Protein 2EBU (pdb70)

InterPro domains:
  IPR001357 BRCT domain [PF00533] (404-479)
  IPR001357 BRCT domain [PS50172] (402-480)
  IPR001357 BRCT domain [SM00292] (404-482)
  IPR003593 AAA+ ATPase domain [SM00382] (643-778)
  IPR003959 ATPase, AAA-type, core [PF00004] (648-773)
  IPR008921 DNA polymerase III, clamp loader complex, gamma/delta/delta subunit, C-terminal [SSF48019] (846-985)
  IPR012178 Replication factor C subunit 1 [PIRSF036578] (32-1147)
  IPR013725 DNA replication factor RFC1, C-terminal [PF08519] (915-1068)
  IPR027417 P-loop containing nucleoside triphosphate hydrolase [G3DSA:3.40.50.300] (584-774)
  IPR027417 P-loop containing nucleoside triphosphate hydrolase [SSF52540] (584-834)
  IPR036420 BRCT domain superfamily [G3DSA:3.40.50.10190] (375-481)
  IPR036420 BRCT domain superfamily [SSF52113] (403-480)
  IPR047854 Replication factor C, lid domain [cd18140] (775-831)

Nearest PDB structures (foldseek):
  2ebu-assembly1_A  TM=8.593E-01  e=1.259E-20  Homo sapiens
  7u1a-assembly1_A  TM=9.411E-01  e=2.719E-09  Saccharomyces cerevisiae
  7u1p-assembly1_A  TM=9.205E-01  e=1.310E-09  Saccharomyces cerevisiae
  7tfh-assembly1_A  TM=8.354E-01  e=3.547E-09  Saccharomyces cerevisiae
  8dr5-assembly1_A  TM=9.110E-01  e=1.994E-08  Saccharomyces cerevisiae

Structure (mmCIF, N/CA/C/O backbone):
data_2EBU
#
_entry.id   2EBU
#
loop_
_atom_site.group_PDB
_atom_site.id
_atom_site.type_symbol
_atom_site.label_atom_id
_atom_site.label_alt_id
_atom_site.label_comp_id
_atom_site.label_asym_id
_atom_site.label_entity_id
_atom_site.label_seq_id
_atom_site.pdbx_PDB_ins_code
_atom_site.Cartn_x
_atom_site.Cartn_y
_atom_site.Cartn_z
_atom_site.occupancy
_atom_site.B_iso_or_equiv
_atom_site.auth_seq_id
_atom_site.auth_comp_id
_atom_site.auth_asym_id
_atom_site.auth_atom_id
_atom_site.pdbx_PDB_model_num
ATOM 1 N N . GLY A 1 1 ? -30.500 9.189 -5.045 1.00 0.00 385 GLY A N 1
ATOM 2 C CA . GLY A 1 1 ? -29.569 9.146 -3.933 1.00 0.00 385 GLY A CA 1
ATOM 3 C C . GLY A 1 1 ? -28.133 8.969 -4.386 1.00 0.00 385 GLY A C 1
ATOM 4 O O . GLY A 1 1 ? -27.847 8.977 -5.583 1.00 0.00 385 GLY A O 1
ATOM 8 N N . SER A 1 2 ? -27.227 8.810 -3.426 1.00 0.00 386 SER A N 1
ATOM 9 C CA . SER A 1 2 ? -25.812 8.636 -3.733 1.00 0.00 386 SER A CA 1
ATOM 10 C C . SER A 1 2 ? -25.045 8.154 -2.505 1.00 0.00 386 SER A C 1
ATOM 11 O O . SER A 1 2 ? -24.872 8.895 -1.537 1.00 0.00 386 SER A O 1
ATOM 19 N N . SER A 1 3 ? -24.589 6.907 -2.552 1.00 0.00 387 SER A N 1
ATOM 20 C CA . SER A 1 3 ? -23.844 6.323 -1.443 1.00 0.00 387 SER A CA 1
ATOM 21 C C . SER A 1 3 ? -22.342 6.381 -1.706 1.00 0.00 387 SER A C 1
ATOM 22 O O . SER A 1 3 ? -21.906 6.681 -2.817 1.00 0.00 387 SER A O 1
ATOM 30 N N . GLY A 1 4 ? -21.555 6.093 -0.674 1.00 0.00 388 GLY A N 1
ATOM 31 C CA . GLY A 1 4 ? -20.111 6.118 -0.813 1.00 0.00 388 GLY A CA 1
ATOM 32 C C . GLY A 1 4 ? -19.554 7.528 -0.823 1.00 0.00 388 GLY A C 1
ATOM 33 O O . GLY A 1 4 ? -20.302 8.497 -0.946 1.00 0.00 388 GLY A O 1
ATOM 37 N N . SER A 1 5 ? -18.236 7.643 -0.691 1.00 0.00 389 SER A N 1
ATOM 38 C CA . SER A 1 5 ? -17.580 8.945 -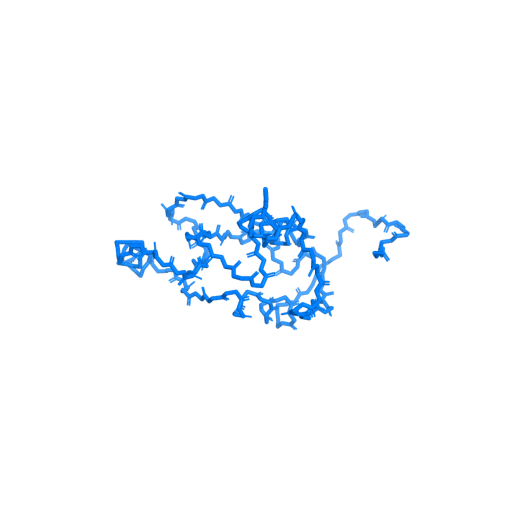0.679 1.00 0.00 389 SER A CA 1
ATOM 39 C C . SER A 1 5 ? -17.493 9.522 -2.089 1.00 0.00 389 SER A C 1
ATOM 40 O O . SER A 1 5 ? -17.046 8.852 -3.020 1.00 0.00 389 SER A O 1
ATOM 48 N N . SER A 1 6 ? -17.924 10.771 -2.238 1.00 0.00 390 SER A N 1
ATOM 49 C CA . SER A 1 6 ? -17.899 11.438 -3.535 1.00 0.00 390 SER A CA 1
ATOM 50 C C . SER A 1 6 ? -16.469 11.569 -4.051 1.00 0.00 390 SER A C 1
ATOM 51 O O . SER A 1 6 ? -16.156 11.138 -5.160 1.00 0.00 390 SER A O 1
ATOM 59 N N . GLY A 1 7 ? -15.605 12.168 -3.237 1.00 0.00 391 GLY A N 1
ATOM 60 C CA . GLY A 1 7 ? -14.219 12.346 -3.627 1.00 0.00 391 GLY A CA 1
ATOM 61 C C . GLY A 1 7 ? -13.257 11.644 -2.689 1.00 0.00 391 GLY A C 1
ATOM 62 O O . GLY A 1 7 ? -13.466 10.487 -2.325 1.00 0.00 391 GLY A O 1
ATOM 66 N N . LYS A 1 8 ? -12.199 12.345 -2.297 1.00 0.00 392 LYS A N 1
ATOM 67 C CA . LYS A 1 8 ? -11.200 11.783 -1.395 1.00 0.00 392 LYS A CA 1
ATOM 68 C C . LYS A 1 8 ? -11.537 12.104 0.058 1.00 0.00 392 LYS A C 1
ATOM 69 O O . LYS A 1 8 ? -11.084 11.420 0.975 1.00 0.00 392 LYS A O 1
ATOM 88 N N . ALA A 1 9 ? -12.335 13.147 0.259 1.00 0.00 393 ALA A N 1
ATOM 89 C CA . ALA A 1 9 ? -12.736 13.555 1.600 1.00 0.00 393 ALA A CA 1
ATOM 90 C C . ALA A 1 9 ? -11.595 13.367 2.594 1.00 0.00 393 ALA A C 1
ATOM 91 O O . ALA A 1 9 ? -11.789 12.819 3.681 1.00 0.00 393 ALA A O 1
ATOM 98 N N . LEU A 1 10 ? -10.406 13.822 2.217 1.00 0.00 394 LEU A N 1
ATOM 99 C CA . LEU A 1 10 ? -9.233 13.703 3.076 1.00 0.00 394 LEU A CA 1
ATOM 100 C C . LEU A 1 10 ? -9.509 14.286 4.458 1.00 0.00 394 LEU A C 1
ATOM 101 O O . LEU A 1 10 ? -10.061 15.378 4.583 1.00 0.00 394 LEU A O 1
ATOM 117 N N . GLY A 1 11 ? -9.117 13.551 5.494 1.00 0.00 395 GLY A N 1
ATOM 118 C CA . GLY A 1 11 ? -9.329 14.013 6.854 1.00 0.00 395 GLY A CA 1
ATOM 119 C C . GLY A 1 11 ? -9.351 12.875 7.855 1.00 0.00 395 GLY A C 1
ATOM 120 O O . GLY A 1 11 ? -9.084 13.076 9.040 1.00 0.00 395 GLY A O 1
ATOM 124 N N . SER A 1 12 ? -9.673 11.676 7.380 1.00 0.00 396 SER A N 1
ATOM 125 C CA . SER A 1 12 ? -9.735 10.503 8.243 1.00 0.00 396 SER A CA 1
ATOM 126 C C . SER A 1 12 ? -8.369 9.830 8.344 1.00 0.00 396 SER A C 1
ATOM 127 O O . SER A 1 12 ? -8.273 8.620 8.553 1.00 0.00 396 SER A O 1
ATOM 135 N N . LYS A 1 13 ? -7.314 10.623 8.194 1.00 0.00 397 LYS A N 1
ATOM 136 C CA . LYS A 1 13 ? -5.952 10.107 8.269 1.00 0.00 397 LYS A CA 1
ATOM 137 C C . LYS A 1 13 ? -4.944 11.246 8.383 1.00 0.00 397 LYS A C 1
ATOM 138 O O . LYS A 1 13 ? -5.311 12.419 8.320 1.00 0.00 397 LYS A O 1
ATOM 157 N N . GLU A 1 14 ? -3.673 10.892 8.549 1.00 0.00 398 GLU A N 1
ATOM 158 C CA . GLU A 1 14 ? -2.614 11.886 8.670 1.00 0.00 398 GLU A CA 1
ATOM 159 C C . GLU A 1 14 ? -1.428 11.529 7.778 1.00 0.00 398 GLU A C 1
ATOM 160 O O . GLU A 1 14 ? -0.842 10.454 7.908 1.00 0.00 398 GLU A O 1
ATOM 172 N N . ILE A 1 15 ? -1.081 12.438 6.873 1.00 0.00 399 ILE A N 1
ATOM 173 C CA . ILE A 1 15 ? 0.035 12.219 5.961 1.00 0.00 399 ILE A CA 1
ATOM 174 C C . ILE A 1 15 ? 1.365 12.550 6.629 1.00 0.00 399 ILE A C 1
ATOM 175 O O . ILE A 1 15 ? 1.602 13.674 7.074 1.00 0.00 399 ILE A O 1
ATOM 191 N N . PRO A 1 16 ? 2.256 11.551 6.701 1.00 0.00 400 PRO A N 1
ATOM 192 C CA . PRO A 1 16 ? 3.579 11.712 7.311 1.00 0.00 400 PRO A CA 1
ATOM 193 C C . PRO A 1 16 ? 4.497 12.601 6.479 1.00 0.00 400 PRO A C 1
ATOM 194 O O . PRO A 1 16 ? 4.651 12.398 5.274 1.00 0.00 400 PRO A O 1
ATOM 205 N N . LYS A 1 17 ? 5.105 13.588 7.129 1.00 0.00 401 LYS A N 1
ATOM 206 C CA . LYS A 1 17 ? 6.010 14.508 6.450 1.00 0.00 401 LYS A CA 1
ATOM 207 C C . LYS A 1 17 ? 7.426 13.943 6.403 1.00 0.00 401 LYS A C 1
ATOM 208 O O . LYS A 1 17 ? 8.215 14.144 7.325 1.00 0.00 401 LYS A O 1
ATOM 227 N N . GLY A 1 18 ? 7.742 13.238 5.321 1.00 0.00 402 GLY A N 1
ATOM 228 C CA . GLY A 1 18 ? 9.063 12.657 5.174 1.00 0.00 402 GLY A CA 1
ATOM 229 C C . GLY A 1 18 ? 9.839 13.265 4.023 1.00 0.00 402 GLY A C 1
ATOM 230 O O . GLY A 1 18 ? 9.792 14.475 3.804 1.00 0.00 402 GLY A O 1
ATOM 234 N N . ALA A 1 19 ? 10.556 12.424 3.285 1.00 0.00 403 ALA A N 1
ATOM 235 C CA . ALA A 1 19 ? 11.346 12.885 2.150 1.00 0.00 403 ALA A CA 1
ATOM 236 C C . ALA A 1 19 ? 10.538 12.821 0.858 1.00 0.00 403 ALA A C 1
ATOM 237 O O . ALA A 1 19 ? 9.349 12.505 0.874 1.00 0.00 403 ALA A O 1
ATOM 244 N N . GLU A 1 20 ? 11.193 13.123 -0.259 1.00 0.00 404 GLU A N 1
ATOM 245 C CA . GLU A 1 20 ? 10.534 13.100 -1.560 1.00 0.00 404 GLU A CA 1
ATOM 246 C C . GLU A 1 20 ? 10.947 11.866 -2.358 1.00 0.00 404 GLU A C 1
ATOM 247 O O . GLU A 1 20 ? 10.256 11.457 -3.289 1.00 0.00 404 GLU A O 1
ATOM 259 N N . ASN A 1 21 ? 12.079 11.279 -1.984 1.00 0.00 405 ASN A N 1
ATOM 260 C CA . ASN A 1 21 ? 12.586 10.093 -2.665 1.00 0.00 405 ASN A CA 1
ATOM 261 C C . ASN A 1 21 ? 12.870 8.974 -1.668 1.00 0.00 405 ASN A C 1
ATOM 262 O O . ASN A 1 21 ? 13.791 8.179 -1.858 1.00 0.00 405 ASN A O 1
ATOM 273 N N . CYS A 1 22 ? 12.074 8.918 -0.607 1.00 0.00 406 CYS A N 1
ATOM 274 C CA . CYS A 1 22 ? 12.240 7.896 0.421 1.00 0.00 406 CYS A CA 1
ATOM 275 C C . CYS A 1 22 ? 11.718 6.547 -0.064 1.00 0.00 406 CYS A C 1
ATOM 276 O O . CYS A 1 22 ? 12.042 5.503 0.504 1.00 0.00 406 CYS A O 1
ATOM 284 N N . LEU A 1 23 ? 10.908 6.576 -1.116 1.00 0.00 407 LEU A N 1
ATOM 285 C CA . LEU A 1 23 ? 10.339 5.356 -1.678 1.00 0.00 407 LEU A CA 1
ATOM 286 C C . LEU A 1 23 ? 10.720 5.203 -3.147 1.00 0.00 407 LEU A C 1
ATOM 287 O O . LEU A 1 23 ? 10.192 4.341 -3.848 1.00 0.00 407 LEU A O 1
ATOM 303 N N . GLU A 1 24 ? 11.642 6.045 -3.604 1.00 0.00 408 GLU A N 1
ATOM 304 C CA . GLU A 1 24 ? 12.094 6.002 -4.990 1.00 0.00 408 GLU A CA 1
ATOM 305 C C . GLU A 1 24 ? 12.895 4.732 -5.261 1.00 0.00 408 GLU A C 1
ATOM 306 O O . GLU A 1 24 ? 13.961 4.522 -4.684 1.00 0.00 408 GLU A O 1
ATOM 318 N N . GLY A 1 25 ? 12.373 3.887 -6.145 1.00 0.00 409 GLY A N 1
ATOM 319 C CA . GLY A 1 25 ? 13.051 2.648 -6.478 1.00 0.00 409 GLY A CA 1
ATOM 320 C C . GLY A 1 25 ? 12.323 1.428 -5.949 1.00 0.00 409 GLY A C 1
ATOM 321 O O . GLY A 1 25 ? 12.514 0.317 -6.446 1.00 0.00 409 GLY A O 1
ATOM 325 N N . LEU A 1 26 ? 11.488 1.633 -4.936 1.00 0.00 410 LEU A N 1
ATOM 326 C CA . LEU A 1 26 ? 10.729 0.540 -4.337 1.00 0.00 410 LEU A CA 1
ATOM 327 C C . LEU A 1 26 ? 9.384 0.365 -5.034 1.00 0.00 410 LEU A C 1
ATOM 328 O O . LEU A 1 26 ? 8.809 1.327 -5.546 1.00 0.00 410 LEU A O 1
ATOM 344 N N . ILE A 1 27 ? 8.887 -0.867 -5.049 1.00 0.00 411 ILE A N 1
ATOM 345 C CA . ILE A 1 27 ? 7.608 -1.167 -5.680 1.00 0.00 411 ILE A CA 1
ATOM 346 C C . ILE A 1 27 ? 6.564 -1.569 -4.643 1.00 0.00 411 ILE A C 1
ATOM 347 O O . ILE A 1 27 ? 6.892 -2.154 -3.611 1.00 0.00 411 ILE A O 1
ATOM 363 N N . PHE A 1 28 ? 5.305 -1.252 -4.926 1.00 0.00 412 PHE A N 1
ATOM 364 C CA . PHE A 1 28 ? 4.212 -1.581 -4.019 1.00 0.00 412 PHE A CA 1
ATOM 365 C C . PHE A 1 28 ? 3.025 -2.159 -4.784 1.00 0.00 412 PHE A C 1
ATOM 366 O O . PHE A 1 28 ? 2.783 -1.803 -5.937 1.00 0.00 412 PHE A O 1
ATOM 383 N N . VAL A 1 29 ? 2.287 -3.053 -4.133 1.00 0.00 413 VAL A N 1
ATOM 384 C CA . VAL A 1 29 ? 1.124 -3.680 -4.751 1.00 0.00 413 VAL A CA 1
ATOM 385 C C . VAL A 1 29 ? -0.112 -3.532 -3.871 1.00 0.00 413 VAL A C 1
ATOM 386 O O . VAL A 1 29 ? -0.223 -4.174 -2.826 1.00 0.00 413 VAL A O 1
ATOM 399 N N . ILE A 1 30 ? -1.039 -2.683 -4.301 1.00 0.00 414 ILE A N 1
ATOM 400 C CA . ILE A 1 30 ? -2.269 -2.452 -3.553 1.00 0.00 414 ILE A CA 1
ATOM 401 C C . ILE A 1 30 ? -3.375 -3.398 -4.009 1.00 0.00 414 ILE A C 1
ATOM 402 O O . ILE A 1 30 ? -3.730 -3.434 -5.188 1.00 0.00 414 ILE A O 1
ATOM 418 N N . THR A 1 31 ? -3.918 -4.162 -3.067 1.00 0.00 415 THR A N 1
ATOM 419 C CA . THR A 1 31 ? -4.985 -5.108 -3.371 1.00 0.00 415 THR A CA 1
ATOM 420 C C . THR A 1 31 ? -6.241 -4.797 -2.566 1.00 0.00 415 THR A C 1
ATOM 421 O O . THR A 1 31 ? -6.174 -4.548 -1.363 1.00 0.00 415 THR A O 1
ATOM 432 N N . GLY A 1 32 ? -7.389 -4.813 -3.238 1.00 0.00 416 GLY A N 1
ATOM 433 C CA . GLY A 1 32 ? -8.645 -4.531 -2.568 1.00 0.00 416 GLY A CA 1
ATOM 434 C C . GLY A 1 32 ? -8.905 -3.044 -2.425 1.00 0.00 416 GLY A C 1
ATOM 435 O O . GLY A 1 32 ? -8.410 -2.241 -3.215 1.00 0.00 416 GLY A O 1
ATOM 439 N N . VAL A 1 33 ? -9.685 -2.676 -1.414 1.00 0.00 417 VAL A N 1
ATOM 440 C CA . VAL A 1 33 ? -10.011 -1.276 -1.170 1.00 0.00 417 VAL A CA 1
ATOM 441 C C . VAL A 1 33 ? -9.696 -0.882 0.269 1.00 0.00 417 VAL A C 1
ATOM 442 O O . VAL A 1 33 ? -9.682 -1.725 1.167 1.00 0.00 417 VAL A O 1
ATOM 455 N N . LEU A 1 34 ? -9.445 0.405 0.482 1.00 0.00 418 LEU A N 1
ATOM 456 C CA . LEU A 1 34 ? -9.130 0.914 1.812 1.00 0.00 418 LEU A CA 1
ATOM 457 C C . LEU A 1 34 ? -9.943 2.167 2.123 1.00 0.00 418 LEU A C 1
ATOM 458 O O . LEU A 1 34 ? -10.081 3.052 1.279 1.00 0.00 418 LEU A O 1
ATOM 474 N N . GLU A 1 35 ? -10.475 2.235 3.339 1.00 0.00 419 GLU A N 1
ATOM 475 C CA . GLU A 1 35 ? -11.273 3.380 3.760 1.00 0.00 419 GLU A CA 1
ATOM 476 C C . GLU A 1 35 ? -10.451 4.665 3.701 1.00 0.00 419 GLU A C 1
ATOM 477 O O . GLU A 1 35 ? -10.761 5.578 2.936 1.00 0.00 419 GLU A O 1
ATOM 489 N N . 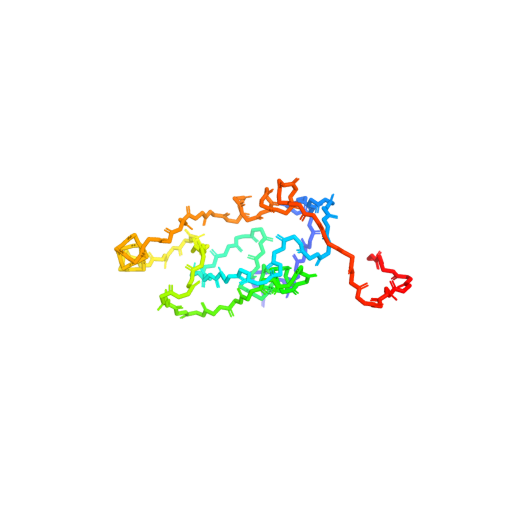SER A 1 36 ? -9.404 4.729 4.517 1.00 0.00 420 SER A N 1
ATOM 490 C CA . SER A 1 36 ? -8.540 5.903 4.562 1.00 0.00 420 SER A CA 1
ATOM 491 C C . SER A 1 36 ? -8.381 6.514 3.173 1.00 0.00 420 SER A C 1
ATOM 492 O O . SER A 1 36 ? -8.674 7.691 2.964 1.00 0.00 420 SER A O 1
ATOM 500 N N . ILE A 1 37 ? -7.915 5.705 2.227 1.00 0.00 421 ILE A N 1
ATOM 501 C CA . ILE A 1 37 ? -7.718 6.164 0.858 1.00 0.00 421 ILE A CA 1
ATOM 502 C C . ILE A 1 37 ? -8.067 5.070 -0.145 1.00 0.00 421 ILE A C 1
ATOM 503 O O . ILE A 1 37 ? -8.025 3.884 0.178 1.00 0.00 421 ILE A O 1
ATOM 519 N N . GLU A 1 38 ? -8.410 5.479 -1.362 1.00 0.00 422 GLU A N 1
ATOM 520 C CA . GLU A 1 38 ? -8.765 4.532 -2.413 1.00 0.00 422 GLU A CA 1
ATOM 521 C C . GLU A 1 38 ? -7.533 4.120 -3.213 1.00 0.00 422 GLU A C 1
ATOM 522 O O . GLU A 1 38 ? -6.511 4.806 -3.197 1.00 0.00 422 GLU A O 1
ATOM 534 N N . ARG A 1 39 ? -7.638 2.994 -3.912 1.00 0.00 423 ARG A N 1
ATOM 535 C CA . ARG A 1 39 ? -6.533 2.488 -4.717 1.00 0.00 423 ARG A CA 1
ATOM 536 C C . ARG A 1 39 ? -5.814 3.629 -5.432 1.00 0.00 423 ARG A C 1
ATOM 537 O O . ARG A 1 39 ? -4.590 3.619 -5.565 1.00 0.00 423 ARG A O 1
ATOM 558 N N . ASP A 1 40 ? -6.584 4.610 -5.890 1.00 0.00 424 ASP A N 1
ATOM 559 C CA . ASP A 1 40 ? -6.021 5.759 -6.591 1.00 0.00 424 ASP A CA 1
ATOM 560 C C . ASP A 1 40 ? -5.266 6.668 -5.627 1.00 0.00 424 ASP A C 1
ATOM 561 O O . ASP A 1 40 ? -4.091 6.968 -5.834 1.00 0.00 424 ASP A O 1
ATOM 570 N N . GLU A 1 41 ? -5.950 7.103 -4.573 1.00 0.00 425 GLU A N 1
ATOM 571 C CA . GLU A 1 41 ? -5.342 7.979 -3.578 1.00 0.00 425 GLU A CA 1
ATOM 572 C C . GLU A 1 41 ? -4.018 7.405 -3.084 1.00 0.00 425 GLU A C 1
ATOM 573 O O . GLU A 1 41 ? -2.956 7.986 -3.308 1.00 0.00 425 GLU A O 1
ATOM 585 N N . ALA A 1 42 ? -4.089 6.262 -2.410 1.00 0.00 426 ALA A N 1
ATOM 586 C CA . ALA A 1 42 ? -2.897 5.609 -1.885 1.00 0.00 426 ALA A CA 1
ATOM 587 C C . ALA A 1 42 ? -1.818 5.492 -2.957 1.00 0.00 426 ALA A C 1
ATOM 588 O O . ALA A 1 42 ? -0.634 5.696 -2.686 1.00 0.00 426 ALA A O 1
ATOM 595 N N . LYS A 1 43 ? -2.234 5.161 -4.175 1.00 0.00 427 LYS A N 1
ATOM 596 C CA . LYS A 1 43 ? -1.304 5.018 -5.288 1.00 0.00 427 LYS A CA 1
ATOM 597 C C . LYS A 1 43 ? -0.529 6.311 -5.521 1.00 0.00 427 LYS A C 1
ATOM 598 O O . LYS A 1 43 ? 0.701 6.324 -5.481 1.00 0.00 427 LYS A O 1
ATOM 617 N N . SER A 1 44 ? -1.257 7.396 -5.762 1.00 0.00 428 SER A N 1
ATOM 618 C CA . SER A 1 44 ? -0.637 8.694 -6.003 1.00 0.00 428 SER A CA 1
ATOM 619 C C . SER A 1 44 ? 0.408 9.003 -4.936 1.00 0.00 428 SER A C 1
ATOM 620 O O . SER A 1 44 ? 1.395 9.693 -5.198 1.00 0.00 428 SER A O 1
ATOM 628 N N . LEU A 1 45 ? 0.185 8.489 -3.732 1.00 0.00 429 LEU A N 1
ATOM 629 C CA . LEU A 1 45 ? 1.107 8.709 -2.623 1.00 0.00 429 LEU A CA 1
ATOM 630 C C . LEU A 1 45 ? 2.438 8.006 -2.873 1.00 0.00 429 LEU A C 1
ATOM 631 O O . LEU A 1 45 ? 3.484 8.649 -2.961 1.00 0.00 429 LEU A O 1
ATOM 647 N N . ILE A 1 46 ? 2.390 6.683 -2.989 1.00 0.00 430 ILE A N 1
ATOM 648 C CA . ILE A 1 46 ? 3.590 5.894 -3.233 1.00 0.00 430 ILE A CA 1
ATOM 649 C C . ILE A 1 46 ? 4.377 6.442 -4.419 1.00 0.00 430 ILE A C 1
ATOM 650 O O . ILE A 1 46 ? 5.607 6.405 -4.430 1.00 0.00 430 ILE A O 1
ATOM 666 N N . GLU A 1 47 ? 3.658 6.952 -5.415 1.00 0.00 431 GLU A N 1
ATOM 667 C CA . GLU A 1 47 ? 4.290 7.509 -6.605 1.00 0.00 431 GLU A CA 1
ATOM 668 C C . GLU A 1 47 ? 4.826 8.911 -6.331 1.00 0.00 431 GLU A C 1
ATOM 669 O O . GLU A 1 47 ? 5.800 9.346 -6.945 1.00 0.00 431 GLU A O 1
ATOM 681 N N . ARG A 1 48 ? 4.183 9.613 -5.404 1.00 0.00 432 ARG A N 1
ATOM 682 C CA . ARG A 1 48 ? 4.593 10.966 -5.049 1.00 0.00 432 ARG A CA 1
ATOM 683 C C . ARG A 1 48 ? 5.968 10.962 -4.387 1.00 0.00 432 ARG A C 1
ATOM 684 O O . ARG A 1 48 ? 6.610 12.005 -4.259 1.00 0.00 432 ARG A O 1
ATOM 705 N N . TYR A 1 49 ? 6.412 9.783 -3.967 1.00 0.00 433 TYR A N 1
ATOM 706 C CA . TYR A 1 49 ? 7.709 9.643 -3.316 1.00 0.00 433 TYR A CA 1
ATOM 707 C C . TYR A 1 49 ? 8.691 8.893 -4.211 1.00 0.00 433 TYR A C 1
ATOM 708 O O . TYR A 1 49 ? 9.884 8.821 -3.921 1.00 0.00 433 TYR A O 1
ATOM 726 N N . GLY A 1 50 ? 8.178 8.335 -5.304 1.00 0.00 434 GLY A N 1
ATOM 727 C CA . GLY A 1 50 ? 9.021 7.598 -6.226 1.00 0.00 434 GLY A CA 1
ATOM 728 C C . GLY A 1 50 ? 8.620 6.141 -6.341 1.00 0.00 434 GLY A C 1
ATOM 729 O O . GLY A 1 50 ? 8.888 5.493 -7.352 1.00 0.00 434 GLY A O 1
ATOM 733 N N . GLY A 1 51 ? 7.975 5.622 -5.300 1.00 0.00 435 GLY A N 1
ATOM 734 C CA . GLY A 1 51 ? 7.548 4.235 -5.308 1.00 0.00 435 GLY A CA 1
ATOM 735 C C . GLY A 1 51 ? 6.612 3.923 -6.459 1.00 0.00 435 GLY A C 1
ATOM 736 O O . GLY A 1 51 ? 5.971 4.819 -7.009 1.00 0.00 435 GLY A O 1
ATOM 740 N N . LYS A 1 52 ? 6.535 2.649 -6.828 1.00 0.00 436 LYS A N 1
ATOM 741 C CA . LYS A 1 52 ? 5.671 2.219 -7.921 1.00 0.00 436 LYS A CA 1
ATOM 742 C C . LYS A 1 52 ? 4.448 1.479 -7.390 1.00 0.00 436 LYS A C 1
ATOM 743 O O . LYS A 1 52 ? 4.471 0.931 -6.288 1.00 0.00 436 LYS A O 1
ATOM 762 N N . VAL A 1 53 ? 3.380 1.467 -8.182 1.00 0.00 437 VAL A N 1
ATOM 763 C CA . VAL A 1 53 ? 2.147 0.792 -7.792 1.00 0.00 437 VAL A CA 1
ATOM 764 C C . VAL A 1 53 ? 1.595 -0.048 -8.938 1.00 0.00 437 VAL A C 1
ATOM 765 O O . VAL A 1 53 ? 1.227 0.479 -9.988 1.00 0.00 437 VAL A O 1
ATOM 778 N N . THR A 1 54 ? 1.538 -1.360 -8.729 1.00 0.00 438 THR A N 1
ATOM 779 C CA . THR A 1 54 ? 1.031 -2.274 -9.745 1.00 0.00 438 THR A CA 1
ATOM 780 C C . THR A 1 54 ? 0.111 -3.322 -9.131 1.00 0.00 438 THR A C 1
ATOM 781 O O . THR A 1 54 ? 0.421 -3.902 -8.091 1.00 0.00 438 THR A O 1
ATOM 792 N N . GLY A 1 55 ? -1.024 -3.561 -9.781 1.00 0.00 439 GLY A N 1
ATOM 793 C CA . GLY A 1 55 ? -1.972 -4.541 -9.284 1.00 0.00 439 GLY A CA 1
ATOM 794 C C . GLY A 1 55 ? -1.580 -5.961 -9.641 1.00 0.00 439 GLY A C 1
ATOM 795 O O . GLY A 1 55 ? -2.411 -6.746 -10.094 1.00 0.00 439 GLY A O 1
ATOM 799 N N . ASN A 1 56 ? -0.308 -6.291 -9.438 1.00 0.00 440 ASN A N 1
ATOM 800 C CA . ASN A 1 56 ? 0.193 -7.625 -9.744 1.00 0.00 440 ASN A CA 1
ATOM 801 C C . ASN A 1 56 ? 1.493 -7.903 -8.995 1.00 0.00 440 ASN A C 1
ATOM 802 O O . ASN A 1 56 ? 2.386 -7.057 -8.944 1.00 0.00 440 ASN A O 1
ATOM 813 N N . VAL A 1 57 ? 1.593 -9.095 -8.415 1.00 0.00 441 VAL A N 1
ATOM 814 C CA . VAL A 1 57 ? 2.784 -9.485 -7.670 1.00 0.00 441 VAL A CA 1
ATOM 815 C C . VAL A 1 57 ? 3.938 -9.813 -8.611 1.00 0.00 441 VAL A C 1
ATOM 816 O O . VAL A 1 57 ? 3.780 -10.583 -9.559 1.00 0.00 441 VAL A O 1
ATOM 829 N N . SER A 1 58 ? 5.098 -9.224 -8.344 1.00 0.00 442 SER A N 1
ATOM 830 C CA . SER A 1 58 ? 6.279 -9.451 -9.169 1.00 0.00 442 SER A CA 1
ATOM 831 C C . SER A 1 58 ? 7.489 -9.791 -8.304 1.00 0.00 442 SER A C 1
ATOM 832 O O . SER A 1 58 ? 7.427 -9.728 -7.076 1.00 0.00 442 SER A O 1
ATOM 840 N N . LYS A 1 59 ? 8.591 -10.151 -8.953 1.00 0.00 443 LYS A N 1
ATOM 841 C CA . LYS A 1 59 ? 9.817 -10.500 -8.247 1.00 0.00 443 LYS A CA 1
ATOM 842 C C . LYS A 1 59 ? 10.527 -9.249 -7.739 1.00 0.00 443 LYS A C 1
ATOM 843 O O . LYS A 1 59 ? 11.359 -9.319 -6.834 1.00 0.00 443 LYS A O 1
ATOM 862 N N . LYS A 1 60 ? 10.193 -8.105 -8.325 1.00 0.00 444 LYS A N 1
ATOM 863 C CA . LYS A 1 60 ? 10.795 -6.837 -7.931 1.00 0.00 444 LYS A CA 1
ATOM 864 C C . LYS A 1 60 ? 10.001 -6.184 -6.804 1.00 0.00 444 LYS A C 1
ATOM 865 O O . LYS A 1 60 ? 10.493 -5.283 -6.124 1.00 0.00 444 LYS A O 1
ATOM 884 N N . THR A 1 61 ? 8.769 -6.645 -6.610 1.00 0.00 445 THR A N 1
ATOM 885 C CA . THR A 1 61 ? 7.907 -6.107 -5.566 1.00 0.00 445 THR A CA 1
ATOM 886 C C . THR A 1 61 ? 8.645 -6.018 -4.235 1.00 0.00 445 THR A C 1
ATOM 887 O O . THR A 1 61 ? 9.227 -6.997 -3.771 1.00 0.00 445 THR A O 1
ATOM 898 N N . ASN A 1 62 ? 8.616 -4.837 -3.625 1.00 0.00 446 ASN A N 1
ATOM 899 C CA . ASN A 1 62 ? 9.283 -4.621 -2.346 1.00 0.00 446 ASN A CA 1
ATOM 900 C C . ASN A 1 62 ? 8.309 -4.804 -1.187 1.00 0.00 446 ASN A C 1
ATOM 901 O O . ASN A 1 62 ? 8.658 -5.371 -0.152 1.00 0.00 446 ASN A O 1
ATOM 912 N N . TYR A 1 63 ? 7.085 -4.320 -1.368 1.00 0.00 447 TYR A N 1
ATOM 913 C CA . TYR A 1 63 ? 6.060 -4.428 -0.337 1.00 0.00 447 TYR A CA 1
ATOM 914 C C . TYR A 1 63 ? 4.683 -4.642 -0.958 1.00 0.00 447 TYR A C 1
ATOM 915 O O . TYR A 1 63 ? 4.416 -4.196 -2.075 1.00 0.00 447 TYR A O 1
ATOM 933 N N . LEU A 1 64 ? 3.811 -5.327 -0.227 1.00 0.00 448 LEU A N 1
ATOM 934 C CA . LEU A 1 64 ? 2.460 -5.601 -0.704 1.00 0.00 448 LEU A CA 1
ATOM 935 C C . LEU A 1 64 ? 1.420 -4.960 0.209 1.00 0.00 448 LEU A C 1
ATOM 936 O O . LEU A 1 64 ? 1.198 -5.415 1.332 1.00 0.00 448 LEU A O 1
ATOM 952 N N . VAL A 1 65 ? 0.782 -3.901 -0.280 1.00 0.00 449 VAL A N 1
ATOM 953 C CA . VAL A 1 65 ? -0.238 -3.199 0.490 1.00 0.00 449 VAL A CA 1
ATOM 954 C C . VAL A 1 65 ? -1.557 -3.963 0.479 1.00 0.00 449 VAL A C 1
ATOM 955 O O . VAL A 1 65 ? -2.267 -3.981 -0.526 1.00 0.00 449 VAL A O 1
ATOM 968 N N . MET A 1 66 ? -1.880 -4.591 1.605 1.00 0.00 450 MET A N 1
ATOM 969 C CA . MET A 1 66 ? -3.117 -5.355 1.725 1.00 0.00 450 MET A CA 1
ATOM 970 C C . MET A 1 66 ? -4.242 -4.485 2.276 1.00 0.00 450 MET A C 1
ATOM 971 O O . MET A 1 66 ? -4.001 -3.395 2.793 1.00 0.00 450 MET A O 1
ATOM 985 N N . GLY A 1 67 ? -5.473 -4.974 2.162 1.00 0.00 451 GLY A N 1
ATOM 986 C CA . GLY A 1 67 ? -6.617 -4.228 2.652 1.00 0.00 451 GLY A CA 1
ATOM 987 C C . GLY A 1 67 ? -7.767 -5.129 3.056 1.00 0.00 451 GLY A C 1
ATOM 988 O O . GLY A 1 67 ? -7.632 -5.951 3.962 1.00 0.00 451 GLY A O 1
ATOM 992 N N . ARG A 1 68 ? -8.903 -4.973 2.383 1.00 0.00 452 ARG A N 1
ATOM 993 C CA . ARG A 1 68 ? -10.082 -5.777 2.678 1.00 0.00 452 ARG A CA 1
ATOM 994 C C . ARG A 1 68 ? -10.505 -6.591 1.459 1.00 0.00 452 ARG A C 1
ATOM 995 O O . ARG A 1 68 ? -9.954 -6.429 0.370 1.00 0.00 452 ARG A O 1
ATOM 1016 N N . ASP A 1 69 ? -11.485 -7.468 1.650 1.00 0.00 453 ASP A N 1
ATOM 1017 C CA . ASP A 1 69 ? -11.982 -8.307 0.566 1.00 0.00 453 ASP A CA 1
ATOM 1018 C C . ASP A 1 69 ? -10.852 -8.692 -0.384 1.00 0.00 453 ASP A C 1
ATOM 1019 O O . ASP A 1 69 ? -11.043 -8.752 -1.599 1.00 0.00 453 ASP A O 1
ATOM 1028 N N . SER A 1 70 ? -9.676 -8.951 0.177 1.00 0.00 454 SER A N 1
ATOM 1029 C CA . SER A 1 70 ? -8.514 -9.326 -0.621 1.00 0.00 454 SER A CA 1
ATOM 1030 C C . SER A 1 70 ? -8.302 -10.836 -0.597 1.00 0.00 454 SER A C 1
ATOM 1031 O O . SER A 1 70 ? -8.670 -11.511 0.364 1.00 0.00 454 SER A O 1
ATOM 1039 N N . GLY A 1 71 ? -7.707 -11.361 -1.664 1.00 0.00 455 GLY A N 1
ATOM 1040 C CA . GLY A 1 71 ? -7.456 -12.788 -1.746 1.00 0.00 455 GLY A CA 1
ATOM 1041 C C . GLY A 1 71 ? -6.269 -13.218 -0.907 1.00 0.00 455 GLY A C 1
ATOM 1042 O O . GLY A 1 71 ? -5.455 -12.388 -0.502 1.00 0.00 455 GLY A O 1
ATOM 1046 N N . GLN A 1 72 ? -6.172 -14.517 -0.644 1.00 0.00 456 GLN A N 1
ATOM 1047 C CA . GLN A 1 72 ? -5.077 -15.054 0.155 1.00 0.00 456 GLN A CA 1
ATOM 1048 C C . GLN A 1 72 ? -3.916 -15.488 -0.734 1.00 0.00 456 GLN A C 1
ATOM 1049 O O . GLN A 1 72 ? -2.817 -15.757 -0.249 1.00 0.00 456 GLN A O 1
ATOM 1063 N N . SER A 1 73 ? -4.168 -15.555 -2.037 1.00 0.00 457 SER A N 1
ATOM 1064 C CA . SER A 1 73 ? -3.145 -15.961 -2.994 1.00 0.00 457 SER A CA 1
ATOM 1065 C C . SER A 1 73 ? -2.061 -14.895 -3.115 1.00 0.00 457 SER A C 1
ATOM 1066 O O . SER A 1 73 ? -0.885 -15.206 -3.305 1.00 0.00 457 SER A O 1
ATOM 1074 N N . LYS A 1 74 ? -2.465 -13.634 -3.004 1.00 0.00 458 LYS A N 1
ATOM 1075 C CA . LYS A 1 74 ? -1.530 -12.519 -3.099 1.00 0.00 458 LYS A CA 1
ATOM 1076 C C . LYS A 1 74 ? -0.434 -12.636 -2.044 1.00 0.00 458 LYS A C 1
ATOM 1077 O O . LYS A 1 74 ? 0.743 -12.423 -2.332 1.00 0.00 458 LYS A O 1
ATOM 1096 N N . SER A 1 75 ? -0.830 -12.978 -0.822 1.00 0.00 459 SER A N 1
ATOM 1097 C CA . SER A 1 75 ? 0.119 -13.122 0.276 1.00 0.00 459 SER A CA 1
ATOM 1098 C C . SER A 1 75 ? 1.059 -14.298 0.032 1.00 0.00 459 SER A C 1
ATOM 1099 O O . SER A 1 75 ? 2.280 -14.154 0.093 1.00 0.00 459 SER A O 1
ATOM 1107 N N . ASP A 1 76 ? 0.481 -15.461 -0.246 1.00 0.00 460 ASP A N 1
ATOM 1108 C CA . ASP A 1 76 ? 1.266 -16.663 -0.501 1.00 0.00 460 ASP A CA 1
ATOM 1109 C C . ASP A 1 76 ? 2.444 -16.358 -1.422 1.00 0.00 460 ASP A C 1
ATOM 1110 O O . ASP A 1 76 ? 3.603 -16.470 -1.023 1.00 0.00 460 ASP A O 1
ATOM 1119 N N . LYS A 1 77 ? 2.139 -15.973 -2.656 1.00 0.00 461 LYS A N 1
ATOM 1120 C CA . LYS A 1 77 ? 3.171 -15.651 -3.635 1.00 0.00 461 LYS A CA 1
ATOM 1121 C C . LYS A 1 77 ? 4.130 -14.599 -3.088 1.00 0.00 461 LYS A C 1
ATOM 1122 O O . LYS A 1 77 ? 5.348 -14.762 -3.154 1.00 0.00 461 LYS A O 1
ATOM 1141 N N . ALA A 1 78 ? 3.572 -13.521 -2.547 1.00 0.00 462 ALA A N 1
ATOM 1142 C CA . ALA A 1 78 ? 4.379 -12.444 -1.986 1.00 0.00 462 ALA A CA 1
ATOM 1143 C C . ALA A 1 78 ? 5.465 -12.993 -1.067 1.00 0.00 462 ALA A C 1
ATOM 1144 O O . ALA A 1 78 ? 6.653 -12.761 -1.288 1.00 0.00 462 ALA A O 1
ATOM 1151 N N . ALA A 1 79 ? 5.049 -13.722 -0.037 1.00 0.00 463 ALA A N 1
ATOM 1152 C CA . ALA A 1 79 ? 5.987 -14.305 0.914 1.00 0.00 463 ALA A CA 1
ATOM 1153 C C . ALA A 1 79 ? 7.040 -15.147 0.201 1.00 0.00 463 ALA A C 1
ATOM 1154 O O . ALA A 1 79 ? 8.237 -14.988 0.434 1.00 0.00 463 ALA A O 1
ATOM 1161 N N . ALA A 1 80 ? 6.584 -16.044 -0.668 1.00 0.00 464 ALA A N 1
ATOM 1162 C CA . ALA A 1 80 ? 7.487 -16.910 -1.415 1.00 0.00 464 ALA A CA 1
ATOM 1163 C C . ALA A 1 80 ? 8.635 -16.111 -2.024 1.00 0.00 464 ALA A C 1
ATOM 1164 O O . ALA A 1 80 ? 9.807 -16.410 -1.787 1.00 0.00 464 ALA A O 1
ATOM 1171 N N . LEU A 1 81 ? 8.293 -15.096 -2.809 1.00 0.00 465 LEU A N 1
ATOM 1172 C CA . LEU A 1 81 ? 9.295 -14.255 -3.453 1.00 0.00 465 LEU A CA 1
ATOM 1173 C C . LEU A 1 81 ? 10.076 -13.450 -2.419 1.00 0.00 465 LEU A C 1
ATOM 1174 O O . LEU A 1 81 ? 11.223 -13.069 -2.650 1.00 0.00 465 LEU A O 1
ATOM 1190 N N . GLY A 1 82 ? 9.447 -13.197 -1.275 1.00 0.00 466 GLY A N 1
ATOM 1191 C CA . GLY A 1 82 ? 10.099 -12.442 -0.221 1.00 0.00 466 GLY A CA 1
ATOM 1192 C C . GLY A 1 82 ? 9.672 -10.988 -0.201 1.00 0.00 466 GLY A C 1
ATOM 1193 O O . GLY A 1 82 ? 10.510 -10.085 -0.226 1.00 0.00 466 GLY A O 1
ATOM 1197 N N . THR A 1 83 ? 8.364 -10.757 -0.157 1.00 0.00 467 THR A N 1
ATOM 1198 C CA . THR A 1 83 ? 7.826 -9.403 -0.136 1.00 0.00 467 THR A CA 1
ATOM 1199 C C . THR A 1 83 ? 7.207 -9.078 1.218 1.00 0.00 467 THR A C 1
ATOM 1200 O O . THR A 1 83 ? 6.497 -9.897 1.801 1.00 0.00 467 THR A O 1
ATOM 1211 N N . LYS A 1 84 ? 7.479 -7.876 1.715 1.00 0.00 468 LYS A N 1
ATOM 1212 C CA . LYS A 1 84 ? 6.947 -7.440 3.000 1.00 0.00 468 LYS A CA 1
ATOM 1213 C C . LYS A 1 84 ? 5.501 -6.977 2.862 1.00 0.00 468 LYS A C 1
ATOM 1214 O O . LYS A 1 84 ? 5.213 -6.015 2.149 1.00 0.00 468 LYS A O 1
ATOM 1233 N N . ILE A 1 85 ? 4.595 -7.666 3.548 1.00 0.00 469 ILE A N 1
ATOM 1234 C CA . ILE A 1 85 ? 3.179 -7.323 3.503 1.00 0.00 469 ILE A CA 1
ATOM 1235 C C . ILE A 1 85 ? 2.823 -6.315 4.591 1.00 0.00 469 ILE A C 1
ATOM 1236 O O . ILE A 1 85 ? 3.168 -6.499 5.758 1.00 0.00 469 ILE A O 1
ATOM 1252 N N . ILE A 1 86 ? 2.129 -5.252 4.200 1.00 0.00 470 ILE A N 1
ATOM 1253 C CA . ILE A 1 86 ? 1.723 -4.216 5.142 1.00 0.00 470 ILE A CA 1
ATOM 1254 C C . ILE A 1 86 ? 0.385 -3.603 4.743 1.00 0.00 470 ILE A C 1
ATOM 1255 O O . ILE A 1 86 ? -0.092 -3.804 3.626 1.00 0.00 470 ILE A O 1
ATOM 1271 N N . ASP A 1 87 ? -0.214 -2.854 5.662 1.00 0.00 471 ASP A N 1
ATOM 1272 C CA . ASP A 1 87 ? -1.496 -2.209 5.405 1.00 0.00 471 ASP A CA 1
ATOM 1273 C C . ASP A 1 87 ? -1.322 -0.703 5.233 1.00 0.00 471 ASP A C 1
ATOM 1274 O O . ASP A 1 87 ? -0.243 -0.163 5.475 1.00 0.00 471 ASP A O 1
ATOM 1283 N N . GLU A 1 88 ? -2.391 -0.033 4.814 1.00 0.00 472 GLU A N 1
ATOM 1284 C CA . GLU A 1 88 ? -2.354 1.410 4.608 1.00 0.00 472 GLU A CA 1
ATOM 1285 C C . GLU A 1 88 ? -1.495 2.090 5.670 1.00 0.00 472 GLU A C 1
ATOM 1286 O O . GLU A 1 88 ? -0.704 2.983 5.366 1.00 0.00 472 GLU A O 1
ATOM 1298 N N . ASP A 1 89 ? -1.657 1.660 6.917 1.00 0.00 473 ASP A N 1
ATOM 1299 C CA . ASP A 1 89 ? -0.896 2.226 8.025 1.00 0.00 473 ASP A CA 1
ATOM 1300 C C . ASP A 1 89 ? 0.601 2.017 7.820 1.00 0.00 473 ASP A C 1
ATOM 1301 O O . ASP A 1 89 ? 1.386 2.961 7.895 1.00 0.00 473 ASP A O 1
ATOM 1310 N N . GLY A 1 90 ? 0.990 0.772 7.561 1.00 0.00 474 GLY A N 1
ATOM 1311 C CA . GLY A 1 90 ? 2.392 0.461 7.351 1.00 0.00 474 GLY A CA 1
ATOM 1312 C C . GLY A 1 90 ? 3.010 1.294 6.245 1.00 0.00 474 GLY A C 1
ATOM 1313 O O . GLY A 1 90 ? 4.182 1.667 6.320 1.00 0.00 474 GLY A O 1
ATOM 1317 N N . LEU A 1 91 ? 2.223 1.585 5.215 1.00 0.00 475 LEU A N 1
ATOM 1318 C CA . LEU A 1 91 ? 2.700 2.378 4.088 1.00 0.00 475 LEU A CA 1
ATOM 1319 C C . LEU A 1 91 ? 3.079 3.787 4.534 1.00 0.00 475 LEU A C 1
ATOM 1320 O O . LEU A 1 91 ? 4.145 4.295 4.185 1.00 0.00 475 LEU A O 1
ATOM 1336 N N . LEU A 1 92 ? 2.199 4.413 5.308 1.00 0.00 476 LEU A N 1
ATOM 1337 C CA . LEU A 1 92 ? 2.442 5.763 5.805 1.00 0.00 476 LEU A CA 1
ATOM 1338 C C . LEU A 1 92 ? 3.743 5.826 6.598 1.00 0.00 476 LEU A C 1
ATOM 1339 O O . LEU A 1 92 ? 4.610 6.654 6.323 1.00 0.00 476 LEU A O 1
ATOM 1355 N N . ASN A 1 93 ? 3.873 4.943 7.583 1.00 0.00 477 ASN A N 1
ATOM 1356 C CA . ASN A 1 93 ? 5.069 4.897 8.416 1.00 0.00 477 ASN A CA 1
ATOM 1357 C C . ASN A 1 93 ? 6.326 4.791 7.557 1.00 0.00 477 ASN A C 1
ATOM 1358 O O . ASN A 1 93 ? 7.345 5.418 7.849 1.00 0.00 477 ASN A O 1
ATOM 1369 N N . LEU A 1 94 ? 6.245 3.995 6.497 1.00 0.00 478 LEU A N 1
ATOM 1370 C CA . LEU A 1 94 ? 7.376 3.806 5.594 1.00 0.00 478 LEU A CA 1
ATOM 1371 C C . LEU A 1 94 ? 7.812 5.134 4.983 1.00 0.00 478 LEU A C 1
ATOM 1372 O O . LEU A 1 94 ? 8.906 5.244 4.429 1.00 0.00 478 LEU A O 1
ATOM 1388 N N . ILE A 1 95 ? 6.950 6.140 5.090 1.00 0.00 479 ILE A N 1
ATOM 1389 C CA . ILE A 1 95 ? 7.248 7.461 4.552 1.00 0.00 479 ILE A CA 1
ATOM 1390 C C . ILE A 1 95 ? 7.945 8.334 5.590 1.00 0.00 479 ILE A C 1
ATOM 1391 O O . ILE A 1 95 ? 8.588 9.327 5.250 1.00 0.00 479 ILE A O 1
ATOM 1407 N N . ARG A 1 96 ? 7.815 7.955 6.857 1.00 0.00 480 ARG A N 1
ATOM 1408 C CA . ARG A 1 96 ? 8.433 8.703 7.945 1.00 0.00 480 ARG A CA 1
ATOM 1409 C C . ARG A 1 96 ? 9.680 7.987 8.457 1.00 0.00 480 ARG A C 1
ATOM 1410 O O . ARG A 1 96 ? 10.548 8.599 9.080 1.00 0.00 480 ARG A O 1
ATOM 1431 N N . THR A 1 97 ? 9.762 6.688 8.189 1.00 0.00 481 THR A N 1
ATOM 1432 C CA . THR A 1 97 ? 10.901 5.889 8.623 1.00 0.00 481 THR A CA 1
ATOM 1433 C C . THR A 1 97 ? 11.982 5.844 7.549 1.00 0.00 481 THR A C 1
ATOM 1434 O O . THR A 1 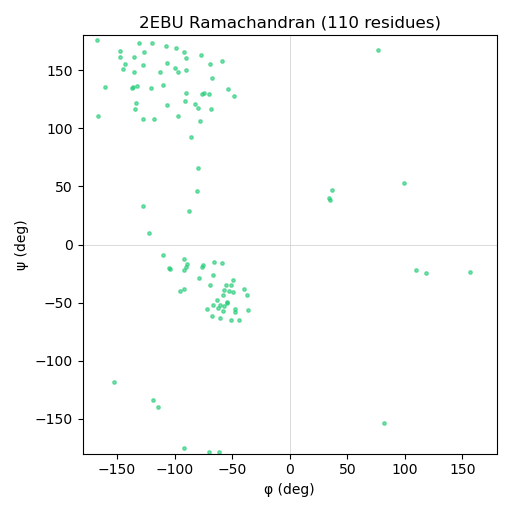97 ? 13.174 5.883 7.853 1.00 0.00 481 THR A O 1
ATOM 1445 N N . MET A 1 98 ? 11.559 5.762 6.292 1.00 0.00 482 MET A N 1
ATOM 1446 C CA . MET A 1 98 ? 12.492 5.714 5.173 1.00 0.00 482 MET A CA 1
ATOM 1447 C C . MET A 1 98 ? 13.238 7.037 5.029 1.00 0.00 482 MET A C 1
ATOM 1448 O O . MET A 1 98 ? 12.686 8.115 5.252 1.00 0.00 482 MET A O 1
ATOM 1462 N N . PRO A 1 99 ? 14.521 6.956 4.649 1.00 0.00 483 PRO A N 1
ATOM 1463 C CA . PRO A 1 99 ? 15.369 8.138 4.468 1.00 0.00 483 PRO A CA 1
ATOM 1464 C C . PRO A 1 99 ? 14.960 8.964 3.253 1.00 0.00 483 PRO A C 1
ATOM 1465 O O . PRO A 1 99 ? 13.996 8.636 2.563 1.00 0.00 483 PRO A O 1
ATOM 1476 N N . GLY A 1 100 ? 15.700 10.039 2.997 1.00 0.00 484 GLY A N 1
ATOM 1477 C CA . GLY A 1 100 ? 15.397 10.895 1.865 1.00 0.00 484 GLY A CA 1
ATOM 1478 C C . GLY A 1 100 ? 16.598 11.111 0.965 1.00 0.00 484 GLY A C 1
ATOM 1479 O O . GLY A 1 100 ? 17.730 10.809 1.343 1.00 0.00 484 GLY A O 1
ATOM 1483 N N . LYS A 1 101 ? 16.351 11.634 -0.231 1.00 0.00 485 LYS A N 1
ATOM 1484 C CA . LYS A 1 101 ? 17.420 11.890 -1.190 1.00 0.00 485 LYS A CA 1
ATOM 1485 C C . LYS A 1 101 ? 17.255 13.262 -1.835 1.00 0.00 485 LYS A C 1
ATOM 1486 O O . LYS A 1 101 ? 16.170 13.845 -1.811 1.00 0.00 485 LYS A O 1
ATOM 1505 N N . LYS A 1 102 ? 18.336 13.773 -2.413 1.00 0.00 486 LYS A N 1
ATOM 1506 C CA . LYS A 1 102 ? 18.311 15.076 -3.068 1.00 0.00 486 LYS A CA 1
ATOM 1507 C C . LYS A 1 102 ? 18.110 14.924 -4.573 1.00 0.00 486 LYS A C 1
ATOM 1508 O O . LYS A 1 102 ? 19.000 14.455 -5.283 1.00 0.00 486 LYS A O 1
ATOM 1527 N N . SER A 1 103 ? 16.937 15.326 -5.052 1.00 0.00 487 SER A N 1
ATOM 1528 C CA . SER A 1 103 ? 16.619 15.233 -6.472 1.00 0.00 487 SER A CA 1
ATOM 1529 C C . SER A 1 103 ? 17.454 16.220 -7.282 1.00 0.00 487 SER A C 1
ATOM 1530 O O . SER A 1 103 ? 17.910 17.239 -6.762 1.00 0.00 487 SER A O 1
ATOM 1538 N N . LYS A 1 104 ? 17.651 15.911 -8.559 1.00 0.00 488 LYS A N 1
ATOM 1539 C CA . LYS A 1 104 ? 18.429 16.770 -9.443 1.00 0.00 488 LYS A CA 1
ATOM 1540 C C . LYS A 1 104 ? 17.850 18.181 -9.480 1.00 0.00 488 LYS A C 1
ATOM 1541 O O . LYS A 1 104 ? 18.590 19.165 -9.512 1.00 0.00 488 LYS A O 1
ATOM 1560 N N . TYR A 1 105 ? 16.525 18.272 -9.472 1.00 0.00 489 TYR A N 1
ATOM 1561 C CA . TYR A 1 105 ? 15.848 19.562 -9.505 1.00 0.00 489 TYR A CA 1
ATOM 1562 C C . TYR A 1 105 ? 14.693 19.597 -8.509 1.00 0.00 489 TYR A C 1
ATOM 1563 O O . TYR A 1 105 ? 13.914 18.650 -8.413 1.00 0.00 489 TYR A O 1
ATOM 1581 N N . GLU A 1 106 ? 14.590 20.697 -7.770 1.00 0.00 490 GLU A N 1
ATOM 1582 C CA . GLU A 1 106 ? 13.531 20.856 -6.780 1.00 0.00 490 GLU A CA 1
ATOM 1583 C C . GLU A 1 106 ? 12.367 21.659 -7.353 1.00 0.00 490 GLU A C 1
ATOM 1584 O O . GLU A 1 106 ? 12.560 22.533 -8.200 1.00 0.00 490 GLU A O 1
ATOM 1596 N N . ILE A 1 107 ? 11.161 21.357 -6.886 1.00 0.00 491 ILE A N 1
ATOM 1597 C CA . ILE A 1 107 ? 9.966 22.050 -7.352 1.00 0.00 491 ILE A CA 1
ATOM 1598 C C . ILE A 1 107 ? 9.437 23.008 -6.289 1.00 0.00 491 ILE A C 1
ATOM 1599 O O . ILE A 1 107 ? 9.086 22.593 -5.185 1.00 0.00 491 ILE A O 1
ATOM 1615 N N . ALA A 1 108 ? 9.382 24.290 -6.631 1.00 0.00 492 ALA A N 1
ATOM 1616 C CA . ALA A 1 108 ? 8.892 25.307 -5.708 1.00 0.00 492 ALA A CA 1
ATOM 1617 C C . ALA A 1 108 ? 7.439 25.046 -5.325 1.00 0.00 492 ALA A C 1
ATOM 1618 O O . ALA A 1 108 ? 6.839 24.062 -5.758 1.00 0.00 492 ALA A O 1
ATOM 1625 N N . VAL A 1 109 ? 6.878 25.934 -4.510 1.00 0.00 493 VAL A N 1
ATOM 1626 C CA . VAL A 1 109 ? 5.495 25.800 -4.069 1.00 0.00 493 VAL A CA 1
ATOM 1627 C C . VAL A 1 109 ? 5.112 24.334 -3.900 1.00 0.00 493 VAL A C 1
ATOM 1628 O O . VAL A 1 109 ? 4.002 23.929 -4.245 1.00 0.00 493 VAL A O 1
ATOM 1641 N N . GLU A 1 110 ? 6.038 23.543 -3.367 1.00 0.00 494 GLU A N 1
ATOM 1642 C CA . GLU A 1 110 ? 5.796 22.121 -3.153 1.00 0.00 494 GLU A CA 1
ATOM 1643 C C . GLU A 1 110 ? 4.968 21.894 -1.891 1.00 0.00 494 GLU A C 1
ATOM 1644 O O . GLU A 1 110 ? 5.446 21.315 -0.916 1.00 0.00 494 GLU A O 1
ATOM 1656 N N . THR A 1 111 ? 3.721 22.356 -1.918 1.00 0.00 495 THR A N 1
ATOM 1657 C CA . THR A 1 111 ? 2.826 22.205 -0.777 1.00 0.00 495 THR A CA 1
ATOM 1658 C C . THR A 1 111 ? 1.381 22.034 -1.232 1.00 0.00 495 THR A C 1
ATOM 1659 O O . THR A 1 111 ? 1.035 22.360 -2.366 1.00 0.00 495 THR A O 1
ATOM 1670 N N . GLU A 1 112 ? 0.542 21.519 -0.338 1.00 0.00 496 GLU A N 1
ATOM 1671 C CA . GLU A 1 112 ? -0.866 21.304 -0.649 1.00 0.00 496 GLU A CA 1
ATOM 1672 C C . GLU A 1 112 ? -1.659 22.600 -0.506 1.00 0.00 496 GLU A C 1
ATOM 1673 O O . GLU A 1 112 ? -1.618 23.252 0.538 1.00 0.00 496 GLU A O 1
ATOM 1685 N N . GLY A 1 1 ? -29.129 2.044 -11.774 1.00 0.00 385 GLY A N 2
ATOM 1686 C CA . GLY A 1 1 ? -27.926 2.037 -10.962 1.00 0.00 385 GLY A CA 2
ATOM 1687 C C . GLY A 1 1 ? -27.907 3.159 -9.943 1.00 0.00 385 GLY A C 2
ATOM 1688 O O . GLY A 1 1 ? -28.901 3.864 -9.767 1.00 0.00 385 GLY A O 2
ATOM 1692 N N . SER A 1 2 ? -26.774 3.325 -9.268 1.00 0.00 386 SER A N 2
ATOM 1693 C CA . SER A 1 2 ? -26.632 4.365 -8.257 1.00 0.00 386 SER A CA 2
ATOM 1694 C C . SER A 1 2 ? -25.184 4.835 -8.161 1.00 0.00 386 SER A C 2
ATOM 1695 O O . SER A 1 2 ? -24.271 4.173 -8.655 1.00 0.00 386 SER A O 2
ATOM 1703 N N . SER A 1 3 ? -24.981 5.982 -7.520 1.00 0.00 387 SER A N 2
ATOM 1704 C CA . SER A 1 3 ? -23.645 6.543 -7.361 1.00 0.00 387 SER A CA 2
ATOM 1705 C C . SER A 1 3 ? -22.733 5.573 -6.616 1.00 0.00 387 SER A C 2
ATOM 1706 O O . SER A 1 3 ? -21.658 5.218 -7.098 1.00 0.00 387 SER A O 2
ATOM 1714 N N . GLY A 1 4 ? -23.171 5.148 -5.435 1.00 0.00 388 GLY A N 2
ATOM 1715 C CA . GLY A 1 4 ? -22.384 4.223 -4.640 1.00 0.00 388 GLY A CA 2
ATOM 1716 C C . GLY A 1 4 ? -21.422 4.933 -3.709 1.00 0.00 388 GLY A C 2
ATOM 1717 O O . GLY A 1 4 ? -21.418 4.686 -2.503 1.00 0.00 388 GLY A O 2
ATOM 1721 N N . SER A 1 5 ? -20.602 5.818 -4.268 1.00 0.00 389 SER A N 2
ATOM 1722 C CA . SER A 1 5 ? -19.627 6.562 -3.480 1.00 0.00 389 SER A CA 2
ATOM 1723 C C . SER A 1 5 ? -20.315 7.358 -2.375 1.00 0.00 389 SER A C 2
ATOM 1724 O O . SER A 1 5 ? -21.148 8.223 -2.645 1.00 0.00 389 SER A O 2
ATOM 1732 N N . SER A 1 6 ? -19.961 7.059 -1.130 1.00 0.00 390 SER A N 2
ATOM 1733 C CA . SER A 1 6 ? -20.546 7.743 0.017 1.00 0.00 390 SER A CA 2
ATOM 1734 C C . SER A 1 6 ? -19.789 9.030 0.327 1.00 0.00 390 SER A C 2
ATOM 1735 O O . SER A 1 6 ? -19.515 9.340 1.485 1.00 0.00 390 SER A O 2
ATOM 1743 N N . GLY A 1 7 ? -19.452 9.778 -0.720 1.00 0.00 391 GLY A N 2
ATOM 1744 C CA . GLY A 1 7 ? -18.730 11.024 -0.541 1.00 0.00 391 GLY A CA 2
ATOM 1745 C C . GLY A 1 7 ? -17.750 11.292 -1.666 1.00 0.00 391 GLY A C 2
ATOM 1746 O O . GLY A 1 7 ? -17.096 10.375 -2.163 1.00 0.00 391 GLY A O 2
ATOM 1750 N N . LYS A 1 8 ? -17.647 12.554 -2.070 1.00 0.00 392 LYS A N 2
ATOM 1751 C CA . LYS A 1 8 ? -16.741 12.942 -3.144 1.00 0.00 392 LYS A CA 2
ATOM 1752 C C . LYS A 1 8 ? -15.375 12.286 -2.967 1.00 0.00 392 LYS A C 2
ATOM 1753 O O . LYS A 1 8 ? -14.899 11.574 -3.851 1.00 0.00 392 LYS A O 2
ATOM 1772 N N . ALA A 1 9 ? -14.750 12.530 -1.820 1.00 0.00 393 ALA A N 2
ATOM 1773 C CA . ALA A 1 9 ? -13.441 11.960 -1.526 1.00 0.00 393 ALA A CA 2
ATOM 1774 C C . ALA A 1 9 ? -13.158 11.980 -0.028 1.00 0.00 393 ALA A C 2
ATOM 1775 O O . ALA A 1 9 ? -13.366 12.993 0.641 1.00 0.00 393 ALA A O 2
ATOM 1782 N N . LEU A 1 10 ? -12.683 10.854 0.494 1.00 0.00 394 LEU A N 2
ATOM 1783 C CA . LEU A 1 10 ? -12.371 10.742 1.915 1.00 0.00 394 LEU A CA 2
ATOM 1784 C C . LEU A 1 10 ? -11.059 11.448 2.242 1.00 0.00 394 LEU A C 2
ATOM 1785 O O . LEU A 1 10 ? -9.978 10.924 1.979 1.00 0.00 394 LEU A O 2
ATOM 1801 N N . GLY A 1 11 ? -11.164 12.641 2.820 1.00 0.00 395 GLY A N 2
ATOM 1802 C CA . GLY A 1 11 ? -9.978 13.399 3.175 1.00 0.00 395 GLY A CA 2
ATOM 1803 C C . GLY A 1 11 ? -9.952 13.779 4.643 1.00 0.00 395 GLY A C 2
ATOM 1804 O O . GLY A 1 11 ? -9.939 14.962 4.984 1.00 0.00 395 GLY A O 2
ATOM 1808 N N . SER A 1 12 ? -9.946 12.775 5.513 1.00 0.00 396 SER A N 2
ATOM 1809 C CA . SER A 1 12 ? -9.927 13.010 6.952 1.00 0.00 396 SER A CA 2
ATOM 1810 C C . SER A 1 12 ? -8.705 12.358 7.592 1.00 0.00 396 SER A C 2
ATOM 1811 O O . SER A 1 12 ? -8.733 11.970 8.760 1.00 0.00 396 SER A O 2
ATOM 1819 N N . LYS A 1 13 ? -7.631 12.241 6.819 1.00 0.00 397 LYS A N 2
ATOM 1820 C CA . LYS A 1 13 ? -6.396 11.639 7.308 1.00 0.00 397 LYS A CA 2
ATOM 1821 C C . LYS A 1 13 ? -5.237 12.626 7.221 1.00 0.00 397 LYS A C 2
ATOM 1822 O O . LYS A 1 13 ? -5.350 13.674 6.587 1.00 0.00 397 LYS A O 2
ATOM 1841 N N . GLU A 1 14 ? -4.123 12.282 7.861 1.00 0.00 398 GLU A N 2
ATOM 1842 C CA . GLU A 1 14 ? -2.944 13.139 7.854 1.00 0.00 398 GLU A CA 2
ATOM 1843 C C . GLU A 1 14 ? -1.719 12.375 7.358 1.00 0.00 398 GLU A C 2
ATOM 1844 O O . GLU A 1 14 ? -1.251 11.441 8.010 1.00 0.00 398 GLU A O 2
ATOM 1856 N N . ILE A 1 15 ? -1.206 12.778 6.200 1.00 0.00 399 ILE A N 2
ATOM 1857 C CA . ILE A 1 15 ? -0.037 12.132 5.618 1.00 0.00 399 ILE A CA 2
ATOM 1858 C C . ILE A 1 15 ? 1.242 12.572 6.322 1.00 0.00 399 ILE A C 2
ATOM 1859 O O . ILE A 1 15 ? 1.453 13.753 6.599 1.00 0.00 399 ILE A O 2
ATOM 1875 N N . PRO A 1 16 ? 2.119 11.601 6.617 1.00 0.00 400 PRO A N 2
ATOM 1876 C CA . PRO A 1 16 ? 3.395 11.865 7.290 1.00 0.00 400 PRO A CA 2
ATOM 1877 C C . PRO A 1 16 ? 4.377 12.616 6.398 1.00 0.00 400 PRO A C 2
ATOM 1878 O O . PRO A 1 16 ? 4.785 12.118 5.349 1.00 0.00 400 PRO A O 2
ATOM 1889 N N . LYS A 1 17 ? 4.755 13.817 6.822 1.00 0.00 401 LYS A N 2
ATOM 1890 C CA . LYS A 1 17 ? 5.691 14.637 6.063 1.00 0.00 401 LYS A CA 2
ATOM 1891 C C . LYS A 1 17 ? 7.095 14.042 6.108 1.00 0.00 401 LYS A C 2
ATOM 1892 O O . LYS A 1 17 ? 7.762 14.076 7.142 1.00 0.00 401 LYS A O 2
ATOM 1911 N N . GLY A 1 18 ? 7.540 13.499 4.978 1.00 0.00 402 GLY A N 2
ATOM 1912 C CA . GLY A 1 18 ? 8.863 12.907 4.910 1.00 0.00 402 GLY A CA 2
ATOM 1913 C C . GLY A 1 18 ? 9.663 13.409 3.725 1.00 0.00 402 GLY A C 2
ATOM 1914 O O . GLY A 1 18 ? 9.531 14.565 3.324 1.00 0.00 402 GLY A O 2
ATOM 1918 N N . ALA A 1 19 ? 10.496 12.539 3.164 1.00 0.00 403 ALA A N 2
ATOM 1919 C CA . ALA A 1 19 ? 11.321 12.901 2.018 1.00 0.00 403 ALA A CA 2
ATOM 1920 C C . ALA A 1 19 ? 10.512 12.863 0.726 1.00 0.00 403 ALA A C 2
ATOM 1921 O O . ALA A 1 19 ? 9.302 12.642 0.748 1.00 0.00 403 ALA A O 2
ATOM 1928 N N . GLU A 1 20 ? 11.189 13.081 -0.397 1.00 0.00 404 GLU A N 2
ATOM 1929 C CA . GLU A 1 20 ? 10.531 13.073 -1.698 1.00 0.00 404 GLU A CA 2
ATOM 1930 C C . GLU A 1 20 ? 10.845 11.788 -2.459 1.00 0.00 404 GLU A C 2
ATOM 1931 O O . GLU A 1 20 ? 10.075 11.357 -3.316 1.00 0.00 404 GLU A O 2
ATOM 1943 N N . ASN A 1 21 ? 11.983 11.181 -2.138 1.00 0.00 405 ASN A N 2
ATOM 1944 C CA . ASN A 1 21 ? 12.401 9.946 -2.792 1.00 0.00 405 ASN A CA 2
ATOM 1945 C C . ASN A 1 21 ? 12.657 8.847 -1.765 1.00 0.00 405 ASN A C 2
ATOM 1946 O O . ASN A 1 21 ? 13.497 7.970 -1.975 1.00 0.00 405 ASN A O 2
ATOM 1957 N N . CYS A 1 22 ? 11.929 8.900 -0.656 1.00 0.00 406 CYS A N 2
ATOM 1958 C CA . CYS A 1 22 ? 12.077 7.909 0.405 1.00 0.00 406 CYS A CA 2
ATOM 1959 C C . CYS A 1 22 ? 11.530 6.555 -0.036 1.00 0.00 406 CYS A C 2
ATOM 1960 O O . CYS A 1 22 ? 11.820 5.527 0.578 1.00 0.00 406 CYS A O 2
ATOM 1968 N N . LEU A 1 23 ? 10.738 6.562 -1.102 1.00 0.00 407 LEU A N 2
ATOM 1969 C CA . LEU A 1 23 ? 10.149 5.334 -1.625 1.00 0.00 407 LEU A CA 2
ATOM 1970 C C . LEU A 1 23 ? 10.567 5.104 -3.074 1.00 0.00 407 LEU A C 2
ATOM 1971 O O . LEU A 1 23 ? 10.045 4.214 -3.746 1.00 0.00 407 LEU A O 2
ATOM 1987 N N . GLU A 1 24 ? 11.512 5.910 -3.547 1.00 0.00 408 GLU A N 2
ATOM 1988 C CA . GLU A 1 24 ? 12.000 5.792 -4.916 1.00 0.00 408 GLU A CA 2
ATOM 1989 C C . GLU A 1 24 ? 12.727 4.466 -5.122 1.00 0.00 408 GLU A C 2
ATOM 1990 O O . GLU A 1 24 ? 13.556 4.066 -4.305 1.00 0.00 408 GLU A O 2
ATOM 2002 N N . GLY A 1 25 ? 12.410 3.788 -6.221 1.00 0.00 409 GLY A N 2
ATOM 2003 C CA . GLY A 1 25 ? 13.040 2.515 -6.515 1.00 0.00 409 GLY A CA 2
ATOM 2004 C C . GLY A 1 25 ? 12.249 1.338 -5.980 1.00 0.00 409 GLY A C 2
ATOM 2005 O O . GLY A 1 25 ? 12.231 0.265 -6.584 1.00 0.00 409 GLY A O 2
ATOM 2009 N N . LEU A 1 26 ? 11.592 1.538 -4.842 1.00 0.00 410 LEU A N 2
ATOM 2010 C CA . LEU A 1 26 ? 10.796 0.484 -4.223 1.00 0.00 410 LEU A CA 2
ATOM 2011 C C . LEU A 1 26 ? 9.443 0.346 -4.916 1.00 0.00 410 LEU A C 2
ATOM 2012 O O . LEU A 1 26 ? 8.816 1.342 -5.277 1.00 0.00 410 LEU A O 2
ATOM 2028 N N . ILE A 1 27 ? 9.000 -0.893 -5.095 1.00 0.00 411 ILE A N 2
ATOM 2029 C CA . ILE A 1 27 ? 7.721 -1.161 -5.740 1.00 0.00 411 ILE A CA 2
ATOM 2030 C C . ILE A 1 27 ? 6.667 -1.578 -4.720 1.00 0.00 411 ILE A C 2
ATOM 2031 O O . ILE A 1 27 ? 6.994 -2.060 -3.636 1.00 0.00 411 ILE A O 2
ATOM 2047 N N . PHE A 1 28 ? 5.400 -1.391 -5.076 1.00 0.00 412 PHE A N 2
ATOM 2048 C CA . PHE A 1 28 ? 4.297 -1.748 -4.192 1.00 0.00 412 PHE A CA 2
ATOM 2049 C C . PHE A 1 28 ? 3.125 -2.316 -4.987 1.00 0.00 412 PHE A C 2
ATOM 2050 O O . PHE A 1 28 ? 2.917 -1.961 -6.147 1.00 0.00 412 PHE A O 2
ATOM 2067 N N . VAL A 1 29 ? 2.361 -3.201 -4.354 1.00 0.00 413 VAL A N 2
ATOM 2068 C CA . VAL A 1 29 ? 1.209 -3.818 -5.001 1.00 0.00 413 VAL A CA 2
ATOM 2069 C C . VAL A 1 29 ? -0.031 -3.728 -4.118 1.00 0.00 413 VAL A C 2
ATOM 2070 O O . VAL A 1 29 ? -0.209 -4.526 -3.198 1.00 0.00 413 VAL A O 2
ATOM 2083 N N . ILE A 1 30 ? -0.884 -2.750 -4.405 1.00 0.00 414 ILE A N 2
ATOM 2084 C CA . ILE A 1 30 ? -2.108 -2.557 -3.638 1.00 0.00 414 ILE A CA 2
ATOM 2085 C C . ILE A 1 30 ? -3.209 -3.500 -4.112 1.00 0.00 414 ILE A C 2
ATOM 2086 O O . ILE A 1 30 ? -3.479 -3.605 -5.309 1.00 0.00 414 ILE A O 2
ATOM 2102 N N . THR A 1 31 ? -3.844 -4.183 -3.165 1.00 0.00 415 THR A N 2
ATOM 2103 C CA . THR A 1 31 ? -4.916 -5.117 -3.485 1.00 0.00 415 THR A CA 2
ATOM 2104 C C . THR A 1 31 ? -6.157 -4.838 -2.645 1.00 0.00 415 THR A C 2
ATOM 2105 O O . THR A 1 31 ? -6.057 -4.430 -1.489 1.00 0.00 415 THR A O 2
ATOM 2116 N N . GLY A 1 32 ? -7.328 -5.062 -3.235 1.00 0.00 416 GLY A N 2
ATOM 2117 C CA . GLY A 1 32 ? -8.572 -4.830 -2.525 1.00 0.00 416 GLY A CA 2
ATOM 2118 C C . GLY A 1 32 ? -8.874 -3.354 -2.351 1.00 0.00 416 GLY A C 2
ATOM 2119 O O . GLY A 1 32 ? -8.497 -2.533 -3.188 1.00 0.00 416 GLY A O 2
ATOM 2123 N N . VAL A 1 33 ? -9.557 -3.015 -1.262 1.00 0.00 417 VAL A N 2
ATOM 2124 C CA . VAL A 1 33 ? -9.910 -1.629 -0.982 1.00 0.00 417 VAL A CA 2
ATOM 2125 C C . VAL A 1 33 ? -9.635 -1.276 0.476 1.00 0.00 417 VAL A C 2
ATOM 2126 O O . VAL A 1 33 ? -9.659 -2.143 1.351 1.00 0.00 417 VAL A O 2
ATOM 2139 N N . LEU A 1 34 ? -9.374 0.001 0.730 1.00 0.00 418 LEU A N 2
ATOM 2140 C CA . LEU A 1 34 ? -9.094 0.470 2.083 1.00 0.00 418 LEU A CA 2
ATOM 2141 C C . LEU A 1 34 ? -10.069 1.571 2.490 1.00 0.00 418 LEU A C 2
ATOM 2142 O O . LEU A 1 34 ? -10.871 2.033 1.679 1.00 0.00 418 LEU A O 2
ATOM 2158 N N . GLU A 1 35 ? -9.991 1.988 3.750 1.00 0.00 419 GLU A N 2
ATOM 2159 C CA . GLU A 1 35 ? -10.865 3.036 4.263 1.00 0.00 419 GLU A CA 2
ATOM 2160 C C . GLU A 1 35 ? -10.188 4.401 4.176 1.00 0.00 419 GLU A C 2
ATOM 2161 O O . GLU A 1 35 ? -10.584 5.252 3.380 1.00 0.00 419 GLU A O 2
ATOM 2173 N N . SER A 1 36 ? -9.165 4.601 5.000 1.00 0.00 420 SER A N 2
ATOM 2174 C CA . SER A 1 36 ? -8.435 5.863 5.020 1.00 0.00 420 SER A CA 2
ATOM 2175 C C . SER A 1 36 ? -8.226 6.392 3.604 1.00 0.00 420 SER A C 2
ATOM 2176 O O . SER A 1 36 ? -8.411 7.581 3.341 1.00 0.00 420 SER A O 2
ATOM 2184 N N . ILE A 1 37 ? -7.840 5.501 2.698 1.00 0.00 421 ILE A N 2
ATOM 2185 C CA . ILE A 1 37 ? -7.607 5.877 1.309 1.00 0.00 421 ILE A CA 2
ATOM 2186 C C . ILE A 1 37 ? -8.083 4.785 0.357 1.00 0.00 421 ILE A C 2
ATOM 2187 O O . ILE A 1 37 ? -8.535 3.725 0.789 1.00 0.00 421 ILE A O 2
ATOM 2203 N N . GLU A 1 38 ? -7.975 5.051 -0.941 1.00 0.00 422 GLU A N 2
ATOM 2204 C CA . GLU A 1 38 ? -8.393 4.090 -1.955 1.00 0.00 422 GLU A CA 2
ATOM 2205 C C . GLU A 1 38 ? -7.239 3.754 -2.895 1.00 0.00 422 GLU A C 2
ATOM 2206 O O . GLU A 1 38 ? -6.232 4.461 -2.937 1.00 0.00 422 GLU A O 2
ATOM 2218 N N . ARG A 1 39 ? -7.393 2.669 -3.647 1.00 0.00 423 ARG A N 2
ATOM 2219 C CA . ARG A 1 39 ? -6.364 2.237 -4.586 1.00 0.00 423 ARG A CA 2
ATOM 2220 C C . ARG A 1 39 ? -5.786 3.428 -5.344 1.00 0.00 423 ARG A C 2
ATOM 2221 O O . ARG A 1 39 ? -4.612 3.430 -5.716 1.00 0.00 423 ARG A O 2
ATOM 2242 N N . ASP A 1 40 ? -6.618 4.438 -5.572 1.00 0.00 424 ASP A N 2
ATOM 2243 C CA . ASP A 1 40 ? -6.190 5.636 -6.286 1.00 0.00 424 ASP A CA 2
ATOM 2244 C C . ASP A 1 40 ? -5.315 6.515 -5.398 1.00 0.00 424 ASP A C 2
ATOM 2245 O O . ASP A 1 40 ? -4.117 6.656 -5.637 1.00 0.00 424 ASP A O 2
ATOM 2254 N N . GLU A 1 41 ? -5.924 7.103 -4.373 1.00 0.00 425 GLU A N 2
ATOM 2255 C CA . GLU A 1 41 ? -5.200 7.970 -3.451 1.00 0.00 425 GLU A CA 2
ATOM 2256 C C . GLU A 1 41 ? -3.865 7.346 -3.052 1.00 0.00 425 GLU A C 2
ATOM 2257 O O . GLU A 1 41 ? -2.814 7.974 -3.174 1.00 0.00 425 GLU A O 2
ATOM 2269 N N . ALA A 1 42 ? -3.917 6.107 -2.575 1.00 0.00 426 ALA A N 2
ATOM 2270 C CA . ALA A 1 42 ? -2.713 5.397 -2.160 1.00 0.00 426 ALA A CA 2
ATOM 2271 C C . ALA A 1 42 ? -1.660 5.410 -3.263 1.00 0.00 426 ALA A C 2
ATOM 2272 O O . ALA A 1 42 ? -0.475 5.614 -3.002 1.00 0.00 426 ALA A O 2
ATOM 2279 N N . LYS A 1 43 ? -2.100 5.191 -4.497 1.00 0.00 427 LYS A N 2
ATOM 2280 C CA . LYS A 1 43 ? -1.197 5.178 -5.641 1.00 0.00 427 LYS A CA 2
ATOM 2281 C C . LYS A 1 43 ? -0.457 6.506 -5.766 1.00 0.00 427 LYS A C 2
ATOM 2282 O O . LYS A 1 43 ? 0.767 6.537 -5.888 1.00 0.00 427 LYS A O 2
ATOM 2301 N N . SER A 1 44 ? -1.209 7.602 -5.733 1.00 0.00 428 SER A N 2
ATOM 2302 C CA . SER A 1 44 ? -0.624 8.933 -5.844 1.00 0.00 428 SER A CA 2
ATOM 2303 C C . SER A 1 44 ? 0.463 9.139 -4.793 1.00 0.00 428 SER A C 2
ATOM 2304 O O . SER A 1 44 ? 1.463 9.813 -5.041 1.00 0.00 428 SER A O 2
ATOM 2312 N N . LEU A 1 45 ? 0.259 8.554 -3.618 1.00 0.00 429 LEU A N 2
ATOM 2313 C CA . LEU A 1 45 ? 1.220 8.672 -2.527 1.00 0.00 429 LEU A CA 2
ATOM 2314 C C . LEU A 1 45 ? 2.518 7.945 -2.865 1.00 0.00 429 LEU A C 2
ATOM 2315 O O . LEU A 1 45 ? 3.570 8.569 -3.009 1.00 0.00 429 LEU A O 2
ATOM 2331 N N . ILE A 1 46 ? 2.436 6.625 -2.990 1.00 0.00 430 ILE A N 2
ATOM 2332 C CA . ILE A 1 46 ? 3.603 5.815 -3.314 1.00 0.00 430 ILE A CA 2
ATOM 2333 C C . ILE A 1 46 ? 4.382 6.414 -4.481 1.00 0.00 430 ILE A C 2
ATOM 2334 O O . ILE A 1 46 ? 5.612 6.421 -4.480 1.00 0.00 430 ILE A O 2
ATOM 2350 N N . GLU A 1 47 ? 3.655 6.917 -5.474 1.00 0.00 431 GLU A N 2
ATOM 2351 C CA . GLU A 1 47 ? 4.278 7.520 -6.646 1.00 0.00 431 GLU A CA 2
ATOM 2352 C C . GLU A 1 47 ? 4.813 8.912 -6.323 1.00 0.00 431 GLU A C 2
ATOM 2353 O O . GLU A 1 47 ? 5.815 9.350 -6.889 1.00 0.00 431 GLU A O 2
ATOM 2365 N N . ARG A 1 48 ? 4.138 9.602 -5.411 1.00 0.00 432 ARG A N 2
ATOM 2366 C CA . ARG A 1 48 ? 4.543 10.945 -5.013 1.00 0.00 432 ARG A CA 2
ATOM 2367 C C . ARG A 1 48 ? 5.907 10.920 -4.329 1.00 0.00 432 ARG A C 2
ATOM 2368 O O . ARG A 1 48 ? 6.557 11.955 -4.181 1.00 0.00 432 ARG A O 2
ATOM 2389 N N . TYR A 1 49 ? 6.333 9.733 -3.913 1.00 0.00 433 TYR A N 2
ATOM 2390 C CA . TYR A 1 49 ? 7.618 9.574 -3.241 1.00 0.00 433 TYR A CA 2
ATOM 2391 C C . TYR A 1 49 ? 8.584 8.763 -4.099 1.00 0.00 433 TYR A C 2
ATOM 2392 O O . TYR A 1 49 ? 9.699 8.458 -3.678 1.00 0.00 433 TYR A O 2
ATOM 2410 N N . GLY A 1 50 ? 8.147 8.418 -5.307 1.00 0.00 434 GLY A N 2
ATOM 2411 C CA . GLY A 1 50 ? 8.985 7.646 -6.206 1.00 0.00 434 GLY A CA 2
ATOM 2412 C C . GLY A 1 50 ? 8.536 6.203 -6.320 1.00 0.00 434 GLY A C 2
ATOM 2413 O O . GLY A 1 50 ? 8.687 5.580 -7.371 1.00 0.00 434 GLY A O 2
ATOM 2417 N N . GLY A 1 51 ? 7.985 5.668 -5.235 1.00 0.00 435 GLY A N 2
ATOM 2418 C CA . GLY A 1 51 ? 7.523 4.292 -5.239 1.00 0.00 435 GLY A CA 2
ATOM 2419 C C . GLY A 1 51 ? 6.679 3.967 -6.456 1.00 0.00 435 GLY A C 2
ATOM 2420 O O . GLY A 1 51 ? 6.200 4.866 -7.146 1.00 0.00 435 GLY A O 2
ATOM 2424 N N . LYS A 1 52 ? 6.498 2.677 -6.720 1.00 0.00 436 LYS A N 2
ATOM 2425 C CA . LYS A 1 52 ? 5.707 2.234 -7.862 1.00 0.00 436 LYS A CA 2
ATOM 2426 C C . LYS A 1 52 ? 4.471 1.467 -7.403 1.00 0.00 436 LYS A C 2
ATOM 2427 O O . LYS A 1 52 ? 4.443 0.918 -6.302 1.00 0.00 436 LYS A O 2
ATOM 2446 N N . VAL A 1 53 ? 3.451 1.433 -8.254 1.00 0.00 437 VAL A N 2
ATOM 2447 C CA . VAL A 1 53 ? 2.213 0.731 -7.936 1.00 0.00 437 VAL A CA 2
ATOM 2448 C C . VAL A 1 53 ? 1.793 -0.187 -9.079 1.00 0.00 437 VAL A C 2
ATOM 2449 O O . VAL A 1 53 ? 1.703 0.238 -10.231 1.00 0.00 437 VAL A O 2
ATOM 2462 N N . THR A 1 54 ? 1.537 -1.450 -8.752 1.00 0.00 438 THR A N 2
ATOM 2463 C CA . THR A 1 54 ? 1.127 -2.429 -9.750 1.00 0.00 438 THR A CA 2
ATOM 2464 C C . THR A 1 54 ? 0.061 -3.367 -9.195 1.00 0.00 438 THR A C 2
ATOM 2465 O O . THR A 1 54 ? 0.028 -3.645 -7.997 1.00 0.00 438 THR A O 2
ATOM 2476 N N . GLY A 1 55 ? -0.810 -3.853 -10.075 1.00 0.00 439 GLY A N 2
ATOM 2477 C CA . GLY A 1 55 ? -1.866 -4.755 -9.653 1.00 0.00 439 GLY A CA 2
ATOM 2478 C C . GLY A 1 55 ? -1.442 -6.209 -9.708 1.00 0.00 439 GLY A C 2
ATOM 2479 O O . GLY A 1 55 ? -2.265 -7.109 -9.548 1.00 0.00 439 GLY A O 2
ATOM 2483 N N . ASN A 1 56 ? -0.153 -6.440 -9.938 1.00 0.00 440 ASN A N 2
ATOM 2484 C CA . ASN A 1 56 ? 0.379 -7.796 -10.016 1.00 0.00 440 ASN A CA 2
ATOM 2485 C C . ASN A 1 56 ? 1.578 -7.965 -9.088 1.00 0.00 440 ASN A C 2
ATOM 2486 O O . ASN A 1 56 ? 2.443 -7.092 -9.009 1.00 0.00 440 ASN A O 2
ATOM 2497 N N . VAL A 1 57 ? 1.622 -9.093 -8.387 1.00 0.00 441 VAL A N 2
ATOM 2498 C CA . VAL A 1 57 ? 2.716 -9.378 -7.466 1.00 0.00 441 VAL A CA 2
ATOM 2499 C C . VAL A 1 57 ? 3.873 -10.065 -8.182 1.00 0.00 441 VAL A C 2
ATOM 2500 O O . VAL A 1 57 ? 3.775 -11.231 -8.566 1.00 0.00 441 VAL A O 2
ATOM 2513 N N . SER A 1 58 ? 4.970 -9.335 -8.358 1.00 0.00 442 SER A N 2
ATOM 2514 C CA . SER A 1 58 ? 6.146 -9.873 -9.031 1.00 0.00 442 SER A CA 2
ATOM 2515 C C . SER A 1 58 ? 7.294 -10.068 -8.045 1.00 0.00 442 SER A C 2
ATOM 2516 O O . SER A 1 58 ? 7.154 -9.807 -6.850 1.00 0.00 442 SER A O 2
ATOM 2524 N N . LYS A 1 59 ? 8.431 -10.529 -8.555 1.00 0.00 443 LYS A N 2
ATOM 2525 C CA . LYS A 1 59 ? 9.606 -10.759 -7.723 1.00 0.00 443 LYS A CA 2
ATOM 2526 C C . LYS A 1 59 ? 10.312 -9.445 -7.403 1.00 0.00 443 LYS A C 2
ATOM 2527 O O . LYS A 1 59 ? 11.078 -9.358 -6.443 1.00 0.00 443 LYS A O 2
ATOM 2546 N N . LYS A 1 60 ? 10.047 -8.425 -8.211 1.00 0.00 444 LYS A N 2
ATOM 2547 C CA . LYS A 1 60 ? 10.654 -7.114 -8.013 1.00 0.00 444 LYS A CA 2
ATOM 2548 C C . LYS A 1 60 ? 9.977 -6.368 -6.868 1.00 0.00 444 LYS A C 2
ATOM 2549 O O . LYS A 1 60 ? 10.586 -5.514 -6.222 1.00 0.00 444 LYS A O 2
ATOM 2568 N N . THR A 1 61 ? 8.713 -6.697 -6.619 1.00 0.00 445 THR A N 2
ATOM 2569 C CA . THR A 1 61 ? 7.953 -6.059 -5.551 1.00 0.00 445 THR A CA 2
ATOM 2570 C C . THR A 1 61 ? 8.764 -5.995 -4.262 1.00 0.00 445 THR A C 2
ATOM 2571 O O . THR A 1 61 ? 9.382 -6.978 -3.857 1.00 0.00 445 THR A O 2
ATOM 2582 N N . ASN A 1 62 ? 8.757 -4.830 -3.622 1.00 0.00 446 ASN A N 2
ATOM 2583 C CA . ASN A 1 62 ? 9.493 -4.638 -2.377 1.00 0.00 446 ASN A CA 2
ATOM 2584 C C . ASN A 1 62 ? 8.551 -4.679 -1.177 1.00 0.00 446 ASN A C 2
ATOM 2585 O O . ASN A 1 62 ? 8.975 -4.943 -0.051 1.00 0.00 446 ASN A O 2
ATOM 2596 N N . TYR A 1 63 ? 7.273 -4.418 -1.425 1.00 0.00 447 TYR A N 2
ATOM 2597 C CA . TYR A 1 63 ? 6.272 -4.423 -0.366 1.00 0.00 447 TYR A CA 2
ATOM 2598 C C . TYR A 1 63 ? 4.880 -4.685 -0.933 1.00 0.00 447 TYR A C 2
ATOM 2599 O O . TYR A 1 63 ? 4.613 -4.414 -2.105 1.00 0.00 447 TYR A O 2
ATOM 2617 N N . LEU A 1 64 ? 3.996 -5.212 -0.093 1.00 0.00 448 LEU A N 2
ATOM 2618 C CA . LEU A 1 64 ? 2.629 -5.510 -0.509 1.00 0.00 448 LEU A CA 2
ATOM 2619 C C . LEU A 1 64 ? 1.620 -4.836 0.415 1.00 0.00 448 LEU A C 2
ATOM 2620 O O . LEU A 1 64 ? 1.490 -5.203 1.583 1.00 0.00 448 LEU A O 2
ATOM 2636 N N . VAL A 1 65 ? 0.905 -3.850 -0.117 1.00 0.00 449 VAL A N 2
ATOM 2637 C CA . VAL A 1 65 ? -0.096 -3.127 0.659 1.00 0.00 449 VAL A CA 2
ATOM 2638 C C . VAL A 1 65 ? -1.480 -3.739 0.477 1.00 0.00 449 VAL A C 2
ATOM 2639 O O . VAL A 1 65 ? -2.101 -3.593 -0.575 1.00 0.00 449 VAL A O 2
ATOM 2652 N N . MET A 1 66 ? -1.958 -4.425 1.510 1.00 0.00 450 MET A N 2
ATOM 2653 C CA . MET A 1 66 ? -3.270 -5.059 1.465 1.00 0.00 450 MET A CA 2
ATOM 2654 C C . MET A 1 66 ? -4.249 -4.349 2.394 1.00 0.00 450 MET A C 2
ATOM 2655 O O . MET A 1 66 ? -3.876 -3.424 3.115 1.00 0.00 450 MET A O 2
ATOM 2669 N N . GLY A 1 67 ? -5.505 -4.787 2.371 1.00 0.00 451 GLY A N 2
ATOM 2670 C CA . GLY A 1 67 ? -6.517 -4.181 3.215 1.00 0.00 451 GLY A CA 2
ATOM 2671 C C . GLY A 1 67 ? -7.703 -5.097 3.447 1.00 0.00 451 GLY A C 2
ATOM 2672 O O . GLY A 1 67 ? -7.552 -6.317 3.501 1.00 0.00 451 GLY A O 2
ATOM 2676 N N . ARG A 1 68 ? -8.886 -4.507 3.587 1.00 0.00 452 ARG A N 2
ATOM 2677 C CA . ARG A 1 68 ? -10.101 -5.278 3.817 1.00 0.00 452 ARG A CA 2
ATOM 2678 C C . ARG A 1 68 ? -10.485 -6.073 2.573 1.00 0.00 452 ARG A C 2
ATOM 2679 O O . ARG A 1 68 ? -9.860 -5.938 1.521 1.00 0.00 452 ARG A O 2
ATOM 2700 N N . ASP A 1 69 ? -11.516 -6.902 2.701 1.00 0.00 453 ASP A N 2
ATOM 2701 C CA . ASP A 1 69 ? -11.983 -7.718 1.587 1.00 0.00 453 ASP A CA 2
ATOM 2702 C C . ASP A 1 69 ? -10.816 -8.163 0.712 1.00 0.00 453 ASP A C 2
ATOM 2703 O O . ASP A 1 69 ? -10.924 -8.199 -0.514 1.00 0.00 453 ASP A O 2
ATOM 2712 N N . SER A 1 70 ? -9.699 -8.500 1.349 1.00 0.00 454 SER A N 2
ATOM 2713 C CA . SER A 1 70 ? -8.510 -8.938 0.629 1.00 0.00 454 SER A CA 2
ATOM 2714 C C . SER A 1 70 ? -8.432 -10.461 0.582 1.00 0.00 454 SER A C 2
ATOM 2715 O O . SER A 1 70 ? -9.324 -11.154 1.070 1.00 0.00 454 SER A O 2
ATOM 2723 N N . GLY A 1 71 ? -7.358 -10.975 -0.010 1.00 0.00 455 GLY A N 2
ATOM 2724 C CA . GLY A 1 71 ? -7.183 -12.412 -0.110 1.00 0.00 455 GLY A CA 2
ATOM 2725 C C . GLY A 1 71 ? -5.734 -12.831 0.035 1.00 0.00 455 GLY A C 2
ATOM 2726 O O . GLY A 1 71 ? -4.843 -11.986 0.117 1.00 0.00 455 GLY A O 2
ATOM 2730 N N . GLN A 1 72 ? -5.498 -14.139 0.068 1.00 0.00 456 GLN A N 2
ATOM 2731 C CA . GLN A 1 72 ? -4.146 -14.667 0.206 1.00 0.00 456 GLN A CA 2
ATOM 2732 C C . GLN A 1 72 ? -3.566 -15.042 -1.153 1.00 0.00 456 GLN A C 2
ATOM 2733 O O . GLN A 1 72 ? -2.676 -15.888 -1.248 1.00 0.00 456 GLN A O 2
ATOM 2747 N N . SER A 1 73 ? -4.076 -14.408 -2.204 1.00 0.00 457 SER A N 2
ATOM 2748 C CA . SER A 1 73 ? -3.612 -14.679 -3.560 1.00 0.00 457 SER A CA 2
ATOM 2749 C C . SER A 1 73 ? -2.390 -13.829 -3.895 1.00 0.00 457 SER A C 2
ATOM 2750 O O . SER A 1 73 ? -1.426 -14.313 -4.489 1.00 0.00 457 SER A O 2
ATOM 2758 N N . LYS A 1 74 ? -2.438 -12.558 -3.511 1.00 0.00 458 LYS A N 2
ATOM 2759 C CA . LYS A 1 74 ? -1.336 -11.638 -3.768 1.00 0.00 458 LYS A CA 2
ATOM 2760 C C . LYS A 1 74 ? -0.223 -11.821 -2.741 1.00 0.00 458 LYS A C 2
ATOM 2761 O O . LYS A 1 74 ? 0.960 -11.771 -3.078 1.00 0.00 458 LYS A O 2
ATOM 2780 N N . SER A 1 75 ? -0.610 -12.035 -1.488 1.00 0.00 459 SER A N 2
ATOM 2781 C CA . SER A 1 75 ? 0.355 -12.224 -0.411 1.00 0.00 459 SER A CA 2
ATOM 2782 C C . SER A 1 75 ? 1.049 -13.577 -0.535 1.00 0.00 459 SER A C 2
ATOM 2783 O O . SER A 1 75 ? 2.205 -13.733 -0.141 1.00 0.00 459 SER A O 2
ATOM 2791 N N . ASP A 1 76 ? 0.334 -14.553 -1.084 1.00 0.00 460 ASP A N 2
ATOM 2792 C CA . ASP A 1 76 ? 0.880 -15.894 -1.261 1.00 0.00 460 ASP A CA 2
ATOM 2793 C C . ASP A 1 76 ? 2.131 -15.861 -2.133 1.00 0.00 460 ASP A C 2
ATOM 2794 O O . ASP A 1 76 ? 3.179 -16.384 -1.755 1.00 0.00 460 ASP A O 2
ATOM 2803 N N . LYS A 1 77 ? 2.013 -15.243 -3.304 1.00 0.00 461 LYS A N 2
ATOM 2804 C CA . LYS A 1 77 ? 3.133 -15.141 -4.231 1.00 0.00 461 LYS A CA 2
ATOM 2805 C C . LYS A 1 77 ? 4.155 -14.120 -3.741 1.00 0.00 461 LYS A C 2
ATOM 2806 O O . LYS A 1 77 ? 5.345 -14.229 -4.033 1.00 0.00 461 LYS A O 2
ATOM 2825 N N . ALA A 1 78 ? 3.681 -13.129 -2.993 1.00 0.00 462 ALA A N 2
ATOM 2826 C CA . ALA A 1 78 ? 4.554 -12.090 -2.459 1.00 0.00 462 ALA A CA 2
ATOM 2827 C C . ALA A 1 78 ? 5.472 -12.648 -1.376 1.00 0.00 462 ALA A C 2
ATOM 2828 O O . ALA A 1 78 ? 6.659 -12.328 -1.331 1.00 0.00 462 ALA A O 2
ATOM 2835 N N . ALA A 1 79 ? 4.914 -13.483 -0.506 1.00 0.00 463 ALA A N 2
ATOM 2836 C CA . ALA A 1 79 ? 5.683 -14.086 0.575 1.00 0.00 463 ALA A CA 2
ATOM 2837 C C . ALA A 1 79 ? 6.646 -15.141 0.041 1.00 0.00 463 ALA A C 2
ATOM 2838 O O . ALA A 1 79 ? 7.800 -15.212 0.464 1.00 0.00 463 ALA A O 2
ATOM 2845 N N . ALA A 1 80 ? 6.165 -15.959 -0.889 1.00 0.00 464 ALA A N 2
ATOM 2846 C CA . ALA A 1 80 ? 6.983 -17.010 -1.480 1.00 0.00 464 ALA A CA 2
ATOM 2847 C C . ALA A 1 80 ? 8.362 -16.481 -1.862 1.00 0.00 464 ALA A C 2
ATOM 2848 O O . ALA A 1 80 ? 9.374 -17.155 -1.661 1.00 0.00 464 ALA A O 2
ATOM 2855 N N . LEU A 1 81 ? 8.395 -15.274 -2.415 1.00 0.00 465 LEU A N 2
ATOM 2856 C CA . LEU A 1 81 ? 9.651 -14.655 -2.826 1.00 0.00 465 LEU A CA 2
ATOM 2857 C C . LEU A 1 81 ? 10.309 -13.930 -1.657 1.00 0.00 465 LEU A C 2
ATOM 2858 O O . LEU A 1 81 ? 11.523 -13.728 -1.642 1.00 0.00 465 LEU A O 2
ATOM 2874 N N . GLY A 1 82 ? 9.499 -13.541 -0.676 1.00 0.00 466 GLY A N 2
ATOM 2875 C CA . GLY A 1 82 ? 10.021 -12.845 0.485 1.00 0.00 466 GLY A CA 2
ATOM 2876 C C . GLY A 1 82 ? 9.738 -11.356 0.444 1.00 0.00 466 GLY A C 2
ATOM 2877 O O . GLY A 1 82 ? 10.643 -10.539 0.615 1.00 0.00 466 GLY A O 2
ATOM 2881 N N . THR A 1 83 ? 8.477 -11.002 0.215 1.00 0.00 467 THR A N 2
ATOM 2882 C CA . THR A 1 83 ? 8.077 -9.602 0.149 1.00 0.00 467 THR A CA 2
ATOM 2883 C C . THR A 1 83 ? 7.428 -9.153 1.454 1.00 0.00 467 THR A C 2
ATOM 2884 O O . THR A 1 83 ? 6.639 -9.886 2.051 1.00 0.00 467 THR A O 2
ATOM 2895 N N . LYS A 1 84 ? 7.763 -7.945 1.891 1.00 0.00 468 LYS A N 2
ATOM 2896 C CA . LYS A 1 84 ? 7.212 -7.396 3.125 1.00 0.00 468 LYS A CA 2
ATOM 2897 C C . LYS A 1 84 ? 5.761 -6.968 2.929 1.00 0.00 468 LYS A C 2
ATOM 2898 O O . LYS A 1 84 ? 5.470 -6.076 2.132 1.00 0.00 468 LYS A O 2
ATOM 2917 N N . ILE A 1 85 ? 4.856 -7.608 3.661 1.00 0.00 469 ILE A N 2
ATOM 2918 C CA . ILE A 1 85 ? 3.436 -7.291 3.569 1.00 0.00 469 ILE A CA 2
ATOM 2919 C C . ILE A 1 85 ? 3.025 -6.293 4.646 1.00 0.00 469 ILE A C 2
ATOM 2920 O O . ILE A 1 85 ? 3.345 -6.467 5.822 1.00 0.00 469 ILE A O 2
ATOM 2936 N N . ILE A 1 86 ? 2.313 -5.248 4.236 1.00 0.00 470 ILE A N 2
ATOM 2937 C CA . ILE A 1 86 ? 1.856 -4.224 5.166 1.00 0.00 470 ILE A CA 2
ATOM 2938 C C . ILE A 1 86 ? 0.464 -3.724 4.792 1.00 0.00 470 ILE A C 2
ATOM 2939 O O . ILE A 1 86 ? -0.084 -4.100 3.756 1.00 0.00 470 ILE A O 2
ATOM 2955 N N . ASP A 1 87 ? -0.100 -2.873 5.642 1.00 0.00 471 ASP A N 2
ATOM 2956 C CA . ASP A 1 87 ? -1.427 -2.318 5.400 1.00 0.00 471 ASP A CA 2
ATOM 2957 C C . ASP A 1 87 ? -1.356 -0.807 5.200 1.00 0.00 471 ASP A C 2
ATOM 2958 O O . ASP A 1 87 ? -0.281 -0.213 5.270 1.00 0.00 471 ASP A O 2
ATOM 2967 N N . GLU A 1 88 ? -2.508 -0.194 4.950 1.00 0.00 472 GLU A N 2
ATOM 2968 C CA . GLU A 1 88 ? -2.575 1.248 4.738 1.00 0.00 472 GLU A CA 2
ATOM 2969 C C . GLU A 1 88 ? -1.667 1.984 5.719 1.00 0.00 472 GLU A C 2
ATOM 2970 O O . GLU A 1 88 ? -0.928 2.891 5.335 1.00 0.00 472 GLU A O 2
ATOM 2982 N N . ASP A 1 89 ? -1.728 1.588 6.985 1.00 0.00 473 ASP A N 2
ATOM 2983 C CA . ASP A 1 89 ? -0.912 2.210 8.021 1.00 0.00 473 ASP A CA 2
ATOM 2984 C C . ASP A 1 89 ? 0.572 1.972 7.759 1.00 0.00 473 ASP A C 2
ATOM 2985 O O . ASP A 1 89 ? 1.359 2.916 7.684 1.00 0.00 473 ASP A O 2
ATOM 2994 N N . GLY A 1 90 ? 0.948 0.704 7.620 1.00 0.00 474 GLY A N 2
ATOM 2995 C CA . GLY A 1 90 ? 2.337 0.366 7.368 1.00 0.00 474 GLY A CA 2
ATOM 2996 C C . GLY A 1 90 ? 2.958 1.230 6.289 1.00 0.00 474 GLY A C 2
ATOM 2997 O O . GLY A 1 90 ? 4.161 1.493 6.309 1.00 0.00 474 GLY A O 2
ATOM 3001 N N . LEU A 1 91 ? 2.138 1.672 5.342 1.00 0.00 475 LEU A N 2
ATOM 3002 C CA . LEU A 1 91 ? 2.614 2.511 4.248 1.00 0.00 475 LEU A CA 2
ATOM 3003 C C . LEU A 1 91 ? 3.039 3.884 4.759 1.00 0.00 475 LEU A C 2
ATOM 3004 O O . LEU A 1 91 ? 4.194 4.284 4.608 1.00 0.00 475 LEU A O 2
ATOM 3020 N N . LEU A 1 92 ? 2.099 4.600 5.365 1.00 0.00 476 LEU A N 2
ATOM 3021 C CA . LEU A 1 92 ? 2.376 5.928 5.901 1.00 0.00 476 LEU A CA 2
ATOM 3022 C C . LEU A 1 92 ? 3.632 5.916 6.765 1.00 0.00 476 LEU A C 2
ATOM 3023 O O . LEU A 1 92 ? 4.466 6.817 6.679 1.00 0.00 476 LEU A O 2
ATOM 3039 N N . ASN A 1 93 ? 3.763 4.887 7.596 1.00 0.00 477 ASN A N 2
ATOM 3040 C CA . ASN A 1 93 ? 4.919 4.755 8.475 1.00 0.00 477 ASN A CA 2
ATOM 3041 C C . ASN A 1 93 ? 6.204 4.610 7.665 1.00 0.00 477 ASN A C 2
ATOM 3042 O O . ASN A 1 93 ? 7.253 5.131 8.046 1.00 0.00 477 ASN A O 2
ATOM 3053 N N . LEU A 1 94 ? 6.114 3.899 6.546 1.00 0.00 478 LEU A N 2
ATOM 3054 C CA . LEU A 1 94 ? 7.269 3.685 5.681 1.00 0.00 478 LEU A CA 2
ATOM 3055 C C . LEU A 1 94 ? 7.782 5.008 5.120 1.00 0.00 478 LEU A C 2
ATOM 3056 O O . LEU A 1 94 ? 8.945 5.119 4.733 1.00 0.00 478 LEU A O 2
ATOM 3072 N N . ILE A 1 95 ? 6.907 6.007 5.082 1.00 0.00 479 ILE A N 2
ATOM 3073 C CA . ILE A 1 95 ? 7.273 7.323 4.572 1.00 0.00 479 ILE A CA 2
ATOM 3074 C C . ILE A 1 95 ? 7.955 8.159 5.649 1.00 0.00 479 ILE A C 2
ATOM 3075 O O . ILE A 1 95 ? 8.773 9.029 5.348 1.00 0.00 479 ILE A O 2
ATOM 3091 N N . ARG A 1 96 ? 7.614 7.890 6.905 1.00 0.00 480 ARG A N 2
ATOM 3092 C CA . ARG A 1 96 ? 8.195 8.617 8.027 1.00 0.00 480 ARG A CA 2
ATOM 3093 C C . ARG A 1 96 ? 9.477 7.944 8.508 1.00 0.00 480 ARG A C 2
ATOM 3094 O O . ARG A 1 96 ? 10.324 8.575 9.139 1.00 0.00 480 ARG A O 2
ATOM 3115 N N . THR A 1 97 ? 9.612 6.656 8.204 1.00 0.00 481 THR A N 2
ATOM 3116 C CA . THR A 1 97 ? 10.789 5.896 8.606 1.00 0.00 481 THR A CA 2
ATOM 3117 C C . THR A 1 97 ? 11.866 5.939 7.528 1.00 0.00 481 THR A C 2
ATOM 3118 O O . THR A 1 97 ? 13.034 6.197 7.814 1.00 0.00 481 THR A O 2
ATOM 3129 N N . MET A 1 98 ? 11.464 5.685 6.286 1.00 0.00 482 MET A N 2
ATOM 3130 C CA . MET A 1 98 ? 12.395 5.697 5.165 1.00 0.00 482 MET A CA 2
ATOM 3131 C C . MET A 1 98 ? 13.059 7.064 5.023 1.00 0.00 482 MET A C 2
ATOM 3132 O O . MET A 1 98 ? 12.423 8.107 5.175 1.00 0.00 482 MET A O 2
ATOM 3146 N N . PRO A 1 99 ? 14.366 7.060 4.725 1.00 0.00 483 PRO A N 2
ATOM 3147 C CA . PRO A 1 99 ? 15.143 8.291 4.556 1.00 0.00 483 PRO A CA 2
ATOM 3148 C C . PRO A 1 99 ? 14.757 9.052 3.292 1.00 0.00 483 PRO A C 2
ATOM 3149 O O . PRO A 1 99 ? 13.719 8.785 2.688 1.00 0.00 483 PRO A O 2
ATOM 3160 N N . GLY A 1 100 ? 15.600 10.001 2.897 1.00 0.00 484 GLY A N 2
ATOM 3161 C CA . GLY A 1 100 ? 15.329 10.785 1.706 1.00 0.00 484 GLY A CA 2
ATOM 3162 C C . GLY A 1 100 ? 16.454 10.709 0.693 1.00 0.00 484 GLY A C 2
ATOM 3163 O O . GLY A 1 100 ? 17.597 10.413 1.043 1.00 0.00 484 GLY A O 2
ATOM 3167 N N . LYS A 1 101 ? 16.132 10.975 -0.568 1.00 0.00 485 LYS A N 2
ATOM 3168 C CA . LYS A 1 101 ? 17.123 10.935 -1.637 1.00 0.00 485 LYS A CA 2
ATOM 3169 C C . LYS A 1 101 ? 16.993 12.154 -2.545 1.00 0.00 485 LYS A C 2
ATOM 3170 O O . LYS A 1 101 ? 15.987 12.863 -2.510 1.00 0.00 485 LYS A O 2
ATOM 3189 N N . LYS A 1 102 ? 18.015 12.390 -3.360 1.00 0.00 486 LYS A N 2
ATOM 3190 C CA . LYS A 1 102 ? 18.015 13.520 -4.281 1.00 0.00 486 LYS A CA 2
ATOM 3191 C C . LYS A 1 102 ? 18.080 13.044 -5.728 1.00 0.00 486 LYS A C 2
ATOM 3192 O O . LYS A 1 102 ? 19.117 12.565 -6.188 1.00 0.00 486 LYS A O 2
ATOM 3211 N N . SER A 1 103 ? 16.967 13.179 -6.442 1.00 0.00 487 SER A N 2
ATOM 3212 C CA . SER A 1 103 ? 16.897 12.760 -7.837 1.00 0.00 487 SER A CA 2
ATOM 3213 C C . SER A 1 103 ? 16.999 13.962 -8.771 1.00 0.00 487 SER A C 2
ATOM 3214 O O . SER A 1 103 ? 16.928 15.111 -8.334 1.00 0.00 487 SER A O 2
ATOM 3222 N N . LYS A 1 104 ? 17.165 13.688 -10.061 1.00 0.00 488 LYS A N 2
ATOM 3223 C CA . LYS A 1 104 ? 17.275 14.745 -11.060 1.00 0.00 488 LYS A CA 2
ATOM 3224 C C . LYS A 1 104 ? 15.907 15.094 -11.636 1.00 0.00 488 LYS A C 2
ATOM 3225 O O . LYS A 1 104 ? 15.757 15.265 -12.846 1.00 0.00 488 LYS A O 2
ATOM 3244 N N . TYR A 1 105 ? 14.911 15.198 -10.762 1.00 0.00 489 TYR A N 2
ATOM 3245 C CA . TYR A 1 105 ? 13.555 15.526 -11.185 1.00 0.00 489 TYR A CA 2
ATOM 3246 C C . TYR A 1 105 ? 13.128 16.885 -10.640 1.00 0.00 489 TYR A C 2
ATOM 3247 O O . TYR A 1 105 ? 13.598 17.319 -9.589 1.00 0.00 489 TYR A O 2
ATOM 3265 N N . GLU A 1 106 ? 12.232 17.551 -11.363 1.00 0.00 490 GLU A N 2
ATOM 3266 C CA . GLU A 1 106 ? 11.741 18.861 -10.952 1.00 0.00 490 GLU A CA 2
ATOM 3267 C C . GLU A 1 106 ? 10.312 18.765 -10.424 1.00 0.00 490 GLU A C 2
ATOM 3268 O O . GLU A 1 106 ? 9.665 17.725 -10.541 1.00 0.00 490 GLU A O 2
ATOM 3280 N N . ILE A 1 107 ? 9.829 19.857 -9.843 1.00 0.00 491 ILE A N 2
ATOM 3281 C CA . ILE A 1 107 ? 8.477 19.897 -9.297 1.00 0.00 491 ILE A CA 2
ATOM 3282 C C . ILE A 1 107 ? 7.522 20.611 -10.248 1.00 0.00 491 ILE A C 2
ATOM 3283 O O . ILE A 1 107 ? 7.780 21.736 -10.675 1.00 0.00 491 ILE A O 2
ATOM 3299 N N . ALA A 1 108 ? 6.416 19.950 -10.573 1.00 0.00 492 ALA A N 2
ATOM 3300 C CA . ALA A 1 108 ? 5.420 20.523 -11.470 1.00 0.00 492 ALA A CA 2
ATOM 3301 C C . ALA A 1 108 ? 4.083 20.707 -10.759 1.00 0.00 492 ALA A C 2
ATOM 3302 O O . ALA A 1 108 ? 3.347 19.744 -10.542 1.00 0.00 492 ALA A O 2
ATOM 3309 N N . VAL A 1 109 ? 3.775 21.949 -10.399 1.00 0.00 493 VAL A N 2
ATOM 3310 C CA . VAL A 1 109 ? 2.526 22.258 -9.714 1.00 0.00 493 VAL A CA 2
ATOM 3311 C C . VAL A 1 109 ? 1.655 23.189 -10.550 1.00 0.00 493 VAL A C 2
ATOM 3312 O O . VAL A 1 109 ? 1.741 24.411 -10.428 1.00 0.00 493 VAL A O 2
ATOM 3325 N N . GLU A 1 110 ? 0.818 22.603 -11.400 1.00 0.00 494 GLU A N 2
ATOM 3326 C CA . GLU A 1 110 ? -0.068 23.381 -12.258 1.00 0.00 494 GLU A CA 2
ATOM 3327 C C . GLU A 1 110 ? -1.494 23.375 -11.714 1.00 0.00 494 GLU A C 2
ATOM 3328 O O . GLU A 1 110 ? -2.055 22.319 -11.419 1.00 0.00 494 GLU A O 2
ATOM 3340 N N . THR A 1 111 ? -2.076 24.564 -11.583 1.00 0.00 495 THR A N 2
ATOM 3341 C CA . THR A 1 111 ? -3.434 24.697 -11.074 1.00 0.00 495 THR A CA 2
ATOM 3342 C C . THR A 1 111 ? -4.454 24.639 -12.205 1.00 0.00 495 THR A C 2
ATOM 3343 O O . THR A 1 111 ? -5.653 24.801 -11.981 1.00 0.00 495 THR A O 2
ATOM 3354 N N . GLU A 1 112 ? -3.970 24.405 -13.421 1.00 0.00 496 GLU A N 2
ATOM 3355 C CA . GLU A 1 112 ? -4.841 24.325 -14.587 1.00 0.00 496 GLU A CA 2
ATOM 3356 C C . GLU A 1 112 ? -5.277 22.885 -14.843 1.00 0.00 496 GLU A C 2
ATOM 3357 O O . GLU A 1 112 ? -6.019 22.609 -15.785 1.00 0.00 496 GLU A O 2
ATOM 3369 N N . GLY A 1 1 ? -3.257 30.379 -10.156 1.00 0.00 385 GLY A N 3
ATOM 3370 C CA . GLY A 1 1 ? -3.708 29.039 -10.485 1.00 0.00 385 GLY A CA 3
ATOM 3371 C C . GLY A 1 1 ? -3.737 28.124 -9.277 1.00 0.00 385 GLY A C 3
ATOM 3372 O O . GLY A 1 1 ? -2.926 27.204 -9.167 1.00 0.00 385 GLY A O 3
ATOM 3376 N N . SER A 1 2 ? -4.673 28.376 -8.368 1.00 0.00 386 SER A N 3
ATOM 3377 C CA . SER A 1 2 ? -4.801 27.571 -7.159 1.00 0.00 386 SER A CA 3
ATOM 3378 C C . SER A 1 2 ? -5.443 26.222 -7.470 1.00 0.00 386 SER A C 3
ATOM 3379 O O . SER A 1 2 ? -6.113 26.061 -8.490 1.00 0.00 386 SER A O 3
ATOM 3387 N N . SER A 1 3 ? -5.232 25.255 -6.583 1.00 0.00 387 SER A N 3
ATOM 3388 C CA . SER A 1 3 ? -5.786 23.918 -6.764 1.00 0.00 387 SER A CA 3
ATOM 3389 C C . SER A 1 3 ? -7.302 23.930 -6.591 1.00 0.00 387 SER A C 3
ATOM 3390 O O . SER A 1 3 ? -7.848 24.751 -5.855 1.00 0.00 387 SER A O 3
ATOM 3398 N N . GLY A 1 4 ? -7.977 23.012 -7.276 1.00 0.00 388 GLY A N 3
ATOM 3399 C CA . GLY A 1 4 ? -9.423 22.933 -7.186 1.00 0.00 388 GLY A CA 3
ATOM 3400 C C . GLY A 1 4 ? -9.885 21.966 -6.113 1.00 0.00 388 GLY A C 3
ATOM 3401 O O . GLY A 1 4 ? -9.834 22.278 -4.924 1.00 0.00 388 GLY A O 3
ATOM 3405 N N . SER A 1 5 ? -10.340 20.791 -6.535 1.00 0.00 389 SER A N 3
ATOM 3406 C CA . SER A 1 5 ? -10.819 19.777 -5.602 1.00 0.00 389 SER A CA 3
ATOM 3407 C C . SER A 1 5 ? -9.697 19.317 -4.676 1.00 0.00 389 SER A C 3
ATOM 3408 O O . SER A 1 5 ? -8.761 18.642 -5.105 1.00 0.00 389 SER A O 3
ATOM 3416 N N . SER A 1 6 ? -9.799 19.688 -3.404 1.00 0.00 390 SER A N 3
ATOM 3417 C CA . SER A 1 6 ? -8.791 19.318 -2.417 1.00 0.00 390 SER A CA 3
ATOM 3418 C C . SER A 1 6 ? -9.446 18.878 -1.111 1.00 0.00 390 SER A C 3
ATOM 3419 O O . SER A 1 6 ? -10.282 19.587 -0.553 1.00 0.00 390 SER A O 3
ATOM 3427 N N . GLY A 1 7 ? -9.060 17.700 -0.631 1.00 0.00 391 GLY A N 3
ATOM 3428 C CA . GLY A 1 7 ? -9.618 17.183 0.605 1.00 0.00 391 GLY A CA 3
ATOM 3429 C C . GLY A 1 7 ? -8.942 17.760 1.833 1.00 0.00 391 GLY A C 3
ATOM 3430 O O . GLY A 1 7 ? -7.762 17.508 2.078 1.00 0.00 391 GLY A O 3
ATOM 3434 N N . LYS A 1 8 ? -9.690 18.540 2.607 1.00 0.00 392 LYS A N 3
ATOM 3435 C CA . LYS A 1 8 ? -9.157 19.156 3.816 1.00 0.00 392 LYS A CA 3
ATOM 3436 C C . LYS A 1 8 ? -9.274 18.209 5.006 1.00 0.00 392 LYS A C 3
ATOM 3437 O O . LYS A 1 8 ? -8.339 18.069 5.794 1.00 0.00 392 LYS A O 3
ATOM 3456 N N . ALA A 1 9 ? -10.427 17.561 5.129 1.00 0.00 393 ALA A N 3
ATOM 3457 C CA . ALA A 1 9 ? -10.665 16.625 6.221 1.00 0.00 393 ALA A CA 3
ATOM 3458 C C . ALA A 1 9 ? -10.615 15.182 5.728 1.00 0.00 393 ALA A C 3
ATOM 3459 O O . ALA A 1 9 ? -11.650 14.568 5.467 1.00 0.00 393 ALA A O 3
ATOM 3466 N N . LEU A 1 10 ? -9.405 14.647 5.601 1.00 0.00 394 LEU A N 3
ATOM 3467 C CA . LEU A 1 10 ? -9.220 13.276 5.139 1.00 0.00 394 LEU A CA 3
ATOM 3468 C C . LEU A 1 10 ? -9.725 12.279 6.176 1.00 0.00 394 LEU A C 3
ATOM 3469 O O . LEU A 1 10 ? -9.800 11.079 5.914 1.00 0.00 394 LEU A O 3
ATOM 3485 N N . GLY A 1 11 ? -10.072 12.784 7.356 1.00 0.00 395 GLY A N 3
ATOM 3486 C CA . GLY A 1 11 ? -10.568 11.924 8.415 1.00 0.00 395 GLY A CA 3
ATOM 3487 C C . GLY A 1 11 ? -10.047 12.326 9.780 1.00 0.00 395 GLY A C 3
ATOM 3488 O O . GLY A 1 11 ? -10.318 13.428 10.256 1.00 0.00 395 GLY A O 3
ATOM 3492 N N . SER A 1 12 ? -9.297 11.429 10.413 1.00 0.00 396 SER A N 3
ATOM 3493 C CA . SER A 1 12 ? -8.740 11.694 11.735 1.00 0.00 396 SER A CA 3
ATOM 3494 C C . SER A 1 12 ? -7.265 11.309 11.790 1.00 0.00 396 SER A C 3
ATOM 3495 O O . SER A 1 12 ? -6.767 10.858 12.822 1.00 0.00 396 SER A O 3
ATOM 3503 N N . LYS A 1 13 ? -6.570 11.491 10.672 1.00 0.00 397 LYS A N 3
ATOM 3504 C CA . LYS A 1 13 ? -5.151 11.165 10.590 1.00 0.00 397 LYS A CA 3
ATOM 3505 C C . LYS A 1 13 ? -4.372 12.292 9.921 1.00 0.00 397 LYS A C 3
ATOM 3506 O O . LYS A 1 13 ? -4.959 13.234 9.390 1.00 0.00 397 LYS A O 3
ATOM 3525 N N . GLU A 1 14 ? -3.047 12.188 9.949 1.00 0.00 398 GLU A N 3
ATOM 3526 C CA . GLU A 1 14 ? -2.188 13.199 9.344 1.00 0.00 398 GLU A CA 3
ATOM 3527 C C . GLU A 1 14 ? -1.072 12.549 8.532 1.00 0.00 398 GLU A C 3
ATOM 3528 O O . GLU A 1 14 ? -0.410 11.622 8.998 1.00 0.00 398 GLU A O 3
ATOM 3540 N N . ILE A 1 15 ? -0.870 13.043 7.315 1.00 0.00 399 ILE A N 3
ATOM 3541 C CA . ILE A 1 15 ? 0.166 12.511 6.438 1.00 0.00 399 ILE A CA 3
ATOM 3542 C C . ILE A 1 15 ? 1.556 12.903 6.929 1.00 0.00 399 ILE A C 3
ATOM 3543 O O . ILE A 1 15 ? 1.863 14.078 7.127 1.00 0.00 399 ILE A O 3
ATOM 3559 N N . PRO A 1 16 ? 2.418 11.895 7.129 1.00 0.00 400 PRO A N 3
ATOM 3560 C CA . PRO A 1 16 ? 3.791 12.109 7.597 1.00 0.00 400 PRO A CA 3
ATOM 3561 C C . PRO A 1 16 ? 4.666 12.778 6.542 1.00 0.00 400 PRO A C 3
ATOM 3562 O O . PRO A 1 16 ? 4.890 12.224 5.465 1.00 0.00 400 PRO A O 3
ATOM 3573 N N . LYS A 1 17 ? 5.158 13.971 6.858 1.00 0.00 401 LYS A N 3
ATOM 3574 C CA . LYS A 1 17 ? 6.010 14.715 5.938 1.00 0.00 401 LYS A CA 3
ATOM 3575 C C . LYS A 1 17 ? 7.425 14.144 5.924 1.00 0.00 401 LYS A C 3
ATOM 3576 O O . LYS A 1 17 ? 8.254 14.494 6.763 1.00 0.00 401 LYS A O 3
ATOM 3595 N N . GLY A 1 18 ? 7.694 13.264 4.964 1.00 0.00 402 GLY A N 3
ATOM 3596 C CA . GLY A 1 18 ? 9.009 12.661 4.858 1.00 0.00 402 GLY A CA 3
ATOM 3597 C C . GLY A 1 18 ? 9.789 13.175 3.664 1.00 0.00 402 GLY A C 3
ATOM 3598 O O . GLY A 1 18 ? 9.579 14.301 3.216 1.00 0.00 402 GLY A O 3
ATOM 3602 N N . ALA A 1 19 ? 10.692 12.348 3.149 1.00 0.00 403 ALA A N 3
ATOM 3603 C CA . ALA A 1 19 ? 11.506 12.725 2.000 1.00 0.00 403 ALA A CA 3
ATOM 3604 C C . ALA A 1 19 ? 10.667 12.777 0.727 1.00 0.00 403 ALA A C 3
ATOM 3605 O O . ALA A 1 19 ? 9.455 12.572 0.764 1.00 0.00 403 ALA A O 3
ATOM 3612 N N . GLU A 1 20 ? 11.322 13.054 -0.396 1.00 0.00 404 GLU A N 3
ATOM 3613 C CA . GLU A 1 20 ? 10.635 13.135 -1.680 1.00 0.00 404 GLU A CA 3
ATOM 3614 C C . GLU A 1 20 ? 10.840 11.857 -2.488 1.00 0.00 404 GLU A C 3
ATOM 3615 O O . GLU A 1 20 ? 9.990 11.475 -3.292 1.00 0.00 404 GLU A O 3
ATOM 3627 N N . ASN A 1 21 ? 11.974 11.200 -2.268 1.00 0.00 405 ASN A N 3
ATOM 3628 C CA . ASN A 1 21 ? 12.292 9.965 -2.976 1.00 0.00 405 ASN A CA 3
ATOM 3629 C C . ASN A 1 21 ? 12.530 8.821 -1.995 1.00 0.00 405 ASN A C 3
ATOM 3630 O O . ASN A 1 21 ? 13.154 7.816 -2.337 1.00 0.00 405 ASN A O 3
ATOM 3641 N N . CYS A 1 22 ? 12.028 8.981 -0.775 1.00 0.00 406 CYS A N 3
ATOM 3642 C CA . CYS A 1 22 ? 12.186 7.962 0.256 1.00 0.00 406 CYS A CA 3
ATOM 3643 C C . CYS A 1 22 ? 11.572 6.639 -0.188 1.00 0.00 406 CYS A C 3
ATOM 3644 O O . CYS A 1 22 ? 11.974 5.570 0.272 1.00 0.00 406 CYS A O 3
ATOM 3652 N N . LEU A 1 23 ? 10.594 6.718 -1.085 1.00 0.00 407 LEU A N 3
ATOM 3653 C CA . LEU A 1 23 ? 9.922 5.527 -1.591 1.00 0.00 407 LEU A CA 3
ATOM 3654 C C . LEU A 1 23 ? 10.319 5.251 -3.038 1.00 0.00 407 LEU A C 3
ATOM 3655 O O . LEU A 1 23 ? 9.672 4.465 -3.729 1.00 0.00 407 LEU A O 3
ATOM 3671 N N . GLU A 1 24 ? 11.389 5.900 -3.487 1.00 0.00 408 GLU A N 3
ATOM 3672 C CA . GLU A 1 24 ? 11.872 5.723 -4.851 1.00 0.00 408 GLU A CA 3
ATOM 3673 C C . GLU A 1 24 ? 12.682 4.436 -4.978 1.00 0.00 408 GLU A C 3
ATOM 3674 O O . GLU A 1 24 ? 13.414 4.057 -4.064 1.00 0.00 408 GLU A O 3
ATOM 3686 N N . GLY A 1 25 ? 12.544 3.767 -6.119 1.00 0.00 409 GLY A N 3
ATOM 3687 C CA . GLY A 1 25 ? 13.267 2.529 -6.345 1.00 0.00 409 GLY A CA 3
ATOM 3688 C C . GLY A 1 25 ? 12.531 1.320 -5.803 1.00 0.00 409 GLY A C 3
ATOM 3689 O O . GLY A 1 25 ? 12.839 0.183 -6.164 1.00 0.00 409 GLY A O 3
ATOM 3693 N N . LEU A 1 26 ? 11.558 1.563 -4.932 1.00 0.00 410 LEU A N 3
ATOM 3694 C CA . LEU A 1 26 ? 10.777 0.485 -4.337 1.00 0.00 410 LEU A CA 3
ATOM 3695 C C . LEU A 1 26 ? 9.431 0.336 -5.039 1.00 0.00 410 LEU A C 3
ATOM 3696 O O . LEU A 1 26 ? 8.903 1.296 -5.601 1.00 0.00 410 LEU A O 3
ATOM 3712 N N . ILE A 1 27 ? 8.881 -0.873 -5.002 1.00 0.00 411 ILE A N 3
ATOM 3713 C CA . ILE A 1 27 ? 7.595 -1.147 -5.632 1.00 0.00 411 ILE A CA 3
ATOM 3714 C C . ILE A 1 27 ? 6.532 -1.479 -4.590 1.00 0.00 411 ILE A C 3
ATOM 3715 O O . ILE A 1 27 ? 6.847 -1.930 -3.489 1.00 0.00 411 ILE A O 3
ATOM 3731 N N . PHE A 1 28 ? 5.272 -1.255 -4.947 1.00 0.00 412 PHE A N 3
ATOM 3732 C CA . PHE A 1 28 ? 4.161 -1.531 -4.044 1.00 0.00 412 PHE A CA 3
ATOM 3733 C C . PHE A 1 28 ? 2.948 -2.044 -4.815 1.00 0.00 412 PHE A C 3
ATOM 3734 O O . PHE A 1 28 ? 2.588 -1.502 -5.860 1.00 0.00 412 PHE A O 3
ATOM 3751 N N . VAL A 1 29 ? 2.320 -3.092 -4.291 1.00 0.00 413 VAL A N 3
ATOM 3752 C CA . VAL A 1 29 ? 1.147 -3.678 -4.928 1.00 0.00 413 VAL A CA 3
ATOM 3753 C C . VAL A 1 29 ? -0.087 -3.532 -4.046 1.00 0.00 413 VAL A C 3
ATOM 3754 O O . VAL A 1 29 ? -0.282 -4.298 -3.101 1.00 0.00 413 VAL A O 3
ATOM 3767 N N . ILE A 1 30 ? -0.920 -2.546 -4.361 1.00 0.00 414 ILE A N 3
ATOM 3768 C CA . ILE A 1 30 ? -2.137 -2.301 -3.597 1.00 0.00 414 ILE A CA 3
ATOM 3769 C C . ILE A 1 30 ? -3.260 -3.234 -4.039 1.00 0.00 414 ILE A C 3
ATOM 3770 O O . ILE A 1 30 ? -3.653 -3.242 -5.206 1.00 0.00 414 ILE A O 3
ATOM 3786 N N . THR A 1 31 ? -3.774 -4.019 -3.098 1.00 0.00 415 THR A N 3
ATOM 3787 C CA . THR A 1 31 ? -4.852 -4.955 -3.389 1.00 0.00 415 THR A CA 3
ATOM 3788 C C . THR A 1 31 ? -6.046 -4.723 -2.469 1.00 0.00 415 THR A C 3
ATOM 3789 O O . THR A 1 31 ? -5.895 -4.628 -1.252 1.00 0.00 415 THR A O 3
ATOM 3800 N N . GLY A 1 32 ? -7.234 -4.633 -3.060 1.00 0.00 416 GLY A N 3
ATOM 3801 C CA . GLY A 1 32 ? -8.436 -4.413 -2.278 1.00 0.00 416 GLY A CA 3
ATOM 3802 C C . GLY A 1 32 ? -8.749 -2.941 -2.098 1.00 0.00 416 GLY A C 3
ATOM 3803 O O . GLY A 1 32 ? -8.389 -2.115 -2.937 1.00 0.00 416 GLY A O 3
ATOM 3807 N N . VAL A 1 33 ? -9.423 -2.610 -1.001 1.00 0.00 417 VAL A N 3
ATOM 3808 C CA . VAL A 1 33 ? -9.785 -1.228 -0.713 1.00 0.00 417 VAL A CA 3
ATOM 3809 C C . VAL A 1 33 ? -9.473 -0.868 0.735 1.00 0.00 417 VAL A C 3
ATOM 3810 O O . VAL A 1 33 ? -9.465 -1.731 1.613 1.00 0.00 417 VAL A O 3
ATOM 3823 N N . LEU A 1 34 ? -9.217 0.413 0.978 1.00 0.00 418 LEU A N 3
ATOM 3824 C CA . LEU A 1 34 ? -8.904 0.889 2.321 1.00 0.00 418 LEU A CA 3
ATOM 3825 C C . LEU A 1 34 ? -9.722 2.130 2.664 1.00 0.00 418 LEU A C 3
ATOM 3826 O O . LEU A 1 34 ? -10.221 2.820 1.776 1.00 0.00 418 LEU A O 3
ATOM 3842 N N . GLU A 1 35 ? -9.855 2.407 3.957 1.00 0.00 419 GLU A N 3
ATOM 3843 C CA . GLU A 1 35 ? -10.612 3.565 4.416 1.00 0.00 419 GLU A CA 3
ATOM 3844 C C . GLU A 1 35 ? -9.760 4.830 4.357 1.00 0.00 419 GLU A C 3
ATOM 3845 O O . GLU A 1 35 ? -10.048 5.750 3.592 1.00 0.00 419 GLU A O 3
ATOM 3857 N N . SER A 1 36 ? -8.710 4.868 5.171 1.00 0.00 420 SER A N 3
ATOM 3858 C CA . SER A 1 36 ? -7.819 6.021 5.216 1.00 0.00 420 SER A CA 3
ATOM 3859 C C . SER A 1 36 ? -7.574 6.573 3.815 1.00 0.00 420 SER A C 3
ATOM 3860 O O . SER A 1 36 ? -7.377 7.775 3.635 1.00 0.00 420 SER A O 3
ATOM 3868 N N . ILE A 1 37 ? -7.589 5.686 2.825 1.00 0.00 421 ILE A N 3
ATOM 3869 C CA . ILE A 1 37 ? -7.371 6.084 1.440 1.00 0.00 421 ILE A CA 3
ATOM 3870 C C . ILE A 1 37 ? -7.881 5.019 0.475 1.00 0.00 421 ILE A C 3
ATOM 3871 O O . ILE A 1 37 ? -8.070 3.864 0.854 1.00 0.00 421 ILE A O 3
ATOM 3887 N N . GLU A 1 38 ? -8.101 5.417 -0.774 1.00 0.00 422 GLU A N 3
ATOM 3888 C CA . GLU A 1 38 ? -8.588 4.496 -1.794 1.00 0.00 422 GLU A CA 3
ATOM 3889 C C . GLU A 1 38 ? -7.454 4.049 -2.711 1.00 0.00 422 GLU A C 3
ATOM 3890 O O . GLU A 1 38 ? -6.348 4.589 -2.656 1.00 0.00 422 GLU A O 3
ATOM 3902 N N . ARG A 1 39 ? -7.735 3.059 -3.552 1.00 0.00 423 ARG A N 3
ATOM 3903 C CA . ARG A 1 39 ? -6.738 2.538 -4.479 1.00 0.00 423 ARG A CA 3
ATOM 3904 C C . ARG A 1 39 ? -6.035 3.674 -5.216 1.00 0.00 423 ARG A C 3
ATOM 3905 O O . ARG A 1 39 ? -4.940 3.496 -5.750 1.00 0.00 423 ARG A O 3
ATOM 3926 N N . ASP A 1 40 ? -6.671 4.840 -5.241 1.00 0.00 424 ASP A N 3
ATOM 3927 C CA . ASP A 1 40 ? -6.106 6.005 -5.911 1.00 0.00 424 ASP A CA 3
ATOM 3928 C C . ASP A 1 40 ? -5.297 6.854 -4.936 1.00 0.00 424 ASP A C 3
ATOM 3929 O O . ASP A 1 40 ? -4.079 6.974 -5.067 1.00 0.00 424 ASP A O 3
ATOM 3938 N N . GLU A 1 41 ? -5.982 7.440 -3.959 1.00 0.00 425 GLU A N 3
ATOM 3939 C CA . GLU A 1 41 ? -5.326 8.279 -2.964 1.00 0.00 425 GLU A CA 3
ATOM 3940 C C . GLU A 1 41 ? -4.011 7.654 -2.506 1.00 0.00 425 GLU A C 3
ATOM 3941 O O . GLU A 1 41 ? -3.026 8.353 -2.276 1.00 0.00 425 GLU A O 3
ATOM 3953 N N . ALA A 1 42 ? -4.006 6.331 -2.376 1.00 0.00 426 ALA A N 3
ATOM 3954 C CA . ALA A 1 42 ? -2.813 5.610 -1.948 1.00 0.00 426 ALA A CA 3
ATOM 3955 C C . ALA A 1 42 ? -1.754 5.600 -3.045 1.00 0.00 426 ALA A C 3
ATOM 3956 O O . ALA A 1 42 ? -0.567 5.789 -2.779 1.00 0.00 426 ALA A O 3
ATOM 3963 N N . LYS A 1 43 ? -2.191 5.379 -4.280 1.00 0.00 427 LYS A N 3
ATOM 3964 C CA . LYS A 1 43 ? -1.281 5.345 -5.419 1.00 0.00 427 LYS A CA 3
ATOM 3965 C C . LYS A 1 43 ? -0.526 6.664 -5.553 1.00 0.00 427 LYS A C 3
ATOM 3966 O O . LYS A 1 43 ? 0.704 6.692 -5.516 1.00 0.00 427 LYS A O 3
ATOM 3985 N N . SER A 1 44 ? -1.271 7.754 -5.706 1.00 0.00 428 SER A N 3
ATOM 3986 C CA . SER A 1 44 ? -0.672 9.075 -5.847 1.00 0.00 428 SER A CA 3
ATOM 3987 C C . SER A 1 44 ? 0.405 9.299 -4.791 1.00 0.00 428 SER A C 3
ATOM 3988 O O . SER A 1 44 ? 1.432 9.927 -5.056 1.00 0.00 428 SER A O 3
ATOM 3996 N N . LEU A 1 45 ? 0.165 8.781 -3.591 1.00 0.00 429 LEU A N 3
ATOM 3997 C CA . LEU A 1 45 ? 1.114 8.923 -2.492 1.00 0.00 429 LEU A CA 3
ATOM 3998 C C . LEU A 1 45 ? 2.420 8.197 -2.803 1.00 0.00 429 LEU A C 3
ATOM 3999 O O . LEU A 1 45 ? 3.471 8.823 -2.942 1.00 0.00 429 LEU A O 3
ATOM 4015 N N . ILE A 1 46 ? 2.344 6.875 -2.914 1.00 0.00 430 ILE A N 3
ATOM 4016 C CA . ILE A 1 46 ? 3.519 6.066 -3.212 1.00 0.00 430 ILE A CA 3
ATOM 4017 C C . ILE A 1 46 ? 4.277 6.619 -4.414 1.00 0.00 430 ILE A C 3
ATOM 4018 O O . ILE A 1 46 ? 5.503 6.725 -4.391 1.00 0.00 430 ILE A O 3
ATOM 4034 N N . GLU A 1 47 ? 3.538 6.971 -5.461 1.00 0.00 431 GLU A N 3
ATOM 4035 C CA . GLU A 1 47 ? 4.142 7.514 -6.672 1.00 0.00 431 GLU A CA 3
ATOM 4036 C C . GLU A 1 47 ? 4.734 8.896 -6.412 1.00 0.00 431 GLU A C 3
ATOM 4037 O O . GLU A 1 47 ? 5.740 9.276 -7.013 1.00 0.00 431 GLU A O 3
ATOM 4049 N N . ARG A 1 48 ? 4.103 9.644 -5.513 1.00 0.00 432 ARG A N 3
ATOM 4050 C CA . ARG A 1 48 ? 4.565 10.985 -5.175 1.00 0.00 432 ARG A CA 3
ATOM 4051 C C . ARG A 1 48 ? 5.925 10.933 -4.485 1.00 0.00 432 ARG A C 3
ATOM 4052 O O . ARG A 1 48 ? 6.633 11.937 -4.409 1.00 0.00 432 ARG A O 3
ATOM 4073 N N . TYR A 1 49 ? 6.283 9.756 -3.983 1.00 0.00 433 TYR A N 3
ATOM 4074 C CA . TYR A 1 49 ? 7.557 9.574 -3.297 1.00 0.00 433 TYR A CA 3
ATOM 4075 C C . TYR A 1 49 ? 8.522 8.754 -4.148 1.00 0.00 433 TYR A C 3
ATOM 4076 O O . TYR A 1 49 ? 9.644 8.466 -3.733 1.00 0.00 433 TYR A O 3
ATOM 4094 N N . GLY A 1 50 ? 8.076 8.381 -5.344 1.00 0.00 434 GLY A N 3
ATOM 4095 C CA . GLY A 1 50 ? 8.911 7.599 -6.237 1.00 0.00 434 GLY A CA 3
ATOM 4096 C C . GLY A 1 50 ? 8.457 6.156 -6.339 1.00 0.00 434 GLY A C 3
ATOM 4097 O O . GLY A 1 50 ? 8.646 5.511 -7.369 1.00 0.00 434 GLY A O 3
ATOM 4101 N N . GLY A 1 51 ? 7.858 5.648 -5.267 1.00 0.00 435 GLY A N 3
ATOM 4102 C CA . GLY A 1 51 ? 7.387 4.275 -5.261 1.00 0.00 435 GLY A CA 3
ATOM 4103 C C . GLY A 1 51 ? 6.502 3.961 -6.451 1.00 0.00 435 GLY A C 3
ATOM 4104 O O . GLY A 1 51 ? 5.856 4.850 -7.007 1.00 0.00 435 GLY A O 3
ATOM 4108 N N . LYS A 1 52 ? 6.471 2.692 -6.844 1.00 0.00 436 LYS A N 3
ATOM 4109 C CA . LYS A 1 52 ? 5.659 2.261 -7.976 1.00 0.00 436 LYS A CA 3
ATOM 4110 C C . LYS A 1 52 ? 4.425 1.500 -7.502 1.00 0.00 436 LYS A C 3
ATOM 4111 O O . LYS A 1 52 ? 4.465 0.801 -6.489 1.00 0.00 436 LYS A O 3
ATOM 4130 N N . VAL A 1 53 ? 3.329 1.639 -8.241 1.00 0.00 437 VAL A N 3
ATOM 4131 C CA . VAL A 1 53 ? 2.084 0.963 -7.898 1.00 0.00 437 VAL A CA 3
ATOM 4132 C C . VAL A 1 53 ? 1.606 0.077 -9.043 1.00 0.00 437 VAL A C 3
ATOM 4133 O O . VAL A 1 53 ? 1.374 0.551 -10.155 1.00 0.00 437 VAL A O 3
ATOM 4146 N N . THR A 1 54 ? 1.459 -1.215 -8.763 1.00 0.00 438 THR A N 3
ATOM 4147 C CA . THR A 1 54 ? 1.009 -2.168 -9.769 1.00 0.00 438 THR A CA 3
ATOM 4148 C C . THR A 1 54 ? 0.027 -3.171 -9.175 1.00 0.00 438 THR A C 3
ATOM 4149 O O . THR A 1 54 ? 0.164 -3.583 -8.025 1.00 0.00 438 THR A O 3
ATOM 4160 N N . GLY A 1 55 ? -0.966 -3.561 -9.969 1.00 0.00 439 GLY A N 3
ATOM 4161 C CA . GLY A 1 55 ? -1.958 -4.513 -9.504 1.00 0.00 439 GLY A CA 3
ATOM 4162 C C . GLY A 1 55 ? -1.576 -5.946 -9.817 1.00 0.00 439 GLY A C 3
ATOM 4163 O O . GLY A 1 55 ? -2.405 -6.729 -10.279 1.00 0.00 439 GLY A O 3
ATOM 4167 N N . ASN A 1 56 ? -0.317 -6.290 -9.564 1.00 0.00 440 ASN A N 3
ATOM 4168 C CA . ASN A 1 56 ? 0.173 -7.639 -9.824 1.00 0.00 440 ASN A CA 3
ATOM 4169 C C . ASN A 1 56 ? 1.488 -7.890 -9.092 1.00 0.00 440 ASN A C 3
ATOM 4170 O O . ASN A 1 56 ? 2.471 -7.178 -9.297 1.00 0.00 440 ASN A O 3
ATOM 4181 N N . VAL A 1 57 ? 1.497 -8.908 -8.237 1.00 0.00 441 VAL A N 3
ATOM 4182 C CA . VAL A 1 57 ? 2.691 -9.255 -7.475 1.00 0.00 441 VAL A CA 3
ATOM 4183 C C . VAL A 1 57 ? 3.822 -9.696 -8.396 1.00 0.00 441 VAL A C 3
ATOM 4184 O O . VAL A 1 57 ? 3.651 -10.594 -9.221 1.00 0.00 441 VAL A O 3
ATOM 4197 N N . SER A 1 58 ? 4.980 -9.059 -8.250 1.00 0.00 442 SER A N 3
ATOM 4198 C CA . SER A 1 58 ? 6.140 -9.383 -9.072 1.00 0.00 442 SER A CA 3
ATOM 4199 C C . SER A 1 58 ? 7.367 -9.641 -8.203 1.00 0.00 442 SER A C 3
ATOM 4200 O O . SER A 1 58 ? 7.358 -9.375 -7.000 1.00 0.00 442 SER A O 3
ATOM 4208 N N . LYS A 1 59 ? 8.422 -10.161 -8.819 1.00 0.00 443 LYS A N 3
ATOM 4209 C CA . LYS A 1 59 ? 9.659 -10.455 -8.105 1.00 0.00 443 LYS A CA 3
ATOM 4210 C C . LYS A 1 59 ? 10.349 -9.169 -7.660 1.00 0.00 443 LYS A C 3
ATOM 4211 O O . LYS A 1 59 ? 11.159 -9.176 -6.733 1.00 0.00 443 LYS A O 3
ATOM 4230 N N . LYS A 1 60 ? 10.022 -8.067 -8.325 1.00 0.00 444 LYS A N 3
ATOM 4231 C CA . LYS A 1 60 ? 10.607 -6.772 -7.998 1.00 0.00 444 LYS A CA 3
ATOM 4232 C C . LYS A 1 60 ? 9.832 -6.094 -6.872 1.00 0.00 444 LYS A C 3
ATOM 4233 O O . LYS A 1 60 ? 10.243 -5.051 -6.362 1.00 0.00 444 LYS A O 3
ATOM 4252 N N . THR A 1 61 ? 8.709 -6.693 -6.488 1.00 0.00 445 THR A N 3
ATOM 4253 C CA . THR A 1 61 ? 7.877 -6.147 -5.423 1.00 0.00 445 THR A CA 3
ATOM 4254 C C . THR A 1 61 ? 8.642 -6.084 -4.106 1.00 0.00 445 THR A C 3
ATOM 4255 O O . THR A 1 61 ? 9.209 -7.080 -3.659 1.00 0.00 445 THR A O 3
ATOM 4266 N N . ASN A 1 62 ? 8.652 -4.908 -3.488 1.00 0.00 446 ASN A N 3
ATOM 4267 C CA . ASN A 1 62 ? 9.347 -4.716 -2.220 1.00 0.00 446 ASN A CA 3
ATOM 4268 C C . ASN A 1 62 ? 8.379 -4.828 -1.047 1.00 0.00 446 ASN A C 3
ATOM 4269 O O . ASN A 1 62 ? 8.764 -5.225 0.053 1.00 0.00 446 ASN A O 3
ATOM 4280 N N . TYR A 1 63 ? 7.121 -4.477 -1.289 1.00 0.00 447 TYR A N 3
ATOM 4281 C CA . TYR A 1 63 ? 6.098 -4.537 -0.252 1.00 0.00 447 TYR A CA 3
ATOM 4282 C C . TYR A 1 63 ? 4.718 -4.771 -0.861 1.00 0.00 447 TYR A C 3
ATOM 4283 O O . TYR A 1 63 ? 4.452 -4.374 -1.996 1.00 0.00 447 TYR A O 3
ATOM 4301 N N . LEU A 1 64 ? 3.844 -5.418 -0.097 1.00 0.00 448 LEU A N 3
ATOM 4302 C CA . LEU A 1 64 ? 2.491 -5.705 -0.559 1.00 0.00 448 LEU A CA 3
ATOM 4303 C C . LEU A 1 64 ? 1.455 -5.054 0.351 1.00 0.00 448 LEU A C 3
ATOM 4304 O O . LEU A 1 64 ? 1.256 -5.481 1.489 1.00 0.00 448 LEU A O 3
ATOM 4320 N N . VAL A 1 65 ? 0.795 -4.018 -0.158 1.00 0.00 449 VAL A N 3
ATOM 4321 C CA . VAL A 1 65 ? -0.224 -3.310 0.608 1.00 0.00 449 VAL A CA 3
ATOM 4322 C C . VAL A 1 65 ? -1.552 -4.058 0.580 1.00 0.00 449 VAL A C 3
ATOM 4323 O O . VAL A 1 65 ? -2.258 -4.052 -0.428 1.00 0.00 449 VAL A O 3
ATOM 4336 N N . MET A 1 66 ? -1.886 -4.700 1.694 1.00 0.00 450 MET A N 3
ATOM 4337 C CA . MET A 1 66 ? -3.132 -5.452 1.798 1.00 0.00 450 MET A CA 3
ATOM 4338 C C . MET A 1 66 ? -4.307 -4.521 2.077 1.00 0.00 450 MET A C 3
ATOM 4339 O O . MET A 1 66 ? -4.120 -3.344 2.385 1.00 0.00 450 MET A O 3
ATOM 4353 N N . GLY A 1 67 ? -5.519 -5.056 1.968 1.00 0.00 451 GLY A N 3
ATOM 4354 C CA . GLY A 1 67 ? -6.707 -4.258 2.212 1.00 0.00 451 GLY A CA 3
ATOM 4355 C C . GLY A 1 67 ? -7.941 -5.109 2.438 1.00 0.00 451 GLY A C 3
ATOM 4356 O O . GLY A 1 67 ? -8.059 -5.782 3.463 1.00 0.00 451 GLY A O 3
ATOM 4360 N N . ARG A 1 68 ? -8.862 -5.080 1.481 1.00 0.00 452 ARG A N 3
ATOM 4361 C CA . ARG A 1 68 ? -10.094 -5.852 1.583 1.00 0.00 452 ARG A CA 3
ATOM 4362 C C . ARG A 1 68 ? -10.281 -6.742 0.358 1.00 0.00 452 ARG A C 3
ATOM 4363 O O . ARG A 1 68 ? -9.528 -6.646 -0.612 1.00 0.00 452 ARG A O 3
ATOM 4384 N N . ASP A 1 69 ? -11.287 -7.607 0.409 1.00 0.00 453 ASP A N 3
ATOM 4385 C CA . ASP A 1 69 ? -11.573 -8.514 -0.697 1.00 0.00 453 ASP A CA 3
ATOM 4386 C C . ASP A 1 69 ? -10.285 -8.956 -1.384 1.00 0.00 453 ASP A C 3
ATOM 4387 O O . ASP A 1 69 ? -10.232 -9.073 -2.609 1.00 0.00 453 ASP A O 3
ATOM 4396 N N . SER A 1 70 ? -9.248 -9.198 -0.589 1.00 0.00 454 SER A N 3
ATOM 4397 C CA . SER A 1 70 ? -7.958 -9.621 -1.121 1.00 0.00 454 SER A CA 3
ATOM 4398 C C . SER A 1 70 ? -7.936 -11.128 -1.357 1.00 0.00 454 SER A C 3
ATOM 4399 O O . SER A 1 70 ? -8.804 -11.856 -0.876 1.00 0.00 454 SER A O 3
ATOM 4407 N N . GLY A 1 71 ? -6.937 -11.590 -2.102 1.00 0.00 455 GLY A N 3
ATOM 4408 C CA . GLY A 1 71 ? -6.819 -13.007 -2.390 1.00 0.00 455 GLY A CA 3
ATOM 4409 C C . GLY A 1 71 ? -5.598 -13.631 -1.745 1.00 0.00 455 GLY A C 3
ATOM 4410 O O . GLY A 1 71 ? -4.490 -13.109 -1.868 1.00 0.00 455 GLY A O 3
ATOM 4414 N N . GLN A 1 72 ? -5.800 -14.748 -1.054 1.00 0.00 456 GLN A N 3
ATOM 4415 C CA . GLN A 1 72 ? -4.705 -15.441 -0.385 1.00 0.00 456 GLN A CA 3
ATOM 4416 C C . GLN A 1 72 ? -3.600 -15.795 -1.374 1.00 0.00 456 GLN A C 3
ATOM 4417 O O . GLN A 1 72 ? -2.456 -16.028 -0.984 1.00 0.00 456 GLN A O 3
ATOM 4431 N N . SER A 1 73 ? -3.949 -15.833 -2.656 1.00 0.00 457 SER A N 3
ATOM 4432 C CA . SER A 1 73 ? -2.987 -16.162 -3.701 1.00 0.00 457 SER A CA 3
ATOM 4433 C C . SER A 1 73 ? -1.966 -15.042 -3.872 1.00 0.00 457 SER A C 3
ATOM 4434 O O . SER A 1 73 ? -0.817 -15.284 -4.242 1.00 0.00 457 SER A O 3
ATOM 4442 N N . LYS A 1 74 ? -2.393 -13.814 -3.600 1.00 0.00 458 LYS A N 3
ATOM 4443 C CA . LYS A 1 74 ? -1.518 -12.654 -3.721 1.00 0.00 458 LYS A CA 3
ATOM 4444 C C . LYS A 1 74 ? -0.351 -12.749 -2.743 1.00 0.00 458 LYS A C 3
ATOM 4445 O O . LYS A 1 74 ? 0.812 -12.695 -3.143 1.00 0.00 458 LYS A O 3
ATOM 4464 N N . SER A 1 75 ? -0.669 -12.891 -1.461 1.00 0.00 459 SER A N 3
ATOM 4465 C CA . SER A 1 75 ? 0.353 -12.990 -0.426 1.00 0.00 459 SER A CA 3
ATOM 4466 C C . SER A 1 75 ? 1.196 -14.248 -0.614 1.00 0.00 459 SER A C 3
ATOM 4467 O O . SER A 1 75 ? 2.424 -14.203 -0.539 1.00 0.00 459 SER A O 3
ATOM 4475 N N . ASP A 1 76 ? 0.527 -15.369 -0.859 1.00 0.00 460 ASP A N 3
ATOM 4476 C CA . ASP A 1 76 ? 1.213 -16.641 -1.059 1.00 0.00 460 ASP A CA 3
ATOM 4477 C C . ASP A 1 76 ? 2.475 -16.451 -1.895 1.00 0.00 460 ASP A C 3
ATOM 4478 O O . ASP A 1 76 ? 3.566 -16.857 -1.493 1.00 0.00 460 ASP A O 3
ATOM 4487 N N . LYS A 1 77 ? 2.319 -15.834 -3.062 1.00 0.00 461 LYS A N 3
ATOM 4488 C CA . LYS A 1 77 ? 3.444 -15.590 -3.956 1.00 0.00 461 LYS A CA 3
ATOM 4489 C C . LYS A 1 77 ? 4.444 -14.627 -3.322 1.00 0.00 461 LYS A C 3
ATOM 4490 O O . LYS A 1 77 ? 5.652 -14.758 -3.513 1.00 0.00 461 LYS A O 3
ATOM 4509 N N . ALA A 1 78 ? 3.930 -13.661 -2.568 1.00 0.00 462 ALA A N 3
ATOM 4510 C CA . ALA A 1 78 ? 4.778 -12.678 -1.904 1.00 0.00 462 ALA A CA 3
ATOM 4511 C C . ALA A 1 78 ? 5.721 -13.349 -0.910 1.00 0.00 462 ALA A C 3
ATOM 4512 O O . ALA A 1 78 ? 6.940 -13.298 -1.066 1.00 0.00 462 ALA A O 3
ATOM 4519 N N . ALA A 1 79 ? 5.147 -13.976 0.111 1.00 0.00 463 ALA A N 3
ATOM 4520 C CA . ALA A 1 79 ? 5.936 -14.657 1.130 1.00 0.00 463 ALA A CA 3
ATOM 4521 C C . ALA A 1 79 ? 6.992 -15.557 0.496 1.00 0.00 463 ALA A C 3
ATOM 4522 O O . ALA A 1 79 ? 8.131 -15.614 0.958 1.00 0.00 463 ALA A O 3
ATOM 4529 N N . ALA A 1 80 ? 6.606 -16.258 -0.565 1.00 0.00 464 ALA A N 3
ATOM 4530 C CA . ALA A 1 80 ? 7.519 -17.153 -1.263 1.00 0.00 464 ALA A CA 3
ATOM 4531 C C . ALA A 1 80 ? 8.722 -16.392 -1.811 1.00 0.00 464 ALA A C 3
ATOM 4532 O O . ALA A 1 80 ? 9.870 -16.774 -1.577 1.00 0.00 464 ALA A O 3
ATOM 4539 N N . LEU A 1 81 ? 8.453 -15.316 -2.541 1.00 0.00 465 LEU A N 3
ATOM 4540 C CA . LEU A 1 81 ? 9.514 -14.501 -3.123 1.00 0.00 465 LEU A CA 3
ATOM 4541 C C . LEU A 1 81 ? 10.309 -13.785 -2.036 1.00 0.00 465 LEU A C 3
ATOM 4542 O O . LEU A 1 81 ? 11.479 -13.456 -2.223 1.00 0.00 465 LEU A O 3
ATOM 4558 N N . GLY A 1 82 ? 9.664 -13.548 -0.898 1.00 0.00 466 GLY A N 3
ATOM 4559 C CA . GLY A 1 82 ? 10.327 -12.873 0.204 1.00 0.00 466 GLY A CA 3
ATOM 4560 C C . GLY A 1 82 ? 9.971 -11.402 0.281 1.00 0.00 466 GLY A C 3
ATOM 4561 O O . GLY A 1 82 ? 10.851 -10.547 0.390 1.00 0.00 466 GLY A O 3
ATOM 4565 N N . THR A 1 83 ? 8.677 -11.103 0.222 1.00 0.00 467 THR A N 3
ATOM 4566 C CA . THR A 1 83 ? 8.208 -9.725 0.283 1.00 0.00 467 THR A CA 3
ATOM 4567 C C . THR A 1 83 ? 7.459 -9.456 1.583 1.00 0.00 467 THR A C 3
ATOM 4568 O O . THR A 1 83 ? 6.773 -10.332 2.110 1.00 0.00 467 THR A O 3
ATOM 4579 N N . LYS A 1 84 ? 7.594 -8.238 2.097 1.00 0.00 468 LYS A N 3
ATOM 4580 C CA . LYS A 1 84 ? 6.928 -7.851 3.335 1.00 0.00 468 LYS A CA 3
ATOM 4581 C C . LYS A 1 84 ? 5.497 -7.399 3.066 1.00 0.00 468 LYS A C 3
ATOM 4582 O O . LYS A 1 84 ? 5.222 -6.748 2.057 1.00 0.00 468 LYS A O 3
ATOM 4601 N N . ILE A 1 85 ? 4.590 -7.746 3.973 1.00 0.00 469 ILE A N 3
ATOM 4602 C CA . ILE A 1 85 ? 3.188 -7.373 3.833 1.00 0.00 469 ILE A CA 3
ATOM 4603 C C . ILE A 1 85 ? 2.795 -6.318 4.861 1.00 0.00 469 ILE A C 3
ATOM 4604 O O . ILE A 1 85 ? 3.023 -6.488 6.059 1.00 0.00 469 ILE A O 3
ATOM 4620 N N . ILE A 1 86 ? 2.203 -5.228 4.385 1.00 0.00 470 ILE A N 3
ATOM 4621 C CA . ILE A 1 86 ? 1.775 -4.146 5.263 1.00 0.00 470 ILE A CA 3
ATOM 4622 C C . ILE A 1 86 ? 0.405 -3.616 4.855 1.00 0.00 470 ILE A C 3
ATOM 4623 O O . ILE A 1 86 ? -0.138 -4.000 3.819 1.00 0.00 470 ILE A O 3
ATOM 4639 N N . ASP A 1 87 ? -0.149 -2.730 5.676 1.00 0.00 471 ASP A N 3
ATOM 4640 C CA . ASP A 1 87 ? -1.455 -2.144 5.399 1.00 0.00 471 ASP A CA 3
ATOM 4641 C C . ASP A 1 87 ? -1.346 -0.633 5.221 1.00 0.00 471 ASP A C 3
ATOM 4642 O O . ASP A 1 87 ? -0.298 -0.043 5.478 1.00 0.00 471 ASP A O 3
ATOM 4651 N N . GLU A 1 88 ? -2.436 -0.014 4.777 1.00 0.00 472 GLU A N 3
ATOM 4652 C CA . GLU A 1 88 ? -2.461 1.428 4.562 1.00 0.00 472 GLU A CA 3
ATOM 4653 C C . GLU A 1 88 ? -1.628 2.150 5.618 1.00 0.00 472 GLU A C 3
ATOM 4654 O O . GLU A 1 88 ? -0.899 3.093 5.310 1.00 0.00 472 GLU A O 3
ATOM 4666 N N . ASP A 1 89 ? -1.743 1.700 6.862 1.00 0.00 473 ASP A N 3
ATOM 4667 C CA . ASP A 1 89 ? -1.001 2.302 7.964 1.00 0.00 473 ASP A CA 3
ATOM 4668 C C . ASP A 1 89 ? 0.500 2.103 7.781 1.00 0.00 473 ASP A C 3
ATOM 4669 O O . ASP A 1 89 ? 1.276 3.055 7.851 1.00 0.00 473 ASP A O 3
ATOM 4678 N N . GLY A 1 90 ? 0.903 0.857 7.547 1.00 0.00 474 GLY A N 3
ATOM 4679 C CA . GLY A 1 90 ? 2.310 0.556 7.359 1.00 0.00 474 GLY A CA 3
ATOM 4680 C C . GLY A 1 90 ? 2.949 1.416 6.286 1.00 0.00 474 GLY A C 3
ATOM 4681 O O . GLY A 1 90 ? 4.152 1.676 6.323 1.00 0.00 474 GLY A O 3
ATOM 4685 N N . LEU A 1 91 ? 2.143 1.857 5.327 1.00 0.00 475 LEU A N 3
ATOM 4686 C CA . LEU A 1 91 ? 2.637 2.692 4.237 1.00 0.00 475 LEU A CA 3
ATOM 4687 C C . LEU A 1 91 ? 3.016 4.080 4.743 1.00 0.00 475 LEU A C 3
ATOM 4688 O O . LEU A 1 91 ? 4.122 4.562 4.494 1.00 0.00 475 LEU A O 3
ATOM 4704 N N . LEU A 1 92 ? 2.093 4.717 5.455 1.00 0.00 476 LEU A N 3
ATOM 4705 C CA . LEU A 1 92 ? 2.331 6.050 5.999 1.00 0.00 476 LEU A CA 3
ATOM 4706 C C . LEU A 1 92 ? 3.631 6.088 6.797 1.00 0.00 476 LEU A C 3
ATOM 4707 O O . LEU A 1 92 ? 4.461 6.975 6.607 1.00 0.00 476 LEU A O 3
ATOM 4723 N N . ASN A 1 93 ? 3.799 5.117 7.690 1.00 0.00 477 ASN A N 3
ATOM 4724 C CA . ASN A 1 93 ? 4.998 5.039 8.516 1.00 0.00 477 ASN A CA 3
ATOM 4725 C C . ASN A 1 93 ? 6.247 4.899 7.651 1.00 0.00 477 ASN A C 3
ATOM 4726 O O . ASN A 1 93 ? 7.302 5.450 7.969 1.00 0.00 477 ASN A O 3
ATOM 4737 N N . LEU A 1 94 ? 6.121 4.157 6.556 1.00 0.00 478 LEU A N 3
ATOM 4738 C CA . LEU A 1 94 ? 7.239 3.944 5.643 1.00 0.00 478 LEU A CA 3
ATOM 4739 C C . LEU A 1 94 ? 7.705 5.263 5.036 1.00 0.00 478 LEU A C 3
ATOM 4740 O O . LEU A 1 94 ? 8.811 5.355 4.502 1.00 0.00 478 LEU A O 3
ATOM 4756 N N . ILE A 1 95 ? 6.857 6.282 5.124 1.00 0.00 479 ILE A N 3
ATOM 4757 C CA . ILE A 1 95 ? 7.184 7.597 4.586 1.00 0.00 479 ILE A CA 3
ATOM 4758 C C . ILE A 1 95 ? 7.911 8.448 5.621 1.00 0.00 479 ILE A C 3
ATOM 4759 O O . ILE A 1 95 ? 8.520 9.465 5.287 1.00 0.00 479 ILE A O 3
ATOM 4775 N N . ARG A 1 96 ? 7.844 8.026 6.880 1.00 0.00 480 ARG A N 3
ATOM 4776 C CA . ARG A 1 96 ? 8.496 8.750 7.964 1.00 0.00 480 ARG A CA 3
ATOM 4777 C C . ARG A 1 96 ? 9.732 7.999 8.453 1.00 0.00 480 ARG A C 3
ATOM 4778 O O . ARG A 1 96 ? 10.574 8.558 9.156 1.00 0.00 480 ARG A O 3
ATOM 4799 N N . THR A 1 97 ? 9.834 6.729 8.075 1.00 0.00 481 THR A N 3
ATOM 4800 C CA . THR A 1 97 ? 10.965 5.901 8.475 1.00 0.00 481 THR A CA 3
ATOM 4801 C C . THR A 1 97 ? 12.018 5.839 7.374 1.00 0.00 481 THR A C 3
ATOM 4802 O O . THR A 1 97 ? 13.216 5.912 7.644 1.00 0.00 481 THR A O 3
ATOM 4813 N N . MET A 1 98 ? 11.562 5.705 6.133 1.00 0.00 482 MET A N 3
ATOM 4814 C CA . MET A 1 98 ? 12.466 5.636 4.991 1.00 0.00 482 MET A CA 3
ATOM 4815 C C . MET A 1 98 ? 13.233 6.944 4.824 1.00 0.00 482 MET A C 3
ATOM 4816 O O . MET A 1 98 ? 12.693 8.035 5.006 1.00 0.00 482 MET A O 3
ATOM 4830 N N . PRO A 1 99 ? 14.522 6.835 4.470 1.00 0.00 483 PRO A N 3
ATOM 4831 C CA . PRO A 1 99 ? 15.389 7.999 4.270 1.00 0.00 483 PRO A CA 3
ATOM 4832 C C . PRO A 1 99 ? 15.013 8.796 3.026 1.00 0.00 483 PRO A C 3
ATOM 4833 O O . PRO A 1 99 ? 14.003 8.518 2.381 1.00 0.00 483 PRO A O 3
ATOM 4844 N N . GLY A 1 100 ? 15.834 9.788 2.693 1.00 0.00 484 GLY A N 3
ATOM 4845 C CA . GLY A 1 100 ? 15.570 10.609 1.526 1.00 0.00 484 GLY A CA 3
ATOM 4846 C C . GLY A 1 100 ? 16.522 10.316 0.383 1.00 0.00 484 GLY A C 3
ATOM 4847 O O . GLY A 1 100 ? 17.661 9.905 0.604 1.00 0.00 484 GLY A O 3
ATOM 4851 N N . LYS A 1 101 ? 16.055 10.527 -0.843 1.00 0.00 485 LYS A N 3
ATOM 4852 C CA . LYS A 1 101 ? 16.871 10.283 -2.025 1.00 0.00 485 LYS A CA 3
ATOM 4853 C C . LYS A 1 101 ? 16.885 11.504 -2.939 1.00 0.00 485 LYS A C 3
ATOM 4854 O O . LYS A 1 101 ? 15.958 12.315 -2.923 1.00 0.00 485 LYS A O 3
ATOM 4873 N N . LYS A 1 102 ? 17.940 11.630 -3.736 1.00 0.00 486 LYS A N 3
ATOM 4874 C CA . LYS A 1 102 ? 18.074 12.750 -4.660 1.00 0.00 486 LYS A CA 3
ATOM 4875 C C . LYS A 1 102 ? 17.444 14.012 -4.078 1.00 0.00 486 LYS A C 3
ATOM 4876 O O . LYS A 1 102 ? 16.685 14.706 -4.754 1.00 0.00 486 LYS A O 3
ATOM 4895 N N . SER A 1 103 ? 17.766 14.303 -2.822 1.00 0.00 487 SER A N 3
ATOM 4896 C CA . SER A 1 103 ? 17.229 15.481 -2.149 1.00 0.00 487 SER A CA 3
ATOM 4897 C C . SER A 1 103 ? 18.094 16.707 -2.428 1.00 0.00 487 SER A C 3
ATOM 4898 O O . SER A 1 103 ? 19.179 16.857 -1.867 1.00 0.00 487 SER A O 3
ATOM 4906 N N . LYS A 1 104 ? 17.604 17.582 -3.300 1.00 0.00 488 LYS A N 3
ATOM 4907 C CA . LYS A 1 104 ? 18.328 18.796 -3.655 1.00 0.00 488 LYS A CA 3
ATOM 4908 C C . LYS A 1 104 ? 18.718 19.582 -2.407 1.00 0.00 488 LYS A C 3
ATOM 4909 O O . LYS A 1 104 ? 19.759 20.238 -2.374 1.00 0.00 488 LYS A O 3
ATOM 4928 N N . TYR A 1 105 ? 17.876 19.510 -1.381 1.00 0.00 489 TYR A N 3
ATOM 4929 C CA . TYR A 1 105 ? 18.133 20.215 -0.131 1.00 0.00 489 TYR A CA 3
ATOM 4930 C C . TYR A 1 105 ? 18.500 19.237 0.981 1.00 0.00 489 TYR A C 3
ATOM 4931 O O . TYR A 1 105 ? 17.787 18.265 1.227 1.00 0.00 489 TYR A O 3
ATOM 4949 N N . GLU A 1 106 ? 19.618 19.504 1.649 1.00 0.00 490 GLU A N 3
ATOM 4950 C CA . GLU A 1 106 ? 20.081 18.647 2.735 1.00 0.00 490 GLU A CA 3
ATOM 4951 C C . GLU A 1 106 ? 20.853 19.455 3.773 1.00 0.00 490 GLU A C 3
ATOM 4952 O O . GLU A 1 106 ? 21.378 20.528 3.475 1.00 0.00 490 GLU A O 3
ATOM 4964 N N . ILE A 1 107 ? 20.917 18.932 4.993 1.00 0.00 491 ILE A N 3
ATOM 4965 C CA . ILE A 1 107 ? 21.625 19.604 6.076 1.00 0.00 491 ILE A CA 3
ATOM 4966 C C . ILE A 1 107 ? 22.723 18.715 6.649 1.00 0.00 491 ILE A C 3
ATOM 4967 O O . ILE A 1 107 ? 22.518 18.020 7.643 1.00 0.00 491 ILE A O 3
ATOM 4983 N N . ALA A 1 108 ? 23.892 18.744 6.016 1.00 0.00 492 ALA A N 3
ATOM 4984 C CA . ALA A 1 108 ? 25.024 17.944 6.465 1.00 0.00 492 ALA A CA 3
ATOM 4985 C C . ALA A 1 108 ? 24.560 16.610 7.041 1.00 0.00 492 ALA A C 3
ATOM 4986 O O . ALA A 1 108 ? 24.987 16.208 8.123 1.00 0.00 492 ALA A O 3
ATOM 4993 N N . VAL A 1 109 ? 23.683 15.929 6.311 1.00 0.00 493 VAL A N 3
ATOM 4994 C CA . VAL A 1 109 ? 23.161 14.640 6.749 1.00 0.00 493 VAL A CA 3
ATOM 4995 C C . VAL A 1 109 ? 24.088 13.502 6.337 1.00 0.00 493 VAL A C 3
ATOM 4996 O O . VAL A 1 109 ? 24.176 13.157 5.159 1.00 0.00 493 VAL A O 3
ATOM 5009 N N . GLU A 1 110 ? 24.778 12.924 7.315 1.00 0.00 494 GLU A N 3
ATOM 5010 C CA . GLU A 1 110 ? 25.700 11.825 7.053 1.00 0.00 494 GLU A CA 3
ATOM 5011 C C . GLU A 1 110 ? 26.653 12.175 5.913 1.00 0.00 494 GLU A C 3
ATOM 5012 O O . GLU A 1 110 ? 26.933 11.347 5.046 1.00 0.00 494 GLU A O 3
ATOM 5024 N N . THR A 1 111 ? 27.149 13.408 5.922 1.00 0.00 495 THR A N 3
ATOM 5025 C CA . THR A 1 111 ? 28.069 13.869 4.889 1.00 0.00 495 THR A CA 3
ATOM 5026 C C . THR A 1 111 ? 29.296 12.968 4.804 1.00 0.00 495 THR A C 3
ATOM 5027 O O . THR A 1 111 ? 29.916 12.652 5.819 1.00 0.00 495 THR A O 3
ATOM 5038 N N . GLU A 1 112 ? 29.641 12.559 3.587 1.00 0.00 496 GLU A N 3
ATOM 5039 C CA . GLU A 1 112 ? 30.795 11.694 3.372 1.00 0.00 496 GLU A CA 3
ATOM 5040 C C . GLU A 1 112 ? 31.985 12.495 2.852 1.00 0.00 496 GLU A C 3
ATOM 5041 O O . GLU A 1 112 ? 33.023 11.930 2.508 1.00 0.00 496 GLU A O 3
ATOM 5053 N N . GLY A 1 1 ? -5.033 24.936 11.867 1.00 0.00 385 GLY A N 4
ATOM 5054 C CA . GLY A 1 1 ? -4.583 24.619 10.524 1.00 0.00 385 GLY A CA 4
ATOM 5055 C C . GLY A 1 1 ? -4.880 25.729 9.536 1.00 0.00 385 GLY A C 4
ATOM 5056 O O . GLY A 1 1 ? -4.970 26.898 9.913 1.00 0.00 385 GLY A O 4
ATOM 5060 N N . SER A 1 2 ? -5.031 25.365 8.266 1.00 0.00 386 SER A N 4
ATOM 5061 C CA . SER A 1 2 ? -5.314 26.340 7.220 1.00 0.00 386 SER A CA 4
ATOM 5062 C C . SER A 1 2 ? -6.042 25.685 6.049 1.00 0.00 386 SER A C 4
ATOM 5063 O O . SER A 1 2 ? -5.861 24.498 5.778 1.00 0.00 386 SER A O 4
ATOM 5071 N N . SER A 1 3 ? -6.865 26.468 5.359 1.00 0.00 387 SER A N 4
ATOM 5072 C CA . SER A 1 3 ? -7.623 25.964 4.220 1.00 0.00 387 SER A CA 4
ATOM 5073 C C . SER A 1 3 ? -7.062 26.509 2.910 1.00 0.00 387 SER A C 4
ATOM 5074 O O . SER A 1 3 ? -7.272 27.672 2.568 1.00 0.00 387 SER A O 4
ATOM 5082 N N . GLY A 1 4 ? -6.345 25.659 2.181 1.00 0.00 388 GLY A N 4
ATOM 5083 C CA . GLY A 1 4 ? -5.764 26.072 0.917 1.00 0.00 388 GLY A CA 4
ATOM 5084 C C . GLY A 1 4 ? -5.255 24.900 0.102 1.00 0.00 388 GLY A C 4
ATOM 5085 O O . GLY A 1 4 ? -6.035 24.194 -0.536 1.00 0.00 388 GLY A O 4
ATOM 5089 N N . SER A 1 5 ? -3.942 24.693 0.122 1.00 0.00 389 SER A N 4
ATOM 5090 C CA . SER A 1 5 ? -3.329 23.601 -0.625 1.00 0.00 389 SER A CA 4
ATOM 5091 C C . SER A 1 5 ? -2.464 22.737 0.287 1.00 0.00 389 SER A C 4
ATOM 5092 O O . SER A 1 5 ? -2.583 21.511 0.295 1.00 0.00 389 SER A O 4
ATOM 5100 N N . SER A 1 6 ? -1.593 23.385 1.054 1.00 0.00 390 SER A N 4
ATOM 5101 C CA . SER A 1 6 ? -0.704 22.676 1.967 1.00 0.00 390 SER A CA 4
ATOM 5102 C C . SER A 1 6 ? -1.481 22.110 3.152 1.00 0.00 390 SER A C 4
ATOM 5103 O O . SER A 1 6 ? -1.937 22.851 4.022 1.00 0.00 390 SER A O 4
ATOM 5111 N N . GLY A 1 7 ? -1.629 20.789 3.177 1.00 0.00 391 GLY A N 4
ATOM 5112 C CA . GLY A 1 7 ? -2.352 20.144 4.258 1.00 0.00 391 GLY A CA 4
ATOM 5113 C C . GLY A 1 7 ? -3.841 20.058 3.989 1.00 0.00 391 GLY A C 4
ATOM 5114 O O . GLY A 1 7 ? -4.620 20.860 4.504 1.00 0.00 391 GLY A O 4
ATOM 5118 N N . LYS A 1 8 ? -4.239 19.082 3.180 1.00 0.00 392 LYS A N 4
ATOM 5119 C CA . LYS A 1 8 ? -5.645 18.893 2.842 1.00 0.00 392 LYS A CA 4
ATOM 5120 C C . LYS A 1 8 ? -6.206 17.650 3.525 1.00 0.00 392 LYS A C 4
ATOM 5121 O O . LYS A 1 8 ? -5.787 16.530 3.238 1.00 0.00 392 LYS A O 4
ATOM 5140 N N . ALA A 1 9 ? -7.158 17.857 4.430 1.00 0.00 393 ALA A N 4
ATOM 5141 C CA . ALA A 1 9 ? -7.779 16.752 5.151 1.00 0.00 393 ALA A CA 4
ATOM 5142 C C . ALA A 1 9 ? -8.258 15.670 4.190 1.00 0.00 393 ALA A C 4
ATOM 5143 O O . ALA A 1 9 ? -9.149 15.902 3.371 1.00 0.00 393 ALA A O 4
ATOM 5150 N N . LEU A 1 10 ? -7.663 14.487 4.294 1.00 0.00 394 LEU A N 4
ATOM 5151 C CA . LEU A 1 10 ? -8.029 13.368 3.433 1.00 0.00 394 LEU A CA 4
ATOM 5152 C C . LEU A 1 10 ? -8.992 12.424 4.147 1.00 0.00 394 LEU A C 4
ATOM 5153 O O . LEU A 1 10 ? -9.606 11.559 3.524 1.00 0.00 394 LEU A O 4
ATOM 5169 N N . GLY A 1 11 ? -9.119 12.598 5.459 1.00 0.00 395 GLY A N 4
ATOM 5170 C CA . GLY A 1 11 ? -10.010 11.756 6.236 1.00 0.00 395 GLY A CA 4
ATOM 5171 C C . GLY A 1 11 ? -9.608 11.677 7.695 1.00 0.00 395 GLY A C 4
ATOM 5172 O O . GLY A 1 11 ? -9.305 10.598 8.205 1.00 0.00 395 GLY A O 4
ATOM 5176 N N . SER A 1 12 ? -9.602 12.822 8.369 1.00 0.00 396 SER A N 4
ATOM 5177 C CA . SER A 1 12 ? -9.228 12.879 9.777 1.00 0.00 396 SER A CA 4
ATOM 5178 C C . SER A 1 12 ? -7.928 12.120 10.025 1.00 0.00 396 SER A C 4
ATOM 5179 O O . SER A 1 12 ? -7.695 11.604 11.118 1.00 0.00 396 SER A O 4
ATOM 5187 N N . LYS A 1 13 ? -7.083 12.057 9.001 1.00 0.00 397 LYS A N 4
ATOM 5188 C CA . LYS A 1 13 ? -5.805 11.363 9.105 1.00 0.00 397 LYS A CA 4
ATOM 5189 C C . LYS A 1 13 ? -4.648 12.355 9.133 1.00 0.00 397 LYS A C 4
ATOM 5190 O O . LYS A 1 13 ? -4.852 13.563 9.015 1.00 0.00 397 LYS A O 4
ATOM 5209 N N . GLU A 1 14 ? -3.433 11.837 9.289 1.00 0.00 398 GLU A N 4
ATOM 5210 C CA . GLU A 1 14 ? -2.244 12.680 9.332 1.00 0.00 398 GLU A CA 4
ATOM 5211 C C . GLU A 1 14 ? -1.134 12.099 8.460 1.00 0.00 398 GLU A C 4
ATOM 5212 O O . GLU A 1 14 ? -0.631 11.007 8.724 1.00 0.00 398 GLU A O 4
ATOM 5224 N N . ILE A 1 15 ? -0.759 12.838 7.421 1.00 0.00 399 ILE A N 4
ATOM 5225 C CA . ILE A 1 15 ? 0.291 12.397 6.511 1.00 0.00 399 ILE A CA 4
ATOM 5226 C C . ILE A 1 15 ? 1.668 12.811 7.018 1.00 0.00 399 ILE A C 4
ATOM 5227 O O . ILE A 1 15 ? 1.935 13.986 7.273 1.00 0.00 399 ILE A O 4
ATOM 5243 N N . PRO A 1 16 ? 2.565 11.825 7.167 1.00 0.00 400 PRO A N 4
ATOM 5244 C CA . PRO A 1 16 ? 3.931 12.063 7.643 1.00 0.00 400 PRO A CA 4
ATOM 5245 C C . PRO A 1 16 ? 4.778 12.812 6.620 1.00 0.00 400 PRO A C 4
ATOM 5246 O O . PRO A 1 16 ? 4.895 12.394 5.468 1.00 0.00 400 PRO A O 4
ATOM 5257 N N . LYS A 1 17 ? 5.370 13.922 7.048 1.00 0.00 401 LYS A N 4
ATOM 5258 C CA . LYS A 1 17 ? 6.209 14.730 6.171 1.00 0.00 401 LYS A CA 4
ATOM 5259 C C . LYS A 1 17 ? 7.615 14.147 6.075 1.00 0.00 401 LYS A C 4
ATOM 5260 O O . LYS A 1 17 ? 8.484 14.459 6.889 1.00 0.00 401 LYS A O 4
ATOM 5279 N N . GLY A 1 18 ? 7.832 13.300 5.073 1.00 0.00 402 GLY A N 4
ATOM 5280 C CA . GLY A 1 18 ? 9.136 12.689 4.889 1.00 0.00 402 GLY A CA 4
ATOM 5281 C C . GLY A 1 18 ? 9.884 13.265 3.704 1.00 0.00 402 GLY A C 4
ATOM 5282 O O . GLY A 1 18 ? 9.703 14.431 3.354 1.00 0.00 402 GLY A O 4
ATOM 5286 N N . ALA A 1 19 ? 10.729 12.447 3.084 1.00 0.00 403 ALA A N 4
ATOM 5287 C CA . ALA A 1 19 ? 11.507 12.883 1.932 1.00 0.00 403 ALA A CA 4
ATOM 5288 C C . ALA A 1 19 ? 10.660 12.879 0.664 1.00 0.00 403 ALA A C 4
ATOM 5289 O O . ALA A 1 19 ? 9.457 12.625 0.712 1.00 0.00 403 ALA A O 4
ATOM 5296 N N . GLU A 1 20 ? 11.296 13.162 -0.469 1.00 0.00 404 GLU A N 4
ATOM 5297 C CA . GLU A 1 20 ? 10.599 13.193 -1.749 1.00 0.00 404 GLU A CA 4
ATOM 5298 C C . GLU A 1 20 ? 10.833 11.901 -2.527 1.00 0.00 404 GLU A C 4
ATOM 5299 O O . GLU A 1 20 ? 10.001 11.491 -3.334 1.00 0.00 404 GLU A O 4
ATOM 5311 N N . ASN A 1 21 ? 11.974 11.266 -2.277 1.00 0.00 405 ASN A N 4
ATOM 5312 C CA . ASN A 1 21 ? 12.320 10.022 -2.955 1.00 0.00 405 ASN A CA 4
ATOM 5313 C C . ASN A 1 21 ? 12.583 8.908 -1.946 1.00 0.00 405 ASN A C 4
ATOM 5314 O O . ASN A 1 21 ? 13.395 8.014 -2.190 1.00 0.00 405 ASN A O 4
ATOM 5325 N N . CYS A 1 22 ? 11.892 8.968 -0.813 1.00 0.00 406 CYS A N 4
ATOM 5326 C CA . CYS A 1 22 ? 12.051 7.964 0.233 1.00 0.00 406 CYS A CA 4
ATOM 5327 C C . CYS A 1 22 ? 11.490 6.619 -0.214 1.00 0.00 406 CYS A C 4
ATOM 5328 O O . CYS A 1 22 ? 11.826 5.576 0.348 1.00 0.00 406 CYS A O 4
ATOM 5336 N N . LEU A 1 23 ? 10.632 6.649 -1.228 1.00 0.00 407 LEU A N 4
ATOM 5337 C CA . LEU A 1 23 ? 10.022 5.431 -1.750 1.00 0.00 407 LEU A CA 4
ATOM 5338 C C . LEU A 1 23 ? 10.495 5.153 -3.174 1.00 0.00 407 LEU A C 4
ATOM 5339 O O . LEU A 1 23 ? 10.180 4.112 -3.749 1.00 0.00 407 LEU A O 4
ATOM 5355 N N . GLU A 1 24 ? 11.254 6.090 -3.734 1.00 0.00 408 GLU A N 4
ATOM 5356 C CA . GLU A 1 24 ? 11.771 5.944 -5.089 1.00 0.00 408 GLU A CA 4
ATOM 5357 C C . GLU A 1 24 ? 12.656 4.706 -5.203 1.00 0.00 408 GLU A C 4
ATOM 5358 O O . GLU A 1 24 ? 13.603 4.534 -4.436 1.00 0.00 408 GLU A O 4
ATOM 5370 N N . GLY A 1 25 ? 12.341 3.846 -6.167 1.00 0.00 409 GLY A N 4
ATOM 5371 C CA . GLY A 1 25 ? 13.116 2.636 -6.364 1.00 0.00 409 GLY A CA 4
ATOM 5372 C C . GLY A 1 25 ? 12.417 1.405 -5.823 1.00 0.00 409 GLY A C 4
ATOM 5373 O O . GLY A 1 25 ? 12.685 0.285 -6.262 1.00 0.00 409 GLY A O 4
ATOM 5377 N N . LEU A 1 26 ? 11.518 1.609 -4.867 1.00 0.00 410 LEU A N 4
ATOM 5378 C CA . LEU A 1 26 ? 10.778 0.506 -4.264 1.00 0.00 410 LEU A CA 4
ATOM 5379 C C . LEU A 1 26 ? 9.436 0.305 -4.961 1.00 0.00 410 LEU A C 4
ATOM 5380 O O . LEU A 1 26 ? 8.878 1.240 -5.536 1.00 0.00 410 LEU A O 4
ATOM 5396 N N . ILE A 1 27 ? 8.923 -0.919 -4.903 1.00 0.00 411 ILE A N 4
ATOM 5397 C CA . ILE A 1 27 ? 7.645 -1.242 -5.526 1.00 0.00 411 ILE A CA 4
ATOM 5398 C C . ILE A 1 27 ? 6.615 -1.659 -4.482 1.00 0.00 411 ILE A C 4
ATOM 5399 O O . ILE A 1 27 ? 6.945 -2.321 -3.498 1.00 0.00 411 ILE A O 4
ATOM 5415 N N . PHE A 1 28 ? 5.364 -1.270 -4.705 1.00 0.00 412 PHE A N 4
ATOM 5416 C CA . PHE A 1 28 ? 4.284 -1.605 -3.784 1.00 0.00 412 PHE A CA 4
ATOM 5417 C C . PHE A 1 28 ? 3.057 -2.104 -4.543 1.00 0.00 412 PHE A C 4
ATOM 5418 O O . PHE A 1 28 ? 2.775 -1.654 -5.653 1.00 0.00 412 PHE A O 4
ATOM 5435 N N . VAL A 1 29 ? 2.332 -3.037 -3.935 1.00 0.00 413 VAL A N 4
ATOM 5436 C CA . VAL A 1 29 ? 1.136 -3.598 -4.551 1.00 0.00 413 VAL A CA 4
ATOM 5437 C C . VAL A 1 29 ? -0.091 -3.374 -3.674 1.00 0.00 413 VAL A C 4
ATOM 5438 O O . VAL A 1 29 ? -0.199 -3.938 -2.585 1.00 0.00 413 VAL A O 4
ATOM 5451 N N . ILE A 1 30 ? -1.013 -2.547 -4.157 1.00 0.00 414 ILE A N 4
ATOM 5452 C CA . ILE A 1 30 ? -2.233 -2.250 -3.417 1.00 0.00 414 ILE A CA 4
ATOM 5453 C C . ILE A 1 30 ? -3.382 -3.144 -3.869 1.00 0.00 414 ILE A C 4
ATOM 5454 O O . ILE A 1 30 ? -3.755 -3.151 -5.043 1.00 0.00 414 ILE A O 4
ATOM 5470 N N . THR A 1 31 ? -3.943 -3.899 -2.929 1.00 0.00 415 THR A N 4
ATOM 5471 C CA . THR A 1 31 ? -5.050 -4.798 -3.230 1.00 0.00 415 THR A CA 4
ATOM 5472 C C . THR A 1 31 ? -6.264 -4.484 -2.363 1.00 0.00 415 THR A C 4
ATOM 5473 O O . THR A 1 31 ? -6.127 -4.060 -1.217 1.00 0.00 415 THR A O 4
ATOM 5484 N N . GLY A 1 32 ? -7.453 -4.696 -2.919 1.00 0.00 416 GLY A N 4
ATOM 5485 C CA . GLY A 1 32 ? -8.675 -4.431 -2.181 1.00 0.00 416 GLY A CA 4
ATOM 5486 C C . GLY A 1 32 ? -8.965 -2.949 -2.055 1.00 0.00 416 GLY A C 4
ATOM 5487 O O . GLY A 1 32 ? -8.535 -2.151 -2.888 1.00 0.00 416 GLY A O 4
ATOM 5491 N N . VAL A 1 33 ? -9.699 -2.578 -1.010 1.00 0.00 417 VAL A N 4
ATOM 5492 C CA . VAL A 1 33 ? -10.048 -1.181 -0.778 1.00 0.00 417 VAL A CA 4
ATOM 5493 C C . VAL A 1 33 ? -9.712 -0.761 0.649 1.00 0.00 417 VAL A C 4
ATOM 5494 O O . VAL A 1 33 ? -9.880 -1.536 1.592 1.00 0.00 417 VAL A O 4
ATOM 5507 N N . LEU A 1 34 ? -9.237 0.470 0.800 1.00 0.00 418 LEU A N 4
ATOM 5508 C CA . LEU A 1 34 ? -8.877 0.995 2.113 1.00 0.00 418 LEU A CA 4
ATOM 5509 C C . LEU A 1 34 ? -9.800 2.141 2.512 1.00 0.00 418 LEU A C 4
ATOM 5510 O O . LEU A 1 34 ? -10.161 2.977 1.684 1.00 0.00 418 LEU A O 4
ATOM 5526 N N . GLU A 1 35 ? -10.177 2.175 3.787 1.00 0.00 419 GLU A N 4
ATOM 5527 C CA . GLU A 1 35 ? -11.057 3.220 4.296 1.00 0.00 419 GLU A CA 4
ATOM 5528 C C . GLU A 1 35 ? -10.371 4.583 4.243 1.00 0.00 419 GLU A C 4
ATOM 5529 O O . GLU A 1 35 ? -10.950 5.564 3.778 1.00 0.00 419 GLU A O 4
ATOM 5541 N N . SER A 1 36 ? -9.133 4.634 4.724 1.00 0.00 420 SER A N 4
ATOM 5542 C CA . SER A 1 36 ? -8.368 5.876 4.737 1.00 0.00 420 SER A CA 4
ATOM 5543 C C . SER A 1 36 ? -8.378 6.533 3.360 1.00 0.00 420 SER A C 4
ATOM 5544 O O . SER A 1 36 ? -8.670 7.722 3.231 1.00 0.00 420 SER A O 4
ATOM 5552 N N . ILE A 1 37 ? -8.057 5.751 2.335 1.00 0.00 421 ILE A N 4
ATOM 5553 C CA . ILE A 1 37 ? -8.029 6.256 0.968 1.00 0.00 421 ILE A CA 4
ATOM 5554 C C . ILE A 1 37 ? -8.332 5.147 -0.034 1.00 0.00 421 ILE A C 4
ATOM 5555 O O . ILE A 1 37 ? -8.351 3.968 0.318 1.00 0.00 421 ILE A O 4
ATOM 5571 N N . GLU A 1 38 ? -8.567 5.535 -1.283 1.00 0.00 422 GLU A N 4
ATOM 5572 C CA . GLU A 1 38 ? -8.868 4.572 -2.337 1.00 0.00 422 GLU A CA 4
ATOM 5573 C C . GLU A 1 38 ? -7.619 4.248 -3.151 1.00 0.00 422 GLU A C 4
ATOM 5574 O O . GLU A 1 38 ? -6.635 4.987 -3.118 1.00 0.00 422 GLU A O 4
ATOM 5586 N N . ARG A 1 39 ? -7.667 3.138 -3.880 1.00 0.00 423 ARG A N 4
ATOM 5587 C CA . ARG A 1 39 ? -6.539 2.714 -4.701 1.00 0.00 423 ARG A CA 4
ATOM 5588 C C . ARG A 1 39 ? -5.870 3.913 -5.367 1.00 0.00 423 ARG A C 4
ATOM 5589 O O . ARG A 1 39 ? -4.645 4.030 -5.371 1.00 0.00 423 ARG A O 4
ATOM 5610 N N . ASP A 1 40 ? -6.683 4.801 -5.928 1.00 0.00 424 ASP A N 4
ATOM 5611 C CA . ASP A 1 40 ? -6.171 5.992 -6.596 1.00 0.00 424 ASP A CA 4
ATOM 5612 C C . ASP A 1 40 ? -5.480 6.919 -5.601 1.00 0.00 424 ASP A C 4
ATOM 5613 O O . ASP A 1 40 ? -4.282 7.178 -5.709 1.00 0.00 424 ASP A O 4
ATOM 5622 N N . GLU A 1 41 ? -6.244 7.415 -4.633 1.00 0.00 425 GLU A N 4
ATOM 5623 C CA . GLU A 1 41 ? -5.705 8.315 -3.620 1.00 0.00 425 GLU A CA 4
ATOM 5624 C C . GLU A 1 41 ? -4.386 7.782 -3.067 1.00 0.00 425 GLU A C 4
ATOM 5625 O O . GLU A 1 41 ? -3.340 8.413 -3.213 1.00 0.00 425 GLU A O 4
ATOM 5637 N N . ALA A 1 42 ? -4.446 6.618 -2.430 1.00 0.00 426 ALA A N 4
ATOM 5638 C CA . ALA A 1 42 ? -3.258 5.999 -1.855 1.00 0.00 426 ALA A CA 4
ATOM 5639 C C . ALA A 1 42 ? -2.141 5.892 -2.888 1.00 0.00 426 ALA A C 4
ATOM 5640 O O . ALA A 1 42 ? -1.019 6.344 -2.654 1.00 0.00 426 ALA A O 4
ATOM 5647 N N . LYS A 1 43 ? -2.453 5.291 -4.031 1.00 0.00 427 LYS A N 4
ATOM 5648 C CA . LYS A 1 43 ? -1.477 5.125 -5.100 1.00 0.00 427 LYS A CA 4
ATOM 5649 C C . LYS A 1 43 ? -0.678 6.407 -5.312 1.00 0.00 427 LYS A C 4
ATOM 5650 O O . LYS A 1 43 ? 0.552 6.393 -5.296 1.00 0.00 427 LYS A O 4
ATOM 5669 N N . SER A 1 44 ? -1.387 7.514 -5.510 1.00 0.00 428 SER A N 4
ATOM 5670 C CA . SER A 1 44 ? -0.744 8.805 -5.727 1.00 0.00 428 SER A CA 4
ATOM 5671 C C . SER A 1 44 ? 0.310 9.074 -4.657 1.00 0.00 428 SER A C 4
ATOM 5672 O O . SER A 1 44 ? 1.314 9.740 -4.912 1.00 0.00 428 SER A O 4
ATOM 5680 N N . LEU A 1 45 ? 0.073 8.552 -3.459 1.00 0.00 429 LEU A N 4
ATOM 5681 C CA . LEU A 1 45 ? 1.001 8.734 -2.348 1.00 0.00 429 LEU A CA 4
ATOM 5682 C C . LEU A 1 45 ? 2.325 8.028 -2.622 1.00 0.00 429 LEU A C 4
ATOM 5683 O O . LEU A 1 45 ? 3.380 8.661 -2.666 1.00 0.00 429 LEU A O 4
ATOM 5699 N N . ILE A 1 46 ? 2.261 6.714 -2.808 1.00 0.00 430 ILE A N 4
ATOM 5700 C CA . ILE A 1 46 ? 3.454 5.923 -3.082 1.00 0.00 430 ILE A CA 4
ATOM 5701 C C . ILE A 1 46 ? 4.228 6.487 -4.268 1.00 0.00 430 ILE A C 4
ATOM 5702 O O . ILE A 1 46 ? 5.458 6.530 -4.255 1.00 0.00 430 ILE A O 4
ATOM 5718 N N . GLU A 1 47 ? 3.499 6.921 -5.291 1.00 0.00 431 GLU A N 4
ATOM 5719 C CA . GLU A 1 47 ? 4.118 7.485 -6.485 1.00 0.00 431 GLU A CA 4
ATOM 5720 C C . GLU A 1 47 ? 4.610 8.905 -6.224 1.00 0.00 431 GLU A C 4
ATOM 5721 O O . GLU A 1 47 ? 5.531 9.386 -6.885 1.00 0.00 431 GLU A O 4
ATOM 5733 N N . ARG A 1 48 ? 3.989 9.572 -5.256 1.00 0.00 432 ARG A N 4
ATOM 5734 C CA . ARG A 1 48 ? 4.362 10.938 -4.908 1.00 0.00 432 ARG A CA 4
ATOM 5735 C C . ARG A 1 48 ? 5.759 10.981 -4.295 1.00 0.00 432 ARG A C 4
ATOM 5736 O O . ARG A 1 48 ? 6.404 12.029 -4.268 1.00 0.00 432 ARG A O 4
ATOM 5757 N N . TYR A 1 49 ? 6.218 9.835 -3.803 1.00 0.00 433 TYR A N 4
ATOM 5758 C CA . TYR A 1 49 ? 7.537 9.743 -3.187 1.00 0.00 433 TYR A CA 4
ATOM 5759 C C . TYR A 1 49 ? 8.478 8.898 -4.040 1.00 0.00 433 TYR A C 4
ATOM 5760 O O . TYR A 1 49 ? 9.592 8.579 -3.626 1.00 0.00 433 TYR A O 4
ATOM 5778 N N . GLY A 1 50 ? 8.021 8.539 -5.236 1.00 0.00 434 GLY A N 4
ATOM 5779 C CA . GLY A 1 50 ? 8.834 7.735 -6.130 1.00 0.00 434 GLY A CA 4
ATOM 5780 C C . GLY A 1 50 ? 8.364 6.296 -6.205 1.00 0.00 434 GLY A C 4
ATOM 5781 O O . GLY A 1 50 ? 8.384 5.683 -7.272 1.00 0.00 434 GLY A O 4
ATOM 5785 N N . GLY A 1 51 ? 7.941 5.753 -5.067 1.00 0.00 435 GLY A N 4
ATOM 5786 C CA . GLY A 1 51 ? 7.471 4.381 -5.029 1.00 0.00 435 GLY A CA 4
ATOM 5787 C C . GLY A 1 51 ? 6.591 4.036 -6.214 1.00 0.00 435 GLY A C 4
ATOM 5788 O O . GLY A 1 51 ? 5.995 4.918 -6.832 1.00 0.00 435 GLY A O 4
ATOM 5792 N N . LYS A 1 52 ? 6.510 2.749 -6.535 1.00 0.00 436 LYS A N 4
ATOM 5793 C CA . LYS A 1 52 ? 5.697 2.289 -7.654 1.00 0.00 436 LYS A CA 4
ATOM 5794 C C . LYS A 1 52 ? 4.478 1.516 -7.160 1.00 0.00 436 LYS A C 4
ATOM 5795 O O . LYS A 1 52 ? 4.529 0.853 -6.124 1.00 0.00 436 LYS A O 4
ATOM 5814 N N . VAL A 1 53 ? 3.383 1.606 -7.908 1.00 0.00 437 VAL A N 4
ATOM 5815 C CA . VAL A 1 53 ? 2.152 0.913 -7.547 1.00 0.00 437 VAL A CA 4
ATOM 5816 C C . VAL A 1 53 ? 1.685 -0.001 -8.674 1.00 0.00 437 VAL A C 4
ATOM 5817 O O . VAL A 1 53 ? 1.469 0.445 -9.802 1.00 0.00 437 VAL A O 4
ATOM 5830 N N . THR A 1 54 ? 1.528 -1.284 -8.362 1.00 0.00 438 THR A N 4
ATOM 5831 C CA . THR A 1 54 ? 1.087 -2.262 -9.349 1.00 0.00 438 THR A CA 4
ATOM 5832 C C . THR A 1 54 ? 0.058 -3.217 -8.754 1.00 0.00 438 THR A C 4
ATOM 5833 O O . THR A 1 54 ? -0.058 -3.339 -7.535 1.00 0.00 438 THR A O 4
ATOM 5844 N N . GLY A 1 55 ? -0.686 -3.894 -9.623 1.00 0.00 439 GLY A N 4
ATOM 5845 C CA . GLY A 1 55 ? -1.695 -4.830 -9.164 1.00 0.00 439 GLY A CA 4
ATOM 5846 C C . GLY A 1 55 ? -1.241 -6.272 -9.273 1.00 0.00 439 GLY A C 4
ATOM 5847 O O . GLY A 1 55 ? -2.062 -7.185 -9.339 1.00 0.00 439 GLY A O 4
ATOM 5851 N N . ASN A 1 56 ? 0.072 -6.477 -9.295 1.00 0.00 440 ASN A N 4
ATOM 5852 C CA . ASN A 1 56 ? 0.635 -7.818 -9.399 1.00 0.00 440 ASN A CA 4
ATOM 5853 C C . ASN A 1 56 ? 1.907 -7.941 -8.565 1.00 0.00 440 ASN A C 4
ATOM 5854 O O . ASN A 1 56 ? 2.721 -7.019 -8.514 1.00 0.00 440 ASN A O 4
ATOM 5865 N N . VAL A 1 57 ? 2.071 -9.087 -7.912 1.00 0.00 441 VAL A N 4
ATOM 5866 C CA . VAL A 1 57 ? 3.244 -9.333 -7.081 1.00 0.00 441 VAL A CA 4
ATOM 5867 C C . VAL A 1 57 ? 4.336 -10.048 -7.869 1.00 0.00 441 VAL A C 4
ATOM 5868 O O . VAL A 1 57 ? 4.191 -11.216 -8.229 1.00 0.00 441 VAL A O 4
ATOM 5881 N N . SER A 1 58 ? 5.428 -9.339 -8.134 1.00 0.00 442 SER A N 4
ATOM 5882 C CA . SER A 1 58 ? 6.544 -9.905 -8.882 1.00 0.00 442 SER A CA 4
ATOM 5883 C C . SER A 1 58 ? 7.797 -9.981 -8.015 1.00 0.00 442 SER A C 4
ATOM 5884 O O . SER A 1 58 ? 7.763 -9.670 -6.824 1.00 0.00 442 SER A O 4
ATOM 5892 N N . LYS A 1 59 ? 8.904 -10.399 -8.620 1.00 0.00 443 LYS A N 4
ATOM 5893 C CA . LYS A 1 59 ? 10.169 -10.516 -7.906 1.00 0.00 443 LYS A CA 4
ATOM 5894 C C . LYS A 1 59 ? 10.730 -9.140 -7.563 1.00 0.00 443 LYS A C 4
ATOM 5895 O O . LYS A 1 59 ? 11.533 -8.997 -6.640 1.00 0.00 443 LYS A O 4
ATOM 5914 N N . LYS A 1 60 ? 10.301 -8.128 -8.310 1.00 0.00 444 LYS A N 4
ATOM 5915 C CA . LYS A 1 60 ? 10.757 -6.762 -8.083 1.00 0.00 444 LYS A CA 4
ATOM 5916 C C . LYS A 1 60 ? 9.998 -6.119 -6.927 1.00 0.00 444 LYS A C 4
ATOM 5917 O O . LYS A 1 60 ? 10.433 -5.112 -6.367 1.00 0.00 444 LYS A O 4
ATOM 5936 N N . THR A 1 61 ? 8.860 -6.708 -6.572 1.00 0.00 445 THR A N 4
ATOM 5937 C CA . THR A 1 61 ? 8.041 -6.193 -5.482 1.00 0.00 445 THR A CA 4
ATOM 5938 C C . THR A 1 61 ? 8.827 -6.149 -4.177 1.00 0.00 445 THR A C 4
ATOM 5939 O O . THR A 1 61 ? 9.587 -7.065 -3.868 1.00 0.00 445 THR A O 4
ATOM 5950 N N . ASN A 1 62 ? 8.637 -5.077 -3.414 1.00 0.00 446 ASN A N 4
ATOM 5951 C CA . ASN A 1 62 ? 9.329 -4.913 -2.141 1.00 0.00 446 ASN A CA 4
ATOM 5952 C C . ASN A 1 62 ? 8.348 -4.987 -0.975 1.00 0.00 446 ASN A C 4
ATOM 5953 O O . ASN A 1 62 ? 8.698 -5.435 0.118 1.00 0.00 446 ASN A O 4
ATOM 5964 N N . TYR A 1 63 ? 7.118 -4.546 -1.215 1.00 0.00 447 TYR A N 4
ATOM 5965 C CA . TYR A 1 63 ? 6.086 -4.560 -0.185 1.00 0.00 447 TYR A CA 4
ATOM 5966 C C . TYR A 1 63 ? 4.703 -4.744 -0.802 1.00 0.00 447 TYR A C 4
ATOM 5967 O O . TYR A 1 63 ? 4.401 -4.183 -1.856 1.00 0.00 447 TYR A O 4
ATOM 5985 N N . LEU A 1 64 ? 3.866 -5.533 -0.137 1.00 0.00 448 LEU A N 4
ATOM 5986 C CA . LEU A 1 64 ? 2.513 -5.791 -0.618 1.00 0.00 448 LEU A CA 4
ATOM 5987 C C . LEU A 1 64 ? 1.478 -5.133 0.288 1.00 0.00 448 LEU A C 4
ATOM 5988 O O . LEU A 1 64 ? 1.227 -5.596 1.401 1.00 0.00 448 LEU A O 4
ATOM 6004 N N . VAL A 1 65 ? 0.878 -4.050 -0.197 1.00 0.00 449 VAL A N 4
ATOM 6005 C CA . VAL A 1 65 ? -0.133 -3.330 0.567 1.00 0.00 449 VAL A CA 4
ATOM 6006 C C . VAL A 1 65 ? -1.472 -4.057 0.530 1.00 0.00 449 VAL A C 4
ATOM 6007 O O . VAL A 1 65 ? -2.201 -3.987 -0.459 1.00 0.00 449 VAL A O 4
ATOM 6020 N N . MET A 1 66 ? -1.791 -4.756 1.615 1.00 0.00 450 MET A N 4
ATOM 6021 C CA . MET A 1 66 ? -3.044 -5.495 1.707 1.00 0.00 450 MET A CA 4
ATOM 6022 C C . MET A 1 66 ? -4.215 -4.551 1.959 1.00 0.00 450 MET A C 4
ATOM 6023 O O . MET A 1 66 ? -4.022 -3.384 2.297 1.00 0.00 450 MET A O 4
ATOM 6037 N N . GLY A 1 67 ? -5.430 -5.064 1.791 1.00 0.00 451 GLY A N 4
ATOM 6038 C CA . GLY A 1 67 ? -6.614 -4.252 2.004 1.00 0.00 451 GLY A CA 4
ATOM 6039 C C . GLY A 1 67 ? -7.839 -5.086 2.324 1.00 0.00 451 GLY A C 4
ATOM 6040 O O . GLY A 1 67 ? -7.816 -5.909 3.239 1.00 0.00 451 GLY A O 4
ATOM 6044 N N . ARG A 1 68 ? -8.912 -4.872 1.570 1.00 0.00 452 ARG A N 4
ATOM 6045 C CA . ARG A 1 68 ? -10.153 -5.608 1.780 1.00 0.00 452 ARG A CA 4
ATOM 6046 C C . ARG A 1 68 ? -10.416 -6.570 0.625 1.00 0.00 452 ARG A C 4
ATOM 6047 O O . ARG A 1 68 ? -9.680 -6.588 -0.362 1.00 0.00 452 ARG A O 4
ATOM 6068 N N . ASP A 1 69 ? -11.470 -7.369 0.756 1.00 0.00 453 ASP A N 4
ATOM 6069 C CA . ASP A 1 69 ? -11.831 -8.334 -0.276 1.00 0.00 453 ASP A CA 4
ATOM 6070 C C . ASP A 1 69 ? -10.586 -8.897 -0.954 1.00 0.00 453 ASP A C 4
ATOM 6071 O O . ASP A 1 69 ? -10.568 -9.109 -2.166 1.00 0.00 453 ASP A O 4
ATOM 6080 N N . SER A 1 70 ? -9.545 -9.136 -0.162 1.00 0.00 454 SER A N 4
ATOM 6081 C CA . SER A 1 70 ? -8.293 -9.670 -0.686 1.00 0.00 454 SER A CA 4
ATOM 6082 C C . SER A 1 70 ? -8.361 -11.189 -0.812 1.00 0.00 454 SER A C 4
ATOM 6083 O O . SER A 1 70 ? -8.531 -11.898 0.179 1.00 0.00 454 SER A O 4
ATOM 6091 N N . GLY A 1 71 ? -8.226 -11.681 -2.040 1.00 0.00 455 GLY A N 4
ATOM 6092 C CA . GLY A 1 71 ? -8.274 -13.113 -2.274 1.00 0.00 455 GLY A CA 4
ATOM 6093 C C . GLY A 1 71 ? -6.944 -13.789 -2.008 1.00 0.00 455 GLY A C 4
ATOM 6094 O O . GLY A 1 71 ? -6.666 -14.859 -2.550 1.00 0.00 455 GLY A O 4
ATOM 6098 N N . GLN A 1 72 ? -6.120 -13.164 -1.173 1.00 0.00 456 GLN A N 4
ATOM 6099 C CA . GLN A 1 72 ? -4.811 -13.712 -0.839 1.00 0.00 456 GLN A CA 4
ATOM 6100 C C . GLN A 1 72 ? -4.185 -14.401 -2.047 1.00 0.00 456 GLN A C 4
ATOM 6101 O O . GLN A 1 72 ? -3.428 -15.361 -1.903 1.00 0.00 456 GLN A O 4
ATOM 6115 N N . SER A 1 73 ? -4.506 -13.904 -3.237 1.00 0.00 457 SER A N 4
ATOM 6116 C CA . SER A 1 73 ? -3.978 -14.474 -4.471 1.00 0.00 457 SER A CA 4
ATOM 6117 C C . SER A 1 73 ? -2.563 -13.971 -4.741 1.00 0.00 457 SER A C 4
ATOM 6118 O O . SER A 1 73 ? -1.751 -14.663 -5.355 1.00 0.00 457 SER A O 4
ATOM 6126 N N . LYS A 1 74 ? -2.275 -12.760 -4.276 1.00 0.00 458 LYS A N 4
ATOM 6127 C CA . LYS A 1 74 ? -0.959 -12.161 -4.464 1.00 0.00 458 LYS A CA 4
ATOM 6128 C C . LYS A 1 74 ? -0.055 -12.448 -3.270 1.00 0.00 458 LYS A C 4
ATOM 6129 O O . LYS A 1 74 ? 1.170 -12.410 -3.383 1.00 0.00 458 LYS A O 4
ATOM 6148 N N . SER A 1 75 ? -0.667 -12.736 -2.126 1.00 0.00 459 SER A N 4
ATOM 6149 C CA . SER A 1 75 ? 0.083 -13.027 -0.909 1.00 0.00 459 SER A CA 4
ATOM 6150 C C . SER A 1 75 ? 0.804 -14.366 -1.023 1.00 0.00 459 SER A C 4
ATOM 6151 O O . SER A 1 75 ? 1.711 -14.663 -0.246 1.00 0.00 459 SER A O 4
ATOM 6159 N N . ASP A 1 76 ? 0.393 -15.171 -1.997 1.00 0.00 460 ASP A N 4
ATOM 6160 C CA . ASP A 1 76 ? 0.999 -16.479 -2.214 1.00 0.00 460 ASP A CA 4
ATOM 6161 C C . ASP A 1 76 ? 2.456 -16.338 -2.646 1.00 0.00 460 ASP A C 4
ATOM 6162 O O . ASP A 1 76 ? 3.367 -16.787 -1.951 1.00 0.00 460 ASP A O 4
ATOM 6171 N N . LYS A 1 77 ? 2.668 -15.713 -3.799 1.00 0.00 461 LYS A N 4
ATOM 6172 C CA . LYS A 1 77 ? 4.013 -15.512 -4.325 1.00 0.00 461 LYS A CA 4
ATOM 6173 C C . LYS A 1 77 ? 4.839 -14.637 -3.387 1.00 0.00 461 LYS A C 4
ATOM 6174 O O . LYS A 1 77 ? 5.988 -14.952 -3.081 1.00 0.00 461 LYS A O 4
ATOM 6193 N N . ALA A 1 78 ? 4.244 -13.539 -2.932 1.00 0.00 462 ALA A N 4
ATOM 6194 C CA . ALA A 1 78 ? 4.924 -12.622 -2.026 1.00 0.00 462 ALA A CA 4
ATOM 6195 C C . ALA A 1 78 ? 5.583 -13.374 -0.876 1.00 0.00 462 ALA A C 4
ATOM 6196 O O . ALA A 1 78 ? 6.788 -13.254 -0.652 1.00 0.00 462 ALA A O 4
ATOM 6203 N N . ALA A 1 79 ? 4.787 -14.151 -0.148 1.00 0.00 463 ALA A N 4
ATOM 6204 C CA . ALA A 1 79 ? 5.294 -14.924 0.978 1.00 0.00 463 ALA A CA 4
ATOM 6205 C C . ALA A 1 79 ? 6.462 -15.808 0.556 1.00 0.00 463 ALA A C 4
ATOM 6206 O O . ALA A 1 79 ? 7.426 -15.978 1.302 1.00 0.00 463 ALA A O 4
ATOM 6213 N N . ALA A 1 80 ? 6.369 -16.369 -0.645 1.00 0.00 464 ALA A N 4
ATOM 6214 C CA . ALA A 1 80 ? 7.419 -17.235 -1.167 1.00 0.00 464 ALA A CA 4
ATOM 6215 C C . ALA A 1 80 ? 8.601 -16.418 -1.679 1.00 0.00 464 ALA A C 4
ATOM 6216 O O . ALA A 1 80 ? 9.705 -16.939 -1.843 1.00 0.00 464 ALA A O 4
ATOM 6223 N N . LEU A 1 81 ? 8.362 -15.136 -1.932 1.00 0.00 465 LEU A N 4
ATOM 6224 C CA . LEU A 1 81 ? 9.407 -14.246 -2.426 1.00 0.00 465 LEU A CA 4
ATOM 6225 C C . LEU A 1 81 ? 9.946 -13.363 -1.305 1.00 0.00 465 LEU A C 4
ATOM 6226 O O . LEU A 1 81 ? 10.627 -12.370 -1.556 1.00 0.00 465 LEU A O 4
ATOM 6242 N N . GLY A 1 82 ? 9.639 -13.735 -0.066 1.00 0.00 466 GLY A N 4
ATOM 6243 C CA . GLY A 1 82 ? 10.102 -12.968 1.076 1.00 0.00 466 GLY A CA 4
ATOM 6244 C C . GLY A 1 82 ? 9.640 -11.525 1.031 1.00 0.00 466 GLY A C 4
ATOM 6245 O O . GLY A 1 82 ? 10.313 -10.633 1.548 1.00 0.00 466 GLY A O 4
ATOM 6249 N N . THR A 1 83 ? 8.489 -11.293 0.409 1.00 0.00 467 THR A N 4
ATOM 6250 C CA . THR A 1 83 ? 7.939 -9.948 0.295 1.00 0.00 467 THR A CA 4
ATOM 6251 C C . THR A 1 83 ? 7.192 -9.551 1.563 1.00 0.00 467 THR A C 4
ATOM 6252 O O . THR A 1 83 ? 6.316 -10.277 2.034 1.00 0.00 467 THR A O 4
ATOM 6263 N N . LYS A 1 84 ? 7.543 -8.393 2.113 1.00 0.00 468 LYS A N 4
ATOM 6264 C CA . LYS A 1 84 ? 6.904 -7.897 3.326 1.00 0.00 468 LYS A CA 4
ATOM 6265 C C . LYS A 1 84 ? 5.501 -7.377 3.029 1.00 0.00 468 LYS A C 4
ATOM 6266 O O . LYS A 1 84 ? 5.306 -6.581 2.110 1.00 0.00 468 LYS A O 4
ATOM 6285 N N . ILE A 1 85 ? 4.529 -7.830 3.813 1.00 0.00 469 ILE A N 4
ATOM 6286 C CA . ILE A 1 85 ? 3.145 -7.408 3.635 1.00 0.00 469 ILE A CA 4
ATOM 6287 C C . ILE A 1 85 ? 2.747 -6.373 4.682 1.00 0.00 469 ILE A C 4
ATOM 6288 O O . ILE A 1 85 ? 2.821 -6.631 5.884 1.00 0.00 469 ILE A O 4
ATOM 6304 N N . ILE A 1 86 ? 2.324 -5.202 4.218 1.00 0.00 470 ILE A N 4
ATOM 6305 C CA . ILE A 1 86 ? 1.911 -4.130 5.114 1.00 0.00 470 ILE A CA 4
ATOM 6306 C C . ILE A 1 86 ? 0.528 -3.605 4.743 1.00 0.00 470 ILE A C 4
ATOM 6307 O O . ILE A 1 86 ? -0.040 -3.991 3.721 1.00 0.00 470 ILE A O 4
ATOM 6323 N N . ASP A 1 87 ? -0.007 -2.722 5.579 1.00 0.00 471 ASP A N 4
ATOM 6324 C CA . ASP A 1 87 ? -1.323 -2.141 5.338 1.00 0.00 471 ASP A CA 4
ATOM 6325 C C . ASP A 1 87 ? -1.226 -0.628 5.170 1.00 0.00 471 ASP A C 4
ATOM 6326 O O . ASP A 1 87 ? -0.199 -0.025 5.478 1.00 0.00 471 ASP A O 4
ATOM 6335 N N . GLU A 1 88 ? -2.304 -0.022 4.681 1.00 0.00 472 GLU A N 4
ATOM 6336 C CA . GLU A 1 88 ? -2.338 1.421 4.471 1.00 0.00 472 GLU A CA 4
ATOM 6337 C C . GLU A 1 88 ? -1.549 2.147 5.557 1.00 0.00 472 GLU A C 4
ATOM 6338 O O . GLU A 1 88 ? -0.948 3.193 5.308 1.00 0.00 472 GLU A O 4
ATOM 6350 N N . ASP A 1 89 ? -1.557 1.587 6.761 1.00 0.00 473 ASP A N 4
ATOM 6351 C CA . ASP A 1 89 ? -0.842 2.180 7.885 1.00 0.00 473 ASP A CA 4
ATOM 6352 C C . ASP A 1 89 ? 0.665 2.016 7.718 1.00 0.00 473 ASP A C 4
ATOM 6353 O O . ASP A 1 89 ? 1.416 2.989 7.777 1.00 0.00 473 ASP A O 4
ATOM 6362 N N . GLY A 1 90 ? 1.102 0.777 7.510 1.00 0.00 474 GLY A N 4
ATOM 6363 C CA . GLY A 1 90 ? 2.517 0.508 7.339 1.00 0.00 474 GLY A CA 4
ATOM 6364 C C . GLY A 1 90 ? 3.152 1.393 6.284 1.00 0.00 474 GLY A C 4
ATOM 6365 O O . GLY A 1 90 ? 4.302 1.811 6.423 1.00 0.00 474 GLY A O 4
ATOM 6369 N N . LEU A 1 91 ? 2.403 1.677 5.224 1.00 0.00 475 LEU A N 4
ATOM 6370 C CA . LEU A 1 91 ? 2.900 2.516 4.139 1.00 0.00 475 LEU A CA 4
ATOM 6371 C C . LEU A 1 91 ? 3.235 3.916 4.644 1.00 0.00 475 LEU A C 4
ATOM 6372 O O . LEU A 1 91 ? 4.318 4.441 4.378 1.00 0.00 475 LEU A O 4
ATOM 6388 N N . LEU A 1 92 ? 2.301 4.516 5.373 1.00 0.00 476 LEU A N 4
ATOM 6389 C CA . LEU A 1 92 ? 2.498 5.855 5.918 1.00 0.00 476 LEU A CA 4
ATOM 6390 C C . LEU A 1 92 ? 3.801 5.936 6.707 1.00 0.00 476 LEU A C 4
ATOM 6391 O O . LEU A 1 92 ? 4.604 6.846 6.506 1.00 0.00 476 LEU A O 4
ATOM 6407 N N . ASN A 1 93 ? 4.004 4.976 7.604 1.00 0.00 477 ASN A N 4
ATOM 6408 C CA . ASN A 1 93 ? 5.211 4.938 8.422 1.00 0.00 477 ASN A CA 4
ATOM 6409 C C . ASN A 1 93 ? 6.458 4.847 7.548 1.00 0.00 477 ASN A C 4
ATOM 6410 O O . ASN A 1 93 ? 7.465 5.507 7.812 1.00 0.00 477 ASN A O 4
ATOM 6421 N N . LEU A 1 94 ? 6.385 4.027 6.506 1.00 0.00 478 LEU A N 4
ATOM 6422 C CA . LEU A 1 94 ? 7.508 3.850 5.591 1.00 0.00 478 LEU A CA 4
ATOM 6423 C C . LEU A 1 94 ? 7.911 5.179 4.960 1.00 0.00 478 LEU A C 4
ATOM 6424 O O . LEU A 1 94 ? 9.004 5.309 4.408 1.00 0.00 478 LEU A O 4
ATOM 6440 N N . ILE A 1 95 ? 7.022 6.163 5.046 1.00 0.00 479 ILE A N 4
ATOM 6441 C CA . ILE A 1 95 ? 7.287 7.482 4.487 1.00 0.00 479 ILE A CA 4
ATOM 6442 C C . ILE A 1 95 ? 7.976 8.383 5.506 1.00 0.00 479 ILE A C 4
ATOM 6443 O O . ILE A 1 95 ? 8.554 9.411 5.150 1.00 0.00 479 ILE A O 4
ATOM 6459 N N . ARG A 1 96 ? 7.912 7.990 6.774 1.00 0.00 480 ARG A N 4
ATOM 6460 C CA . ARG A 1 96 ? 8.531 8.762 7.845 1.00 0.00 480 ARG A CA 4
ATOM 6461 C C . ARG A 1 96 ? 9.777 8.058 8.373 1.00 0.00 480 ARG A C 4
ATOM 6462 O O . ARG A 1 96 ? 10.580 8.650 9.095 1.00 0.00 480 ARG A O 4
ATOM 6483 N N . THR A 1 97 ? 9.933 6.789 8.007 1.00 0.00 481 THR A N 4
ATOM 6484 C CA . THR A 1 97 ? 11.080 6.003 8.445 1.00 0.00 481 THR A CA 4
ATOM 6485 C C . THR A 1 97 ? 12.137 5.916 7.350 1.00 0.00 481 THR A C 4
ATOM 6486 O O . THR A 1 97 ? 13.332 5.835 7.633 1.00 0.00 481 THR A O 4
ATOM 6497 N N . MET A 1 98 ? 11.689 5.934 6.099 1.00 0.00 482 MET A N 4
ATOM 6498 C CA . MET A 1 98 ? 12.598 5.858 4.961 1.00 0.00 482 MET A CA 4
ATOM 6499 C C . MET A 1 98 ? 13.297 7.195 4.734 1.00 0.00 482 MET A C 4
ATOM 6500 O O . MET A 1 98 ? 12.700 8.264 4.862 1.00 0.00 482 MET A O 4
ATOM 6514 N N . PRO A 1 99 ? 14.592 7.136 4.390 1.00 0.00 483 PRO A N 4
ATOM 6515 C CA . PRO A 1 99 ? 15.400 8.333 4.138 1.00 0.00 483 PRO A CA 4
ATOM 6516 C C . PRO A 1 99 ? 14.991 9.049 2.856 1.00 0.00 483 PRO A C 4
ATOM 6517 O O . PRO A 1 99 ? 13.934 8.774 2.290 1.00 0.00 483 PRO A O 4
ATOM 6528 N N . GLY A 1 100 ? 15.836 9.970 2.402 1.00 0.00 484 GLY A N 4
ATOM 6529 C CA . GLY A 1 100 ? 15.544 10.711 1.189 1.00 0.00 484 GLY A CA 4
ATOM 6530 C C . GLY A 1 100 ? 16.671 10.635 0.178 1.00 0.00 484 GLY A C 4
ATOM 6531 O O . GLY A 1 100 ? 17.781 10.215 0.504 1.00 0.00 484 GLY A O 4
ATOM 6535 N N . LYS A 1 101 ? 16.386 11.041 -1.055 1.00 0.00 485 LYS A N 4
ATOM 6536 C CA . LYS A 1 101 ? 17.383 11.017 -2.118 1.00 0.00 485 LYS A CA 4
ATOM 6537 C C . LYS A 1 101 ? 17.376 12.326 -2.900 1.00 0.00 485 LYS A C 4
ATOM 6538 O O . LYS A 1 101 ? 16.384 13.056 -2.901 1.00 0.00 485 LYS A O 4
ATOM 6557 N N . LYS A 1 102 ? 18.488 12.618 -3.566 1.00 0.00 486 LYS A N 4
ATOM 6558 C CA . LYS A 1 102 ? 18.610 13.839 -4.355 1.00 0.00 486 LYS A CA 4
ATOM 6559 C C . LYS A 1 102 ? 17.875 13.703 -5.685 1.00 0.00 486 LYS A C 4
ATOM 6560 O O . LYS A 1 102 ? 17.533 12.598 -6.105 1.00 0.00 486 LYS A O 4
ATOM 6579 N N . SER A 1 103 ? 17.638 14.833 -6.343 1.00 0.00 487 SER A N 4
ATOM 6580 C CA . SER A 1 103 ? 16.942 14.839 -7.624 1.00 0.00 487 SER A CA 4
ATOM 6581 C C . SER A 1 103 ? 16.935 16.239 -8.232 1.00 0.00 487 SER A C 4
ATOM 6582 O O . SER A 1 103 ? 16.804 17.236 -7.522 1.00 0.00 487 SER A O 4
ATOM 6590 N N . LYS A 1 104 ? 17.078 16.305 -9.551 1.00 0.00 488 LYS A N 4
ATOM 6591 C CA . LYS A 1 104 ? 17.088 17.581 -10.257 1.00 0.00 488 LYS A CA 4
ATOM 6592 C C . LYS A 1 104 ? 15.854 18.406 -9.907 1.00 0.00 488 LYS A C 4
ATOM 6593 O O . LYS A 1 104 ? 15.922 19.631 -9.810 1.00 0.00 488 LYS A O 4
ATOM 6612 N N . TYR A 1 105 ? 14.728 17.727 -9.716 1.00 0.00 489 TYR A N 4
ATOM 6613 C CA . TYR A 1 105 ? 13.479 18.398 -9.377 1.00 0.00 489 TYR A CA 4
ATOM 6614 C C . TYR A 1 105 ? 13.564 19.045 -7.998 1.00 0.00 489 TYR A C 4
ATOM 6615 O O . TYR A 1 105 ? 14.206 18.515 -7.092 1.00 0.00 489 TYR A O 4
ATOM 6633 N N . GLU A 1 106 ? 12.912 20.194 -7.849 1.00 0.00 490 GLU A N 4
ATOM 6634 C CA . GLU A 1 106 ? 12.915 20.913 -6.581 1.00 0.00 490 GLU A CA 4
ATOM 6635 C C . GLU A 1 106 ? 11.605 21.672 -6.383 1.00 0.00 490 GLU A C 4
ATOM 6636 O O . GLU A 1 106 ? 10.742 21.681 -7.262 1.00 0.00 490 GLU A O 4
ATOM 6648 N N . ILE A 1 107 ? 11.464 22.305 -5.224 1.00 0.00 491 ILE A N 4
ATOM 6649 C CA . ILE A 1 107 ? 10.261 23.066 -4.911 1.00 0.00 491 ILE A CA 4
ATOM 6650 C C . ILE A 1 107 ? 10.454 24.548 -5.212 1.00 0.00 491 ILE A C 4
ATOM 6651 O O . ILE A 1 107 ? 10.837 25.325 -4.338 1.00 0.00 491 ILE A O 4
ATOM 6667 N N . ALA A 1 108 ? 10.185 24.934 -6.455 1.00 0.00 492 ALA A N 4
ATOM 6668 C CA . ALA A 1 108 ? 10.325 26.324 -6.871 1.00 0.00 492 ALA A CA 4
ATOM 6669 C C . ALA A 1 108 ? 9.709 27.269 -5.845 1.00 0.00 492 ALA A C 4
ATOM 6670 O O . ALA A 1 108 ? 8.800 26.892 -5.106 1.00 0.00 492 ALA A O 4
ATOM 6677 N N . VAL A 1 109 ? 10.212 28.499 -5.804 1.00 0.00 493 VAL A N 4
ATOM 6678 C CA . VAL A 1 109 ? 9.710 29.498 -4.868 1.00 0.00 493 VAL A CA 4
ATOM 6679 C C . VAL A 1 109 ? 8.249 29.830 -5.149 1.00 0.00 493 VAL A C 4
ATOM 6680 O O . VAL A 1 109 ? 7.884 30.162 -6.276 1.00 0.00 493 VAL A O 4
ATOM 6693 N N . GLU A 1 110 ? 7.418 29.739 -4.116 1.00 0.00 494 GLU A N 4
ATOM 6694 C CA . GLU A 1 110 ? 5.996 30.030 -4.252 1.00 0.00 494 GLU A CA 4
ATOM 6695 C C . GLU A 1 110 ? 5.758 31.531 -4.393 1.00 0.00 494 GLU A C 4
ATOM 6696 O O . GLU A 1 110 ? 5.450 32.217 -3.418 1.00 0.00 494 GLU A O 4
ATOM 6708 N N . THR A 1 111 ? 5.905 32.035 -5.615 1.00 0.00 495 THR A N 4
ATOM 6709 C CA . THR A 1 111 ? 5.709 33.454 -5.885 1.00 0.00 495 THR A CA 4
ATOM 6710 C C . THR A 1 111 ? 4.382 33.944 -5.316 1.00 0.00 495 THR A C 4
ATOM 6711 O O . THR A 1 111 ? 3.406 33.196 -5.262 1.00 0.00 495 THR A O 4
ATOM 6722 N N . GLU A 1 112 ? 4.353 35.204 -4.893 1.00 0.00 496 GLU A N 4
ATOM 6723 C CA . GLU A 1 112 ? 3.144 35.792 -4.328 1.00 0.00 496 GLU A CA 4
ATOM 6724 C C . GLU A 1 112 ? 1.934 35.501 -5.211 1.00 0.00 496 GLU A C 4
ATOM 6725 O O . GLU A 1 112 ? 0.837 35.997 -4.960 1.00 0.00 496 GLU A O 4
ATOM 6737 N N . GLY A 1 1 ? 15.060 24.550 14.040 1.00 0.00 385 GLY A N 5
ATOM 6738 C CA . GLY A 1 1 ? 13.743 23.978 13.829 1.00 0.00 385 GLY A CA 5
ATOM 6739 C C . GLY A 1 1 ? 12.672 25.037 13.657 1.00 0.00 385 GLY A C 5
ATOM 6740 O O . GLY A 1 1 ? 12.689 26.063 14.338 1.00 0.00 385 GLY A O 5
ATOM 6744 N N . SER A 1 2 ? 11.740 24.790 12.743 1.00 0.00 386 SER A N 5
ATOM 6745 C CA . SER A 1 2 ? 10.659 25.733 12.479 1.00 0.00 386 SER A CA 5
ATOM 6746 C C . SER A 1 2 ? 9.299 25.058 12.632 1.00 0.00 386 SER A C 5
ATOM 6747 O O . SER A 1 2 ? 8.392 25.601 13.262 1.00 0.00 386 SER A O 5
ATOM 6755 N N . SER A 1 3 ? 9.167 23.870 12.052 1.00 0.00 387 SER A N 5
ATOM 6756 C CA . SER A 1 3 ? 7.918 23.121 12.119 1.00 0.00 387 SER A CA 5
ATOM 6757 C C . SER A 1 3 ? 7.579 22.759 13.562 1.00 0.00 387 SER A C 5
ATOM 6758 O O . SER A 1 3 ? 6.542 23.161 14.088 1.00 0.00 387 SER A O 5
ATOM 6766 N N . GLY A 1 4 ? 8.463 21.994 14.197 1.00 0.00 388 GLY A N 5
ATOM 6767 C CA . GLY A 1 4 ? 8.241 21.590 15.573 1.00 0.00 388 GLY A CA 5
ATOM 6768 C C . GLY A 1 4 ? 7.327 20.385 15.683 1.00 0.00 388 GLY A C 5
ATOM 6769 O O . GLY A 1 4 ? 7.669 19.295 15.225 1.00 0.00 388 GLY A O 5
ATOM 6773 N N . SER A 1 5 ? 6.163 20.581 16.293 1.00 0.00 389 SER A N 5
ATOM 6774 C CA . SER A 1 5 ? 5.199 19.501 16.466 1.00 0.00 389 SER A CA 5
ATOM 6775 C C . SER A 1 5 ? 3.809 19.934 16.010 1.00 0.00 389 SER A C 5
ATOM 6776 O O . SER A 1 5 ? 3.150 19.235 15.241 1.00 0.00 389 SER A O 5
ATOM 6784 N N . SER A 1 6 ? 3.370 21.092 16.491 1.00 0.00 390 SER A N 5
ATOM 6785 C CA . SER A 1 6 ? 2.057 21.618 16.137 1.00 0.00 390 SER A CA 5
ATOM 6786 C C . SER A 1 6 ? 2.044 22.125 14.698 1.00 0.00 390 SER A C 5
ATOM 6787 O O . SER A 1 6 ? 3.023 22.697 14.221 1.00 0.00 390 SER A O 5
ATOM 6795 N N . GLY A 1 7 ? 0.927 21.908 14.011 1.00 0.00 391 GLY A N 5
ATOM 6796 C CA . GLY A 1 7 ? 0.807 22.348 12.633 1.00 0.00 391 GLY A CA 5
ATOM 6797 C C . GLY A 1 7 ? -0.613 22.243 12.113 1.00 0.00 391 GLY A C 5
ATOM 6798 O O . GLY A 1 7 ? -1.454 23.095 12.403 1.00 0.00 391 GLY A O 5
ATOM 6802 N N . LYS A 1 8 ? -0.883 21.197 11.339 1.00 0.00 392 LYS A N 5
ATOM 6803 C CA . LYS A 1 8 ? -2.210 20.983 10.776 1.00 0.00 392 LYS A CA 5
ATOM 6804 C C . LYS A 1 8 ? -2.316 19.600 10.141 1.00 0.00 392 LYS A C 5
ATOM 6805 O O . LYS A 1 8 ? -1.434 19.182 9.391 1.00 0.00 392 LYS A O 5
ATOM 6824 N N . ALA A 1 9 ? -3.400 18.895 10.446 1.00 0.00 393 ALA A N 5
ATOM 6825 C CA . ALA A 1 9 ? -3.622 17.561 9.902 1.00 0.00 393 ALA A CA 5
ATOM 6826 C C . ALA A 1 9 ? -4.610 17.598 8.742 1.00 0.00 393 ALA A C 5
ATOM 6827 O O . ALA A 1 9 ? -5.490 18.458 8.690 1.00 0.00 393 ALA A O 5
ATOM 6834 N N . LEU A 1 10 ? -4.460 16.661 7.812 1.00 0.00 394 LEU A N 5
ATOM 6835 C CA . LEU A 1 10 ? -5.340 16.587 6.651 1.00 0.00 394 LEU A CA 5
ATOM 6836 C C . LEU A 1 10 ? -6.792 16.401 7.079 1.00 0.00 394 LEU A C 5
ATOM 6837 O O . LEU A 1 10 ? -7.716 16.688 6.319 1.00 0.00 394 LEU A O 5
ATOM 6853 N N . GLY A 1 11 ? -6.986 15.920 8.304 1.00 0.00 395 GLY A N 5
ATOM 6854 C CA . GLY A 1 11 ? -8.328 15.706 8.813 1.00 0.00 395 GLY A CA 5
ATOM 6855 C C . GLY A 1 11 ? -8.641 14.238 9.021 1.00 0.00 395 GLY A C 5
ATOM 6856 O O . GLY A 1 11 ? -8.502 13.717 10.128 1.00 0.00 395 GLY A O 5
ATOM 6860 N N . SER A 1 12 ? -9.068 13.568 7.955 1.00 0.00 396 SER A N 5
ATOM 6861 C CA . SER A 1 12 ? -9.408 12.152 8.028 1.00 0.00 396 SER A CA 5
ATOM 6862 C C . SER A 1 12 ? -8.150 11.297 8.143 1.00 0.00 396 SER A C 5
ATOM 6863 O O . SER A 1 12 ? -8.222 10.068 8.185 1.00 0.00 396 SER A O 5
ATOM 6871 N N . LYS A 1 13 ? -6.997 11.955 8.194 1.00 0.00 397 LYS A N 5
ATOM 6872 C CA . LYS A 1 13 ? -5.721 11.258 8.306 1.00 0.00 397 LYS A CA 5
ATOM 6873 C C . LYS A 1 13 ? -4.573 12.248 8.468 1.00 0.00 397 LYS A C 5
ATOM 6874 O O . LYS A 1 13 ? -4.746 13.450 8.271 1.00 0.00 397 LYS A O 5
ATOM 6893 N N . GLU A 1 14 ? -3.400 11.734 8.826 1.00 0.00 398 GLU A N 5
ATOM 6894 C CA . GLU A 1 14 ? -2.223 12.575 9.014 1.00 0.00 398 GLU A CA 5
ATOM 6895 C C . GLU A 1 14 ? -1.070 12.099 8.135 1.00 0.00 398 GLU A C 5
ATOM 6896 O O . GLU A 1 14 ? -0.607 10.965 8.261 1.00 0.00 398 GLU A O 5
ATOM 6908 N N . ILE A 1 15 ? -0.611 12.974 7.247 1.00 0.00 399 ILE A N 5
ATOM 6909 C CA . ILE A 1 15 ? 0.489 12.644 6.349 1.00 0.00 399 ILE A CA 5
ATOM 6910 C C . ILE A 1 15 ? 1.836 12.827 7.039 1.00 0.00 399 ILE A C 5
ATOM 6911 O O . ILE A 1 15 ? 2.170 13.906 7.528 1.00 0.00 399 ILE A O 5
ATOM 6927 N N . PRO A 1 16 ? 2.632 11.747 7.078 1.00 0.00 400 PRO A N 5
ATOM 6928 C CA . PRO A 1 16 ? 3.957 11.763 7.704 1.00 0.00 400 PRO A CA 5
ATOM 6929 C C . PRO A 1 16 ? 4.961 12.595 6.913 1.00 0.00 400 PRO A C 5
ATOM 6930 O O . PRO A 1 16 ? 5.226 12.320 5.743 1.00 0.00 400 PRO A O 5
ATOM 6941 N N . LYS A 1 17 ? 5.518 13.614 7.560 1.00 0.00 401 LYS A N 5
ATOM 6942 C CA . LYS A 1 17 ? 6.495 14.486 6.918 1.00 0.00 401 LYS A CA 5
ATOM 6943 C C . LYS A 1 17 ? 7.850 13.795 6.806 1.00 0.00 401 LYS A C 5
ATOM 6944 O O . LYS A 1 17 ? 8.643 13.805 7.747 1.00 0.00 401 LYS A O 5
ATOM 6963 N N . GLY A 1 18 ? 8.110 13.195 5.648 1.00 0.00 402 GLY A N 5
ATOM 6964 C CA . GLY A 1 18 ? 9.371 12.509 5.434 1.00 0.00 402 GLY A CA 5
ATOM 6965 C C . GLY A 1 18 ? 10.173 13.111 4.298 1.00 0.00 402 GLY A C 5
ATOM 6966 O O . GLY A 1 18 ? 10.325 14.330 4.214 1.00 0.00 402 GLY A O 5
ATOM 6970 N N . ALA A 1 19 ? 10.690 12.256 3.422 1.00 0.00 403 ALA A N 5
ATOM 6971 C CA . ALA A 1 19 ? 11.481 12.711 2.286 1.00 0.00 403 ALA A CA 5
ATOM 6972 C C . ALA A 1 19 ? 10.646 12.737 1.010 1.00 0.00 403 ALA A C 5
ATOM 6973 O O . ALA A 1 19 ? 9.441 12.486 1.042 1.00 0.00 403 ALA A O 5
ATOM 6980 N N . GLU A 1 20 ? 11.293 13.042 -0.110 1.00 0.00 404 GLU A N 5
ATOM 6981 C CA . GLU A 1 20 ? 10.607 13.102 -1.396 1.00 0.00 404 GLU A CA 5
ATOM 6982 C C . GLU A 1 20 ? 10.892 11.851 -2.223 1.00 0.00 404 GLU A C 5
ATOM 6983 O O . GLU A 1 20 ? 10.117 11.489 -3.107 1.00 0.00 404 GLU A O 5
ATOM 6995 N N . ASN A 1 21 ? 12.011 11.197 -1.929 1.00 0.00 405 ASN A N 5
ATOM 6996 C CA . ASN A 1 21 ? 12.400 9.988 -2.645 1.00 0.00 405 ASN A CA 5
ATOM 6997 C C . ASN A 1 21 ? 12.652 8.837 -1.675 1.00 0.00 405 ASN A C 5
ATOM 6998 O O . ASN A 1 21 ? 13.475 7.959 -1.938 1.00 0.00 405 ASN A O 5
ATOM 7009 N N . CYS A 1 22 ? 11.938 8.848 -0.555 1.00 0.00 406 CYS A N 5
ATOM 7010 C CA . CYS A 1 22 ? 12.084 7.806 0.455 1.00 0.00 406 CYS A CA 5
ATOM 7011 C C . CYS A 1 22 ? 11.486 6.490 -0.032 1.00 0.00 406 CYS A C 5
ATOM 7012 O O . CYS A 1 22 ? 11.801 5.421 0.493 1.00 0.00 406 CYS A O 5
ATOM 7020 N N . LEU A 1 23 ? 10.620 6.575 -1.036 1.00 0.00 407 LEU A N 5
ATOM 7021 C CA . LEU A 1 23 ? 9.976 5.391 -1.593 1.00 0.00 407 LEU A CA 5
ATOM 7022 C C . LEU A 1 23 ? 10.335 5.217 -3.066 1.00 0.00 407 LEU A C 5
ATOM 7023 O O . LEU A 1 23 ? 9.760 4.380 -3.760 1.00 0.00 407 LEU A O 5
ATOM 7039 N N . GLU A 1 24 ? 11.290 6.014 -3.534 1.00 0.00 408 GLU A N 5
ATOM 7040 C CA . GLU A 1 24 ? 11.727 5.947 -4.924 1.00 0.00 408 GLU A CA 5
ATOM 7041 C C . GLU A 1 24 ? 12.629 4.738 -5.154 1.00 0.00 408 GLU A C 5
ATOM 7042 O O . GLU A 1 24 ? 13.476 4.415 -4.322 1.00 0.00 408 GLU A O 5
ATOM 7054 N N . GLY A 1 25 ? 12.438 4.071 -6.288 1.00 0.00 409 GLY A N 5
ATOM 7055 C CA . GLY A 1 25 ? 13.240 2.905 -6.607 1.00 0.00 409 GLY A CA 5
ATOM 7056 C C . GLY A 1 25 ? 12.583 1.611 -6.169 1.00 0.00 409 GLY A C 5
ATOM 7057 O O . GLY A 1 25 ? 12.880 0.542 -6.704 1.00 0.00 409 GLY A O 5
ATOM 7061 N N . LEU A 1 26 ? 11.687 1.706 -5.192 1.00 0.00 410 LEU A N 5
ATOM 7062 C CA . LEU A 1 26 ? 10.986 0.533 -4.681 1.00 0.00 410 LEU A CA 5
ATOM 7063 C C . LEU A 1 26 ? 9.650 0.344 -5.393 1.00 0.00 410 LEU A C 5
ATOM 7064 O O . LEU A 1 26 ? 9.152 1.257 -6.052 1.00 0.00 410 LEU A O 5
ATOM 7080 N N . ILE A 1 27 ? 9.076 -0.846 -5.255 1.00 0.00 411 ILE A N 5
ATOM 7081 C CA . ILE A 1 27 ? 7.797 -1.154 -5.882 1.00 0.00 411 ILE A CA 5
ATOM 7082 C C . ILE A 1 27 ? 6.771 -1.604 -4.848 1.00 0.00 411 ILE A C 5
ATOM 7083 O O . ILE A 1 27 ? 7.111 -2.269 -3.869 1.00 0.00 411 ILE A O 5
ATOM 7099 N N . PHE A 1 28 ? 5.513 -1.239 -5.072 1.00 0.00 412 PHE A N 5
ATOM 7100 C CA . PHE A 1 28 ? 4.436 -1.606 -4.159 1.00 0.00 412 PHE A CA 5
ATOM 7101 C C . PHE A 1 28 ? 3.252 -2.192 -4.923 1.00 0.00 412 PHE A C 5
ATOM 7102 O O . PHE A 1 28 ? 3.061 -1.909 -6.106 1.00 0.00 412 PHE A O 5
ATOM 7119 N N . VAL A 1 29 ? 2.460 -3.011 -4.238 1.00 0.00 413 VAL A N 5
ATOM 7120 C CA . VAL A 1 29 ? 1.295 -3.637 -4.850 1.00 0.00 413 VAL A CA 5
ATOM 7121 C C . VAL A 1 29 ? 0.072 -3.522 -3.947 1.00 0.00 413 VAL A C 5
ATOM 7122 O O . VAL A 1 29 ? -0.040 -4.226 -2.944 1.00 0.00 413 VAL A O 5
ATOM 7135 N N . ILE A 1 30 ? -0.844 -2.630 -4.311 1.00 0.00 414 ILE A N 5
ATOM 7136 C CA . ILE A 1 30 ? -2.060 -2.424 -3.535 1.00 0.00 414 ILE A CA 5
ATOM 7137 C C . ILE A 1 30 ? -3.149 -3.409 -3.947 1.00 0.00 414 ILE A C 5
ATOM 7138 O O . ILE A 1 30 ? -3.408 -3.605 -5.135 1.00 0.00 414 ILE A O 5
ATOM 7154 N N . THR A 1 31 ? -3.786 -4.026 -2.957 1.00 0.00 415 THR A N 5
ATOM 7155 C CA . THR A 1 31 ? -4.848 -4.990 -3.216 1.00 0.00 415 THR A CA 5
ATOM 7156 C C . THR A 1 31 ? -6.049 -4.743 -2.310 1.00 0.00 415 THR A C 5
ATOM 7157 O O . THR A 1 31 ? -5.905 -4.603 -1.096 1.00 0.00 415 THR A O 5
ATOM 7168 N N . GLY A 1 32 ? -7.235 -4.689 -2.908 1.00 0.00 416 GLY A N 5
ATOM 7169 C CA . GLY A 1 32 ? -8.444 -4.459 -2.140 1.00 0.00 416 GLY A CA 5
ATOM 7170 C C . GLY A 1 32 ? -8.776 -2.985 -2.010 1.00 0.00 416 GLY A C 5
ATOM 7171 O O . GLY A 1 32 ? -8.438 -2.186 -2.883 1.00 0.00 416 GLY A O 5
ATOM 7175 N N . VAL A 1 33 ? -9.443 -2.624 -0.918 1.00 0.00 417 VAL A N 5
ATOM 7176 C CA . VAL A 1 33 ? -9.822 -1.237 -0.678 1.00 0.00 417 VAL A CA 5
ATOM 7177 C C . VAL A 1 33 ? -9.504 -0.821 0.754 1.00 0.00 417 VAL A C 5
ATOM 7178 O O . VAL A 1 33 ? -9.443 -1.657 1.657 1.00 0.00 417 VAL A O 5
ATOM 7191 N N . LEU A 1 34 ? -9.302 0.476 0.956 1.00 0.00 418 LEU A N 5
ATOM 7192 C CA . LEU A 1 34 ? -8.990 1.005 2.279 1.00 0.00 418 LEU A CA 5
ATOM 7193 C C . LEU A 1 34 ? -9.812 2.256 2.573 1.00 0.00 418 LEU A C 5
ATOM 7194 O O . LEU A 1 34 ? -10.134 3.025 1.668 1.00 0.00 418 LEU A O 5
ATOM 7210 N N . GLU A 1 35 ? -10.147 2.452 3.845 1.00 0.00 419 GLU A N 5
ATOM 7211 C CA . GLU A 1 35 ? -10.931 3.611 4.257 1.00 0.00 419 GLU A CA 5
ATOM 7212 C C . GLU A 1 35 ? -10.104 4.890 4.159 1.00 0.00 419 GLU A C 5
ATOM 7213 O O . GLU A 1 35 ? -10.469 5.824 3.446 1.00 0.00 419 GLU A O 5
ATOM 7225 N N . SER A 1 36 ? -8.989 4.923 4.882 1.00 0.00 420 SER A N 5
ATOM 7226 C CA . SER A 1 36 ? -8.112 6.088 4.881 1.00 0.00 420 SER A CA 5
ATOM 7227 C C . SER A 1 36 ? -7.943 6.640 3.469 1.00 0.00 420 SER A C 5
ATOM 7228 O O . SER A 1 36 ? -8.011 7.850 3.251 1.00 0.00 420 SER A O 5
ATOM 7236 N N . ILE A 1 37 ? -7.722 5.743 2.513 1.00 0.00 421 ILE A N 5
ATOM 7237 C CA . ILE A 1 37 ? -7.544 6.139 1.122 1.00 0.00 421 ILE A CA 5
ATOM 7238 C C . ILE A 1 37 ? -7.997 5.034 0.174 1.00 0.00 421 ILE A C 5
ATOM 7239 O O . ILE A 1 37 ? -8.076 3.867 0.558 1.00 0.00 421 ILE A O 5
ATOM 7255 N N . GLU A 1 38 ? -8.293 5.410 -1.066 1.00 0.00 422 GLU A N 5
ATOM 7256 C CA . GLU A 1 38 ? -8.738 4.450 -2.070 1.00 0.00 422 GLU A CA 5
ATOM 7257 C C . GLU A 1 38 ? -7.587 4.050 -2.988 1.00 0.00 422 GLU A C 5
ATOM 7258 O O . GLU A 1 38 ? -6.586 4.760 -3.091 1.00 0.00 422 GLU A O 5
ATOM 7270 N N . ARG A 1 39 ? -7.738 2.910 -3.653 1.00 0.00 423 ARG A N 5
ATOM 7271 C CA . ARG A 1 39 ? -6.711 2.414 -4.562 1.00 0.00 423 ARG A CA 5
ATOM 7272 C C . ARG A 1 39 ? -6.070 3.562 -5.336 1.00 0.00 423 ARG A C 5
ATOM 7273 O O . ARG A 1 39 ? -4.889 3.508 -5.682 1.00 0.00 423 ARG A O 5
ATOM 7294 N N . ASP A 1 40 ? -6.856 4.599 -5.605 1.00 0.00 424 ASP A N 5
ATOM 7295 C CA . ASP A 1 40 ? -6.365 5.761 -6.337 1.00 0.00 424 ASP A CA 5
ATOM 7296 C C . ASP A 1 40 ? -5.508 6.647 -5.439 1.00 0.00 424 ASP A C 5
ATOM 7297 O O . ASP A 1 40 ? -4.311 6.809 -5.673 1.00 0.00 424 ASP A O 5
ATOM 7306 N N . GLU A 1 41 ? -6.130 7.220 -4.413 1.00 0.00 425 GLU A N 5
ATOM 7307 C CA . GLU A 1 41 ? -5.424 8.091 -3.482 1.00 0.00 425 GLU A CA 5
ATOM 7308 C C . GLU A 1 41 ? -4.069 7.500 -3.104 1.00 0.00 425 GLU A C 5
ATOM 7309 O O . GLU A 1 41 ? -3.025 8.101 -3.355 1.00 0.00 425 GLU A O 5
ATOM 7321 N N . ALA A 1 42 ? -4.094 6.317 -2.499 1.00 0.00 426 ALA A N 5
ATOM 7322 C CA . ALA A 1 42 ? -2.869 5.642 -2.087 1.00 0.00 426 ALA A CA 5
ATOM 7323 C C . ALA A 1 42 ? -1.831 5.660 -3.204 1.00 0.00 426 ALA A C 5
ATOM 7324 O O . ALA A 1 42 ? -0.659 5.957 -2.972 1.00 0.00 426 ALA A O 5
ATOM 7331 N N . LYS A 1 43 ? -2.269 5.340 -4.417 1.00 0.00 427 LYS A N 5
ATOM 7332 C CA . LYS A 1 43 ? -1.378 5.320 -5.572 1.00 0.00 427 LYS A CA 5
ATOM 7333 C C . LYS A 1 43 ? -0.660 6.656 -5.728 1.00 0.00 427 LYS A C 5
ATOM 7334 O O . LYS A 1 43 ? 0.541 6.698 -5.997 1.00 0.00 427 LYS A O 5
ATOM 7353 N N . SER A 1 44 ? -1.402 7.745 -5.558 1.00 0.00 428 SER A N 5
ATOM 7354 C CA . SER A 1 44 ? -0.836 9.083 -5.683 1.00 0.00 428 SER A CA 5
ATOM 7355 C C . SER A 1 44 ? 0.266 9.305 -4.652 1.00 0.00 428 SER A C 5
ATOM 7356 O O . SER A 1 44 ? 1.283 9.938 -4.940 1.00 0.00 428 SER A O 5
ATOM 7364 N N . LEU A 1 45 ? 0.057 8.781 -3.450 1.00 0.00 429 LEU A N 5
ATOM 7365 C CA . LEU A 1 45 ? 1.032 8.921 -2.374 1.00 0.00 429 LEU A CA 5
ATOM 7366 C C . LEU A 1 45 ? 2.307 8.145 -2.690 1.00 0.00 429 LEU A C 5
ATOM 7367 O O . LEU A 1 45 ? 3.382 8.729 -2.831 1.00 0.00 429 LEU A O 5
ATOM 7383 N N . ILE A 1 46 ? 2.179 6.827 -2.802 1.00 0.00 430 ILE A N 5
ATOM 7384 C CA . ILE A 1 46 ? 3.320 5.973 -3.105 1.00 0.00 430 ILE A CA 5
ATOM 7385 C C . ILE A 1 46 ? 4.150 6.548 -4.247 1.00 0.00 430 ILE A C 5
ATOM 7386 O O . ILE A 1 46 ? 5.377 6.466 -4.238 1.00 0.00 430 ILE A O 5
ATOM 7402 N N . GLU A 1 47 ? 3.470 7.132 -5.230 1.00 0.00 431 GLU A N 5
ATOM 7403 C CA . GLU A 1 47 ? 4.146 7.722 -6.379 1.00 0.00 431 GLU A CA 5
ATOM 7404 C C . GLU A 1 47 ? 4.730 9.087 -6.025 1.00 0.00 431 GLU A C 5
ATOM 7405 O O . GLU A 1 47 ? 5.789 9.468 -6.522 1.00 0.00 431 GLU A O 5
ATOM 7417 N N . ARG A 1 48 ? 4.030 9.818 -5.164 1.00 0.00 432 ARG A N 5
ATOM 7418 C CA . ARG A 1 48 ? 4.477 11.141 -4.745 1.00 0.00 432 ARG A CA 5
ATOM 7419 C C . ARG A 1 48 ? 5.879 11.077 -4.147 1.00 0.00 432 ARG A C 5
ATOM 7420 O O . ARG A 1 48 ? 6.552 12.098 -4.006 1.00 0.00 432 ARG A O 5
ATOM 7441 N N . TYR A 1 49 ? 6.312 9.871 -3.796 1.00 0.00 433 TYR A N 5
ATOM 7442 C CA . TYR A 1 49 ? 7.632 9.674 -3.210 1.00 0.00 433 TYR A CA 5
ATOM 7443 C C . TYR A 1 49 ? 8.517 8.838 -4.130 1.00 0.00 433 TYR A C 5
ATOM 7444 O O . TYR A 1 49 ? 9.692 8.612 -3.843 1.00 0.00 433 TYR A O 5
ATOM 7462 N N . GLY A 1 50 ? 7.942 8.380 -5.238 1.00 0.00 434 GLY A N 5
ATOM 7463 C CA . GLY A 1 50 ? 8.692 7.575 -6.184 1.00 0.00 434 GLY A CA 5
ATOM 7464 C C . GLY A 1 50 ? 8.139 6.169 -6.315 1.00 0.00 434 GLY A C 5
ATOM 7465 O O . GLY A 1 50 ? 7.983 5.657 -7.423 1.00 0.00 434 GLY A O 5
ATOM 7469 N N . GLY A 1 51 ? 7.842 5.543 -5.180 1.00 0.00 435 GLY A N 5
ATOM 7470 C CA . GLY A 1 51 ? 7.309 4.194 -5.195 1.00 0.00 435 GLY A CA 5
ATOM 7471 C C . GLY A 1 51 ? 6.283 3.988 -6.291 1.00 0.00 435 GLY A C 5
ATOM 7472 O O . GLY A 1 51 ? 5.473 4.873 -6.569 1.00 0.00 435 GLY A O 5
ATOM 7476 N N . LYS A 1 52 ? 6.316 2.817 -6.919 1.00 0.00 436 LYS A N 5
ATOM 7477 C CA . LYS A 1 52 ? 5.383 2.497 -7.992 1.00 0.00 436 LYS A CA 5
ATOM 7478 C C . LYS A 1 52 ? 4.273 1.578 -7.491 1.00 0.00 436 LYS A C 5
ATOM 7479 O O . LYS A 1 52 ? 4.416 0.919 -6.461 1.00 0.00 436 LYS A O 5
ATOM 7498 N N . VAL A 1 53 ? 3.167 1.537 -8.228 1.00 0.00 437 VAL A N 5
ATOM 7499 C CA . VAL A 1 53 ? 2.034 0.696 -7.860 1.00 0.00 437 VAL A CA 5
ATOM 7500 C C . VAL A 1 53 ? 1.596 -0.178 -9.029 1.00 0.00 437 VAL A C 5
ATOM 7501 O O . VAL A 1 53 ? 1.213 0.324 -10.087 1.00 0.00 437 VAL A O 5
ATOM 7514 N N . THR A 1 54 ? 1.654 -1.492 -8.833 1.00 0.00 438 THR A N 5
ATOM 7515 C CA . THR A 1 54 ? 1.265 -2.438 -9.871 1.00 0.00 438 THR A CA 5
ATOM 7516 C C . THR A 1 54 ? 0.189 -3.394 -9.368 1.00 0.00 438 THR A C 5
ATOM 7517 O O . THR A 1 54 ? -0.066 -3.481 -8.167 1.00 0.00 438 THR A O 5
ATOM 7528 N N . GLY A 1 55 ? -0.439 -4.111 -10.294 1.00 0.00 439 GLY A N 5
ATOM 7529 C CA . GLY A 1 55 ? -1.480 -5.052 -9.924 1.00 0.00 439 GLY A CA 5
ATOM 7530 C C . GLY A 1 55 ? -1.041 -6.494 -10.084 1.00 0.00 439 GLY A C 5
ATOM 7531 O O . GLY A 1 55 ? -1.736 -7.296 -10.706 1.00 0.00 439 GLY A O 5
ATOM 7535 N N . ASN A 1 56 ? 0.117 -6.825 -9.522 1.00 0.00 440 ASN A N 5
ATOM 7536 C CA . ASN A 1 56 ? 0.650 -8.180 -9.607 1.00 0.00 440 ASN A CA 5
ATOM 7537 C C . ASN A 1 56 ? 1.865 -8.345 -8.700 1.00 0.00 440 ASN A C 5
ATOM 7538 O O . ASN A 1 56 ? 2.834 -7.591 -8.798 1.00 0.00 440 ASN A O 5
ATOM 7549 N N . VAL A 1 57 ? 1.807 -9.336 -7.816 1.00 0.00 441 VAL A N 5
ATOM 7550 C CA . VAL A 1 57 ? 2.903 -9.602 -6.893 1.00 0.00 441 VAL A CA 5
ATOM 7551 C C . VAL A 1 57 ? 4.040 -10.344 -7.587 1.00 0.00 441 VAL A C 5
ATOM 7552 O O . VAL A 1 57 ? 3.896 -11.506 -7.967 1.00 0.00 441 VAL A O 5
ATOM 7565 N N . SER A 1 58 ? 5.170 -9.665 -7.750 1.00 0.00 442 SER A N 5
ATOM 7566 C CA . SER A 1 58 ? 6.332 -10.258 -8.402 1.00 0.00 442 SER A CA 5
ATOM 7567 C C . SER A 1 58 ? 7.571 -10.134 -7.522 1.00 0.00 442 SER A C 5
ATOM 7568 O O . SER A 1 58 ? 7.495 -9.674 -6.382 1.00 0.00 442 SER A O 5
ATOM 7576 N N . LYS A 1 59 ? 8.714 -10.549 -8.058 1.00 0.00 443 LYS A N 5
ATOM 7577 C CA . LYS A 1 59 ? 9.972 -10.485 -7.324 1.00 0.00 443 LYS A CA 5
ATOM 7578 C C . LYS A 1 59 ? 10.394 -9.037 -7.093 1.00 0.00 443 LYS A C 5
ATOM 7579 O O . LYS A 1 59 ? 10.654 -8.628 -5.962 1.00 0.00 443 LYS A O 5
ATOM 7598 N N . LYS A 1 60 ? 10.460 -8.265 -8.173 1.00 0.00 444 LYS A N 5
ATOM 7599 C CA . LYS A 1 60 ? 10.847 -6.862 -8.089 1.00 0.00 444 LYS A CA 5
ATOM 7600 C C . LYS A 1 60 ? 10.029 -6.135 -7.027 1.00 0.00 444 LYS A C 5
ATOM 7601 O O . LYS A 1 60 ? 10.421 -5.071 -6.546 1.00 0.00 444 LYS A O 5
ATOM 7620 N N . THR A 1 61 ? 8.889 -6.715 -6.664 1.00 0.00 445 THR A N 5
ATOM 7621 C CA . THR A 1 61 ? 8.015 -6.122 -5.659 1.00 0.00 445 THR A CA 5
ATOM 7622 C C . THR A 1 61 ? 8.713 -6.036 -4.306 1.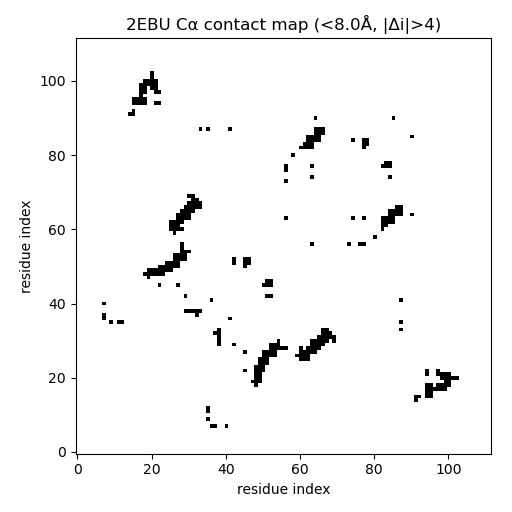00 0.00 445 THR A C 5
ATOM 7623 O O . THR A 1 61 ? 9.177 -7.043 -3.772 1.00 0.00 445 THR A O 5
ATOM 7634 N N . ASN A 1 62 ? 8.782 -4.828 -3.757 1.00 0.00 446 ASN A N 5
ATOM 7635 C CA . ASN A 1 62 ? 9.423 -4.612 -2.465 1.00 0.00 446 ASN A CA 5
ATOM 7636 C C . ASN A 1 62 ? 8.432 -4.824 -1.324 1.00 0.00 446 ASN A C 5
ATOM 7637 O O . ASN A 1 62 ? 8.688 -5.598 -0.401 1.00 0.00 446 ASN A O 5
ATOM 7648 N N . TYR A 1 63 ? 7.301 -4.131 -1.394 1.00 0.00 447 TYR A N 5
ATOM 7649 C CA . TYR A 1 63 ? 6.272 -4.241 -0.367 1.00 0.00 447 TYR A CA 5
ATOM 7650 C C . TYR A 1 63 ? 4.919 -4.580 -0.985 1.00 0.00 447 TYR A C 5
ATOM 7651 O O . TYR A 1 63 ? 4.700 -4.376 -2.179 1.00 0.00 447 TYR A O 5
ATOM 7669 N N . LEU A 1 64 ? 4.014 -5.099 -0.162 1.00 0.00 448 LEU A N 5
ATOM 7670 C CA . LEU A 1 64 ? 2.681 -5.466 -0.626 1.00 0.00 448 LEU A CA 5
ATOM 7671 C C . LEU A 1 64 ? 1.607 -4.877 0.283 1.00 0.00 448 LEU A C 5
ATOM 7672 O O . LEU A 1 64 ? 1.381 -5.363 1.391 1.00 0.00 448 LEU A O 5
ATOM 7688 N N . VAL A 1 65 ? 0.945 -3.828 -0.195 1.00 0.00 449 VAL A N 5
ATOM 7689 C CA . VAL A 1 65 ? -0.108 -3.174 0.572 1.00 0.00 449 VAL A CA 5
ATOM 7690 C C . VAL A 1 65 ? -1.404 -3.975 0.521 1.00 0.00 449 VAL A C 5
ATOM 7691 O O . VAL A 1 65 ? -2.102 -3.982 -0.492 1.00 0.00 449 VAL A O 5
ATOM 7704 N N . MET A 1 66 ? -1.720 -4.649 1.622 1.00 0.00 450 MET A N 5
ATOM 7705 C CA . MET A 1 66 ? -2.934 -5.454 1.704 1.00 0.00 450 MET A CA 5
ATOM 7706 C C . MET A 1 66 ? -4.115 -4.609 2.172 1.00 0.00 450 MET A C 5
ATOM 7707 O O . MET A 1 66 ? -3.947 -3.459 2.574 1.00 0.00 450 MET A O 5
ATOM 7721 N N . GLY A 1 67 ? -5.310 -5.189 2.116 1.00 0.00 451 GLY A N 5
ATOM 7722 C CA . GLY A 1 67 ? -6.501 -4.475 2.537 1.00 0.00 451 GLY A CA 5
ATOM 7723 C C . GLY A 1 67 ? -7.712 -5.380 2.644 1.00 0.00 451 GLY A C 5
ATOM 7724 O O . GLY A 1 67 ? -7.666 -6.415 3.309 1.00 0.00 451 GLY A O 5
ATOM 7728 N N . ARG A 1 68 ? -8.801 -4.989 1.989 1.00 0.00 452 ARG A N 5
ATOM 7729 C CA . ARG A 1 68 ? -10.031 -5.771 2.015 1.00 0.00 452 ARG A CA 5
ATOM 7730 C C . ARG A 1 68 ? -10.084 -6.741 0.839 1.00 0.00 452 ARG A C 5
ATOM 7731 O O . ARG A 1 68 ? -9.295 -6.637 -0.101 1.00 0.00 452 ARG A O 5
ATOM 7752 N N . ASP A 1 69 ? -11.018 -7.684 0.898 1.00 0.00 453 ASP A N 5
ATOM 7753 C CA . ASP A 1 69 ? -11.175 -8.673 -0.163 1.00 0.00 453 ASP A CA 5
ATOM 7754 C C . ASP A 1 69 ? -9.824 -9.034 -0.773 1.00 0.00 453 ASP A C 5
ATOM 7755 O O . ASP A 1 69 ? -9.717 -9.263 -1.978 1.00 0.00 453 ASP A O 5
ATOM 7764 N N . SER A 1 70 ? -8.795 -9.082 0.067 1.00 0.00 454 SER A N 5
ATOM 7765 C CA . SER A 1 70 ? -7.450 -9.411 -0.390 1.00 0.00 454 SER A CA 5
ATOM 7766 C C . SER A 1 70 ? -7.358 -10.878 -0.800 1.00 0.00 454 SER A C 5
ATOM 7767 O O . SER A 1 70 ? -7.719 -11.771 -0.035 1.00 0.00 454 SER A O 5
ATOM 7775 N N . GLY A 1 71 ? -6.872 -11.118 -2.014 1.00 0.00 455 GLY A N 5
ATOM 7776 C CA . GLY A 1 71 ? -6.741 -12.477 -2.505 1.00 0.00 455 GLY A CA 5
ATOM 7777 C C . GLY A 1 71 ? -5.604 -13.227 -1.841 1.00 0.00 455 GLY A C 5
ATOM 7778 O O . GLY A 1 71 ? -4.535 -12.664 -1.606 1.00 0.00 455 GLY A O 5
ATOM 7782 N N . GLN A 1 72 ? -5.835 -14.500 -1.536 1.00 0.00 456 GLN A N 5
ATOM 7783 C CA . GLN A 1 72 ? -4.821 -15.326 -0.892 1.00 0.00 456 GLN A CA 5
ATOM 7784 C C . GLN A 1 72 ? -3.614 -15.517 -1.804 1.00 0.00 456 GLN A C 5
ATOM 7785 O O . GLN A 1 72 ? -2.567 -15.999 -1.373 1.00 0.00 456 GLN A O 5
ATOM 7799 N N . SER A 1 73 ? -3.768 -15.136 -3.069 1.00 0.00 457 SER A N 5
ATOM 7800 C CA . SER A 1 73 ? -2.692 -15.270 -4.044 1.00 0.00 457 SER A CA 5
ATOM 7801 C C . SER A 1 73 ? -1.672 -14.147 -3.883 1.00 0.00 457 SER A C 5
ATOM 7802 O O . SER A 1 73 ? -0.497 -14.307 -4.216 1.00 0.00 457 SER A O 5
ATOM 7810 N N . LYS A 1 74 ? -2.129 -13.010 -3.371 1.00 0.00 458 LYS A N 5
ATOM 7811 C CA . LYS A 1 74 ? -1.258 -11.859 -3.164 1.00 0.00 458 LYS A CA 5
ATOM 7812 C C . LYS A 1 74 ? -0.215 -12.151 -2.089 1.00 0.00 458 LYS A C 5
ATOM 7813 O O . LYS A 1 74 ? 0.958 -11.813 -2.241 1.00 0.00 458 LYS A O 5
ATOM 7832 N N . SER A 1 75 ? -0.652 -12.784 -1.005 1.00 0.00 459 SER A N 5
ATOM 7833 C CA . SER A 1 75 ? 0.244 -13.120 0.096 1.00 0.00 459 SER A CA 5
ATOM 7834 C C . SER A 1 75 ? 1.026 -14.394 -0.210 1.00 0.00 459 SER A C 5
ATOM 7835 O O . SER A 1 75 ? 2.255 -14.380 -0.272 1.00 0.00 459 SER A O 5
ATOM 7843 N N . ASP A 1 76 ? 0.304 -15.493 -0.399 1.00 0.00 460 ASP A N 5
ATOM 7844 C CA . ASP A 1 76 ? 0.929 -16.776 -0.700 1.00 0.00 460 ASP A CA 5
ATOM 7845 C C . ASP A 1 76 ? 2.144 -16.590 -1.603 1.00 0.00 460 ASP A C 5
ATOM 7846 O O . ASP A 1 76 ? 3.255 -16.991 -1.257 1.00 0.00 460 ASP A O 5
ATOM 7855 N N . LYS A 1 77 ? 1.925 -15.980 -2.763 1.00 0.00 461 LYS A N 5
ATOM 7856 C CA . LYS A 1 77 ? 3.002 -15.740 -3.717 1.00 0.00 461 LYS A CA 5
ATOM 7857 C C . LYS A 1 77 ? 4.089 -14.865 -3.101 1.00 0.00 461 LYS A C 5
ATOM 7858 O O . LYS A 1 77 ? 5.279 -15.143 -3.248 1.00 0.00 461 LYS A O 5
ATOM 7877 N N . ALA A 1 78 ? 3.672 -13.809 -2.412 1.00 0.00 462 ALA A N 5
ATOM 7878 C CA . ALA A 1 78 ? 4.611 -12.896 -1.771 1.00 0.00 462 ALA A CA 5
ATOM 7879 C C . ALA A 1 78 ? 5.563 -13.647 -0.847 1.00 0.00 462 ALA A C 5
ATOM 7880 O O . ALA A 1 78 ? 6.771 -13.680 -1.079 1.00 0.00 462 ALA A O 5
ATOM 7887 N N . ALA A 1 79 ? 5.011 -14.248 0.202 1.00 0.00 463 ALA A N 5
ATOM 7888 C CA . ALA A 1 79 ? 5.812 -14.999 1.160 1.00 0.00 463 ALA A CA 5
ATOM 7889 C C . ALA A 1 79 ? 6.927 -15.769 0.460 1.00 0.00 463 ALA A C 5
ATOM 7890 O O . ALA A 1 79 ? 8.097 -15.655 0.825 1.00 0.00 463 ALA A O 5
ATOM 7897 N N . ALA A 1 80 ? 6.557 -16.553 -0.547 1.00 0.00 464 ALA A N 5
ATOM 7898 C CA . ALA A 1 80 ? 7.526 -17.340 -1.298 1.00 0.00 464 ALA A CA 5
ATOM 7899 C C . ALA A 1 80 ? 8.568 -16.444 -1.958 1.00 0.00 464 ALA A C 5
ATOM 7900 O O . ALA A 1 80 ? 9.742 -16.806 -2.055 1.00 0.00 464 ALA A O 5
ATOM 7907 N N . LEU A 1 81 ? 8.133 -15.273 -2.410 1.00 0.00 465 LEU A N 5
ATOM 7908 C CA . LEU A 1 81 ? 9.029 -14.324 -3.062 1.00 0.00 465 LEU A CA 5
ATOM 7909 C C . LEU A 1 81 ? 9.608 -13.339 -2.051 1.00 0.00 465 LEU A C 5
ATOM 7910 O O . LEU A 1 81 ? 10.028 -12.240 -2.410 1.00 0.00 465 LEU A O 5
ATOM 7926 N N . GLY A 1 82 ? 9.629 -13.743 -0.784 1.00 0.00 466 GLY A N 5
ATOM 7927 C CA . GLY A 1 82 ? 10.160 -12.885 0.259 1.00 0.00 466 GLY A CA 5
ATOM 7928 C C . GLY A 1 82 ? 9.765 -11.433 0.073 1.00 0.00 466 GLY A C 5
ATOM 7929 O O . GLY A 1 82 ? 10.623 -10.562 -0.073 1.00 0.00 466 GLY A O 5
ATOM 7933 N N . THR A 1 83 ? 8.462 -11.171 0.076 1.00 0.00 467 THR A N 5
ATOM 7934 C CA . THR A 1 83 ? 7.955 -9.815 -0.096 1.00 0.00 467 THR A CA 5
ATOM 7935 C C . THR A 1 83 ? 7.326 -9.296 1.192 1.00 0.00 467 THR A C 5
ATOM 7936 O O . THR A 1 83 ? 6.579 -10.009 1.862 1.00 0.00 467 THR A O 5
ATOM 7947 N N . LYS A 1 84 ? 7.632 -8.049 1.533 1.00 0.00 468 LYS A N 5
ATOM 7948 C CA . LYS A 1 84 ? 7.095 -7.432 2.740 1.00 0.00 468 LYS A CA 5
ATOM 7949 C C . LYS A 1 84 ? 5.638 -7.026 2.542 1.00 0.00 468 LYS A C 5
ATOM 7950 O O . LYS A 1 84 ? 5.254 -6.562 1.468 1.00 0.00 468 LYS A O 5
ATOM 7969 N N . ILE A 1 85 ? 4.833 -7.203 3.583 1.00 0.00 469 ILE A N 5
ATOM 7970 C CA . ILE A 1 85 ? 3.419 -6.852 3.524 1.00 0.00 469 ILE A CA 5
ATOM 7971 C C . ILE A 1 85 ? 3.076 -5.776 4.548 1.00 0.00 469 ILE A C 5
ATOM 7972 O O . ILE A 1 85 ? 3.589 -5.784 5.667 1.00 0.00 469 ILE A O 5
ATOM 7988 N N . ILE A 1 86 ? 2.204 -4.853 4.158 1.00 0.00 470 ILE A N 5
ATOM 7989 C CA . ILE A 1 86 ? 1.789 -3.772 5.044 1.00 0.00 470 ILE A CA 5
ATOM 7990 C C . ILE A 1 86 ? 0.384 -3.289 4.702 1.00 0.00 470 ILE A C 5
ATOM 7991 O O . ILE A 1 86 ? -0.188 -3.681 3.684 1.00 0.00 470 ILE A O 5
ATOM 8007 N N . ASP A 1 87 ? -0.167 -2.435 5.557 1.00 0.00 471 ASP A N 5
ATOM 8008 C CA . ASP A 1 87 ? -1.505 -1.896 5.345 1.00 0.00 471 ASP A CA 5
ATOM 8009 C C . ASP A 1 87 ? -1.456 -0.386 5.133 1.00 0.00 471 ASP A C 5
ATOM 8010 O O . ASP A 1 87 ? -0.388 0.223 5.191 1.00 0.00 471 ASP A O 5
ATOM 8019 N N . GLU A 1 88 ? -2.618 0.210 4.888 1.00 0.00 472 GLU A N 5
ATOM 8020 C CA . GLU A 1 88 ? -2.706 1.649 4.665 1.00 0.00 472 GLU A CA 5
ATOM 8021 C C . GLU A 1 88 ? -1.890 2.411 5.706 1.00 0.00 472 GLU A C 5
ATOM 8022 O O . GLU A 1 88 ? -1.297 3.447 5.408 1.00 0.00 472 GLU A O 5
ATOM 8034 N N . ASP A 1 89 ? -1.866 1.889 6.928 1.00 0.00 473 ASP A N 5
ATOM 8035 C CA . ASP A 1 89 ? -1.124 2.519 8.013 1.00 0.00 473 ASP A CA 5
ATOM 8036 C C . ASP A 1 89 ? 0.379 2.362 7.806 1.00 0.00 473 ASP A C 5
ATOM 8037 O O . ASP A 1 89 ? 1.127 3.338 7.846 1.00 0.00 473 ASP A O 5
ATOM 8046 N N . GLY A 1 90 ? 0.815 1.125 7.586 1.00 0.00 474 GLY A N 5
ATOM 8047 C CA . GLY A 1 90 ? 2.227 0.863 7.378 1.00 0.00 474 GLY A CA 5
ATOM 8048 C C . GLY A 1 90 ? 2.818 1.712 6.270 1.00 0.00 474 GLY A C 5
ATOM 8049 O O . GLY A 1 90 ? 3.899 2.282 6.423 1.00 0.00 474 GLY A O 5
ATOM 8053 N N . LEU A 1 91 ? 2.108 1.798 5.150 1.00 0.00 475 LEU A N 5
ATOM 8054 C CA . LEU A 1 91 ? 2.569 2.584 4.010 1.00 0.00 475 LEU A CA 5
ATOM 8055 C C . LEU A 1 91 ? 2.964 3.992 4.444 1.00 0.00 475 LEU A C 5
ATOM 8056 O O . LEU A 1 91 ? 3.974 4.531 3.990 1.00 0.00 475 LEU A O 5
ATOM 8072 N N . LEU A 1 92 ? 2.164 4.581 5.325 1.00 0.00 476 LEU A N 5
ATOM 8073 C CA . LEU A 1 92 ? 2.431 5.926 5.822 1.00 0.00 476 LEU A CA 5
ATOM 8074 C C . LEU A 1 92 ? 3.724 5.960 6.630 1.00 0.00 476 LEU A C 5
ATOM 8075 O O . LEU A 1 92 ? 4.599 6.789 6.384 1.00 0.00 476 LEU A O 5
ATOM 8091 N N . ASN A 1 93 ? 3.837 5.053 7.595 1.00 0.00 477 ASN A N 5
ATOM 8092 C CA . ASN A 1 93 ? 5.025 4.979 8.439 1.00 0.00 477 ASN A CA 5
ATOM 8093 C C . ASN A 1 93 ? 6.282 4.796 7.594 1.00 0.00 477 ASN A C 5
ATOM 8094 O O . ASN A 1 93 ? 7.360 5.271 7.954 1.00 0.00 477 ASN A O 5
ATOM 8105 N N . LEU A 1 94 ? 6.136 4.104 6.469 1.00 0.00 478 LEU A N 5
ATOM 8106 C CA . LEU A 1 94 ? 7.260 3.858 5.572 1.00 0.00 478 LEU A CA 5
ATOM 8107 C C . LEU A 1 94 ? 7.765 5.161 4.962 1.00 0.00 478 LEU A C 5
ATOM 8108 O O . LEU A 1 94 ? 8.878 5.222 4.439 1.00 0.00 478 LEU A O 5
ATOM 8124 N N . ILE A 1 95 ? 6.942 6.201 5.036 1.00 0.00 479 ILE A N 5
ATOM 8125 C CA . ILE A 1 95 ? 7.307 7.504 4.494 1.00 0.00 479 ILE A CA 5
ATOM 8126 C C . ILE A 1 95 ? 8.065 8.335 5.524 1.00 0.00 479 ILE A C 5
ATOM 8127 O O . ILE A 1 95 ? 8.732 9.311 5.181 1.00 0.00 479 ILE A O 5
ATOM 8143 N N . ARG A 1 96 ? 7.960 7.939 6.789 1.00 0.00 480 ARG A N 5
ATOM 8144 C CA . ARG A 1 96 ? 8.636 8.647 7.869 1.00 0.00 480 ARG A CA 5
ATOM 8145 C C . ARG A 1 96 ? 9.867 7.876 8.337 1.00 0.00 480 ARG A C 5
ATOM 8146 O O . ARG A 1 96 ? 10.836 8.465 8.817 1.00 0.00 480 ARG A O 5
ATOM 8167 N N . THR A 1 97 ? 9.822 6.555 8.194 1.00 0.00 481 THR A N 5
ATOM 8168 C CA . THR A 1 97 ? 10.932 5.704 8.603 1.00 0.00 481 THR A CA 5
ATOM 8169 C C . THR A 1 97 ? 11.972 5.587 7.495 1.00 0.00 481 THR A C 5
ATOM 8170 O O . THR A 1 97 ? 13.147 5.331 7.758 1.00 0.00 481 THR A O 5
ATOM 8181 N N . MET A 1 98 ? 11.533 5.776 6.255 1.00 0.00 482 MET A N 5
ATOM 8182 C CA . MET A 1 98 ? 12.428 5.694 5.107 1.00 0.00 482 MET A CA 5
ATOM 8183 C C . MET A 1 98 ? 13.186 7.003 4.913 1.00 0.00 482 MET A C 5
ATOM 8184 O O . MET A 1 98 ? 12.641 8.094 5.081 1.00 0.00 482 MET A O 5
ATOM 8198 N N . PRO A 1 99 ? 14.473 6.895 4.551 1.00 0.00 483 PRO A N 5
ATOM 8199 C CA . PRO A 1 99 ? 15.332 8.061 4.326 1.00 0.00 483 PRO A CA 5
ATOM 8200 C C . PRO A 1 99 ? 14.943 8.836 3.071 1.00 0.00 483 PRO A C 5
ATOM 8201 O O . PRO A 1 99 ? 13.864 8.633 2.516 1.00 0.00 483 PRO A O 5
ATOM 8212 N N . GLY A 1 100 ? 15.829 9.723 2.630 1.00 0.00 484 GLY A N 5
ATOM 8213 C CA . GLY A 1 100 ? 15.559 10.514 1.443 1.00 0.00 484 GLY A CA 5
ATOM 8214 C C . GLY A 1 100 ? 16.731 10.536 0.482 1.00 0.00 484 GLY A C 5
ATOM 8215 O O . GLY A 1 100 ? 17.795 9.989 0.775 1.00 0.00 484 GLY A O 5
ATOM 8219 N N . LYS A 1 101 ? 16.537 11.168 -0.670 1.00 0.00 485 LYS A N 5
ATOM 8220 C CA . LYS A 1 101 ? 17.586 11.259 -1.679 1.00 0.00 485 LYS A CA 5
ATOM 8221 C C . LYS A 1 101 ? 17.686 12.677 -2.233 1.00 0.00 485 LYS A C 5
ATOM 8222 O O . LYS A 1 101 ? 16.703 13.418 -2.251 1.00 0.00 485 LYS A O 5
ATOM 8241 N N . LYS A 1 102 ? 18.879 13.048 -2.685 1.00 0.00 486 LYS A N 5
ATOM 8242 C CA . LYS A 1 102 ? 19.107 14.376 -3.243 1.00 0.00 486 LYS A CA 5
ATOM 8243 C C . LYS A 1 102 ? 18.919 14.370 -4.756 1.00 0.00 486 LYS A C 5
ATOM 8244 O O . LYS A 1 102 ? 19.867 14.146 -5.509 1.00 0.00 486 LYS A O 5
ATOM 8263 N N . SER A 1 103 ? 17.690 14.620 -5.196 1.00 0.00 487 SER A N 5
ATOM 8264 C CA . SER A 1 103 ? 17.377 14.642 -6.620 1.00 0.00 487 SER A CA 5
ATOM 8265 C C . SER A 1 103 ? 17.233 16.075 -7.123 1.00 0.00 487 SER A C 5
ATOM 8266 O O . SER A 1 103 ? 17.823 16.452 -8.136 1.00 0.00 487 SER A O 5
ATOM 8274 N N . LYS A 1 104 ? 16.445 16.870 -6.408 1.00 0.00 488 LYS A N 5
ATOM 8275 C CA . LYS A 1 104 ? 16.223 18.262 -6.779 1.00 0.00 488 LYS A CA 5
ATOM 8276 C C . LYS A 1 104 ? 15.473 18.360 -8.104 1.00 0.00 488 LYS A C 5
ATOM 8277 O O . LYS A 1 104 ? 15.806 19.183 -8.957 1.00 0.00 488 LYS A O 5
ATOM 8296 N N . TYR A 1 105 ? 14.460 17.516 -8.268 1.00 0.00 489 TYR A N 5
ATOM 8297 C CA . TYR A 1 105 ? 13.664 17.507 -9.490 1.00 0.00 489 TYR A CA 5
ATOM 8298 C C . TYR A 1 105 ? 12.238 17.974 -9.215 1.00 0.00 489 TYR A C 5
ATOM 8299 O O . TYR A 1 105 ? 11.774 17.947 -8.075 1.00 0.00 489 TYR A O 5
ATOM 8317 N N . GLU A 1 106 ? 11.548 18.402 -10.268 1.00 0.00 490 GLU A N 5
ATOM 8318 C CA . GLU A 1 106 ? 10.175 18.875 -10.140 1.00 0.00 490 GLU A CA 5
ATOM 8319 C C . GLU A 1 106 ? 9.403 18.037 -9.125 1.00 0.00 490 GLU A C 5
ATOM 8320 O O . GLU A 1 106 ? 9.548 16.815 -9.075 1.00 0.00 490 GLU A O 5
ATOM 8332 N N . ILE A 1 107 ? 8.583 18.702 -8.318 1.00 0.00 491 ILE A N 5
ATOM 8333 C CA . ILE A 1 107 ? 7.789 18.019 -7.305 1.00 0.00 491 ILE A CA 5
ATOM 8334 C C . ILE A 1 107 ? 6.298 18.128 -7.610 1.00 0.00 491 ILE A C 5
ATOM 8335 O O . ILE A 1 107 ? 5.694 19.186 -7.433 1.00 0.00 491 ILE A O 5
ATOM 8351 N N . ALA A 1 108 ? 5.711 17.027 -8.067 1.00 0.00 492 ALA A N 5
ATOM 8352 C CA . ALA A 1 108 ? 4.291 16.998 -8.393 1.00 0.00 492 ALA A CA 5
ATOM 8353 C C . ALA A 1 108 ? 3.437 17.148 -7.138 1.00 0.00 492 ALA A C 5
ATOM 8354 O O . ALA A 1 108 ? 3.313 16.215 -6.345 1.00 0.00 492 ALA A O 5
ATOM 8361 N N . VAL A 1 109 ? 2.850 18.328 -6.965 1.00 0.00 493 VAL A N 5
ATOM 8362 C CA . VAL A 1 109 ? 2.007 18.599 -5.806 1.00 0.00 493 VAL A CA 5
ATOM 8363 C C . VAL A 1 109 ? 0.531 18.596 -6.188 1.00 0.00 493 VAL A C 5
ATOM 8364 O O . VAL A 1 109 ? 0.156 19.071 -7.260 1.00 0.00 493 VAL A O 5
ATOM 8377 N N . GLU A 1 110 ? -0.302 18.057 -5.303 1.00 0.00 494 GLU A N 5
ATOM 8378 C CA . GLU A 1 110 ? -1.738 17.992 -5.548 1.00 0.00 494 GLU A CA 5
ATOM 8379 C C . GLU A 1 110 ? -2.027 17.498 -6.963 1.00 0.00 494 GLU A C 5
ATOM 8380 O O . GLU A 1 110 ? -2.777 18.126 -7.712 1.00 0.00 494 GLU A O 5
ATOM 8392 N N . THR A 1 111 ? -1.425 16.369 -7.323 1.00 0.00 495 THR A N 5
ATOM 8393 C CA . THR A 1 111 ? -1.615 15.790 -8.648 1.00 0.00 495 THR A CA 5
ATOM 8394 C C . THR A 1 111 ? -2.299 14.431 -8.561 1.00 0.00 495 THR A C 5
ATOM 8395 O O . THR A 1 111 ? -1.643 13.408 -8.370 1.00 0.00 495 THR A O 5
ATOM 8406 N N . GLU A 1 112 ? -3.621 14.428 -8.704 1.00 0.00 496 GLU A N 5
ATOM 8407 C CA . GLU A 1 112 ? -4.392 13.192 -8.641 1.00 0.00 496 GLU A CA 5
ATOM 8408 C C . GLU A 1 112 ? -4.552 12.580 -10.030 1.00 0.00 496 GLU A C 5
ATOM 8409 O O . GLU A 1 112 ? -4.081 13.135 -11.022 1.00 0.00 496 GLU A O 5
ATOM 8421 N N . GLY A 1 1 ? -15.114 21.073 -17.803 1.00 0.00 385 GLY A N 6
ATOM 8422 C CA . GLY A 1 1 ? -15.215 20.229 -16.626 1.00 0.00 385 GLY A CA 6
ATOM 8423 C C . GLY A 1 1 ? -13.860 19.901 -16.031 1.00 0.00 385 GLY A C 6
ATOM 8424 O O . GLY A 1 1 ? -12.845 20.474 -16.426 1.00 0.00 385 GLY A O 6
ATOM 8428 N N . SER A 1 2 ? -13.844 18.976 -15.075 1.00 0.00 386 SER A N 6
ATOM 8429 C CA . SER A 1 2 ? -12.604 18.577 -14.420 1.00 0.00 386 SER A CA 6
ATOM 8430 C C . SER A 1 2 ? -12.040 19.720 -13.582 1.00 0.00 386 SER A C 6
ATOM 8431 O O . SER A 1 2 ? -10.836 19.978 -13.595 1.00 0.00 386 SER A O 6
ATOM 8439 N N . SER A 1 3 ? -12.918 20.403 -12.856 1.00 0.00 387 SER A N 6
ATOM 8440 C CA . SER A 1 3 ? -12.509 21.522 -12.015 1.00 0.00 387 SER A CA 6
ATOM 8441 C C . SER A 1 3 ? -12.368 21.086 -10.560 1.00 0.00 387 SER A C 6
ATOM 8442 O O . SER A 1 3 ? -11.293 21.187 -9.971 1.00 0.00 387 SER A O 6
ATOM 8450 N N . GLY A 1 4 ? -13.464 20.598 -9.986 1.00 0.00 388 GLY A N 6
ATOM 8451 C CA . GLY A 1 4 ? -13.442 20.153 -8.605 1.00 0.00 388 GLY A CA 6
ATOM 8452 C C . GLY A 1 4 ? -13.768 18.679 -8.466 1.00 0.00 388 GLY A C 6
ATOM 8453 O O . GLY A 1 4 ? -14.108 18.016 -9.446 1.00 0.00 388 GLY A O 6
ATOM 8457 N N . SER A 1 5 ? -13.663 18.164 -7.245 1.00 0.00 389 SER A N 6
ATOM 8458 C CA . SER A 1 5 ? -13.944 16.757 -6.982 1.00 0.00 389 SER A CA 6
ATOM 8459 C C . SER A 1 5 ? -15.446 16.516 -6.866 1.00 0.00 389 SER A C 6
ATOM 8460 O O . SER A 1 5 ? -16.242 17.452 -6.922 1.00 0.00 389 SER A O 6
ATOM 8468 N N . SER A 1 6 ? -15.825 15.252 -6.703 1.00 0.00 390 SER A N 6
ATOM 8469 C CA . SER A 1 6 ? -17.231 14.885 -6.583 1.00 0.00 390 SER A CA 6
ATOM 8470 C C . SER A 1 6 ? -17.683 14.937 -5.127 1.00 0.00 390 SER A C 6
ATOM 8471 O O . SER A 1 6 ? -17.649 13.931 -4.418 1.00 0.00 390 SER A O 6
ATOM 8479 N N . GLY A 1 7 ? -18.106 16.117 -4.686 1.00 0.00 391 GLY A N 6
ATOM 8480 C CA . GLY A 1 7 ? -18.559 16.280 -3.317 1.00 0.00 391 GLY A CA 6
ATOM 8481 C C . GLY A 1 7 ? -17.750 15.454 -2.337 1.00 0.00 391 GLY A C 6
ATOM 8482 O O . GLY A 1 7 ? -18.308 14.780 -1.471 1.00 0.00 391 GLY A O 6
ATOM 8486 N N . LYS A 1 8 ? -16.429 15.504 -2.473 1.00 0.00 392 LYS A N 6
ATOM 8487 C CA . LYS A 1 8 ? -15.539 14.755 -1.594 1.00 0.00 392 LYS A CA 6
ATOM 8488 C C . LYS A 1 8 ? -14.689 15.698 -0.748 1.00 0.00 392 LYS A C 6
ATOM 8489 O O . LYS A 1 8 ? -13.771 16.342 -1.254 1.00 0.00 392 LYS A O 6
ATOM 8508 N N . ALA A 1 9 ? -15.001 15.772 0.541 1.00 0.00 393 ALA A N 6
ATOM 8509 C CA . ALA A 1 9 ? -14.263 16.633 1.457 1.00 0.00 393 ALA A CA 6
ATOM 8510 C C . ALA A 1 9 ? -13.518 15.812 2.503 1.00 0.00 393 ALA A C 6
ATOM 8511 O O . ALA A 1 9 ? -13.629 16.067 3.703 1.00 0.00 393 ALA A O 6
ATOM 8518 N N . LEU A 1 10 ? -12.758 14.824 2.042 1.00 0.00 394 LEU A N 6
ATOM 8519 C CA . LEU A 1 10 ? -11.994 13.964 2.939 1.00 0.00 394 LEU A CA 6
ATOM 8520 C C . LEU A 1 10 ? -10.661 14.608 3.306 1.00 0.00 394 LEU A C 6
ATOM 8521 O O . LEU A 1 10 ? -9.779 14.759 2.462 1.00 0.00 394 LEU A O 6
ATOM 8537 N N . GLY A 1 11 ? -10.521 14.984 4.574 1.00 0.00 395 GLY A N 6
ATOM 8538 C CA . GLY A 1 11 ? -9.291 15.605 5.032 1.00 0.00 395 GLY A CA 6
ATOM 8539 C C . GLY A 1 11 ? -9.016 15.333 6.497 1.00 0.00 395 GLY A C 6
ATOM 8540 O O . GLY A 1 11 ? -8.499 16.194 7.209 1.00 0.00 395 GLY A O 6
ATOM 8544 N N . SER A 1 12 ? -9.363 14.132 6.951 1.00 0.00 396 SER A N 6
ATOM 8545 C CA . SER A 1 12 ? -9.154 13.751 8.343 1.00 0.00 396 SER A CA 6
ATOM 8546 C C . SER A 1 12 ? -7.949 12.825 8.478 1.00 0.00 396 SER A C 6
ATOM 8547 O O . SER A 1 12 ? -7.803 12.119 9.476 1.00 0.00 396 SER A O 6
ATOM 8555 N N . LYS A 1 13 ? -7.089 12.833 7.466 1.00 0.00 397 LYS A N 6
ATOM 8556 C CA . LYS A 1 13 ? -5.895 11.996 7.469 1.00 0.00 397 LYS A CA 6
ATOM 8557 C C . LYS A 1 13 ? -4.649 12.826 7.760 1.00 0.00 397 LYS A C 6
ATOM 8558 O O . LYS A 1 13 ? -4.596 14.013 7.442 1.00 0.00 397 LYS A O 6
ATOM 8577 N N . GLU A 1 14 ? -3.649 12.193 8.365 1.00 0.00 398 GLU A N 6
ATOM 8578 C CA . GLU A 1 14 ? -2.403 12.874 8.697 1.00 0.00 398 GLU A CA 6
ATOM 8579 C C . GLU A 1 14 ? -1.242 12.315 7.879 1.00 0.00 398 GLU A C 6
ATOM 8580 O O . GLU A 1 14 ? -0.886 11.144 8.009 1.00 0.00 398 GLU A O 6
ATOM 8592 N N . ILE A 1 15 ? -0.658 13.161 7.038 1.00 0.00 399 ILE A N 6
ATOM 8593 C CA . ILE A 1 15 ? 0.463 12.752 6.200 1.00 0.00 399 ILE A CA 6
ATOM 8594 C C . ILE A 1 15 ? 1.792 12.973 6.914 1.00 0.00 399 ILE A C 6
ATOM 8595 O O . ILE A 1 15 ? 2.128 14.084 7.324 1.00 0.00 399 ILE A O 6
ATOM 8611 N N . PRO A 1 16 ? 2.569 11.890 7.065 1.00 0.00 400 PRO A N 6
ATOM 8612 C CA . PRO A 1 16 ? 3.876 11.939 7.727 1.00 0.00 400 PRO A CA 6
ATOM 8613 C C . PRO A 1 16 ? 4.915 12.690 6.903 1.00 0.00 400 PRO A C 6
ATOM 8614 O O . PRO A 1 16 ? 5.243 12.292 5.785 1.00 0.00 400 PRO A O 6
ATOM 8625 N N . LYS A 1 17 ? 5.432 13.780 7.461 1.00 0.00 401 LYS A N 6
ATOM 8626 C CA . LYS A 1 17 ? 6.436 14.587 6.779 1.00 0.00 401 LYS A CA 6
ATOM 8627 C C . LYS A 1 17 ? 7.730 13.801 6.591 1.00 0.00 401 LYS A C 6
ATOM 8628 O O . LYS A 1 17 ? 8.497 13.614 7.535 1.00 0.00 401 LYS A O 6
ATOM 8647 N N . GLY A 1 18 ? 7.967 13.344 5.365 1.00 0.00 402 GLY A N 6
ATOM 8648 C CA . GLY A 1 18 ? 9.170 12.585 5.076 1.00 0.00 402 GLY A CA 6
ATOM 8649 C C . GLY A 1 18 ? 9.974 13.184 3.939 1.00 0.00 402 GLY A C 6
ATOM 8650 O O . GLY A 1 18 ? 9.926 14.391 3.705 1.00 0.00 402 GLY A O 6
ATOM 8654 N N . ALA A 1 19 ? 10.716 12.338 3.232 1.00 0.00 403 ALA A N 6
ATOM 8655 C CA . ALA A 1 19 ? 11.534 12.791 2.113 1.00 0.00 403 ALA A CA 6
ATOM 8656 C C . ALA A 1 19 ? 10.735 12.791 0.814 1.00 0.00 403 ALA A C 6
ATOM 8657 O O . ALA A 1 19 ? 9.533 12.528 0.814 1.00 0.00 403 ALA A O 6
ATOM 8664 N N . GLU A 1 20 ? 11.412 13.088 -0.291 1.00 0.00 404 GLU A N 6
ATOM 8665 C CA . GLU A 1 20 ? 10.764 13.123 -1.597 1.00 0.00 404 GLU A CA 6
ATOM 8666 C C . GLU A 1 20 ? 11.045 11.843 -2.379 1.00 0.00 404 GLU A C 6
ATOM 8667 O O . GLU A 1 20 ? 10.256 11.438 -3.231 1.00 0.00 404 GLU A O 6
ATOM 8679 N N . ASN A 1 21 ? 12.175 11.211 -2.081 1.00 0.00 405 ASN A N 6
ATOM 8680 C CA . ASN A 1 21 ? 12.562 9.978 -2.756 1.00 0.00 405 ASN A CA 6
ATOM 8681 C C . ASN A 1 21 ? 12.785 8.853 -1.749 1.00 0.00 405 ASN A C 6
ATOM 8682 O O . ASN A 1 21 ? 13.559 7.928 -1.998 1.00 0.00 405 ASN A O 6
ATOM 8693 N N . CYS A 1 22 ? 12.102 8.940 -0.613 1.00 0.00 406 CYS A N 6
ATOM 8694 C CA . CYS A 1 22 ? 12.225 7.930 0.432 1.00 0.00 406 CYS A CA 6
ATOM 8695 C C . CYS A 1 22 ? 11.620 6.604 -0.018 1.00 0.00 406 CYS A C 6
ATOM 8696 O O . CYS A 1 22 ? 11.785 5.578 0.642 1.00 0.00 406 CYS A O 6
ATOM 8704 N N . LEU A 1 23 ? 10.918 6.634 -1.146 1.00 0.00 407 LEU A N 6
ATOM 8705 C CA . LEU A 1 23 ? 10.286 5.434 -1.685 1.00 0.00 407 LEU A CA 6
ATOM 8706 C C . LEU A 1 23 ? 10.651 5.240 -3.153 1.00 0.00 407 LEU A C 6
ATOM 8707 O O . LEU A 1 23 ? 10.092 4.379 -3.832 1.00 0.00 407 LEU A O 6
ATOM 8723 N N . GLU A 1 24 ? 11.593 6.044 -3.635 1.00 0.00 408 GLU A N 6
ATOM 8724 C CA . GLU A 1 24 ? 12.032 5.959 -5.023 1.00 0.00 408 GLU A CA 6
ATOM 8725 C C . GLU A 1 24 ? 12.781 4.654 -5.277 1.00 0.00 408 GLU A C 6
ATOM 8726 O O . GLU A 1 24 ? 13.762 4.346 -4.601 1.00 0.00 408 GLU A O 6
ATOM 8738 N N . GLY A 1 25 ? 12.310 3.889 -6.258 1.00 0.00 409 GLY A N 6
ATOM 8739 C CA . GLY A 1 25 ? 12.946 2.626 -6.584 1.00 0.00 409 GLY A CA 6
ATOM 8740 C C . GLY A 1 25 ? 12.170 1.434 -6.060 1.00 0.00 409 GLY A C 6
ATOM 8741 O O . GLY A 1 25 ? 12.212 0.350 -6.644 1.00 0.00 409 GLY A O 6
ATOM 8745 N N . LEU A 1 26 ? 11.460 1.632 -4.955 1.00 0.00 410 LEU A N 6
ATOM 8746 C CA . LEU A 1 26 ? 10.671 0.564 -4.350 1.00 0.00 410 LEU A CA 6
ATOM 8747 C C . LEU A 1 26 ? 9.333 0.404 -5.064 1.00 0.00 410 LEU A C 6
ATOM 8748 O O . LEU A 1 26 ? 8.724 1.386 -5.490 1.00 0.00 410 LEU A O 6
ATOM 8764 N N . ILE A 1 27 ? 8.880 -0.839 -5.190 1.00 0.00 411 ILE A N 6
ATOM 8765 C CA . ILE A 1 27 ? 7.612 -1.126 -5.849 1.00 0.00 411 ILE A CA 6
ATOM 8766 C C . ILE A 1 27 ? 6.559 -1.577 -4.842 1.00 0.00 411 ILE A C 6
ATOM 8767 O O . ILE A 1 27 ? 6.869 -2.265 -3.869 1.00 0.00 411 ILE A O 6
ATOM 8783 N N . PHE A 1 28 ? 5.312 -1.187 -5.083 1.00 0.00 412 PHE A N 6
ATOM 8784 C CA . PHE A 1 28 ? 4.211 -1.552 -4.199 1.00 0.00 412 PHE A CA 6
ATOM 8785 C C . PHE A 1 28 ? 3.054 -2.154 -4.990 1.00 0.00 412 PHE A C 6
ATOM 8786 O O . PHE A 1 28 ? 2.898 -1.890 -6.182 1.00 0.00 412 PHE A O 6
ATOM 8803 N N . VAL A 1 29 ? 2.244 -2.966 -4.317 1.00 0.00 413 VAL A N 6
ATOM 8804 C CA . VAL A 1 29 ? 1.101 -3.606 -4.955 1.00 0.00 413 VAL A CA 6
ATOM 8805 C C . VAL A 1 29 ? -0.147 -3.494 -4.087 1.00 0.00 413 VAL A C 6
ATOM 8806 O O . VAL A 1 29 ? -0.304 -4.227 -3.110 1.00 0.00 413 VAL A O 6
ATOM 8819 N N . ILE A 1 30 ? -1.033 -2.572 -4.451 1.00 0.00 414 ILE A N 6
ATOM 8820 C CA . ILE A 1 30 ? -2.269 -2.365 -3.706 1.00 0.00 414 ILE A CA 6
ATOM 8821 C C . ILE A 1 30 ? -3.351 -3.341 -4.154 1.00 0.00 414 ILE A C 6
ATOM 8822 O O . ILE A 1 30 ? -3.661 -3.440 -5.342 1.00 0.00 414 ILE A O 6
ATOM 8838 N N . THR A 1 31 ? -3.926 -4.060 -3.195 1.00 0.00 415 THR A N 6
ATOM 8839 C CA . THR A 1 31 ? -4.975 -5.028 -3.491 1.00 0.00 415 THR A CA 6
ATOM 8840 C C . THR A 1 31 ? -6.160 -4.860 -2.546 1.00 0.00 415 THR A C 6
ATOM 8841 O O . THR A 1 31 ? -6.026 -5.013 -1.333 1.00 0.00 415 THR A O 6
ATOM 8852 N N . GLY A 1 32 ? -7.321 -4.545 -3.111 1.00 0.00 416 GLY A N 6
ATOM 8853 C CA . GLY A 1 32 ? -8.513 -4.362 -2.305 1.00 0.00 416 GLY A CA 6
ATOM 8854 C C . GLY A 1 32 ? -8.868 -2.900 -2.118 1.00 0.00 416 GLY A C 6
ATOM 8855 O O . GLY A 1 32 ? -8.417 -2.042 -2.877 1.00 0.00 416 GLY A O 6
ATOM 8859 N N . VAL A 1 33 ? -9.681 -2.615 -1.105 1.00 0.00 417 VAL A N 6
ATOM 8860 C CA . VAL A 1 33 ? -10.097 -1.247 -0.821 1.00 0.00 417 VAL A CA 6
ATOM 8861 C C . VAL A 1 33 ? -9.960 -0.928 0.663 1.00 0.00 417 VAL A C 6
ATOM 8862 O O . VAL A 1 33 ? -10.399 -1.699 1.518 1.00 0.00 417 VAL A O 6
ATOM 8875 N N . LEU A 1 34 ? -9.350 0.213 0.964 1.00 0.00 418 LEU A N 6
ATOM 8876 C CA . LEU A 1 34 ? -9.155 0.636 2.346 1.00 0.00 418 LEU A CA 6
ATOM 8877 C C . LEU A 1 34 ? -10.184 1.690 2.743 1.00 0.00 418 LEU A C 6
ATOM 8878 O O . LEU A 1 34 ? -11.031 2.078 1.939 1.00 0.00 418 LEU A O 6
ATOM 8894 N N . GLU A 1 35 ? -10.103 2.149 3.988 1.00 0.00 419 GLU A N 6
ATOM 8895 C CA . GLU A 1 35 ? -11.027 3.160 4.491 1.00 0.00 419 GLU A CA 6
ATOM 8896 C C . GLU A 1 35 ? -10.372 4.538 4.505 1.00 0.00 419 GLU A C 6
ATOM 8897 O O . GLU A 1 35 ? -10.989 5.534 4.130 1.00 0.00 419 GLU A O 6
ATOM 8909 N N . SER A 1 36 ? -9.117 4.585 4.940 1.00 0.00 420 SER A N 6
ATOM 8910 C CA . SER A 1 36 ? -8.378 5.841 5.008 1.00 0.00 420 SER A CA 6
ATOM 8911 C C . SER A 1 36 ? -8.190 6.436 3.616 1.00 0.00 420 SER A C 6
ATOM 8912 O O . SER A 1 36 ? -8.560 7.583 3.364 1.00 0.00 420 SER A O 6
ATOM 8920 N N . ILE A 1 37 ? -7.612 5.648 2.715 1.00 0.00 421 ILE A N 6
ATOM 8921 C CA . ILE A 1 37 ? -7.376 6.095 1.349 1.00 0.00 421 ILE A CA 6
ATOM 8922 C C . ILE A 1 37 ? -7.602 4.963 0.352 1.00 0.00 421 ILE A C 6
ATOM 8923 O O . ILE A 1 37 ? -7.082 3.861 0.522 1.00 0.00 421 ILE A O 6
ATOM 8939 N N . GLU A 1 38 ? -8.382 5.244 -0.687 1.00 0.00 422 GLU A N 6
ATOM 8940 C CA . GLU A 1 38 ? -8.676 4.249 -1.712 1.00 0.00 422 GLU A CA 6
ATOM 8941 C C . GLU A 1 38 ? -7.427 3.917 -2.523 1.00 0.00 422 GLU A C 6
ATOM 8942 O O . GLU A 1 38 ? -6.494 4.717 -2.601 1.00 0.00 422 GLU A O 6
ATOM 8954 N N . ARG A 1 39 ? -7.416 2.732 -3.124 1.00 0.00 423 ARG A N 6
ATOM 8955 C CA . ARG A 1 39 ? -6.282 2.293 -3.928 1.00 0.00 423 ARG A CA 6
ATOM 8956 C C . ARG A 1 39 ? -5.733 3.443 -4.767 1.00 0.00 423 ARG A C 6
ATOM 8957 O O . ARG A 1 39 ? -4.526 3.541 -4.990 1.00 0.00 423 ARG A O 6
ATOM 8978 N N . ASP A 1 40 ? -6.626 4.311 -5.229 1.00 0.00 424 ASP A N 6
ATOM 8979 C CA . ASP A 1 40 ? -6.231 5.455 -6.043 1.00 0.00 424 ASP A CA 6
ATOM 8980 C C . ASP A 1 40 ? -5.483 6.486 -5.204 1.00 0.00 424 ASP A C 6
ATOM 8981 O O . ASP A 1 40 ? -4.319 6.787 -5.467 1.00 0.00 424 ASP A O 6
ATOM 8990 N N . GLU A 1 41 ? -6.160 7.024 -4.195 1.00 0.00 425 GLU A N 6
ATOM 8991 C CA . GLU A 1 41 ? -5.559 8.023 -3.319 1.00 0.00 425 GLU A CA 6
ATOM 8992 C C . GLU A 1 41 ? -4.190 7.563 -2.827 1.00 0.00 425 GLU A C 6
ATOM 8993 O O . GLU A 1 41 ? -3.217 8.315 -2.873 1.00 0.00 425 GLU A O 6
ATOM 9005 N N . ALA A 1 42 ? -4.123 6.321 -2.358 1.00 0.00 426 ALA A N 6
ATOM 9006 C CA . ALA A 1 42 ? -2.874 5.759 -1.859 1.00 0.00 426 ALA A CA 6
ATOM 9007 C C . ALA A 1 42 ? -1.798 5.767 -2.940 1.00 0.00 426 ALA A C 6
ATOM 9008 O O . ALA A 1 42 ? -0.638 6.080 -2.673 1.00 0.00 426 ALA A O 6
ATOM 9015 N N . LYS A 1 43 ? -2.190 5.421 -4.161 1.00 0.00 427 LYS A N 6
ATOM 9016 C CA . LYS A 1 43 ? -1.260 5.388 -5.284 1.00 0.00 427 LYS A CA 6
ATOM 9017 C C . LYS A 1 43 ? -0.563 6.735 -5.451 1.00 0.00 427 LYS A C 6
ATOM 9018 O O . LYS A 1 43 ? 0.665 6.817 -5.416 1.00 0.00 427 LYS A O 6
ATOM 9037 N N . SER A 1 44 ? -1.354 7.787 -5.633 1.00 0.00 428 SER A N 6
ATOM 9038 C CA . SER A 1 44 ? -0.812 9.129 -5.809 1.00 0.00 428 SER A CA 6
ATOM 9039 C C . SER A 1 44 ? 0.256 9.426 -4.760 1.00 0.00 428 SER A C 6
ATOM 9040 O O . SER A 1 44 ? 1.174 10.212 -4.997 1.00 0.00 428 SER A O 6
ATOM 9048 N N . LEU A 1 45 ? 0.129 8.790 -3.601 1.00 0.00 429 LEU A N 6
ATOM 9049 C CA . LEU A 1 45 ? 1.083 8.984 -2.514 1.00 0.00 429 LEU A CA 6
ATOM 9050 C C . LEU A 1 45 ? 2.363 8.193 -2.765 1.00 0.00 429 LEU A C 6
ATOM 9051 O O . LEU A 1 45 ? 3.463 8.746 -2.732 1.00 0.00 429 LEU A O 6
ATOM 9067 N N . ILE A 1 46 ? 2.212 6.897 -3.017 1.00 0.00 430 ILE A N 6
ATOM 9068 C CA . ILE A 1 46 ? 3.355 6.031 -3.277 1.00 0.00 430 ILE A CA 6
ATOM 9069 C C . ILE A 1 46 ? 4.205 6.572 -4.422 1.00 0.00 430 ILE A C 6
ATOM 9070 O O . ILE A 1 46 ? 5.428 6.440 -4.416 1.00 0.00 430 ILE A O 6
ATOM 9086 N N . GLU A 1 47 ? 3.547 7.182 -5.403 1.00 0.00 431 GLU A N 6
ATOM 9087 C CA . GLU A 1 47 ? 4.243 7.743 -6.555 1.00 0.00 431 GLU A CA 6
ATOM 9088 C C . GLU A 1 47 ? 4.830 9.112 -6.222 1.00 0.00 431 GLU A C 6
ATOM 9089 O O . GLU A 1 47 ? 5.850 9.515 -6.782 1.00 0.00 431 GLU A O 6
ATOM 9101 N N . ARG A 1 48 ? 4.180 9.821 -5.305 1.00 0.00 432 ARG A N 6
ATOM 9102 C CA . ARG A 1 48 ? 4.635 11.145 -4.898 1.00 0.00 432 ARG A CA 6
ATOM 9103 C C . ARG A 1 48 ? 6.028 11.073 -4.279 1.00 0.00 432 ARG A C 6
ATOM 9104 O O . ARG A 1 48 ? 6.710 12.089 -4.141 1.00 0.00 432 ARG A O 6
ATOM 9125 N N . TYR A 1 49 ? 6.444 9.868 -3.908 1.00 0.00 433 TYR A N 6
ATOM 9126 C CA . TYR A 1 49 ? 7.754 9.664 -3.301 1.00 0.00 433 TYR A CA 6
ATOM 9127 C C . TYR A 1 49 ? 8.653 8.833 -4.211 1.00 0.00 433 TYR A C 6
ATOM 9128 O O . TYR A 1 49 ? 9.813 8.577 -3.892 1.00 0.00 433 TYR A O 6
ATOM 9146 N N . GLY A 1 50 ? 8.106 8.413 -5.349 1.00 0.00 434 GLY A N 6
ATOM 9147 C CA . GLY A 1 50 ? 8.872 7.616 -6.289 1.00 0.00 434 GLY A CA 6
ATOM 9148 C C . GLY A 1 50 ? 8.381 6.184 -6.369 1.00 0.00 434 GLY A C 6
ATOM 9149 O O . GLY A 1 50 ? 8.382 5.578 -7.439 1.00 0.00 434 GLY A O 6
ATOM 9153 N N . GLY A 1 51 ? 7.962 5.639 -5.230 1.00 0.00 435 GLY A N 6
ATOM 9154 C CA . GLY A 1 51 ? 7.474 4.273 -5.197 1.00 0.00 435 GLY A CA 6
ATOM 9155 C C . GLY A 1 51 ? 6.535 3.964 -6.346 1.00 0.00 435 GLY A C 6
ATOM 9156 O O . GLY A 1 51 ? 5.816 4.842 -6.824 1.00 0.00 435 GLY A O 6
ATOM 9160 N N . LYS A 1 52 ? 6.541 2.713 -6.794 1.00 0.00 436 LYS A N 6
ATOM 9161 C CA . LYS A 1 52 ? 5.684 2.290 -7.894 1.00 0.00 436 LYS A CA 6
ATOM 9162 C C . LYS A 1 52 ? 4.459 1.544 -7.375 1.00 0.00 436 LYS A C 6
ATOM 9163 O O . LYS A 1 52 ? 4.448 1.060 -6.243 1.00 0.00 436 LYS A O 6
ATOM 9182 N N . VAL A 1 53 ? 3.428 1.454 -8.209 1.00 0.00 437 VAL A N 6
ATOM 9183 C CA . VAL A 1 53 ? 2.199 0.765 -7.834 1.00 0.00 437 VAL A CA 6
ATOM 9184 C C . VAL A 1 53 ? 1.681 -0.098 -8.980 1.00 0.00 437 VAL A C 6
ATOM 9185 O O . VAL A 1 53 ? 1.193 0.415 -9.987 1.00 0.00 437 VAL A O 6
ATOM 9198 N N . THR A 1 54 ? 1.791 -1.413 -8.820 1.00 0.00 438 THR A N 6
ATOM 9199 C CA . THR A 1 54 ? 1.335 -2.348 -9.840 1.00 0.00 438 THR A CA 6
ATOM 9200 C C . THR A 1 54 ? 0.418 -3.409 -9.243 1.00 0.00 438 THR A C 6
ATOM 9201 O O . THR A 1 54 ? 0.551 -3.773 -8.075 1.00 0.00 438 THR A O 6
ATOM 9212 N N . GLY A 1 55 ? -0.513 -3.904 -10.053 1.00 0.00 439 GLY A N 6
ATOM 9213 C CA . GLY A 1 55 ? -1.439 -4.920 -9.587 1.00 0.00 439 GLY A CA 6
ATOM 9214 C C . GLY A 1 55 ? -0.977 -6.324 -9.924 1.00 0.00 439 GLY A C 6
ATOM 9215 O O . GLY A 1 55 ? -1.733 -7.115 -10.486 1.00 0.00 439 GLY A O 6
ATOM 9219 N N . ASN A 1 56 ? 0.269 -6.633 -9.581 1.00 0.00 440 ASN A N 6
ATOM 9220 C CA . ASN A 1 56 ? 0.832 -7.951 -9.853 1.00 0.00 440 ASN A CA 6
ATOM 9221 C C . ASN A 1 56 ? 1.941 -8.285 -8.859 1.00 0.00 440 ASN A C 6
ATOM 9222 O O . ASN A 1 56 ? 2.662 -7.401 -8.398 1.00 0.00 440 ASN A O 6
ATOM 9233 N N . VAL A 1 57 ? 2.070 -9.568 -8.535 1.00 0.00 441 VAL A N 6
ATOM 9234 C CA . VAL A 1 57 ? 3.092 -10.019 -7.597 1.00 0.00 441 VAL A CA 6
ATOM 9235 C C . VAL A 1 57 ? 4.303 -10.581 -8.333 1.00 0.00 441 VAL A C 6
ATOM 9236 O O . VAL A 1 57 ? 4.281 -11.714 -8.813 1.00 0.00 441 VAL A O 6
ATOM 9249 N N . SER A 1 58 ? 5.360 -9.780 -8.419 1.00 0.00 442 SER A N 6
ATOM 9250 C CA . SER A 1 58 ? 6.581 -10.196 -9.100 1.00 0.00 442 SER A CA 6
ATOM 9251 C C . SER A 1 58 ? 7.783 -10.106 -8.164 1.00 0.00 442 SER A C 6
ATOM 9252 O O . SER A 1 58 ? 7.668 -9.643 -7.029 1.00 0.00 442 SER A O 6
ATOM 9260 N N . LYS A 1 59 ? 8.936 -10.554 -8.648 1.00 0.00 443 LYS A N 6
ATOM 9261 C CA . LYS A 1 59 ? 10.161 -10.524 -7.857 1.00 0.00 443 LYS A CA 6
ATOM 9262 C C . LYS A 1 59 ? 10.629 -9.090 -7.632 1.00 0.00 443 LYS A C 6
ATOM 9263 O O . LYS A 1 59 ? 11.452 -8.825 -6.755 1.00 0.00 443 LYS A O 6
ATOM 9282 N N . LYS A 1 60 ? 10.098 -8.167 -8.427 1.00 0.00 444 LYS A N 6
ATOM 9283 C CA . LYS A 1 60 ? 10.458 -6.759 -8.312 1.00 0.00 444 LYS A CA 6
ATOM 9284 C C . LYS A 1 60 ? 9.693 -6.092 -7.173 1.00 0.00 444 LYS A C 6
ATOM 9285 O O . LYS A 1 60 ? 10.161 -5.118 -6.583 1.00 0.00 444 LYS A O 6
ATOM 9304 N N . THR A 1 61 ? 8.514 -6.624 -6.867 1.00 0.00 445 THR A N 6
ATOM 9305 C CA . THR A 1 61 ? 7.684 -6.081 -5.799 1.00 0.00 445 THR A CA 6
ATOM 9306 C C . THR A 1 61 ? 8.428 -6.089 -4.468 1.00 0.00 445 THR A C 6
ATOM 9307 O O . THR A 1 61 ? 8.839 -7.141 -3.982 1.00 0.00 445 THR A O 6
ATOM 9318 N N . ASN A 1 62 ? 8.597 -4.907 -3.884 1.00 0.00 446 ASN A N 6
ATOM 9319 C CA . ASN A 1 62 ? 9.292 -4.778 -2.608 1.00 0.00 446 ASN A CA 6
ATOM 9320 C C . ASN A 1 62 ? 8.309 -4.849 -1.443 1.00 0.00 446 ASN A C 6
ATOM 9321 O O . ASN A 1 62 ? 8.585 -5.479 -0.422 1.00 0.00 446 ASN A O 6
ATOM 9332 N N . TYR A 1 63 ? 7.161 -4.201 -1.605 1.00 0.00 447 TYR A N 6
ATOM 9333 C CA . TYR A 1 63 ? 6.137 -4.189 -0.567 1.00 0.00 447 TYR A CA 6
ATOM 9334 C C . TYR A 1 63 ? 4.773 -4.560 -1.142 1.00 0.00 447 TYR A C 6
ATOM 9335 O O . TYR A 1 63 ? 4.526 -4.399 -2.338 1.00 0.00 447 TYR A O 6
ATOM 9353 N N . LEU A 1 64 ? 3.891 -5.057 -0.282 1.00 0.00 448 LEU A N 6
ATOM 9354 C CA . LEU A 1 64 ? 2.551 -5.450 -0.703 1.00 0.00 448 LEU A CA 6
ATOM 9355 C C . LEU A 1 64 ? 1.494 -4.864 0.227 1.00 0.00 448 LEU A C 6
ATOM 9356 O O . LEU A 1 64 ? 1.318 -5.325 1.354 1.00 0.00 448 LEU A O 6
ATOM 9372 N N . VAL A 1 65 ? 0.790 -3.844 -0.254 1.00 0.00 449 VAL A N 6
ATOM 9373 C CA . VAL A 1 65 ? -0.253 -3.195 0.532 1.00 0.00 449 VAL A CA 6
ATOM 9374 C C . VAL A 1 65 ? -1.547 -3.999 0.497 1.00 0.00 449 VAL A C 6
ATOM 9375 O O . VAL A 1 65 ? -2.269 -3.989 -0.500 1.00 0.00 449 VAL A O 6
ATOM 9388 N N . MET A 1 66 ? -1.835 -4.695 1.592 1.00 0.00 450 MET A N 6
ATOM 9389 C CA . MET A 1 66 ? -3.045 -5.504 1.687 1.00 0.00 450 MET A CA 6
ATOM 9390 C C . MET A 1 66 ? -4.244 -4.645 2.076 1.00 0.00 450 MET A C 6
ATOM 9391 O O . MET A 1 66 ? -4.087 -3.522 2.553 1.00 0.00 450 MET A O 6
ATOM 9405 N N . GLY A 1 67 ? -5.443 -5.181 1.869 1.00 0.00 451 GLY A N 6
ATOM 9406 C CA . GLY A 1 67 ? -6.651 -4.449 2.203 1.00 0.00 451 GLY A CA 6
ATOM 9407 C C . GLY A 1 67 ? -7.871 -5.346 2.277 1.00 0.00 451 GLY A C 6
ATOM 9408 O O . GLY A 1 67 ? -7.821 -6.426 2.866 1.00 0.00 451 GLY A O 6
ATOM 9412 N N . ARG A 1 68 ? -8.970 -4.898 1.679 1.00 0.00 452 ARG A N 6
ATOM 9413 C CA . ARG A 1 68 ? -10.209 -5.667 1.682 1.00 0.00 452 ARG A CA 6
ATOM 9414 C C . ARG A 1 68 ? -10.252 -6.634 0.502 1.00 0.00 452 ARG A C 6
ATOM 9415 O O . ARG A 1 68 ? -9.492 -6.493 -0.456 1.00 0.00 452 ARG A O 6
ATOM 9436 N N . ASP A 1 69 ? -11.144 -7.615 0.580 1.00 0.00 453 ASP A N 6
ATOM 9437 C CA . ASP A 1 69 ? -11.287 -8.605 -0.481 1.00 0.00 453 ASP A CA 6
ATOM 9438 C C . ASP A 1 69 ? -9.937 -8.913 -1.121 1.00 0.00 453 ASP A C 6
ATOM 9439 O O . ASP A 1 69 ? -9.846 -9.123 -2.331 1.00 0.00 453 ASP A O 6
ATOM 9448 N N . SER A 1 70 ? -8.891 -8.938 -0.302 1.00 0.00 454 SER A N 6
ATOM 9449 C CA . SER A 1 70 ? -7.544 -9.216 -0.789 1.00 0.00 454 SER A CA 6
ATOM 9450 C C . SER A 1 70 ? -7.306 -10.719 -0.900 1.00 0.00 454 SER A C 6
ATOM 9451 O O . SER A 1 70 ? -7.324 -11.437 0.099 1.00 0.00 454 SER A O 6
ATOM 9459 N N . GLY A 1 71 ? -7.084 -11.187 -2.124 1.00 0.00 455 GLY A N 6
ATOM 9460 C CA . GLY A 1 71 ? -6.845 -12.602 -2.345 1.00 0.00 455 GLY A CA 6
ATOM 9461 C C . GLY A 1 71 ? -5.633 -13.110 -1.590 1.00 0.00 455 GLY A C 6
ATOM 9462 O O . GLY A 1 71 ? -4.550 -12.534 -1.685 1.00 0.00 455 GLY A O 6
ATOM 9466 N N . GLN A 1 72 ? -5.816 -14.191 -0.838 1.00 0.00 456 GLN A N 6
ATOM 9467 C CA . GLN A 1 72 ? -4.729 -14.774 -0.062 1.00 0.00 456 GLN A CA 6
ATOM 9468 C C . GLN A 1 72 ? -3.500 -15.006 -0.936 1.00 0.00 456 GLN A C 6
ATOM 9469 O O . GLN A 1 72 ? -2.366 -14.852 -0.483 1.00 0.00 456 GLN A O 6
ATOM 9483 N N . SER A 1 73 ? -3.734 -15.378 -2.190 1.00 0.00 457 SER A N 6
ATOM 9484 C CA . SER A 1 73 ? -2.646 -15.635 -3.127 1.00 0.00 457 SER A CA 6
ATOM 9485 C C . SER A 1 73 ? -1.600 -14.527 -3.062 1.00 0.00 457 SER A C 6
ATOM 9486 O O . SER A 1 73 ? -0.400 -14.793 -2.987 1.00 0.00 457 SER A O 6
ATOM 9494 N N . LYS A 1 74 ? -2.063 -13.282 -3.090 1.00 0.00 458 LYS A N 6
ATOM 9495 C CA . LYS A 1 74 ? -1.170 -12.131 -3.033 1.00 0.00 458 LYS A CA 6
ATOM 9496 C C . LYS A 1 74 ? -0.084 -12.337 -1.982 1.00 0.00 458 LYS A C 6
ATOM 9497 O O . LYS A 1 74 ? 1.106 -12.208 -2.272 1.00 0.00 458 LYS A O 6
ATOM 9516 N N . SER A 1 75 ? -0.501 -12.658 -0.762 1.00 0.00 459 SER A N 6
ATOM 9517 C CA . SER A 1 75 ? 0.437 -12.879 0.333 1.00 0.00 459 SER A CA 6
ATOM 9518 C C . SER A 1 75 ? 1.249 -14.151 0.104 1.00 0.00 459 SER A C 6
ATOM 9519 O O . SER A 1 75 ? 2.475 -14.107 -0.002 1.00 0.00 459 SER A O 6
ATOM 9527 N N . ASP A 1 76 ? 0.556 -15.282 0.028 1.00 0.00 460 ASP A N 6
ATOM 9528 C CA . ASP A 1 76 ? 1.211 -16.566 -0.189 1.00 0.00 460 ASP A CA 6
ATOM 9529 C C . ASP A 1 76 ? 2.374 -16.425 -1.167 1.00 0.00 460 ASP A C 6
ATOM 9530 O O . ASP A 1 76 ? 3.527 -16.676 -0.817 1.00 0.00 460 ASP A O 6
ATOM 9539 N N . LYS A 1 77 ? 2.062 -16.022 -2.394 1.00 0.00 461 LYS A N 6
ATOM 9540 C CA . LYS A 1 77 ? 3.080 -15.847 -3.423 1.00 0.00 461 LYS A CA 6
ATOM 9541 C C . LYS A 1 77 ? 4.128 -14.830 -2.985 1.00 0.00 461 LYS A C 6
ATOM 9542 O O . LYS A 1 77 ? 5.305 -14.951 -3.324 1.00 0.00 461 LYS A O 6
ATOM 9561 N N . ALA A 1 78 ? 3.693 -13.828 -2.227 1.00 0.00 462 ALA A N 6
ATOM 9562 C CA . ALA A 1 78 ? 4.595 -12.792 -1.739 1.00 0.00 462 ALA A CA 6
ATOM 9563 C C . ALA A 1 78 ? 5.657 -13.379 -0.816 1.00 0.00 462 ALA A C 6
ATOM 9564 O O . ALA A 1 78 ? 6.849 -13.125 -0.985 1.00 0.00 462 ALA A O 6
ATOM 9571 N N . ALA A 1 79 ? 5.216 -14.163 0.162 1.00 0.00 463 ALA A N 6
ATOM 9572 C CA . ALA A 1 79 ? 6.129 -14.787 1.112 1.00 0.00 463 ALA A CA 6
ATOM 9573 C C . ALA A 1 79 ? 7.205 -15.591 0.392 1.00 0.00 463 ALA A C 6
ATOM 9574 O O . ALA A 1 79 ? 8.399 -15.369 0.594 1.00 0.00 463 ALA A O 6
ATOM 9581 N N . ALA A 1 80 ? 6.776 -16.526 -0.449 1.00 0.00 464 ALA A N 6
ATOM 9582 C CA . ALA A 1 80 ? 7.704 -17.362 -1.201 1.00 0.00 464 ALA A CA 6
ATOM 9583 C C . ALA A 1 80 ? 8.802 -16.522 -1.844 1.00 0.00 464 ALA A C 6
ATOM 9584 O O . ALA A 1 80 ? 9.989 -16.820 -1.702 1.00 0.00 464 ALA A O 6
ATOM 9591 N N . LEU A 1 81 ? 8.401 -15.472 -2.551 1.00 0.00 465 LEU A N 6
ATOM 9592 C CA . LEU A 1 81 ? 9.352 -14.588 -3.217 1.00 0.00 465 LEU A CA 6
ATOM 9593 C C . LEU A 1 81 ? 10.133 -13.764 -2.199 1.00 0.00 465 LEU A C 6
ATOM 9594 O O . LEU A 1 81 ? 11.276 -13.379 -2.443 1.00 0.00 465 LEU A O 6
ATOM 9610 N N . GLY A 1 82 ? 9.509 -13.498 -1.055 1.00 0.00 466 GLY A N 6
ATOM 9611 C CA . GLY A 1 82 ? 10.162 -12.722 -0.017 1.00 0.00 466 GLY A CA 6
ATOM 9612 C C . GLY A 1 82 ? 9.758 -11.262 -0.043 1.00 0.00 466 GLY A C 6
ATOM 9613 O O . GLY A 1 82 ? 10.609 -10.373 -0.007 1.00 0.00 466 GLY A O 6
ATOM 9617 N N . THR A 1 83 ? 8.454 -11.011 -0.109 1.00 0.00 467 THR A N 6
ATOM 9618 C CA . THR A 1 83 ? 7.938 -9.648 -0.144 1.00 0.00 467 THR A CA 6
ATOM 9619 C C . THR A 1 83 ? 7.347 -9.250 1.204 1.00 0.00 467 THR A C 6
ATOM 9620 O O . THR A 1 83 ? 6.841 -10.092 1.945 1.00 0.00 467 THR A O 6
ATOM 9631 N N . LYS A 1 84 ? 7.413 -7.960 1.515 1.00 0.00 468 LYS A N 6
ATOM 9632 C CA . LYS A 1 84 ? 6.882 -7.448 2.773 1.00 0.00 468 LYS A CA 6
ATOM 9633 C C . LYS A 1 84 ? 5.423 -7.030 2.618 1.00 0.00 468 LYS A C 6
ATOM 9634 O O . LYS A 1 84 ? 5.064 -6.338 1.665 1.00 0.00 468 LYS A O 6
ATOM 9653 N N . ILE A 1 85 ? 4.588 -7.453 3.562 1.00 0.00 469 ILE A N 6
ATOM 9654 C CA . ILE A 1 85 ? 3.170 -7.120 3.530 1.00 0.00 469 ILE A CA 6
ATOM 9655 C C . ILE A 1 85 ? 2.835 -6.043 4.556 1.00 0.00 469 ILE A C 6
ATOM 9656 O O . ILE A 1 85 ? 3.038 -6.230 5.756 1.00 0.00 469 ILE A O 6
ATOM 9672 N N . ILE A 1 86 ? 2.319 -4.916 4.076 1.00 0.00 470 ILE A N 6
ATOM 9673 C CA . ILE A 1 86 ? 1.954 -3.810 4.952 1.00 0.00 470 ILE A CA 6
ATOM 9674 C C . ILE A 1 86 ? 0.504 -3.390 4.732 1.00 0.00 470 ILE A C 6
ATOM 9675 O O . ILE A 1 86 ? -0.148 -3.844 3.791 1.00 0.00 470 ILE A O 6
ATOM 9691 N N . ASP A 1 87 ? 0.007 -2.521 5.605 1.00 0.00 471 ASP A N 6
ATOM 9692 C CA . ASP A 1 87 ? -1.365 -2.037 5.504 1.00 0.00 471 ASP A CA 6
ATOM 9693 C C . ASP A 1 87 ? -1.397 -0.519 5.355 1.00 0.00 471 ASP A C 6
ATOM 9694 O O . ASP A 1 87 ? -0.383 0.153 5.540 1.00 0.00 471 ASP A O 6
ATOM 9703 N N . GLU A 1 88 ? -2.567 0.013 5.018 1.00 0.00 472 GLU A N 6
ATOM 9704 C CA . GLU A 1 88 ? -2.729 1.452 4.842 1.00 0.00 472 GLU A CA 6
ATOM 9705 C C . GLU A 1 88 ? -1.857 2.222 5.829 1.00 0.00 472 GLU A C 6
ATOM 9706 O O . GLU A 1 88 ? -1.193 3.192 5.462 1.00 0.00 472 GLU A O 6
ATOM 9718 N N . ASP A 1 89 ? -1.865 1.784 7.083 1.00 0.00 473 ASP A N 6
ATOM 9719 C CA . ASP A 1 89 ? -1.075 2.431 8.125 1.00 0.00 473 ASP A CA 6
ATOM 9720 C C . ASP A 1 89 ? 0.412 2.153 7.930 1.00 0.00 473 ASP A C 6
ATOM 9721 O O . ASP A 1 89 ? 1.244 3.050 8.060 1.00 0.00 473 ASP A O 6
ATOM 9730 N N . GLY A 1 90 ? 0.740 0.903 7.618 1.00 0.00 474 GLY A N 6
ATOM 9731 C CA . GLY A 1 90 ? 2.127 0.529 7.412 1.00 0.00 474 GLY A CA 6
ATOM 9732 C C . GLY A 1 90 ? 2.782 1.323 6.300 1.00 0.00 474 GLY A C 6
ATOM 9733 O O . GLY A 1 90 ? 3.991 1.560 6.324 1.00 0.00 474 GLY A O 6
ATOM 9737 N N . LEU A 1 91 ? 1.985 1.735 5.320 1.00 0.00 475 LEU A N 6
ATOM 9738 C CA . LEU A 1 91 ? 2.495 2.507 4.192 1.00 0.00 475 LEU A CA 6
ATOM 9739 C C . LEU A 1 91 ? 2.912 3.906 4.633 1.00 0.00 475 LEU A C 6
ATOM 9740 O O . LEU A 1 91 ? 4.013 4.364 4.323 1.00 0.00 475 LEU A O 6
ATOM 9756 N N . LEU A 1 92 ? 2.028 4.579 5.361 1.00 0.00 476 LEU A N 6
ATOM 9757 C CA . LEU A 1 92 ? 2.305 5.926 5.848 1.00 0.00 476 LEU A CA 6
ATOM 9758 C C . LEU A 1 92 ? 3.604 5.960 6.646 1.00 0.00 476 LEU A C 6
ATOM 9759 O O . LEU A 1 92 ? 4.446 6.835 6.445 1.00 0.00 476 LEU A O 6
ATOM 9775 N N . ASN A 1 93 ? 3.761 5.000 7.552 1.00 0.00 477 ASN A N 6
ATOM 9776 C CA . ASN A 1 93 ? 4.959 4.919 8.380 1.00 0.00 477 ASN A CA 6
ATOM 9777 C C . ASN A 1 93 ? 6.212 4.811 7.516 1.00 0.00 477 ASN A C 6
ATOM 9778 O O . ASN A 1 93 ? 7.237 5.428 7.809 1.00 0.00 477 ASN A O 6
ATOM 9789 N N . LEU A 1 94 ? 6.122 4.023 6.450 1.00 0.00 478 LEU A N 6
ATOM 9790 C CA . LEU A 1 94 ? 7.247 3.834 5.541 1.00 0.00 478 LEU A CA 6
ATOM 9791 C C . LEU A 1 94 ? 7.706 5.167 4.957 1.00 0.00 478 LEU A C 6
ATOM 9792 O O . LEU A 1 94 ? 8.817 5.278 4.437 1.00 0.00 478 LEU A O 6
ATOM 9808 N N . ILE A 1 95 ? 6.845 6.174 5.048 1.00 0.00 479 ILE A N 6
ATOM 9809 C CA . ILE A 1 95 ? 7.163 7.500 4.532 1.00 0.00 479 ILE A CA 6
ATOM 9810 C C . ILE A 1 95 ? 7.903 8.332 5.574 1.00 0.00 479 ILE A C 6
ATOM 9811 O O . ILE A 1 95 ? 8.554 9.323 5.243 1.00 0.00 479 ILE A O 6
ATOM 9827 N N . ARG A 1 96 ? 7.798 7.922 6.834 1.00 0.00 480 ARG A N 6
ATOM 9828 C CA . ARG A 1 96 ? 8.458 8.630 7.924 1.00 0.00 480 ARG A CA 6
ATOM 9829 C C . ARG A 1 96 ? 9.713 7.888 8.374 1.00 0.00 480 ARG A C 6
ATOM 9830 O O . ARG A 1 96 ? 10.646 8.489 8.908 1.00 0.00 480 ARG A O 6
ATOM 9851 N N . THR A 1 97 ? 9.729 6.577 8.155 1.00 0.00 481 THR A N 6
ATOM 9852 C CA . THR A 1 97 ? 10.868 5.752 8.539 1.00 0.00 481 THR A CA 6
ATOM 9853 C C . THR A 1 97 ? 11.945 5.767 7.461 1.00 0.00 481 THR A C 6
ATOM 9854 O O . THR A 1 97 ? 13.127 5.943 7.755 1.00 0.00 481 THR A O 6
ATOM 9865 N N . MET A 1 98 ? 11.530 5.582 6.212 1.00 0.00 482 MET A N 6
ATOM 9866 C CA . MET A 1 98 ? 12.461 5.577 5.090 1.00 0.00 482 MET A CA 6
ATOM 9867 C C . MET A 1 98 ? 13.202 6.907 4.992 1.00 0.00 482 MET A C 6
ATOM 9868 O O . MET A 1 98 ? 12.634 7.978 5.208 1.00 0.00 482 MET A O 6
ATOM 9882 N N . PRO A 1 99 ? 14.499 6.840 4.658 1.00 0.00 483 PRO A N 6
ATOM 9883 C CA . PRO A 1 99 ? 15.344 8.030 4.524 1.00 0.00 483 PRO A CA 6
ATOM 9884 C C . PRO A 1 99 ? 14.974 8.869 3.306 1.00 0.00 483 PRO A C 6
ATOM 9885 O O . PRO A 1 99 ? 13.953 8.630 2.662 1.00 0.00 483 PRO A O 6
ATOM 9896 N N . GLY A 1 100 ? 15.811 9.854 2.994 1.00 0.00 484 GLY A N 6
ATOM 9897 C CA . GLY A 1 100 ? 15.554 10.714 1.854 1.00 0.00 484 GLY A CA 6
ATOM 9898 C C . GLY A 1 100 ? 16.641 10.623 0.802 1.00 0.00 484 GLY A C 6
ATOM 9899 O O . GLY A 1 100 ? 17.791 10.307 1.112 1.00 0.00 484 GLY A O 6
ATOM 9903 N N . LYS A 1 101 ? 16.280 10.898 -0.446 1.00 0.00 485 LYS A N 6
ATOM 9904 C CA . LYS A 1 101 ? 17.232 10.845 -1.549 1.00 0.00 485 LYS A CA 6
ATOM 9905 C C . LYS A 1 101 ? 17.158 12.114 -2.393 1.00 0.00 485 LYS A C 6
ATOM 9906 O O . LYS A 1 101 ? 16.230 12.911 -2.255 1.00 0.00 485 LYS A O 6
ATOM 9925 N N . LYS A 1 102 ? 18.141 12.294 -3.268 1.00 0.00 486 LYS A N 6
ATOM 9926 C CA . LYS A 1 102 ? 18.187 13.464 -4.138 1.00 0.00 486 LYS A CA 6
ATOM 9927 C C . LYS A 1 102 ? 18.097 13.056 -5.605 1.00 0.00 486 LYS A C 6
ATOM 9928 O O . LYS A 1 102 ? 18.753 12.108 -6.036 1.00 0.00 486 LYS A O 6
ATOM 9947 N N . SER A 1 103 ? 17.282 13.778 -6.366 1.00 0.00 487 SER A N 6
ATOM 9948 C CA . SER A 1 103 ? 17.105 13.490 -7.785 1.00 0.00 487 SER A CA 6
ATOM 9949 C C . SER A 1 103 ? 17.545 14.674 -8.639 1.00 0.00 487 SER A C 6
ATOM 9950 O O . SER A 1 103 ? 17.644 15.802 -8.155 1.00 0.00 487 SER A O 6
ATOM 9958 N N . LYS A 1 104 ? 17.809 14.410 -9.915 1.00 0.00 488 LYS A N 6
ATOM 9959 C CA . LYS A 1 104 ? 18.237 15.453 -10.840 1.00 0.00 488 LYS A CA 6
ATOM 9960 C C . LYS A 1 104 ? 17.088 15.881 -11.747 1.00 0.00 488 LYS A C 6
ATOM 9961 O O . LYS A 1 104 ? 16.915 17.068 -12.026 1.00 0.00 488 LYS A O 6
ATOM 9980 N N . TYR A 1 105 ? 16.306 14.909 -12.201 1.00 0.00 489 TYR A N 6
ATOM 9981 C CA . TYR A 1 105 ? 15.173 15.186 -13.077 1.00 0.00 489 TYR A CA 6
ATOM 9982 C C . TYR A 1 105 ? 14.064 15.910 -12.321 1.00 0.00 489 TYR A C 6
ATOM 9983 O O . TYR A 1 105 ? 13.739 15.558 -11.188 1.00 0.00 489 TYR A O 6
ATOM 10001 N N . GLU A 1 106 ? 13.487 16.925 -12.959 1.00 0.00 490 GLU A N 6
ATOM 10002 C CA . GLU A 1 106 ? 12.414 17.699 -12.346 1.00 0.00 490 GLU A CA 6
ATOM 10003 C C . GLU A 1 106 ? 11.101 17.500 -13.099 1.00 0.00 490 GLU A C 6
ATOM 10004 O O . GLU A 1 106 ? 11.092 17.341 -14.320 1.00 0.00 490 GLU A O 6
ATOM 10016 N N . ILE A 1 107 ? 9.996 17.508 -12.361 1.00 0.00 491 ILE A N 6
ATOM 10017 C CA . ILE A 1 107 ? 8.679 17.328 -12.958 1.00 0.00 491 ILE A CA 6
ATOM 10018 C C . ILE A 1 107 ? 7.795 18.548 -12.717 1.00 0.00 491 ILE A C 6
ATOM 10019 O O . ILE A 1 107 ? 7.199 18.694 -11.651 1.00 0.00 491 ILE A O 6
ATOM 10035 N N . ALA A 1 108 ? 7.715 19.420 -13.717 1.00 0.00 492 ALA A N 6
ATOM 10036 C CA . ALA A 1 108 ? 6.901 20.625 -13.615 1.00 0.00 492 ALA A CA 6
ATOM 10037 C C . ALA A 1 108 ? 5.788 20.625 -14.657 1.00 0.00 492 ALA A C 6
ATOM 10038 O O . ALA A 1 108 ? 6.034 20.845 -15.843 1.00 0.00 492 ALA A O 6
ATOM 10045 N N . VAL A 1 109 ? 4.562 20.376 -14.207 1.00 0.00 493 VAL A N 6
ATOM 10046 C CA . VAL A 1 109 ? 3.410 20.348 -15.100 1.00 0.00 493 VAL A CA 6
ATOM 10047 C C . VAL A 1 109 ? 3.461 21.499 -16.099 1.00 0.00 493 VAL A C 6
ATOM 10048 O O . VAL A 1 109 ? 3.832 22.619 -15.751 1.00 0.00 493 VAL A O 6
ATOM 10061 N N . GLU A 1 110 ? 3.086 21.213 -17.342 1.00 0.00 494 GLU A N 6
ATOM 10062 C CA . GLU A 1 110 ? 3.089 22.225 -18.392 1.00 0.00 494 GLU A CA 6
ATOM 10063 C C . GLU A 1 110 ? 1.983 23.252 -18.162 1.00 0.00 494 GLU A C 6
ATOM 10064 O O . GLU A 1 110 ? 1.098 23.052 -17.330 1.00 0.00 494 GLU A O 6
ATOM 10076 N N . THR A 1 111 ? 2.042 24.353 -18.905 1.00 0.00 495 THR A N 6
ATOM 10077 C CA . THR A 1 111 ? 1.048 25.412 -18.781 1.00 0.00 495 THR A CA 6
ATOM 10078 C C . THR A 1 111 ? -0.366 24.844 -18.810 1.00 0.00 495 THR A C 6
ATOM 10079 O O . THR A 1 111 ? -0.592 23.740 -19.304 1.00 0.00 495 THR A O 6
ATOM 10090 N N . GLU A 1 112 ? -1.316 25.607 -18.277 1.00 0.00 496 GLU A N 6
ATOM 10091 C CA . GLU A 1 112 ? -2.709 25.178 -18.241 1.00 0.00 496 GLU A CA 6
ATOM 10092 C C . GLU A 1 112 ? -3.371 25.368 -19.603 1.00 0.00 496 GLU A C 6
ATOM 10093 O O . GLU A 1 112 ? -2.753 25.871 -20.540 1.00 0.00 496 GLU A O 6
ATOM 10105 N N . GLY A 1 1 ? 0.788 11.541 -15.242 1.00 0.00 385 GLY A N 7
ATOM 10106 C CA . GLY A 1 1 ? -0.412 11.818 -16.009 1.00 0.00 385 GLY A CA 7
ATOM 10107 C C . GLY A 1 1 ? -1.094 13.101 -15.577 1.00 0.00 385 GLY A C 7
ATOM 10108 O O . GLY A 1 1 ? -0.587 14.195 -15.826 1.00 0.00 385 GLY A O 7
ATOM 10112 N N . SER A 1 2 ? -2.246 12.968 -14.929 1.00 0.00 386 SER A N 7
ATOM 10113 C CA . SER A 1 2 ? -3.001 14.126 -14.466 1.00 0.00 386 SER A CA 7
ATOM 10114 C C . SER A 1 2 ? -3.968 13.735 -13.353 1.00 0.00 386 SER A C 7
ATOM 10115 O O . SER A 1 2 ? -4.756 12.800 -13.500 1.00 0.00 386 SER A O 7
ATOM 10123 N N . SER A 1 3 ? -3.902 14.457 -12.239 1.00 0.00 387 SER A N 7
ATOM 10124 C CA . SER A 1 3 ? -4.768 14.184 -11.098 1.00 0.00 387 SER A CA 7
ATOM 10125 C C . SER A 1 3 ? -4.689 15.311 -10.073 1.00 0.00 387 SER A C 7
ATOM 10126 O O . SER A 1 3 ? -3.781 16.141 -10.116 1.00 0.00 387 SER A O 7
ATOM 10134 N N . GLY A 1 4 ? -5.647 15.333 -9.151 1.00 0.00 388 GLY A N 7
ATOM 10135 C CA . GLY A 1 4 ? -5.668 16.362 -8.128 1.00 0.00 388 GLY A CA 7
ATOM 10136 C C . GLY A 1 4 ? -6.874 16.250 -7.218 1.00 0.00 388 GLY A C 7
ATOM 10137 O O . GLY A 1 4 ? -7.764 17.100 -7.246 1.00 0.00 388 GLY A O 7
ATOM 10141 N N . SER A 1 5 ? -6.906 15.196 -6.408 1.00 0.00 389 SER A N 7
ATOM 10142 C CA . SER A 1 5 ? -8.016 14.972 -5.488 1.00 0.00 389 SER A CA 7
ATOM 10143 C C . SER A 1 5 ? -8.078 16.073 -4.433 1.00 0.00 389 SER A C 7
ATOM 10144 O O . SER A 1 5 ? -7.056 16.466 -3.871 1.00 0.00 389 SER A O 7
ATOM 10152 N N . SER A 1 6 ? -9.284 16.565 -4.171 1.00 0.00 390 SER A N 7
ATOM 10153 C CA . SER A 1 6 ? -9.480 17.623 -3.186 1.00 0.00 390 SER A CA 7
ATOM 10154 C C . SER A 1 6 ? -9.451 17.058 -1.769 1.00 0.00 390 SER A C 7
ATOM 10155 O O . SER A 1 6 ? -8.994 17.717 -0.836 1.00 0.00 390 SER A O 7
ATOM 10163 N N . GLY A 1 7 ? -9.943 15.832 -1.617 1.00 0.00 391 GLY A N 7
ATOM 10164 C CA . GLY A 1 7 ? -9.965 15.199 -0.311 1.00 0.00 391 GLY A CA 7
ATOM 10165 C C . GLY A 1 7 ? -8.855 14.180 -0.143 1.00 0.00 391 GLY A C 7
ATOM 10166 O O . GLY A 1 7 ? -8.997 13.024 -0.540 1.00 0.00 391 GLY A O 7
ATOM 10170 N N . LYS A 1 8 ? -7.744 14.610 0.447 1.00 0.00 392 LYS A N 7
ATOM 10171 C CA . LYS A 1 8 ? -6.604 13.728 0.667 1.00 0.00 392 LYS A CA 7
ATOM 10172 C C . LYS A 1 8 ? -6.464 13.379 2.145 1.00 0.00 392 LYS A C 7
ATOM 10173 O O . LYS A 1 8 ? -5.412 12.916 2.586 1.00 0.00 392 LYS A O 7
ATOM 10192 N N . ALA A 1 9 ? -7.531 13.604 2.906 1.00 0.00 393 ALA A N 7
ATOM 10193 C CA . ALA A 1 9 ? -7.527 13.309 4.333 1.00 0.00 393 ALA A CA 7
ATOM 10194 C C . ALA A 1 9 ? -8.819 12.617 4.754 1.00 0.00 393 ALA A C 7
ATOM 10195 O O . ALA A 1 9 ? -9.896 12.927 4.244 1.00 0.00 393 ALA A O 7
ATOM 10202 N N . LEU A 1 10 ? -8.704 11.678 5.687 1.00 0.00 394 LEU A N 7
ATOM 10203 C CA . LEU A 1 10 ? -9.863 10.940 6.176 1.00 0.00 394 LEU A CA 7
ATOM 10204 C C . LEU A 1 10 ? -10.587 11.724 7.267 1.00 0.00 394 LEU A C 7
ATOM 10205 O O . LEU A 1 10 ? -11.697 11.374 7.664 1.00 0.00 394 LEU A O 7
ATOM 10221 N N . GLY A 1 11 ? -9.949 12.787 7.746 1.00 0.00 395 GLY A N 7
ATOM 10222 C CA . GLY A 1 11 ? -10.547 13.605 8.785 1.00 0.00 395 GLY A CA 7
ATOM 10223 C C . GLY A 1 11 ? -10.017 13.269 10.165 1.00 0.00 395 GLY A C 7
ATOM 10224 O O . GLY A 1 11 ? -10.106 14.081 11.086 1.00 0.00 395 GLY A O 7
ATOM 10228 N N . SER A 1 12 ? -9.466 12.069 10.309 1.00 0.00 396 SER A N 7
ATOM 10229 C CA . SER A 1 12 ? -8.925 11.625 11.589 1.00 0.00 396 SER A CA 7
ATOM 10230 C C . SER A 1 12 ? -7.523 11.048 11.415 1.00 0.00 396 SER A C 7
ATOM 10231 O O . SER A 1 12 ? -7.092 10.189 12.185 1.00 0.00 396 SER A O 7
ATOM 10239 N N . LYS A 1 13 ? -6.816 11.526 10.397 1.00 0.00 397 LYS A N 7
ATOM 10240 C CA . LYS A 1 13 ? -5.462 11.061 10.120 1.00 0.00 397 LYS A CA 7
ATOM 10241 C C . LYS A 1 13 ? -4.612 12.180 9.528 1.00 0.00 397 LYS A C 7
ATOM 10242 O O . LYS A 1 13 ? -5.140 13.169 9.020 1.00 0.00 397 LYS A O 7
ATOM 10261 N N . GLU A 1 14 ? -3.294 12.017 9.596 1.00 0.00 398 GLU A N 7
ATOM 10262 C CA . GLU A 1 14 ? -2.373 13.014 9.065 1.00 0.00 398 GLU A CA 7
ATOM 10263 C C . GLU A 1 14 ? -1.268 12.354 8.246 1.00 0.00 398 GLU A C 7
ATOM 10264 O O . GLU A 1 14 ? -0.745 11.304 8.622 1.00 0.00 398 GLU A O 7
ATOM 10276 N N . ILE A 1 15 ? -0.919 12.975 7.125 1.00 0.00 399 ILE A N 7
ATOM 10277 C CA . ILE A 1 15 ? 0.124 12.448 6.253 1.00 0.00 399 ILE A CA 7
ATOM 10278 C C . ILE A 1 15 ? 1.507 12.667 6.855 1.00 0.00 399 ILE A C 7
ATOM 10279 O O . ILE A 1 15 ? 1.851 13.762 7.302 1.00 0.00 399 ILE A O 7
ATOM 10295 N N . PRO A 1 16 ? 2.322 11.602 6.867 1.00 0.00 400 PRO A N 7
ATOM 10296 C CA . PRO A 1 16 ? 3.683 11.654 7.410 1.00 0.00 400 PRO A CA 7
ATOM 10297 C C . PRO A 1 16 ? 4.622 12.485 6.543 1.00 0.00 400 PRO A C 7
ATOM 10298 O O . PRO A 1 16 ? 4.830 12.183 5.368 1.00 0.00 400 PRO A O 7
ATOM 10309 N N . LYS A 1 17 ? 5.188 13.535 7.130 1.00 0.00 401 LYS A N 7
ATOM 10310 C CA . LYS A 1 17 ? 6.107 14.410 6.413 1.00 0.00 401 LYS A CA 7
ATOM 10311 C C . LYS A 1 17 ? 7.481 13.763 6.277 1.00 0.00 401 LYS A C 7
ATOM 10312 O O . LYS A 1 17 ? 8.290 13.799 7.204 1.00 0.00 401 LYS A O 7
ATOM 10331 N N . GLY A 1 18 ? 7.740 13.171 5.115 1.00 0.00 402 GLY A N 7
ATOM 10332 C CA . GLY A 1 18 ? 9.018 12.525 4.879 1.00 0.00 402 GLY A CA 7
ATOM 10333 C C . GLY A 1 18 ? 9.794 13.171 3.748 1.00 0.00 402 GLY A C 7
ATOM 10334 O O . GLY A 1 18 ? 9.636 14.362 3.479 1.00 0.00 402 GLY A O 7
ATOM 10338 N N . ALA A 1 19 ? 10.636 12.385 3.086 1.00 0.00 403 ALA A N 7
ATOM 10339 C CA . ALA A 1 19 ? 11.439 12.887 1.978 1.00 0.00 403 ALA A CA 7
ATOM 10340 C C . ALA A 1 19 ? 10.654 12.853 0.671 1.00 0.00 403 ALA A C 7
ATOM 10341 O O . ALA A 1 19 ? 9.467 12.528 0.658 1.00 0.00 403 ALA A O 7
ATOM 10348 N N . GLU A 1 20 ? 11.325 13.192 -0.426 1.00 0.00 404 GLU A N 7
ATOM 10349 C CA . GLU A 1 20 ? 10.688 13.201 -1.737 1.00 0.00 404 GLU A CA 7
ATOM 10350 C C . GLU A 1 20 ? 11.027 11.934 -2.516 1.00 0.00 404 GLU A C 7
ATOM 10351 O O . GLU A 1 20 ? 10.315 11.554 -3.444 1.00 0.00 404 GLU A O 7
ATOM 10363 N N . ASN A 1 21 ? 12.121 11.285 -2.131 1.00 0.00 405 ASN A N 7
ATOM 10364 C CA . ASN A 1 21 ? 12.557 10.061 -2.794 1.00 0.00 405 ASN A CA 7
ATOM 10365 C C . ASN A 1 21 ? 12.763 8.938 -1.781 1.00 0.00 405 ASN A C 7
ATOM 10366 O O . ASN A 1 21 ? 13.618 8.071 -1.967 1.00 0.00 405 ASN A O 7
ATOM 10377 N N . CYS A 1 22 ? 11.975 8.961 -0.713 1.00 0.00 406 CYS A N 7
ATOM 10378 C CA . CYS A 1 22 ? 12.071 7.945 0.330 1.00 0.00 406 CYS A CA 7
ATOM 10379 C C . CYS A 1 22 ? 11.505 6.614 -0.154 1.00 0.00 406 CYS A C 7
ATOM 10380 O O . CYS A 1 22 ? 11.805 5.559 0.406 1.00 0.00 406 CYS A O 7
ATOM 10388 N N . LEU A 1 23 ? 10.685 6.671 -1.198 1.00 0.00 407 LEU A N 7
ATOM 10389 C CA . LEU A 1 23 ? 10.076 5.469 -1.758 1.00 0.00 407 LEU A CA 7
ATOM 10390 C C . LEU A 1 23 ? 10.494 5.273 -3.212 1.00 0.00 407 LEU A C 7
ATOM 10391 O O . LEU A 1 23 ? 9.932 4.440 -3.922 1.00 0.00 407 LEU A O 7
ATOM 10407 N N . GLU A 1 24 ? 11.485 6.046 -3.646 1.00 0.00 408 GLU A N 7
ATOM 10408 C CA . GLU A 1 24 ? 11.979 5.955 -5.015 1.00 0.00 408 GLU A CA 7
ATOM 10409 C C . GLU A 1 24 ? 12.812 4.692 -5.211 1.00 0.00 408 GLU A C 7
ATOM 10410 O O . GLU A 1 24 ? 13.865 4.528 -4.597 1.00 0.00 408 GLU A O 7
ATOM 10422 N N . GLY A 1 25 ? 12.331 3.800 -6.072 1.00 0.00 409 GLY A N 7
ATOM 10423 C CA . GLY A 1 25 ? 13.042 2.562 -6.333 1.00 0.00 409 GLY A CA 7
ATOM 10424 C C . GLY A 1 25 ? 12.294 1.345 -5.826 1.00 0.00 409 GLY A C 7
ATOM 10425 O O . GLY A 1 25 ? 12.438 0.248 -6.367 1.00 0.00 409 GLY A O 7
ATOM 10429 N N . LEU A 1 26 ? 11.493 1.537 -4.784 1.00 0.00 410 LEU A N 7
ATOM 10430 C CA . LEU A 1 26 ? 10.720 0.445 -4.202 1.00 0.00 410 LEU A CA 7
ATOM 10431 C C . LEU A 1 26 ? 9.375 0.295 -4.905 1.00 0.00 410 LEU A C 7
ATOM 10432 O O . LEU A 1 26 ? 8.807 1.272 -5.394 1.00 0.00 410 LEU A O 7
ATOM 10448 N N . ILE A 1 27 ? 8.870 -0.933 -4.951 1.00 0.00 411 ILE A N 7
ATOM 10449 C CA . ILE A 1 27 ? 7.591 -1.210 -5.591 1.00 0.00 411 ILE A CA 7
ATOM 10450 C C . ILE A 1 27 ? 6.529 -1.578 -4.561 1.00 0.00 411 ILE A C 7
ATOM 10451 O O . ILE A 1 27 ? 6.841 -2.102 -3.491 1.00 0.00 411 ILE A O 7
ATOM 10467 N N . PHE A 1 28 ? 5.271 -1.302 -4.891 1.00 0.00 412 PHE A N 7
ATOM 10468 C CA . PHE A 1 28 ? 4.161 -1.605 -3.995 1.00 0.00 412 PHE A CA 7
ATOM 10469 C C . PHE A 1 28 ? 2.969 -2.155 -4.772 1.00 0.00 412 PHE A C 7
ATOM 10470 O O . PHE A 1 28 ? 2.658 -1.687 -5.867 1.00 0.00 412 PHE A O 7
ATOM 10487 N N . VAL A 1 29 ? 2.305 -3.153 -4.197 1.00 0.00 413 VAL A N 7
ATOM 10488 C CA . VAL A 1 29 ? 1.147 -3.768 -4.835 1.00 0.00 413 VAL A CA 7
ATOM 10489 C C . VAL A 1 29 ? -0.102 -3.611 -3.974 1.00 0.00 413 VAL A C 7
ATOM 10490 O O . VAL A 1 29 ? -0.306 -4.360 -3.018 1.00 0.00 413 VAL A O 7
ATOM 10503 N N . ILE A 1 30 ? -0.933 -2.634 -4.319 1.00 0.00 414 ILE A N 7
ATOM 10504 C CA . ILE A 1 30 ? -2.163 -2.380 -3.579 1.00 0.00 414 ILE A CA 7
ATOM 10505 C C . ILE A 1 30 ? -3.272 -3.333 -4.012 1.00 0.00 414 ILE A C 7
ATOM 10506 O O . ILE A 1 30 ? -3.585 -3.441 -5.198 1.00 0.00 414 ILE A O 7
ATOM 10522 N N . THR A 1 31 ? -3.865 -4.023 -3.042 1.00 0.00 415 THR A N 7
ATOM 10523 C CA . THR A 1 31 ? -4.940 -4.966 -3.322 1.00 0.00 415 THR A CA 7
ATOM 10524 C C . THR A 1 31 ? -6.118 -4.753 -2.379 1.00 0.00 415 THR A C 7
ATOM 10525 O O . THR A 1 31 ? -5.987 -4.895 -1.164 1.00 0.00 415 THR A O 7
ATOM 10536 N N . GLY A 1 32 ? -7.271 -4.411 -2.947 1.00 0.00 416 GLY A N 7
ATOM 10537 C CA . GLY A 1 32 ? -8.456 -4.184 -2.141 1.00 0.00 416 GLY A CA 7
ATOM 10538 C C . GLY A 1 32 ? -8.788 -2.712 -1.999 1.00 0.00 416 GLY A C 7
ATOM 10539 O O . GLY A 1 32 ? -8.201 -1.868 -2.676 1.00 0.00 416 GLY A O 7
ATOM 10543 N N . VAL A 1 33 ? -9.733 -2.402 -1.117 1.00 0.00 417 VAL A N 7
ATOM 10544 C CA . VAL A 1 33 ? -10.142 -1.022 -0.888 1.00 0.00 417 VAL A CA 7
ATOM 10545 C C . VAL A 1 33 ? -9.969 -0.632 0.576 1.00 0.00 417 VAL A C 7
ATOM 10546 O O . VAL A 1 33 ? -10.514 -1.279 1.471 1.00 0.00 417 VAL A O 7
ATOM 10559 N N . LEU A 1 34 ? -9.206 0.429 0.813 1.00 0.00 418 LEU A N 7
ATOM 10560 C CA . LEU A 1 34 ? -8.960 0.906 2.170 1.00 0.00 418 LEU A CA 7
ATOM 10561 C C . LEU A 1 34 ? -9.898 2.058 2.520 1.00 0.00 418 LEU A C 7
ATOM 10562 O O . LEU A 1 34 ? -10.729 2.462 1.708 1.00 0.00 418 LEU A O 7
ATOM 10578 N N . GLU A 1 35 ? -9.755 2.583 3.733 1.00 0.00 419 GLU A N 7
ATOM 10579 C CA . GLU A 1 35 ? -10.588 3.689 4.189 1.00 0.00 419 GLU A CA 7
ATOM 10580 C C . GLU A 1 35 ? -9.821 5.007 4.134 1.00 0.00 419 GLU A C 7
ATOM 10581 O O . GLU A 1 35 ? -10.145 5.893 3.343 1.00 0.00 419 GLU A O 7
ATOM 10593 N N . SER A 1 36 ? -8.803 5.128 4.980 1.00 0.00 420 SER A N 7
ATOM 10594 C CA . SER A 1 36 ? -7.992 6.338 5.031 1.00 0.00 420 SER A CA 7
ATOM 10595 C C . SER A 1 36 ? -7.733 6.879 3.628 1.00 0.00 420 SER A C 7
ATOM 10596 O O . SER A 1 36 ? -7.890 8.074 3.374 1.00 0.00 420 SER A O 7
ATOM 10604 N N . ILE A 1 37 ? -7.337 5.992 2.723 1.00 0.00 421 ILE A N 7
ATOM 10605 C CA . ILE A 1 37 ? -7.058 6.379 1.345 1.00 0.00 421 ILE A CA 7
ATOM 10606 C C . ILE A 1 37 ? -7.331 5.227 0.384 1.00 0.00 421 ILE A C 7
ATOM 10607 O O . ILE A 1 37 ? -6.759 4.146 0.517 1.00 0.00 421 ILE A O 7
ATOM 10623 N N . GLU A 1 38 ? -8.209 5.468 -0.585 1.00 0.00 422 GLU A N 7
ATOM 10624 C CA . GLU A 1 38 ? -8.557 4.450 -1.570 1.00 0.00 422 GLU A CA 7
ATOM 10625 C C . GLU A 1 38 ? -7.358 4.113 -2.451 1.00 0.00 422 GLU A C 7
ATOM 10626 O O . GLU A 1 38 ? -6.305 4.743 -2.352 1.00 0.00 422 GLU A O 7
ATOM 10638 N N . ARG A 1 39 ? -7.526 3.115 -3.312 1.00 0.00 423 ARG A N 7
ATOM 10639 C CA . ARG A 1 39 ? -6.457 2.693 -4.210 1.00 0.00 423 ARG A CA 7
ATOM 10640 C C . ARG A 1 39 ? -5.850 3.891 -4.933 1.00 0.00 423 ARG A C 7
ATOM 10641 O O . ARG A 1 39 ? -4.647 4.137 -4.845 1.00 0.00 423 ARG A O 7
ATOM 10662 N N . ASP A 1 40 ? -6.689 4.631 -5.649 1.00 0.00 424 ASP A N 7
ATOM 10663 C CA . ASP A 1 40 ? -6.235 5.804 -6.388 1.00 0.00 424 ASP A CA 7
ATOM 10664 C C . ASP A 1 40 ? -5.459 6.752 -5.479 1.00 0.00 424 ASP A C 7
ATOM 10665 O O . ASP A 1 40 ? -4.421 7.287 -5.866 1.00 0.00 424 ASP A O 7
ATOM 10674 N N . GLU A 1 41 ? -5.971 6.954 -4.269 1.00 0.00 425 GLU A N 7
ATOM 10675 C CA . GLU A 1 41 ? -5.326 7.840 -3.306 1.00 0.00 425 GLU A CA 7
ATOM 10676 C C . GLU A 1 41 ? -3.964 7.291 -2.890 1.00 0.00 425 GLU A C 7
ATOM 10677 O O . GLU A 1 41 ? -2.928 7.884 -3.186 1.00 0.00 425 GLU A O 7
ATOM 10689 N N . ALA A 1 42 ? -3.976 6.156 -2.200 1.00 0.00 426 ALA A N 7
ATOM 10690 C CA . ALA A 1 42 ? -2.743 5.526 -1.743 1.00 0.00 426 ALA A CA 7
ATOM 10691 C C . ALA A 1 42 ? -1.759 5.347 -2.895 1.00 0.00 426 ALA A C 7
ATOM 10692 O O . ALA A 1 42 ? -0.553 5.227 -2.682 1.00 0.00 426 ALA A O 7
ATOM 10699 N N . LYS A 1 43 ? -2.282 5.330 -4.116 1.00 0.00 427 LYS A N 7
ATOM 10700 C CA . LYS A 1 43 ? -1.451 5.166 -5.303 1.00 0.00 427 LYS A CA 7
ATOM 10701 C C . LYS A 1 43 ? -0.642 6.429 -5.579 1.00 0.00 427 LYS A C 7
ATOM 10702 O O . LYS A 1 43 ? 0.575 6.372 -5.754 1.00 0.00 427 LYS A O 7
ATOM 10721 N N . SER A 1 44 ? -1.326 7.568 -5.615 1.00 0.00 428 SER A N 7
ATOM 10722 C CA . SER A 1 44 ? -0.671 8.845 -5.872 1.00 0.00 428 SER A CA 7
ATOM 10723 C C . SER A 1 44 ? 0.417 9.116 -4.837 1.00 0.00 428 SER A C 7
ATOM 10724 O O . SER A 1 44 ? 1.464 9.683 -5.153 1.00 0.00 428 SER A O 7
ATOM 10732 N N . LEU A 1 45 ? 0.162 8.707 -3.599 1.00 0.00 429 LEU A N 7
ATOM 10733 C CA . LEU A 1 45 ? 1.118 8.904 -2.516 1.00 0.00 429 LEU A CA 7
ATOM 10734 C C . LEU A 1 45 ? 2.417 8.154 -2.792 1.00 0.00 429 LEU A C 7
ATOM 10735 O O . LEU A 1 45 ? 3.477 8.763 -2.940 1.00 0.00 429 LEU A O 7
ATOM 10751 N N . ILE A 1 46 ? 2.326 6.831 -2.863 1.00 0.00 430 ILE A N 7
ATOM 10752 C CA . ILE A 1 46 ? 3.493 5.998 -3.126 1.00 0.00 430 ILE A CA 7
ATOM 10753 C C . ILE A 1 46 ? 4.281 6.518 -4.323 1.00 0.00 430 ILE A C 7
ATOM 10754 O O . ILE A 1 46 ? 5.511 6.504 -4.323 1.00 0.00 430 ILE A O 7
ATOM 10770 N N . GLU A 1 47 ? 3.562 6.978 -5.343 1.00 0.00 431 GLU A N 7
ATOM 10771 C CA . GLU A 1 47 ? 4.195 7.504 -6.547 1.00 0.00 431 GLU A CA 7
ATOM 10772 C C . GLU A 1 47 ? 4.768 8.896 -6.297 1.00 0.00 431 GLU A C 7
ATOM 10773 O O . GLU A 1 47 ? 5.746 9.298 -6.927 1.00 0.00 431 GLU A O 7
ATOM 10785 N N . ARG A 1 48 ? 4.150 9.627 -5.375 1.00 0.00 432 ARG A N 7
ATOM 10786 C CA . ARG A 1 48 ? 4.596 10.974 -5.043 1.00 0.00 432 ARG A CA 7
ATOM 10787 C C . ARG A 1 48 ? 5.980 10.946 -4.401 1.00 0.00 432 ARG A C 7
ATOM 10788 O O . ARG A 1 48 ? 6.647 11.975 -4.293 1.00 0.00 432 ARG A O 7
ATOM 10809 N N . TYR A 1 49 ? 6.405 9.761 -3.976 1.00 0.00 433 TYR A N 7
ATOM 10810 C CA . TYR A 1 49 ? 7.708 9.599 -3.342 1.00 0.00 433 TYR A CA 7
ATOM 10811 C C . TYR A 1 49 ? 8.634 8.750 -4.208 1.00 0.00 433 TYR A C 7
ATOM 10812 O O . TYR A 1 49 ? 9.784 8.504 -3.850 1.00 0.00 433 TYR A O 7
ATOM 10830 N N . GLY A 1 50 ? 8.120 8.305 -5.351 1.00 0.00 434 GLY A N 7
ATOM 10831 C CA . GLY A 1 50 ? 8.913 7.489 -6.252 1.00 0.00 434 GLY A CA 7
ATOM 10832 C C . GLY A 1 50 ? 8.452 6.045 -6.283 1.00 0.00 434 GLY A C 7
ATOM 10833 O O . GLY A 1 50 ? 8.666 5.339 -7.268 1.00 0.00 434 GLY A O 7
ATOM 10837 N N . GLY A 1 51 ? 7.817 5.604 -5.201 1.00 0.00 435 GLY A N 7
ATOM 10838 C CA . GLY A 1 51 ? 7.336 4.237 -5.129 1.00 0.00 435 GLY A CA 7
ATOM 10839 C C . GLY A 1 51 ? 6.449 3.872 -6.303 1.00 0.00 435 GLY A C 7
ATOM 10840 O O . GLY A 1 51 ? 5.768 4.728 -6.867 1.00 0.00 435 GLY A O 7
ATOM 10844 N N . LYS A 1 52 ? 6.457 2.596 -6.674 1.00 0.00 436 LYS A N 7
ATOM 10845 C CA . LYS A 1 52 ? 5.648 2.117 -7.788 1.00 0.00 436 LYS A CA 7
ATOM 10846 C C . LYS A 1 52 ? 4.392 1.412 -7.286 1.00 0.00 436 LYS A C 7
ATOM 10847 O O . LYS A 1 52 ? 4.407 0.769 -6.237 1.00 0.00 436 LYS A O 7
ATOM 10866 N N . VAL A 1 53 ? 3.307 1.536 -8.043 1.00 0.00 437 VAL A N 7
ATOM 10867 C CA . VAL A 1 53 ? 2.043 0.908 -7.676 1.00 0.00 437 VAL A CA 7
ATOM 10868 C C . VAL A 1 53 ? 1.519 0.027 -8.805 1.00 0.00 437 VAL A C 7
ATOM 10869 O O . VAL A 1 53 ? 1.244 0.506 -9.905 1.00 0.00 437 VAL A O 7
ATOM 10882 N N . THR A 1 54 ? 1.381 -1.265 -8.524 1.00 0.00 438 THR A N 7
ATOM 10883 C CA . THR A 1 54 ? 0.890 -2.214 -9.515 1.00 0.00 438 THR A CA 7
ATOM 10884 C C . THR A 1 54 ? -0.155 -3.147 -8.913 1.00 0.00 438 THR A C 7
ATOM 10885 O O . THR A 1 54 ? -0.168 -3.383 -7.706 1.00 0.00 438 THR A O 7
ATOM 10896 N N . GLY A 1 55 ? -1.029 -3.676 -9.763 1.00 0.00 439 GLY A N 7
ATOM 10897 C CA . GLY A 1 55 ? -2.065 -4.578 -9.296 1.00 0.00 439 GLY A CA 7
ATOM 10898 C C . GLY A 1 55 ? -1.553 -5.989 -9.084 1.00 0.00 439 GLY A C 7
ATOM 10899 O O . GLY A 1 55 ? -1.990 -6.684 -8.168 1.00 0.00 439 GLY A O 7
ATOM 10903 N N . ASN A 1 56 ? -0.626 -6.414 -9.936 1.00 0.00 440 ASN A N 7
ATOM 10904 C CA . ASN A 1 56 ? -0.055 -7.753 -9.839 1.00 0.00 440 ASN A CA 7
ATOM 10905 C C . ASN A 1 56 ? 1.262 -7.729 -9.070 1.00 0.00 440 ASN A C 7
ATOM 10906 O O . ASN A 1 56 ? 2.055 -6.798 -9.205 1.00 0.00 440 ASN A O 7
ATOM 10917 N N . VAL A 1 57 ? 1.489 -8.760 -8.263 1.00 0.00 441 VAL A N 7
ATOM 10918 C CA . VAL A 1 57 ? 2.710 -8.859 -7.473 1.00 0.00 441 VAL A CA 7
ATOM 10919 C C . VAL A 1 57 ? 3.862 -9.408 -8.308 1.00 0.00 441 VAL A C 7
ATOM 10920 O O . VAL A 1 57 ? 3.687 -10.350 -9.081 1.00 0.00 441 VAL A O 7
ATOM 10933 N N . SER A 1 58 ? 5.039 -8.813 -8.146 1.00 0.00 442 SER A N 7
ATOM 10934 C CA . SER A 1 58 ? 6.220 -9.240 -8.888 1.00 0.00 442 SER A CA 7
ATOM 10935 C C . SER A 1 58 ? 7.350 -9.621 -7.937 1.00 0.00 442 SER A C 7
ATOM 10936 O O . SER A 1 58 ? 7.178 -9.623 -6.717 1.00 0.00 442 SER A O 7
ATOM 10944 N N . LYS A 1 59 ? 8.508 -9.943 -8.503 1.00 0.00 443 LYS A N 7
ATOM 10945 C CA . LYS A 1 59 ? 9.669 -10.324 -7.708 1.00 0.00 443 LYS A CA 7
ATOM 10946 C C . LYS A 1 59 ? 10.402 -9.092 -7.188 1.00 0.00 443 LYS A C 7
ATOM 10947 O O . LYS A 1 59 ? 11.210 -9.181 -6.263 1.00 0.00 443 LYS A O 7
ATOM 10966 N N . LYS A 1 60 ? 10.112 -7.941 -7.786 1.00 0.00 444 LYS A N 7
ATOM 10967 C CA . LYS A 1 60 ? 10.740 -6.689 -7.381 1.00 0.00 444 LYS A CA 7
ATOM 10968 C C . LYS A 1 60 ? 9.933 -6.005 -6.282 1.00 0.00 444 LYS A C 7
ATOM 10969 O O . LYS A 1 60 ? 10.389 -5.037 -5.673 1.00 0.00 444 LYS A O 7
ATOM 10988 N N . THR A 1 61 ? 8.732 -6.516 -6.031 1.00 0.00 445 THR A N 7
ATOM 10989 C CA . THR A 1 61 ? 7.862 -5.956 -5.005 1.00 0.00 445 THR A CA 7
ATOM 10990 C C . THR A 1 61 ? 8.589 -5.842 -3.670 1.00 0.00 445 THR A C 7
ATOM 10991 O O . THR A 1 61 ? 9.064 -6.836 -3.125 1.00 0.00 445 THR A O 7
ATOM 11002 N N . ASN A 1 62 ? 8.671 -4.622 -3.149 1.00 0.00 446 ASN A N 7
ATOM 11003 C CA . ASN A 1 62 ? 9.341 -4.378 -1.876 1.00 0.00 446 ASN A CA 7
ATOM 11004 C C . ASN A 1 62 ? 8.367 -4.530 -0.712 1.00 0.00 446 ASN A C 7
ATOM 11005 O O . ASN A 1 62 ? 8.743 -4.978 0.371 1.00 0.00 446 ASN A O 7
ATOM 11016 N N . TYR A 1 63 ? 7.114 -4.153 -0.943 1.00 0.00 447 TYR A N 7
ATOM 11017 C CA . TYR A 1 63 ? 6.086 -4.245 0.088 1.00 0.00 447 TYR A CA 7
ATOM 11018 C C . TYR A 1 63 ? 4.711 -4.468 -0.534 1.00 0.00 447 TYR A C 7
ATOM 11019 O O . TYR A 1 63 ? 4.316 -3.765 -1.465 1.00 0.00 447 TYR A O 7
ATOM 11037 N N . LEU A 1 64 ? 3.985 -5.450 -0.011 1.00 0.00 448 LEU A N 7
ATOM 11038 C CA . LEU A 1 64 ? 2.652 -5.767 -0.513 1.00 0.00 448 LEU A CA 7
ATOM 11039 C C . LEU A 1 64 ? 1.577 -5.115 0.351 1.00 0.00 448 LEU A C 7
ATOM 11040 O O . LEU A 1 64 ? 1.366 -5.506 1.499 1.00 0.00 448 LEU A O 7
ATOM 11056 N N . VAL A 1 65 ? 0.896 -4.121 -0.211 1.00 0.00 449 VAL A N 7
ATOM 11057 C CA . VAL A 1 65 ? -0.160 -3.417 0.506 1.00 0.00 449 VAL A CA 7
ATOM 11058 C C . VAL A 1 65 ? -1.486 -4.163 0.403 1.00 0.00 449 VAL A C 7
ATOM 11059 O O . VAL A 1 65 ? -2.166 -4.101 -0.620 1.00 0.00 449 VAL A O 7
ATOM 11072 N N . MET A 1 66 ? -1.846 -4.868 1.471 1.00 0.00 450 MET A N 7
ATOM 11073 C CA . MET A 1 66 ? -3.092 -5.626 1.501 1.00 0.00 450 MET A CA 7
ATOM 11074 C C . MET A 1 66 ? -4.274 -4.715 1.817 1.00 0.00 450 MET A C 7
ATOM 11075 O O . MET A 1 66 ? -4.096 -3.578 2.251 1.00 0.00 450 MET A O 7
ATOM 11089 N N . GLY A 1 67 ? -5.483 -5.223 1.595 1.00 0.00 451 GLY A N 7
ATOM 11090 C CA . GLY A 1 67 ? -6.676 -4.442 1.861 1.00 0.00 451 GLY A CA 7
ATOM 11091 C C . GLY A 1 67 ? -7.934 -5.287 1.862 1.00 0.00 451 GLY A C 7
ATOM 11092 O O . GLY A 1 67 ? -7.899 -6.464 2.221 1.00 0.00 451 GLY A O 7
ATOM 11096 N N . ARG A 1 68 ? -9.050 -4.686 1.460 1.00 0.00 452 ARG A N 7
ATOM 11097 C CA . ARG A 1 68 ? -10.325 -5.391 1.419 1.00 0.00 452 ARG A CA 7
ATOM 11098 C C . ARG A 1 68 ? -10.316 -6.469 0.339 1.00 0.00 452 ARG A C 7
ATOM 11099 O O . ARG A 1 68 ? -9.613 -6.350 -0.665 1.00 0.00 452 ARG A O 7
ATOM 11120 N N . ASP A 1 69 ? -11.100 -7.519 0.553 1.00 0.00 453 ASP A N 7
ATOM 11121 C CA . ASP A 1 69 ? -11.183 -8.618 -0.402 1.00 0.00 453 ASP A CA 7
ATOM 11122 C C . ASP A 1 69 ? -9.824 -8.887 -1.040 1.00 0.00 453 ASP A C 7
ATOM 11123 O O . ASP A 1 69 ? -9.721 -9.067 -2.254 1.00 0.00 453 ASP A O 7
ATOM 11132 N N . SER A 1 70 ? -8.783 -8.913 -0.215 1.00 0.00 454 SER A N 7
ATOM 11133 C CA . SER A 1 70 ? -7.429 -9.154 -0.699 1.00 0.00 454 SER A CA 7
ATOM 11134 C C . SER A 1 70 ? -7.205 -10.639 -0.968 1.00 0.00 454 SER A C 7
ATOM 11135 O O . SER A 1 70 ? -7.012 -11.427 -0.043 1.00 0.00 454 SER A O 7
ATOM 11143 N N . GLY A 1 71 ? -7.233 -11.014 -2.243 1.00 0.00 455 GLY A N 7
ATOM 11144 C CA . GLY A 1 71 ? -7.032 -12.403 -2.613 1.00 0.00 455 GLY A CA 7
ATOM 11145 C C . GLY A 1 71 ? -5.823 -13.015 -1.933 1.00 0.00 455 GLY A C 7
ATOM 11146 O O . GLY A 1 71 ? -4.768 -12.388 -1.849 1.00 0.00 455 GLY A O 7
ATOM 11150 N N . GLN A 1 72 ? -5.978 -14.242 -1.446 1.00 0.00 456 GLN A N 7
ATOM 11151 C CA . GLN A 1 72 ? -4.890 -14.937 -0.768 1.00 0.00 456 GLN A CA 7
ATOM 11152 C C . GLN A 1 72 ? -3.664 -15.041 -1.670 1.00 0.00 456 GLN A C 7
ATOM 11153 O O . GLN A 1 72 ? -2.541 -14.777 -1.240 1.00 0.00 456 GLN A O 7
ATOM 11167 N N . SER A 1 73 ? -3.888 -15.426 -2.922 1.00 0.00 457 SER A N 7
ATOM 11168 C CA . SER A 1 73 ? -2.801 -15.569 -3.884 1.00 0.00 457 SER A CA 7
ATOM 11169 C C . SER A 1 73 ? -1.761 -14.470 -3.694 1.00 0.00 457 SER A C 7
ATOM 11170 O O . SER A 1 73 ? -0.557 -14.727 -3.717 1.00 0.00 457 SER A O 7
ATOM 11178 N N . LYS A 1 74 ? -2.233 -13.242 -3.507 1.00 0.00 458 LYS A N 7
ATOM 11179 C CA . LYS A 1 74 ? -1.346 -12.102 -3.311 1.00 0.00 458 LYS A CA 7
ATOM 11180 C C . LYS A 1 74 ? -0.292 -12.407 -2.252 1.00 0.00 458 LYS A C 7
ATOM 11181 O O . LYS A 1 74 ? 0.907 -12.314 -2.511 1.00 0.00 458 LYS A O 7
ATOM 11200 N N . SER A 1 75 ? -0.749 -12.773 -1.058 1.00 0.00 459 SER A N 7
ATOM 11201 C CA . SER A 1 75 ? 0.155 -13.090 0.042 1.00 0.00 459 SER A CA 7
ATOM 11202 C C . SER A 1 75 ? 0.927 -14.375 -0.243 1.00 0.00 459 SER A C 7
ATOM 11203 O O . SER A 1 75 ? 2.086 -14.515 0.148 1.00 0.00 459 SER A O 7
ATOM 11211 N N . ASP A 1 76 ? 0.275 -15.310 -0.926 1.00 0.00 460 ASP A N 7
ATOM 11212 C CA . ASP A 1 76 ? 0.899 -16.584 -1.264 1.00 0.00 460 ASP A CA 7
ATOM 11213 C C . ASP A 1 76 ? 2.213 -16.365 -2.008 1.00 0.00 460 ASP A C 7
ATOM 11214 O O . ASP A 1 76 ? 3.287 -16.701 -1.506 1.00 0.00 460 ASP A O 7
ATOM 11223 N N . LYS A 1 77 ? 2.122 -15.799 -3.207 1.00 0.00 461 LYS A N 7
ATOM 11224 C CA . LYS A 1 77 ? 3.302 -15.535 -4.020 1.00 0.00 461 LYS A CA 7
ATOM 11225 C C . LYS A 1 77 ? 4.239 -14.556 -3.319 1.00 0.00 461 LYS A C 7
ATOM 11226 O O . LYS A 1 77 ? 5.460 -14.687 -3.397 1.00 0.00 461 LYS A O 7
ATOM 11245 N N . ALA A 1 78 ? 3.658 -13.578 -2.632 1.00 0.00 462 ALA A N 7
ATOM 11246 C CA . ALA A 1 78 ? 4.441 -12.580 -1.913 1.00 0.00 462 ALA A CA 7
ATOM 11247 C C . ALA A 1 78 ? 5.425 -13.242 -0.954 1.00 0.00 462 ALA A C 7
ATOM 11248 O O . ALA A 1 78 ? 6.627 -12.983 -1.007 1.00 0.00 462 ALA A O 7
ATOM 11255 N N . ALA A 1 79 ? 4.907 -14.096 -0.077 1.00 0.00 463 ALA A N 7
ATOM 11256 C CA . ALA A 1 79 ? 5.741 -14.795 0.893 1.00 0.00 463 ALA A CA 7
ATOM 11257 C C . ALA A 1 79 ? 6.825 -15.611 0.197 1.00 0.00 463 ALA A C 7
ATOM 11258 O O . ALA A 1 79 ? 7.934 -15.752 0.711 1.00 0.00 463 ALA A O 7
ATOM 11265 N N . ALA A 1 80 ? 6.497 -16.147 -0.974 1.00 0.00 464 ALA A N 7
ATOM 11266 C CA . ALA A 1 80 ? 7.443 -16.948 -1.739 1.00 0.00 464 ALA A CA 7
ATOM 11267 C C . ALA A 1 80 ? 8.649 -16.117 -2.163 1.00 0.00 464 ALA A C 7
ATOM 11268 O O . ALA A 1 80 ? 9.792 -16.465 -1.864 1.00 0.00 464 ALA A O 7
ATOM 11275 N N . LEU A 1 81 ? 8.388 -15.018 -2.862 1.00 0.00 465 LEU A N 7
ATOM 11276 C CA . LEU A 1 81 ? 9.453 -14.136 -3.328 1.00 0.00 465 LEU A CA 7
ATOM 11277 C C . LEU A 1 81 ? 10.076 -13.373 -2.164 1.00 0.00 465 LEU A C 7
ATOM 11278 O O . LEU A 1 81 ? 10.997 -12.579 -2.352 1.00 0.00 465 LEU A O 7
ATOM 11294 N N . GLY A 1 82 ? 9.568 -13.620 -0.961 1.00 0.00 466 GLY A N 7
ATOM 11295 C CA . GLY A 1 82 ? 10.089 -12.950 0.216 1.00 0.00 466 GLY A CA 7
ATOM 11296 C C . GLY A 1 82 ? 9.773 -11.467 0.226 1.00 0.00 466 GLY A C 7
ATOM 11297 O O . GLY A 1 82 ? 10.668 -10.635 0.374 1.00 0.00 466 GLY A O 7
ATOM 11301 N N . THR A 1 83 ? 8.496 -11.135 0.067 1.00 0.00 467 THR A N 7
ATOM 11302 C CA . THR A 1 83 ? 8.064 -9.743 0.055 1.00 0.00 467 THR A CA 7
ATOM 11303 C C . THR A 1 83 ? 7.351 -9.377 1.352 1.00 0.00 467 THR A C 7
ATOM 11304 O O . THR A 1 83 ? 6.439 -10.079 1.790 1.00 0.00 467 THR A O 7
ATOM 11315 N N . LYS A 1 84 ? 7.771 -8.274 1.962 1.00 0.00 468 LYS A N 7
ATOM 11316 C CA . LYS A 1 84 ? 7.171 -7.813 3.208 1.00 0.00 468 LYS A CA 7
ATOM 11317 C C . LYS A 1 84 ? 5.730 -7.366 2.986 1.00 0.00 468 LYS A C 7
ATOM 11318 O O . LYS A 1 84 ? 5.439 -6.621 2.050 1.00 0.00 468 LYS A O 7
ATOM 11337 N N . ILE A 1 85 ? 4.833 -7.824 3.852 1.00 0.00 469 ILE A N 7
ATOM 11338 C CA . ILE A 1 85 ? 3.423 -7.469 3.751 1.00 0.00 469 ILE A CA 7
ATOM 11339 C C . ILE A 1 85 ? 3.056 -6.385 4.760 1.00 0.00 469 ILE A C 7
ATOM 11340 O O . ILE A 1 85 ? 3.346 -6.507 5.950 1.00 0.00 469 ILE A O 7
ATOM 11356 N N . ILE A 1 86 ? 2.414 -5.327 4.275 1.00 0.00 470 ILE A N 7
ATOM 11357 C CA . ILE A 1 86 ? 2.004 -4.224 5.135 1.00 0.00 470 ILE A CA 7
ATOM 11358 C C . ILE A 1 86 ? 0.593 -3.756 4.794 1.00 0.00 470 ILE A C 7
ATOM 11359 O O . ILE A 1 86 ? -0.037 -4.272 3.870 1.00 0.00 470 ILE A O 7
ATOM 11375 N N . ASP A 1 87 ? 0.103 -2.776 5.545 1.00 0.00 471 ASP A N 7
ATOM 11376 C CA . ASP A 1 87 ? -1.233 -2.236 5.321 1.00 0.00 471 ASP A CA 7
ATOM 11377 C C . ASP A 1 87 ? -1.179 -0.729 5.091 1.00 0.00 471 ASP A C 7
ATOM 11378 O O . ASP A 1 87 ? -0.130 -0.105 5.253 1.00 0.00 471 ASP A O 7
ATOM 11387 N N . GLU A 1 88 ? -2.315 -0.152 4.712 1.00 0.00 472 GLU A N 7
ATOM 11388 C CA . GLU A 1 88 ? -2.394 1.282 4.459 1.00 0.00 472 GLU A CA 7
ATOM 11389 C C . GLU A 1 88 ? -1.572 2.062 5.480 1.00 0.00 472 GLU A C 7
ATOM 11390 O O . GLU A 1 88 ? -0.889 3.027 5.137 1.00 0.00 472 GLU A O 7
ATOM 11402 N N . ASP A 1 89 ? -1.643 1.637 6.737 1.00 0.00 473 ASP A N 7
ATOM 11403 C CA . ASP A 1 89 ? -0.905 2.294 7.809 1.00 0.00 473 ASP A CA 7
ATOM 11404 C C . ASP A 1 89 ? 0.594 2.046 7.669 1.00 0.00 473 ASP A C 7
ATOM 11405 O O . ASP A 1 89 ? 1.399 2.969 7.779 1.00 0.00 473 ASP A O 7
ATOM 11414 N N . GLY A 1 90 ? 0.961 0.791 7.426 1.00 0.00 474 GLY A N 7
ATOM 11415 C CA . GLY A 1 90 ? 2.362 0.444 7.277 1.00 0.00 474 GLY A CA 7
ATOM 11416 C C . GLY A 1 90 ? 3.059 1.285 6.226 1.00 0.00 474 GLY A C 7
ATOM 11417 O O . GLY A 1 90 ? 4.245 1.590 6.351 1.00 0.00 474 GLY A O 7
ATOM 11421 N N . LEU A 1 91 ? 2.322 1.660 5.186 1.00 0.00 475 LEU A N 7
ATOM 11422 C CA . LEU A 1 91 ? 2.876 2.470 4.107 1.00 0.00 475 LEU A CA 7
ATOM 11423 C C . LEU A 1 91 ? 3.230 3.868 4.603 1.00 0.00 475 LEU A C 7
ATOM 11424 O O . LEU A 1 91 ? 4.381 4.298 4.514 1.00 0.00 475 LEU A O 7
ATOM 11440 N N . LEU A 1 92 ? 2.234 4.574 5.128 1.00 0.00 476 LEU A N 7
ATOM 11441 C CA . LEU A 1 92 ? 2.440 5.924 5.642 1.00 0.00 476 LEU A CA 7
ATOM 11442 C C . LEU A 1 92 ? 3.699 5.993 6.501 1.00 0.00 476 LEU A C 7
ATOM 11443 O O . LEU A 1 92 ? 4.563 6.842 6.285 1.00 0.00 476 LEU A O 7
ATOM 11459 N N . ASN A 1 93 ? 3.795 5.094 7.474 1.00 0.00 477 ASN A N 7
ATOM 11460 C CA . ASN A 1 93 ? 4.949 5.052 8.366 1.00 0.00 477 ASN A CA 7
ATOM 11461 C C . ASN A 1 93 ? 6.248 4.963 7.570 1.00 0.00 477 ASN A C 7
ATOM 11462 O O . ASN A 1 93 ? 7.196 5.707 7.824 1.00 0.00 477 ASN A O 7
ATOM 11473 N N . LEU A 1 94 ? 6.283 4.049 6.607 1.00 0.00 478 LEU A N 7
ATOM 11474 C CA . LEU A 1 94 ? 7.466 3.863 5.773 1.00 0.00 478 LEU A CA 7
ATOM 11475 C C . LEU A 1 94 ? 7.931 5.190 5.183 1.00 0.00 478 LEU A C 7
ATOM 11476 O O . LEU A 1 94 ? 9.105 5.357 4.854 1.00 0.00 478 LEU A O 7
ATOM 11492 N N . ILE A 1 95 ? 7.002 6.132 5.054 1.00 0.00 479 ILE A N 7
ATOM 11493 C CA . ILE A 1 95 ? 7.318 7.446 4.508 1.00 0.00 479 ILE A CA 7
ATOM 11494 C C . ILE A 1 95 ? 8.024 8.317 5.542 1.00 0.00 479 ILE A C 7
ATOM 11495 O O . ILE A 1 95 ? 8.792 9.213 5.193 1.00 0.00 479 ILE A O 7
ATOM 11511 N N . ARG A 1 96 ? 7.759 8.045 6.815 1.00 0.00 480 ARG A N 7
ATOM 11512 C CA . ARG A 1 96 ? 8.369 8.803 7.901 1.00 0.00 480 ARG A CA 7
ATOM 11513 C C . ARG A 1 96 ? 9.599 8.082 8.444 1.00 0.00 480 ARG A C 7
ATOM 11514 O O . ARG A 1 96 ? 10.373 8.647 9.217 1.00 0.00 480 ARG A O 7
ATOM 11535 N N . THR A 1 97 ? 9.773 6.829 8.034 1.00 0.00 481 THR A N 7
ATOM 11536 C CA . THR A 1 97 ? 10.906 6.029 8.480 1.00 0.00 481 THR A CA 7
ATOM 11537 C C . THR A 1 97 ? 11.989 5.965 7.409 1.00 0.00 481 THR A C 7
ATOM 11538 O O . THR A 1 97 ? 13.180 5.958 7.717 1.00 0.00 481 THR A O 7
ATOM 11549 N N . MET A 1 98 ? 11.567 5.918 6.150 1.00 0.00 482 MET A N 7
ATOM 11550 C CA . MET A 1 98 ? 12.502 5.857 5.032 1.00 0.00 482 MET A CA 7
ATOM 11551 C C . MET A 1 98 ? 13.176 7.207 4.813 1.00 0.00 482 MET A C 7
ATOM 11552 O O . MET A 1 98 ? 12.553 8.263 4.915 1.00 0.00 482 MET A O 7
ATOM 11566 N N . PRO A 1 99 ? 14.481 7.174 4.504 1.00 0.00 483 PRO A N 7
ATOM 11567 C CA . PRO A 1 99 ? 15.268 8.387 4.263 1.00 0.00 483 PRO A CA 7
ATOM 11568 C C . PRO A 1 99 ? 14.878 9.084 2.964 1.00 0.00 483 PRO A C 7
ATOM 11569 O O . PRO A 1 99 ? 13.821 8.813 2.397 1.00 0.00 483 PRO A O 7
ATOM 11580 N N . GLY A 1 100 ? 15.740 9.983 2.497 1.00 0.00 484 GLY A N 7
ATOM 11581 C CA . GLY A 1 100 ? 15.466 10.703 1.268 1.00 0.00 484 GLY A CA 7
ATOM 11582 C C . GLY A 1 100 ? 16.671 10.759 0.349 1.00 0.00 484 GLY A C 7
ATOM 11583 O O . GLY A 1 100 ? 17.757 10.303 0.707 1.00 0.00 484 GLY A O 7
ATOM 11587 N N . LYS A 1 101 ? 16.479 11.318 -0.841 1.00 0.00 485 LYS A N 7
ATOM 11588 C CA . LYS A 1 101 ? 17.558 11.432 -1.816 1.00 0.00 485 LYS A CA 7
ATOM 11589 C C . LYS A 1 101 ? 17.523 12.791 -2.509 1.00 0.00 485 LYS A C 7
ATOM 11590 O O . LYS A 1 101 ? 16.460 13.273 -2.900 1.00 0.00 485 LYS A O 7
ATOM 11609 N N . LYS A 1 102 ? 18.693 13.403 -2.659 1.00 0.00 486 LYS A N 7
ATOM 11610 C CA . LYS A 1 102 ? 18.798 14.705 -3.307 1.00 0.00 486 LYS A CA 7
ATOM 11611 C C . LYS A 1 102 ? 18.196 14.665 -4.708 1.00 0.00 486 LYS A C 7
ATOM 11612 O O . LYS A 1 102 ? 18.040 13.595 -5.297 1.00 0.00 486 LYS A O 7
ATOM 11631 N N . SER A 1 103 ? 17.861 15.838 -5.237 1.00 0.00 487 SER A N 7
ATOM 11632 C CA . SER A 1 103 ? 17.274 15.936 -6.568 1.00 0.00 487 SER A CA 7
ATOM 11633 C C . SER A 1 103 ? 17.351 17.367 -7.091 1.00 0.00 487 SER A C 7
ATOM 11634 O O . SER A 1 103 ? 16.885 18.304 -6.442 1.00 0.00 487 SER A O 7
ATOM 11642 N N . LYS A 1 104 ? 17.944 17.529 -8.269 1.00 0.00 488 LYS A N 7
ATOM 11643 C CA . LYS A 1 104 ? 18.082 18.844 -8.882 1.00 0.00 488 LYS A CA 7
ATOM 11644 C C . LYS A 1 104 ? 16.725 19.528 -9.017 1.00 0.00 488 LYS A C 7
ATOM 11645 O O . LYS A 1 104 ? 16.590 20.721 -8.743 1.00 0.00 488 LYS A O 7
ATOM 11664 N N . TYR A 1 105 ? 15.723 18.765 -9.438 1.00 0.00 489 TYR A N 7
ATOM 11665 C CA . TYR A 1 105 ? 14.376 19.297 -9.609 1.00 0.00 489 TYR A CA 7
ATOM 11666 C C . TYR A 1 105 ? 13.535 19.065 -8.357 1.00 0.00 489 TYR A C 7
ATOM 11667 O O . TYR A 1 105 ? 13.830 18.180 -7.555 1.00 0.00 489 TYR A O 7
ATOM 11685 N N . GLU A 1 106 ? 12.487 19.868 -8.199 1.00 0.00 490 GLU A N 7
ATOM 11686 C CA . GLU A 1 106 ? 11.603 19.750 -7.046 1.00 0.00 490 GLU A CA 7
ATOM 11687 C C . GLU A 1 106 ? 10.191 20.212 -7.393 1.00 0.00 490 GLU A C 7
ATOM 11688 O O . GLU A 1 106 ? 10.001 21.061 -8.264 1.00 0.00 490 GLU A O 7
ATOM 11700 N N . ILE A 1 107 ? 9.204 19.647 -6.706 1.00 0.00 491 ILE A N 7
ATOM 11701 C CA . ILE A 1 107 ? 7.810 20.000 -6.941 1.00 0.00 491 ILE A CA 7
ATOM 11702 C C . ILE A 1 107 ? 7.148 20.504 -5.663 1.00 0.00 491 ILE A C 7
ATOM 11703 O O . ILE A 1 107 ? 6.847 19.725 -4.759 1.00 0.00 491 ILE A O 7
ATOM 11719 N N . ALA A 1 108 ? 6.921 21.812 -5.596 1.00 0.00 492 ALA A N 7
ATOM 11720 C CA . ALA A 1 108 ? 6.290 22.419 -4.431 1.00 0.00 492 ALA A CA 7
ATOM 11721 C C . ALA A 1 108 ? 4.883 21.871 -4.220 1.00 0.00 492 ALA A C 7
ATOM 11722 O O . ALA A 1 108 ? 4.239 21.408 -5.162 1.00 0.00 492 ALA A O 7
ATOM 11729 N N . VAL A 1 109 ? 4.411 21.926 -2.979 1.00 0.00 493 VAL A N 7
ATOM 11730 C CA . VAL A 1 109 ? 3.079 21.436 -2.645 1.00 0.00 493 VAL A CA 7
ATOM 11731 C C . VAL A 1 109 ? 2.005 22.437 -3.058 1.00 0.00 493 VAL A C 7
ATOM 11732 O O . VAL A 1 109 ? 2.262 23.637 -3.145 1.00 0.00 493 VAL A O 7
ATOM 11745 N N . GLU A 1 110 ? 0.801 21.933 -3.312 1.00 0.00 494 GLU A N 7
ATOM 11746 C CA . GLU A 1 110 ? -0.312 22.784 -3.716 1.00 0.00 494 GLU A CA 7
ATOM 11747 C C . GLU A 1 110 ? -0.929 23.483 -2.509 1.00 0.00 494 GLU A C 7
ATOM 11748 O O . GLU A 1 110 ? -1.628 22.863 -1.707 1.00 0.00 494 GLU A O 7
ATOM 11760 N N . THR A 1 111 ? -0.665 24.780 -2.385 1.00 0.00 495 THR A N 7
ATOM 11761 C CA . THR A 1 111 ? -1.192 25.565 -1.275 1.00 0.00 495 THR A CA 7
ATOM 11762 C C . THR A 1 111 ? -2.433 26.345 -1.694 1.00 0.00 495 THR A C 7
ATOM 11763 O O . THR A 1 111 ? -2.348 27.288 -2.480 1.00 0.00 495 THR A O 7
ATOM 11774 N N . GLU A 1 112 ? -3.585 25.947 -1.163 1.00 0.00 496 GLU A N 7
ATOM 11775 C CA . GLU A 1 112 ? -4.843 26.611 -1.483 1.00 0.00 496 GLU A CA 7
ATOM 11776 C C . GLU A 1 112 ? -4.900 28.001 -0.856 1.00 0.00 496 GLU A C 7
ATOM 11777 O O . GLU A 1 112 ? -5.874 28.732 -1.030 1.00 0.00 496 GLU A O 7
ATOM 11789 N N . GLY A 1 1 ? -7.068 22.601 -12.694 1.00 0.00 385 GLY A N 8
ATOM 11790 C CA . GLY A 1 1 ? -7.680 23.877 -12.369 1.00 0.00 385 GLY A CA 8
ATOM 11791 C C . GLY A 1 1 ? -8.562 23.800 -11.139 1.00 0.00 385 GLY A C 8
ATOM 11792 O O . GLY A 1 1 ? -8.170 24.235 -10.056 1.00 0.00 385 GLY A O 8
ATOM 11796 N N . SER A 1 2 ? -9.759 23.245 -11.304 1.00 0.00 386 SER A N 8
ATOM 11797 C CA . SER A 1 2 ? -10.702 23.118 -10.199 1.00 0.00 386 SER A CA 8
ATOM 11798 C C . SER A 1 2 ? -11.107 21.661 -9.996 1.00 0.00 386 SER A C 8
ATOM 11799 O O . SER A 1 2 ? -11.595 21.006 -10.917 1.00 0.00 386 SER A O 8
ATOM 11807 N N . SER A 1 3 ? -10.900 21.160 -8.782 1.00 0.00 387 SER A N 8
ATOM 11808 C CA . SER A 1 3 ? -11.240 19.779 -8.457 1.00 0.00 387 SER A CA 8
ATOM 11809 C C . SER A 1 3 ? -12.752 19.600 -8.359 1.00 0.00 387 SER A C 8
ATOM 11810 O O . SER A 1 3 ? -13.498 20.573 -8.260 1.00 0.00 387 SER A O 8
ATOM 11818 N N . GLY A 1 4 ? -13.196 18.348 -8.389 1.00 0.00 388 GLY A N 8
ATOM 11819 C CA . GLY A 1 4 ? -14.616 18.062 -8.303 1.00 0.00 388 GLY A CA 8
ATOM 11820 C C . GLY A 1 4 ? -15.159 18.240 -6.899 1.00 0.00 388 GLY A C 8
ATOM 11821 O O . GLY A 1 4 ? -15.511 19.350 -6.498 1.00 0.00 388 GLY A O 8
ATOM 11825 N N . SER A 1 5 ? -15.230 17.144 -6.150 1.00 0.00 389 SER A N 8
ATOM 11826 C CA . SER A 1 5 ? -15.740 17.183 -4.784 1.00 0.00 389 SER A CA 8
ATOM 11827 C C . SER A 1 5 ? -15.088 18.313 -3.993 1.00 0.00 389 SER A C 8
ATOM 11828 O O . SER A 1 5 ? -13.912 18.621 -4.183 1.00 0.00 389 SER A O 8
ATOM 11836 N N . SER A 1 6 ? -15.862 18.928 -3.105 1.00 0.00 390 SER A N 8
ATOM 11837 C CA . SER A 1 6 ? -15.363 20.027 -2.287 1.00 0.00 390 SER A CA 8
ATOM 11838 C C . SER A 1 6 ? -14.766 19.506 -0.983 1.00 0.00 390 SER A C 8
ATOM 11839 O O . SER A 1 6 ? -15.173 18.463 -0.474 1.00 0.00 390 SER A O 8
ATOM 11847 N N . GLY A 1 7 ? -13.797 20.242 -0.447 1.00 0.00 391 GLY A N 8
ATOM 11848 C CA . GLY A 1 7 ? -13.158 19.839 0.792 1.00 0.00 391 GLY A CA 8
ATOM 11849 C C . GLY A 1 7 ? -12.491 18.482 0.686 1.00 0.00 391 GLY A C 8
ATOM 11850 O O . GLY A 1 7 ? -13.163 17.462 0.534 1.00 0.00 391 GLY A O 8
ATOM 11854 N N . LYS A 1 8 ? -11.165 18.468 0.767 1.00 0.00 392 LYS A N 8
ATOM 11855 C CA . LYS A 1 8 ? -10.406 17.227 0.679 1.00 0.00 392 LYS A CA 8
ATOM 11856 C C . LYS A 1 8 ? -9.933 16.779 2.058 1.00 0.00 392 LYS A C 8
ATOM 11857 O O . LYS A 1 8 ? -9.260 17.527 2.767 1.00 0.00 392 LYS A O 8
ATOM 11876 N N . ALA A 1 9 ? -10.289 15.555 2.432 1.00 0.00 393 ALA A N 8
ATOM 11877 C CA . ALA A 1 9 ? -9.898 15.007 3.725 1.00 0.00 393 ALA A CA 8
ATOM 11878 C C . ALA A 1 9 ? -9.690 13.499 3.642 1.00 0.00 393 ALA A C 8
ATOM 11879 O O . ALA A 1 9 ? -10.106 12.856 2.677 1.00 0.00 393 ALA A O 8
ATOM 11886 N N . LEU A 1 10 ? -9.042 12.939 4.658 1.00 0.00 394 LEU A N 8
ATOM 11887 C CA . LEU A 1 10 ? -8.778 11.505 4.700 1.00 0.00 394 LEU A CA 8
ATOM 11888 C C . LEU A 1 10 ? -9.268 10.898 6.010 1.00 0.00 394 LEU A C 8
ATOM 11889 O O . LEU A 1 10 ? -8.780 9.856 6.445 1.00 0.00 394 LEU A O 8
ATOM 11905 N N . GLY A 1 11 ? -10.239 11.558 6.635 1.00 0.00 395 GLY A N 8
ATOM 11906 C CA . GLY A 1 11 ? -10.781 11.068 7.889 1.00 0.00 395 GLY A CA 8
ATOM 11907 C C . GLY A 1 11 ? -10.016 11.582 9.092 1.00 0.00 395 GLY A C 8
ATOM 11908 O O . GLY A 1 11 ? -9.687 12.766 9.167 1.00 0.00 395 GLY A O 8
ATOM 11912 N N . SER A 1 12 ? -9.733 10.692 10.037 1.00 0.00 396 SER A N 8
ATOM 11913 C CA . SER A 1 12 ? -9.007 11.063 11.246 1.00 0.00 396 SER A CA 8
ATOM 11914 C C . SER A 1 12 ? -7.541 10.652 11.147 1.00 0.00 396 SER A C 8
ATOM 11915 O O . SER A 1 12 ? -6.936 10.224 12.130 1.00 0.00 396 SER A O 8
ATOM 11923 N N . LYS A 1 13 ? -6.975 10.785 9.952 1.00 0.00 397 LYS A N 8
ATOM 11924 C CA . LYS A 1 13 ? -5.580 10.429 9.722 1.00 0.00 397 LYS A CA 8
ATOM 11925 C C . LYS A 1 13 ? -4.830 11.575 9.051 1.00 0.00 397 LYS A C 8
ATOM 11926 O O . LYS A 1 13 ? -5.418 12.366 8.314 1.00 0.00 397 LYS A O 8
ATOM 11945 N N . GLU A 1 14 ? -3.529 11.656 9.310 1.00 0.00 398 GLU A N 8
ATOM 11946 C CA . GLU A 1 14 ? -2.699 12.706 8.729 1.00 0.00 398 GLU A CA 8
ATOM 11947 C C . GLU A 1 14 ? -1.524 12.108 7.960 1.00 0.00 398 GLU A C 8
ATOM 11948 O O . GLU A 1 14 ? -0.974 11.078 8.350 1.00 0.00 398 GLU A O 8
ATOM 11960 N N . ILE A 1 15 ? -1.147 12.761 6.866 1.00 0.00 399 ILE A N 8
ATOM 11961 C CA . ILE A 1 15 ? -0.038 12.295 6.043 1.00 0.00 399 ILE A CA 8
ATOM 11962 C C . ILE A 1 15 ? 1.303 12.641 6.681 1.00 0.00 399 ILE A C 8
ATOM 11963 O O . ILE A 1 15 ? 1.560 13.782 7.064 1.00 0.00 399 ILE A O 8
ATOM 11979 N N . PRO A 1 16 ? 2.181 11.633 6.796 1.00 0.00 400 PRO A N 8
ATOM 11980 C CA . PRO A 1 16 ? 3.512 11.806 7.385 1.00 0.00 400 PRO A CA 8
ATOM 11981 C C . PRO A 1 16 ? 4.434 12.637 6.500 1.00 0.00 400 PRO A C 8
ATOM 11982 O O . PRO A 1 16 ? 4.622 12.331 5.322 1.00 0.00 400 PRO A O 8
ATOM 11993 N N . LYS A 1 17 ? 5.007 13.690 7.073 1.00 0.00 401 LYS A N 8
ATOM 11994 C CA . LYS A 1 17 ? 5.911 14.565 6.337 1.00 0.00 401 LYS A CA 8
ATOM 11995 C C . LYS A 1 17 ? 7.317 13.976 6.286 1.00 0.00 401 LYS A C 8
ATOM 11996 O O . LYS A 1 17 ? 8.083 14.089 7.242 1.00 0.00 401 LYS A O 8
ATOM 12015 N N . GLY A 1 18 ? 7.651 13.347 5.163 1.00 0.00 402 GLY A N 8
ATOM 12016 C CA . GLY A 1 18 ? 8.965 12.751 5.008 1.00 0.00 402 GLY A CA 8
ATOM 12017 C C . GLY A 1 18 ? 9.738 13.345 3.848 1.00 0.00 402 GLY A C 8
ATOM 12018 O O . GLY A 1 18 ? 9.558 14.513 3.506 1.00 0.00 402 GLY A O 8
ATOM 12022 N N . ALA A 1 19 ? 10.603 12.539 3.240 1.00 0.00 403 ALA A N 8
ATOM 12023 C CA . ALA A 1 19 ? 11.406 12.991 2.111 1.00 0.00 403 ALA A CA 8
ATOM 12024 C C . ALA A 1 19 ? 10.618 12.906 0.808 1.00 0.00 403 ALA A C 8
ATOM 12025 O O . ALA A 1 19 ? 9.431 12.584 0.811 1.00 0.00 403 ALA A O 8
ATOM 12032 N N . GLU A 1 20 ? 11.288 13.197 -0.303 1.00 0.00 404 GLU A N 8
ATOM 12033 C CA . GLU A 1 20 ? 10.648 13.154 -1.612 1.00 0.00 404 GLU A CA 8
ATOM 12034 C C . GLU A 1 20 ? 10.969 11.848 -2.332 1.00 0.00 404 GLU A C 8
ATOM 12035 O O . GLU A 1 20 ? 10.224 11.410 -3.208 1.00 0.00 404 GLU A O 8
ATOM 12047 N N . ASN A 1 21 ? 12.084 11.230 -1.956 1.00 0.00 405 ASN A N 8
ATOM 12048 C CA . ASN A 1 21 ? 12.505 9.974 -2.565 1.00 0.00 405 ASN A CA 8
ATOM 12049 C C . ASN A 1 21 ? 12.686 8.889 -1.508 1.00 0.00 405 ASN A C 8
ATOM 12050 O O . ASN A 1 21 ? 13.576 8.045 -1.615 1.00 0.00 405 ASN A O 8
ATOM 12061 N N . CYS A 1 22 ? 11.836 8.919 -0.487 1.00 0.00 406 CYS A N 8
ATOM 12062 C CA . CYS A 1 22 ? 11.902 7.938 0.591 1.00 0.00 406 CYS A CA 8
ATOM 12063 C C . CYS A 1 22 ? 11.344 6.593 0.138 1.00 0.00 406 CYS A C 8
ATOM 12064 O O . CYS A 1 22 ? 11.458 5.591 0.845 1.00 0.00 406 CYS A O 8
ATOM 12072 N N . LEU A 1 23 ? 10.738 6.578 -1.044 1.00 0.00 407 LEU A N 8
ATOM 12073 C CA . LEU A 1 23 ? 10.159 5.356 -1.592 1.00 0.00 407 LEU A CA 8
ATOM 12074 C C . LEU A 1 23 ? 10.591 5.151 -3.040 1.00 0.00 407 LEU A C 8
ATOM 12075 O O . LEU A 1 23 ? 10.126 4.230 -3.711 1.00 0.00 407 LEU A O 8
ATOM 12091 N N . GLU A 1 24 ? 11.484 6.014 -3.514 1.00 0.00 408 GLU A N 8
ATOM 12092 C CA . GLU A 1 24 ? 11.979 5.926 -4.883 1.00 0.00 408 GLU A CA 8
ATOM 12093 C C . GLU A 1 24 ? 12.812 4.662 -5.080 1.00 0.00 408 GLU A C 8
ATOM 12094 O O . GLU A 1 24 ? 13.821 4.459 -4.406 1.00 0.00 408 GLU A O 8
ATOM 12106 N N . GLY A 1 25 ? 12.380 3.815 -6.009 1.00 0.00 409 GLY A N 8
ATOM 12107 C CA . GLY A 1 25 ? 13.095 2.581 -6.279 1.00 0.00 409 GLY A CA 8
ATOM 12108 C C . GLY A 1 25 ? 12.370 1.362 -5.745 1.00 0.00 409 GLY A C 8
ATOM 12109 O O . GLY A 1 25 ? 12.523 0.259 -6.272 1.00 0.00 409 GLY A O 8
ATOM 12113 N N . LEU A 1 26 ? 11.580 1.558 -4.696 1.00 0.00 410 LEU A N 8
ATOM 12114 C CA . LEU A 1 26 ? 10.829 0.464 -4.088 1.00 0.00 410 LEU A CA 8
ATOM 12115 C C . LEU A 1 26 ? 9.465 0.306 -4.752 1.00 0.00 410 LEU A C 8
ATOM 12116 O O . LEU A 1 26 ? 8.820 1.292 -5.110 1.00 0.00 410 LEU A O 8
ATOM 12132 N N . ILE A 1 27 ? 9.031 -0.940 -4.912 1.00 0.00 411 ILE A N 8
ATOM 12133 C CA . ILE A 1 27 ? 7.743 -1.227 -5.529 1.00 0.00 411 ILE A CA 8
ATOM 12134 C C . ILE A 1 27 ? 6.690 -1.556 -4.477 1.00 0.00 411 ILE A C 8
ATOM 12135 O O . ILE A 1 27 ? 7.009 -2.062 -3.400 1.00 0.00 411 ILE A O 8
ATOM 12151 N N . PHE A 1 28 ? 5.432 -1.269 -4.796 1.00 0.00 412 PHE A N 8
ATOM 12152 C CA . PHE A 1 28 ? 4.331 -1.536 -3.878 1.00 0.00 412 PHE A CA 8
ATOM 12153 C C . PHE A 1 28 ? 3.119 -2.083 -4.626 1.00 0.00 412 PHE A C 8
ATOM 12154 O O . PHE A 1 28 ? 2.863 -1.711 -5.772 1.00 0.00 412 PHE A O 8
ATOM 12171 N N . VAL A 1 29 ? 2.377 -2.970 -3.971 1.00 0.00 413 VAL A N 8
ATOM 12172 C CA . VAL A 1 29 ? 1.192 -3.569 -4.573 1.00 0.00 413 VAL A CA 8
ATOM 12173 C C . VAL A 1 29 ? -0.035 -3.364 -3.692 1.00 0.00 413 VAL A C 8
ATOM 12174 O O . VAL A 1 29 ? -0.212 -4.053 -2.686 1.00 0.00 413 VAL A O 8
ATOM 12187 N N . ILE A 1 30 ? -0.881 -2.415 -4.077 1.00 0.00 414 ILE A N 8
ATOM 12188 C CA . ILE A 1 30 ? -2.093 -2.121 -3.322 1.00 0.00 414 ILE A CA 8
ATOM 12189 C C . ILE A 1 30 ? -3.265 -2.963 -3.815 1.00 0.00 414 ILE A C 8
ATOM 12190 O O . ILE A 1 30 ? -3.637 -2.904 -4.987 1.00 0.00 414 ILE A O 8
ATOM 12206 N N . THR A 1 31 ? -3.846 -3.746 -2.911 1.00 0.00 415 THR A N 8
ATOM 12207 C CA . THR A 1 31 ? -4.977 -4.600 -3.252 1.00 0.00 415 THR A CA 8
ATOM 12208 C C . THR A 1 31 ? -6.162 -4.337 -2.331 1.00 0.00 415 THR A C 8
ATOM 12209 O O . THR A 1 31 ? -5.999 -4.188 -1.120 1.00 0.00 415 THR A O 8
ATOM 12220 N N . GLY A 1 32 ? -7.357 -4.283 -2.911 1.00 0.00 416 GLY A N 8
ATOM 12221 C CA . GLY A 1 32 ? -8.553 -4.039 -2.127 1.00 0.00 416 GLY A CA 8
ATOM 12222 C C . GLY A 1 32 ? -8.730 -2.574 -1.779 1.00 0.00 416 GLY A C 8
ATOM 12223 O O . GLY A 1 32 ? -8.076 -1.707 -2.360 1.00 0.00 416 GLY A O 8
ATOM 12227 N N . VAL A 1 33 ? -9.618 -2.295 -0.830 1.00 0.00 417 VAL A N 8
ATOM 12228 C CA . VAL A 1 33 ? -9.879 -0.925 -0.407 1.00 0.00 417 VAL A CA 8
ATOM 12229 C C . VAL A 1 33 ? -9.257 -0.642 0.956 1.00 0.00 417 VAL A C 8
ATOM 12230 O O . VAL A 1 33 ? -8.966 -1.563 1.721 1.00 0.00 417 VAL A O 8
ATOM 12243 N N . LEU A 1 34 ? -9.054 0.637 1.254 1.00 0.00 418 LEU A N 8
ATOM 12244 C CA . LEU A 1 34 ? -8.466 1.042 2.526 1.00 0.00 418 LEU A CA 8
ATOM 12245 C C . LEU A 1 34 ? -9.142 2.300 3.061 1.00 0.00 418 LEU A C 8
ATOM 12246 O O . LEU A 1 34 ? -9.490 3.201 2.299 1.00 0.00 418 LEU A O 8
ATOM 12262 N N . GLU A 1 35 ? -9.321 2.355 4.378 1.00 0.00 419 GLU A N 8
ATOM 12263 C CA . GLU A 1 35 ? -9.954 3.504 5.015 1.00 0.00 419 GLU A CA 8
ATOM 12264 C C . GLU A 1 35 ? -9.118 4.765 4.816 1.00 0.00 419 GLU A C 8
ATOM 12265 O O . GLU A 1 35 ? -9.655 5.849 4.592 1.00 0.00 419 GLU A O 8
ATOM 12277 N N . SER A 1 36 ? -7.800 4.613 4.901 1.00 0.00 420 SER A N 8
ATOM 12278 C CA . SER A 1 36 ? -6.889 5.740 4.735 1.00 0.00 420 SER A CA 8
ATOM 12279 C C . SER A 1 36 ? -7.039 6.361 3.349 1.00 0.00 420 SER A C 8
ATOM 12280 O O . SER A 1 36 ? -7.470 7.506 3.214 1.00 0.00 420 SER A O 8
ATOM 12288 N N . ILE A 1 37 ? -6.681 5.596 2.323 1.00 0.00 421 ILE A N 8
ATOM 12289 C CA . ILE A 1 37 ? -6.777 6.070 0.948 1.00 0.00 421 ILE A CA 8
ATOM 12290 C C . ILE A 1 37 ? -7.115 4.928 -0.004 1.00 0.00 421 ILE A C 8
ATOM 12291 O O . ILE A 1 37 ? -6.627 3.810 0.155 1.00 0.00 421 ILE A O 8
ATOM 12307 N N . GLU A 1 38 ? -7.951 5.220 -0.996 1.00 0.00 422 GLU A N 8
ATOM 12308 C CA . GLU A 1 38 ? -8.353 4.217 -1.975 1.00 0.00 422 GLU A CA 8
ATOM 12309 C C . GLU A 1 38 ? -7.171 3.802 -2.846 1.00 0.00 422 GLU A C 8
ATOM 12310 O O . GLU A 1 38 ? -6.088 4.380 -2.757 1.00 0.00 422 GLU A O 8
ATOM 12322 N N . ARG A 1 39 ? -7.387 2.796 -3.687 1.00 0.00 423 ARG A N 8
ATOM 12323 C CA . ARG A 1 39 ? -6.340 2.302 -4.572 1.00 0.00 423 ARG A CA 8
ATOM 12324 C C . ARG A 1 39 ? -5.732 3.442 -5.384 1.00 0.00 423 ARG A C 8
ATOM 12325 O O . ARG A 1 39 ? -4.512 3.541 -5.517 1.00 0.00 423 ARG A O 8
ATOM 12346 N N . ASP A 1 40 ? -6.591 4.299 -5.926 1.00 0.00 424 ASP A N 8
ATOM 12347 C CA . ASP A 1 40 ? -6.139 5.432 -6.725 1.00 0.00 424 ASP A CA 8
ATOM 12348 C C . ASP A 1 40 ? -5.482 6.490 -5.844 1.00 0.00 424 ASP A C 8
ATOM 12349 O O . ASP A 1 40 ? -4.449 7.055 -6.202 1.00 0.00 424 ASP A O 8
ATOM 12358 N N . GLU A 1 41 ? -6.089 6.754 -4.691 1.00 0.00 425 GLU A N 8
ATOM 12359 C CA . GLU A 1 41 ? -5.563 7.746 -3.760 1.00 0.00 425 GLU A CA 8
ATOM 12360 C C . GLU A 1 41 ? -4.169 7.354 -3.279 1.00 0.00 425 GLU A C 8
ATOM 12361 O O . GLU A 1 41 ? -3.184 8.028 -3.579 1.00 0.00 425 GLU A O 8
ATOM 12373 N N . ALA A 1 42 ? -4.094 6.260 -2.528 1.00 0.00 426 ALA A N 8
ATOM 12374 C CA . ALA A 1 42 ? -2.822 5.777 -2.006 1.00 0.00 426 ALA A CA 8
ATOM 12375 C C . ALA A 1 42 ? -1.755 5.751 -3.096 1.00 0.00 426 ALA A C 8
ATOM 12376 O O . ALA A 1 42 ? -0.587 6.043 -2.842 1.00 0.00 426 ALA A O 8
ATOM 12383 N N . LYS A 1 43 ? -2.165 5.397 -4.309 1.00 0.00 427 LYS A N 8
ATOM 12384 C CA . LYS A 1 43 ? -1.245 5.333 -5.439 1.00 0.00 427 LYS A CA 8
ATOM 12385 C C . LYS A 1 43 ? -0.514 6.659 -5.621 1.00 0.00 427 LYS A C 8
ATOM 12386 O O . LYS A 1 43 ? 0.716 6.707 -5.610 1.00 0.00 427 LYS A O 8
ATOM 12405 N N . SER A 1 44 ? -1.278 7.734 -5.787 1.00 0.00 428 SER A N 8
ATOM 12406 C CA . SER A 1 44 ? -0.702 9.060 -5.973 1.00 0.00 428 SER A CA 8
ATOM 12407 C C . SER A 1 44 ? 0.392 9.327 -4.944 1.00 0.00 428 SER A C 8
ATOM 12408 O O . SER A 1 44 ? 1.407 9.956 -5.248 1.00 0.00 428 SER A O 8
ATOM 12416 N N . LEU A 1 45 ? 0.178 8.845 -3.725 1.00 0.00 429 LEU A N 8
ATOM 12417 C CA . LEU A 1 45 ? 1.146 9.031 -2.648 1.00 0.00 429 LEU A CA 8
ATOM 12418 C C . LEU A 1 45 ? 2.427 8.253 -2.928 1.00 0.00 429 LEU A C 8
ATOM 12419 O O . LEU A 1 45 ? 3.494 8.840 -3.114 1.00 0.00 429 LEU A O 8
ATOM 12435 N N . ILE A 1 46 ? 2.315 6.929 -2.959 1.00 0.00 430 ILE A N 8
ATOM 12436 C CA . ILE A 1 46 ? 3.465 6.071 -3.219 1.00 0.00 430 ILE A CA 8
ATOM 12437 C C . ILE A 1 46 ? 4.272 6.580 -4.409 1.00 0.00 430 ILE A C 8
ATOM 12438 O O . ILE A 1 46 ? 5.499 6.493 -4.421 1.00 0.00 430 ILE A O 8
ATOM 12454 N N . GLU A 1 47 ? 3.574 7.114 -5.406 1.00 0.00 431 GLU A N 8
ATOM 12455 C CA . GLU A 1 47 ? 4.227 7.638 -6.600 1.00 0.00 431 GLU A CA 8
ATOM 12456 C C . GLU A 1 47 ? 4.856 9.000 -6.322 1.00 0.00 431 GLU A C 8
ATOM 12457 O O . GLU A 1 47 ? 5.906 9.334 -6.871 1.00 0.00 431 GLU A O 8
ATOM 12469 N N . ARG A 1 48 ? 4.206 9.782 -5.467 1.00 0.00 432 ARG A N 8
ATOM 12470 C CA . ARG A 1 48 ? 4.701 11.108 -5.117 1.00 0.00 432 ARG A CA 8
ATOM 12471 C C . ARG A 1 48 ? 6.076 11.020 -4.461 1.00 0.00 432 ARG A C 8
ATOM 12472 O O . ARG A 1 48 ? 6.808 12.008 -4.396 1.00 0.00 432 ARG A O 8
ATOM 12493 N N . TYR A 1 49 ? 6.419 9.833 -3.975 1.00 0.00 433 TYR A N 8
ATOM 12494 C CA . TYR A 1 49 ? 7.704 9.616 -3.321 1.00 0.00 433 TYR A CA 8
ATOM 12495 C C . TYR A 1 49 ? 8.626 8.775 -4.198 1.00 0.00 433 TYR A C 8
ATOM 12496 O O . TYR A 1 49 ? 9.774 8.513 -3.840 1.00 0.00 433 TYR A O 8
ATOM 12514 N N . GLY A 1 50 ? 8.115 8.354 -5.351 1.00 0.00 434 GLY A N 8
ATOM 12515 C CA . GLY A 1 50 ? 8.904 7.546 -6.262 1.00 0.00 434 GLY A CA 8
ATOM 12516 C C . GLY A 1 50 ? 8.427 6.109 -6.326 1.00 0.00 434 GLY A C 8
ATOM 12517 O O . GLY A 1 50 ? 8.450 5.487 -7.387 1.00 0.00 434 GLY A O 8
ATOM 12521 N N . GLY A 1 51 ? 7.993 5.579 -5.187 1.00 0.00 435 GLY A N 8
ATOM 12522 C CA . GLY A 1 51 ? 7.516 4.210 -5.139 1.00 0.00 435 GLY A CA 8
ATOM 12523 C C . GLY A 1 51 ? 6.553 3.892 -6.265 1.00 0.00 435 GLY A C 8
ATOM 12524 O O . GLY A 1 51 ? 5.818 4.765 -6.729 1.00 0.00 435 GLY A O 8
ATOM 12528 N N . LYS A 1 52 ? 6.556 2.640 -6.709 1.00 0.00 436 LYS A N 8
ATOM 12529 C CA . LYS A 1 52 ? 5.676 2.208 -7.788 1.00 0.00 436 LYS A CA 8
ATOM 12530 C C . LYS A 1 52 ? 4.465 1.460 -7.238 1.00 0.00 436 LYS A C 8
ATOM 12531 O O . LYS A 1 52 ? 4.522 0.880 -6.153 1.00 0.00 436 LYS A O 8
ATOM 12550 N N . VAL A 1 53 ? 3.371 1.477 -7.993 1.00 0.00 437 VAL A N 8
ATOM 12551 C CA . VAL A 1 53 ? 2.148 0.799 -7.581 1.00 0.00 437 VAL A CA 8
ATOM 12552 C C . VAL A 1 53 ? 1.648 -0.142 -8.672 1.00 0.00 437 VAL A C 8
ATOM 12553 O O . VAL A 1 53 ? 1.337 0.287 -9.783 1.00 0.00 437 VAL A O 8
ATOM 12566 N N . THR A 1 54 ? 1.572 -1.428 -8.347 1.00 0.00 438 THR A N 8
ATOM 12567 C CA . THR A 1 54 ? 1.110 -2.431 -9.298 1.00 0.00 438 THR A CA 8
ATOM 12568 C C . THR A 1 54 ? 0.120 -3.391 -8.648 1.00 0.00 438 THR A C 8
ATOM 12569 O O . THR A 1 54 ? 0.266 -3.754 -7.482 1.00 0.00 438 THR A O 8
ATOM 12580 N N . GLY A 1 55 ? -0.889 -3.800 -9.412 1.00 0.00 439 GLY A N 8
ATOM 12581 C CA . GLY A 1 55 ? -1.889 -4.715 -8.892 1.00 0.00 439 GLY A CA 8
ATOM 12582 C C . GLY A 1 55 ? -1.496 -6.168 -9.077 1.00 0.00 439 GLY A C 8
ATOM 12583 O O . GLY A 1 55 ? -2.324 -6.998 -9.450 1.00 0.00 439 GLY A O 8
ATOM 12587 N N . ASN A 1 56 ? -0.230 -6.475 -8.817 1.00 0.00 440 ASN A N 8
ATOM 12588 C CA . ASN A 1 56 ? 0.271 -7.837 -8.959 1.00 0.00 440 ASN A CA 8
ATOM 12589 C C . ASN A 1 56 ? 1.593 -8.010 -8.217 1.00 0.00 440 ASN A C 8
ATOM 12590 O O . ASN A 1 56 ? 2.526 -7.228 -8.397 1.00 0.00 440 ASN A O 8
ATOM 12601 N N . VAL A 1 57 ? 1.666 -9.042 -7.383 1.00 0.00 441 VAL A N 8
ATOM 12602 C CA . VAL A 1 57 ? 2.874 -9.321 -6.615 1.00 0.00 441 VAL A CA 8
ATOM 12603 C C . VAL A 1 57 ? 3.902 -10.067 -7.458 1.00 0.00 441 VAL A C 8
ATOM 12604 O O . VAL A 1 57 ? 3.750 -11.258 -7.730 1.00 0.00 441 VAL A O 8
ATOM 12617 N N . SER A 1 58 ? 4.949 -9.358 -7.868 1.00 0.00 442 SER A N 8
ATOM 12618 C CA . SER A 1 58 ? 6.001 -9.953 -8.684 1.00 0.00 442 SER A CA 8
ATOM 12619 C C . SER A 1 58 ? 7.305 -10.056 -7.898 1.00 0.00 442 SER A C 8
ATOM 12620 O O . SER A 1 58 ? 7.348 -9.760 -6.703 1.00 0.00 442 SER A O 8
ATOM 12628 N N . LYS A 1 59 ? 8.366 -10.479 -8.577 1.00 0.00 443 LYS A N 8
ATOM 12629 C CA . LYS A 1 59 ? 9.672 -10.621 -7.945 1.00 0.00 443 LYS A CA 8
ATOM 12630 C C . LYS A 1 59 ? 10.287 -9.256 -7.653 1.00 0.00 443 LYS A C 8
ATOM 12631 O O . LYS A 1 59 ? 11.117 -9.116 -6.754 1.00 0.00 443 LYS A O 8
ATOM 12650 N N . LYS A 1 60 ? 9.874 -8.251 -8.418 1.00 0.00 444 LYS A N 8
ATOM 12651 C CA . LYS A 1 60 ? 10.382 -6.895 -8.240 1.00 0.00 444 LYS A CA 8
ATOM 12652 C C . LYS A 1 60 ? 9.650 -6.184 -7.107 1.00 0.00 444 LYS A C 8
ATOM 12653 O O . LYS A 1 60 ? 10.125 -5.175 -6.584 1.00 0.00 444 LYS A O 8
ATOM 12672 N N . THR A 1 61 ? 8.492 -6.717 -6.730 1.00 0.00 445 THR A N 8
ATOM 12673 C CA . THR A 1 61 ? 7.695 -6.134 -5.658 1.00 0.00 445 THR A CA 8
ATOM 12674 C C . THR A 1 61 ? 8.470 -6.115 -4.345 1.00 0.00 445 THR A C 8
ATOM 12675 O O . THR A 1 61 ? 9.000 -7.137 -3.912 1.00 0.00 445 THR A O 8
ATOM 12686 N N . ASN A 1 62 ? 8.530 -4.946 -3.715 1.00 0.00 446 ASN A N 8
ATOM 12687 C CA . ASN A 1 62 ? 9.239 -4.795 -2.450 1.00 0.00 446 ASN A CA 8
ATOM 12688 C C . ASN A 1 62 ? 8.286 -4.951 -1.269 1.00 0.00 446 ASN A C 8
ATOM 12689 O O . ASN A 1 62 ? 8.640 -5.535 -0.245 1.00 0.00 446 ASN A O 8
ATOM 12700 N N . TYR A 1 63 ? 7.075 -4.426 -1.421 1.00 0.00 447 TYR A N 8
ATOM 12701 C CA . TYR A 1 63 ? 6.071 -4.505 -0.367 1.00 0.00 447 TYR A CA 8
ATOM 12702 C C . TYR A 1 63 ? 4.685 -4.758 -0.953 1.00 0.00 447 TYR A C 8
ATOM 12703 O O . TYR A 1 63 ? 4.407 -4.398 -2.098 1.00 0.00 447 TYR A O 8
ATOM 12721 N N . LEU A 1 64 ? 3.819 -5.378 -0.159 1.00 0.00 448 LEU A N 8
ATOM 12722 C CA . LEU A 1 64 ? 2.460 -5.679 -0.597 1.00 0.00 448 LEU A CA 8
ATOM 12723 C C . LEU A 1 64 ? 1.434 -4.983 0.292 1.00 0.00 448 LEU A C 8
ATOM 12724 O O . LEU A 1 64 ? 1.164 -5.425 1.409 1.00 0.00 448 LEU A O 8
ATOM 12740 N N . VAL A 1 65 ? 0.865 -3.893 -0.212 1.00 0.00 449 VAL A N 8
ATOM 12741 C CA . VAL A 1 65 ? -0.134 -3.137 0.535 1.00 0.00 449 VAL A CA 8
ATOM 12742 C C . VAL A 1 65 ? -1.505 -3.796 0.440 1.00 0.00 449 VAL A C 8
ATOM 12743 O O . VAL A 1 65 ? -2.156 -3.751 -0.603 1.00 0.00 449 VAL A O 8
ATOM 12756 N N . MET A 1 66 ? -1.939 -4.407 1.538 1.00 0.00 450 MET A N 8
ATOM 12757 C CA . MET A 1 66 ? -3.235 -5.075 1.579 1.00 0.00 450 MET A CA 8
ATOM 12758 C C . MET A 1 66 ? -4.110 -4.494 2.686 1.00 0.00 450 MET A C 8
ATOM 12759 O O . MET A 1 66 ? -3.640 -3.726 3.523 1.00 0.00 450 MET A O 8
ATOM 12773 N N . GLY A 1 67 ? -5.386 -4.867 2.682 1.00 0.00 451 GLY A N 8
ATOM 12774 C CA . GLY A 1 67 ? -6.306 -4.373 3.689 1.00 0.00 451 GLY A CA 8
ATOM 12775 C C . GLY A 1 67 ? -7.654 -5.065 3.633 1.00 0.00 451 GLY A C 8
ATOM 12776 O O . GLY A 1 67 ? -7.790 -6.210 4.065 1.00 0.00 451 GLY A O 8
ATOM 12780 N N . ARG A 1 68 ? -8.653 -4.369 3.100 1.00 0.00 452 ARG A N 8
ATOM 12781 C CA . ARG A 1 68 ? -9.997 -4.922 2.992 1.00 0.00 452 ARG A CA 8
ATOM 12782 C C . ARG A 1 68 ? -10.123 -5.806 1.754 1.00 0.00 452 ARG A C 8
ATOM 12783 O O . ARG A 1 68 ? -9.475 -5.562 0.737 1.00 0.00 452 ARG A O 8
ATOM 12804 N N . ASP A 1 69 ? -10.961 -6.833 1.850 1.00 0.00 453 ASP A N 8
ATOM 12805 C CA . ASP A 1 69 ? -11.172 -7.753 0.738 1.00 0.00 453 ASP A CA 8
ATOM 12806 C C . ASP A 1 69 ? -9.878 -7.974 -0.038 1.00 0.00 453 ASP A C 8
ATOM 12807 O O . ASP A 1 69 ? -9.835 -7.798 -1.256 1.00 0.00 453 ASP A O 8
ATOM 12816 N N . SER A 1 70 ? -8.824 -8.358 0.675 1.00 0.00 454 SER A N 8
ATOM 12817 C CA . SER A 1 70 ? -7.527 -8.598 0.054 1.00 0.00 454 SER A CA 8
ATOM 12818 C C . SER A 1 70 ? -7.357 -10.073 -0.296 1.00 0.00 454 SER A C 8
ATOM 12819 O O . SER A 1 70 ? -7.497 -10.946 0.559 1.00 0.00 454 SER A O 8
ATOM 12827 N N . GLY A 1 71 ? -7.053 -10.344 -1.562 1.00 0.00 455 GLY A N 8
ATOM 12828 C CA . GLY A 1 71 ? -6.868 -11.713 -2.004 1.00 0.00 455 GLY A CA 8
ATOM 12829 C C . GLY A 1 71 ? -5.637 -12.357 -1.399 1.00 0.00 455 GLY A C 8
ATOM 12830 O O . GLY A 1 71 ? -4.629 -11.689 -1.169 1.00 0.00 455 GLY A O 8
ATOM 12834 N N . GLN A 1 72 ? -5.718 -13.658 -1.139 1.00 0.00 456 GLN A N 8
ATOM 12835 C CA . GLN A 1 72 ? -4.602 -14.392 -0.554 1.00 0.00 456 GLN A CA 8
ATOM 12836 C C . GLN A 1 72 ? -3.749 -15.040 -1.639 1.00 0.00 456 GLN A C 8
ATOM 12837 O O . GLN A 1 72 ? -2.540 -15.208 -1.474 1.00 0.00 456 GLN A O 8
ATOM 12851 N N . SER A 1 73 ? -4.385 -15.404 -2.747 1.00 0.00 457 SER A N 8
ATOM 12852 C CA . SER A 1 73 ? -3.685 -16.038 -3.858 1.00 0.00 457 SER A CA 8
ATOM 12853 C C . SER A 1 73 ? -2.515 -15.178 -4.326 1.00 0.00 457 SER A C 8
ATOM 12854 O O . SER A 1 73 ? -1.599 -15.662 -4.990 1.00 0.00 457 SER A O 8
ATOM 12862 N N . LYS A 1 74 ? -2.553 -13.897 -3.974 1.00 0.00 458 LYS A N 8
ATOM 12863 C CA . LYS A 1 74 ? -1.497 -12.967 -4.354 1.00 0.00 458 LYS A CA 8
ATOM 12864 C C . LYS A 1 74 ? -0.455 -12.844 -3.247 1.00 0.00 458 LYS A C 8
ATOM 12865 O O . LYS A 1 74 ? 0.747 -12.865 -3.509 1.00 0.00 458 LYS A O 8
ATOM 12884 N N . SER A 1 75 ? -0.925 -12.717 -2.010 1.00 0.00 459 SER A N 8
ATOM 12885 C CA . SER A 1 75 ? -0.033 -12.588 -0.864 1.00 0.00 459 SER A CA 8
ATOM 12886 C C . SER A 1 75 ? 0.880 -13.805 -0.747 1.00 0.00 459 SER A C 8
ATOM 12887 O O . SER A 1 75 ? 2.010 -13.703 -0.270 1.00 0.00 459 SER A O 8
ATOM 12895 N N . ASP A 1 76 ? 0.381 -14.955 -1.185 1.00 0.00 460 ASP A N 8
ATOM 12896 C CA . ASP A 1 76 ? 1.150 -16.193 -1.131 1.00 0.00 460 ASP A CA 8
ATOM 12897 C C . ASP A 1 76 ? 2.441 -16.066 -1.934 1.00 0.00 460 ASP A C 8
ATOM 12898 O O . ASP A 1 76 ? 3.532 -16.307 -1.418 1.00 0.00 460 ASP A O 8
ATOM 12907 N N . LYS A 1 77 ? 2.308 -15.688 -3.201 1.00 0.00 461 LYS A N 8
ATOM 12908 C CA . LYS A 1 77 ? 3.463 -15.529 -4.077 1.00 0.00 461 LYS A CA 8
ATOM 12909 C C . LYS A 1 77 ? 4.483 -14.574 -3.464 1.00 0.00 461 LYS A C 8
ATOM 12910 O O . LYS A 1 77 ? 5.670 -14.630 -3.785 1.00 0.00 461 LYS A O 8
ATOM 12929 N N . ALA A 1 78 ? 4.013 -13.700 -2.580 1.00 0.00 462 ALA A N 8
ATOM 12930 C CA . ALA A 1 78 ? 4.885 -12.737 -1.921 1.00 0.00 462 ALA A CA 8
ATOM 12931 C C . ALA A 1 78 ? 5.743 -13.412 -0.856 1.00 0.00 462 ALA A C 8
ATOM 12932 O O . ALA A 1 78 ? 6.971 -13.394 -0.932 1.00 0.00 462 ALA A O 8
ATOM 12939 N N . ALA A 1 79 ? 5.088 -14.005 0.136 1.00 0.00 463 ALA A N 8
ATOM 12940 C CA . ALA A 1 79 ? 5.791 -14.687 1.216 1.00 0.00 463 ALA A CA 8
ATOM 12941 C C . ALA A 1 79 ? 6.863 -15.623 0.668 1.00 0.00 463 ALA A C 8
ATOM 12942 O O . ALA A 1 79 ? 7.931 -15.773 1.259 1.00 0.00 463 ALA A O 8
ATOM 12949 N N . ALA A 1 80 ? 6.569 -16.252 -0.466 1.00 0.00 464 ALA A N 8
ATOM 12950 C CA . ALA A 1 80 ? 7.508 -17.173 -1.094 1.00 0.00 464 ALA A CA 8
ATOM 12951 C C . ALA A 1 80 ? 8.719 -16.429 -1.647 1.00 0.00 464 ALA A C 8
ATOM 12952 O O . ALA A 1 80 ? 9.845 -16.630 -1.190 1.00 0.00 464 ALA A O 8
ATOM 12959 N N . LEU A 1 81 ? 8.481 -15.572 -2.633 1.00 0.00 465 LEU A N 8
ATOM 12960 C CA . LEU A 1 81 ? 9.553 -14.798 -3.250 1.00 0.00 465 LEU A CA 8
ATOM 12961 C C . LEU A 1 81 ? 10.335 -14.016 -2.199 1.00 0.00 465 LEU A C 8
ATOM 12962 O O . LEU A 1 81 ? 11.526 -13.758 -2.361 1.00 0.00 465 LEU A O 8
ATOM 12978 N N . GLY A 1 82 ? 9.654 -13.644 -1.118 1.00 0.00 466 GLY A N 8
ATOM 12979 C CA . GLY A 1 82 ? 10.302 -12.898 -0.055 1.00 0.00 466 GLY A CA 8
ATOM 12980 C C . GLY A 1 82 ? 9.904 -11.435 -0.049 1.00 0.00 466 GLY A C 8
ATOM 12981 O O . GLY A 1 82 ? 10.749 -10.554 0.117 1.00 0.00 466 GLY A O 8
ATOM 12985 N N . THR A 1 83 ? 8.613 -11.173 -0.231 1.00 0.00 467 THR A N 8
ATOM 12986 C CA . THR A 1 83 ? 8.106 -9.807 -0.249 1.00 0.00 467 THR A CA 8
ATOM 12987 C C . THR A 1 83 ? 7.411 -9.462 1.063 1.00 0.00 467 THR A C 8
ATOM 12988 O O . THR A 1 83 ? 6.629 -10.253 1.591 1.00 0.00 467 THR A O 8
ATOM 12999 N N . LYS A 1 84 ? 7.701 -8.275 1.586 1.00 0.00 468 LYS A N 8
ATOM 13000 C CA . LYS A 1 84 ? 7.103 -7.823 2.837 1.00 0.00 468 LYS A CA 8
ATOM 13001 C C . LYS A 1 84 ? 5.650 -7.408 2.627 1.00 0.00 468 LYS A C 8
ATOM 13002 O O . LYS A 1 84 ? 5.319 -6.754 1.638 1.00 0.00 468 LYS A O 8
ATOM 13021 N N . ILE A 1 85 ? 4.789 -7.791 3.563 1.00 0.00 469 ILE A N 8
ATOM 13022 C CA . ILE A 1 85 ? 3.373 -7.456 3.480 1.00 0.00 469 ILE A CA 8
ATOM 13023 C C . ILE A 1 85 ? 2.990 -6.422 4.533 1.00 0.00 469 ILE A C 8
ATOM 13024 O O . ILE A 1 85 ? 3.311 -6.574 5.712 1.00 0.00 469 ILE A O 8
ATOM 13040 N N . ILE A 1 86 ? 2.302 -5.371 4.100 1.00 0.00 470 ILE A N 8
ATOM 13041 C CA . ILE A 1 86 ? 1.873 -4.313 5.006 1.00 0.00 470 ILE A CA 8
ATOM 13042 C C . ILE A 1 86 ? 0.491 -3.791 4.627 1.00 0.00 470 ILE A C 8
ATOM 13043 O O . ILE A 1 86 ? -0.056 -4.153 3.585 1.00 0.00 470 ILE A O 8
ATOM 13059 N N . ASP A 1 87 ? -0.067 -2.938 5.478 1.00 0.00 471 ASP A N 8
ATOM 13060 C CA . ASP A 1 87 ? -1.385 -2.363 5.232 1.00 0.00 471 ASP A CA 8
ATOM 13061 C C . ASP A 1 87 ? -1.291 -0.853 5.037 1.00 0.00 471 ASP A C 8
ATOM 13062 O O . ASP A 1 87 ? -0.250 -0.249 5.291 1.00 0.00 471 ASP A O 8
ATOM 13071 N N . GLU A 1 88 ? -2.386 -0.251 4.584 1.00 0.00 472 GLU A N 8
ATOM 13072 C CA . GLU A 1 88 ? -2.425 1.188 4.353 1.00 0.00 472 GLU A CA 8
ATOM 13073 C C . GLU A 1 88 ? -1.682 1.937 5.456 1.00 0.00 472 GLU A C 8
ATOM 13074 O O . GLU A 1 88 ? -1.189 3.045 5.246 1.00 0.00 472 GLU A O 8
ATOM 13086 N N . ASP A 1 89 ? -1.607 1.323 6.632 1.00 0.00 473 ASP A N 8
ATOM 13087 C CA . ASP A 1 89 ? -0.924 1.929 7.769 1.00 0.00 473 ASP A CA 8
ATOM 13088 C C . ASP A 1 89 ? 0.590 1.851 7.598 1.00 0.00 473 ASP A C 8
ATOM 13089 O O . ASP A 1 89 ? 1.295 2.846 7.756 1.00 0.00 473 ASP A O 8
ATOM 13098 N N . GLY A 1 90 ? 1.083 0.659 7.276 1.00 0.00 474 GLY A N 8
ATOM 13099 C CA . GLY A 1 90 ? 2.511 0.472 7.091 1.00 0.00 474 GLY A CA 8
ATOM 13100 C C . GLY A 1 90 ? 3.064 1.316 5.961 1.00 0.00 474 GLY A C 8
ATOM 13101 O O . GLY A 1 90 ? 4.222 1.735 5.998 1.00 0.00 474 GLY A O 8
ATOM 13105 N N . LEU A 1 91 ? 2.237 1.566 4.952 1.00 0.00 475 LEU A N 8
ATOM 13106 C CA . LEU A 1 91 ? 2.651 2.365 3.803 1.00 0.00 475 LEU A CA 8
ATOM 13107 C C . LEU A 1 91 ? 2.968 3.797 4.222 1.00 0.00 475 LEU A C 8
ATOM 13108 O O . LEU A 1 91 ? 4.019 4.338 3.874 1.00 0.00 475 LEU A O 8
ATOM 13124 N N . LEU A 1 92 ? 2.056 4.405 4.972 1.00 0.00 476 LEU A N 8
ATOM 13125 C CA . LEU A 1 92 ? 2.239 5.774 5.441 1.00 0.00 476 LEU A CA 8
ATOM 13126 C C . LEU A 1 92 ? 3.497 5.892 6.297 1.00 0.00 476 LEU A C 8
ATOM 13127 O O . LEU A 1 92 ? 4.346 6.748 6.054 1.00 0.00 476 LEU A O 8
ATOM 13143 N N . ASN A 1 93 ? 3.609 5.025 7.298 1.00 0.00 477 ASN A N 8
ATOM 13144 C CA . ASN A 1 93 ? 4.764 5.031 8.189 1.00 0.00 477 ASN A CA 8
ATOM 13145 C C . ASN A 1 93 ? 6.059 4.853 7.402 1.00 0.00 477 ASN A C 8
ATOM 13146 O O . ASN A 1 93 ? 7.095 5.418 7.754 1.00 0.00 477 ASN A O 8
ATOM 13157 N N . LEU A 1 94 ? 5.992 4.064 6.335 1.00 0.00 478 LEU A N 8
ATOM 13158 C CA . LEU A 1 94 ? 7.159 3.811 5.496 1.00 0.00 478 LEU A CA 8
ATOM 13159 C C . LEU A 1 94 ? 7.674 5.106 4.874 1.00 0.00 478 LEU A C 8
ATOM 13160 O O . LEU A 1 94 ? 8.794 5.159 4.366 1.00 0.00 478 LEU A O 8
ATOM 13176 N N . ILE A 1 95 ? 6.849 6.147 4.920 1.00 0.00 479 ILE A N 8
ATOM 13177 C CA . ILE A 1 95 ? 7.223 7.441 4.364 1.00 0.00 479 ILE A CA 8
ATOM 13178 C C . ILE A 1 95 ? 7.931 8.302 5.404 1.00 0.00 479 ILE A C 8
ATOM 13179 O O . ILE A 1 95 ? 8.708 9.194 5.062 1.00 0.00 479 ILE A O 8
ATOM 13195 N N . ARG A 1 96 ? 7.659 8.029 6.676 1.00 0.00 480 ARG A N 8
ATOM 13196 C CA . ARG A 1 96 ? 8.271 8.778 7.767 1.00 0.00 480 ARG A CA 8
ATOM 13197 C C . ARG A 1 96 ? 9.512 8.060 8.291 1.00 0.00 480 ARG A C 8
ATOM 13198 O O . ARG A 1 96 ? 10.444 8.691 8.790 1.00 0.00 480 ARG A O 8
ATOM 13219 N N . THR A 1 97 ? 9.516 6.736 8.174 1.00 0.00 481 THR A N 8
ATOM 13220 C CA . THR A 1 97 ? 10.640 5.932 8.637 1.00 0.00 481 THR A CA 8
ATOM 13221 C C . THR A 1 97 ? 11.754 5.893 7.596 1.00 0.00 481 THR A C 8
ATOM 13222 O O . THR A 1 97 ? 12.936 5.933 7.937 1.00 0.00 481 THR A O 8
ATOM 13233 N N . MET A 1 98 ? 11.369 5.816 6.327 1.00 0.00 482 MET A N 8
ATOM 13234 C CA . MET A 1 98 ? 12.336 5.775 5.236 1.00 0.00 482 MET A CA 8
ATOM 13235 C C . MET A 1 98 ? 13.043 7.118 5.085 1.00 0.00 482 MET A C 8
ATOM 13236 O O . MET A 1 98 ? 12.444 8.182 5.239 1.00 0.00 482 MET A O 8
ATOM 13250 N N . PRO A 1 99 ? 14.347 7.070 4.775 1.00 0.00 483 PRO A N 8
ATOM 13251 C CA . PRO A 1 99 ? 15.163 8.275 4.596 1.00 0.00 483 PRO A CA 8
ATOM 13252 C C . PRO A 1 99 ? 14.791 9.044 3.333 1.00 0.00 483 PRO A C 8
ATOM 13253 O O . PRO A 1 99 ? 13.735 8.817 2.745 1.00 0.00 483 PRO A O 8
ATOM 13264 N N . GLY A 1 100 ? 15.668 9.954 2.920 1.00 0.00 484 GLY A N 8
ATOM 13265 C CA . GLY A 1 100 ? 15.413 10.743 1.729 1.00 0.00 484 GLY A CA 8
ATOM 13266 C C . GLY A 1 100 ? 16.628 10.841 0.828 1.00 0.00 484 GLY A C 8
ATOM 13267 O O . GLY A 1 100 ? 17.733 10.462 1.219 1.00 0.00 484 GLY A O 8
ATOM 13271 N N . LYS A 1 101 ? 16.426 11.351 -0.382 1.00 0.00 485 LYS A N 8
ATOM 13272 C CA . LYS A 1 101 ? 17.514 11.498 -1.342 1.00 0.00 485 LYS A CA 8
ATOM 13273 C C . LYS A 1 101 ? 17.489 12.882 -1.983 1.00 0.00 485 LYS A C 8
ATOM 13274 O O . LYS A 1 101 ? 16.445 13.531 -2.046 1.00 0.00 485 LYS A O 8
ATOM 13293 N N . LYS A 1 102 ? 18.647 13.329 -2.460 1.00 0.00 486 LYS A N 8
ATOM 13294 C CA . LYS A 1 102 ? 18.759 14.635 -3.099 1.00 0.00 486 LYS A CA 8
ATOM 13295 C C . LYS A 1 102 ? 18.706 14.503 -4.618 1.00 0.00 486 LYS A C 8
ATOM 13296 O O . LYS A 1 102 ? 19.741 14.433 -5.280 1.00 0.00 486 LYS A O 8
ATOM 13315 N N . SER A 1 103 ? 17.495 14.472 -5.163 1.00 0.00 487 SER A N 8
ATOM 13316 C CA . SER A 1 103 ? 17.308 14.346 -6.604 1.00 0.00 487 SER A CA 8
ATOM 13317 C C . SER A 1 103 ? 17.677 15.645 -7.315 1.00 0.00 487 SER A C 8
ATOM 13318 O O . SER A 1 103 ? 17.535 16.734 -6.758 1.00 0.00 487 SER A O 8
ATOM 13326 N N . LYS A 1 104 ? 18.152 15.522 -8.549 1.00 0.00 488 LYS A N 8
ATOM 13327 C CA . LYS A 1 104 ? 18.541 16.684 -9.339 1.00 0.00 488 LYS A CA 8
ATOM 13328 C C . LYS A 1 104 ? 17.491 17.786 -9.241 1.00 0.00 488 LYS A C 8
ATOM 13329 O O . LYS A 1 104 ? 17.809 18.935 -8.932 1.00 0.00 488 LYS A O 8
ATOM 13348 N N . TYR A 1 105 ? 16.239 17.428 -9.503 1.00 0.00 489 TYR A N 8
ATOM 13349 C CA . TYR A 1 105 ? 15.142 18.387 -9.445 1.00 0.00 489 TYR A CA 8
ATOM 13350 C C . TYR A 1 105 ? 14.575 18.481 -8.031 1.00 0.00 489 TYR A C 8
ATOM 13351 O O . TYR A 1 105 ? 14.219 17.471 -7.426 1.00 0.00 489 TYR A O 8
ATOM 13369 N N . GLU A 1 106 ? 14.496 19.703 -7.513 1.00 0.00 490 GLU A N 8
ATOM 13370 C CA . GLU A 1 106 ? 13.973 19.930 -6.171 1.00 0.00 490 GLU A CA 8
ATOM 13371 C C . GLU A 1 106 ? 12.516 20.380 -6.223 1.00 0.00 490 GLU A C 8
ATOM 13372 O O . GLU A 1 106 ? 12.001 20.729 -7.286 1.00 0.00 490 GLU A O 8
ATOM 13384 N N . ILE A 1 107 ? 11.858 20.369 -5.069 1.00 0.00 491 ILE A N 8
ATOM 13385 C CA . ILE A 1 107 ? 10.461 20.776 -4.983 1.00 0.00 491 ILE A CA 8
ATOM 13386 C C . ILE A 1 107 ? 10.334 22.194 -4.436 1.00 0.00 491 ILE A C 8
ATOM 13387 O O . ILE A 1 107 ? 10.846 22.503 -3.361 1.00 0.00 491 ILE A O 8
ATOM 13403 N N . ALA A 1 108 ? 9.648 23.052 -5.184 1.00 0.00 492 ALA A N 8
ATOM 13404 C CA . ALA A 1 108 ? 9.450 24.436 -4.773 1.00 0.00 492 ALA A CA 8
ATOM 13405 C C . ALA A 1 108 ? 8.128 24.605 -4.033 1.00 0.00 492 ALA A C 8
ATOM 13406 O O . ALA A 1 108 ? 7.112 24.024 -4.415 1.00 0.00 492 ALA A O 8
ATOM 13413 N N . VAL A 1 109 ? 8.148 25.404 -2.970 1.00 0.00 493 VAL A N 8
ATOM 13414 C CA . VAL A 1 109 ? 6.950 25.650 -2.176 1.00 0.00 493 VAL A CA 8
ATOM 13415 C C . VAL A 1 109 ? 5.836 26.243 -3.031 1.00 0.00 493 VAL A C 8
ATOM 13416 O O . VAL A 1 109 ? 6.080 27.106 -3.873 1.00 0.00 493 VAL A O 8
ATOM 13429 N N . GLU A 1 110 ? 4.612 25.773 -2.808 1.00 0.00 494 GLU A N 8
ATOM 13430 C CA . GLU A 1 110 ? 3.460 26.258 -3.560 1.00 0.00 494 GLU A CA 8
ATOM 13431 C C . GLU A 1 110 ? 3.420 27.783 -3.571 1.00 0.00 494 GLU A C 8
ATOM 13432 O O . GLU A 1 110 ? 4.137 28.441 -2.815 1.00 0.00 494 GLU A O 8
ATOM 13444 N N . THR A 1 111 ? 2.577 28.341 -4.435 1.00 0.00 495 THR A N 8
ATOM 13445 C CA . THR A 1 111 ? 2.444 29.788 -4.547 1.00 0.00 495 THR A CA 8
ATOM 13446 C C . THR A 1 111 ? 1.017 30.182 -4.911 1.00 0.00 495 THR A C 8
ATOM 13447 O O . THR A 1 111 ? 0.424 29.618 -5.829 1.00 0.00 495 THR A O 8
ATOM 13458 N N . GLU A 1 112 ? 0.474 31.154 -4.185 1.00 0.00 496 GLU A N 8
ATOM 13459 C CA . GLU A 1 112 ? -0.885 31.623 -4.433 1.00 0.00 496 GLU A CA 8
ATOM 13460 C C . GLU A 1 112 ? -0.917 32.602 -5.603 1.00 0.00 496 GLU A C 8
ATOM 13461 O O . GLU A 1 112 ? -1.972 32.854 -6.185 1.00 0.00 496 GLU A O 8
ATOM 13473 N N . GLY A 1 1 ? -11.117 36.537 -5.205 1.00 0.00 385 GLY A N 9
ATOM 13474 C CA . GLY A 1 1 ? -10.704 36.717 -3.826 1.00 0.00 385 GLY A CA 9
ATOM 13475 C C . GLY A 1 1 ? -10.105 35.458 -3.231 1.00 0.00 385 GLY A C 9
ATOM 13476 O O . GLY A 1 1 ? -8.990 35.069 -3.580 1.00 0.00 385 GLY A O 9
ATOM 13480 N N . SER A 1 2 ? -10.844 34.821 -2.329 1.00 0.00 386 SER A N 9
ATOM 13481 C CA . SER A 1 2 ? -10.377 33.602 -1.681 1.00 0.00 386 SER A CA 9
ATOM 13482 C C . SER A 1 2 ? -10.287 32.454 -2.682 1.00 0.00 386 SER A C 9
ATOM 13483 O O . SER A 1 2 ? -11.305 31.943 -3.149 1.00 0.00 386 SER A O 9
ATOM 13491 N N . SER A 1 3 ? -9.062 32.054 -3.006 1.00 0.00 387 SER A N 9
ATOM 13492 C CA . SER A 1 3 ? -8.838 30.969 -3.954 1.00 0.00 387 SER A CA 9
ATOM 13493 C C . SER A 1 3 ? -7.393 30.482 -3.891 1.00 0.00 387 SER A C 9
ATOM 13494 O O . SER A 1 3 ? -6.459 31.235 -4.161 1.00 0.00 387 SER A O 9
ATOM 13502 N N . GLY A 1 4 ? -7.219 29.214 -3.530 1.00 0.00 388 GLY A N 9
ATOM 13503 C CA . GLY A 1 4 ? -5.887 28.646 -3.436 1.00 0.00 388 GLY A CA 9
ATOM 13504 C C . GLY A 1 4 ? -5.900 27.130 -3.453 1.00 0.00 388 GLY A C 9
ATOM 13505 O O . GLY A 1 4 ? -5.498 26.489 -2.482 1.00 0.00 388 GLY A O 9
ATOM 13509 N N . SER A 1 5 ? -6.365 26.556 -4.558 1.00 0.00 389 SER A N 9
ATOM 13510 C CA . SER A 1 5 ? -6.434 25.106 -4.694 1.00 0.00 389 SER A CA 9
ATOM 13511 C C . SER A 1 5 ? -6.779 24.450 -3.360 1.00 0.00 389 SER A C 9
ATOM 13512 O O . SER A 1 5 ? -6.186 23.441 -2.981 1.00 0.00 389 SER A O 9
ATOM 13520 N N . SER A 1 6 ? -7.742 25.033 -2.653 1.00 0.00 390 SER A N 9
ATOM 13521 C CA . SER A 1 6 ? -8.164 24.508 -1.360 1.00 0.00 390 SER A CA 9
ATOM 13522 C C . SER A 1 6 ? -9.614 24.037 -1.411 1.00 0.00 390 SER A C 9
ATOM 13523 O O . SER A 1 6 ? -10.527 24.825 -1.656 1.00 0.00 390 SER A O 9
ATOM 13531 N N . GLY A 1 7 ? -9.818 22.743 -1.180 1.00 0.00 391 GLY A N 9
ATOM 13532 C CA . GLY A 1 7 ? -11.158 22.188 -1.204 1.00 0.00 391 GLY A CA 9
ATOM 13533 C C . GLY A 1 7 ? -11.208 20.824 -1.864 1.00 0.00 391 GLY A C 9
ATOM 13534 O O . GLY A 1 7 ? -10.184 20.299 -2.301 1.00 0.00 391 GLY A O 9
ATOM 13538 N N . LYS A 1 8 ? -12.403 20.246 -1.935 1.00 0.00 392 LYS A N 9
ATOM 13539 C CA . LYS A 1 8 ? -12.583 18.934 -2.545 1.00 0.00 392 LYS A CA 9
ATOM 13540 C C . LYS A 1 8 ? -11.375 18.041 -2.284 1.00 0.00 392 LYS A C 9
ATOM 13541 O O . LYS A 1 8 ? -10.891 17.356 -3.185 1.00 0.00 392 LYS A O 9
ATOM 13560 N N . ALA A 1 9 ? -10.893 18.053 -1.045 1.00 0.00 393 ALA A N 9
ATOM 13561 C CA . ALA A 1 9 ? -9.744 17.241 -0.665 1.00 0.00 393 ALA A CA 9
ATOM 13562 C C . ALA A 1 9 ? -10.059 16.379 0.552 1.00 0.00 393 ALA A C 9
ATOM 13563 O O . ALA A 1 9 ? -10.784 16.801 1.454 1.00 0.00 393 ALA A O 9
ATOM 13570 N N . LEU A 1 10 ? -9.511 15.169 0.572 1.00 0.00 394 LEU A N 9
ATOM 13571 C CA . LEU A 1 10 ? -9.735 14.246 1.679 1.00 0.00 394 LEU A CA 9
ATOM 13572 C C . LEU A 1 10 ? -8.964 14.686 2.919 1.00 0.00 394 LEU A C 9
ATOM 13573 O O . LEU A 1 10 ? -7.735 14.745 2.910 1.00 0.00 394 LEU A O 9
ATOM 13589 N N . GLY A 1 11 ? -9.694 14.993 3.987 1.00 0.00 395 GLY A N 9
ATOM 13590 C CA . GLY A 1 11 ? -9.062 15.421 5.221 1.00 0.00 395 GLY A CA 9
ATOM 13591 C C . GLY A 1 11 ? -9.489 14.587 6.412 1.00 0.00 395 GLY A C 9
ATOM 13592 O O . GLY A 1 11 ? -10.132 15.091 7.333 1.00 0.00 395 GLY A O 9
ATOM 13596 N N . SER A 1 12 ? -9.133 13.307 6.394 1.00 0.00 396 SER A N 9
ATOM 13597 C CA . SER A 1 12 ? -9.489 12.399 7.479 1.00 0.00 396 SER A CA 9
ATOM 13598 C C . SER A 1 12 ? -8.290 11.551 7.893 1.00 0.00 396 SER A C 9
ATOM 13599 O O . SER A 1 12 ? -8.445 10.476 8.472 1.00 0.00 396 SER A O 9
ATOM 13607 N N . LYS A 1 13 ? -7.093 12.043 7.591 1.00 0.00 397 LYS A N 9
ATOM 13608 C CA . LYS A 1 13 ? -5.866 11.334 7.932 1.00 0.00 397 LYS A CA 9
ATOM 13609 C C . LYS A 1 13 ? -4.702 12.307 8.092 1.00 0.00 397 LYS A C 9
ATOM 13610 O O . LYS A 1 13 ? -4.855 13.510 7.888 1.00 0.00 397 LYS A O 9
ATOM 13629 N N . GLU A 1 14 ? -3.539 11.776 8.458 1.00 0.00 398 GLU A N 9
ATOM 13630 C CA . GLU A 1 14 ? -2.349 12.599 8.644 1.00 0.00 398 GLU A CA 9
ATOM 13631 C C . GLU A 1 14 ? -1.207 12.112 7.757 1.00 0.00 398 GLU A C 9
ATOM 13632 O O . GLU A 1 14 ? -0.820 10.944 7.811 1.00 0.00 398 GLU A O 9
ATOM 13644 N N . ILE A 1 15 ? -0.672 13.015 6.943 1.00 0.00 399 ILE A N 9
ATOM 13645 C CA . ILE A 1 15 ? 0.426 12.678 6.045 1.00 0.00 399 ILE A CA 9
ATOM 13646 C C . ILE A 1 15 ? 1.772 12.816 6.747 1.00 0.00 399 ILE A C 9
ATOM 13647 O O . ILE A 1 15 ? 2.147 13.890 7.220 1.00 0.00 399 ILE A O 9
ATOM 13663 N N . PRO A 1 16 ? 2.520 11.705 6.818 1.00 0.00 400 PRO A N 9
ATOM 13664 C CA . PRO A 1 16 ? 3.838 11.677 7.458 1.00 0.00 400 PRO A CA 9
ATOM 13665 C C . PRO A 1 16 ? 4.886 12.449 6.664 1.00 0.00 400 PRO A C 9
ATOM 13666 O O . PRO A 1 16 ? 5.160 12.132 5.506 1.00 0.00 400 PRO A O 9
ATOM 13677 N N . LYS A 1 17 ? 5.469 13.464 7.293 1.00 0.00 401 LYS A N 9
ATOM 13678 C CA . LYS A 1 17 ? 6.488 14.282 6.646 1.00 0.00 401 LYS A CA 9
ATOM 13679 C C . LYS A 1 17 ? 7.808 13.526 6.544 1.00 0.00 401 LYS A C 9
ATOM 13680 O O . LYS A 1 17 ? 8.491 13.311 7.545 1.00 0.00 401 LYS A O 9
ATOM 13699 N N . GLY A 1 18 ? 8.163 13.124 5.327 1.00 0.00 402 GLY A N 9
ATOM 13700 C CA . GLY A 1 18 ? 9.402 12.397 5.118 1.00 0.00 402 GLY A CA 9
ATOM 13701 C C . GLY A 1 18 ? 10.231 12.977 3.989 1.00 0.00 402 GLY A C 9
ATOM 13702 O O . GLY A 1 18 ? 10.308 14.195 3.829 1.00 0.00 402 GLY A O 9
ATOM 13706 N N . ALA A 1 19 ? 10.854 12.104 3.205 1.00 0.00 403 ALA A N 9
ATOM 13707 C CA . ALA A 1 19 ? 11.681 12.536 2.085 1.00 0.00 403 ALA A CA 9
ATOM 13708 C C . ALA A 1 19 ? 10.886 12.538 0.784 1.00 0.00 403 ALA A C 9
ATOM 13709 O O . ALA A 1 19 ? 9.685 12.271 0.780 1.00 0.00 403 ALA A O 9
ATOM 13716 N N . GLU A 1 20 ? 11.564 12.840 -0.318 1.00 0.00 404 GLU A N 9
ATOM 13717 C CA . GLU A 1 20 ? 10.919 12.878 -1.625 1.00 0.00 404 GLU A CA 9
ATOM 13718 C C . GLU A 1 20 ? 11.159 11.578 -2.388 1.00 0.00 404 GLU A C 9
ATOM 13719 O O . GLU A 1 20 ? 10.380 11.208 -3.265 1.00 0.00 404 GLU A O 9
ATOM 13731 N N . ASN A 1 21 ? 12.244 10.890 -2.047 1.00 0.00 405 ASN A N 9
ATOM 13732 C CA . ASN A 1 21 ? 12.588 9.632 -2.700 1.00 0.00 405 ASN A CA 9
ATOM 13733 C C . ASN A 1 21 ? 12.750 8.514 -1.675 1.00 0.00 405 ASN A C 9
ATOM 13734 O O . ASN A 1 21 ? 13.518 7.574 -1.882 1.00 0.00 405 ASN A O 9
ATOM 13745 N N . CYS A 1 22 ? 12.021 8.622 -0.569 1.00 0.00 406 CYS A N 9
ATOM 13746 C CA . CYS A 1 22 ? 12.083 7.620 0.489 1.00 0.00 406 CYS A CA 9
ATOM 13747 C C . CYS A 1 22 ? 11.473 6.301 0.025 1.00 0.00 406 CYS A C 9
ATOM 13748 O O . CYS A 1 22 ? 11.790 5.237 0.559 1.00 0.00 406 CYS A O 9
ATOM 13756 N N . LEU A 1 23 ? 10.596 6.378 -0.969 1.00 0.00 407 LEU A N 9
ATOM 13757 C CA . LEU A 1 23 ? 9.940 5.190 -1.504 1.00 0.00 407 LEU A CA 9
ATOM 13758 C C . LEU A 1 23 ? 10.357 4.943 -2.951 1.00 0.00 407 LEU A C 9
ATOM 13759 O O . LEU A 1 23 ? 9.874 4.011 -3.594 1.00 0.00 407 LEU A O 9
ATOM 13775 N N . GLU A 1 24 ? 11.257 5.781 -3.454 1.00 0.00 408 GLU A N 9
ATOM 13776 C CA . GLU A 1 24 ? 11.740 5.652 -4.823 1.00 0.00 408 GLU A CA 9
ATOM 13777 C C . GLU A 1 24 ? 12.547 4.368 -4.997 1.00 0.00 408 GLU A C 9
ATOM 13778 O O . GLU A 1 24 ? 13.251 3.937 -4.084 1.00 0.00 408 GLU A O 9
ATOM 13790 N N . GLY A 1 25 ? 12.439 3.762 -6.175 1.00 0.00 409 GLY A N 9
ATOM 13791 C CA . GLY A 1 25 ? 13.163 2.534 -6.447 1.00 0.00 409 GLY A CA 9
ATOM 13792 C C . GLY A 1 25 ? 12.411 1.303 -5.983 1.00 0.00 409 GLY A C 9
ATOM 13793 O O . GLY A 1 25 ? 12.599 0.211 -6.522 1.00 0.00 409 GLY A O 9
ATOM 13797 N N . LEU A 1 26 ? 11.559 1.476 -4.979 1.00 0.00 410 LEU A N 9
ATOM 13798 C CA . LEU A 1 26 ? 10.776 0.369 -4.440 1.00 0.00 410 LEU A CA 9
ATOM 13799 C C . LEU A 1 26 ? 9.435 0.251 -5.156 1.00 0.00 410 LEU A C 9
ATOM 13800 O O . LEU A 1 26 ? 8.963 1.207 -5.772 1.00 0.00 410 LEU A O 9
ATOM 13816 N N . ILE A 1 27 ? 8.825 -0.927 -5.070 1.00 0.00 411 ILE A N 9
ATOM 13817 C CA . ILE A 1 27 ? 7.536 -1.168 -5.707 1.00 0.00 411 ILE A CA 9
ATOM 13818 C C . ILE A 1 27 ? 6.492 -1.604 -4.685 1.00 0.00 411 ILE A C 9
ATOM 13819 O O . ILE A 1 27 ? 6.826 -2.147 -3.632 1.00 0.00 411 ILE A O 9
ATOM 13835 N N . PHE A 1 28 ? 5.224 -1.364 -5.004 1.00 0.00 412 PHE A N 9
ATOM 13836 C CA . PHE A 1 28 ? 4.129 -1.732 -4.115 1.00 0.00 412 PHE A CA 9
ATOM 13837 C C . PHE A 1 28 ? 2.926 -2.229 -4.911 1.00 0.00 412 PHE A C 9
ATOM 13838 O O . PHE A 1 28 ? 2.656 -1.752 -6.013 1.00 0.00 412 PHE A O 9
ATOM 13855 N N . VAL A 1 29 ? 2.205 -3.192 -4.344 1.00 0.00 413 VAL A N 9
ATOM 13856 C CA . VAL A 1 29 ? 1.031 -3.755 -4.999 1.00 0.00 413 VAL A CA 9
ATOM 13857 C C . VAL A 1 29 ? -0.207 -3.619 -4.120 1.00 0.00 413 VAL A C 9
ATOM 13858 O O . VAL A 1 29 ? -0.407 -4.397 -3.187 1.00 0.00 413 VAL A O 9
ATOM 13871 N N . ILE A 1 30 ? -1.036 -2.625 -4.424 1.00 0.00 414 ILE A N 9
ATOM 13872 C CA . ILE A 1 30 ? -2.255 -2.388 -3.662 1.00 0.00 414 ILE A CA 9
ATOM 13873 C C . ILE A 1 30 ? -3.376 -3.318 -4.114 1.00 0.00 414 ILE A C 9
ATOM 13874 O O . ILE A 1 30 ? -3.757 -3.327 -5.285 1.00 0.00 414 ILE A O 9
ATOM 13890 N N . THR A 1 31 ? -3.903 -4.101 -3.177 1.00 0.00 415 THR A N 9
ATOM 13891 C CA . THR A 1 31 ? -4.981 -5.034 -3.478 1.00 0.00 415 THR A CA 9
ATOM 13892 C C . THR A 1 31 ? -6.164 -4.830 -2.539 1.00 0.00 415 THR A C 9
ATOM 13893 O O . THR A 1 31 ? -6.056 -5.047 -1.333 1.00 0.00 415 THR A O 9
ATOM 13904 N N . GLY A 1 32 ? -7.294 -4.412 -3.101 1.00 0.00 416 GLY A N 9
ATOM 13905 C CA . GLY A 1 32 ? -8.482 -4.187 -2.298 1.00 0.00 416 GLY A CA 9
ATOM 13906 C C . GLY A 1 32 ? -8.788 -2.713 -2.117 1.00 0.00 416 GLY A C 9
ATOM 13907 O O . GLY A 1 32 ? -8.416 -1.887 -2.951 1.00 0.00 416 GLY A O 9
ATOM 13911 N N . VAL A 1 33 ? -9.471 -2.382 -1.026 1.00 0.00 417 VAL A N 9
ATOM 13912 C CA . VAL A 1 33 ? -9.827 -0.997 -0.738 1.00 0.00 417 VAL A CA 9
ATOM 13913 C C . VAL A 1 33 ? -9.479 -0.627 0.699 1.00 0.00 417 VAL A C 9
ATOM 13914 O O . VAL A 1 33 ? -9.352 -1.497 1.562 1.00 0.00 417 VAL A O 9
ATOM 13927 N N . LEU A 1 34 ? -9.327 0.668 0.950 1.00 0.00 418 LEU A N 9
ATOM 13928 C CA . LEU A 1 34 ? -8.994 1.155 2.284 1.00 0.00 418 LEU A CA 9
ATOM 13929 C C . LEU A 1 34 ? -9.843 2.370 2.648 1.00 0.00 418 LEU A C 9
ATOM 13930 O O . LEU A 1 34 ? -10.387 3.042 1.773 1.00 0.00 418 LEU A O 9
ATOM 13946 N N . GLU A 1 35 ? -9.948 2.644 3.945 1.00 0.00 419 GLU A N 9
ATOM 13947 C CA . GLU A 1 35 ? -10.729 3.779 4.423 1.00 0.00 419 GLU A CA 9
ATOM 13948 C C . GLU A 1 35 ? -9.967 5.086 4.224 1.00 0.00 419 GLU A C 9
ATOM 13949 O O . GLU A 1 35 ? -10.341 5.915 3.394 1.00 0.00 419 GLU A O 9
ATOM 13961 N N . SER A 1 36 ? -8.898 5.264 4.992 1.00 0.00 420 SER A N 9
ATOM 13962 C CA . SER A 1 36 ? -8.085 6.472 4.904 1.00 0.00 420 SER A CA 9
ATOM 13963 C C . SER A 1 36 ? -8.013 6.975 3.465 1.00 0.00 420 SER A C 9
ATOM 13964 O O . SER A 1 36 ? -8.454 8.083 3.161 1.00 0.00 420 SER A O 9
ATOM 13972 N N . ILE A 1 37 ? -7.455 6.151 2.585 1.00 0.00 421 ILE A N 9
ATOM 13973 C CA . ILE A 1 37 ? -7.326 6.511 1.178 1.00 0.00 421 ILE A CA 9
ATOM 13974 C C . ILE A 1 37 ? -7.821 5.386 0.276 1.00 0.00 421 ILE A C 9
ATOM 13975 O O . ILE A 1 37 ? -7.939 4.239 0.706 1.00 0.00 421 ILE A O 9
ATOM 13991 N N . GLU A 1 38 ? -8.107 5.723 -0.978 1.00 0.00 422 GLU A N 9
ATOM 13992 C CA . GLU A 1 38 ? -8.589 4.740 -1.941 1.00 0.00 422 GLU A CA 9
ATOM 13993 C C . GLU A 1 38 ? -7.473 4.321 -2.894 1.00 0.00 422 GLU A C 9
ATOM 13994 O O . GLU A 1 38 ? -6.443 4.988 -2.993 1.00 0.00 422 GLU A O 9
ATOM 14006 N N . ARG A 1 39 ? -7.687 3.211 -3.594 1.00 0.00 423 ARG A N 9
ATOM 14007 C CA . ARG A 1 39 ? -6.699 2.701 -4.538 1.00 0.00 423 ARG A CA 9
ATOM 14008 C C . ARG A 1 39 ? -6.097 3.836 -5.361 1.00 0.00 423 ARG A C 9
ATOM 14009 O O . ARG A 1 39 ? -4.939 3.771 -5.772 1.00 0.00 423 ARG A O 9
ATOM 14030 N N . ASP A 1 40 ? -6.892 4.873 -5.599 1.00 0.00 424 ASP A N 9
ATOM 14031 C CA . ASP A 1 40 ? -6.438 6.023 -6.373 1.00 0.00 424 ASP A CA 9
ATOM 14032 C C . ASP A 1 40 ? -5.573 6.945 -5.519 1.00 0.00 424 ASP A C 9
ATOM 14033 O O . ASP A 1 40 ? -4.379 7.102 -5.774 1.00 0.00 424 ASP A O 9
ATOM 14042 N N . GLU A 1 41 ? -6.184 7.552 -4.507 1.00 0.00 425 GLU A N 9
ATOM 14043 C CA . GLU A 1 41 ? -5.469 8.460 -3.618 1.00 0.00 425 GLU A CA 9
ATOM 14044 C C . GLU A 1 41 ? -4.144 7.850 -3.168 1.00 0.00 425 GLU A C 9
ATOM 14045 O O . GLU A 1 41 ? -3.083 8.449 -3.339 1.00 0.00 425 GLU A O 9
ATOM 14057 N N . ALA A 1 42 ? -4.216 6.655 -2.591 1.00 0.00 426 ALA A N 9
ATOM 14058 C CA . ALA A 1 42 ? -3.024 5.962 -2.118 1.00 0.00 426 ALA A CA 9
ATOM 14059 C C . ALA A 1 42 ? -1.941 5.936 -3.192 1.00 0.00 426 ALA A C 9
ATOM 14060 O O . ALA A 1 42 ? -0.803 6.338 -2.951 1.00 0.00 426 ALA A O 9
ATOM 14067 N N . LYS A 1 43 ? -2.303 5.460 -4.378 1.00 0.00 427 LYS A N 9
ATOM 14068 C CA . LYS A 1 43 ? -1.363 5.381 -5.490 1.00 0.00 427 LYS A CA 9
ATOM 14069 C C . LYS A 1 43 ? -0.554 6.669 -5.611 1.00 0.00 427 LYS A C 9
ATOM 14070 O O . LYS A 1 43 ? 0.675 6.637 -5.675 1.00 0.00 427 LYS A O 9
ATOM 14089 N N . SER A 1 44 ? -1.251 7.800 -5.640 1.00 0.00 428 SER A N 9
ATOM 14090 C CA . SER A 1 44 ? -0.597 9.098 -5.755 1.00 0.00 428 SER A CA 9
ATOM 14091 C C . SER A 1 44 ? 0.482 9.259 -4.689 1.00 0.00 428 SER A C 9
ATOM 14092 O O . SER A 1 44 ? 1.513 9.891 -4.923 1.00 0.00 428 SER A O 9
ATOM 14100 N N . LEU A 1 45 ? 0.237 8.683 -3.517 1.00 0.00 429 LEU A N 9
ATOM 14101 C CA . LEU A 1 45 ? 1.187 8.762 -2.413 1.00 0.00 429 LEU A CA 9
ATOM 14102 C C . LEU A 1 45 ? 2.460 7.984 -2.733 1.00 0.00 429 LEU A C 9
ATOM 14103 O O . LEU A 1 45 ? 3.530 8.568 -2.902 1.00 0.00 429 LEU A O 9
ATOM 14119 N N . ILE A 1 46 ? 2.334 6.663 -2.817 1.00 0.00 430 ILE A N 9
ATOM 14120 C CA . ILE A 1 46 ? 3.473 5.806 -3.120 1.00 0.00 430 ILE A CA 9
ATOM 14121 C C . ILE A 1 46 ? 4.280 6.357 -4.290 1.00 0.00 430 ILE A C 9
ATOM 14122 O O . ILE A 1 46 ? 5.506 6.251 -4.316 1.00 0.00 430 ILE A O 9
ATOM 14138 N N . GLU A 1 47 ? 3.584 6.948 -5.256 1.00 0.00 431 GLU A N 9
ATOM 14139 C CA . GLU A 1 47 ? 4.237 7.517 -6.429 1.00 0.00 431 GLU A CA 9
ATOM 14140 C C . GLU A 1 47 ? 4.811 8.896 -6.117 1.00 0.00 431 GLU A C 9
ATOM 14141 O O . GLU A 1 47 ? 5.800 9.318 -6.715 1.00 0.00 431 GLU A O 9
ATOM 14153 N N . ARG A 1 48 ? 4.183 9.593 -5.175 1.00 0.00 432 ARG A N 9
ATOM 14154 C CA . ARG A 1 48 ? 4.629 10.924 -4.784 1.00 0.00 432 ARG A CA 9
ATOM 14155 C C . ARG A 1 48 ? 6.027 10.871 -4.173 1.00 0.00 432 ARG A C 9
ATOM 14156 O O . ARG A 1 48 ? 6.726 11.883 -4.110 1.00 0.00 432 ARG A O 9
ATOM 14177 N N . TYR A 1 49 ? 6.426 9.687 -3.724 1.00 0.00 433 TYR A N 9
ATOM 14178 C CA . TYR A 1 49 ? 7.738 9.502 -3.115 1.00 0.00 433 TYR A CA 9
ATOM 14179 C C . TYR A 1 49 ? 8.628 8.628 -3.994 1.00 0.00 433 TYR A C 9
ATOM 14180 O O . TYR A 1 49 ? 9.763 8.320 -3.634 1.00 0.00 433 TYR A O 9
ATOM 14198 N N . GLY A 1 50 ? 8.102 8.233 -5.149 1.00 0.00 434 GLY A N 9
ATOM 14199 C CA . GLY A 1 50 ? 8.861 7.398 -6.062 1.00 0.00 434 GLY A CA 9
ATOM 14200 C C . GLY A 1 50 ? 8.285 6.002 -6.187 1.00 0.00 434 GLY A C 9
ATOM 14201 O O . GLY A 1 50 ? 8.144 5.477 -7.291 1.00 0.00 434 GLY A O 9
ATOM 14205 N N . GLY A 1 51 ? 7.953 5.397 -5.051 1.00 0.00 435 GLY A N 9
ATOM 14206 C CA . GLY A 1 51 ? 7.394 4.057 -5.060 1.00 0.00 435 GLY A CA 9
ATOM 14207 C C . GLY A 1 51 ? 6.446 3.832 -6.220 1.00 0.00 435 GLY A C 9
ATOM 14208 O O . GLY A 1 51 ? 5.771 4.759 -6.670 1.00 0.00 435 GLY A O 9
ATOM 14212 N N . LYS A 1 52 ? 6.394 2.598 -6.709 1.00 0.00 436 LYS A N 9
ATOM 14213 C CA . LYS A 1 52 ? 5.521 2.252 -7.825 1.00 0.00 436 LYS A CA 9
ATOM 14214 C C . LYS A 1 52 ? 4.271 1.530 -7.335 1.00 0.00 436 LYS A C 9
ATOM 14215 O O . LYS A 1 52 ? 4.240 1.008 -6.220 1.00 0.00 436 LYS A O 9
ATOM 14234 N N . VAL A 1 53 ? 3.241 1.503 -8.175 1.00 0.00 437 VAL A N 9
ATOM 14235 C CA . VAL A 1 53 ? 1.988 0.842 -7.828 1.00 0.00 437 VAL A CA 9
ATOM 14236 C C . VAL A 1 53 ? 1.494 -0.036 -8.972 1.00 0.00 437 VAL A C 9
ATOM 14237 O O . VAL A 1 53 ? 1.330 0.429 -10.101 1.00 0.00 437 VAL A O 9
ATOM 14250 N N . THR A 1 54 ? 1.259 -1.310 -8.675 1.00 0.00 438 THR A N 9
ATOM 14251 C CA . THR A 1 54 ? 0.784 -2.254 -9.678 1.00 0.00 438 THR A CA 9
ATOM 14252 C C . THR A 1 54 ? -0.190 -3.258 -9.072 1.00 0.00 438 THR A C 9
ATOM 14253 O O . THR A 1 54 ? -0.352 -3.322 -7.854 1.00 0.00 438 THR A O 9
ATOM 14264 N N . GLY A 1 55 ? -0.836 -4.042 -9.930 1.00 0.00 439 GLY A N 9
ATOM 14265 C CA . GLY A 1 55 ? -1.786 -5.033 -9.459 1.00 0.00 439 GLY A CA 9
ATOM 14266 C C . GLY A 1 55 ? -1.380 -6.446 -9.827 1.00 0.00 439 GLY A C 9
ATOM 14267 O O . GLY A 1 55 ? -2.174 -7.201 -10.385 1.00 0.00 439 GLY A O 9
ATOM 14271 N N . ASN A 1 56 ? -0.138 -6.803 -9.517 1.00 0.00 440 ASN A N 9
ATOM 14272 C CA . ASN A 1 56 ? 0.373 -8.135 -9.821 1.00 0.00 440 ASN A CA 9
ATOM 14273 C C . ASN A 1 56 ? 1.534 -8.496 -8.900 1.00 0.00 440 ASN A C 9
ATOM 14274 O O . ASN A 1 56 ? 2.431 -7.685 -8.666 1.00 0.00 440 ASN A O 9
ATOM 14285 N N . VAL A 1 57 ? 1.511 -9.719 -8.379 1.00 0.00 441 VAL A N 9
ATOM 14286 C CA . VAL A 1 57 ? 2.562 -10.189 -7.484 1.00 0.00 441 VAL A CA 9
ATOM 14287 C C . VAL A 1 57 ? 3.745 -10.744 -8.269 1.00 0.00 441 VAL A C 9
ATOM 14288 O O . VAL A 1 57 ? 3.664 -11.826 -8.851 1.00 0.00 441 VAL A O 9
ATOM 14301 N N . SER A 1 58 ? 4.843 -9.996 -8.282 1.00 0.00 442 SER A N 9
ATOM 14302 C CA . SER A 1 58 ? 6.043 -10.411 -8.999 1.00 0.00 442 SER A CA 9
ATOM 14303 C C . SER A 1 58 ? 7.271 -10.328 -8.097 1.00 0.00 442 SER A C 9
ATOM 14304 O O . SER A 1 58 ? 7.163 -10.037 -6.906 1.00 0.00 442 SER A O 9
ATOM 14312 N N . LYS A 1 59 ? 8.439 -10.587 -8.674 1.00 0.00 443 LYS A N 9
ATOM 14313 C CA . LYS A 1 59 ? 9.690 -10.541 -7.926 1.00 0.00 443 LYS A CA 9
ATOM 14314 C C . LYS A 1 59 ? 10.090 -9.100 -7.623 1.00 0.00 443 LYS A C 9
ATOM 14315 O O . LYS A 1 59 ? 10.423 -8.764 -6.487 1.00 0.00 443 LYS A O 9
ATOM 14334 N N . LYS A 1 60 ? 10.053 -8.253 -8.646 1.00 0.00 444 LYS A N 9
ATOM 14335 C CA . LYS A 1 60 ? 10.409 -6.848 -8.490 1.00 0.00 444 LYS A CA 9
ATOM 14336 C C . LYS A 1 60 ? 9.658 -6.224 -7.318 1.00 0.00 444 LYS A C 9
ATOM 14337 O O . LYS A 1 60 ? 10.143 -5.285 -6.685 1.00 0.00 444 LYS A O 9
ATOM 14356 N N . THR A 1 61 ? 8.472 -6.752 -7.032 1.00 0.00 445 THR A N 9
ATOM 14357 C CA . THR A 1 61 ? 7.654 -6.246 -5.937 1.00 0.00 445 THR A CA 9
ATOM 14358 C C . THR A 1 61 ? 8.427 -6.261 -4.623 1.00 0.00 445 THR A C 9
ATOM 14359 O O . THR A 1 61 ? 8.932 -7.300 -4.200 1.00 0.00 445 THR A O 9
ATOM 14370 N N . ASN A 1 62 ? 8.513 -5.101 -3.980 1.00 0.00 446 ASN A N 9
ATOM 14371 C CA . ASN A 1 62 ? 9.224 -4.980 -2.712 1.00 0.00 446 ASN A CA 9
ATOM 14372 C C . ASN A 1 62 ? 8.261 -5.097 -1.535 1.00 0.00 446 ASN A C 9
ATOM 14373 O O . ASN A 1 62 ? 8.539 -5.793 -0.558 1.00 0.00 446 ASN A O 9
ATOM 14384 N N . TYR A 1 63 ? 7.128 -4.411 -1.635 1.00 0.00 447 TYR A N 9
ATOM 14385 C CA . TYR A 1 63 ? 6.124 -4.436 -0.578 1.00 0.00 447 TYR A CA 9
ATOM 14386 C C . TYR A 1 63 ? 4.746 -4.771 -1.143 1.00 0.00 447 TYR A C 9
ATOM 14387 O O . TYR A 1 63 ? 4.497 -4.613 -2.338 1.00 0.00 447 TYR A O 9
ATOM 14405 N N . LEU A 1 64 ? 3.855 -5.235 -0.273 1.00 0.00 448 LEU A N 9
ATOM 14406 C CA . LEU A 1 64 ? 2.501 -5.592 -0.683 1.00 0.00 448 LEU A CA 9
ATOM 14407 C C . LEU A 1 64 ? 1.466 -4.945 0.232 1.00 0.00 448 LEU A C 9
ATOM 14408 O O . LEU A 1 64 ? 1.240 -5.402 1.352 1.00 0.00 448 LEU A O 9
ATOM 14424 N N . VAL A 1 65 ? 0.839 -3.879 -0.254 1.00 0.00 449 VAL A N 9
ATOM 14425 C CA . VAL A 1 65 ? -0.175 -3.170 0.518 1.00 0.00 449 VAL A CA 9
ATOM 14426 C C . VAL A 1 65 ? -1.548 -3.806 0.336 1.00 0.00 449 VAL A C 9
ATOM 14427 O O . VAL A 1 65 ? -2.162 -3.687 -0.724 1.00 0.00 449 VAL A O 9
ATOM 14440 N N . MET A 1 66 ? -2.025 -4.481 1.377 1.00 0.00 450 MET A N 9
ATOM 14441 C CA . MET A 1 66 ? -3.328 -5.134 1.331 1.00 0.00 450 MET A CA 9
ATOM 14442 C C . MET A 1 66 ? -4.310 -4.455 2.282 1.00 0.00 450 MET A C 9
ATOM 14443 O O . MET A 1 66 ? -3.963 -3.491 2.963 1.00 0.00 450 MET A O 9
ATOM 14457 N N . GLY A 1 67 ? -5.537 -4.966 2.322 1.00 0.00 451 GLY A N 9
ATOM 14458 C CA . GLY A 1 67 ? -6.549 -4.396 3.191 1.00 0.00 451 GLY A CA 9
ATOM 14459 C C . GLY A 1 67 ? -7.865 -5.146 3.119 1.00 0.00 451 GLY A C 9
ATOM 14460 O O . GLY A 1 67 ? -8.010 -6.216 3.709 1.00 0.00 451 GLY A O 9
ATOM 14464 N N . ARG A 1 68 ? -8.826 -4.582 2.395 1.00 0.00 452 ARG A N 9
ATOM 14465 C CA . ARG A 1 68 ? -10.137 -5.203 2.250 1.00 0.00 452 ARG A CA 9
ATOM 14466 C C . ARG A 1 68 ? -10.185 -6.088 1.008 1.00 0.00 452 ARG A C 9
ATOM 14467 O O . ARG A 1 68 ? -9.359 -5.954 0.106 1.00 0.00 452 ARG A O 9
ATOM 14488 N N . ASP A 1 69 ? -11.158 -6.992 0.970 1.00 0.00 453 ASP A N 9
ATOM 14489 C CA . ASP A 1 69 ? -11.315 -7.899 -0.161 1.00 0.00 453 ASP A CA 9
ATOM 14490 C C . ASP A 1 69 ? -9.958 -8.281 -0.743 1.00 0.00 453 ASP A C 9
ATOM 14491 O O . ASP A 1 69 ? -9.753 -8.225 -1.956 1.00 0.00 453 ASP A O 9
ATOM 14500 N N . SER A 1 70 ? -9.033 -8.670 0.130 1.00 0.00 454 SER A N 9
ATOM 14501 C CA . SER A 1 70 ? -7.694 -9.056 -0.297 1.00 0.00 454 SER A CA 9
ATOM 14502 C C . SER A 1 70 ? -7.644 -10.539 -0.654 1.00 0.00 454 SER A C 9
ATOM 14503 O O . SER A 1 70 ? -8.576 -11.289 -0.368 1.00 0.00 454 SER A O 9
ATOM 14511 N N . GLY A 1 71 ? -6.547 -10.954 -1.280 1.00 0.00 455 GLY A N 9
ATOM 14512 C CA . GLY A 1 71 ? -6.395 -12.345 -1.666 1.00 0.00 455 GLY A CA 9
ATOM 14513 C C . GLY A 1 71 ? -5.218 -13.011 -0.983 1.00 0.00 455 GLY A C 9
ATOM 14514 O O . GLY A 1 71 ? -4.179 -12.385 -0.773 1.00 0.00 455 GLY A O 9
ATOM 14518 N N . GLN A 1 72 ? -5.381 -14.283 -0.633 1.00 0.00 456 GLN A N 9
ATOM 14519 C CA . GLN A 1 72 ? -4.323 -15.033 0.033 1.00 0.00 456 GLN A CA 9
ATOM 14520 C C . GLN A 1 72 ? -3.321 -15.579 -0.979 1.00 0.00 456 GLN A C 9
ATOM 14521 O O . GLN A 1 72 ? -2.145 -15.762 -0.667 1.00 0.00 456 GLN A O 9
ATOM 14535 N N . SER A 1 73 ? -3.797 -15.838 -2.193 1.00 0.00 457 SER A N 9
ATOM 14536 C CA . SER A 1 73 ? -2.944 -16.368 -3.251 1.00 0.00 457 SER A CA 9
ATOM 14537 C C . SER A 1 73 ? -1.788 -15.416 -3.544 1.00 0.00 457 SER A C 9
ATOM 14538 O O . SER A 1 73 ? -0.761 -15.818 -4.091 1.00 0.00 457 SER A O 9
ATOM 14546 N N . LYS A 1 74 ? -1.963 -14.152 -3.177 1.00 0.00 458 LYS A N 9
ATOM 14547 C CA . LYS A 1 74 ? -0.936 -13.141 -3.398 1.00 0.00 458 LYS A CA 9
ATOM 14548 C C . LYS A 1 74 ? 0.060 -13.116 -2.243 1.00 0.00 458 LYS A C 9
ATOM 14549 O O . LYS A 1 74 ? 1.229 -13.464 -2.411 1.00 0.00 458 LYS A O 9
ATOM 14568 N N . SER A 1 75 ? -0.410 -12.703 -1.070 1.00 0.00 459 SER A N 9
ATOM 14569 C CA . SER A 1 75 ? 0.441 -12.631 0.112 1.00 0.00 459 SER A CA 9
ATOM 14570 C C . SER A 1 75 ? 1.437 -13.786 0.136 1.00 0.00 459 SER A C 9
ATOM 14571 O O . SER A 1 75 ? 2.647 -13.578 0.053 1.00 0.00 459 SER A O 9
ATOM 14579 N N . ASP A 1 76 ? 0.918 -15.004 0.250 1.00 0.00 460 ASP A N 9
ATOM 14580 C CA . ASP A 1 76 ? 1.760 -16.193 0.285 1.00 0.00 460 ASP A CA 9
ATOM 14581 C C . ASP A 1 76 ? 2.882 -16.095 -0.745 1.00 0.00 460 ASP A C 9
ATOM 14582 O O . ASP A 1 76 ? 4.055 -16.280 -0.420 1.00 0.00 460 ASP A O 9
ATOM 14591 N N . LYS A 1 77 ? 2.514 -15.803 -1.987 1.00 0.00 461 LYS A N 9
ATOM 14592 C CA . LYS A 1 77 ? 3.488 -15.679 -3.065 1.00 0.00 461 LYS A CA 9
ATOM 14593 C C . LYS A 1 77 ? 4.451 -14.527 -2.799 1.00 0.00 461 LYS A C 9
ATOM 14594 O O . LYS A 1 77 ? 5.616 -14.577 -3.191 1.00 0.00 461 LYS A O 9
ATOM 14613 N N . ALA A 1 78 ? 3.956 -13.491 -2.129 1.00 0.00 462 ALA A N 9
ATOM 14614 C CA . ALA A 1 78 ? 4.774 -12.329 -1.807 1.00 0.00 462 ALA A CA 9
ATOM 14615 C C . ALA A 1 78 ? 5.898 -12.697 -0.844 1.00 0.00 462 ALA A C 9
ATOM 14616 O O . ALA A 1 78 ? 7.056 -12.343 -1.062 1.00 0.00 462 ALA A O 9
ATOM 14623 N N . ALA A 1 79 ? 5.548 -13.410 0.221 1.00 0.00 463 ALA A N 9
ATOM 14624 C CA . ALA A 1 79 ? 6.527 -13.828 1.217 1.00 0.00 463 ALA A CA 9
ATOM 14625 C C . ALA A 1 79 ? 7.557 -14.775 0.610 1.00 0.00 463 ALA A C 9
ATOM 14626 O O . ALA A 1 79 ? 8.735 -14.736 0.964 1.00 0.00 463 ALA A O 9
ATOM 14633 N N . ALA A 1 80 ? 7.105 -15.626 -0.305 1.00 0.00 464 ALA A N 9
ATOM 14634 C CA . ALA A 1 80 ? 7.987 -16.582 -0.962 1.00 0.00 464 ALA A CA 9
ATOM 14635 C C . ALA A 1 80 ? 9.047 -15.869 -1.794 1.00 0.00 464 ALA A C 9
ATOM 14636 O O . ALA A 1 80 ? 10.161 -16.368 -1.960 1.00 0.00 464 ALA A O 9
ATOM 14643 N N . LEU A 1 81 ? 8.695 -14.699 -2.316 1.00 0.00 465 LEU A N 9
ATOM 14644 C CA . LEU A 1 81 ? 9.616 -13.917 -3.132 1.00 0.00 465 LEU A CA 9
ATOM 14645 C C . LEU A 1 81 ? 10.468 -12.997 -2.263 1.00 0.00 465 LEU A C 9
ATOM 14646 O O . LEU A 1 81 ? 11.564 -12.598 -2.652 1.00 0.00 465 LEU A O 9
ATOM 14662 N N . GLY A 1 82 ? 9.954 -12.665 -1.082 1.00 0.00 466 GLY A N 9
ATOM 14663 C CA . GLY A 1 82 ? 10.682 -11.796 -0.175 1.00 0.00 466 GLY A CA 9
ATOM 14664 C C . GLY A 1 82 ? 10.108 -10.394 -0.131 1.00 0.00 466 GLY A C 9
ATOM 14665 O O . GLY A 1 82 ? 10.828 -9.428 0.127 1.00 0.00 466 GLY A O 9
ATOM 14669 N N . THR A 1 83 ? 8.809 -10.279 -0.385 1.00 0.00 467 THR A N 9
ATOM 14670 C CA . THR A 1 83 ? 8.139 -8.984 -0.376 1.00 0.00 467 THR A CA 9
ATOM 14671 C C . THR A 1 83 ? 7.539 -8.685 0.993 1.00 0.00 467 THR A C 9
ATOM 14672 O O . THR A 1 83 ? 6.943 -9.557 1.625 1.00 0.00 467 THR A O 9
ATOM 14683 N N . LYS A 1 84 ? 7.699 -7.446 1.446 1.00 0.00 468 LYS A N 9
ATOM 14684 C CA . LYS A 1 84 ? 7.171 -7.030 2.740 1.00 0.00 468 LYS A CA 9
ATOM 14685 C C . LYS A 1 84 ? 5.687 -6.694 2.639 1.00 0.00 468 LYS A C 9
ATOM 14686 O O . LYS A 1 84 ? 5.302 -5.734 1.970 1.00 0.00 468 LYS A O 9
ATOM 14705 N N . ILE A 1 85 ? 4.858 -7.488 3.308 1.00 0.00 469 ILE A N 9
ATOM 14706 C CA . ILE A 1 85 ? 3.417 -7.273 3.296 1.00 0.00 469 ILE A CA 9
ATOM 14707 C C . ILE A 1 85 ? 3.001 -6.275 4.371 1.00 0.00 469 ILE A C 9
ATOM 14708 O O . ILE A 1 85 ? 3.409 -6.388 5.528 1.00 0.00 469 ILE A O 9
ATOM 14724 N N . ILE A 1 86 ? 2.186 -5.300 3.983 1.00 0.00 470 ILE A N 9
ATOM 14725 C CA . ILE A 1 86 ? 1.712 -4.285 4.915 1.00 0.00 470 ILE A CA 9
ATOM 14726 C C . ILE A 1 86 ? 0.320 -3.793 4.532 1.00 0.00 470 ILE A C 9
ATOM 14727 O O . ILE A 1 86 ? -0.248 -4.226 3.529 1.00 0.00 470 ILE A O 9
ATOM 14743 N N . ASP A 1 87 ? -0.222 -2.884 5.334 1.00 0.00 471 ASP A N 9
ATOM 14744 C CA . ASP A 1 87 ? -1.546 -2.329 5.078 1.00 0.00 471 ASP A CA 9
ATOM 14745 C C . ASP A 1 87 ? -1.469 -0.825 4.839 1.00 0.00 471 ASP A C 9
ATOM 14746 O O . ASP A 1 87 ? -0.387 -0.238 4.863 1.00 0.00 471 ASP A O 9
ATOM 14755 N N . GLU A 1 88 ? -2.623 -0.207 4.609 1.00 0.00 472 GLU A N 9
ATOM 14756 C CA . GLU A 1 88 ? -2.684 1.229 4.364 1.00 0.00 472 GLU A CA 9
ATOM 14757 C C . GLU A 1 88 ? -1.927 1.998 5.443 1.00 0.00 472 GLU A C 9
ATOM 14758 O O . GLU A 1 88 ? -1.388 3.075 5.190 1.00 0.00 472 GLU A O 9
ATOM 14770 N N . ASP A 1 89 ? -1.892 1.437 6.647 1.00 0.00 473 ASP A N 9
ATOM 14771 C CA . ASP A 1 89 ? -1.200 2.068 7.765 1.00 0.00 473 ASP A CA 9
ATOM 14772 C C . ASP A 1 89 ? 0.312 1.942 7.610 1.00 0.00 473 ASP A C 9
ATOM 14773 O O . ASP A 1 89 ? 1.040 2.929 7.703 1.00 0.00 473 ASP A O 9
ATOM 14782 N N . GLY A 1 90 ? 0.778 0.719 7.374 1.00 0.00 474 GLY A N 9
ATOM 14783 C CA . GLY A 1 90 ? 2.201 0.487 7.211 1.00 0.00 474 GLY A CA 9
ATOM 14784 C C . GLY A 1 90 ? 2.811 1.358 6.130 1.00 0.00 474 GLY A C 9
ATOM 14785 O O . GLY A 1 90 ? 3.983 1.730 6.210 1.00 0.00 474 GLY A O 9
ATOM 14789 N N . LEU A 1 91 ? 2.017 1.683 5.117 1.00 0.00 475 LEU A N 9
ATOM 14790 C CA . LEU A 1 91 ? 2.486 2.515 4.014 1.00 0.00 475 LEU A CA 9
ATOM 14791 C C . LEU A 1 91 ? 2.837 3.917 4.500 1.00 0.00 475 LEU A C 9
ATOM 14792 O O . LEU A 1 91 ? 3.857 4.485 4.107 1.00 0.00 475 LEU A O 9
ATOM 14808 N N . LEU A 1 92 ? 1.988 4.469 5.359 1.00 0.00 476 LEU A N 9
ATOM 14809 C CA . LEU A 1 92 ? 2.209 5.805 5.902 1.00 0.00 476 LEU A CA 9
ATOM 14810 C C . LEU A 1 92 ? 3.500 5.856 6.715 1.00 0.00 476 LEU A C 9
ATOM 14811 O O . LEU A 1 92 ? 4.360 6.702 6.478 1.00 0.00 476 LEU A O 9
ATOM 14827 N N . ASN A 1 93 ? 3.627 4.942 7.671 1.00 0.00 477 ASN A N 9
ATOM 14828 C CA . ASN A 1 93 ? 4.813 4.881 8.517 1.00 0.00 477 ASN A CA 9
ATOM 14829 C C . ASN A 1 93 ? 6.069 4.666 7.678 1.00 0.00 477 ASN A C 9
ATOM 14830 O O . ASN A 1 93 ? 7.158 5.113 8.044 1.00 0.00 477 ASN A O 9
ATOM 14841 N N . LEU A 1 94 ? 5.911 3.980 6.552 1.00 0.00 478 LEU A N 9
ATOM 14842 C CA . LEU A 1 94 ? 7.032 3.706 5.659 1.00 0.00 478 LEU A CA 9
ATOM 14843 C C . LEU A 1 94 ? 7.549 4.992 5.023 1.00 0.00 478 LEU A C 9
ATOM 14844 O O . LEU A 1 94 ? 8.647 5.023 4.466 1.00 0.00 478 LEU A O 9
ATOM 14860 N N . ILE A 1 95 ? 6.752 6.051 5.111 1.00 0.00 479 ILE A N 9
ATOM 14861 C CA . ILE A 1 95 ? 7.130 7.341 4.547 1.00 0.00 479 ILE A CA 9
ATOM 14862 C C . ILE A 1 95 ? 7.914 8.174 5.556 1.00 0.00 479 ILE A C 9
ATOM 14863 O O . ILE A 1 95 ? 8.635 9.100 5.185 1.00 0.00 479 ILE A O 9
ATOM 14879 N N . ARG A 1 96 ? 7.769 7.836 6.833 1.00 0.00 480 ARG A N 9
ATOM 14880 C CA . ARG A 1 96 ? 8.464 8.552 7.896 1.00 0.00 480 ARG A CA 9
ATOM 14881 C C . ARG A 1 96 ? 9.666 7.754 8.394 1.00 0.00 480 ARG A C 9
ATOM 14882 O O . ARG A 1 96 ? 10.620 8.318 8.931 1.00 0.00 480 ARG A O 9
ATOM 14903 N N . THR A 1 97 ? 9.613 6.439 8.211 1.00 0.00 481 THR A N 9
ATOM 14904 C CA . THR A 1 97 ? 10.695 5.563 8.643 1.00 0.00 481 THR A CA 9
ATOM 14905 C C . THR A 1 97 ? 11.760 5.430 7.559 1.00 0.00 481 THR A C 9
ATOM 14906 O O . THR A 1 97 ? 12.941 5.258 7.855 1.00 0.00 481 THR A O 9
ATOM 14917 N N . MET A 1 98 ? 11.332 5.512 6.303 1.00 0.00 482 MET A N 9
ATOM 14918 C CA . MET A 1 98 ? 12.251 5.402 5.176 1.00 0.00 482 MET A CA 9
ATOM 14919 C C . MET A 1 98 ? 13.052 6.688 5.000 1.00 0.00 482 MET A C 9
ATOM 14920 O O . MET A 1 98 ? 12.538 7.795 5.163 1.00 0.00 482 MET A O 9
ATOM 14934 N N . PRO A 1 99 ? 14.341 6.542 4.660 1.00 0.00 483 PRO A N 9
ATOM 14935 C CA . PRO A 1 99 ? 15.240 7.682 4.454 1.00 0.00 483 PRO A CA 9
ATOM 14936 C C . PRO A 1 99 ? 14.896 8.472 3.196 1.00 0.00 483 PRO A C 9
ATOM 14937 O O . PRO A 1 99 ? 13.814 8.318 2.631 1.00 0.00 483 PRO A O 9
ATOM 14948 N N . GLY A 1 100 ? 15.825 9.318 2.762 1.00 0.00 484 GLY A N 9
ATOM 14949 C CA . GLY A 1 100 ? 15.600 10.120 1.573 1.00 0.00 484 GLY A CA 9
ATOM 14950 C C . GLY A 1 100 ? 16.727 9.993 0.568 1.00 0.00 484 GLY A C 9
ATOM 14951 O O . GLY A 1 100 ? 17.800 9.479 0.886 1.00 0.00 484 GLY A O 9
ATOM 14955 N N . LYS A 1 101 ? 16.485 10.462 -0.652 1.00 0.00 485 LYS A N 9
ATOM 14956 C CA . LYS A 1 101 ? 17.488 10.399 -1.709 1.00 0.00 485 LYS A CA 9
ATOM 14957 C C . LYS A 1 101 ? 17.510 11.694 -2.515 1.00 0.00 485 LYS A C 9
ATOM 14958 O O . LYS A 1 101 ? 16.533 12.442 -2.535 1.00 0.00 485 LYS A O 9
ATOM 14977 N N . LYS A 1 102 ? 18.631 11.951 -3.181 1.00 0.00 486 LYS A N 9
ATOM 14978 C CA . LYS A 1 102 ? 18.781 13.154 -3.991 1.00 0.00 486 LYS A CA 9
ATOM 14979 C C . LYS A 1 102 ? 18.759 12.814 -5.478 1.00 0.00 486 LYS A C 9
ATOM 14980 O O . LYS A 1 102 ? 19.800 12.549 -6.079 1.00 0.00 486 LYS A O 9
ATOM 14999 N N . SER A 1 103 ? 17.567 12.826 -6.066 1.00 0.00 487 SER A N 9
ATOM 15000 C CA . SER A 1 103 ? 17.410 12.517 -7.482 1.00 0.00 487 SER A CA 9
ATOM 15001 C C . SER A 1 103 ? 17.629 13.761 -8.337 1.00 0.00 487 SER A C 9
ATOM 15002 O O . SER A 1 103 ? 17.289 14.874 -7.934 1.00 0.00 487 SER A O 9
ATOM 15010 N N . LYS A 1 104 ? 18.199 13.565 -9.521 1.00 0.00 488 LYS A N 9
ATOM 15011 C CA . LYS A 1 104 ? 18.462 14.669 -10.436 1.00 0.00 488 LYS A CA 9
ATOM 15012 C C . LYS A 1 104 ? 17.168 15.181 -11.060 1.00 0.00 488 LYS A C 9
ATOM 15013 O O . LYS A 1 104 ? 17.015 16.378 -11.305 1.00 0.00 488 LYS A O 9
ATOM 15032 N N . TYR A 1 105 ? 16.238 14.267 -11.314 1.00 0.00 489 TYR A N 9
ATOM 15033 C CA . TYR A 1 105 ? 14.957 14.625 -11.910 1.00 0.00 489 TYR A CA 9
ATOM 15034 C C . TYR A 1 105 ? 13.813 14.388 -10.929 1.00 0.00 489 TYR A C 9
ATOM 15035 O O . TYR A 1 105 ? 14.018 13.855 -9.839 1.00 0.00 489 TYR A O 9
ATOM 15053 N N . GLU A 1 106 ? 12.609 14.788 -11.325 1.00 0.00 490 GLU A N 9
ATOM 15054 C CA . GLU A 1 106 ? 11.433 14.619 -10.480 1.00 0.00 490 GLU A CA 9
ATOM 15055 C C . GLU A 1 106 ? 10.192 14.343 -11.324 1.00 0.00 490 GLU A C 9
ATOM 15056 O O . GLU A 1 106 ? 10.040 14.885 -12.419 1.00 0.00 490 GLU A O 9
ATOM 15068 N N . ILE A 1 107 ? 9.308 13.496 -10.807 1.00 0.00 491 ILE A N 9
ATOM 15069 C CA . ILE A 1 107 ? 8.080 13.149 -11.512 1.00 0.00 491 ILE A CA 9
ATOM 15070 C C . ILE A 1 107 ? 6.904 13.980 -11.011 1.00 0.00 491 ILE A C 9
ATOM 15071 O O . ILE A 1 107 ? 6.568 13.948 -9.827 1.00 0.00 491 ILE A O 9
ATOM 15087 N N . ALA A 1 108 ? 6.281 14.722 -11.920 1.00 0.00 492 ALA A N 9
ATOM 15088 C CA . ALA A 1 108 ? 5.140 15.559 -11.572 1.00 0.00 492 ALA A CA 9
ATOM 15089 C C . ALA A 1 108 ? 3.938 15.243 -12.455 1.00 0.00 492 ALA A C 9
ATOM 15090 O O . ALA A 1 108 ? 4.012 15.338 -13.680 1.00 0.00 492 ALA A O 9
ATOM 15097 N N . VAL A 1 109 ? 2.829 14.866 -11.825 1.00 0.00 493 VAL A N 9
ATOM 15098 C CA . VAL A 1 109 ? 1.610 14.536 -12.554 1.00 0.00 493 VAL A CA 9
ATOM 15099 C C . VAL A 1 109 ? 0.459 15.446 -12.140 1.00 0.00 493 VAL A C 9
ATOM 15100 O O . VAL A 1 109 ? 0.303 15.769 -10.963 1.00 0.00 493 VAL A O 9
ATOM 15113 N N . GLU A 1 110 ? -0.344 15.857 -13.116 1.00 0.00 494 GLU A N 9
ATOM 15114 C CA . GLU A 1 110 ? -1.481 16.731 -12.852 1.00 0.00 494 GLU A CA 9
ATOM 15115 C C . GLU A 1 110 ? -2.773 15.925 -12.748 1.00 0.00 494 GLU A C 9
ATOM 15116 O O . GLU A 1 110 ? -2.971 14.949 -13.472 1.00 0.00 494 GLU A O 9
ATOM 15128 N N . THR A 1 111 ? -3.652 16.342 -11.841 1.00 0.00 495 THR A N 9
ATOM 15129 C CA . THR A 1 111 ? -4.924 15.660 -11.640 1.00 0.00 495 THR A CA 9
ATOM 15130 C C . THR A 1 111 ? -5.886 15.940 -12.789 1.00 0.00 495 THR A C 9
ATOM 15131 O O . THR A 1 111 ? -6.518 16.995 -12.837 1.00 0.00 495 THR A O 9
ATOM 15142 N N . GLU A 1 112 ? -5.993 14.989 -13.711 1.00 0.00 496 GLU A N 9
ATOM 15143 C CA . GLU A 1 112 ? -6.879 15.136 -14.860 1.00 0.00 496 GLU A CA 9
ATOM 15144 C C . GLU A 1 112 ? -8.334 15.242 -14.414 1.00 0.00 496 GLU A C 9
ATOM 15145 O O . GLU A 1 112 ? -9.044 16.173 -14.793 1.00 0.00 496 GLU A O 9
ATOM 15157 N N . GLY A 1 1 ? 1.613 16.419 -7.628 1.00 0.00 385 GLY A N 10
ATOM 15158 C CA . GLY A 1 1 ? 0.904 15.790 -8.727 1.00 0.00 385 GLY A CA 10
ATOM 15159 C C . GLY A 1 1 ? 0.717 16.723 -9.907 1.00 0.00 385 GLY A C 10
ATOM 15160 O O . GLY A 1 1 ? 1.625 17.473 -10.263 1.00 0.00 385 GLY A O 10
ATOM 15164 N N . SER A 1 2 ? -0.464 16.675 -10.516 1.00 0.00 386 SER A N 10
ATOM 15165 C CA . SER A 1 2 ? -0.765 17.519 -11.666 1.00 0.00 386 SER A CA 10
ATOM 15166 C C . SER A 1 2 ? -2.271 17.698 -11.830 1.00 0.00 386 SER A C 10
ATOM 15167 O O . SER A 1 2 ? -3.062 16.982 -11.216 1.00 0.00 386 SER A O 10
ATOM 15175 N N . SER A 1 3 ? -2.660 18.659 -12.662 1.00 0.00 387 SER A N 10
ATOM 15176 C CA . SER A 1 3 ? -4.071 18.935 -12.904 1.00 0.00 387 SER A CA 10
ATOM 15177 C C . SER A 1 3 ? -4.870 17.639 -13.000 1.00 0.00 387 SER A C 10
ATOM 15178 O O . SER A 1 3 ? -4.512 16.730 -13.748 1.00 0.00 387 SER A O 10
ATOM 15186 N N . GLY A 1 4 ? -5.956 17.563 -12.236 1.00 0.00 388 GLY A N 10
ATOM 15187 C CA . GLY A 1 4 ? -6.789 16.375 -12.249 1.00 0.00 388 GLY A CA 10
ATOM 15188 C C . GLY A 1 4 ? -7.702 16.294 -11.041 1.00 0.00 388 GLY A C 10
ATOM 15189 O O . GLY A 1 4 ? -7.467 16.958 -10.032 1.00 0.00 388 GLY A O 10
ATOM 15193 N N . SER A 1 5 ? -8.747 15.479 -11.145 1.00 0.00 389 SER A N 10
ATOM 15194 C CA . SER A 1 5 ? -9.701 15.318 -10.054 1.00 0.00 389 SER A CA 10
ATOM 15195 C C . SER A 1 5 ? -9.023 14.726 -8.822 1.00 0.00 389 SER A C 10
ATOM 15196 O O . SER A 1 5 ? -8.785 13.521 -8.749 1.00 0.00 389 SER A O 10
ATOM 15204 N N . SER A 1 6 ? -8.715 15.584 -7.855 1.00 0.00 390 SER A N 10
ATOM 15205 C CA . SER A 1 6 ? -8.060 15.149 -6.626 1.00 0.00 390 SER A CA 10
ATOM 15206 C C . SER A 1 6 ? -8.136 16.234 -5.557 1.00 0.00 390 SER A C 10
ATOM 15207 O O . SER A 1 6 ? -8.312 17.413 -5.863 1.00 0.00 390 SER A O 10
ATOM 15215 N N . GLY A 1 7 ? -8.002 15.827 -4.298 1.00 0.00 391 GLY A N 10
ATOM 15216 C CA . GLY A 1 7 ? -8.057 16.775 -3.201 1.00 0.00 391 GLY A CA 10
ATOM 15217 C C . GLY A 1 7 ? -6.700 17.013 -2.571 1.00 0.00 391 GLY A C 10
ATOM 15218 O O . GLY A 1 7 ? -5.864 16.110 -2.518 1.00 0.00 391 GLY A O 10
ATOM 15222 N N . LYS A 1 8 ? -6.476 18.232 -2.092 1.00 0.00 392 LYS A N 10
ATOM 15223 C CA . LYS A 1 8 ? -5.210 18.588 -1.462 1.00 0.00 392 LYS A CA 10
ATOM 15224 C C . LYS A 1 8 ? -5.233 18.261 0.028 1.00 0.00 392 LYS A C 10
ATOM 15225 O O . LYS A 1 8 ? -4.374 17.536 0.527 1.00 0.00 392 LYS A O 10
ATOM 15244 N N . ALA A 1 9 ? -6.223 18.801 0.732 1.00 0.00 393 ALA A N 10
ATOM 15245 C CA . ALA A 1 9 ? -6.359 18.563 2.163 1.00 0.00 393 ALA A CA 10
ATOM 15246 C C . ALA A 1 9 ? -6.517 17.076 2.461 1.00 0.00 393 ALA A C 10
ATOM 15247 O O . ALA A 1 9 ? -6.792 16.279 1.563 1.00 0.00 393 ALA A O 10
ATOM 15254 N N . LEU A 1 10 ? -6.339 16.708 3.725 1.00 0.00 394 LEU A N 10
ATOM 15255 C CA . LEU A 1 10 ? -6.461 15.315 4.141 1.00 0.00 394 LEU A CA 10
ATOM 15256 C C . LEU A 1 10 ? -7.386 15.186 5.347 1.00 0.00 394 LEU A C 10
ATOM 15257 O O . LEU A 1 10 ? -7.551 16.129 6.119 1.00 0.00 394 LEU A O 10
ATOM 15273 N N . GLY A 1 11 ? -7.985 14.009 5.503 1.00 0.00 395 GLY A N 10
ATOM 15274 C CA . GLY A 1 11 ? -8.885 13.777 6.618 1.00 0.00 395 GLY A CA 10
ATOM 15275 C C . GLY A 1 11 ? -8.991 12.309 6.981 1.00 0.00 395 GLY A C 10
ATOM 15276 O O . GLY A 1 11 ? -8.784 11.437 6.137 1.00 0.00 395 GLY A O 10
ATOM 15280 N N . SER A 1 12 ? -9.313 12.035 8.241 1.00 0.00 396 SER A N 10
ATOM 15281 C CA . SER A 1 12 ? -9.441 10.662 8.716 1.00 0.00 396 SER A CA 10
ATOM 15282 C C . SER A 1 12 ? -8.131 9.901 8.537 1.00 0.00 396 SER A C 10
ATOM 15283 O O . SER A 1 12 ? -8.121 8.675 8.427 1.00 0.00 396 SER A O 10
ATOM 15291 N N . LYS A 1 13 ? -7.025 10.638 8.510 1.00 0.00 397 LYS A N 10
ATOM 15292 C CA . LYS A 1 13 ? -5.708 10.035 8.346 1.00 0.00 397 LYS A CA 10
ATOM 15293 C C . LYS A 1 13 ? -4.607 11.074 8.539 1.00 0.00 397 LYS A C 10
ATOM 15294 O O . LYS A 1 13 ? -4.837 12.272 8.380 1.00 0.00 397 LYS A O 10
ATOM 15313 N N . GLU A 1 14 ? -3.411 10.605 8.881 1.00 0.00 398 GLU A N 10
ATOM 15314 C CA . GLU A 1 14 ? -2.275 11.494 9.094 1.00 0.00 398 GLU A CA 10
ATOM 15315 C C . GLU A 1 14 ? -1.095 11.089 8.216 1.00 0.00 398 GLU A C 10
ATOM 15316 O O . GLU A 1 14 ? -0.525 10.010 8.382 1.00 0.00 398 GLU A O 10
ATOM 15328 N N . ILE A 1 15 ? -0.733 11.962 7.282 1.00 0.00 399 ILE A N 10
ATOM 15329 C CA . ILE A 1 15 ? 0.379 11.697 6.378 1.00 0.00 399 ILE A CA 10
ATOM 15330 C C . ILE A 1 15 ? 1.692 12.218 6.953 1.00 0.00 399 ILE A C 10
ATOM 15331 O O . ILE A 1 15 ? 1.856 13.411 7.210 1.00 0.00 399 ILE A O 10
ATOM 15347 N N . PRO A 1 16 ? 2.651 11.304 7.160 1.00 0.00 400 PRO A N 10
ATOM 15348 C CA . PRO A 1 16 ? 3.968 11.647 7.705 1.00 0.00 400 PRO A CA 10
ATOM 15349 C C . PRO A 1 16 ? 4.810 12.453 6.721 1.00 0.00 400 PRO A C 10
ATOM 15350 O O . PRO A 1 16 ? 4.916 12.102 5.546 1.00 0.00 400 PRO A O 10
ATOM 15361 N N . LYS A 1 17 ? 5.409 13.534 7.209 1.00 0.00 401 LYS A N 10
ATOM 15362 C CA . LYS A 1 17 ? 6.244 14.389 6.374 1.00 0.00 401 LYS A CA 10
ATOM 15363 C C . LYS A 1 17 ? 7.641 13.799 6.217 1.00 0.00 401 LYS A C 10
ATOM 15364 O O . LYS A 1 17 ? 8.563 14.157 6.948 1.00 0.00 401 LYS A O 10
ATOM 15383 N N . GLY A 1 18 ? 7.791 12.892 5.256 1.00 0.00 402 GLY A N 10
ATOM 15384 C CA . GLY A 1 18 ? 9.080 12.268 5.019 1.00 0.00 402 GLY A CA 10
ATOM 15385 C C . GLY A 1 18 ? 9.827 12.901 3.863 1.00 0.00 402 GLY A C 10
ATOM 15386 O O . GLY A 1 18 ? 9.570 14.049 3.503 1.00 0.00 402 GLY A O 10
ATOM 15390 N N . ALA A 1 19 ? 10.757 12.151 3.279 1.00 0.00 403 ALA A N 10
ATOM 15391 C CA . ALA A 1 19 ? 11.544 12.646 2.157 1.00 0.00 403 ALA A CA 10
ATOM 15392 C C . ALA A 1 19 ? 10.711 12.690 0.880 1.00 0.00 403 ALA A C 10
ATOM 15393 O O . ALA A 1 19 ? 9.510 12.422 0.902 1.00 0.00 403 ALA A O 10
ATOM 15400 N N . GLU A 1 20 ? 11.357 13.031 -0.231 1.00 0.00 404 GLU A N 10
ATOM 15401 C CA . GLU A 1 20 ? 10.674 13.111 -1.517 1.00 0.00 404 GLU A CA 10
ATOM 15402 C C . GLU A 1 20 ? 10.961 11.875 -2.364 1.00 0.00 404 GLU A C 10
ATOM 15403 O O . GLU A 1 20 ? 10.210 11.551 -3.282 1.00 0.00 404 GLU A O 10
ATOM 15415 N N . ASN A 1 21 ? 12.054 11.188 -2.047 1.00 0.00 405 ASN A N 10
ATOM 15416 C CA . ASN A 1 21 ? 12.442 9.988 -2.779 1.00 0.00 405 ASN A CA 10
ATOM 15417 C C . ASN A 1 21 ? 12.670 8.819 -1.825 1.00 0.00 405 ASN A C 10
ATOM 15418 O O . ASN A 1 21 ? 13.481 7.933 -2.097 1.00 0.00 405 ASN A O 10
ATOM 15429 N N . CYS A 1 22 ? 11.950 8.825 -0.709 1.00 0.00 406 CYS A N 10
ATOM 15430 C CA . CYS A 1 22 ? 12.073 7.765 0.285 1.00 0.00 406 CYS A CA 10
ATOM 15431 C C . CYS A 1 22 ? 11.501 6.454 -0.243 1.00 0.00 406 CYS A C 10
ATOM 15432 O O . CYS A 1 22 ? 11.844 5.374 0.241 1.00 0.00 406 CYS A O 10
ATOM 15440 N N . LEU A 1 23 ? 10.626 6.555 -1.238 1.00 0.00 407 LEU A N 10
ATOM 15441 C CA . LEU A 1 23 ? 10.003 5.376 -1.832 1.00 0.00 407 LEU A CA 10
ATOM 15442 C C . LEU A 1 23 ? 10.489 5.167 -3.262 1.00 0.00 407 LEU A C 10
ATOM 15443 O O . LEU A 1 23 ? 10.090 4.214 -3.930 1.00 0.00 407 LEU A O 10
ATOM 15459 N N . GLU A 1 24 ? 11.354 6.064 -3.726 1.00 0.00 408 GLU A N 10
ATOM 15460 C CA . GLU A 1 24 ? 11.895 5.976 -5.077 1.00 0.00 408 GLU A CA 10
ATOM 15461 C C . GLU A 1 24 ? 12.699 4.692 -5.258 1.00 0.00 408 GLU A C 10
ATOM 15462 O O . GLU A 1 24 ? 13.731 4.497 -4.618 1.00 0.00 408 GLU A O 10
ATOM 15474 N N . GLY A 1 25 ? 12.217 3.818 -6.137 1.00 0.00 409 GLY A N 10
ATOM 15475 C CA . GLY A 1 25 ? 12.902 2.563 -6.387 1.00 0.00 409 GLY A CA 10
ATOM 15476 C C . GLY A 1 25 ? 12.156 1.372 -5.821 1.00 0.00 409 GLY A C 10
ATOM 15477 O O . GLY A 1 25 ? 12.349 0.240 -6.265 1.00 0.00 409 GLY A O 10
ATOM 15481 N N . LEU A 1 26 ? 11.302 1.625 -4.835 1.00 0.00 410 LEU A N 10
ATOM 15482 C CA . LEU A 1 26 ? 10.524 0.564 -4.205 1.00 0.00 410 LEU A CA 10
ATOM 15483 C C . LEU A 1 26 ? 9.174 0.395 -4.895 1.00 0.00 410 LEU A C 10
ATOM 15484 O O . LEU A 1 26 ? 8.532 1.376 -5.272 1.00 0.00 410 LEU A O 10
ATOM 15500 N N . ILE A 1 27 ? 8.749 -0.854 -5.054 1.00 0.00 411 ILE A N 10
ATOM 15501 C CA . ILE A 1 27 ? 7.474 -1.150 -5.695 1.00 0.00 411 ILE A CA 10
ATOM 15502 C C . ILE A 1 27 ? 6.438 -1.607 -4.674 1.00 0.00 411 ILE A C 10
ATOM 15503 O O . ILE A 1 27 ? 6.778 -2.218 -3.660 1.00 0.00 411 ILE A O 10
ATOM 15519 N N . PHE A 1 28 ? 5.173 -1.309 -4.948 1.00 0.00 412 PHE A N 10
ATOM 15520 C CA . PHE A 1 28 ? 4.086 -1.690 -4.053 1.00 0.00 412 PHE A CA 10
ATOM 15521 C C . PHE A 1 28 ? 2.911 -2.264 -4.839 1.00 0.00 412 PHE A C 10
ATOM 15522 O O . PHE A 1 28 ? 2.759 -2.000 -6.032 1.00 0.00 412 PHE A O 10
ATOM 15539 N N . VAL A 1 29 ? 2.082 -3.052 -4.161 1.00 0.00 413 VAL A N 10
ATOM 15540 C CA . VAL A 1 29 ? 0.920 -3.664 -4.794 1.00 0.00 413 VAL A CA 10
ATOM 15541 C C . VAL A 1 29 ? -0.332 -3.472 -3.946 1.00 0.00 413 VAL A C 10
ATOM 15542 O O . VAL A 1 29 ? -0.490 -4.107 -2.902 1.00 0.00 413 VAL A O 10
ATOM 15555 N N . ILE A 1 30 ? -1.220 -2.594 -4.400 1.00 0.00 414 ILE A N 10
ATOM 15556 C CA . ILE A 1 30 ? -2.459 -2.321 -3.684 1.00 0.00 414 ILE A CA 10
ATOM 15557 C C . ILE A 1 30 ? -3.564 -3.281 -4.110 1.00 0.00 414 ILE A C 10
ATOM 15558 O O . ILE A 1 30 ? -3.863 -3.415 -5.297 1.00 0.00 414 ILE A O 10
ATOM 15574 N N . THR A 1 31 ? -4.171 -3.948 -3.133 1.00 0.00 415 THR A N 10
ATOM 15575 C CA . THR A 1 31 ? -5.244 -4.896 -3.406 1.00 0.00 415 THR A CA 10
ATOM 15576 C C . THR A 1 31 ? -6.431 -4.665 -2.477 1.00 0.00 415 THR A C 10
ATOM 15577 O O . THR A 1 31 ? -6.321 -4.824 -1.262 1.00 0.00 415 THR A O 10
ATOM 15588 N N . GLY A 1 32 ? -7.566 -4.290 -3.058 1.00 0.00 416 GLY A N 10
ATOM 15589 C CA . GLY A 1 32 ? -8.758 -4.044 -2.268 1.00 0.00 416 GLY A CA 10
ATOM 15590 C C . GLY A 1 32 ? -9.060 -2.566 -2.118 1.00 0.00 416 GLY A C 10
ATOM 15591 O O . GLY A 1 32 ? -8.670 -1.757 -2.961 1.00 0.00 416 GLY A O 10
ATOM 15595 N N . VAL A 1 33 ? -9.759 -2.212 -1.044 1.00 0.00 417 VAL A N 10
ATOM 15596 C CA . VAL A 1 33 ? -10.114 -0.821 -0.788 1.00 0.00 417 VAL A CA 10
ATOM 15597 C C . VAL A 1 33 ? -9.842 -0.444 0.664 1.00 0.00 417 VAL A C 10
ATOM 15598 O O . VAL A 1 33 ? -9.819 -1.302 1.546 1.00 0.00 417 VAL A O 10
ATOM 15611 N N . LEU A 1 34 ? -9.637 0.847 0.905 1.00 0.00 418 LEU A N 10
ATOM 15612 C CA . LEU A 1 34 ? -9.368 1.340 2.251 1.00 0.00 418 LEU A CA 10
ATOM 15613 C C . LEU A 1 34 ? -10.129 2.634 2.520 1.00 0.00 418 LEU A C 10
ATOM 15614 O O . LEU A 1 34 ? -10.435 3.388 1.597 1.00 0.00 418 LEU A O 10
ATOM 15630 N N . GLU A 1 35 ? -10.430 2.884 3.790 1.00 0.00 419 GLU A N 10
ATOM 15631 C CA . GLU A 1 35 ? -11.155 4.088 4.180 1.00 0.00 419 GLU A CA 10
ATOM 15632 C C . GLU A 1 35 ? -10.250 5.315 4.108 1.00 0.00 419 GLU A C 10
ATOM 15633 O O . GLU A 1 35 ? -10.493 6.234 3.326 1.00 0.00 419 GLU A O 10
ATOM 15645 N N . SER A 1 36 ? -9.206 5.322 4.931 1.00 0.00 420 SER A N 10
ATOM 15646 C CA . SER A 1 36 ? -8.267 6.437 4.964 1.00 0.00 420 SER A CA 10
ATOM 15647 C C . SER A 1 36 ? -8.026 6.987 3.562 1.00 0.00 420 SER A C 10
ATOM 15648 O O . SER A 1 36 ? -7.922 8.199 3.369 1.00 0.00 420 SER A O 10
ATOM 15656 N N . ILE A 1 37 ? -7.940 6.089 2.587 1.00 0.00 421 ILE A N 10
ATOM 15657 C CA . ILE A 1 37 ? -7.713 6.484 1.203 1.00 0.00 421 ILE A CA 10
ATOM 15658 C C . ILE A 1 37 ? -8.107 5.368 0.241 1.00 0.00 421 ILE A C 10
ATOM 15659 O O . ILE A 1 37 ? -8.125 4.194 0.611 1.00 0.00 421 ILE A O 10
ATOM 15675 N N . GLU A 1 38 ? -8.420 5.742 -0.996 1.00 0.00 422 GLU A N 10
ATOM 15676 C CA . GLU A 1 38 ? -8.812 4.772 -2.011 1.00 0.00 422 GLU A CA 10
ATOM 15677 C C . GLU A 1 38 ? -7.613 4.353 -2.856 1.00 0.00 422 GLU A C 10
ATOM 15678 O O . GLU A 1 38 ? -6.586 5.032 -2.875 1.00 0.00 422 GLU A O 10
ATOM 15690 N N . ARG A 1 39 ? -7.751 3.230 -3.553 1.00 0.00 423 ARG A N 10
ATOM 15691 C CA . ARG A 1 39 ? -6.678 2.720 -4.399 1.00 0.00 423 ARG A CA 10
ATOM 15692 C C . ARG A 1 39 ? -5.955 3.861 -5.108 1.00 0.00 423 ARG A C 10
ATOM 15693 O O . ARG A 1 39 ? -4.743 3.806 -5.317 1.00 0.00 423 ARG A O 10
ATOM 15714 N N . ASP A 1 40 ? -6.706 4.893 -5.476 1.00 0.00 424 ASP A N 10
ATOM 15715 C CA . ASP A 1 40 ? -6.137 6.048 -6.161 1.00 0.00 424 ASP A CA 10
ATOM 15716 C C . ASP A 1 40 ? -5.354 6.925 -5.189 1.00 0.00 424 ASP A C 10
ATOM 15717 O O . ASP A 1 40 ? -4.134 7.047 -5.294 1.00 0.00 424 ASP A O 10
ATOM 15726 N N . GLU A 1 41 ? -6.065 7.533 -4.244 1.00 0.00 425 GLU A N 10
ATOM 15727 C CA . GLU A 1 41 ? -5.436 8.400 -3.255 1.00 0.00 425 GLU A CA 10
ATOM 15728 C C . GLU A 1 41 ? -4.152 7.772 -2.719 1.00 0.00 425 GLU A C 10
ATOM 15729 O O . GLU A 1 41 ? -3.139 8.451 -2.552 1.00 0.00 425 GLU A O 10
ATOM 15741 N N . ALA A 1 42 ? -4.204 6.472 -2.451 1.00 0.00 426 ALA A N 10
ATOM 15742 C CA . ALA A 1 42 ? -3.046 5.751 -1.936 1.00 0.00 426 ALA A CA 10
ATOM 15743 C C . ALA A 1 42 ? -1.970 5.604 -3.006 1.00 0.00 426 ALA A C 10
ATOM 15744 O O . ALA A 1 42 ? -0.778 5.566 -2.701 1.00 0.00 426 ALA A O 10
ATOM 15751 N N . LYS A 1 43 ? -2.398 5.521 -4.261 1.00 0.00 427 LYS A N 10
ATOM 15752 C CA . LYS A 1 43 ? -1.471 5.378 -5.378 1.00 0.00 427 LYS A CA 10
ATOM 15753 C C . LYS A 1 43 ? -0.631 6.639 -5.552 1.00 0.00 427 LYS A C 10
ATOM 15754 O O . LYS A 1 43 ? 0.596 6.572 -5.626 1.00 0.00 427 LYS A O 10
ATOM 15773 N N . SER A 1 44 ? -1.299 7.786 -5.615 1.00 0.00 428 SER A N 10
ATOM 15774 C CA . SER A 1 44 ? -0.612 9.062 -5.782 1.00 0.00 428 SER A CA 10
ATOM 15775 C C . SER A 1 44 ? 0.427 9.268 -4.684 1.00 0.00 428 SER A C 10
ATOM 15776 O O . SER A 1 44 ? 1.403 9.997 -4.866 1.00 0.00 428 SER A O 10
ATOM 15784 N N . LEU A 1 45 ? 0.211 8.621 -3.545 1.00 0.00 429 LEU A N 10
ATOM 15785 C CA . LEU A 1 45 ? 1.128 8.732 -2.416 1.00 0.00 429 LEU A CA 10
ATOM 15786 C C . LEU A 1 45 ? 2.433 7.996 -2.700 1.00 0.00 429 LEU A C 10
ATOM 15787 O O . LEU A 1 45 ? 3.513 8.586 -2.654 1.00 0.00 429 LEU A O 10
ATOM 15803 N N . ILE A 1 46 ? 2.326 6.705 -2.997 1.00 0.00 430 ILE A N 10
ATOM 15804 C CA . ILE A 1 46 ? 3.498 5.890 -3.292 1.00 0.00 430 ILE A CA 10
ATOM 15805 C C . ILE A 1 46 ? 4.326 6.504 -4.415 1.00 0.00 430 ILE A C 10
ATOM 15806 O O . ILE A 1 46 ? 5.549 6.594 -4.319 1.00 0.00 430 ILE A O 10
ATOM 15822 N N . GLU A 1 47 ? 3.650 6.928 -5.479 1.00 0.00 431 GLU A N 10
ATOM 15823 C CA . GLU A 1 47 ? 4.324 7.536 -6.620 1.00 0.00 431 GLU A CA 10
ATOM 15824 C C . GLU A 1 47 ? 4.820 8.937 -6.275 1.00 0.00 431 GLU A C 10
ATOM 15825 O O . GLU A 1 47 ? 5.790 9.424 -6.857 1.00 0.00 431 GLU A O 10
ATOM 15837 N N . ARG A 1 48 ? 4.147 9.580 -5.327 1.00 0.00 432 ARG A N 10
ATOM 15838 C CA . ARG A 1 48 ? 4.518 10.926 -4.906 1.00 0.00 432 ARG A CA 10
ATOM 15839 C C . ARG A 1 48 ? 5.874 10.922 -4.205 1.00 0.00 432 ARG A C 10
ATOM 15840 O O . ARG A 1 48 ? 6.488 11.972 -4.014 1.00 0.00 432 ARG A O 10
ATOM 15861 N N . TYR A 1 49 ? 6.334 9.736 -3.825 1.00 0.00 433 TYR A N 10
ATOM 15862 C CA . TYR A 1 49 ? 7.615 9.596 -3.143 1.00 0.00 433 TYR A CA 10
ATOM 15863 C C . TYR A 1 49 ? 8.605 8.812 -3.998 1.00 0.00 433 TYR A C 10
ATOM 15864 O O . TYR A 1 49 ? 9.688 8.450 -3.541 1.00 0.00 433 TYR A O 10
ATOM 15882 N N . GLY A 1 50 ? 8.224 8.553 -5.246 1.00 0.00 434 GLY A N 10
ATOM 15883 C CA . GLY A 1 50 ? 9.088 7.815 -6.148 1.00 0.00 434 GLY A CA 10
ATOM 15884 C C . GLY A 1 50 ? 8.735 6.342 -6.213 1.00 0.00 434 GLY A C 10
ATOM 15885 O O . GLY A 1 50 ? 9.289 5.599 -7.022 1.00 0.00 434 GLY A O 10
ATOM 15889 N N . GLY A 1 51 ? 7.810 5.918 -5.357 1.00 0.00 435 GLY A N 10
ATOM 15890 C CA . GLY A 1 51 ? 7.401 4.526 -5.336 1.00 0.00 435 GLY A CA 10
ATOM 15891 C C . GLY A 1 51 ? 6.590 4.141 -6.557 1.00 0.00 435 GLY A C 10
ATOM 15892 O O . GLY A 1 51 ? 6.190 5.001 -7.343 1.00 0.00 435 GLY A O 10
ATOM 15896 N N . LYS A 1 52 ? 6.348 2.845 -6.721 1.00 0.00 436 LYS A N 10
ATOM 15897 C CA . LYS A 1 52 ? 5.580 2.347 -7.856 1.00 0.00 436 LYS A CA 10
ATOM 15898 C C . LYS A 1 52 ? 4.429 1.463 -7.387 1.00 0.00 436 LYS A C 10
ATOM 15899 O O . LYS A 1 52 ? 4.490 0.863 -6.314 1.00 0.00 436 LYS A O 10
ATOM 15918 N N . VAL A 1 53 ? 3.380 1.385 -8.200 1.00 0.00 437 VAL A N 10
ATOM 15919 C CA . VAL A 1 53 ? 2.216 0.572 -7.870 1.00 0.00 437 VAL A CA 10
ATOM 15920 C C . VAL A 1 53 ? 1.836 -0.341 -9.031 1.00 0.00 437 VAL A C 10
ATOM 15921 O O . VAL A 1 53 ? 1.586 0.122 -10.144 1.00 0.00 437 VAL A O 10
ATOM 15934 N N . THR A 1 54 ? 1.794 -1.643 -8.763 1.00 0.00 438 THR A N 10
ATOM 15935 C CA . THR A 1 54 ? 1.446 -2.622 -9.785 1.00 0.00 438 THR A CA 10
ATOM 15936 C C . THR A 1 54 ? 0.164 -3.363 -9.422 1.00 0.00 438 THR A C 10
ATOM 15937 O O . THR A 1 54 ? -0.361 -3.211 -8.320 1.00 0.00 438 THR A O 10
ATOM 15948 N N . GLY A 1 55 ? -0.335 -4.166 -10.357 1.00 0.00 439 GLY A N 10
ATOM 15949 C CA . GLY A 1 55 ? -1.552 -4.919 -10.116 1.00 0.00 439 GLY A CA 10
ATOM 15950 C C . GLY A 1 55 ? -1.276 -6.358 -9.729 1.00 0.00 439 GLY A C 10
ATOM 15951 O O . GLY A 1 55 ? -2.188 -7.182 -9.686 1.00 0.00 439 GLY A O 10
ATOM 15955 N N . ASN A 1 56 ? -0.013 -6.662 -9.449 1.00 0.00 440 ASN A N 10
ATOM 15956 C CA . ASN A 1 56 ? 0.381 -8.013 -9.066 1.00 0.00 440 ASN A CA 10
ATOM 15957 C C . ASN A 1 56 ? 1.731 -8.005 -8.355 1.00 0.00 440 ASN A C 10
ATOM 15958 O O . ASN A 1 56 ? 2.582 -7.156 -8.623 1.00 0.00 440 ASN A O 10
ATOM 15969 N N . VAL A 1 57 ? 1.922 -8.958 -7.447 1.00 0.00 441 VAL A N 10
ATOM 15970 C CA . VAL A 1 57 ? 3.169 -9.062 -6.699 1.00 0.00 441 VAL A CA 10
ATOM 15971 C C . VAL A 1 57 ? 4.195 -9.898 -7.454 1.00 0.00 441 VAL A C 10
ATOM 15972 O O . VAL A 1 57 ? 3.979 -11.083 -7.711 1.00 0.00 441 VAL A O 10
ATOM 15985 N N . SER A 1 58 ? 5.314 -9.274 -7.809 1.00 0.00 442 SER A N 10
ATOM 15986 C CA . SER A 1 58 ? 6.373 -9.959 -8.539 1.00 0.00 442 SER A CA 10
ATOM 15987 C C . SER A 1 58 ? 7.687 -9.907 -7.765 1.00 0.00 442 SER A C 10
ATOM 15988 O O . SER A 1 58 ? 7.769 -9.303 -6.696 1.00 0.00 442 SER A O 10
ATOM 15996 N N . LYS A 1 59 ? 8.716 -10.545 -8.315 1.00 0.00 443 LYS A N 10
ATOM 15997 C CA . LYS A 1 59 ? 10.028 -10.572 -7.679 1.00 0.00 443 LYS A CA 10
ATOM 15998 C C . LYS A 1 59 ? 10.569 -9.159 -7.489 1.00 0.00 443 LYS A C 10
ATOM 15999 O O . LYS A 1 59 ? 11.516 -8.942 -6.733 1.00 0.00 443 LYS A O 10
ATOM 16018 N N . LYS A 1 60 ? 9.962 -8.199 -8.179 1.00 0.00 444 LYS A N 10
ATOM 16019 C CA . LYS A 1 60 ? 10.380 -6.806 -8.085 1.00 0.00 444 LYS A CA 10
ATOM 16020 C C . LYS A 1 60 ? 9.624 -6.085 -6.974 1.00 0.00 444 LYS A C 10
ATOM 16021 O O . LYS A 1 60 ? 10.076 -5.058 -6.465 1.00 0.00 444 LYS A O 10
ATOM 16040 N N . THR A 1 61 ? 8.469 -6.628 -6.601 1.00 0.00 445 THR A N 10
ATOM 16041 C CA . THR A 1 61 ? 7.650 -6.036 -5.551 1.00 0.00 445 THR A CA 10
ATOM 16042 C C . THR A 1 61 ? 8.402 -5.995 -4.225 1.00 0.00 445 THR A C 10
ATOM 16043 O O . THR A 1 61 ? 8.908 -7.014 -3.756 1.00 0.00 445 THR A O 10
ATOM 16054 N N . ASN A 1 62 ? 8.470 -4.812 -3.625 1.00 0.00 446 ASN A N 10
ATOM 16055 C CA . ASN A 1 62 ? 9.160 -4.638 -2.352 1.00 0.00 446 ASN A CA 10
ATOM 16056 C C . ASN A 1 62 ? 8.187 -4.766 -1.184 1.00 0.00 446 ASN A C 10
ATOM 16057 O O . ASN A 1 62 ? 8.520 -5.336 -0.144 1.00 0.00 446 ASN A O 10
ATOM 16068 N N . TYR A 1 63 ? 6.983 -4.233 -1.362 1.00 0.00 447 TYR A N 10
ATOM 16069 C CA . TYR A 1 63 ? 5.962 -4.285 -0.323 1.00 0.00 447 TYR A CA 10
ATOM 16070 C C . TYR A 1 63 ? 4.591 -4.588 -0.921 1.00 0.00 447 TYR A C 10
ATOM 16071 O O . TYR A 1 63 ? 4.296 -4.203 -2.053 1.00 0.00 447 TYR A O 10
ATOM 16089 N N . LEU A 1 64 ? 3.757 -5.279 -0.152 1.00 0.00 448 LEU A N 10
ATOM 16090 C CA . LEU A 1 64 ? 2.416 -5.634 -0.604 1.00 0.00 448 LEU A CA 10
ATOM 16091 C C . LEU A 1 64 ? 1.355 -4.943 0.246 1.00 0.00 448 LEU A C 10
ATOM 16092 O O . LEU A 1 64 ? 1.096 -5.343 1.381 1.00 0.00 448 LEU A O 10
ATOM 16108 N N . VAL A 1 65 ? 0.742 -3.904 -0.312 1.00 0.00 449 VAL A N 10
ATOM 16109 C CA . VAL A 1 65 ? -0.295 -3.159 0.393 1.00 0.00 449 VAL A CA 10
ATOM 16110 C C . VAL A 1 65 ? -1.619 -3.913 0.380 1.00 0.00 449 VAL A C 10
ATOM 16111 O O . VAL A 1 65 ? -2.311 -3.955 -0.637 1.00 0.00 449 VAL A O 10
ATOM 16124 N N . MET A 1 66 ? -1.966 -4.508 1.517 1.00 0.00 450 MET A N 10
ATOM 16125 C CA . MET A 1 66 ? -3.210 -5.260 1.636 1.00 0.00 450 MET A CA 10
ATOM 16126 C C . MET A 1 66 ? -4.369 -4.339 2.005 1.00 0.00 450 MET A C 10
ATOM 16127 O O . MET A 1 66 ? -4.178 -3.145 2.232 1.00 0.00 450 MET A O 10
ATOM 16141 N N . GLY A 1 67 ? -5.572 -4.903 2.063 1.00 0.00 451 GLY A N 10
ATOM 16142 C CA . GLY A 1 67 ? -6.743 -4.117 2.405 1.00 0.00 451 GLY A CA 10
ATOM 16143 C C . GLY A 1 67 ? -7.988 -4.968 2.557 1.00 0.00 451 GLY A C 10
ATOM 16144 O O . GLY A 1 67 ? -8.011 -5.909 3.351 1.00 0.00 451 GLY A O 10
ATOM 16148 N N . ARG A 1 68 ? -9.026 -4.638 1.796 1.00 0.00 452 ARG A N 10
ATOM 16149 C CA . ARG A 1 68 ? -10.281 -5.378 1.852 1.00 0.00 452 ARG A CA 10
ATOM 16150 C C . ARG A 1 68 ? -10.349 -6.419 0.739 1.00 0.00 452 ARG A C 10
ATOM 16151 O O . ARG A 1 68 ? -9.673 -6.295 -0.282 1.00 0.00 452 ARG A O 10
ATOM 16172 N N . ASP A 1 69 ? -11.169 -7.444 0.944 1.00 0.00 453 ASP A N 10
ATOM 16173 C CA . ASP A 1 69 ? -11.326 -8.506 -0.042 1.00 0.00 453 ASP A CA 10
ATOM 16174 C C . ASP A 1 69 ? -10.009 -8.777 -0.763 1.00 0.00 453 ASP A C 10
ATOM 16175 O O . ASP A 1 69 ? -9.987 -9.003 -1.973 1.00 0.00 453 ASP A O 10
ATOM 16184 N N . SER A 1 70 ? -8.913 -8.753 -0.012 1.00 0.00 454 SER A N 10
ATOM 16185 C CA . SER A 1 70 ? -7.591 -8.991 -0.579 1.00 0.00 454 SER A CA 10
ATOM 16186 C C . SER A 1 70 ? -7.512 -10.379 -1.208 1.00 0.00 454 SER A C 10
ATOM 16187 O O . SER A 1 70 ? -8.323 -11.255 -0.909 1.00 0.00 454 SER A O 10
ATOM 16195 N N . GLY A 1 71 ? -6.528 -10.572 -2.081 1.00 0.00 455 GLY A N 10
ATOM 16196 C CA . GLY A 1 71 ? -6.360 -11.854 -2.739 1.00 0.00 455 GLY A CA 10
ATOM 16197 C C . GLY A 1 71 ? -5.463 -12.794 -1.957 1.00 0.00 455 GLY A C 10
ATOM 16198 O O . GLY A 1 71 ? -4.902 -12.414 -0.930 1.00 0.00 455 GLY A O 10
ATOM 16202 N N . GLN A 1 72 ? -5.329 -14.023 -2.444 1.00 0.00 456 GLN A N 10
ATOM 16203 C CA . GLN A 1 72 ? -4.495 -15.019 -1.782 1.00 0.00 456 GLN A CA 10
ATOM 16204 C C . GLN A 1 72 ? -3.101 -15.059 -2.399 1.00 0.00 456 GLN A C 10
ATOM 16205 O O . GLN A 1 72 ? -2.096 -15.058 -1.688 1.00 0.00 456 GLN A O 10
ATOM 16219 N N . SER A 1 73 ? -3.047 -15.094 -3.727 1.00 0.00 457 SER A N 10
ATOM 16220 C CA . SER A 1 73 ? -1.776 -15.138 -4.440 1.00 0.00 457 SER A CA 10
ATOM 16221 C C . SER A 1 73 ? -0.899 -13.947 -4.062 1.00 0.00 457 SER A C 10
ATOM 16222 O O . SER A 1 73 ? 0.328 -14.022 -4.116 1.00 0.00 457 SER A O 10
ATOM 16230 N N . LYS A 1 74 ? -1.540 -12.847 -3.680 1.00 0.00 458 LYS A N 10
ATOM 16231 C CA . LYS A 1 74 ? -0.822 -11.639 -3.291 1.00 0.00 458 LYS A CA 10
ATOM 16232 C C . LYS A 1 74 ? 0.180 -11.935 -2.179 1.00 0.00 458 LYS A C 10
ATOM 16233 O O . LYS A 1 74 ? 1.378 -11.702 -2.332 1.00 0.00 458 LYS A O 10
ATOM 16252 N N . SER A 1 75 ? -0.320 -12.452 -1.061 1.00 0.00 459 SER A N 10
ATOM 16253 C CA . SER A 1 75 ? 0.530 -12.777 0.078 1.00 0.00 459 SER A CA 10
ATOM 16254 C C . SER A 1 75 ? 1.365 -14.022 -0.207 1.00 0.00 459 SER A C 10
ATOM 16255 O O . SER A 1 75 ? 2.591 -13.999 -0.097 1.00 0.00 459 SER A O 10
ATOM 16263 N N . ASP A 1 76 ? 0.692 -15.107 -0.572 1.00 0.00 460 ASP A N 10
ATOM 16264 C CA . ASP A 1 76 ? 1.370 -16.363 -0.873 1.00 0.00 460 ASP A CA 10
ATOM 16265 C C . ASP A 1 76 ? 2.688 -16.108 -1.598 1.00 0.00 460 ASP A C 10
ATOM 16266 O O . ASP A 1 76 ? 3.766 -16.313 -1.040 1.00 0.00 460 ASP A O 10
ATOM 16275 N N . LYS A 1 77 ? 2.594 -15.660 -2.846 1.00 0.00 461 LYS A N 10
ATOM 16276 C CA . LYS A 1 77 ? 3.778 -15.377 -3.648 1.00 0.00 461 LYS A CA 10
ATOM 16277 C C . LYS A 1 77 ? 4.701 -14.397 -2.930 1.00 0.00 461 LYS A C 10
ATOM 16278 O O . LYS A 1 77 ? 5.923 -14.490 -3.036 1.00 0.00 461 LYS A O 10
ATOM 16297 N N . ALA A 1 78 ? 4.107 -13.460 -2.197 1.00 0.00 462 ALA A N 10
ATOM 16298 C CA . ALA A 1 78 ? 4.876 -12.467 -1.459 1.00 0.00 462 ALA A CA 10
ATOM 16299 C C . ALA A 1 78 ? 5.826 -13.132 -0.469 1.00 0.00 462 ALA A C 10
ATOM 16300 O O . ALA A 1 78 ? 7.045 -13.039 -0.605 1.00 0.00 462 ALA A O 10
ATOM 16307 N N . ALA A 1 79 ? 5.258 -13.803 0.528 1.00 0.00 463 ALA A N 10
ATOM 16308 C CA . ALA A 1 79 ? 6.055 -14.485 1.541 1.00 0.00 463 ALA A CA 10
ATOM 16309 C C . ALA A 1 79 ? 7.118 -15.369 0.899 1.00 0.00 463 ALA A C 10
ATOM 16310 O O . ALA A 1 79 ? 8.118 -15.711 1.530 1.00 0.00 463 ALA A O 10
ATOM 16317 N N . ALA A 1 80 ? 6.895 -15.737 -0.359 1.00 0.00 464 ALA A N 10
ATOM 16318 C CA . ALA A 1 80 ? 7.836 -16.580 -1.086 1.00 0.00 464 ALA A CA 10
ATOM 16319 C C . ALA A 1 80 ? 9.064 -15.787 -1.518 1.00 0.00 464 ALA A C 10
ATOM 16320 O O . ALA A 1 80 ? 10.177 -16.047 -1.058 1.00 0.00 464 ALA A O 10
ATOM 16327 N N . LEU A 1 81 ? 8.857 -14.819 -2.403 1.00 0.00 465 LEU A N 10
ATOM 16328 C CA . LEU A 1 81 ? 9.948 -13.987 -2.898 1.00 0.00 465 LEU A CA 10
ATOM 16329 C C . LEU A 1 81 ? 10.507 -13.104 -1.787 1.00 0.00 465 LEU A C 10
ATOM 16330 O O . LEU A 1 81 ? 11.504 -12.409 -1.975 1.00 0.00 465 LEU A O 10
ATOM 16346 N N . GLY A 1 82 ? 9.858 -13.140 -0.627 1.00 0.00 466 GLY A N 10
ATOM 16347 C CA . GLY A 1 82 ? 10.306 -12.340 0.499 1.00 0.00 466 GLY A CA 10
ATOM 16348 C C . GLY A 1 82 ? 9.791 -10.916 0.439 1.00 0.00 466 GLY A C 10
ATOM 16349 O O . GLY A 1 82 ? 10.559 -9.963 0.580 1.00 0.00 466 GLY A O 10
ATOM 16353 N N . THR A 1 83 ? 8.487 -10.767 0.227 1.00 0.00 467 THR A N 10
ATOM 16354 C CA . THR A 1 83 ? 7.871 -9.449 0.146 1.00 0.00 467 THR A CA 10
ATOM 16355 C C . THR A 1 83 ? 7.309 -9.021 1.496 1.00 0.00 467 THR A C 10
ATOM 16356 O O . THR A 1 83 ? 6.636 -9.797 2.175 1.00 0.00 467 THR A O 10
ATOM 16367 N N . LYS A 1 84 ? 7.587 -7.780 1.881 1.00 0.00 468 LYS A N 10
ATOM 16368 C CA . LYS A 1 84 ? 7.107 -7.246 3.151 1.00 0.00 468 LYS A CA 10
ATOM 16369 C C . LYS A 1 84 ? 5.658 -6.784 3.034 1.00 0.00 468 LYS A C 10
ATOM 16370 O O . LYS A 1 84 ? 5.381 -5.712 2.496 1.00 0.00 468 LYS A O 10
ATOM 16389 N N . ILE A 1 85 ? 4.740 -7.599 3.541 1.00 0.00 469 ILE A N 10
ATOM 16390 C CA . ILE A 1 85 ? 3.320 -7.272 3.495 1.00 0.00 469 ILE A CA 10
ATOM 16391 C C . ILE A 1 85 ? 2.975 -6.179 4.501 1.00 0.00 469 ILE A C 10
ATOM 16392 O O . ILE A 1 85 ? 3.390 -6.235 5.660 1.00 0.00 469 ILE A O 10
ATOM 16408 N N . ILE A 1 86 ? 2.213 -5.188 4.052 1.00 0.00 470 ILE A N 10
ATOM 16409 C CA . ILE A 1 86 ? 1.810 -4.084 4.914 1.00 0.00 470 ILE A CA 10
ATOM 16410 C C . ILE A 1 86 ? 0.432 -3.559 4.527 1.00 0.00 470 ILE A C 10
ATOM 16411 O O . ILE A 1 86 ? -0.083 -3.870 3.452 1.00 0.00 470 ILE A O 10
ATOM 16427 N N . ASP A 1 87 ? -0.160 -2.760 5.407 1.00 0.00 471 ASP A N 10
ATOM 16428 C CA . ASP A 1 87 ? -1.478 -2.188 5.157 1.00 0.00 471 ASP A CA 10
ATOM 16429 C C . ASP A 1 87 ? -1.395 -0.671 5.018 1.00 0.00 471 ASP A C 10
ATOM 16430 O O . ASP A 1 87 ? -0.318 -0.087 5.129 1.00 0.00 471 ASP A O 10
ATOM 16439 N N . GLU A 1 88 ? -2.540 -0.041 4.773 1.00 0.00 472 GLU A N 10
ATOM 16440 C CA . GLU A 1 88 ? -2.595 1.408 4.617 1.00 0.00 472 GLU A CA 10
ATOM 16441 C C . GLU A 1 88 ? -1.849 2.106 5.750 1.00 0.00 472 GLU A C 10
ATOM 16442 O O . GLU A 1 88 ? -1.375 3.232 5.595 1.00 0.00 472 GLU A O 10
ATOM 16454 N N . ASP A 1 89 ? -1.749 1.430 6.889 1.00 0.00 473 ASP A N 10
ATOM 16455 C CA . ASP A 1 89 ? -1.061 1.984 8.049 1.00 0.00 473 ASP A CA 10
ATOM 16456 C C . ASP A 1 89 ? 0.443 1.742 7.956 1.00 0.00 473 ASP A C 10
ATOM 16457 O O . ASP A 1 89 ? 1.244 2.612 8.292 1.00 0.00 473 ASP A O 10
ATOM 16466 N N . GLY A 1 90 ? 0.818 0.552 7.497 1.00 0.00 474 GLY A N 10
ATOM 16467 C CA . GLY A 1 90 ? 2.224 0.216 7.369 1.00 0.00 474 GLY A CA 10
ATOM 16468 C C . GLY A 1 90 ? 2.910 1.004 6.271 1.00 0.00 474 GLY A C 10
ATOM 16469 O O . GLY A 1 90 ? 4.085 1.354 6.390 1.00 0.00 474 GLY A O 10
ATOM 16473 N N . LEU A 1 91 ? 2.178 1.282 5.198 1.00 0.00 475 LEU A N 10
ATOM 16474 C CA . LEU A 1 91 ? 2.724 2.033 4.073 1.00 0.00 475 LEU A CA 10
ATOM 16475 C C . LEU A 1 91 ? 3.088 3.453 4.491 1.00 0.00 475 LEU A C 10
ATOM 16476 O O . LEU A 1 91 ? 4.128 3.982 4.095 1.00 0.00 475 LEU A O 10
ATOM 16492 N N . LEU A 1 92 ? 2.228 4.066 5.297 1.00 0.00 476 LEU A N 10
ATOM 16493 C CA . LEU A 1 92 ? 2.459 5.426 5.772 1.00 0.00 476 LEU A CA 10
ATOM 16494 C C . LEU A 1 92 ? 3.744 5.505 6.590 1.00 0.00 476 LEU A C 10
ATOM 16495 O O . LEU A 1 92 ? 4.511 6.459 6.468 1.00 0.00 476 LEU A O 10
ATOM 16511 N N . ASN A 1 93 ? 3.973 4.495 7.423 1.00 0.00 477 ASN A N 10
ATOM 16512 C CA . ASN A 1 93 ? 5.166 4.450 8.260 1.00 0.00 477 ASN A CA 10
ATOM 16513 C C . ASN A 1 93 ? 6.425 4.334 7.407 1.00 0.00 477 ASN A C 10
ATOM 16514 O O . ASN A 1 93 ? 7.473 4.885 7.749 1.00 0.00 477 ASN A O 10
ATOM 16525 N N . LEU A 1 94 ? 6.316 3.616 6.295 1.00 0.00 478 LEU A N 10
ATOM 16526 C CA . LEU A 1 94 ? 7.446 3.428 5.391 1.00 0.00 478 LEU A CA 10
ATOM 16527 C C . LEU A 1 94 ? 7.876 4.756 4.775 1.00 0.00 478 LEU A C 10
ATOM 16528 O O . LEU A 1 94 ? 8.963 4.864 4.207 1.00 0.00 478 LEU A O 10
ATOM 16544 N N . ILE A 1 95 ? 7.018 5.763 4.894 1.00 0.00 479 ILE A N 10
ATOM 16545 C CA . ILE A 1 95 ? 7.312 7.084 4.351 1.00 0.00 479 ILE A CA 10
ATOM 16546 C C . ILE A 1 95 ? 7.977 7.972 5.397 1.00 0.00 479 ILE A C 10
ATOM 16547 O O . ILE A 1 95 ? 8.588 8.988 5.066 1.00 0.00 479 ILE A O 10
ATOM 16563 N N . ARG A 1 96 ? 7.855 7.581 6.662 1.00 0.00 480 ARG A N 10
ATOM 16564 C CA . ARG A 1 96 ? 8.445 8.341 7.757 1.00 0.00 480 ARG A CA 10
ATOM 16565 C C . ARG A 1 96 ? 9.713 7.663 8.268 1.00 0.00 480 ARG A C 10
ATOM 16566 O O . ARG A 1 96 ? 10.574 8.305 8.872 1.00 0.00 480 ARG A O 10
ATOM 16587 N N . THR A 1 97 ? 9.821 6.361 8.024 1.00 0.00 481 THR A N 10
ATOM 16588 C CA . THR A 1 97 ? 10.982 5.595 8.460 1.00 0.00 481 THR A CA 10
ATOM 16589 C C . THR A 1 97 ? 12.051 5.550 7.375 1.00 0.00 481 THR A C 10
ATOM 16590 O O . THR A 1 97 ? 13.245 5.501 7.669 1.00 0.00 481 THR A O 10
ATOM 16601 N N . MET A 1 98 ? 11.615 5.569 6.120 1.00 0.00 482 MET A N 10
ATOM 16602 C CA . MET A 1 98 ? 12.537 5.533 4.990 1.00 0.00 482 MET A CA 10
ATOM 16603 C C . MET A 1 98 ? 13.239 6.876 4.818 1.00 0.00 482 MET A C 10
ATOM 16604 O O . MET A 1 98 ? 12.642 7.941 4.977 1.00 0.00 482 MET A O 10
ATOM 16618 N N . PRO A 1 99 ? 14.538 6.828 4.487 1.00 0.00 483 PRO A N 10
ATOM 16619 C CA . PRO A 1 99 ? 15.349 8.032 4.286 1.00 0.00 483 PRO A CA 10
ATOM 16620 C C . PRO A 1 99 ? 14.955 8.793 3.025 1.00 0.00 483 PRO A C 10
ATOM 16621 O O . PRO A 1 99 ? 13.884 8.569 2.463 1.00 0.00 483 PRO A O 10
ATOM 16632 N N . GLY A 1 100 ? 15.828 9.694 2.585 1.00 0.00 484 GLY A N 10
ATOM 16633 C CA . GLY A 1 100 ? 15.553 10.474 1.393 1.00 0.00 484 GLY A CA 10
ATOM 16634 C C . GLY A 1 100 ? 16.701 10.447 0.404 1.00 0.00 484 GLY A C 10
ATOM 16635 O O . GLY A 1 100 ? 17.782 9.941 0.709 1.00 0.00 484 GLY A O 10
ATOM 16639 N N . LYS A 1 101 ? 16.469 10.991 -0.785 1.00 0.00 485 LYS A N 10
ATOM 16640 C CA . LYS A 1 101 ? 17.492 11.028 -1.824 1.00 0.00 485 LYS A CA 10
ATOM 16641 C C . LYS A 1 101 ? 17.475 12.365 -2.557 1.00 0.00 485 LYS A C 10
ATOM 16642 O O . LYS A 1 101 ? 16.413 12.938 -2.802 1.00 0.00 485 LYS A O 10
ATOM 16661 N N . LYS A 1 102 ? 18.658 12.858 -2.908 1.00 0.00 486 LYS A N 10
ATOM 16662 C CA . LYS A 1 102 ? 18.780 14.126 -3.616 1.00 0.00 486 LYS A CA 10
ATOM 16663 C C . LYS A 1 102 ? 18.619 13.927 -5.120 1.00 0.00 486 LYS A C 10
ATOM 16664 O O . LYS A 1 102 ? 19.537 13.467 -5.797 1.00 0.00 486 LYS A O 10
ATOM 16683 N N . SER A 1 103 ? 17.445 14.279 -5.636 1.00 0.00 487 SER A N 10
ATOM 16684 C CA . SER A 1 103 ? 17.163 14.137 -7.059 1.00 0.00 487 SER A CA 10
ATOM 16685 C C . SER A 1 103 ? 16.874 15.494 -7.694 1.00 0.00 487 SER A C 10
ATOM 16686 O O . SER A 1 103 ? 16.640 16.482 -6.997 1.00 0.00 487 SER A O 10
ATOM 16694 N N . LYS A 1 104 ? 16.891 15.535 -9.022 1.00 0.00 488 LYS A N 10
ATOM 16695 C CA . LYS A 1 104 ? 16.630 16.769 -9.754 1.00 0.00 488 LYS A CA 10
ATOM 16696 C C . LYS A 1 104 ? 15.162 17.167 -9.642 1.00 0.00 488 LYS A C 10
ATOM 16697 O O . LYS A 1 104 ? 14.818 18.344 -9.757 1.00 0.00 488 LYS A O 10
ATOM 16716 N N . TYR A 1 105 ? 14.302 16.181 -9.416 1.00 0.00 489 TYR A N 10
ATOM 16717 C CA . TYR A 1 105 ? 12.871 16.429 -9.289 1.00 0.00 489 TYR A CA 10
ATOM 16718 C C . TYR A 1 105 ? 12.557 17.160 -7.987 1.00 0.00 489 TYR A C 10
ATOM 16719 O O . TYR A 1 105 ? 13.226 16.959 -6.974 1.00 0.00 489 TYR A O 10
ATOM 16737 N N . GLU A 1 106 ? 11.535 18.009 -8.025 1.00 0.00 490 GLU A N 10
ATOM 16738 C CA . GLU A 1 106 ? 11.133 18.771 -6.848 1.00 0.00 490 GLU A CA 10
ATOM 16739 C C . GLU A 1 106 ? 9.627 19.015 -6.847 1.00 0.00 490 GLU A C 10
ATOM 16740 O O . GLU A 1 106 ? 9.004 19.127 -7.903 1.00 0.00 490 GLU A O 10
ATOM 16752 N N . ILE A 1 107 ? 9.048 19.095 -5.653 1.00 0.00 491 ILE A N 10
ATOM 16753 C CA . ILE A 1 107 ? 7.615 19.325 -5.514 1.00 0.00 491 ILE A CA 10
ATOM 16754 C C . ILE A 1 107 ? 7.318 20.797 -5.247 1.00 0.00 491 ILE A C 10
ATOM 16755 O O . ILE A 1 107 ? 7.780 21.364 -4.257 1.00 0.00 491 ILE A O 10
ATOM 16771 N N . ALA A 1 108 ? 6.543 21.410 -6.136 1.00 0.00 492 ALA A N 10
ATOM 16772 C CA . ALA A 1 108 ? 6.181 22.814 -5.994 1.00 0.00 492 ALA A CA 10
ATOM 16773 C C . ALA A 1 108 ? 4.917 22.974 -5.157 1.00 0.00 492 ALA A C 10
ATOM 16774 O O . ALA A 1 108 ? 3.827 22.586 -5.579 1.00 0.00 492 ALA A O 10
ATOM 16781 N N . VAL A 1 109 ? 5.069 23.547 -3.967 1.00 0.00 493 VAL A N 10
ATOM 16782 C CA . VAL A 1 109 ? 3.939 23.758 -3.070 1.00 0.00 493 VAL A CA 10
ATOM 16783 C C . VAL A 1 109 ? 3.940 25.176 -2.510 1.00 0.00 493 VAL A C 10
ATOM 16784 O O . VAL A 1 109 ? 4.994 25.732 -2.203 1.00 0.00 493 VAL A O 10
ATOM 16797 N N . GLU A 1 110 ? 2.750 25.755 -2.379 1.00 0.00 494 GLU A N 10
ATOM 16798 C CA . GLU A 1 110 ? 2.614 27.109 -1.855 1.00 0.00 494 GLU A CA 10
ATOM 16799 C C . GLU A 1 110 ? 1.716 27.128 -0.622 1.00 0.00 494 GLU A C 10
ATOM 16800 O O . GLU A 1 110 ? 0.500 27.294 -0.727 1.00 0.00 494 GLU A O 10
ATOM 16812 N N . THR A 1 111 ? 2.323 26.956 0.548 1.00 0.00 495 THR A N 10
ATOM 16813 C CA . THR A 1 111 ? 1.579 26.951 1.801 1.00 0.00 495 THR A CA 10
ATOM 16814 C C . THR A 1 111 ? 1.346 28.370 2.308 1.00 0.00 495 THR A C 10
ATOM 16815 O O . THR A 1 111 ? 2.149 29.268 2.055 1.00 0.00 495 THR A O 10
ATOM 16826 N N . GLU A 1 112 ? 0.244 28.564 3.025 1.00 0.00 496 GLU A N 10
ATOM 16827 C CA . GLU A 1 112 ? -0.093 29.875 3.567 1.00 0.00 496 GLU A CA 10
ATOM 16828 C C . GLU A 1 112 ? 0.545 30.078 4.938 1.00 0.00 496 GLU A C 10
ATOM 16829 O O . GLU A 1 112 ? 0.656 31.204 5.422 1.00 0.00 496 GLU A O 10
ATOM 16841 N N . GLY A 1 1 ? 0.442 15.896 -15.312 1.00 0.00 385 GLY A N 11
ATOM 16842 C CA . GLY A 1 1 ? 1.582 15.269 -15.955 1.00 0.00 385 GLY A CA 11
ATOM 16843 C C . GLY A 1 1 ? 1.180 14.413 -17.140 1.00 0.00 385 GLY A C 11
ATOM 16844 O O . GLY A 1 1 ? 1.358 14.810 -18.291 1.00 0.00 385 GLY A O 11
ATOM 16848 N N . SER A 1 2 ? 0.638 13.232 -16.857 1.00 0.00 386 SER A N 11
ATOM 16849 C CA . SER A 1 2 ? 0.216 12.314 -17.909 1.00 0.00 386 SER A CA 11
ATOM 16850 C C . SER A 1 2 ? -1.265 12.497 -18.227 1.00 0.00 386 SER A C 11
ATOM 16851 O O . SER A 1 2 ? -1.653 12.601 -19.390 1.00 0.00 386 SER A O 11
ATOM 16859 N N . SER A 1 3 ? -2.088 12.536 -17.183 1.00 0.00 387 SER A N 11
ATOM 16860 C CA . SER A 1 3 ? -3.527 12.702 -17.350 1.00 0.00 387 SER A CA 11
ATOM 16861 C C . SER A 1 3 ? -4.174 13.170 -16.050 1.00 0.00 387 SER A C 11
ATOM 16862 O O . SER A 1 3 ? -3.664 12.909 -14.961 1.00 0.00 387 SER A O 11
ATOM 16870 N N . GLY A 1 4 ? -5.301 13.864 -16.173 1.00 0.00 388 GLY A N 11
ATOM 16871 C CA . GLY A 1 4 ? -6.000 14.358 -15.001 1.00 0.00 388 GLY A CA 11
ATOM 16872 C C . GLY A 1 4 ? -6.414 13.244 -14.061 1.00 0.00 388 GLY A C 11
ATOM 16873 O O . GLY A 1 4 ? -6.745 12.142 -14.499 1.00 0.00 388 GLY A O 11
ATOM 16877 N N . SER A 1 5 ? -6.393 13.529 -12.763 1.00 0.00 389 SER A N 11
ATOM 16878 C CA . SER A 1 5 ? -6.763 12.541 -11.756 1.00 0.00 389 SER A CA 11
ATOM 16879 C C . SER A 1 5 ? -8.269 12.554 -11.511 1.00 0.00 389 SER A C 11
ATOM 16880 O O . SER A 1 5 ? -8.821 13.538 -11.020 1.00 0.00 389 SER A O 11
ATOM 16888 N N . SER A 1 6 ? -8.928 11.452 -11.856 1.00 0.00 390 SER A N 11
ATOM 16889 C CA . SER A 1 6 ? -10.371 11.337 -11.678 1.00 0.00 390 SER A CA 11
ATOM 16890 C C . SER A 1 6 ? -10.700 10.548 -10.414 1.00 0.00 390 SER A C 11
ATOM 16891 O O . SER A 1 6 ? -9.807 10.056 -9.726 1.00 0.00 390 SER A O 11
ATOM 16899 N N . GLY A 1 7 ? -11.991 10.431 -10.116 1.00 0.00 391 GLY A N 11
ATOM 16900 C CA . GLY A 1 7 ? -12.417 9.701 -8.936 1.00 0.00 391 GLY A CA 11
ATOM 16901 C C . GLY A 1 7 ? -12.788 10.620 -7.789 1.00 0.00 391 GLY A C 11
ATOM 16902 O O . GLY A 1 7 ? -13.014 11.814 -7.987 1.00 0.00 391 GLY A O 11
ATOM 16906 N N . LYS A 1 8 ? -12.853 10.063 -6.584 1.00 0.00 392 LYS A N 11
ATOM 16907 C CA . LYS A 1 8 ? -13.199 10.838 -5.399 1.00 0.00 392 LYS A CA 11
ATOM 16908 C C . LYS A 1 8 ? -12.026 11.705 -4.954 1.00 0.00 392 LYS A C 11
ATOM 16909 O O . LYS A 1 8 ? -10.867 11.309 -5.079 1.00 0.00 392 LYS A O 11
ATOM 16928 N N . ALA A 1 9 ? -12.334 12.888 -4.433 1.00 0.00 393 ALA A N 11
ATOM 16929 C CA . ALA A 1 9 ? -11.305 13.809 -3.966 1.00 0.00 393 ALA A CA 11
ATOM 16930 C C . ALA A 1 9 ? -11.444 14.074 -2.471 1.00 0.00 393 ALA A C 11
ATOM 16931 O O . ALA A 1 9 ? -12.141 15.001 -2.056 1.00 0.00 393 ALA A O 11
ATOM 16938 N N . LEU A 1 10 ? -10.777 13.256 -1.665 1.00 0.00 394 LEU A N 11
ATOM 16939 C CA . LEU A 1 10 ? -10.827 13.402 -0.214 1.00 0.00 394 LEU A CA 11
ATOM 16940 C C . LEU A 1 10 ? -9.517 13.974 0.321 1.00 0.00 394 LEU A C 11
ATOM 16941 O O . LEU A 1 10 ? -8.443 13.694 -0.210 1.00 0.00 394 LEU A O 11
ATOM 16957 N N . GLY A 1 11 ? -9.615 14.776 1.377 1.00 0.00 395 GLY A N 11
ATOM 16958 C CA . GLY A 1 11 ? -8.431 15.372 1.967 1.00 0.00 395 GLY A CA 11
ATOM 16959 C C . GLY A 1 11 ? -8.572 15.583 3.462 1.00 0.00 395 GLY A C 11
ATOM 16960 O O . GLY A 1 11 ? -8.489 16.712 3.947 1.00 0.00 395 GLY A O 11
ATOM 16964 N N . SER A 1 12 ? -8.789 14.495 4.194 1.00 0.00 396 SER A N 11
ATOM 16965 C CA . SER A 1 12 ? -8.948 14.567 5.641 1.00 0.00 396 SER A CA 11
ATOM 16966 C C . SER A 1 12 ? -7.920 13.686 6.345 1.00 0.00 396 SER A C 11
ATOM 16967 O O . SER A 1 12 ? -8.126 13.256 7.480 1.00 0.00 396 SER A O 11
ATOM 16975 N N . LYS A 1 13 ? -6.811 13.421 5.662 1.00 0.00 397 LYS A N 11
ATOM 16976 C CA . LYS A 1 13 ? -5.748 12.593 6.220 1.00 0.00 397 LYS A CA 11
ATOM 16977 C C . LYS A 1 13 ? -4.448 13.381 6.336 1.00 0.00 397 LYS A C 11
ATOM 16978 O O . LYS A 1 13 ? -4.191 14.290 5.547 1.00 0.00 397 LYS A O 11
ATOM 16997 N N . GLU A 1 14 ? -3.632 13.026 7.323 1.00 0.00 398 GLU A N 11
ATOM 16998 C CA . GLU A 1 14 ? -2.358 13.701 7.541 1.00 0.00 398 GLU A CA 11
ATOM 16999 C C . GLU A 1 14 ? -1.200 12.862 7.009 1.00 0.00 398 GLU A C 11
ATOM 17000 O O . GLU A 1 14 ? -1.051 11.693 7.367 1.00 0.00 398 GLU A O 11
ATOM 17012 N N . ILE A 1 15 ? -0.383 13.466 6.153 1.00 0.00 399 ILE A N 11
ATOM 17013 C CA . ILE A 1 15 ? 0.762 12.775 5.573 1.00 0.00 399 ILE A CA 11
ATOM 17014 C C . ILE A 1 15 ? 2.030 13.039 6.379 1.00 0.00 399 ILE A C 11
ATOM 17015 O O . ILE A 1 15 ? 2.322 14.169 6.771 1.00 0.00 399 ILE A O 11
ATOM 17031 N N . PRO A 1 16 ? 2.803 11.973 6.631 1.00 0.00 400 PRO A N 11
ATOM 17032 C CA . PRO A 1 16 ? 4.054 12.064 7.391 1.00 0.00 400 PRO A CA 11
ATOM 17033 C C . PRO A 1 16 ? 5.147 12.797 6.621 1.00 0.00 400 PRO A C 11
ATOM 17034 O O . PRO A 1 16 ? 5.565 12.361 5.548 1.00 0.00 400 PRO A O 11
ATOM 17045 N N . LYS A 1 17 ? 5.608 13.913 7.175 1.00 0.00 401 LYS A N 11
ATOM 17046 C CA . LYS A 1 17 ? 6.654 14.707 6.542 1.00 0.00 401 LYS A CA 11
ATOM 17047 C C . LYS A 1 17 ? 7.929 13.887 6.368 1.00 0.00 401 LYS A C 11
ATOM 17048 O O . LYS A 1 17 ? 8.633 13.603 7.336 1.00 0.00 401 LYS A O 11
ATOM 17067 N N . GLY A 1 18 ? 8.221 13.512 5.126 1.00 0.00 402 GLY A N 11
ATOM 17068 C CA . GLY A 1 18 ? 9.411 12.730 4.848 1.00 0.00 402 GLY A CA 11
ATOM 17069 C C . GLY A 1 18 ? 10.218 13.292 3.695 1.00 0.00 402 GLY A C 11
ATOM 17070 O O . GLY A 1 18 ? 10.301 14.508 3.522 1.00 0.00 402 GLY A O 11
ATOM 17074 N N . ALA A 1 19 ? 10.816 12.406 2.905 1.00 0.00 403 ALA A N 11
ATOM 17075 C CA . ALA A 1 19 ? 11.620 12.822 1.763 1.00 0.00 403 ALA A CA 11
ATOM 17076 C C . ALA A 1 19 ? 10.805 12.785 0.475 1.00 0.00 403 ALA A C 11
ATOM 17077 O O . ALA A 1 19 ? 9.605 12.514 0.498 1.00 0.00 403 ALA A O 11
ATOM 17084 N N . GLU A 1 20 ? 11.464 13.060 -0.646 1.00 0.00 404 GLU A N 11
ATOM 17085 C CA . GLU A 1 20 ? 10.798 13.059 -1.943 1.00 0.00 404 GLU A CA 11
ATOM 17086 C C . GLU A 1 20 ? 11.018 11.734 -2.667 1.00 0.00 404 GLU A C 11
ATOM 17087 O O . GLU A 1 20 ? 10.257 11.371 -3.562 1.00 0.00 404 GLU A O 11
ATOM 17099 N N . ASN A 1 21 ? 12.065 11.017 -2.271 1.00 0.00 405 ASN A N 11
ATOM 17100 C CA . ASN A 1 21 ? 12.386 9.732 -2.882 1.00 0.00 405 ASN A CA 11
ATOM 17101 C C . ASN A 1 21 ? 12.507 8.641 -1.823 1.00 0.00 405 ASN A C 11
ATOM 17102 O O . ASN A 1 21 ? 13.085 7.582 -2.071 1.00 0.00 405 ASN A O 11
ATOM 17113 N N . CYS A 1 22 ? 11.957 8.906 -0.643 1.00 0.00 406 CYS A N 11
ATOM 17114 C CA . CYS A 1 22 ? 12.003 7.947 0.455 1.00 0.00 406 CYS A CA 11
ATOM 17115 C C . CYS A 1 22 ? 11.347 6.630 0.054 1.00 0.00 406 CYS A C 11
ATOM 17116 O O . CYS A 1 22 ? 11.476 5.622 0.751 1.00 0.00 406 CYS A O 11
ATOM 17124 N N . LEU A 1 23 ? 10.641 6.645 -1.071 1.00 0.00 407 LEU A N 11
ATOM 17125 C CA . LEU A 1 23 ? 9.962 5.452 -1.565 1.00 0.00 407 LEU A CA 11
ATOM 17126 C C . LEU A 1 23 ? 10.341 5.170 -3.015 1.00 0.00 407 LEU A C 11
ATOM 17127 O O . LEU A 1 23 ? 9.800 4.260 -3.642 1.00 0.00 407 LEU A O 11
ATOM 17143 N N . GLU A 1 24 ? 11.276 5.956 -3.540 1.00 0.00 408 GLU A N 11
ATOM 17144 C CA . GLU A 1 24 ? 11.728 5.789 -4.917 1.00 0.00 408 GLU A CA 11
ATOM 17145 C C . GLU A 1 24 ? 12.519 4.494 -5.076 1.00 0.00 408 GLU A C 11
ATOM 17146 O O . GLU A 1 24 ? 13.187 4.043 -4.147 1.00 0.00 408 GLU A O 11
ATOM 17158 N N . GLY A 1 25 ? 12.437 3.900 -6.263 1.00 0.00 409 GLY A N 11
ATOM 17159 C CA . GLY A 1 25 ? 13.149 2.662 -6.524 1.00 0.00 409 GLY A CA 11
ATOM 17160 C C . GLY A 1 25 ? 12.395 1.444 -6.027 1.00 0.00 409 GLY A C 11
ATOM 17161 O O . GLY A 1 25 ? 12.527 0.353 -6.583 1.00 0.00 409 GLY A O 11
ATOM 17165 N N . LEU A 1 26 ? 11.605 1.628 -4.975 1.00 0.00 410 LEU A N 11
ATOM 17166 C CA . LEU A 1 26 ? 10.828 0.535 -4.401 1.00 0.00 410 LEU A CA 11
ATOM 17167 C C . LEU A 1 26 ? 9.476 0.404 -5.097 1.00 0.00 410 LEU A C 11
ATOM 17168 O O . LEU A 1 26 ? 8.939 1.381 -5.620 1.00 0.00 410 LEU A O 11
ATOM 17184 N N . ILE A 1 27 ? 8.932 -0.808 -5.097 1.00 0.00 411 ILE A N 11
ATOM 17185 C CA . ILE A 1 27 ? 7.642 -1.066 -5.725 1.00 0.00 411 ILE A CA 11
ATOM 17186 C C . ILE A 1 27 ? 6.597 -1.467 -4.689 1.00 0.00 411 ILE A C 11
ATOM 17187 O O . ILE A 1 27 ? 6.930 -1.991 -3.626 1.00 0.00 411 ILE A O 11
ATOM 17203 N N . PHE A 1 28 ? 5.331 -1.219 -5.008 1.00 0.00 412 PHE A N 11
ATOM 17204 C CA . PHE A 1 28 ? 4.236 -1.555 -4.106 1.00 0.00 412 PHE A CA 11
ATOM 17205 C C . PHE A 1 28 ? 3.055 -2.137 -4.877 1.00 0.00 412 PHE A C 11
ATOM 17206 O O . PHE A 1 28 ? 2.858 -1.834 -6.054 1.00 0.00 412 PHE A O 11
ATOM 17223 N N . VAL A 1 29 ? 2.271 -2.974 -4.205 1.00 0.00 413 VAL A N 11
ATOM 17224 C CA . VAL A 1 29 ? 1.109 -3.598 -4.825 1.00 0.00 413 VAL A CA 11
ATOM 17225 C C . VAL A 1 29 ? -0.121 -3.481 -3.932 1.00 0.00 413 VAL A C 11
ATOM 17226 O O . VAL A 1 29 ? -0.269 -4.225 -2.962 1.00 0.00 413 VAL A O 11
ATOM 17239 N N . ILE A 1 30 ? -1.000 -2.543 -4.265 1.00 0.00 414 ILE A N 11
ATOM 17240 C CA . ILE A 1 30 ? -2.218 -2.329 -3.494 1.00 0.00 414 ILE A CA 11
ATOM 17241 C C . ILE A 1 30 ? -3.324 -3.280 -3.938 1.00 0.00 414 ILE A C 11
ATOM 17242 O O . ILE A 1 30 ? -3.639 -3.375 -5.125 1.00 0.00 414 ILE A O 11
ATOM 17258 N N . THR A 1 31 ? -3.914 -3.984 -2.976 1.00 0.00 415 THR A N 11
ATOM 17259 C CA . THR A 1 31 ? -4.986 -4.928 -3.267 1.00 0.00 415 THR A CA 11
ATOM 17260 C C . THR A 1 31 ? -6.222 -4.633 -2.426 1.00 0.00 415 THR A C 11
ATOM 17261 O O . THR A 1 31 ? -6.125 -4.405 -1.221 1.00 0.00 415 THR A O 11
ATOM 17272 N N . GLY A 1 32 ? -7.386 -4.639 -3.070 1.00 0.00 416 GLY A N 11
ATOM 17273 C CA . GLY A 1 32 ? -8.625 -4.370 -2.364 1.00 0.00 416 GLY A CA 11
ATOM 17274 C C . GLY A 1 32 ? -8.866 -2.888 -2.159 1.00 0.00 416 GLY A C 11
ATOM 17275 O O . GLY A 1 32 ? -8.299 -2.056 -2.867 1.00 0.00 416 GLY A O 11
ATOM 17279 N N . VAL A 1 33 ? -9.713 -2.556 -1.190 1.00 0.00 417 VAL A N 11
ATOM 17280 C CA . VAL A 1 33 ? -10.030 -1.164 -0.894 1.00 0.00 417 VAL A CA 11
ATOM 17281 C C . VAL A 1 33 ? -9.720 -0.827 0.560 1.00 0.00 417 VAL A C 11
ATOM 17282 O O . VAL A 1 33 ? -9.605 -1.716 1.404 1.00 0.00 417 VAL A O 11
ATOM 17295 N N . LEU A 1 34 ? -9.588 0.464 0.847 1.00 0.00 418 LEU A N 11
ATOM 17296 C CA . LEU A 1 34 ? -9.293 0.920 2.201 1.00 0.00 418 LEU A CA 11
ATOM 17297 C C . LEU A 1 34 ? -10.132 2.143 2.558 1.00 0.00 418 LEU A C 11
ATOM 17298 O O . LEU A 1 34 ? -10.614 2.855 1.678 1.00 0.00 418 LEU A O 11
ATOM 17314 N N . GLU A 1 35 ? -10.299 2.380 3.856 1.00 0.00 419 GLU A N 11
ATOM 17315 C CA . GLU A 1 35 ? -11.079 3.518 4.329 1.00 0.00 419 GLU A CA 11
ATOM 17316 C C . GLU A 1 35 ? -10.249 4.798 4.293 1.00 0.00 419 GLU A C 11
ATOM 17317 O O . GLU A 1 35 ? -10.539 5.717 3.526 1.00 0.00 419 GLU A O 11
ATOM 17329 N N . SER A 1 36 ? -9.217 4.851 5.128 1.00 0.00 420 SER A N 11
ATOM 17330 C CA . SER A 1 36 ? -8.347 6.020 5.196 1.00 0.00 420 SER A CA 11
ATOM 17331 C C . SER A 1 36 ? -8.109 6.600 3.805 1.00 0.00 420 SER A C 11
ATOM 17332 O O . SER A 1 36 ? -8.116 7.818 3.620 1.00 0.00 420 SER A O 11
ATOM 17340 N N . ILE A 1 37 ? -7.897 5.721 2.832 1.00 0.00 421 ILE A N 11
ATOM 17341 C CA . ILE A 1 37 ? -7.657 6.145 1.458 1.00 0.00 421 ILE A CA 11
ATOM 17342 C C . ILE A 1 37 ? -8.142 5.094 0.466 1.00 0.00 421 ILE A C 11
ATOM 17343 O O . ILE A 1 37 ? -8.498 3.981 0.850 1.00 0.00 421 ILE A O 11
ATOM 17359 N N . GLU A 1 38 ? -8.153 5.457 -0.813 1.00 0.00 422 GLU A N 11
ATOM 17360 C CA . GLU A 1 38 ? -8.594 4.544 -1.862 1.00 0.00 422 GLU A CA 11
ATOM 17361 C C . GLU A 1 38 ? -7.425 4.134 -2.753 1.00 0.00 422 GLU A C 11
ATOM 17362 O O . GLU A 1 38 ? -6.354 4.739 -2.708 1.00 0.00 422 GLU A O 11
ATOM 17374 N N . ARG A 1 39 ? -7.639 3.101 -3.561 1.00 0.00 423 ARG A N 11
ATOM 17375 C CA . ARG A 1 39 ? -6.604 2.608 -4.462 1.00 0.00 423 ARG A CA 11
ATOM 17376 C C . ARG A 1 39 ? -5.898 3.765 -5.163 1.00 0.00 423 ARG A C 11
ATOM 17377 O O . ARG A 1 39 ? -4.679 3.746 -5.340 1.00 0.00 423 ARG A O 11
ATOM 17398 N N . ASP A 1 40 ? -6.671 4.769 -5.561 1.00 0.00 424 ASP A N 11
ATOM 17399 C CA . ASP A 1 40 ? -6.120 5.934 -6.243 1.00 0.00 424 ASP A CA 11
ATOM 17400 C C . ASP A 1 40 ? -5.257 6.761 -5.294 1.00 0.00 424 ASP A C 11
ATOM 17401 O O . ASP A 1 40 ? -4.053 6.904 -5.501 1.00 0.00 424 ASP A O 11
ATOM 17410 N N . GLU A 1 41 ? -5.883 7.305 -4.255 1.00 0.00 425 GLU A N 11
ATOM 17411 C CA . GLU A 1 41 ? -5.172 8.119 -3.276 1.00 0.00 425 GLU A CA 11
ATOM 17412 C C . GLU A 1 41 ? -3.895 7.423 -2.814 1.00 0.00 425 GLU A C 11
ATOM 17413 O O . GLU A 1 41 ? -2.797 7.958 -2.961 1.00 0.00 425 GLU A O 11
ATOM 17425 N N . ALA A 1 42 ? -4.049 6.227 -2.255 1.00 0.00 426 ALA A N 11
ATOM 17426 C CA . ALA A 1 42 ? -2.909 5.457 -1.773 1.00 0.00 426 ALA A CA 11
ATOM 17427 C C . ALA A 1 42 ? -1.846 5.313 -2.857 1.00 0.00 426 ALA A C 11
ATOM 17428 O O . ALA A 1 42 ? -0.648 5.309 -2.570 1.00 0.00 426 ALA A O 11
ATOM 17435 N N . LYS A 1 43 ? -2.290 5.195 -4.103 1.00 0.00 427 LYS A N 11
ATOM 17436 C CA . LYS A 1 43 ? -1.378 5.051 -5.231 1.00 0.00 427 LYS A CA 11
ATOM 17437 C C . LYS A 1 43 ? -0.615 6.347 -5.482 1.00 0.00 427 LYS A C 11
ATOM 17438 O O . LYS A 1 43 ? 0.611 6.345 -5.600 1.00 0.00 427 LYS A O 11
ATOM 17457 N N . SER A 1 44 ? -1.347 7.454 -5.563 1.00 0.00 428 SER A N 11
ATOM 17458 C CA . SER A 1 44 ? -0.739 8.757 -5.802 1.00 0.00 428 SER A CA 11
ATOM 17459 C C . SER A 1 44 ? 0.340 9.052 -4.765 1.00 0.00 428 SER A C 11
ATOM 17460 O O . SER A 1 44 ? 1.337 9.714 -5.059 1.00 0.00 428 SER A O 11
ATOM 17468 N N . LEU A 1 45 ? 0.135 8.556 -3.550 1.00 0.00 429 LEU A N 11
ATOM 17469 C CA . LEU A 1 45 ? 1.089 8.765 -2.466 1.00 0.00 429 LEU A CA 11
ATOM 17470 C C . LEU A 1 45 ? 2.419 8.084 -2.773 1.00 0.00 429 LEU A C 11
ATOM 17471 O O . LEU A 1 45 ? 3.447 8.746 -2.922 1.00 0.00 429 LEU A O 11
ATOM 17487 N N . ILE A 1 46 ? 2.391 6.759 -2.869 1.00 0.00 430 ILE A N 11
ATOM 17488 C CA . ILE A 1 46 ? 3.594 5.990 -3.162 1.00 0.00 430 ILE A CA 11
ATOM 17489 C C . ILE A 1 46 ? 4.366 6.598 -4.328 1.00 0.00 430 ILE A C 11
ATOM 17490 O O . ILE A 1 46 ? 5.577 6.796 -4.247 1.00 0.00 430 ILE A O 11
ATOM 17506 N N . GLU A 1 47 ? 3.654 6.894 -5.412 1.00 0.00 431 GLU A N 11
ATOM 17507 C CA . GLU A 1 47 ? 4.273 7.481 -6.594 1.00 0.00 431 GLU A CA 11
ATOM 17508 C C . GLU A 1 47 ? 4.842 8.862 -6.281 1.00 0.00 431 GLU A C 11
ATOM 17509 O O . GLU A 1 47 ? 5.911 9.230 -6.769 1.00 0.00 431 GLU A O 11
ATOM 17521 N N . ARG A 1 48 ? 4.119 9.622 -5.465 1.00 0.00 432 ARG A N 11
ATOM 17522 C CA . ARG A 1 48 ? 4.550 10.963 -5.088 1.00 0.00 432 ARG A CA 11
ATOM 17523 C C . ARG A 1 48 ? 5.912 10.924 -4.401 1.00 0.00 432 ARG A C 11
ATOM 17524 O O . ARG A 1 48 ? 6.571 11.952 -4.247 1.00 0.00 432 ARG A O 11
ATOM 17545 N N . TYR A 1 49 ? 6.327 9.731 -3.990 1.00 0.00 433 TYR A N 11
ATOM 17546 C CA . TYR A 1 49 ? 7.608 9.558 -3.316 1.00 0.00 433 TYR A CA 11
ATOM 17547 C C . TYR A 1 49 ? 8.566 8.734 -4.172 1.00 0.00 433 TYR A C 11
ATOM 17548 O O . TYR A 1 49 ? 9.668 8.398 -3.741 1.00 0.00 433 TYR A O 11
ATOM 17566 N N . GLY A 1 50 ? 8.136 8.412 -5.388 1.00 0.00 434 GLY A N 11
ATOM 17567 C CA . GLY A 1 50 ? 8.966 7.631 -6.286 1.00 0.00 434 GLY A CA 11
ATOM 17568 C C . GLY A 1 50 ? 8.519 6.186 -6.379 1.00 0.00 434 GLY A C 11
ATOM 17569 O O . GLY A 1 50 ? 8.569 5.581 -7.449 1.00 0.00 434 GLY A O 11
ATOM 17573 N N . GLY A 1 51 ? 8.081 5.630 -5.253 1.00 0.00 435 GLY A N 11
ATOM 17574 C CA . GLY A 1 51 ? 7.632 4.250 -5.234 1.00 0.00 435 GLY A CA 11
ATOM 17575 C C . GLY A 1 51 ? 6.702 3.927 -6.386 1.00 0.00 435 GLY A C 11
ATOM 17576 O O . GLY A 1 51 ? 6.014 4.806 -6.905 1.00 0.00 435 GLY A O 11
ATOM 17580 N N . LYS A 1 52 ? 6.680 2.661 -6.790 1.00 0.00 436 LYS A N 11
ATOM 17581 C CA . LYS A 1 52 ? 5.829 2.222 -7.889 1.00 0.00 436 LYS A CA 11
ATOM 17582 C C . LYS A 1 52 ? 4.596 1.494 -7.364 1.00 0.00 436 LYS A C 11
ATOM 17583 O O . LYS A 1 52 ? 4.614 0.930 -6.270 1.00 0.00 436 LYS A O 11
ATOM 17602 N N . VAL A 1 53 ? 3.525 1.508 -8.153 1.00 0.00 437 VAL A N 11
ATOM 17603 C CA . VAL A 1 53 ? 2.284 0.846 -7.768 1.00 0.00 437 VAL A CA 11
ATOM 17604 C C . VAL A 1 53 ? 1.747 -0.016 -8.905 1.00 0.00 437 VAL A C 11
ATOM 17605 O O . VAL A 1 53 ? 1.536 0.464 -10.019 1.00 0.00 437 VAL A O 11
ATOM 17618 N N . THR A 1 54 ? 1.526 -1.295 -8.616 1.00 0.00 438 THR A N 11
ATOM 17619 C CA . THR A 1 54 ? 1.013 -2.226 -9.613 1.00 0.00 438 THR A CA 11
ATOM 17620 C C . THR A 1 54 ? -0.019 -3.169 -9.006 1.00 0.00 438 THR A C 11
ATOM 17621 O O . THR A 1 54 ? -0.206 -3.201 -7.790 1.00 0.00 438 THR A O 11
ATOM 17632 N N . GLY A 1 55 ? -0.687 -3.938 -9.861 1.00 0.00 439 GLY A N 11
ATOM 17633 C CA . GLY A 1 55 ? -1.692 -4.873 -9.389 1.00 0.00 439 GLY A CA 11
ATOM 17634 C C . GLY A 1 55 ? -1.151 -6.280 -9.239 1.00 0.00 439 GLY A C 11
ATOM 17635 O O . GLY A 1 55 ? -1.570 -7.023 -8.353 1.00 0.00 439 GLY A O 11
ATOM 17639 N N . ASN A 1 56 ? -0.217 -6.649 -10.110 1.00 0.00 440 ASN A N 11
ATOM 17640 C CA . ASN A 1 56 ? 0.382 -7.978 -10.073 1.00 0.00 440 ASN A CA 11
ATOM 17641 C C . ASN A 1 56 ? 1.674 -7.971 -9.262 1.00 0.00 440 ASN A C 11
ATOM 17642 O O . ASN A 1 56 ? 2.476 -7.041 -9.360 1.00 0.00 440 ASN A O 11
ATOM 17653 N N . VAL A 1 57 ? 1.871 -9.014 -8.462 1.00 0.00 441 VAL A N 11
ATOM 17654 C CA . VAL A 1 57 ? 3.067 -9.128 -7.636 1.00 0.00 441 VAL A CA 11
ATOM 17655 C C . VAL A 1 57 ? 4.181 -9.857 -8.379 1.00 0.00 441 VAL A C 11
ATOM 17656 O O . VAL A 1 57 ? 3.978 -10.952 -8.904 1.00 0.00 441 VAL A O 11
ATOM 17669 N N . SER A 1 58 ? 5.358 -9.242 -8.420 1.00 0.00 442 SER A N 11
ATOM 17670 C CA . SER A 1 58 ? 6.505 -9.830 -9.103 1.00 0.00 442 SER A CA 11
ATOM 17671 C C . SER A 1 58 ? 7.679 -10.002 -8.143 1.00 0.00 442 SER A C 11
ATOM 17672 O O . SER A 1 58 ? 7.557 -9.753 -6.943 1.00 0.00 442 SER A O 11
ATOM 17680 N N . LYS A 1 59 ? 8.816 -10.428 -8.681 1.00 0.00 443 LYS A N 11
ATOM 17681 C CA . LYS A 1 59 ? 10.014 -10.633 -7.875 1.00 0.00 443 LYS A CA 11
ATOM 17682 C C . LYS A 1 59 ? 10.678 -9.302 -7.539 1.00 0.00 443 LYS A C 11
ATOM 17683 O O . LYS A 1 59 ? 11.571 -9.237 -6.694 1.00 0.00 443 LYS A O 11
ATOM 17702 N N . LYS A 1 60 ? 10.236 -8.241 -8.206 1.00 0.00 444 LYS A N 11
ATOM 17703 C CA . LYS A 1 60 ? 10.785 -6.909 -7.976 1.00 0.00 444 LYS A CA 11
ATOM 17704 C C . LYS A 1 60 ? 10.023 -6.191 -6.867 1.00 0.00 444 LYS A C 11
ATOM 17705 O O . LYS A 1 60 ? 10.529 -5.242 -6.266 1.00 0.00 444 LYS A O 11
ATOM 17724 N N . THR A 1 61 ? 8.805 -6.650 -6.598 1.00 0.00 445 THR A N 11
ATOM 17725 C CA . THR A 1 61 ? 7.974 -6.051 -5.561 1.00 0.00 445 THR A CA 11
ATOM 17726 C C . THR A 1 61 ? 8.722 -5.974 -4.234 1.00 0.00 445 THR A C 11
ATOM 17727 O O . THR A 1 61 ? 9.320 -6.953 -3.790 1.00 0.00 445 THR A O 11
ATOM 17738 N N . ASN A 1 62 ? 8.683 -4.804 -3.605 1.00 0.00 446 ASN A N 11
ATOM 17739 C CA . ASN A 1 62 ? 9.357 -4.600 -2.328 1.00 0.00 446 ASN A CA 11
ATOM 17740 C C . ASN A 1 62 ? 8.384 -4.774 -1.166 1.00 0.00 446 ASN A C 11
ATOM 17741 O O . ASN A 1 62 ? 8.730 -5.354 -0.136 1.00 0.00 446 ASN A O 11
ATOM 17752 N N . TYR A 1 63 ? 7.168 -4.270 -1.339 1.00 0.00 447 TYR A N 11
ATOM 17753 C CA . TYR A 1 63 ? 6.145 -4.368 -0.304 1.00 0.00 447 TYR A CA 11
ATOM 17754 C C . TYR A 1 63 ? 4.775 -4.642 -0.916 1.00 0.00 447 TYR A C 11
ATOM 17755 O O . TYR A 1 63 ? 4.513 -4.285 -2.065 1.00 0.00 447 TYR A O 11
ATOM 17773 N N . LEU A 1 64 ? 3.904 -5.276 -0.140 1.00 0.00 448 LEU A N 11
ATOM 17774 C CA . LEU A 1 64 ? 2.558 -5.598 -0.603 1.00 0.00 448 LEU A CA 11
ATOM 17775 C C . LEU A 1 64 ? 1.505 -4.966 0.302 1.00 0.00 448 LEU A C 11
ATOM 17776 O O . LEU A 1 64 ? 1.282 -5.421 1.424 1.00 0.00 448 LEU A O 11
ATOM 17792 N N . VAL A 1 65 ? 0.858 -3.917 -0.194 1.00 0.00 449 VAL A N 11
ATOM 17793 C CA . VAL A 1 65 ? -0.174 -3.225 0.568 1.00 0.00 449 VAL A CA 11
ATOM 17794 C C . VAL A 1 65 ? -1.491 -3.993 0.534 1.00 0.00 449 VAL A C 11
ATOM 17795 O O . VAL A 1 65 ? -2.192 -3.999 -0.478 1.00 0.00 449 VAL A O 11
ATOM 17808 N N . MET A 1 66 ? -1.820 -4.641 1.646 1.00 0.00 450 MET A N 11
ATOM 17809 C CA . MET A 1 66 ? -3.054 -5.412 1.744 1.00 0.00 450 MET A CA 11
ATOM 17810 C C . MET A 1 66 ? -4.214 -4.527 2.190 1.00 0.00 450 MET A C 11
ATOM 17811 O O . MET A 1 66 ? -4.013 -3.389 2.612 1.00 0.00 450 MET A O 11
ATOM 17825 N N . GLY A 1 67 ? -5.429 -5.059 2.093 1.00 0.00 451 GLY A N 11
ATOM 17826 C CA . GLY A 1 67 ? -6.603 -4.303 2.490 1.00 0.00 451 GLY A CA 11
ATOM 17827 C C . GLY A 1 67 ? -7.751 -5.196 2.917 1.00 0.00 451 GLY A C 11
ATOM 17828 O O . GLY A 1 67 ? -7.676 -5.864 3.949 1.00 0.00 451 GLY A O 11
ATOM 17832 N N . ARG A 1 68 ? -8.816 -5.208 2.122 1.00 0.00 452 ARG A N 11
ATOM 17833 C CA . ARG A 1 68 ? -9.986 -6.024 2.425 1.00 0.00 452 ARG A CA 11
ATOM 17834 C C . ARG A 1 68 ? -10.375 -6.883 1.225 1.00 0.00 452 ARG A C 11
ATOM 17835 O O . ARG A 1 68 ? -9.811 -6.743 0.140 1.00 0.00 452 ARG A O 11
ATOM 17856 N N . ASP A 1 69 ? -11.341 -7.772 1.429 1.00 0.00 453 ASP A N 11
ATOM 17857 C CA . ASP A 1 69 ? -11.806 -8.654 0.365 1.00 0.00 453 ASP A CA 11
ATOM 17858 C C . ASP A 1 69 ? -10.655 -9.046 -0.558 1.00 0.00 453 ASP A C 11
ATOM 17859 O O . ASP A 1 69 ? -10.827 -9.146 -1.772 1.00 0.00 453 ASP A O 11
ATOM 17868 N N . SER A 1 70 ? -9.482 -9.265 0.028 1.00 0.00 454 SER A N 11
ATOM 17869 C CA . SER A 1 70 ? -8.302 -9.641 -0.742 1.00 0.00 454 SER A CA 11
ATOM 17870 C C . SER A 1 70 ? -8.322 -11.130 -1.074 1.00 0.00 454 SER A C 11
ATOM 17871 O O . SER A 1 70 ? -9.266 -11.841 -0.733 1.00 0.00 454 SER A O 11
ATOM 17879 N N . GLY A 1 71 ? -7.272 -11.594 -1.744 1.00 0.00 455 GLY A N 11
ATOM 17880 C CA . GLY A 1 71 ? -7.188 -12.996 -2.113 1.00 0.00 455 GLY A CA 11
ATOM 17881 C C . GLY A 1 71 ? -6.087 -13.726 -1.368 1.00 0.00 455 GLY A C 11
ATOM 17882 O O . GLY A 1 71 ? -5.519 -13.196 -0.414 1.00 0.00 455 GLY A O 11
ATOM 17886 N N . GLN A 1 72 ? -5.788 -14.945 -1.804 1.00 0.00 456 GLN A N 11
ATOM 17887 C CA . GLN A 1 72 ? -4.750 -15.749 -1.170 1.00 0.00 456 GLN A CA 11
ATOM 17888 C C . GLN A 1 72 ? -3.487 -15.778 -2.023 1.00 0.00 456 GLN A C 11
ATOM 17889 O O . GLN A 1 72 ? -2.374 -15.686 -1.505 1.00 0.00 456 GLN A O 11
ATOM 17903 N N . SER A 1 73 ? -3.666 -15.908 -3.334 1.00 0.00 457 SER A N 11
ATOM 17904 C CA . SER A 1 73 ? -2.540 -15.953 -4.259 1.00 0.00 457 SER A CA 11
ATOM 17905 C C . SER A 1 73 ? -1.602 -14.772 -4.031 1.00 0.00 457 SER A C 11
ATOM 17906 O O . SER A 1 73 ? -0.382 -14.933 -3.981 1.00 0.00 457 SER A O 11
ATOM 17914 N N . LYS A 1 74 ? -2.180 -13.583 -3.894 1.00 0.00 458 LYS A N 11
ATOM 17915 C CA . LYS A 1 74 ? -1.398 -12.373 -3.671 1.00 0.00 458 LYS A CA 11
ATOM 17916 C C . LYS A 1 74 ? -0.324 -12.607 -2.614 1.00 0.00 458 LYS A C 11
ATOM 17917 O O . LYS A 1 74 ? 0.865 -12.419 -2.872 1.00 0.00 458 LYS A O 11
ATOM 17936 N N . SER A 1 75 ? -0.750 -13.018 -1.424 1.00 0.00 459 SER A N 11
ATOM 17937 C CA . SER A 1 75 ? 0.176 -13.276 -0.328 1.00 0.00 459 SER A CA 11
ATOM 17938 C C . SER A 1 75 ? 1.074 -14.468 -0.643 1.00 0.00 459 SER A C 11
ATOM 17939 O O . SER A 1 75 ? 2.300 -14.355 -0.639 1.00 0.00 459 SER A O 11
ATOM 17947 N N . ASP A 1 76 ? 0.455 -15.611 -0.917 1.00 0.00 460 ASP A N 11
ATOM 17948 C CA . ASP A 1 76 ? 1.196 -16.826 -1.236 1.00 0.00 460 ASP A CA 11
ATOM 17949 C C . ASP A 1 76 ? 2.461 -16.499 -2.024 1.00 0.00 460 ASP A C 11
ATOM 17950 O O . ASP A 1 76 ? 3.573 -16.780 -1.579 1.00 0.00 460 ASP A O 11
ATOM 17959 N N . LYS A 1 77 ? 2.282 -15.904 -3.199 1.00 0.00 461 LYS A N 11
ATOM 17960 C CA . LYS A 1 77 ? 3.407 -15.539 -4.051 1.00 0.00 461 LYS A CA 11
ATOM 17961 C C . LYS A 1 77 ? 4.349 -14.582 -3.327 1.00 0.00 461 LYS A C 11
ATOM 17962 O O . LYS A 1 77 ? 5.538 -14.863 -3.174 1.00 0.00 461 LYS A O 11
ATOM 17981 N N . ALA A 1 78 ? 3.810 -13.452 -2.882 1.00 0.00 462 ALA A N 11
ATOM 17982 C CA . ALA A 1 78 ? 4.602 -12.456 -2.171 1.00 0.00 462 ALA A CA 11
ATOM 17983 C C . ALA A 1 78 ? 5.550 -13.116 -1.176 1.00 0.00 462 ALA A C 11
ATOM 17984 O O . ALA A 1 78 ? 6.766 -12.945 -1.254 1.00 0.00 462 ALA A O 11
ATOM 17991 N N . ALA A 1 79 ? 4.985 -13.872 -0.239 1.00 0.00 463 ALA A N 11
ATOM 17992 C CA . ALA A 1 79 ? 5.780 -14.559 0.770 1.00 0.00 463 ALA A CA 11
ATOM 17993 C C . ALA A 1 79 ? 6.831 -15.457 0.125 1.00 0.00 463 ALA A C 11
ATOM 17994 O O . ALA A 1 79 ? 7.997 -15.445 0.518 1.00 0.00 463 ALA A O 11
ATOM 18001 N N . ALA A 1 80 ? 6.410 -16.233 -0.868 1.00 0.00 464 ALA A N 11
ATOM 18002 C CA . ALA A 1 80 ? 7.315 -17.136 -1.569 1.00 0.00 464 ALA A CA 11
ATOM 18003 C C . ALA A 1 80 ? 8.564 -16.401 -2.043 1.00 0.00 464 ALA A C 11
ATOM 18004 O O . ALA A 1 80 ? 9.679 -16.910 -1.922 1.00 0.00 464 ALA A O 11
ATOM 18011 N N . LEU A 1 81 ? 8.371 -15.203 -2.583 1.00 0.00 465 LEU A N 11
ATOM 18012 C CA . LEU A 1 81 ? 9.483 -14.398 -3.077 1.00 0.00 465 LEU A CA 11
ATOM 18013 C C . LEU A 1 81 ? 10.179 -13.670 -1.931 1.00 0.00 465 LEU A C 11
ATOM 18014 O O . LEU A 1 81 ? 11.354 -13.321 -2.027 1.00 0.00 465 LEU A O 11
ATOM 18030 N N . GLY A 1 82 ? 9.444 -13.447 -0.845 1.00 0.00 466 GLY A N 11
ATOM 18031 C CA . GLY A 1 82 ? 10.008 -12.764 0.305 1.00 0.00 466 GLY A CA 11
ATOM 18032 C C . GLY A 1 82 ? 9.733 -11.274 0.286 1.00 0.00 466 GLY A C 11
ATOM 18033 O O . GLY A 1 82 ? 10.659 -10.463 0.329 1.00 0.00 466 GLY A O 11
ATOM 18037 N N . THR A 1 83 ? 8.456 -10.910 0.221 1.00 0.00 467 THR A N 11
ATOM 18038 C CA . THR A 1 83 ? 8.061 -9.508 0.194 1.00 0.00 467 THR A CA 11
ATOM 18039 C C . THR A 1 83 ? 7.327 -9.118 1.472 1.00 0.00 467 THR A C 11
ATOM 18040 O O . THR A 1 83 ? 6.469 -9.856 1.958 1.00 0.00 467 THR A O 11
ATOM 18051 N N . LYS A 1 84 ? 7.669 -7.954 2.014 1.00 0.00 468 LYS A N 11
ATOM 18052 C CA . LYS A 1 84 ? 7.042 -7.465 3.236 1.00 0.00 468 LYS A CA 11
ATOM 18053 C C . LYS A 1 84 ? 5.597 -7.050 2.977 1.00 0.00 468 LYS A C 11
ATOM 18054 O O . LYS A 1 84 ? 5.301 -6.387 1.983 1.00 0.00 468 LYS A O 11
ATOM 18073 N N . ILE A 1 85 ? 4.703 -7.443 3.878 1.00 0.00 469 ILE A N 11
ATOM 18074 C CA . ILE A 1 85 ? 3.290 -7.109 3.748 1.00 0.00 469 ILE A CA 11
ATOM 18075 C C . ILE A 1 85 ? 2.878 -6.056 4.770 1.00 0.00 469 ILE A C 11
ATOM 18076 O O . ILE A 1 85 ? 3.047 -6.245 5.975 1.00 0.00 469 ILE A O 11
ATOM 18092 N N . ILE A 1 86 ? 2.333 -4.946 4.281 1.00 0.00 470 ILE A N 11
ATOM 18093 C CA . ILE A 1 86 ? 1.893 -3.864 5.152 1.00 0.00 470 ILE A CA 11
ATOM 18094 C C . ILE A 1 86 ? 0.489 -3.398 4.784 1.00 0.00 470 ILE A C 11
ATOM 18095 O O . ILE A 1 86 ? -0.022 -3.721 3.712 1.00 0.00 470 ILE A O 11
ATOM 18111 N N . ASP A 1 87 ? -0.129 -2.636 5.680 1.00 0.00 471 ASP A N 11
ATOM 18112 C CA . ASP A 1 87 ? -1.475 -2.123 5.448 1.00 0.00 471 ASP A CA 11
ATOM 18113 C C . ASP A 1 87 ? -1.449 -0.614 5.224 1.00 0.00 471 ASP A C 11
ATOM 18114 O O . ASP A 1 87 ? -0.402 0.022 5.338 1.00 0.00 471 ASP A O 11
ATOM 18123 N N . GLU A 1 88 ? -2.609 -0.049 4.904 1.00 0.00 472 GLU A N 11
ATOM 18124 C CA . GLU A 1 88 ? -2.718 1.385 4.662 1.00 0.00 472 GLU A CA 11
ATOM 18125 C C . GLU A 1 88 ? -1.845 2.169 5.637 1.00 0.00 472 GLU A C 11
ATOM 18126 O O . GLU A 1 88 ? -1.142 3.102 5.246 1.00 0.00 472 GLU A O 11
ATOM 18138 N N . ASP A 1 89 ? -1.894 1.785 6.907 1.00 0.00 473 ASP A N 11
ATOM 18139 C CA . ASP A 1 89 ? -1.108 2.451 7.939 1.00 0.00 473 ASP A CA 11
ATOM 18140 C C . ASP A 1 89 ? 0.380 2.174 7.751 1.00 0.00 473 ASP A C 11
ATOM 18141 O O . ASP A 1 89 ? 1.199 3.092 7.758 1.00 0.00 473 ASP A O 11
ATOM 18150 N N . GLY A 1 90 ? 0.724 0.900 7.585 1.00 0.00 474 GLY A N 11
ATOM 18151 C CA . GLY A 1 90 ? 2.113 0.524 7.399 1.00 0.00 474 GLY A CA 11
ATOM 18152 C C . GLY A 1 90 ? 2.766 1.268 6.250 1.00 0.00 474 GLY A C 11
ATOM 18153 O O . GLY A 1 90 ? 3.990 1.397 6.201 1.00 0.00 474 GLY A O 11
ATOM 18157 N N . LEU A 1 91 ? 1.949 1.756 5.324 1.00 0.00 475 LEU A N 11
ATOM 18158 C CA . LEU A 1 91 ? 2.454 2.490 4.168 1.00 0.00 475 LEU A CA 11
ATOM 18159 C C . LEU A 1 91 ? 2.896 3.895 4.566 1.00 0.00 475 LEU A C 11
ATOM 18160 O O . LEU A 1 91 ? 3.987 4.340 4.205 1.00 0.00 475 LEU A O 11
ATOM 18176 N N . LEU A 1 92 ? 2.043 4.588 5.311 1.00 0.00 476 LEU A N 11
ATOM 18177 C CA . LEU A 1 92 ? 2.345 5.943 5.760 1.00 0.00 476 LEU A CA 11
ATOM 18178 C C . LEU A 1 92 ? 3.626 5.969 6.588 1.00 0.00 476 LEU A C 11
ATOM 18179 O O . LEU A 1 92 ? 4.479 6.836 6.403 1.00 0.00 476 LEU A O 11
ATOM 18195 N N . ASN A 1 93 ? 3.755 5.011 7.500 1.00 0.00 477 ASN A N 11
ATOM 18196 C CA . ASN A 1 93 ? 4.933 4.923 8.355 1.00 0.00 477 ASN A CA 11
ATOM 18197 C C . ASN A 1 93 ? 6.202 4.783 7.520 1.00 0.00 477 ASN A C 11
ATOM 18198 O O . ASN A 1 93 ? 7.260 5.299 7.885 1.00 0.00 477 ASN A O 11
ATOM 18209 N N . LEU A 1 94 ? 6.090 4.083 6.397 1.00 0.00 478 LEU A N 11
ATOM 18210 C CA . LEU A 1 94 ? 7.228 3.875 5.508 1.00 0.00 478 LEU A CA 11
ATOM 18211 C C . LEU A 1 94 ? 7.698 5.195 4.907 1.00 0.00 478 LEU A C 11
ATOM 18212 O O . LEU A 1 94 ? 8.798 5.283 4.359 1.00 0.00 478 LEU A O 11
ATOM 18228 N N . ILE A 1 95 ? 6.859 6.220 5.015 1.00 0.00 479 ILE A N 11
ATOM 18229 C CA . ILE A 1 95 ? 7.191 7.537 4.484 1.00 0.00 479 ILE A CA 11
ATOM 18230 C C . ILE A 1 95 ? 7.904 8.387 5.530 1.00 0.00 479 ILE A C 11
ATOM 18231 O O . ILE A 1 95 ? 8.512 9.408 5.206 1.00 0.00 479 ILE A O 11
ATOM 18247 N N . ARG A 1 96 ? 7.828 7.958 6.786 1.00 0.00 480 ARG A N 11
ATOM 18248 C CA . ARG A 1 96 ? 8.468 8.679 7.880 1.00 0.00 480 ARG A CA 11
ATOM 18249 C C . ARG A 1 96 ? 9.713 7.941 8.363 1.00 0.00 480 ARG A C 11
ATOM 18250 O O . ARG A 1 96 ? 10.675 8.558 8.822 1.00 0.00 480 ARG A O 11
ATOM 18271 N N . THR A 1 97 ? 9.688 6.616 8.257 1.00 0.00 481 THR A N 11
ATOM 18272 C CA . THR A 1 97 ? 10.813 5.794 8.684 1.00 0.00 481 THR A CA 11
ATOM 18273 C C . THR A 1 97 ? 11.880 5.714 7.598 1.00 0.00 481 THR A C 11
ATOM 18274 O O . THR A 1 97 ? 13.062 5.536 7.888 1.00 0.00 481 THR A O 11
ATOM 18285 N N . MET A 1 98 ? 11.454 5.849 6.346 1.00 0.00 482 MET A N 11
ATOM 18286 C CA . MET A 1 98 ? 12.375 5.794 5.216 1.00 0.00 482 MET A CA 11
ATOM 18287 C C . MET A 1 98 ? 13.140 7.106 5.075 1.00 0.00 482 MET A C 11
ATOM 18288 O O . MET A 1 98 ? 12.604 8.192 5.293 1.00 0.00 482 MET A O 11
ATOM 18302 N N . PRO A 1 99 ? 14.424 7.005 4.700 1.00 0.00 483 PRO A N 11
ATOM 18303 C CA . PRO A 1 99 ? 15.290 8.174 4.521 1.00 0.00 483 PRO A CA 11
ATOM 18304 C C . PRO A 1 99 ? 14.898 9.005 3.304 1.00 0.00 483 PRO A C 11
ATOM 18305 O O . PRO A 1 99 ? 13.816 8.833 2.745 1.00 0.00 483 PRO A O 11
ATOM 18316 N N . GLY A 1 100 ? 15.787 9.906 2.896 1.00 0.00 484 GLY A N 11
ATOM 18317 C CA . GLY A 1 100 ? 15.515 10.750 1.747 1.00 0.00 484 GLY A CA 11
ATOM 18318 C C . GLY A 1 100 ? 16.694 10.833 0.797 1.00 0.00 484 GLY A C 11
ATOM 18319 O O . GLY A 1 100 ? 17.834 10.579 1.186 1.00 0.00 484 GLY A O 11
ATOM 18323 N N . LYS A 1 101 ? 16.419 11.189 -0.453 1.00 0.00 485 LYS A N 11
ATOM 18324 C CA . LYS A 1 101 ? 17.465 11.305 -1.463 1.00 0.00 485 LYS A CA 11
ATOM 18325 C C . LYS A 1 101 ? 17.402 12.661 -2.158 1.00 0.00 485 LYS A C 11
ATOM 18326 O O . LYS A 1 101 ? 16.466 13.434 -1.950 1.00 0.00 485 LYS A O 11
ATOM 18345 N N . LYS A 1 102 ? 18.402 12.943 -2.986 1.00 0.00 486 LYS A N 11
ATOM 18346 C CA . LYS A 1 102 ? 18.459 14.205 -3.715 1.00 0.00 486 LYS A CA 11
ATOM 18347 C C . LYS A 1 102 ? 18.344 13.970 -5.218 1.00 0.00 486 LYS A C 11
ATOM 18348 O O . LYS A 1 102 ? 18.811 12.956 -5.735 1.00 0.00 486 LYS A O 11
ATOM 18367 N N . SER A 1 103 ? 17.721 14.916 -5.914 1.00 0.00 487 SER A N 11
ATOM 18368 C CA . SER A 1 103 ? 17.543 14.811 -7.357 1.00 0.00 487 SER A CA 11
ATOM 18369 C C . SER A 1 103 ? 17.856 16.138 -8.041 1.00 0.00 487 SER A C 11
ATOM 18370 O O . SER A 1 103 ? 17.569 17.209 -7.506 1.00 0.00 487 SER A O 11
ATOM 18378 N N . LYS A 1 104 ? 18.446 16.060 -9.229 1.00 0.00 488 LYS A N 11
ATOM 18379 C CA . LYS A 1 104 ? 18.798 17.253 -9.989 1.00 0.00 488 LYS A CA 11
ATOM 18380 C C . LYS A 1 104 ? 17.630 18.234 -10.035 1.00 0.00 488 LYS A C 11
ATOM 18381 O O . LYS A 1 104 ? 17.770 19.399 -9.663 1.00 0.00 488 LYS A O 11
ATOM 18400 N N . TYR A 1 105 ? 16.479 17.754 -10.491 1.00 0.00 489 TYR A N 11
ATOM 18401 C CA . TYR A 1 105 ? 15.287 18.588 -10.586 1.00 0.00 489 TYR A CA 11
ATOM 18402 C C . TYR A 1 105 ? 14.197 18.091 -9.641 1.00 0.00 489 TYR A C 11
ATOM 18403 O O . TYR A 1 105 ? 13.886 16.901 -9.608 1.00 0.00 489 TYR A O 11
ATOM 18421 N N . GLU A 1 106 ? 13.621 19.012 -8.875 1.00 0.00 490 GLU A N 11
ATOM 18422 C CA . GLU A 1 106 ? 12.566 18.668 -7.929 1.00 0.00 490 GLU A CA 11
ATOM 18423 C C . GLU A 1 106 ? 11.202 19.105 -8.454 1.00 0.00 490 GLU A C 11
ATOM 18424 O O . GLU A 1 106 ? 11.109 19.824 -9.449 1.00 0.00 490 GLU A O 11
ATOM 18436 N N . ILE A 1 107 ? 10.146 18.665 -7.777 1.00 0.00 491 ILE A N 11
ATOM 18437 C CA . ILE A 1 107 ? 8.787 19.011 -8.174 1.00 0.00 491 ILE A CA 11
ATOM 18438 C C . ILE A 1 107 ? 8.193 20.064 -7.244 1.00 0.00 491 ILE A C 11
ATOM 18439 O O . ILE A 1 107 ? 8.043 19.833 -6.044 1.00 0.00 491 ILE A O 11
ATOM 18455 N N . ALA A 1 108 ? 7.856 21.220 -7.806 1.00 0.00 492 ALA A N 11
ATOM 18456 C CA . ALA A 1 108 ? 7.275 22.307 -7.028 1.00 0.00 492 ALA A CA 11
ATOM 18457 C C . ALA A 1 108 ? 5.793 22.475 -7.342 1.00 0.00 492 ALA A C 11
ATOM 18458 O O . ALA A 1 108 ? 5.377 23.493 -7.896 1.00 0.00 492 ALA A O 11
ATOM 18465 N N . VAL A 1 109 ? 4.999 21.470 -6.985 1.00 0.00 493 VAL A N 11
ATOM 18466 C CA . VAL A 1 109 ? 3.562 21.507 -7.228 1.00 0.00 493 VAL A CA 11
ATOM 18467 C C . VAL A 1 109 ? 2.943 22.783 -6.669 1.00 0.00 493 VAL A C 11
ATOM 18468 O O . VAL A 1 109 ? 3.153 23.129 -5.507 1.00 0.00 493 VAL A O 11
ATOM 18481 N N . GLU A 1 110 ? 2.178 23.479 -7.505 1.00 0.00 494 GLU A N 11
ATOM 18482 C CA . GLU A 1 110 ? 1.529 24.718 -7.093 1.00 0.00 494 GLU A CA 11
ATOM 18483 C C . GLU A 1 110 ? 0.349 24.432 -6.169 1.00 0.00 494 GLU A C 11
ATOM 18484 O O . GLU A 1 110 ? -0.778 24.231 -6.624 1.00 0.00 494 GLU A O 11
ATOM 18496 N N . THR A 1 111 ? 0.615 24.416 -4.866 1.00 0.00 495 THR A N 11
ATOM 18497 C CA . THR A 1 111 ? -0.423 24.154 -3.877 1.00 0.00 495 THR A CA 11
ATOM 18498 C C . THR A 1 111 ? -0.002 24.643 -2.496 1.00 0.00 495 THR A C 11
ATOM 18499 O O . THR A 1 111 ? 1.075 24.301 -2.009 1.00 0.00 495 THR A O 11
ATOM 18510 N N . GLU A 1 112 ? -0.859 25.443 -1.870 1.00 0.00 496 GLU A N 11
ATOM 18511 C CA . GLU A 1 112 ? -0.575 25.978 -0.544 1.00 0.00 496 GLU A CA 11
ATOM 18512 C C . GLU A 1 112 ? -1.551 25.421 0.489 1.00 0.00 496 GLU A C 11
ATOM 18513 O O . GLU A 1 112 ? -2.608 26.001 0.733 1.00 0.00 496 GLU A O 11
ATOM 18525 N N . GLY A 1 1 ? 1.020 34.820 -4.074 1.00 0.00 385 GLY A N 12
ATOM 18526 C CA . GLY A 1 1 ? 2.393 34.949 -4.527 1.00 0.00 385 GLY A CA 12
ATOM 18527 C C . GLY A 1 1 ? 2.814 33.811 -5.434 1.00 0.00 385 GLY A C 12
ATOM 18528 O O . GLY A 1 1 ? 2.155 33.530 -6.436 1.00 0.00 385 GLY A O 12
ATOM 18532 N N . SER A 1 2 ? 3.916 33.154 -5.085 1.00 0.00 386 SER A N 12
ATOM 18533 C CA . SER A 1 2 ? 4.427 32.043 -5.879 1.00 0.00 386 SER A CA 12
ATOM 18534 C C . SER A 1 2 ? 3.676 30.754 -5.558 1.00 0.00 386 SER A C 12
ATOM 18535 O O . SER A 1 2 ? 3.306 29.998 -6.456 1.00 0.00 386 SER A O 12
ATOM 18543 N N . SER A 1 3 ? 3.454 30.512 -4.270 1.00 0.00 387 SER A N 12
ATOM 18544 C CA . SER A 1 3 ? 2.750 29.313 -3.828 1.00 0.00 387 SER A CA 12
ATOM 18545 C C . SER A 1 3 ? 1.460 29.679 -3.099 1.00 0.00 387 SER A C 12
ATOM 18546 O O . SER A 1 3 ? 1.298 30.803 -2.626 1.00 0.00 387 SER A O 12
ATOM 18554 N N . GLY A 1 4 ? 0.544 28.718 -3.013 1.00 0.00 388 GLY A N 12
ATOM 18555 C CA . GLY A 1 4 ? -0.720 28.957 -2.342 1.00 0.00 388 GLY A CA 12
ATOM 18556 C C . GLY A 1 4 ? -1.252 27.718 -1.649 1.00 0.00 388 GLY A C 12
ATOM 18557 O O . GLY A 1 4 ? -1.412 27.701 -0.429 1.00 0.00 388 GLY A O 12
ATOM 18561 N N . SER A 1 5 ? -1.528 26.678 -2.430 1.00 0.00 389 SER A N 12
ATOM 18562 C CA . SER A 1 5 ? -2.051 25.431 -1.885 1.00 0.00 389 SER A CA 12
ATOM 18563 C C . SER A 1 5 ? -0.999 24.728 -1.031 1.00 0.00 389 SER A C 12
ATOM 18564 O O . SER A 1 5 ? 0.028 24.278 -1.538 1.00 0.00 389 SER A O 12
ATOM 18572 N N . SER A 1 6 ? -1.264 24.640 0.268 1.00 0.00 390 SER A N 12
ATOM 18573 C CA . SER A 1 6 ? -0.339 23.996 1.194 1.00 0.00 390 SER A CA 12
ATOM 18574 C C . SER A 1 6 ? -0.904 22.668 1.690 1.00 0.00 390 SER A C 12
ATOM 18575 O O . SER A 1 6 ? -1.611 22.618 2.695 1.00 0.00 390 SER A O 12
ATOM 18583 N N . GLY A 1 7 ? -0.585 21.593 0.976 1.00 0.00 391 GLY A N 12
ATOM 18584 C CA . GLY A 1 7 ? -1.068 20.279 1.357 1.00 0.00 391 GLY A CA 12
ATOM 18585 C C . GLY A 1 7 ? -2.564 20.131 1.161 1.00 0.00 391 GLY A C 12
ATOM 18586 O O . GLY A 1 7 ? -3.270 21.117 0.947 1.00 0.00 391 GLY A O 12
ATOM 18590 N N . LYS A 1 8 ? -3.050 18.897 1.232 1.00 0.00 392 LYS A N 12
ATOM 18591 C CA . LYS A 1 8 ? -4.472 18.622 1.061 1.00 0.00 392 LYS A CA 12
ATOM 18592 C C . LYS A 1 8 ? -4.965 17.630 2.110 1.00 0.00 392 LYS A C 12
ATOM 18593 O O . LYS A 1 8 ? -4.187 16.841 2.645 1.00 0.00 392 LYS A O 12
ATOM 18612 N N . ALA A 1 9 ? -6.262 17.676 2.397 1.00 0.00 393 ALA A N 12
ATOM 18613 C CA . ALA A 1 9 ? -6.858 16.779 3.379 1.00 0.00 393 ALA A CA 12
ATOM 18614 C C . ALA A 1 9 ? -7.645 15.664 2.697 1.00 0.00 393 ALA A C 12
ATOM 18615 O O . ALA A 1 9 ? -8.715 15.900 2.135 1.00 0.00 393 ALA A O 12
ATOM 18622 N N . LEU A 1 10 ? -7.108 14.450 2.750 1.00 0.00 394 LEU A N 12
ATOM 18623 C CA . LEU A 1 10 ? -7.759 13.298 2.137 1.00 0.00 394 LEU A CA 12
ATOM 18624 C C . LEU A 1 10 ? -8.886 12.775 3.022 1.00 0.00 394 LEU A C 12
ATOM 18625 O O . LEU A 1 10 ? -9.654 11.904 2.617 1.00 0.00 394 LEU A O 12
ATOM 18641 N N . GLY A 1 11 ? -8.978 13.314 4.234 1.00 0.00 395 GLY A N 12
ATOM 18642 C CA . GLY A 1 11 ? -10.015 12.890 5.157 1.00 0.00 395 GLY A CA 12
ATOM 18643 C C . GLY A 1 11 ? -9.664 13.190 6.601 1.00 0.00 395 GLY A C 12
ATOM 18644 O O . GLY A 1 11 ? -9.227 14.295 6.924 1.00 0.00 395 GLY A O 12
ATOM 18648 N N . SER A 1 12 ? -9.856 12.205 7.472 1.00 0.00 396 SER A N 12
ATOM 18649 C CA . SER A 1 12 ? -9.562 12.371 8.891 1.00 0.00 396 SER A CA 12
ATOM 18650 C C . SER A 1 12 ? -8.262 11.664 9.262 1.00 0.00 396 SER A C 12
ATOM 18651 O O . SER A 1 12 ? -8.139 11.095 10.347 1.00 0.00 396 SER A O 12
ATOM 18659 N N . LYS A 1 13 ? -7.293 11.704 8.354 1.00 0.00 397 LYS A N 12
ATOM 18660 C CA . LYS A 1 13 ? -6.001 11.069 8.584 1.00 0.00 397 LYS A CA 12
ATOM 18661 C C . LYS A 1 13 ? -4.884 12.107 8.624 1.00 0.00 397 LYS A C 12
ATOM 18662 O O . LYS A 1 13 ? -5.113 13.288 8.363 1.00 0.00 397 LYS A O 12
ATOM 18681 N N . GLU A 1 14 ? -3.676 11.658 8.950 1.00 0.00 398 GLU A N 12
ATOM 18682 C CA . GLU A 1 14 ? -2.525 12.549 9.023 1.00 0.00 398 GLU A CA 12
ATOM 18683 C C . GLU A 1 14 ? -1.374 12.022 8.171 1.00 0.00 398 GLU A C 12
ATOM 18684 O O . GLU A 1 14 ? -0.915 10.895 8.358 1.00 0.00 398 GLU A O 12
ATOM 18696 N N . ILE A 1 15 ? -0.913 12.845 7.235 1.00 0.00 399 ILE A N 12
ATOM 18697 C CA . ILE A 1 15 ? 0.184 12.462 6.355 1.00 0.00 399 ILE A CA 12
ATOM 18698 C C . ILE A 1 15 ? 1.530 12.874 6.943 1.00 0.00 399 ILE A C 12
ATOM 18699 O O . ILE A 1 15 ? 1.786 14.049 7.207 1.00 0.00 399 ILE A O 12
ATOM 18715 N N . PRO A 1 16 ? 2.412 11.885 7.151 1.00 0.00 400 PRO A N 12
ATOM 18716 C CA . PRO A 1 16 ? 3.748 12.120 7.707 1.00 0.00 400 PRO A CA 12
ATOM 18717 C C . PRO A 1 16 ? 4.659 12.860 6.734 1.00 0.00 400 PRO A C 12
ATOM 18718 O O . PRO A 1 16 ? 4.894 12.402 5.616 1.00 0.00 400 PRO A O 12
ATOM 18729 N N . LYS A 1 17 ? 5.170 14.008 7.166 1.00 0.00 401 LYS A N 12
ATOM 18730 C CA . LYS A 1 17 ? 6.058 14.812 6.334 1.00 0.00 401 LYS A CA 12
ATOM 18731 C C . LYS A 1 17 ? 7.461 14.214 6.300 1.00 0.00 401 LYS A C 12
ATOM 18732 O O . LYS A 1 17 ? 8.272 14.459 7.191 1.00 0.00 401 LYS A O 12
ATOM 18751 N N . GLY A 1 18 ? 7.740 13.430 5.263 1.00 0.00 402 GLY A N 12
ATOM 18752 C CA . GLY A 1 18 ? 9.046 12.811 5.131 1.00 0.00 402 GLY A CA 12
ATOM 18753 C C . GLY A 1 18 ? 9.844 13.383 3.976 1.00 0.00 402 GLY A C 12
ATOM 18754 O O . GLY A 1 18 ? 9.806 14.586 3.722 1.00 0.00 402 GLY A O 12
ATOM 18758 N N . ALA A 1 19 ? 10.571 12.518 3.277 1.00 0.00 403 ALA A N 12
ATOM 18759 C CA . ALA A 1 19 ? 11.382 12.944 2.143 1.00 0.00 403 ALA A CA 12
ATOM 18760 C C . ALA A 1 19 ? 10.568 12.943 0.854 1.00 0.00 403 ALA A C 12
ATOM 18761 O O . ALA A 1 19 ? 9.363 12.693 0.871 1.00 0.00 403 ALA A O 12
ATOM 18768 N N . GLU A 1 20 ? 11.233 13.224 -0.262 1.00 0.00 404 GLU A N 12
ATOM 18769 C CA . GLU A 1 20 ? 10.569 13.256 -1.560 1.00 0.00 404 GLU A CA 12
ATOM 18770 C C . GLU A 1 20 ? 10.868 11.990 -2.356 1.00 0.00 404 GLU A C 12
ATOM 18771 O O . GLU A 1 20 ? 10.119 11.621 -3.260 1.00 0.00 404 GLU A O 12
ATOM 18783 N N . ASN A 1 21 ? 11.968 11.328 -2.013 1.00 0.00 405 ASN A N 12
ATOM 18784 C CA . ASN A 1 21 ? 12.368 10.103 -2.696 1.00 0.00 405 ASN A CA 12
ATOM 18785 C C . ASN A 1 21 ? 12.584 8.969 -1.699 1.00 0.00 405 ASN A C 12
ATOM 18786 O O . ASN A 1 21 ? 13.416 8.087 -1.916 1.00 0.00 405 ASN A O 12
ATOM 18797 N N . CYS A 1 22 ? 11.829 8.999 -0.606 1.00 0.00 406 CYS A N 12
ATOM 18798 C CA . CYS A 1 22 ? 11.937 7.973 0.426 1.00 0.00 406 CYS A CA 12
ATOM 18799 C C . CYS A 1 22 ? 11.377 6.644 -0.068 1.00 0.00 406 CYS A C 12
ATOM 18800 O O . CYS A 1 22 ? 11.683 5.585 0.483 1.00 0.00 406 CYS A O 12
ATOM 18808 N N . LEU A 1 23 ? 10.553 6.705 -1.109 1.00 0.00 407 LEU A N 12
ATOM 18809 C CA . LEU A 1 23 ? 9.948 5.505 -1.677 1.00 0.00 407 LEU A CA 12
ATOM 18810 C C . LEU A 1 23 ? 10.395 5.301 -3.121 1.00 0.00 407 LEU A C 12
ATOM 18811 O O . LEU A 1 23 ? 9.896 4.417 -3.816 1.00 0.00 407 LEU A O 12
ATOM 18827 N N . GLU A 1 24 ? 11.341 6.124 -3.564 1.00 0.00 408 GLU A N 12
ATOM 18828 C CA . GLU A 1 24 ? 11.856 6.032 -4.925 1.00 0.00 408 GLU A CA 12
ATOM 18829 C C . GLU A 1 24 ? 12.613 4.723 -5.133 1.00 0.00 408 GLU A C 12
ATOM 18830 O O . GLU A 1 24 ? 13.435 4.331 -4.306 1.00 0.00 408 GLU A O 12
ATOM 18842 N N . GLY A 1 25 ? 12.329 4.051 -6.245 1.00 0.00 409 GLY A N 12
ATOM 18843 C CA . GLY A 1 25 ? 12.990 2.794 -6.541 1.00 0.00 409 GLY A CA 12
ATOM 18844 C C . GLY A 1 25 ? 12.250 1.601 -5.970 1.00 0.00 409 GLY A C 12
ATOM 18845 O O . GLY A 1 25 ? 12.368 0.486 -6.480 1.00 0.00 409 GLY A O 12
ATOM 18849 N N . LEU A 1 26 ? 11.487 1.833 -4.908 1.00 0.00 410 LEU A N 12
ATOM 18850 C CA . LEU A 1 26 ? 10.726 0.768 -4.265 1.00 0.00 410 LEU A CA 12
ATOM 18851 C C . LEU A 1 26 ? 9.400 0.537 -4.982 1.00 0.00 410 LEU A C 12
ATOM 18852 O O . LEU A 1 26 ? 8.766 1.481 -5.455 1.00 0.00 410 LEU A O 12
ATOM 18868 N N . ILE A 1 27 ? 8.985 -0.723 -5.056 1.00 0.00 411 ILE A N 12
ATOM 18869 C CA . ILE A 1 27 ? 7.732 -1.077 -5.712 1.00 0.00 411 ILE A CA 12
ATOM 18870 C C . ILE A 1 27 ? 6.682 -1.510 -4.694 1.00 0.00 411 ILE A C 12
ATOM 18871 O O . ILE A 1 27 ? 7.010 -2.058 -3.642 1.00 0.00 411 ILE A O 12
ATOM 18887 N N . PHE A 1 28 ? 5.417 -1.260 -5.016 1.00 0.00 412 PHE A N 12
ATOM 18888 C CA . PHE A 1 28 ? 4.317 -1.625 -4.131 1.00 0.00 412 PHE A CA 12
ATOM 18889 C C . PHE A 1 28 ? 3.138 -2.178 -4.926 1.00 0.00 412 PHE A C 12
ATOM 18890 O O . PHE A 1 28 ? 2.907 -1.784 -6.069 1.00 0.00 412 PHE A O 12
ATOM 18907 N N . VAL A 1 29 ? 2.397 -3.096 -4.313 1.00 0.00 413 VAL A N 12
ATOM 18908 C CA . VAL A 1 29 ? 1.242 -3.704 -4.963 1.00 0.00 413 VAL A CA 12
ATOM 18909 C C . VAL A 1 29 ? -0.010 -3.559 -4.106 1.00 0.00 413 VAL A C 12
ATOM 18910 O O . VAL A 1 29 ? -0.202 -4.297 -3.140 1.00 0.00 413 VAL A O 12
ATOM 18923 N N . ILE A 1 30 ? -0.860 -2.603 -4.467 1.00 0.00 414 ILE A N 12
ATOM 18924 C CA . ILE A 1 30 ? -2.095 -2.362 -3.732 1.00 0.00 414 ILE A CA 12
ATOM 18925 C C . ILE A 1 30 ? -3.197 -3.314 -4.183 1.00 0.00 414 ILE A C 12
ATOM 18926 O O . ILE A 1 30 ? -3.476 -3.441 -5.376 1.00 0.00 414 ILE A O 12
ATOM 18942 N N . THR A 1 31 ? -3.825 -3.982 -3.220 1.00 0.00 415 THR A N 12
ATOM 18943 C CA . THR A 1 31 ? -4.898 -4.923 -3.516 1.00 0.00 415 THR A CA 12
ATOM 18944 C C . THR A 1 31 ? -6.119 -4.658 -2.643 1.00 0.00 415 THR A C 12
ATOM 18945 O O . THR A 1 31 ? -5.991 -4.295 -1.474 1.00 0.00 415 THR A O 12
ATOM 18956 N N . GLY A 1 32 ? -7.304 -4.841 -3.218 1.00 0.00 416 GLY A N 12
ATOM 18957 C CA . GLY A 1 32 ? -8.531 -4.617 -2.477 1.00 0.00 416 GLY A CA 12
ATOM 18958 C C . GLY A 1 32 ? -8.815 -3.145 -2.258 1.00 0.00 416 GLY A C 12
ATOM 18959 O O . GLY A 1 32 ? -8.520 -2.313 -3.116 1.00 0.00 416 GLY A O 12
ATOM 18963 N N . VAL A 1 33 ? -9.392 -2.820 -1.105 1.00 0.00 417 VAL A N 12
ATOM 18964 C CA . VAL A 1 33 ? -9.717 -1.438 -0.775 1.00 0.00 417 VAL A CA 12
ATOM 18965 C C . VAL A 1 33 ? -9.334 -1.111 0.664 1.00 0.00 417 VAL A C 12
ATOM 18966 O O . VAL A 1 33 ? -9.303 -1.991 1.525 1.00 0.00 417 VAL A O 12
ATOM 18979 N N . LEU A 1 34 ? -9.042 0.160 0.918 1.00 0.00 418 LEU A N 12
ATOM 18980 C CA . LEU A 1 34 ? -8.660 0.604 2.254 1.00 0.00 418 LEU A CA 12
ATOM 18981 C C . LEU A 1 34 ? -9.483 1.815 2.681 1.00 0.00 418 LEU A C 12
ATOM 18982 O O . LEU A 1 34 ? -9.806 2.677 1.864 1.00 0.00 418 LEU A O 12
ATOM 18998 N N . GLU A 1 35 ? -9.817 1.874 3.967 1.00 0.00 419 GLU A N 12
ATOM 18999 C CA . GLU A 1 35 ? -10.602 2.981 4.501 1.00 0.00 419 GLU A CA 12
ATOM 19000 C C . GLU A 1 35 ? -9.819 4.288 4.427 1.00 0.00 419 GLU A C 12
ATOM 19001 O O . GLU A 1 35 ? -10.237 5.238 3.765 1.00 0.00 419 GLU A O 12
ATOM 19013 N N . SER A 1 36 ? -8.680 4.329 5.112 1.00 0.00 420 SER A N 12
ATOM 19014 C CA . SER A 1 36 ? -7.840 5.521 5.127 1.00 0.00 420 SER A CA 12
ATOM 19015 C C . SER A 1 36 ? -7.820 6.190 3.756 1.00 0.00 420 SER A C 12
ATOM 19016 O O . SER A 1 36 ? -8.209 7.350 3.614 1.00 0.00 420 SER A O 12
ATOM 19024 N N . ILE A 1 37 ? -7.365 5.450 2.751 1.00 0.00 421 ILE A N 12
ATOM 19025 C CA . ILE A 1 37 ? -7.295 5.971 1.391 1.00 0.00 421 ILE A CA 12
ATOM 19026 C C . ILE A 1 37 ? -7.689 4.905 0.374 1.00 0.00 421 ILE A C 12
ATOM 19027 O O . ILE A 1 37 ? -7.549 3.709 0.627 1.00 0.00 421 ILE A O 12
ATOM 19043 N N . GLU A 1 38 ? -8.182 5.349 -0.779 1.00 0.00 422 GLU A N 12
ATOM 19044 C CA . GLU A 1 38 ? -8.596 4.432 -1.835 1.00 0.00 422 GLU A CA 12
ATOM 19045 C C . GLU A 1 38 ? -7.407 4.029 -2.702 1.00 0.00 422 GLU A C 12
ATOM 19046 O O . GLU A 1 38 ? -6.299 4.537 -2.529 1.00 0.00 422 GLU A O 12
ATOM 19058 N N . ARG A 1 39 ? -7.646 3.114 -3.636 1.00 0.00 423 ARG A N 12
ATOM 19059 C CA . ARG A 1 39 ? -6.596 2.642 -4.529 1.00 0.00 423 ARG A CA 12
ATOM 19060 C C . ARG A 1 39 ? -5.936 3.809 -5.258 1.00 0.00 423 ARG A C 12
ATOM 19061 O O . ARG A 1 39 ? -4.710 3.895 -5.330 1.00 0.00 423 ARG A O 12
ATOM 19082 N N . ASP A 1 40 ? -6.757 4.704 -5.796 1.00 0.00 424 ASP A N 12
ATOM 19083 C CA . ASP A 1 40 ? -6.254 5.866 -6.519 1.00 0.00 424 ASP A CA 12
ATOM 19084 C C . ASP A 1 40 ? -5.448 6.773 -5.594 1.00 0.00 424 ASP A C 12
ATOM 19085 O O . ASP A 1 40 ? -4.289 7.081 -5.868 1.00 0.00 424 ASP A O 12
ATOM 19094 N N . GLU A 1 41 ? -6.072 7.199 -4.500 1.00 0.00 425 GLU A N 12
ATOM 19095 C CA . GLU A 1 41 ? -5.412 8.073 -3.537 1.00 0.00 425 GLU A CA 12
ATOM 19096 C C . GLU A 1 41 ? -4.049 7.513 -3.138 1.00 0.00 425 GLU A C 12
ATOM 19097 O O . GLU A 1 41 ? -3.015 8.132 -3.388 1.00 0.00 425 GLU A O 12
ATOM 19109 N N . ALA A 1 42 ? -4.058 6.338 -2.517 1.00 0.00 426 ALA A N 12
ATOM 19110 C CA . ALA A 1 42 ? -2.823 5.694 -2.085 1.00 0.00 426 ALA A CA 12
ATOM 19111 C C . ALA A 1 42 ? -1.781 5.703 -3.198 1.00 0.00 426 ALA A C 12
ATOM 19112 O O . ALA A 1 42 ? -0.626 6.068 -2.978 1.00 0.00 426 ALA A O 12
ATOM 19119 N N . LYS A 1 43 ? -2.195 5.298 -4.394 1.00 0.00 427 LYS A N 12
ATOM 19120 C CA . LYS A 1 43 ? -1.298 5.260 -5.542 1.00 0.00 427 LYS A CA 12
ATOM 19121 C C . LYS A 1 43 ? -0.526 6.569 -5.674 1.00 0.00 427 LYS A C 12
ATOM 19122 O O . LYS A 1 43 ? 0.704 6.574 -5.712 1.00 0.00 427 LYS A O 12
ATOM 19141 N N . SER A 1 44 ? -1.257 7.677 -5.741 1.00 0.00 428 SER A N 12
ATOM 19142 C CA . SER A 1 44 ? -0.640 8.993 -5.870 1.00 0.00 428 SER A CA 12
ATOM 19143 C C . SER A 1 44 ? 0.441 9.192 -4.812 1.00 0.00 428 SER A C 12
ATOM 19144 O O . SER A 1 44 ? 1.479 9.801 -5.075 1.00 0.00 428 SER A O 12
ATOM 19152 N N . LEU A 1 45 ? 0.189 8.676 -3.614 1.00 0.00 429 LEU A N 12
ATOM 19153 C CA . LEU A 1 45 ? 1.140 8.796 -2.514 1.00 0.00 429 LEU A CA 12
ATOM 19154 C C . LEU A 1 45 ? 2.435 8.055 -2.830 1.00 0.00 429 LEU A C 12
ATOM 19155 O O . LEU A 1 45 ? 3.494 8.668 -2.971 1.00 0.00 429 LEU A O 12
ATOM 19171 N N . ILE A 1 46 ? 2.343 6.735 -2.942 1.00 0.00 430 ILE A N 12
ATOM 19172 C CA . ILE A 1 46 ? 3.507 5.911 -3.245 1.00 0.00 430 ILE A CA 12
ATOM 19173 C C . ILE A 1 46 ? 4.311 6.499 -4.399 1.00 0.00 430 ILE A C 12
ATOM 19174 O O . ILE A 1 46 ? 5.541 6.483 -4.382 1.00 0.00 430 ILE A O 12
ATOM 19190 N N . GLU A 1 47 ? 3.607 7.019 -5.399 1.00 0.00 431 GLU A N 12
ATOM 19191 C CA . GLU A 1 47 ? 4.257 7.613 -6.562 1.00 0.00 431 GLU A CA 12
ATOM 19192 C C . GLU A 1 47 ? 4.747 9.024 -6.249 1.00 0.00 431 GLU A C 12
ATOM 19193 O O . GLU A 1 47 ? 5.710 9.505 -6.845 1.00 0.00 431 GLU A O 12
ATOM 19205 N N . ARG A 1 48 ? 4.076 9.683 -5.309 1.00 0.00 432 ARG A N 12
ATOM 19206 C CA . ARG A 1 48 ? 4.441 11.039 -4.918 1.00 0.00 432 ARG A CA 12
ATOM 19207 C C . ARG A 1 48 ? 5.824 11.065 -4.274 1.00 0.00 432 ARG A C 12
ATOM 19208 O O . ARG A 1 48 ? 6.464 12.114 -4.197 1.00 0.00 432 ARG A O 12
ATOM 19229 N N . TYR A 1 49 ? 6.278 9.905 -3.813 1.00 0.00 433 TYR A N 12
ATOM 19230 C CA . TYR A 1 49 ? 7.584 9.795 -3.174 1.00 0.00 433 TYR A CA 12
ATOM 19231 C C . TYR A 1 49 ? 8.554 9.005 -4.048 1.00 0.00 433 TYR A C 12
ATOM 19232 O O . TYR A 1 49 ? 9.685 8.731 -3.648 1.00 0.00 433 TYR A O 12
ATOM 19250 N N . GLY A 1 50 ? 8.102 8.643 -5.244 1.00 0.00 434 GLY A N 12
ATOM 19251 C CA . GLY A 1 50 ? 8.941 7.889 -6.157 1.00 0.00 434 GLY A CA 12
ATOM 19252 C C . GLY A 1 50 ? 8.507 6.442 -6.281 1.00 0.00 434 GLY A C 12
ATOM 19253 O O . GLY A 1 50 ? 8.773 5.791 -7.291 1.00 0.00 434 GLY A O 12
ATOM 19257 N N . GLY A 1 51 ? 7.839 5.935 -5.250 1.00 0.00 435 GLY A N 12
ATOM 19258 C CA . GLY A 1 51 ? 7.381 4.558 -5.267 1.00 0.00 435 GLY A CA 12
ATOM 19259 C C . GLY A 1 51 ? 6.575 4.231 -6.508 1.00 0.00 435 GLY A C 12
ATOM 19260 O O . GLY A 1 51 ? 6.217 5.122 -7.279 1.00 0.00 435 GLY A O 12
ATOM 19264 N N . LYS A 1 52 ? 6.289 2.948 -6.705 1.00 0.00 436 LYS A N 12
ATOM 19265 C CA . LYS A 1 52 ? 5.521 2.503 -7.862 1.00 0.00 436 LYS A CA 12
ATOM 19266 C C . LYS A 1 52 ? 4.363 1.607 -7.435 1.00 0.00 436 LYS A C 12
ATOM 19267 O O . LYS A 1 52 ? 4.415 0.967 -6.384 1.00 0.00 436 LYS A O 12
ATOM 19286 N N . VAL A 1 53 ? 3.319 1.564 -8.256 1.00 0.00 437 VAL A N 12
ATOM 19287 C CA . VAL A 1 53 ? 2.150 0.744 -7.964 1.00 0.00 437 VAL A CA 12
ATOM 19288 C C . VAL A 1 53 ? 1.782 -0.133 -9.156 1.00 0.00 437 VAL A C 12
ATOM 19289 O O . VAL A 1 53 ? 1.521 0.365 -10.251 1.00 0.00 437 VAL A O 12
ATOM 19302 N N . THR A 1 54 ? 1.764 -1.444 -8.935 1.00 0.00 438 THR A N 12
ATOM 19303 C CA . THR A 1 54 ? 1.429 -2.392 -9.990 1.00 0.00 438 THR A CA 12
ATOM 19304 C C . THR A 1 54 ? 0.407 -3.415 -9.507 1.00 0.00 438 THR A C 12
ATOM 19305 O O . THR A 1 54 ? 0.264 -3.645 -8.307 1.00 0.00 438 THR A O 12
ATOM 19316 N N . GLY A 1 55 ? -0.302 -4.027 -10.450 1.00 0.00 439 GLY A N 12
ATOM 19317 C CA . GLY A 1 55 ? -1.302 -5.019 -10.100 1.00 0.00 439 GLY A CA 12
ATOM 19318 C C . GLY A 1 55 ? -0.797 -6.438 -10.275 1.00 0.00 439 GLY A C 12
ATOM 19319 O O . GLY A 1 55 ? -1.453 -7.263 -10.909 1.00 0.00 439 GLY A O 12
ATOM 19323 N N . ASN A 1 56 ? 0.373 -6.722 -9.712 1.00 0.00 440 ASN A N 12
ATOM 19324 C CA . ASN A 1 56 ? 0.967 -8.050 -9.811 1.00 0.00 440 ASN A CA 12
ATOM 19325 C C . ASN A 1 56 ? 2.084 -8.224 -8.787 1.00 0.00 440 ASN A C 12
ATOM 19326 O O . ASN A 1 56 ? 2.822 -7.284 -8.491 1.00 0.00 440 ASN A O 12
ATOM 19337 N N . VAL A 1 57 ? 2.203 -9.434 -8.249 1.00 0.00 441 VAL A N 12
ATOM 19338 C CA . VAL A 1 57 ? 3.231 -9.733 -7.259 1.00 0.00 441 VAL A CA 12
ATOM 19339 C C . VAL A 1 57 ? 4.432 -10.416 -7.903 1.00 0.00 441 VAL A C 12
ATOM 19340 O O . VAL A 1 57 ? 4.383 -11.602 -8.230 1.00 0.00 441 VAL A O 12
ATOM 19353 N N . SER A 1 58 ? 5.511 -9.660 -8.082 1.00 0.00 442 SER A N 12
ATOM 19354 C CA . SER A 1 58 ? 6.725 -10.191 -8.690 1.00 0.00 442 SER A CA 12
ATOM 19355 C C . SER A 1 58 ? 7.942 -9.901 -7.817 1.00 0.00 442 SER A C 12
ATOM 19356 O O . SER A 1 58 ? 7.843 -9.207 -6.805 1.00 0.00 442 SER A O 12
ATOM 19364 N N . LYS A 1 59 ? 9.090 -10.438 -8.217 1.00 0.00 443 LYS A N 12
ATOM 19365 C CA . LYS A 1 59 ? 10.328 -10.238 -7.473 1.00 0.00 443 LYS A CA 12
ATOM 19366 C C . LYS A 1 59 ? 10.596 -8.752 -7.253 1.00 0.00 443 LYS A C 12
ATOM 19367 O O . LYS A 1 59 ? 10.744 -8.299 -6.118 1.00 0.00 443 LYS A O 12
ATOM 19386 N N . LYS A 1 60 ? 10.656 -7.998 -8.346 1.00 0.00 444 LYS A N 12
ATOM 19387 C CA . LYS A 1 60 ? 10.903 -6.563 -8.273 1.00 0.00 444 LYS A CA 12
ATOM 19388 C C . LYS A 1 60 ? 10.134 -5.937 -7.114 1.00 0.00 444 LYS A C 12
ATOM 19389 O O . LYS A 1 60 ? 10.574 -4.949 -6.524 1.00 0.00 444 LYS A O 12
ATOM 19408 N N . THR A 1 61 ? 8.982 -6.517 -6.791 1.00 0.00 445 THR A N 12
ATOM 19409 C CA . THR A 1 61 ? 8.153 -6.017 -5.702 1.00 0.00 445 THR A CA 12
ATOM 19410 C C . THR A 1 61 ? 8.924 -5.997 -4.387 1.00 0.00 445 THR A C 12
ATOM 19411 O O . THR A 1 61 ? 9.550 -6.986 -4.010 1.00 0.00 445 THR A O 12
ATOM 19422 N N . ASN A 1 62 ? 8.873 -4.865 -3.693 1.00 0.00 446 ASN A N 12
ATOM 19423 C CA . ASN A 1 62 ? 9.567 -4.717 -2.419 1.00 0.00 446 ASN A CA 12
ATOM 19424 C C . ASN A 1 62 ? 8.607 -4.917 -1.250 1.00 0.00 446 ASN A C 12
ATOM 19425 O O . ASN A 1 62 ? 8.983 -5.459 -0.210 1.00 0.00 446 ASN A O 12
ATOM 19436 N N . TYR A 1 63 ? 7.366 -4.477 -1.429 1.00 0.00 447 TYR A N 12
ATOM 19437 C CA . TYR A 1 63 ? 6.353 -4.606 -0.389 1.00 0.00 447 TYR A CA 12
ATOM 19438 C C . TYR A 1 63 ? 4.983 -4.895 -0.996 1.00 0.00 447 TYR A C 12
ATOM 19439 O O . TYR A 1 63 ? 4.773 -4.717 -2.197 1.00 0.00 447 TYR A O 12
ATOM 19457 N N . LEU A 1 64 ? 4.054 -5.341 -0.158 1.00 0.00 448 LEU A N 12
ATOM 19458 C CA . LEU A 1 64 ? 2.703 -5.655 -0.610 1.00 0.00 448 LEU A CA 12
ATOM 19459 C C . LEU A 1 64 ? 1.661 -5.005 0.296 1.00 0.00 448 LEU A C 12
ATOM 19460 O O . LEU A 1 64 ? 1.496 -5.397 1.451 1.00 0.00 448 LEU A O 12
ATOM 19476 N N . VAL A 1 65 ? 0.959 -4.010 -0.238 1.00 0.00 449 VAL A N 12
ATOM 19477 C CA . VAL A 1 65 ? -0.069 -3.308 0.520 1.00 0.00 449 VAL A CA 12
ATOM 19478 C C . VAL A 1 65 ? -1.375 -4.093 0.533 1.00 0.00 449 VAL A C 12
ATOM 19479 O O . VAL A 1 65 ? -2.099 -4.129 -0.462 1.00 0.00 449 VAL A O 12
ATOM 19492 N N . MET A 1 66 ? -1.671 -4.720 1.667 1.00 0.00 450 MET A N 12
ATOM 19493 C CA . MET A 1 66 ? -2.893 -5.504 1.810 1.00 0.00 450 MET A CA 12
ATOM 19494 C C . MET A 1 66 ? -3.991 -4.683 2.478 1.00 0.00 450 MET A C 12
ATOM 19495 O O . MET A 1 66 ? -3.716 -3.684 3.141 1.00 0.00 450 MET A O 12
ATOM 19509 N N . GLY A 1 67 ? -5.237 -5.111 2.298 1.00 0.00 451 GLY A N 12
ATOM 19510 C CA . GLY A 1 67 ? -6.357 -4.404 2.889 1.00 0.00 451 GLY A CA 12
ATOM 19511 C C . GLY A 1 67 ? -7.482 -5.335 3.296 1.00 0.00 451 GLY A C 12
ATOM 19512 O O . GLY A 1 67 ? -7.237 -6.426 3.811 1.00 0.00 451 GLY A O 12
ATOM 19516 N N . ARG A 1 68 ? -8.718 -4.904 3.067 1.00 0.00 452 ARG A N 12
ATOM 19517 C CA . ARG A 1 68 ? -9.884 -5.706 3.417 1.00 0.00 452 ARG A CA 12
ATOM 19518 C C . ARG A 1 68 ? -10.343 -6.545 2.228 1.00 0.00 452 ARG A C 12
ATOM 19519 O O . ARG A 1 68 ? -9.942 -6.298 1.090 1.00 0.00 452 ARG A O 12
ATOM 19540 N N . ASP A 1 69 ? -11.184 -7.536 2.500 1.00 0.00 453 ASP A N 12
ATOM 19541 C CA . ASP A 1 69 ? -11.698 -8.412 1.453 1.00 0.00 453 ASP A CA 12
ATOM 19542 C C . ASP A 1 69 ? -10.617 -8.718 0.421 1.00 0.00 453 ASP A C 12
ATOM 19543 O O . ASP A 1 69 ? -10.854 -8.637 -0.784 1.00 0.00 453 ASP A O 12
ATOM 19552 N N . SER A 1 70 ? -9.429 -9.069 0.903 1.00 0.00 454 SER A N 12
ATOM 19553 C CA . SER A 1 70 ? -8.309 -9.383 0.023 1.00 0.00 454 SER A CA 12
ATOM 19554 C C . SER A 1 70 ? -8.384 -10.829 -0.457 1.00 0.00 454 SER A C 12
ATOM 19555 O O . SER A 1 70 ? -9.323 -11.555 -0.131 1.00 0.00 454 SER A O 12
ATOM 19563 N N . GLY A 1 71 ? -7.387 -11.241 -1.234 1.00 0.00 455 GLY A N 12
ATOM 19564 C CA . GLY A 1 71 ? -7.358 -12.598 -1.747 1.00 0.00 455 GLY A CA 12
ATOM 19565 C C . GLY A 1 71 ? -6.270 -13.437 -1.106 1.00 0.00 455 GLY A C 12
ATOM 19566 O O . GLY A 1 71 ? -5.534 -12.956 -0.245 1.00 0.00 455 GLY A O 12
ATOM 19570 N N . GLN A 1 72 ? -6.170 -14.694 -1.525 1.00 0.00 456 GLN A N 12
ATOM 19571 C CA . GLN A 1 72 ? -5.166 -15.602 -0.984 1.00 0.00 456 GLN A CA 12
ATOM 19572 C C . GLN A 1 72 ? -4.071 -15.877 -2.010 1.00 0.00 456 GLN A C 12
ATOM 19573 O O . GLN A 1 72 ? -3.022 -16.429 -1.680 1.00 0.00 456 GLN A O 12
ATOM 19587 N N . SER A 1 73 ? -4.323 -15.488 -3.256 1.00 0.00 457 SER A N 12
ATOM 19588 C CA . SER A 1 73 ? -3.361 -15.696 -4.331 1.00 0.00 457 SER A CA 12
ATOM 19589 C C . SER A 1 73 ? -2.198 -14.715 -4.217 1.00 0.00 457 SER A C 12
ATOM 19590 O O . SER A 1 73 ? -1.032 -15.106 -4.277 1.00 0.00 457 SER A O 12
ATOM 19598 N N . LYS A 1 74 ? -2.524 -13.437 -4.053 1.00 0.00 458 LYS A N 12
ATOM 19599 C CA . LYS A 1 74 ? -1.509 -12.398 -3.929 1.00 0.00 458 LYS A CA 12
ATOM 19600 C C . LYS A 1 74 ? -0.557 -12.701 -2.776 1.00 0.00 458 LYS A C 12
ATOM 19601 O O . LYS A 1 74 ? 0.660 -12.725 -2.953 1.00 0.00 458 LYS A O 12
ATOM 19620 N N . SER A 1 75 ? -1.121 -12.934 -1.595 1.00 0.00 459 SER A N 12
ATOM 19621 C CA . SER A 1 75 ? -0.322 -13.234 -0.412 1.00 0.00 459 SER A CA 12
ATOM 19622 C C . SER A 1 75 ? 0.492 -14.508 -0.616 1.00 0.00 459 SER A C 12
ATOM 19623 O O . SER A 1 75 ? 1.667 -14.572 -0.252 1.00 0.00 459 SER A O 12
ATOM 19631 N N . ASP A 1 76 ? -0.141 -15.520 -1.198 1.00 0.00 460 ASP A N 12
ATOM 19632 C CA . ASP A 1 76 ? 0.524 -16.793 -1.452 1.00 0.00 460 ASP A CA 12
ATOM 19633 C C . ASP A 1 76 ? 1.934 -16.572 -1.991 1.00 0.00 460 ASP A C 12
ATOM 19634 O O . ASP A 1 76 ? 2.921 -16.888 -1.326 1.00 0.00 460 ASP A O 12
ATOM 19643 N N . LYS A 1 77 ? 2.021 -16.029 -3.200 1.00 0.00 461 LYS A N 12
ATOM 19644 C CA . LYS A 1 77 ? 3.309 -15.765 -3.830 1.00 0.00 461 LYS A CA 12
ATOM 19645 C C . LYS A 1 77 ? 4.142 -14.808 -2.984 1.00 0.00 461 LYS A C 12
ATOM 19646 O O . LYS A 1 77 ? 5.282 -15.109 -2.630 1.00 0.00 461 LYS A O 12
ATOM 19665 N N . ALA A 1 78 ? 3.566 -13.654 -2.664 1.00 0.00 462 ALA A N 12
ATOM 19666 C CA . ALA A 1 78 ? 4.254 -12.654 -1.856 1.00 0.00 462 ALA A CA 12
ATOM 19667 C C . ALA A 1 78 ? 5.118 -13.313 -0.786 1.00 0.00 462 ALA A C 12
ATOM 19668 O O . ALA A 1 78 ? 6.275 -12.941 -0.594 1.00 0.00 462 ALA A O 12
ATOM 19675 N N . ALA A 1 79 ? 4.548 -14.292 -0.092 1.00 0.00 463 ALA A N 12
ATOM 19676 C CA . ALA A 1 79 ? 5.267 -15.003 0.958 1.00 0.00 463 ALA A CA 12
ATOM 19677 C C . ALA A 1 79 ? 6.402 -15.838 0.377 1.00 0.00 463 ALA A C 12
ATOM 19678 O O . ALA A 1 79 ? 7.545 -15.746 0.824 1.00 0.00 463 ALA A O 12
ATOM 19685 N N . ALA A 1 80 ? 6.079 -16.654 -0.621 1.00 0.00 464 ALA A N 12
ATOM 19686 C CA . ALA A 1 80 ? 7.072 -17.506 -1.264 1.00 0.00 464 ALA A CA 12
ATOM 19687 C C . ALA A 1 80 ? 8.297 -16.699 -1.684 1.00 0.00 464 ALA A C 12
ATOM 19688 O O . ALA A 1 80 ? 9.433 -17.098 -1.428 1.00 0.00 464 ALA A O 12
ATOM 19695 N N . LEU A 1 81 ? 8.058 -15.564 -2.331 1.00 0.00 465 LEU A N 12
ATOM 19696 C CA . LEU A 1 81 ? 9.141 -14.701 -2.788 1.00 0.00 465 LEU A CA 12
ATOM 19697 C C . LEU A 1 81 ? 9.829 -14.020 -1.610 1.00 0.00 465 LEU A C 12
ATOM 19698 O O . LEU A 1 81 ? 11.006 -13.670 -1.682 1.00 0.00 465 LEU A O 12
ATOM 19714 N N . GLY A 1 82 ? 9.086 -13.837 -0.522 1.00 0.00 466 GLY A N 12
ATOM 19715 C CA . GLY A 1 82 ? 9.642 -13.201 0.658 1.00 0.00 466 GLY A CA 12
ATOM 19716 C C . GLY A 1 82 ? 9.507 -11.692 0.620 1.00 0.00 466 GLY A C 12
ATOM 19717 O O . GLY A 1 82 ? 10.481 -10.968 0.831 1.00 0.00 466 GLY A O 12
ATOM 19721 N N . THR A 1 83 ? 8.297 -11.214 0.349 1.00 0.00 467 THR A N 12
ATOM 19722 C CA . THR A 1 83 ? 8.038 -9.781 0.281 1.00 0.00 467 THR A CA 12
ATOM 19723 C C . THR A 1 83 ? 7.428 -9.270 1.582 1.00 0.00 467 THR A C 12
ATOM 19724 O O . THR A 1 83 ? 6.698 -9.991 2.262 1.00 0.00 467 THR A O 12
ATOM 19735 N N . LYS A 1 84 ? 7.732 -8.022 1.922 1.00 0.00 468 LYS A N 12
ATOM 19736 C CA . LYS A 1 84 ? 7.212 -7.413 3.141 1.00 0.00 468 LYS A CA 12
ATOM 19737 C C . LYS A 1 84 ? 5.778 -6.933 2.940 1.00 0.00 468 LYS A C 12
ATOM 19738 O O . LYS A 1 84 ? 5.529 -5.996 2.180 1.00 0.00 468 LYS A O 12
ATOM 19757 N N . ILE A 1 85 ? 4.841 -7.578 3.626 1.00 0.00 469 ILE A N 12
ATOM 19758 C CA . ILE A 1 85 ? 3.434 -7.214 3.525 1.00 0.00 469 ILE A CA 12
ATOM 19759 C C . ILE A 1 85 ? 3.057 -6.175 4.576 1.00 0.00 469 ILE A C 12
ATOM 19760 O O . ILE A 1 85 ? 3.264 -6.384 5.771 1.00 0.00 469 ILE A O 12
ATOM 19776 N N . ILE A 1 86 ? 2.502 -5.057 4.122 1.00 0.00 470 ILE A N 12
ATOM 19777 C CA . ILE A 1 86 ? 2.093 -3.987 5.023 1.00 0.00 470 ILE A CA 12
ATOM 19778 C C . ILE A 1 86 ? 0.681 -3.508 4.705 1.00 0.00 470 ILE A C 12
ATOM 19779 O O . ILE A 1 86 ? 0.135 -3.814 3.644 1.00 0.00 470 ILE A O 12
ATOM 19795 N N . ASP A 1 87 ? 0.094 -2.756 5.629 1.00 0.00 471 ASP A N 12
ATOM 19796 C CA . ASP A 1 87 ? -1.254 -2.232 5.446 1.00 0.00 471 ASP A CA 12
ATOM 19797 C C . ASP A 1 87 ? -1.224 -0.727 5.198 1.00 0.00 471 ASP A C 12
ATOM 19798 O O . ASP A 1 87 ? -0.163 -0.105 5.234 1.00 0.00 471 ASP A O 12
ATOM 19807 N N . GLU A 1 88 ? -2.395 -0.151 4.946 1.00 0.00 472 GLU A N 12
ATOM 19808 C CA . GLU A 1 88 ? -2.500 1.281 4.689 1.00 0.00 472 GLU A CA 12
ATOM 19809 C C . GLU A 1 88 ? -1.739 2.080 5.743 1.00 0.00 472 GLU A C 12
ATOM 19810 O O . GLU A 1 88 ? -1.256 3.180 5.474 1.00 0.00 472 GLU A O 12
ATOM 19822 N N . ASP A 1 89 ? -1.638 1.519 6.943 1.00 0.00 473 ASP A N 12
ATOM 19823 C CA . ASP A 1 89 ? -0.936 2.178 8.038 1.00 0.00 473 ASP A CA 12
ATOM 19824 C C . ASP A 1 89 ? 0.575 2.033 7.881 1.00 0.00 473 ASP A C 12
ATOM 19825 O O . ASP A 1 89 ? 1.316 3.010 7.978 1.00 0.00 473 ASP A O 12
ATOM 19834 N N . GLY A 1 90 ? 1.024 0.805 7.638 1.00 0.00 474 GLY A N 12
ATOM 19835 C CA . GLY A 1 90 ? 2.444 0.554 7.472 1.00 0.00 474 GLY A CA 12
ATOM 19836 C C . GLY A 1 90 ? 3.038 1.329 6.313 1.00 0.00 474 GLY A C 12
ATOM 19837 O O . GLY A 1 90 ? 4.239 1.604 6.291 1.00 0.00 474 GLY A O 12
ATOM 19841 N N . LEU A 1 91 ? 2.198 1.681 5.346 1.00 0.00 475 LEU A N 12
ATOM 19842 C CA . LEU A 1 91 ? 2.647 2.428 4.177 1.00 0.00 475 LEU A CA 12
ATOM 19843 C C . LEU A 1 91 ? 2.976 3.871 4.546 1.00 0.00 475 LEU A C 12
ATOM 19844 O O . LEU A 1 91 ? 3.920 4.459 4.016 1.00 0.00 475 LEU A O 12
ATOM 19860 N N . LEU A 1 92 ? 2.193 4.436 5.458 1.00 0.00 476 LEU A N 12
ATOM 19861 C CA . LEU A 1 92 ? 2.402 5.811 5.900 1.00 0.00 476 LEU A CA 12
ATOM 19862 C C . LEU A 1 92 ? 3.624 5.911 6.808 1.00 0.00 476 LEU A C 12
ATOM 19863 O O . LEU A 1 92 ? 4.332 6.917 6.803 1.00 0.00 476 LEU A O 12
ATOM 19879 N N . ASN A 1 93 ? 3.866 4.859 7.584 1.00 0.00 477 ASN A N 12
ATOM 19880 C CA . ASN A 1 93 ? 5.003 4.828 8.496 1.00 0.00 477 ASN A CA 12
ATOM 19881 C C . ASN A 1 93 ? 6.316 4.722 7.725 1.00 0.00 477 ASN A C 12
ATOM 19882 O O . ASN A 1 93 ? 7.356 5.200 8.180 1.00 0.00 477 ASN A O 12
ATOM 19893 N N . LEU A 1 94 ? 6.260 4.092 6.557 1.00 0.00 478 LEU A N 12
ATOM 19894 C CA . LEU A 1 94 ? 7.444 3.923 5.722 1.00 0.00 478 LEU A CA 12
ATOM 19895 C C . LEU A 1 94 ? 7.906 5.262 5.156 1.00 0.00 478 LEU A C 12
ATOM 19896 O O . LEU A 1 94 ? 9.072 5.424 4.794 1.00 0.00 478 LEU A O 12
ATOM 19912 N N . ILE A 1 95 ? 6.986 6.218 5.084 1.00 0.00 479 ILE A N 12
ATOM 19913 C CA . ILE A 1 95 ? 7.301 7.543 4.565 1.00 0.00 479 ILE A CA 12
ATOM 19914 C C . ILE A 1 95 ? 7.920 8.423 5.646 1.00 0.00 479 ILE A C 12
ATOM 19915 O O . ILE A 1 95 ? 8.531 9.450 5.350 1.00 0.00 479 ILE A O 12
ATOM 19931 N N . ARG A 1 96 ? 7.757 8.014 6.900 1.00 0.00 480 ARG A N 12
ATOM 19932 C CA . ARG A 1 96 ? 8.300 8.765 8.025 1.00 0.00 480 ARG A CA 12
ATOM 19933 C C . ARG A 1 96 ? 9.557 8.094 8.571 1.00 0.00 480 ARG A C 12
ATOM 19934 O O . ARG A 1 96 ? 10.276 8.669 9.389 1.00 0.00 480 ARG A O 12
ATOM 19955 N N . THR A 1 97 ? 9.816 6.873 8.114 1.00 0.00 481 THR A N 12
ATOM 19956 C CA . THR A 1 97 ? 10.984 6.123 8.557 1.00 0.00 481 THR A CA 12
ATOM 19957 C C . THR A 1 97 ? 12.052 6.075 7.471 1.00 0.00 481 THR A C 12
ATOM 19958 O O . THR A 1 97 ? 13.244 6.180 7.755 1.00 0.00 481 THR A O 12
ATOM 19969 N N . MET A 1 98 ? 11.615 5.917 6.225 1.00 0.00 482 MET A N 12
ATOM 19970 C CA . MET A 1 98 ? 12.535 5.857 5.096 1.00 0.00 482 MET A CA 12
ATOM 19971 C C . MET A 1 98 ? 13.229 7.200 4.888 1.00 0.00 482 MET A C 12
ATOM 19972 O O . MET A 1 98 ? 12.631 8.265 5.041 1.00 0.00 482 MET A O 12
ATOM 19986 N N . PRO A 1 99 ? 14.521 7.151 4.533 1.00 0.00 483 PRO A N 12
ATOM 19987 C CA . PRO A 1 99 ? 15.324 8.354 4.297 1.00 0.00 483 PRO A CA 12
ATOM 19988 C C . PRO A 1 99 ? 14.903 9.093 3.032 1.00 0.00 483 PRO A C 12
ATOM 19989 O O . PRO A 1 99 ? 13.824 8.854 2.492 1.00 0.00 483 PRO A O 12
ATOM 20000 N N . GLY A 1 100 ? 15.763 9.992 2.563 1.00 0.00 484 GLY A N 12
ATOM 20001 C CA . GLY A 1 100 ? 15.462 10.752 1.363 1.00 0.00 484 GLY A CA 12
ATOM 20002 C C . GLY A 1 100 ? 16.613 10.759 0.377 1.00 0.00 484 GLY A C 12
ATOM 20003 O O . GLY A 1 100 ? 17.734 10.379 0.717 1.00 0.00 484 GLY A O 12
ATOM 20007 N N . LYS A 1 101 ? 16.338 11.192 -0.848 1.00 0.00 485 LYS A N 12
ATOM 20008 C CA . LYS A 1 101 ? 17.359 11.248 -1.888 1.00 0.00 485 LYS A CA 12
ATOM 20009 C C . LYS A 1 101 ? 17.222 12.521 -2.717 1.00 0.00 485 LYS A C 12
ATOM 20010 O O . LYS A 1 101 ? 16.207 13.214 -2.647 1.00 0.00 485 LYS A O 12
ATOM 20029 N N . LYS A 1 102 ? 18.251 12.823 -3.502 1.00 0.00 486 LYS A N 12
ATOM 20030 C CA . LYS A 1 102 ? 18.246 14.012 -4.347 1.00 0.00 486 LYS A CA 12
ATOM 20031 C C . LYS A 1 102 ? 17.478 15.149 -3.680 1.00 0.00 486 LYS A C 12
ATOM 20032 O O . LYS A 1 102 ? 16.650 15.805 -4.312 1.00 0.00 486 LYS A O 12
ATOM 20051 N N . SER A 1 103 ? 17.761 15.379 -2.402 1.00 0.00 487 SER A N 12
ATOM 20052 C CA . SER A 1 103 ? 17.096 16.436 -1.650 1.00 0.00 487 SER A CA 12
ATOM 20053 C C . SER A 1 103 ? 18.108 17.449 -1.124 1.00 0.00 487 SER A C 12
ATOM 20054 O O . SER A 1 103 ? 19.318 17.241 -1.218 1.00 0.00 487 SER A O 12
ATOM 20062 N N . LYS A 1 104 ? 17.605 18.547 -0.570 1.00 0.00 488 LYS A N 12
ATOM 20063 C CA . LYS A 1 104 ? 18.463 19.593 -0.028 1.00 0.00 488 LYS A CA 12
ATOM 20064 C C . LYS A 1 104 ? 18.314 19.687 1.487 1.00 0.00 488 LYS A C 12
ATOM 20065 O O . LYS A 1 104 ? 19.267 20.014 2.195 1.00 0.00 488 LYS A O 12
ATOM 20084 N N . TYR A 1 105 ? 17.114 19.399 1.978 1.00 0.00 489 TYR A N 12
ATOM 20085 C CA . TYR A 1 105 ? 16.841 19.452 3.410 1.00 0.00 489 TYR A CA 12
ATOM 20086 C C . TYR A 1 105 ? 17.756 18.501 4.175 1.00 0.00 489 TYR A C 12
ATOM 20087 O O . TYR A 1 105 ? 18.333 17.580 3.598 1.00 0.00 489 TYR A O 12
ATOM 20105 N N . GLU A 1 106 ? 17.883 18.733 5.478 1.00 0.00 490 GLU A N 12
ATOM 20106 C CA . GLU A 1 106 ? 18.729 17.898 6.323 1.00 0.00 490 GLU A CA 12
ATOM 20107 C C . GLU A 1 106 ? 17.905 17.215 7.410 1.00 0.00 490 GLU A C 12
ATOM 20108 O O . GLU A 1 106 ? 16.732 17.534 7.608 1.00 0.00 490 GLU A O 12
ATOM 20120 N N . ILE A 1 107 ? 18.527 16.273 8.112 1.00 0.00 491 ILE A N 12
ATOM 20121 C CA . ILE A 1 107 ? 17.852 15.545 9.179 1.00 0.00 491 ILE A CA 12
ATOM 20122 C C . ILE A 1 107 ? 18.219 16.110 10.547 1.00 0.00 491 ILE A C 12
ATOM 20123 O O . ILE A 1 107 ? 19.387 16.115 10.935 1.00 0.00 491 ILE A O 12
ATOM 20139 N N . ALA A 1 108 ? 17.213 16.584 11.275 1.00 0.00 492 ALA A N 12
ATOM 20140 C CA . ALA A 1 108 ? 17.430 17.148 12.601 1.00 0.00 492 ALA A CA 12
ATOM 20141 C C . ALA A 1 108 ? 16.945 16.195 13.688 1.00 0.00 492 ALA A C 12
ATOM 20142 O O . ALA A 1 108 ? 15.861 15.621 13.587 1.00 0.00 492 ALA A O 12
ATOM 20149 N N . VAL A 1 109 ? 17.756 16.030 14.729 1.00 0.00 493 VAL A N 12
ATOM 20150 C CA . VAL A 1 109 ? 17.409 15.146 15.836 1.00 0.00 493 VAL A CA 12
ATOM 20151 C C . VAL A 1 109 ? 16.808 15.930 16.997 1.00 0.00 493 VAL A C 12
ATOM 20152 O O . VAL A 1 109 ? 17.359 16.943 17.425 1.00 0.00 493 VAL A O 12
ATOM 20165 N N . GLU A 1 110 ? 15.675 15.452 17.503 1.00 0.00 494 GLU A N 12
ATOM 20166 C CA . GLU A 1 110 ? 15.000 16.109 18.616 1.00 0.00 494 GLU A CA 12
ATOM 20167 C C . GLU A 1 110 ? 14.165 15.110 19.412 1.00 0.00 494 GLU A C 12
ATOM 20168 O O . GLU A 1 110 ? 13.394 14.336 18.844 1.00 0.00 494 GLU A O 12
ATOM 20180 N N . THR A 1 111 ? 14.325 15.133 20.732 1.00 0.00 495 THR A N 12
ATOM 20181 C CA . THR A 1 111 ? 13.588 14.229 21.606 1.00 0.00 495 THR A CA 12
ATOM 20182 C C . THR A 1 111 ? 12.130 14.115 21.177 1.00 0.00 495 THR A C 12
ATOM 20183 O O . THR A 1 111 ? 11.474 15.119 20.903 1.00 0.00 495 THR A O 12
ATOM 20194 N N . GLU A 1 112 ? 11.629 12.885 21.120 1.00 0.00 496 GLU A N 12
ATOM 20195 C CA . GLU A 1 112 ? 10.248 12.641 20.723 1.00 0.00 496 GLU A CA 12
ATOM 20196 C C . GLU A 1 112 ? 9.410 12.190 21.916 1.00 0.00 496 GLU A C 12
ATOM 20197 O O . GLU A 1 112 ? 8.205 11.973 21.794 1.00 0.00 496 GLU A O 12
ATOM 20209 N N . GLY A 1 1 ? -17.974 14.184 -3.694 1.00 0.00 385 GLY A N 13
ATOM 20210 C CA . GLY A 1 1 ? -18.815 15.028 -4.522 1.00 0.00 385 GLY A CA 13
ATOM 20211 C C . GLY A 1 1 ? -18.483 14.910 -5.996 1.00 0.00 385 GLY A C 13
ATOM 20212 O O . GLY A 1 1 ? -19.207 14.264 -6.753 1.00 0.00 385 GLY A O 13
ATOM 20216 N N . SER A 1 2 ? -17.385 15.538 -6.406 1.00 0.00 386 SER A N 13
ATOM 20217 C CA . SER A 1 2 ? -16.961 15.506 -7.800 1.00 0.00 386 SER A CA 13
ATOM 20218 C C . SER A 1 2 ? -15.791 14.545 -7.990 1.00 0.00 386 SER A C 13
ATOM 20219 O O . SER A 1 2 ? -14.642 14.886 -7.709 1.00 0.00 386 SER A O 13
ATOM 20227 N N . SER A 1 3 ? -16.092 13.343 -8.470 1.00 0.00 387 SER A N 13
ATOM 20228 C CA . SER A 1 3 ? -15.067 12.330 -8.694 1.00 0.00 387 SER A CA 13
ATOM 20229 C C . SER A 1 3 ? -13.983 12.853 -9.631 1.00 0.00 387 SER A C 13
ATOM 20230 O O . SER A 1 3 ? -14.273 13.350 -10.719 1.00 0.00 387 SER A O 13
ATOM 20238 N N . GLY A 1 4 ? -12.730 12.737 -9.201 1.00 0.00 388 GLY A N 13
ATOM 20239 C CA . GLY A 1 4 ? -11.621 13.202 -10.013 1.00 0.00 388 GLY A CA 13
ATOM 20240 C C . GLY A 1 4 ? -10.458 13.698 -9.176 1.00 0.00 388 GLY A C 13
ATOM 20241 O O . GLY A 1 4 ? -9.319 13.274 -9.371 1.00 0.00 388 GLY A O 13
ATOM 20245 N N . SER A 1 5 ? -10.745 14.601 -8.243 1.00 0.00 389 SER A N 13
ATOM 20246 C CA . SER A 1 5 ? -9.713 15.159 -7.377 1.00 0.00 389 SER A CA 13
ATOM 20247 C C . SER A 1 5 ? -8.946 14.052 -6.661 1.00 0.00 389 SER A C 13
ATOM 20248 O O . SER A 1 5 ? -9.396 12.907 -6.605 1.00 0.00 389 SER A O 13
ATOM 20256 N N . SER A 1 6 ? -7.786 14.401 -6.115 1.00 0.00 390 SER A N 13
ATOM 20257 C CA . SER A 1 6 ? -6.954 13.437 -5.406 1.00 0.00 390 SER A CA 13
ATOM 20258 C C . SER A 1 6 ? -7.101 13.599 -3.896 1.00 0.00 390 SER A C 13
ATOM 20259 O O . SER A 1 6 ? -7.653 14.589 -3.418 1.00 0.00 390 SER A O 13
ATOM 20267 N N . GLY A 1 7 ? -6.603 12.617 -3.150 1.00 0.00 391 GLY A N 13
ATOM 20268 C CA . GLY A 1 7 ? -6.689 12.669 -1.702 1.00 0.00 391 GLY A CA 13
ATOM 20269 C C . GLY A 1 7 ? -8.119 12.596 -1.203 1.00 0.00 391 GLY A C 13
ATOM 20270 O O . GLY A 1 7 ? -8.921 13.495 -1.460 1.00 0.00 391 GLY A O 13
ATOM 20274 N N . LYS A 1 8 ? -8.441 11.523 -0.489 1.00 0.00 392 LYS A N 13
ATOM 20275 C CA . LYS A 1 8 ? -9.784 11.335 0.047 1.00 0.00 392 LYS A CA 13
ATOM 20276 C C . LYS A 1 8 ? -9.782 11.441 1.569 1.00 0.00 392 LYS A C 13
ATOM 20277 O O . LYS A 1 8 ? -10.476 10.690 2.253 1.00 0.00 392 LYS A O 13
ATOM 20296 N N . ALA A 1 9 ? -8.998 12.379 2.091 1.00 0.00 393 ALA A N 13
ATOM 20297 C CA . ALA A 1 9 ? -8.909 12.585 3.531 1.00 0.00 393 ALA A CA 13
ATOM 20298 C C . ALA A 1 9 ? -10.136 13.322 4.057 1.00 0.00 393 ALA A C 13
ATOM 20299 O O . ALA A 1 9 ? -10.716 14.157 3.362 1.00 0.00 393 ALA A O 13
ATOM 20306 N N . LEU A 1 10 ? -10.526 13.009 5.287 1.00 0.00 394 LEU A N 13
ATOM 20307 C CA . LEU A 1 10 ? -11.685 13.642 5.907 1.00 0.00 394 LEU A CA 13
ATOM 20308 C C . LEU A 1 10 ? -11.256 14.600 7.013 1.00 0.00 394 LEU A C 13
ATOM 20309 O O . LEU A 1 10 ? -12.065 15.370 7.529 1.00 0.00 394 LEU A O 13
ATOM 20325 N N . GLY A 1 11 ? -9.977 14.548 7.371 1.00 0.00 395 GLY A N 13
ATOM 20326 C CA . GLY A 1 11 ? -9.462 15.418 8.413 1.00 0.00 395 GLY A CA 13
ATOM 20327 C C . GLY A 1 11 ? -8.914 14.644 9.595 1.00 0.00 395 GLY A C 13
ATOM 20328 O O . GLY A 1 11 ? -8.450 15.235 10.571 1.00 0.00 395 GLY A O 13
ATOM 20332 N N . SER A 1 12 ? -8.967 13.319 9.510 1.00 0.00 396 SER A N 13
ATOM 20333 C CA . SER A 1 12 ? -8.477 12.463 10.585 1.00 0.00 396 SER A CA 13
ATOM 20334 C C . SER A 1 12 ? -7.298 11.619 10.111 1.00 0.00 396 SER A C 13
ATOM 20335 O O . SER A 1 12 ? -6.937 10.625 10.743 1.00 0.00 396 SER A O 13
ATOM 20343 N N . LYS A 1 13 ? -6.701 12.021 8.995 1.00 0.00 397 LYS A N 13
ATOM 20344 C CA . LYS A 1 13 ? -5.561 11.304 8.435 1.00 0.00 397 LYS A CA 13
ATOM 20345 C C . LYS A 1 13 ? -4.380 12.244 8.218 1.00 0.00 397 LYS A C 13
ATOM 20346 O O . LYS A 1 13 ? -4.299 12.928 7.199 1.00 0.00 397 LYS A O 13
ATOM 20365 N N . GLU A 1 14 ? -3.466 12.270 9.184 1.00 0.00 398 GLU A N 13
ATOM 20366 C CA . GLU A 1 14 ? -2.289 13.127 9.096 1.00 0.00 398 GLU A CA 13
ATOM 20367 C C . GLU A 1 14 ? -1.220 12.493 8.210 1.00 0.00 398 GLU A C 13
ATOM 20368 O O . GLU A 1 14 ? -0.882 11.320 8.370 1.00 0.00 398 GLU A O 13
ATOM 20380 N N . ILE A 1 15 ? -0.692 13.278 7.277 1.00 0.00 399 ILE A N 13
ATOM 20381 C CA . ILE A 1 15 ? 0.338 12.795 6.366 1.00 0.00 399 ILE A CA 13
ATOM 20382 C C . ILE A 1 15 ? 1.732 13.028 6.940 1.00 0.00 399 ILE A C 13
ATOM 20383 O O . ILE A 1 15 ? 2.103 14.146 7.300 1.00 0.00 399 ILE A O 13
ATOM 20399 N N . PRO A 1 16 ? 2.525 11.950 7.025 1.00 0.00 400 PRO A N 13
ATOM 20400 C CA . PRO A 1 16 ? 3.891 12.012 7.551 1.00 0.00 400 PRO A CA 13
ATOM 20401 C C . PRO A 1 16 ? 4.839 12.756 6.617 1.00 0.00 400 PRO A C 13
ATOM 20402 O O . PRO A 1 16 ? 4.992 12.391 5.451 1.00 0.00 400 PRO A O 13
ATOM 20413 N N . LYS A 1 17 ? 5.474 13.801 7.136 1.00 0.00 401 LYS A N 13
ATOM 20414 C CA . LYS A 1 17 ? 6.409 14.597 6.349 1.00 0.00 401 LYS A CA 13
ATOM 20415 C C . LYS A 1 17 ? 7.782 13.933 6.300 1.00 0.00 401 LYS A C 13
ATOM 20416 O O . LYS A 1 17 ? 8.509 13.916 7.292 1.00 0.00 401 LYS A O 13
ATOM 20435 N N . GLY A 1 18 ? 8.129 13.388 5.139 1.00 0.00 402 GLY A N 13
ATOM 20436 C CA . GLY A 1 18 ? 9.414 12.732 4.982 1.00 0.00 402 GLY A CA 13
ATOM 20437 C C . GLY A 1 18 ? 10.217 13.297 3.828 1.00 0.00 402 GLY A C 13
ATOM 20438 O O . GLY A 1 18 ? 10.254 14.510 3.623 1.00 0.00 402 GLY A O 13
ATOM 20442 N N . ALA A 1 19 ? 10.864 12.416 3.072 1.00 0.00 403 ALA A N 13
ATOM 20443 C CA . ALA A 1 19 ? 11.670 12.834 1.931 1.00 0.00 403 ALA A CA 13
ATOM 20444 C C . ALA A 1 19 ? 10.859 12.792 0.641 1.00 0.00 403 ALA A C 13
ATOM 20445 O O . ALA A 1 19 ? 9.657 12.529 0.661 1.00 0.00 403 ALA A O 13
ATOM 20452 N N . GLU A 1 20 ? 11.525 13.054 -0.480 1.00 0.00 404 GLU A N 13
ATOM 20453 C CA . GLU A 1 20 ? 10.863 13.048 -1.780 1.00 0.00 404 GLU A CA 13
ATOM 20454 C C . GLU A 1 20 ? 11.119 11.734 -2.514 1.00 0.00 404 GLU A C 13
ATOM 20455 O O . GLU A 1 20 ? 10.375 11.362 -3.420 1.00 0.00 404 GLU A O 13
ATOM 20467 N N . ASN A 1 21 ? 12.178 11.037 -2.115 1.00 0.00 405 ASN A N 13
ATOM 20468 C CA . ASN A 1 21 ? 12.534 9.766 -2.735 1.00 0.00 405 ASN A CA 13
ATOM 20469 C C . ASN A 1 21 ? 12.699 8.674 -1.682 1.00 0.00 405 ASN A C 13
ATOM 20470 O O . ASN A 1 21 ? 13.456 7.722 -1.875 1.00 0.00 405 ASN A O 13
ATOM 20481 N N . CYS A 1 22 ? 11.987 8.820 -0.571 1.00 0.00 406 CYS A N 13
ATOM 20482 C CA . CYS A 1 22 ? 12.055 7.847 0.514 1.00 0.00 406 CYS A CA 13
ATOM 20483 C C . CYS A 1 22 ? 11.467 6.508 0.080 1.00 0.00 406 CYS A C 13
ATOM 20484 O O . CYS A 1 22 ? 11.773 5.466 0.661 1.00 0.00 406 CYS A O 13
ATOM 20492 N N . LEU A 1 23 ? 10.622 6.543 -0.944 1.00 0.00 407 LEU A N 13
ATOM 20493 C CA . LEU A 1 23 ? 9.989 5.332 -1.456 1.00 0.00 407 LEU A CA 13
ATOM 20494 C C . LEU A 1 23 ? 10.313 5.131 -2.933 1.00 0.00 407 LEU A C 13
ATOM 20495 O O . LEU A 1 23 ? 9.642 4.367 -3.626 1.00 0.00 407 LEU A O 13
ATOM 20511 N N . GLU A 1 24 ? 11.346 5.820 -3.406 1.00 0.00 408 GLU A N 13
ATOM 20512 C CA . GLU A 1 24 ? 11.759 5.715 -4.801 1.00 0.00 408 GLU A CA 13
ATOM 20513 C C . GLU A 1 24 ? 12.476 4.393 -5.058 1.00 0.00 408 GLU A C 13
ATOM 20514 O O . GLU A 1 24 ? 13.171 3.872 -4.188 1.00 0.00 408 GLU A O 13
ATOM 20526 N N . GLY A 1 25 ? 12.300 3.856 -6.262 1.00 0.00 409 GLY A N 13
ATOM 20527 C CA . GLY A 1 25 ? 12.935 2.599 -6.613 1.00 0.00 409 GLY A CA 13
ATOM 20528 C C . GLY A 1 25 ? 12.162 1.397 -6.107 1.00 0.00 409 GLY A C 13
ATOM 20529 O O . GLY A 1 25 ? 12.158 0.341 -6.740 1.00 0.00 409 GLY A O 13
ATOM 20533 N N . LEU A 1 26 ? 11.507 1.557 -4.962 1.00 0.00 410 LEU A N 13
ATOM 20534 C CA . LEU A 1 26 ? 10.727 0.476 -4.370 1.00 0.00 410 LEU A CA 13
ATOM 20535 C C . LEU A 1 26 ? 9.393 0.308 -5.091 1.00 0.00 410 LEU A C 13
ATOM 20536 O O . LEU A 1 26 ? 8.855 1.263 -5.650 1.00 0.00 410 LEU A O 13
ATOM 20552 N N . ILE A 1 27 ? 8.865 -0.911 -5.070 1.00 0.00 411 ILE A N 13
ATOM 20553 C CA . ILE A 1 27 ? 7.593 -1.203 -5.719 1.00 0.00 411 ILE A CA 13
ATOM 20554 C C . ILE A 1 27 ? 6.555 -1.675 -4.706 1.00 0.00 411 ILE A C 13
ATOM 20555 O O . ILE A 1 27 ? 6.867 -2.437 -3.790 1.00 0.00 411 ILE A O 13
ATOM 20571 N N . PHE A 1 28 ? 5.319 -1.218 -4.877 1.00 0.00 412 PHE A N 13
ATOM 20572 C CA . PHE A 1 28 ? 4.234 -1.594 -3.978 1.00 0.00 412 PHE A CA 13
ATOM 20573 C C . PHE A 1 28 ? 3.059 -2.178 -4.758 1.00 0.00 412 PHE A C 13
ATOM 20574 O O . PHE A 1 28 ? 2.807 -1.797 -5.901 1.00 0.00 412 PHE A O 13
ATOM 20591 N N . VAL A 1 29 ? 2.344 -3.107 -4.132 1.00 0.00 413 VAL A N 13
ATOM 20592 C CA . VAL A 1 29 ? 1.195 -3.744 -4.765 1.00 0.00 413 VAL A CA 13
ATOM 20593 C C . VAL A 1 29 ? -0.059 -3.588 -3.913 1.00 0.00 413 VAL A C 13
ATOM 20594 O O . VAL A 1 29 ? -0.221 -4.269 -2.900 1.00 0.00 413 VAL A O 13
ATOM 20607 N N . ILE A 1 30 ? -0.944 -2.690 -4.331 1.00 0.00 414 ILE A N 13
ATOM 20608 C CA . ILE A 1 30 ? -2.185 -2.446 -3.607 1.00 0.00 414 ILE A CA 13
ATOM 20609 C C . ILE A 1 30 ? -3.279 -3.412 -4.050 1.00 0.00 414 ILE A C 13
ATOM 20610 O O . ILE A 1 30 ? -3.571 -3.533 -5.240 1.00 0.00 414 ILE A O 13
ATOM 20626 N N . THR A 1 31 ? -3.883 -4.097 -3.084 1.00 0.00 415 THR A N 13
ATOM 20627 C CA . THR A 1 31 ? -4.946 -5.051 -3.374 1.00 0.00 415 THR A CA 13
ATOM 20628 C C . THR A 1 31 ? -6.150 -4.826 -2.467 1.00 0.00 415 THR A C 13
ATOM 20629 O O . THR A 1 31 ? -6.023 -4.804 -1.243 1.00 0.00 415 THR A O 13
ATOM 20640 N N . GLY A 1 32 ? -7.321 -4.658 -3.075 1.00 0.00 416 GLY A N 13
ATOM 20641 C CA . GLY A 1 32 ? -8.531 -4.437 -2.306 1.00 0.00 416 GLY A CA 13
ATOM 20642 C C . GLY A 1 32 ? -8.812 -2.965 -2.077 1.00 0.00 416 GLY A C 13
ATOM 20643 O O . GLY A 1 32 ? -8.455 -2.122 -2.900 1.00 0.00 416 GLY A O 13
ATOM 20647 N N . VAL A 1 33 ? -9.454 -2.654 -0.956 1.00 0.00 417 VAL A N 13
ATOM 20648 C CA . VAL A 1 33 ? -9.783 -1.274 -0.621 1.00 0.00 417 VAL A CA 13
ATOM 20649 C C . VAL A 1 33 ? -9.413 -0.956 0.824 1.00 0.00 417 VAL A C 13
ATOM 20650 O O . VAL A 1 33 ? -9.496 -1.816 1.702 1.00 0.00 417 VAL A O 13
ATOM 20663 N N . LEU A 1 34 ? -9.004 0.285 1.064 1.00 0.00 418 LEU A N 13
ATOM 20664 C CA . LEU A 1 34 ? -8.621 0.718 2.403 1.00 0.00 418 LEU A CA 13
ATOM 20665 C C . LEU A 1 34 ? -9.545 1.824 2.903 1.00 0.00 418 LEU A C 13
ATOM 20666 O O . LEU A 1 34 ? -10.307 2.405 2.131 1.00 0.00 418 LEU A O 13
ATOM 20682 N N . GLU A 1 35 ? -9.470 2.110 4.199 1.00 0.00 419 GLU A N 13
ATOM 20683 C CA . GLU A 1 35 ? -10.299 3.148 4.801 1.00 0.00 419 GLU A CA 13
ATOM 20684 C C . GLU A 1 35 ? -9.588 4.498 4.773 1.00 0.00 419 GLU A C 13
ATOM 20685 O O . GLU A 1 35 ? -10.102 5.471 4.224 1.00 0.00 419 GLU A O 13
ATOM 20697 N N . SER A 1 36 ? -8.401 4.547 5.370 1.00 0.00 420 SER A N 13
ATOM 20698 C CA . SER A 1 36 ? -7.620 5.777 5.418 1.00 0.00 420 SER A CA 13
ATOM 20699 C C . SER A 1 36 ? -7.530 6.418 4.037 1.00 0.00 420 SER A C 13
ATOM 20700 O O . SER A 1 36 ? -7.415 7.637 3.913 1.00 0.00 420 SER A O 13
ATOM 20708 N N . ILE A 1 37 ? -7.583 5.586 3.002 1.00 0.00 421 ILE A N 13
ATOM 20709 C CA . ILE A 1 37 ? -7.508 6.071 1.629 1.00 0.00 421 ILE A CA 13
ATOM 20710 C C . ILE A 1 37 ? -7.984 5.008 0.644 1.00 0.00 421 ILE A C 13
ATOM 20711 O O . ILE A 1 37 ? -8.257 3.871 1.028 1.00 0.00 421 ILE A O 13
ATOM 20727 N N . GLU A 1 38 ? -8.079 5.386 -0.627 1.00 0.00 422 GLU A N 13
ATOM 20728 C CA . GLU A 1 38 ? -8.521 4.465 -1.666 1.00 0.00 422 GLU A CA 13
ATOM 20729 C C . GLU A 1 38 ? -7.343 4.000 -2.518 1.00 0.00 422 GLU A C 13
ATOM 20730 O O . GLU A 1 38 ? -6.193 4.344 -2.246 1.00 0.00 422 GLU A O 13
ATOM 20742 N N . ARG A 1 39 ? -7.639 3.214 -3.548 1.00 0.00 423 ARG A N 13
ATOM 20743 C CA . ARG A 1 39 ? -6.606 2.700 -4.438 1.00 0.00 423 ARG A CA 13
ATOM 20744 C C . ARG A 1 39 ? -5.963 3.831 -5.236 1.00 0.00 423 ARG A C 13
ATOM 20745 O O . ARG A 1 39 ? -4.753 3.834 -5.462 1.00 0.00 423 ARG A O 13
ATOM 20766 N N . ASP A 1 40 ? -6.781 4.788 -5.659 1.00 0.00 424 ASP A N 13
ATOM 20767 C CA . ASP A 1 40 ? -6.293 5.925 -6.431 1.00 0.00 424 ASP A CA 13
ATOM 20768 C C . ASP A 1 40 ? -5.516 6.892 -5.543 1.00 0.00 424 ASP A C 13
ATOM 20769 O O . ASP A 1 40 ? -4.395 7.281 -5.865 1.00 0.00 424 ASP A O 13
ATOM 20778 N N . GLU A 1 41 ? -6.123 7.276 -4.424 1.00 0.00 425 GLU A N 13
ATOM 20779 C CA . GLU A 1 41 ? -5.488 8.199 -3.490 1.00 0.00 425 GLU A CA 13
ATOM 20780 C C . GLU A 1 41 ? -4.108 7.694 -3.079 1.00 0.00 425 GLU A C 13
ATOM 20781 O O . GLU A 1 41 ? -3.102 8.373 -3.278 1.00 0.00 425 GLU A O 13
ATOM 20793 N N . ALA A 1 42 ? -4.070 6.497 -2.503 1.00 0.00 426 ALA A N 13
ATOM 20794 C CA . ALA A 1 42 ? -2.815 5.899 -2.065 1.00 0.00 426 ALA A CA 13
ATOM 20795 C C . ALA A 1 42 ? -1.790 5.886 -3.193 1.00 0.00 426 ALA A C 13
ATOM 20796 O O . ALA A 1 42 ? -0.623 6.224 -2.990 1.00 0.00 426 ALA A O 13
ATOM 20803 N N . LYS A 1 43 ? -2.231 5.493 -4.383 1.00 0.00 427 LYS A N 13
ATOM 20804 C CA . LYS A 1 43 ? -1.353 5.436 -5.545 1.00 0.00 427 LYS A CA 13
ATOM 20805 C C . LYS A 1 43 ? -0.576 6.739 -5.704 1.00 0.00 427 LYS A C 13
ATOM 20806 O O . LYS A 1 43 ? 0.646 6.729 -5.857 1.00 0.00 427 LYS A O 13
ATOM 20825 N N . SER A 1 44 ? -1.292 7.858 -5.666 1.00 0.00 428 SER A N 13
ATOM 20826 C CA . SER A 1 44 ? -0.669 9.169 -5.809 1.00 0.00 428 SER A CA 13
ATOM 20827 C C . SER A 1 44 ? 0.427 9.366 -4.766 1.00 0.00 428 SER A C 13
ATOM 20828 O O . SER A 1 44 ? 1.488 9.919 -5.060 1.00 0.00 428 SER A O 13
ATOM 20836 N N . LEU A 1 45 ? 0.164 8.910 -3.547 1.00 0.00 429 LEU A N 13
ATOM 20837 C CA . LEU A 1 45 ? 1.127 9.035 -2.459 1.00 0.00 429 LEU A CA 13
ATOM 20838 C C . LEU A 1 45 ? 2.379 8.211 -2.743 1.00 0.00 429 LEU A C 13
ATOM 20839 O O . LEU A 1 45 ? 3.474 8.757 -2.887 1.00 0.00 429 LEU A O 13
ATOM 20855 N N . ILE A 1 46 ? 2.210 6.896 -2.823 1.00 0.00 430 ILE A N 13
ATOM 20856 C CA . ILE A 1 46 ? 3.326 5.998 -3.093 1.00 0.00 430 ILE A CA 13
ATOM 20857 C C . ILE A 1 46 ? 4.187 6.520 -4.239 1.00 0.00 430 ILE A C 13
ATOM 20858 O O . ILE A 1 46 ? 5.414 6.440 -4.193 1.00 0.00 430 ILE A O 13
ATOM 20874 N N . GLU A 1 47 ? 3.534 7.055 -5.266 1.00 0.00 431 GLU A N 13
ATOM 20875 C CA . GLU A 1 47 ? 4.240 7.591 -6.423 1.00 0.00 431 GLU A CA 13
ATOM 20876 C C . GLU A 1 47 ? 4.826 8.966 -6.115 1.00 0.00 431 GLU A C 13
ATOM 20877 O O . GLU A 1 47 ? 5.886 9.330 -6.625 1.00 0.00 431 GLU A O 13
ATOM 20889 N N . ARG A 1 48 ? 4.128 9.726 -5.277 1.00 0.00 432 ARG A N 13
ATOM 20890 C CA . ARG A 1 48 ? 4.577 11.061 -4.901 1.00 0.00 432 ARG A CA 13
ATOM 20891 C C . ARG A 1 48 ? 5.967 11.010 -4.273 1.00 0.00 432 ARG A C 13
ATOM 20892 O O . ARG A 1 48 ? 6.679 12.014 -4.235 1.00 0.00 432 ARG A O 13
ATOM 20913 N N . TYR A 1 49 ? 6.346 9.836 -3.782 1.00 0.00 433 TYR A N 13
ATOM 20914 C CA . TYR A 1 49 ? 7.649 9.655 -3.153 1.00 0.00 433 TYR A CA 13
ATOM 20915 C C . TYR A 1 49 ? 8.565 8.809 -4.032 1.00 0.00 433 TYR A C 13
ATOM 20916 O O . TYR A 1 49 ? 9.739 8.614 -3.718 1.00 0.00 433 TYR A O 13
ATOM 20934 N N . GLY A 1 50 ? 8.019 8.308 -5.136 1.00 0.00 434 GLY A N 13
ATOM 20935 C CA . GLY A 1 50 ? 8.800 7.489 -6.044 1.00 0.00 434 GLY A CA 13
ATOM 20936 C C . GLY A 1 50 ? 8.279 6.068 -6.137 1.00 0.00 434 GLY A C 13
ATOM 20937 O O . GLY A 1 50 ? 8.323 5.452 -7.201 1.00 0.00 434 GLY A O 13
ATOM 20941 N N . GLY A 1 51 ? 7.785 5.546 -5.018 1.00 0.00 435 GLY A N 13
ATOM 20942 C CA . GLY A 1 51 ? 7.263 4.192 -4.999 1.00 0.00 435 GLY A CA 13
ATOM 20943 C C . GLY A 1 51 ? 6.341 3.910 -6.169 1.00 0.00 435 GLY A C 13
ATOM 20944 O O . GLY A 1 51 ? 5.736 4.825 -6.728 1.00 0.00 435 GLY A O 13
ATOM 20948 N N . LYS A 1 52 ? 6.235 2.639 -6.543 1.00 0.00 436 LYS A N 13
ATOM 20949 C CA . LYS A 1 52 ? 5.381 2.237 -7.654 1.00 0.00 436 LYS A CA 13
ATOM 20950 C C . LYS A 1 52 ? 4.156 1.480 -7.153 1.00 0.00 436 LYS A C 13
ATOM 20951 O O . LYS A 1 52 ? 4.149 0.958 -6.038 1.00 0.00 436 LYS A O 13
ATOM 20970 N N . VAL A 1 53 ? 3.120 1.422 -7.985 1.00 0.00 437 VAL A N 13
ATOM 20971 C CA . VAL A 1 53 ? 1.890 0.726 -7.627 1.00 0.00 437 VAL A CA 13
ATOM 20972 C C . VAL A 1 53 ? 1.438 -0.203 -8.748 1.00 0.00 437 VAL A C 13
ATOM 20973 O O . VAL A 1 53 ? 1.142 0.242 -9.857 1.00 0.00 437 VAL A O 13
ATOM 20986 N N . THR A 1 54 ? 1.387 -1.498 -8.451 1.00 0.00 438 THR A N 13
ATOM 20987 C CA . THR A 1 54 ? 0.971 -2.491 -9.434 1.00 0.00 438 THR A CA 13
ATOM 20988 C C . THR A 1 54 ? 0.063 -3.541 -8.804 1.00 0.00 438 THR A C 13
ATOM 20989 O O . THR A 1 54 ? 0.302 -3.992 -7.685 1.00 0.00 438 THR A O 13
ATOM 21000 N N . GLY A 1 55 ? -0.980 -3.928 -9.532 1.00 0.00 439 GLY A N 13
ATOM 21001 C CA . GLY A 1 55 ? -1.908 -4.923 -9.028 1.00 0.00 439 GLY A CA 13
ATOM 21002 C C . GLY A 1 55 ? -1.391 -6.338 -9.201 1.00 0.00 439 GLY A C 13
ATOM 21003 O O . GLY A 1 55 ? -2.088 -7.303 -8.888 1.00 0.00 439 GLY A O 13
ATOM 21007 N N . ASN A 1 56 ? -0.166 -6.462 -9.701 1.00 0.00 440 ASN A N 13
ATOM 21008 C CA . ASN A 1 56 ? 0.443 -7.769 -9.917 1.00 0.00 440 ASN A CA 13
ATOM 21009 C C . ASN A 1 56 ? 1.662 -7.956 -9.020 1.00 0.00 440 ASN A C 13
ATOM 21010 O O . ASN A 1 56 ? 2.529 -7.086 -8.943 1.00 0.00 440 ASN A O 13
ATOM 21021 N N . VAL A 1 57 ? 1.723 -9.099 -8.343 1.00 0.00 441 VAL A N 13
ATOM 21022 C CA . VAL A 1 57 ? 2.836 -9.402 -7.452 1.00 0.00 441 VAL A CA 13
ATOM 21023 C C . VAL A 1 57 ? 3.959 -10.114 -8.199 1.00 0.00 441 VAL A C 13
ATOM 21024 O O . VAL A 1 57 ? 3.760 -11.192 -8.759 1.00 0.00 441 VAL A O 13
ATOM 21037 N N . SER A 1 58 ? 5.140 -9.504 -8.201 1.00 0.00 442 SER A N 13
ATOM 21038 C CA . SER A 1 58 ? 6.295 -10.079 -8.882 1.00 0.00 442 SER A CA 13
ATOM 21039 C C . SER A 1 58 ? 7.502 -10.136 -7.950 1.00 0.00 442 SER A C 13
ATOM 21040 O O . SER A 1 58 ? 7.403 -9.811 -6.766 1.00 0.00 442 SER A O 13
ATOM 21048 N N . LYS A 1 59 ? 8.641 -10.552 -8.492 1.00 0.00 443 LYS A N 13
ATOM 21049 C CA . LYS A 1 59 ? 9.869 -10.652 -7.712 1.00 0.00 443 LYS A CA 13
ATOM 21050 C C . LYS A 1 59 ? 10.420 -9.268 -7.386 1.00 0.00 443 LYS A C 13
ATOM 21051 O O . LYS A 1 59 ? 10.850 -9.009 -6.261 1.00 0.00 443 LYS A O 13
ATOM 21070 N N . LYS A 1 60 ? 10.402 -8.380 -8.374 1.00 0.00 444 LYS A N 13
ATOM 21071 C CA . LYS A 1 60 ? 10.898 -7.021 -8.192 1.00 0.00 444 LYS A CA 13
ATOM 21072 C C . LYS A 1 60 ? 10.146 -6.314 -7.069 1.00 0.00 444 LYS A C 13
ATOM 21073 O O . LYS A 1 60 ? 10.669 -5.392 -6.442 1.00 0.00 444 LYS A O 13
ATOM 21092 N N . THR A 1 61 ? 8.916 -6.753 -6.818 1.00 0.00 445 THR A N 13
ATOM 21093 C CA . THR A 1 61 ? 8.094 -6.163 -5.769 1.00 0.00 445 THR A CA 13
ATOM 21094 C C . THR A 1 61 ? 8.847 -6.106 -4.445 1.00 0.00 445 THR A C 13
ATOM 21095 O O . THR A 1 61 ? 9.541 -7.052 -4.074 1.00 0.00 445 THR A O 13
ATOM 21106 N N . ASN A 1 62 ? 8.705 -4.991 -3.736 1.00 0.00 446 ASN A N 13
ATOM 21107 C CA . ASN A 1 62 ? 9.373 -4.811 -2.452 1.00 0.00 446 ASN A CA 13
ATOM 21108 C C . ASN A 1 62 ? 8.393 -5.001 -1.298 1.00 0.00 446 ASN A C 13
ATOM 21109 O O . ASN A 1 62 ? 8.674 -5.726 -0.344 1.00 0.00 446 ASN A O 13
ATOM 21120 N N . TYR A 1 63 ? 7.242 -4.344 -1.393 1.00 0.00 447 TYR A N 13
ATOM 21121 C CA . TYR A 1 63 ? 6.221 -4.439 -0.357 1.00 0.00 447 TYR A CA 13
ATOM 21122 C C . TYR A 1 63 ? 4.855 -4.747 -0.964 1.00 0.00 447 TYR A C 13
ATOM 21123 O O . TYR A 1 63 ? 4.589 -4.420 -2.121 1.00 0.00 447 TYR A O 13
ATOM 21141 N N . LEU A 1 64 ? 3.994 -5.379 -0.175 1.00 0.00 448 LEU A N 13
ATOM 21142 C CA . LEU A 1 64 ? 2.654 -5.732 -0.632 1.00 0.00 448 LEU A CA 13
ATOM 21143 C C . LEU A 1 64 ? 1.590 -5.074 0.240 1.00 0.00 448 LEU A C 13
ATOM 21144 O O . LEU A 1 64 ? 1.339 -5.507 1.365 1.00 0.00 448 LEU A O 13
ATOM 21160 N N . VAL A 1 65 ? 0.965 -4.026 -0.287 1.00 0.00 449 VAL A N 13
ATOM 21161 C CA . VAL A 1 65 ? -0.075 -3.309 0.442 1.00 0.00 449 VAL A CA 13
ATOM 21162 C C . VAL A 1 65 ? -1.402 -4.058 0.383 1.00 0.00 449 VAL A C 13
ATOM 21163 O O . VAL A 1 65 ? -2.079 -4.062 -0.644 1.00 0.00 449 VAL A O 13
ATOM 21176 N N . MET A 1 66 ? -1.767 -4.692 1.493 1.00 0.00 450 MET A N 13
ATOM 21177 C CA . MET A 1 66 ? -3.014 -5.443 1.569 1.00 0.00 450 MET A CA 13
ATOM 21178 C C . MET A 1 66 ? -4.195 -4.512 1.826 1.00 0.00 450 MET A C 13
ATOM 21179 O O . MET A 1 66 ? -4.019 -3.310 2.020 1.00 0.00 450 MET A O 13
ATOM 21193 N N . GLY A 1 67 ? -5.399 -5.076 1.825 1.00 0.00 451 GLY A N 13
ATOM 21194 C CA . GLY A 1 67 ? -6.591 -4.281 2.059 1.00 0.00 451 GLY A CA 13
ATOM 21195 C C . GLY A 1 67 ? -7.802 -5.134 2.380 1.00 0.00 451 GLY A C 13
ATOM 21196 O O . GLY A 1 67 ? -7.886 -5.724 3.457 1.00 0.00 451 GLY A O 13
ATOM 21200 N N . ARG A 1 68 ? -8.744 -5.197 1.444 1.00 0.00 452 ARG A N 13
ATOM 21201 C CA . ARG A 1 68 ? -9.958 -5.981 1.634 1.00 0.00 452 ARG A CA 13
ATOM 21202 C C . ARG A 1 68 ? -10.155 -6.966 0.485 1.00 0.00 452 ARG A C 13
ATOM 21203 O O . ARG A 1 68 ? -9.510 -6.855 -0.558 1.00 0.00 452 ARG A O 13
ATOM 21224 N N . ASP A 1 69 ? -11.048 -7.929 0.685 1.00 0.00 453 ASP A N 13
ATOM 21225 C CA . ASP A 1 69 ? -11.330 -8.933 -0.334 1.00 0.00 453 ASP A CA 13
ATOM 21226 C C . ASP A 1 69 ? -10.070 -9.275 -1.124 1.00 0.00 453 ASP A C 13
ATOM 21227 O O . ASP A 1 69 ? -10.125 -9.499 -2.333 1.00 0.00 453 ASP A O 13
ATOM 21236 N N . SER A 1 70 ? -8.936 -9.312 -0.432 1.00 0.00 454 SER A N 13
ATOM 21237 C CA . SER A 1 70 ? -7.661 -9.621 -1.069 1.00 0.00 454 SER A CA 13
ATOM 21238 C C . SER A 1 70 ? -7.529 -11.120 -1.320 1.00 0.00 454 SER A C 13
ATOM 21239 O O . SER A 1 70 ? -7.853 -11.936 -0.458 1.00 0.00 454 SER A O 13
ATOM 21247 N N . GLY A 1 71 ? -7.050 -11.476 -2.508 1.00 0.00 455 GLY A N 13
ATOM 21248 C CA . GLY A 1 71 ? -6.883 -12.875 -2.853 1.00 0.00 455 GLY A CA 13
ATOM 21249 C C . GLY A 1 71 ? -5.727 -13.520 -2.113 1.00 0.00 455 GLY A C 13
ATOM 21250 O O . GLY A 1 71 ? -4.594 -13.045 -2.185 1.00 0.00 455 GLY A O 13
ATOM 21254 N N . GLN A 1 72 ? -6.015 -14.604 -1.399 1.00 0.00 456 GLN A N 13
ATOM 21255 C CA . GLN A 1 72 ? -4.991 -15.313 -0.642 1.00 0.00 456 GLN A CA 13
ATOM 21256 C C . GLN A 1 72 ? -3.849 -15.754 -1.551 1.00 0.00 456 GLN A C 13
ATOM 21257 O O . GLN A 1 72 ? -2.728 -15.979 -1.092 1.00 0.00 456 GLN A O 13
ATOM 21271 N N . SER A 1 73 ? -4.140 -15.877 -2.842 1.00 0.00 457 SER A N 13
ATOM 21272 C CA . SER A 1 73 ? -3.138 -16.296 -3.815 1.00 0.00 457 SER A CA 13
ATOM 21273 C C . SER A 1 73 ? -2.036 -15.249 -3.946 1.00 0.00 457 SER A C 13
ATOM 21274 O O . SER A 1 73 ? -0.968 -15.519 -4.493 1.00 0.00 457 SER A O 13
ATOM 21282 N N . LYS A 1 74 ? -2.305 -14.050 -3.438 1.00 0.00 458 LYS A N 13
ATOM 21283 C CA . LYS A 1 74 ? -1.338 -12.961 -3.495 1.00 0.00 458 LYS A CA 13
ATOM 21284 C C . LYS A 1 74 ? -0.329 -13.068 -2.356 1.00 0.00 458 LYS A C 13
ATOM 21285 O O . LYS A 1 74 ? 0.879 -12.977 -2.574 1.00 0.00 458 LYS A O 13
ATOM 21304 N N . SER A 1 75 ? -0.832 -13.265 -1.142 1.00 0.00 459 SER A N 13
ATOM 21305 C CA . SER A 1 75 ? 0.025 -13.383 0.032 1.00 0.00 459 SER A CA 13
ATOM 21306 C C . SER A 1 75 ? 0.856 -14.661 -0.029 1.00 0.00 459 SER A C 13
ATOM 21307 O O . SER A 1 75 ? 1.931 -14.744 0.565 1.00 0.00 459 SER A O 13
ATOM 21315 N N . ASP A 1 76 ? 0.349 -15.655 -0.750 1.00 0.00 460 ASP A N 13
ATOM 21316 C CA . ASP A 1 76 ? 1.043 -16.929 -0.890 1.00 0.00 460 ASP A CA 13
ATOM 21317 C C . ASP A 1 76 ? 2.290 -16.777 -1.755 1.00 0.00 460 ASP A C 13
ATOM 21318 O O . ASP A 1 76 ? 3.364 -17.269 -1.408 1.00 0.00 460 ASP A O 13
ATOM 21327 N N . LYS A 1 77 ? 2.141 -16.092 -2.884 1.00 0.00 461 LYS A N 13
ATOM 21328 C CA . LYS A 1 77 ? 3.254 -15.873 -3.800 1.00 0.00 461 LYS A CA 13
ATOM 21329 C C . LYS A 1 77 ? 4.169 -14.765 -3.289 1.00 0.00 461 LYS A C 13
ATOM 21330 O O . LYS A 1 77 ? 5.389 -14.839 -3.431 1.00 0.00 461 LYS A O 13
ATOM 21349 N N . ALA A 1 78 ? 3.571 -13.738 -2.693 1.00 0.00 462 ALA A N 13
ATOM 21350 C CA . ALA A 1 78 ? 4.333 -12.616 -2.159 1.00 0.00 462 ALA A CA 13
ATOM 21351 C C . ALA A 1 78 ? 5.374 -13.090 -1.150 1.00 0.00 462 ALA A C 13
ATOM 21352 O O . ALA A 1 78 ? 6.550 -12.744 -1.249 1.00 0.00 462 ALA A O 13
ATOM 21359 N N . ALA A 1 79 ? 4.932 -13.883 -0.179 1.00 0.00 463 ALA A N 13
ATOM 21360 C CA . ALA A 1 79 ? 5.825 -14.405 0.847 1.00 0.00 463 ALA A CA 13
ATOM 21361 C C . ALA A 1 79 ? 6.883 -15.320 0.240 1.00 0.00 463 ALA A C 13
ATOM 21362 O O . ALA A 1 79 ? 8.039 -15.314 0.662 1.00 0.00 463 ALA A O 13
ATOM 21369 N N . ALA A 1 80 ? 6.479 -16.107 -0.752 1.00 0.00 464 ALA A N 13
ATOM 21370 C CA . ALA A 1 80 ? 7.393 -17.027 -1.418 1.00 0.00 464 ALA A CA 13
ATOM 21371 C C . ALA A 1 80 ? 8.630 -16.298 -1.930 1.00 0.00 464 ALA A C 13
ATOM 21372 O O . ALA A 1 80 ? 9.757 -16.756 -1.740 1.00 0.00 464 ALA A O 13
ATOM 21379 N N . LEU A 1 81 ? 8.413 -15.160 -2.582 1.00 0.00 465 LEU A N 13
ATOM 21380 C CA . LEU A 1 81 ? 9.511 -14.367 -3.123 1.00 0.00 465 LEU A CA 13
ATOM 21381 C C . LEU A 1 81 ? 10.227 -13.601 -2.015 1.00 0.00 465 LEU A C 13
ATOM 21382 O O . LEU A 1 81 ? 11.400 -13.254 -2.144 1.00 0.00 465 LEU A O 13
ATOM 21398 N N . GLY A 1 82 ? 9.512 -13.342 -0.924 1.00 0.00 466 GLY A N 13
ATOM 21399 C CA . GLY A 1 82 ? 10.096 -12.621 0.192 1.00 0.00 466 GLY A CA 13
ATOM 21400 C C . GLY A 1 82 ? 9.752 -11.145 0.172 1.00 0.00 466 GLY A C 13
ATOM 21401 O O . GLY A 1 82 ? 10.631 -10.293 0.306 1.00 0.00 466 GLY A O 13
ATOM 21405 N N . THR A 1 83 ? 8.469 -10.840 0.002 1.00 0.00 467 THR A N 13
ATOM 21406 C CA . THR A 1 83 ? 8.012 -9.457 -0.038 1.00 0.00 467 THR A CA 13
ATOM 21407 C C . THR A 1 83 ? 7.418 -9.035 1.302 1.00 0.00 467 THR A C 13
ATOM 21408 O O . THR A 1 83 ? 6.648 -9.777 1.913 1.00 0.00 467 THR A O 13
ATOM 21419 N N . LYS A 1 84 ? 7.781 -7.840 1.754 1.00 0.00 468 LYS A N 13
ATOM 21420 C CA . LYS A 1 84 ? 7.283 -7.317 3.021 1.00 0.00 468 LYS A CA 13
ATOM 21421 C C . LYS A 1 84 ? 5.816 -6.914 2.904 1.00 0.00 468 LYS A C 13
ATOM 21422 O O . LYS A 1 84 ? 5.468 -6.021 2.130 1.00 0.00 468 LYS A O 13
ATOM 21441 N N . ILE A 1 85 ? 4.962 -7.576 3.678 1.00 0.00 469 ILE A N 13
ATOM 21442 C CA . ILE A 1 85 ? 3.534 -7.284 3.662 1.00 0.00 469 ILE A CA 13
ATOM 21443 C C . ILE A 1 85 ? 3.179 -6.222 4.698 1.00 0.00 469 ILE A C 13
ATOM 21444 O O . ILE A 1 85 ? 3.538 -6.340 5.870 1.00 0.00 469 ILE A O 13
ATOM 21460 N N . ILE A 1 86 ? 2.471 -5.188 4.258 1.00 0.00 470 ILE A N 13
ATOM 21461 C CA . ILE A 1 86 ? 2.064 -4.107 5.148 1.00 0.00 470 ILE A CA 13
ATOM 21462 C C . ILE A 1 86 ? 0.655 -3.625 4.819 1.00 0.00 470 ILE A C 13
ATOM 21463 O O . ILE A 1 86 ? 0.075 -4.015 3.806 1.00 0.00 470 ILE A O 13
ATOM 21479 N N . ASP A 1 87 ? 0.112 -2.773 5.681 1.00 0.00 471 ASP A N 13
ATOM 21480 C CA . ASP A 1 87 ? -1.228 -2.234 5.481 1.00 0.00 471 ASP A CA 13
ATOM 21481 C C . ASP A 1 87 ? -1.178 -0.728 5.239 1.00 0.00 471 ASP A C 13
ATOM 21482 O O . ASP A 1 87 ? -0.107 -0.122 5.263 1.00 0.00 471 ASP A O 13
ATOM 21491 N N . GLU A 1 88 ? -2.343 -0.132 5.006 1.00 0.00 472 GLU A N 13
ATOM 21492 C CA . GLU A 1 88 ? -2.430 1.302 4.758 1.00 0.00 472 GLU A CA 13
ATOM 21493 C C . GLU A 1 88 ? -1.591 2.081 5.767 1.00 0.00 472 GLU A C 13
ATOM 21494 O O . GLU A 1 88 ? -0.990 3.102 5.434 1.00 0.00 472 GLU A O 13
ATOM 21506 N N . ASP A 1 89 ? -1.557 1.591 7.002 1.00 0.00 473 ASP A N 13
ATOM 21507 C CA . ASP A 1 89 ? -0.792 2.240 8.060 1.00 0.00 473 ASP A CA 13
ATOM 21508 C C . ASP A 1 89 ? 0.707 2.071 7.830 1.00 0.00 473 ASP A C 13
ATOM 21509 O O . ASP A 1 89 ? 1.492 2.982 8.091 1.00 0.00 473 ASP A O 13
ATOM 21518 N N . GLY A 1 90 ? 1.096 0.898 7.340 1.00 0.00 474 GLY A N 13
ATOM 21519 C CA . GLY A 1 90 ? 2.500 0.630 7.083 1.00 0.00 474 GLY A CA 13
ATOM 21520 C C . GLY A 1 90 ? 3.073 1.526 6.003 1.00 0.00 474 GLY A C 13
ATOM 21521 O O . GLY A 1 90 ? 4.256 1.869 6.034 1.00 0.00 474 GLY A O 13
ATOM 21525 N N . LEU A 1 91 ? 2.235 1.906 5.045 1.00 0.00 475 LEU A N 13
ATOM 21526 C CA . LEU A 1 91 ? 2.665 2.767 3.949 1.00 0.00 475 LEU A CA 13
ATOM 21527 C C . LEU A 1 91 ? 3.013 4.162 4.457 1.00 0.00 475 LEU A C 13
ATOM 21528 O O . LEU A 1 91 ? 4.101 4.676 4.196 1.00 0.00 475 LEU A O 13
ATOM 21544 N N . LEU A 1 92 ? 2.082 4.770 5.184 1.00 0.00 476 LEU A N 13
ATOM 21545 C CA . LEU A 1 92 ? 2.291 6.107 5.731 1.00 0.00 476 LEU A CA 13
ATOM 21546 C C . LEU A 1 92 ? 3.548 6.152 6.594 1.00 0.00 476 LEU A C 13
ATOM 21547 O O . LEU A 1 92 ? 4.414 7.003 6.401 1.00 0.00 476 LEU A O 13
ATOM 21563 N N . ASN A 1 93 ? 3.640 5.228 7.545 1.00 0.00 477 ASN A N 13
ATOM 21564 C CA . ASN A 1 93 ? 4.792 5.161 8.437 1.00 0.00 477 ASN A CA 13
ATOM 21565 C C . ASN A 1 93 ? 6.090 5.064 7.642 1.00 0.00 477 ASN A C 13
ATOM 21566 O O . ASN A 1 93 ? 7.105 5.654 8.015 1.00 0.00 477 ASN A O 13
ATOM 21577 N N . LEU A 1 94 ? 6.051 4.316 6.545 1.00 0.00 478 LEU A N 13
ATOM 21578 C CA . LEU A 1 94 ? 7.224 4.141 5.695 1.00 0.00 478 LEU A CA 13
ATOM 21579 C C . LEU A 1 94 ? 7.699 5.480 5.141 1.00 0.00 478 LEU A C 13
ATOM 21580 O O . LEU A 1 94 ? 8.851 5.619 4.729 1.00 0.00 478 LEU A O 13
ATOM 21596 N N . ILE A 1 95 ? 6.805 6.464 5.136 1.00 0.00 479 ILE A N 13
ATOM 21597 C CA . ILE A 1 95 ? 7.135 7.792 4.636 1.00 0.00 479 ILE A CA 13
ATOM 21598 C C . ILE A 1 95 ? 7.795 8.639 5.719 1.00 0.00 479 ILE A C 13
ATOM 21599 O O . ILE A 1 95 ? 8.384 9.682 5.433 1.00 0.00 479 ILE A O 13
ATOM 21615 N N . ARG A 1 96 ? 7.694 8.183 6.963 1.00 0.00 480 ARG A N 13
ATOM 21616 C CA . ARG A 1 96 ? 8.282 8.898 8.089 1.00 0.00 480 ARG A CA 13
ATOM 21617 C C . ARG A 1 96 ? 9.478 8.136 8.653 1.00 0.00 480 ARG A C 13
ATOM 21618 O O . ARG A 1 96 ? 10.200 8.640 9.514 1.00 0.00 480 ARG A O 13
ATOM 21639 N N . THR A 1 97 ? 9.682 6.918 8.161 1.00 0.00 481 THR A N 13
ATOM 21640 C CA . THR A 1 97 ? 10.789 6.085 8.616 1.00 0.00 481 THR A CA 13
ATOM 21641 C C . THR A 1 97 ? 11.873 5.980 7.549 1.00 0.00 481 THR A C 13
ATOM 21642 O O . THR A 1 97 ? 13.063 6.050 7.852 1.00 0.00 481 THR A O 13
ATOM 21653 N N . MET A 1 98 ? 11.452 5.813 6.299 1.00 0.00 482 MET A N 13
ATOM 21654 C CA . MET A 1 98 ? 12.388 5.700 5.187 1.00 0.00 482 MET A CA 13
ATOM 21655 C C . MET A 1 98 ? 13.166 6.999 4.997 1.00 0.00 482 MET A C 13
ATOM 21656 O O . MET A 1 98 ? 12.638 8.097 5.174 1.00 0.00 482 MET A O 13
ATOM 21670 N N . PRO A 1 99 ? 14.449 6.873 4.629 1.00 0.00 483 PRO A N 13
ATOM 21671 C CA . PRO A 1 99 ? 15.326 8.027 4.407 1.00 0.00 483 PRO A CA 13
ATOM 21672 C C . PRO A 1 99 ? 14.943 8.814 3.158 1.00 0.00 483 PRO A C 13
ATOM 21673 O O . PRO A 1 99 ? 13.857 8.634 2.608 1.00 0.00 483 PRO A O 13
ATOM 21684 N N . GLY A 1 100 ? 15.842 9.688 2.716 1.00 0.00 484 GLY A N 13
ATOM 21685 C CA . GLY A 1 100 ? 15.579 10.489 1.535 1.00 0.00 484 GLY A CA 13
ATOM 21686 C C . GLY A 1 100 ? 16.800 10.633 0.648 1.00 0.00 484 GLY A C 13
ATOM 21687 O O . GLY A 1 100 ? 17.922 10.360 1.074 1.00 0.00 484 GLY A O 13
ATOM 21691 N N . LYS A 1 101 ? 16.582 11.061 -0.591 1.00 0.00 485 LYS A N 13
ATOM 21692 C CA . LYS A 1 101 ? 17.673 11.240 -1.542 1.00 0.00 485 LYS A CA 13
ATOM 21693 C C . LYS A 1 101 ? 17.692 12.665 -2.086 1.00 0.00 485 LYS A C 13
ATOM 21694 O O . LYS A 1 101 ? 16.661 13.337 -2.133 1.00 0.00 485 LYS A O 13
ATOM 21713 N N . LYS A 1 102 ? 18.870 13.121 -2.498 1.00 0.00 486 LYS A N 13
ATOM 21714 C CA . LYS A 1 102 ? 19.024 14.465 -3.042 1.00 0.00 486 LYS A CA 13
ATOM 21715 C C . LYS A 1 102 ? 19.061 14.434 -4.566 1.00 0.00 486 LYS A C 13
ATOM 21716 O O . LYS A 1 102 ? 20.096 14.138 -5.165 1.00 0.00 486 LYS A O 13
ATOM 21735 N N . SER A 1 103 ? 17.928 14.742 -5.189 1.00 0.00 487 SER A N 13
ATOM 21736 C CA . SER A 1 103 ? 17.831 14.747 -6.644 1.00 0.00 487 SER A CA 13
ATOM 21737 C C . SER A 1 103 ? 18.348 16.063 -7.218 1.00 0.00 487 SER A C 13
ATOM 21738 O O . SER A 1 103 ? 18.051 17.139 -6.700 1.00 0.00 487 SER A O 13
ATOM 21746 N N . LYS A 1 104 ? 19.124 15.968 -8.292 1.00 0.00 488 LYS A N 13
ATOM 21747 C CA . LYS A 1 104 ? 19.683 17.149 -8.940 1.00 0.00 488 LYS A CA 13
ATOM 21748 C C . LYS A 1 104 ? 18.575 18.056 -9.465 1.00 0.00 488 LYS A C 13
ATOM 21749 O O . LYS A 1 104 ? 18.743 19.274 -9.545 1.00 0.00 488 LYS A O 13
ATOM 21768 N N . TYR A 1 105 ? 17.444 17.457 -9.819 1.00 0.00 489 TYR A N 13
ATOM 21769 C CA . TYR A 1 105 ? 16.309 18.212 -10.337 1.00 0.00 489 TYR A CA 13
ATOM 21770 C C . TYR A 1 105 ? 15.133 18.163 -9.366 1.00 0.00 489 TYR A C 13
ATOM 21771 O O . TYR A 1 105 ? 14.902 17.150 -8.706 1.00 0.00 489 TYR A O 13
ATOM 21789 N N . GLU A 1 106 ? 14.393 19.264 -9.287 1.00 0.00 490 GLU A N 13
ATOM 21790 C CA . GLU A 1 106 ? 13.241 19.347 -8.397 1.00 0.00 490 GLU A CA 13
ATOM 21791 C C . GLU A 1 106 ? 12.033 18.640 -9.004 1.00 0.00 490 GLU A C 13
ATOM 21792 O O . GLU A 1 106 ? 12.010 18.342 -10.198 1.00 0.00 490 GLU A O 13
ATOM 21804 N N . ILE A 1 107 ? 11.031 18.375 -8.172 1.00 0.00 491 ILE A N 13
ATOM 21805 C CA . ILE A 1 107 ? 9.819 17.704 -8.627 1.00 0.00 491 ILE A CA 13
ATOM 21806 C C . ILE A 1 107 ? 8.696 18.705 -8.874 1.00 0.00 491 ILE A C 13
ATOM 21807 O O . ILE A 1 107 ? 8.165 19.301 -7.938 1.00 0.00 491 ILE A O 13
ATOM 21823 N N . ALA A 1 108 ? 8.337 18.883 -10.142 1.00 0.00 492 ALA A N 13
ATOM 21824 C CA . ALA A 1 108 ? 7.274 19.809 -10.512 1.00 0.00 492 ALA A CA 13
ATOM 21825 C C . ALA A 1 108 ? 6.238 19.128 -11.400 1.00 0.00 492 ALA A C 13
ATOM 21826 O O . ALA A 1 108 ? 6.538 18.724 -12.523 1.00 0.00 492 ALA A O 13
ATOM 21833 N N . VAL A 1 109 ? 5.018 19.003 -10.888 1.00 0.00 493 VAL A N 13
ATOM 21834 C CA . VAL A 1 109 ? 3.937 18.371 -11.635 1.00 0.00 493 VAL A CA 13
ATOM 21835 C C . VAL A 1 109 ? 3.817 18.962 -13.035 1.00 0.00 493 VAL A C 13
ATOM 21836 O O . VAL A 1 109 ? 3.908 20.176 -13.217 1.00 0.00 493 VAL A O 13
ATOM 21849 N N . GLU A 1 110 ? 3.612 18.096 -14.022 1.00 0.00 494 GLU A N 13
ATOM 21850 C CA . GLU A 1 110 ? 3.481 18.533 -15.407 1.00 0.00 494 GLU A CA 13
ATOM 21851 C C . GLU A 1 110 ? 2.029 18.873 -15.734 1.00 0.00 494 GLU A C 13
ATOM 21852 O O . GLU A 1 110 ? 1.168 17.995 -15.779 1.00 0.00 494 GLU A O 13
ATOM 21864 N N . THR A 1 111 ? 1.766 20.156 -15.963 1.00 0.00 495 THR A N 13
ATOM 21865 C CA . THR A 1 111 ? 0.420 20.614 -16.284 1.00 0.00 495 THR A CA 13
ATOM 21866 C C . THR A 1 111 ? 0.384 21.304 -17.643 1.00 0.00 495 THR A C 13
ATOM 21867 O O . THR A 1 111 ? 1.408 21.776 -18.136 1.00 0.00 495 THR A O 13
ATOM 21878 N N . GLU A 1 112 ? -0.801 21.360 -18.242 1.00 0.00 496 GLU A N 13
ATOM 21879 C CA . GLU A 1 112 ? -0.969 21.994 -19.545 1.00 0.00 496 GLU A CA 13
ATOM 21880 C C . GLU A 1 112 ? -1.503 23.415 -19.394 1.00 0.00 496 GLU A C 13
ATOM 21881 O O . GLU A 1 112 ? -1.072 24.328 -20.097 1.00 0.00 496 GLU A O 13
ATOM 21893 N N . GLY A 1 1 ? 1.783 29.288 -13.451 1.00 0.00 385 GLY A N 14
ATOM 21894 C CA . GLY A 1 1 ? 0.483 28.668 -13.630 1.00 0.00 385 GLY A CA 14
ATOM 21895 C C . GLY A 1 1 ? 0.568 27.157 -13.709 1.00 0.00 385 GLY A C 14
ATOM 21896 O O . GLY A 1 1 ? 1.653 26.596 -13.861 1.00 0.00 385 GLY A O 14
ATOM 21900 N N . SER A 1 2 ? -0.580 26.495 -13.603 1.00 0.00 386 SER A N 14
ATOM 21901 C CA . SER A 1 2 ? -0.631 25.039 -13.657 1.00 0.00 386 SER A CA 14
ATOM 21902 C C . SER A 1 2 ? -1.561 24.569 -14.771 1.00 0.00 386 SER A C 14
ATOM 21903 O O . SER A 1 2 ? -2.294 25.364 -15.360 1.00 0.00 386 SER A O 14
ATOM 21911 N N . SER A 1 3 ? -1.525 23.271 -15.056 1.00 0.00 387 SER A N 14
ATOM 21912 C CA . SER A 1 3 ? -2.361 22.694 -16.102 1.00 0.00 387 SER A CA 14
ATOM 21913 C C . SER A 1 3 ? -3.444 21.803 -15.502 1.00 0.00 387 SER A C 14
ATOM 21914 O O . SER A 1 3 ? -4.297 21.277 -16.216 1.00 0.00 387 SER A O 14
ATOM 21922 N N . GLY A 1 4 ? -3.403 21.639 -14.183 1.00 0.00 388 GLY A N 14
ATOM 21923 C CA . GLY A 1 4 ? -4.386 20.811 -13.508 1.00 0.00 388 GLY A CA 14
ATOM 21924 C C . GLY A 1 4 ? -3.785 20.007 -12.372 1.00 0.00 388 GLY A C 14
ATOM 21925 O O . GLY A 1 4 ? -3.155 18.974 -12.599 1.00 0.00 388 GLY A O 14
ATOM 21929 N N . SER A 1 5 ? -3.977 20.482 -11.146 1.00 0.00 389 SER A N 14
ATOM 21930 C CA . SER A 1 5 ? -3.445 19.804 -9.971 1.00 0.00 389 SER A CA 14
ATOM 21931 C C . SER A 1 5 ? -4.556 19.494 -8.972 1.00 0.00 389 SER A C 14
ATOM 21932 O O . SER A 1 5 ? -5.433 20.322 -8.726 1.00 0.00 389 SER A O 14
ATOM 21940 N N . SER A 1 6 ? -4.511 18.295 -8.400 1.00 0.00 390 SER A N 14
ATOM 21941 C CA . SER A 1 6 ? -5.515 17.873 -7.430 1.00 0.00 390 SER A CA 14
ATOM 21942 C C . SER A 1 6 ? -5.272 18.529 -6.075 1.00 0.00 390 SER A C 14
ATOM 21943 O O . SER A 1 6 ? -4.152 18.927 -5.757 1.00 0.00 390 SER A O 14
ATOM 21951 N N . GLY A 1 7 ? -6.331 18.639 -5.278 1.00 0.00 391 GLY A N 14
ATOM 21952 C CA . GLY A 1 7 ? -6.212 19.248 -3.966 1.00 0.00 391 GLY A CA 14
ATOM 21953 C C . GLY A 1 7 ? -5.882 18.237 -2.886 1.00 0.00 391 GLY A C 14
ATOM 21954 O O . GLY A 1 7 ? -5.344 17.167 -3.170 1.00 0.00 391 GLY A O 14
ATOM 21958 N N . LYS A 1 8 ? -6.204 18.576 -1.642 1.00 0.00 392 LYS A N 14
ATOM 21959 C CA . LYS A 1 8 ? -5.938 17.691 -0.514 1.00 0.00 392 LYS A CA 14
ATOM 21960 C C . LYS A 1 8 ? -7.233 17.086 0.019 1.00 0.00 392 LYS A C 14
ATOM 21961 O O . LYS A 1 8 ? -8.197 17.801 0.292 1.00 0.00 392 LYS A O 14
ATOM 21980 N N . ALA A 1 9 ? -7.247 15.765 0.166 1.00 0.00 393 ALA A N 14
ATOM 21981 C CA . ALA A 1 9 ? -8.422 15.065 0.670 1.00 0.00 393 ALA A CA 14
ATOM 21982 C C . ALA A 1 9 ? -8.028 13.781 1.393 1.00 0.00 393 ALA A C 14
ATOM 21983 O O . ALA A 1 9 ? -7.297 12.951 0.851 1.00 0.00 393 ALA A O 14
ATOM 21990 N N . LEU A 1 10 ? -8.516 13.624 2.618 1.00 0.00 394 LEU A N 14
ATOM 21991 C CA . LEU A 1 10 ? -8.214 12.441 3.416 1.00 0.00 394 LEU A CA 14
ATOM 21992 C C . LEU A 1 10 ? -9.161 12.331 4.607 1.00 0.00 394 LEU A C 14
ATOM 21993 O O . LEU A 1 10 ? -9.698 13.331 5.081 1.00 0.00 394 LEU A O 14
ATOM 22009 N N . GLY A 1 11 ? -9.360 11.107 5.088 1.00 0.00 395 GLY A N 14
ATOM 22010 C CA . GLY A 1 11 ? -10.241 10.889 6.220 1.00 0.00 395 GLY A CA 14
ATOM 22011 C C . GLY A 1 11 ? -9.795 11.646 7.455 1.00 0.00 395 GLY A C 14
ATOM 22012 O O . GLY A 1 11 ? -9.706 12.874 7.441 1.00 0.00 395 GLY A O 14
ATOM 22016 N N . SER A 1 12 ? -9.515 10.913 8.528 1.00 0.00 396 SER A N 14
ATOM 22017 C CA . SER A 1 12 ? -9.081 11.523 9.780 1.00 0.00 396 SER A CA 14
ATOM 22018 C C . SER A 1 12 ? -7.667 11.078 10.140 1.00 0.00 396 SER A C 14
ATOM 22019 O O . SER A 1 12 ? -7.353 10.853 11.309 1.00 0.00 396 SER A O 14
ATOM 22027 N N . LYS A 1 13 ? -6.817 10.953 9.126 1.00 0.00 397 LYS A N 14
ATOM 22028 C CA . LYS A 1 13 ? -5.435 10.536 9.333 1.00 0.00 397 LYS A CA 14
ATOM 22029 C C . LYS A 1 13 ? -4.483 11.720 9.192 1.00 0.00 397 LYS A C 14
ATOM 22030 O O . LYS A 1 13 ? -4.896 12.818 8.822 1.00 0.00 397 LYS A O 14
ATOM 22049 N N . GLU A 1 14 ? -3.208 11.486 9.488 1.00 0.00 398 GLU A N 14
ATOM 22050 C CA . GLU A 1 14 ? -2.199 12.534 9.392 1.00 0.00 398 GLU A CA 14
ATOM 22051 C C . GLU A 1 14 ? -1.041 12.095 8.500 1.00 0.00 398 GLU A C 14
ATOM 22052 O O . GLU A 1 14 ? -0.292 11.180 8.843 1.00 0.00 398 GLU A O 14
ATOM 22064 N N . ILE A 1 15 ? -0.903 12.753 7.354 1.00 0.00 399 ILE A N 14
ATOM 22065 C CA . ILE A 1 15 ? 0.162 12.432 6.413 1.00 0.00 399 ILE A CA 14
ATOM 22066 C C . ILE A 1 15 ? 1.529 12.793 6.985 1.00 0.00 399 ILE A C 14
ATOM 22067 O O . ILE A 1 15 ? 1.832 13.957 7.246 1.00 0.00 399 ILE A O 14
ATOM 22083 N N . PRO A 1 16 ? 2.376 11.772 7.183 1.00 0.00 400 PRO A N 14
ATOM 22084 C CA . PRO A 1 16 ? 3.726 11.957 7.724 1.00 0.00 400 PRO A CA 14
ATOM 22085 C C . PRO A 1 16 ? 4.653 12.663 6.740 1.00 0.00 400 PRO A C 14
ATOM 22086 O O . PRO A 1 16 ? 4.923 12.156 5.651 1.00 0.00 400 PRO A O 14
ATOM 22097 N N . LYS A 1 17 ? 5.138 13.837 7.130 1.00 0.00 401 LYS A N 14
ATOM 22098 C CA . LYS A 1 17 ? 6.037 14.613 6.284 1.00 0.00 401 LYS A CA 14
ATOM 22099 C C . LYS A 1 17 ? 7.413 13.960 6.209 1.00 0.00 401 LYS A C 14
ATOM 22100 O O . LYS A 1 17 ? 8.222 14.087 7.127 1.00 0.00 401 LYS A O 14
ATOM 22119 N N . GLY A 1 18 ? 7.672 13.261 5.107 1.00 0.00 402 GLY A N 14
ATOM 22120 C CA . GLY A 1 18 ? 8.952 12.600 4.933 1.00 0.00 402 GLY A CA 14
ATOM 22121 C C . GLY A 1 18 ? 9.733 13.150 3.755 1.00 0.00 402 GLY A C 14
ATOM 22122 O O . GLY A 1 18 ? 9.518 14.287 3.336 1.00 0.00 402 GLY A O 14
ATOM 22126 N N . ALA A 1 19 ? 10.643 12.342 3.222 1.00 0.00 403 ALA A N 14
ATOM 22127 C CA . ALA A 1 19 ? 11.458 12.754 2.086 1.00 0.00 403 ALA A CA 14
ATOM 22128 C C . ALA A 1 19 ? 10.640 12.767 0.799 1.00 0.00 403 ALA A C 14
ATOM 22129 O O . ALA A 1 19 ? 9.430 12.544 0.820 1.00 0.00 403 ALA A O 14
ATOM 22136 N N . GLU A 1 20 ? 11.308 13.032 -0.319 1.00 0.00 404 GLU A N 14
ATOM 22137 C CA . GLU A 1 20 ? 10.641 13.076 -1.615 1.00 0.00 404 GLU A CA 14
ATOM 22138 C C . GLU A 1 20 ? 10.896 11.794 -2.402 1.00 0.00 404 GLU A C 14
ATOM 22139 O O . GLU A 1 20 ? 10.080 11.388 -3.229 1.00 0.00 404 GLU A O 14
ATOM 22151 N N . ASN A 1 21 ? 12.034 11.161 -2.139 1.00 0.00 405 ASN A N 14
ATOM 22152 C CA . ASN A 1 21 ? 12.398 9.925 -2.823 1.00 0.00 405 ASN A CA 14
ATOM 22153 C C . ASN A 1 21 ? 12.638 8.799 -1.821 1.00 0.00 405 ASN A C 14
ATOM 22154 O O . ASN A 1 21 ? 13.424 7.886 -2.076 1.00 0.00 405 ASN A O 14
ATOM 22165 N N . CYS A 1 22 ? 11.957 8.872 -0.684 1.00 0.00 406 CYS A N 14
ATOM 22166 C CA . CYS A 1 22 ? 12.096 7.859 0.357 1.00 0.00 406 CYS A CA 14
ATOM 22167 C C . CYS A 1 22 ? 11.494 6.532 -0.093 1.00 0.00 406 CYS A C 14
ATOM 22168 O O . CYS A 1 22 ? 11.738 5.489 0.517 1.00 0.00 406 CYS A O 14
ATOM 22176 N N . LEU A 1 23 ? 10.706 6.577 -1.161 1.00 0.00 407 LEU A N 14
ATOM 22177 C CA . LEU A 1 23 ? 10.067 5.378 -1.692 1.00 0.00 407 LEU A CA 14
ATOM 22178 C C . LEU A 1 23 ? 10.539 5.094 -3.114 1.00 0.00 407 LEU A C 14
ATOM 22179 O O . LEU A 1 23 ? 10.151 4.095 -3.719 1.00 0.00 407 LEU A O 14
ATOM 22195 N N . GLU A 1 24 ? 11.380 5.978 -3.641 1.00 0.00 408 GLU A N 14
ATOM 22196 C CA . GLU A 1 24 ? 11.906 5.820 -4.992 1.00 0.00 408 GLU A CA 14
ATOM 22197 C C . GLU A 1 24 ? 12.664 4.503 -5.130 1.00 0.00 408 GLU A C 14
ATOM 22198 O O . GLU A 1 24 ? 13.556 4.202 -4.338 1.00 0.00 408 GLU A O 14
ATOM 22210 N N . GLY A 1 25 ? 12.301 3.722 -6.143 1.00 0.00 409 GLY A N 14
ATOM 22211 C CA . GLY A 1 25 ? 12.956 2.446 -6.367 1.00 0.00 409 GLY A CA 14
ATOM 22212 C C . GLY A 1 25 ? 12.186 1.286 -5.768 1.00 0.00 409 GLY A C 14
ATOM 22213 O O . GLY A 1 25 ? 12.290 0.153 -6.239 1.00 0.00 409 GLY A O 14
ATOM 22217 N N . LEU A 1 26 ? 11.413 1.568 -4.725 1.00 0.00 410 LEU A N 14
ATOM 22218 C CA . LEU A 1 26 ? 10.623 0.538 -4.058 1.00 0.00 410 LEU A CA 14
ATOM 22219 C C . LEU A 1 26 ? 9.270 0.363 -4.740 1.00 0.00 410 LEU A C 14
ATOM 22220 O O . LEU A 1 26 ? 8.591 1.341 -5.056 1.00 0.00 410 LEU A O 14
ATOM 22236 N N . ILE A 1 27 ? 8.883 -0.888 -4.963 1.00 0.00 411 ILE A N 14
ATOM 22237 C CA . ILE A 1 27 ? 7.609 -1.191 -5.604 1.00 0.00 411 ILE A CA 14
ATOM 22238 C C . ILE A 1 27 ? 6.550 -1.567 -4.573 1.00 0.00 411 ILE A C 14
ATOM 22239 O O . ILE A 1 27 ? 6.872 -2.021 -3.475 1.00 0.00 411 ILE A O 14
ATOM 22255 N N . PHE A 1 28 ? 5.286 -1.378 -4.936 1.00 0.00 412 PHE A N 14
ATOM 22256 C CA . PHE A 1 28 ? 4.178 -1.698 -4.043 1.00 0.00 412 PHE A CA 14
ATOM 22257 C C . PHE A 1 28 ? 2.980 -2.223 -4.829 1.00 0.00 412 PHE A C 14
ATOM 22258 O O . PHE A 1 28 ? 2.761 -1.840 -5.978 1.00 0.00 412 PHE A O 14
ATOM 22275 N N . VAL A 1 29 ? 2.208 -3.104 -4.201 1.00 0.00 413 VAL A N 14
ATOM 22276 C CA . VAL A 1 29 ? 1.031 -3.682 -4.839 1.00 0.00 413 VAL A CA 14
ATOM 22277 C C . VAL A 1 29 ? -0.198 -3.553 -3.947 1.00 0.00 413 VAL A C 14
ATOM 22278 O O . VAL A 1 29 ? -0.342 -4.281 -2.964 1.00 0.00 413 VAL A O 14
ATOM 22291 N N . ILE A 1 30 ? -1.081 -2.625 -4.296 1.00 0.00 414 ILE A N 14
ATOM 22292 C CA . ILE A 1 30 ? -2.299 -2.402 -3.527 1.00 0.00 414 ILE A CA 14
ATOM 22293 C C . ILE A 1 30 ? -3.413 -3.341 -3.978 1.00 0.00 414 ILE A C 14
ATOM 22294 O O . ILE A 1 30 ? -3.655 -3.507 -5.174 1.00 0.00 414 ILE A O 14
ATOM 22310 N N . THR A 1 31 ? -4.091 -3.953 -3.012 1.00 0.00 415 THR A N 14
ATOM 22311 C CA . THR A 1 31 ? -5.180 -4.876 -3.308 1.00 0.00 415 THR A CA 14
ATOM 22312 C C . THR A 1 31 ? -6.421 -4.542 -2.488 1.00 0.00 415 THR A C 14
ATOM 22313 O O . THR A 1 31 ? -6.324 -4.172 -1.319 1.00 0.00 415 THR A O 14
ATOM 22324 N N . GLY A 1 32 ? -7.589 -4.676 -3.110 1.00 0.00 416 GLY A N 14
ATOM 22325 C CA . GLY A 1 32 ? -8.833 -4.385 -2.422 1.00 0.00 416 GLY A CA 14
ATOM 22326 C C . GLY A 1 32 ? -9.070 -2.897 -2.256 1.00 0.00 416 GLY A C 14
ATOM 22327 O O . GLY A 1 32 ? -8.615 -2.094 -3.071 1.00 0.00 416 GLY A O 14
ATOM 22331 N N . VAL A 1 33 ? -9.787 -2.528 -1.200 1.00 0.00 417 VAL A N 14
ATOM 22332 C CA . VAL A 1 33 ? -10.085 -1.126 -0.930 1.00 0.00 417 VAL A CA 14
ATOM 22333 C C . VAL A 1 33 ? -9.755 -0.762 0.513 1.00 0.00 417 VAL A C 14
ATOM 22334 O O . VAL A 1 33 ? -9.778 -1.616 1.401 1.00 0.00 417 VAL A O 14
ATOM 22347 N N . LEU A 1 34 ? -9.450 0.510 0.742 1.00 0.00 418 LEU A N 14
ATOM 22348 C CA . LEU A 1 34 ? -9.116 0.989 2.079 1.00 0.00 418 LEU A CA 14
ATOM 22349 C C . LEU A 1 34 ? -10.035 2.133 2.493 1.00 0.00 418 LEU A C 14
ATOM 22350 O O . LEU A 1 34 ? -10.678 2.760 1.652 1.00 0.00 418 LEU A O 14
ATOM 22366 N N . GLU A 1 35 ? -10.090 2.400 3.794 1.00 0.00 419 GLU A N 14
ATOM 22367 C CA . GLU A 1 35 ? -10.931 3.470 4.319 1.00 0.00 419 GLU A CA 14
ATOM 22368 C C . GLU A 1 35 ? -10.226 4.819 4.209 1.00 0.00 419 GLU A C 14
ATOM 22369 O O . GLU A 1 35 ? -10.700 5.725 3.524 1.00 0.00 419 GLU A O 14
ATOM 22381 N N . SER A 1 36 ? -9.091 4.944 4.889 1.00 0.00 420 SER A N 14
ATOM 22382 C CA . SER A 1 36 ? -8.322 6.183 4.872 1.00 0.00 420 SER A CA 14
ATOM 22383 C C . SER A 1 36 ? -8.131 6.684 3.444 1.00 0.00 420 SER A C 14
ATOM 22384 O O . SER A 1 36 ? -8.733 7.678 3.038 1.00 0.00 420 SER A O 14
ATOM 22392 N N . ILE A 1 37 ? -7.289 5.988 2.687 1.00 0.00 421 ILE A N 14
ATOM 22393 C CA . ILE A 1 37 ? -7.019 6.361 1.304 1.00 0.00 421 ILE A CA 14
ATOM 22394 C C . ILE A 1 37 ? -7.349 5.217 0.351 1.00 0.00 421 ILE A C 14
ATOM 22395 O O . ILE A 1 37 ? -6.806 4.119 0.474 1.00 0.00 421 ILE A O 14
ATOM 22411 N N . GLU A 1 38 ? -8.240 5.483 -0.598 1.00 0.00 422 GLU A N 14
ATOM 22412 C CA . GLU A 1 38 ? -8.641 4.474 -1.573 1.00 0.00 422 GLU A CA 14
ATOM 22413 C C . GLU A 1 38 ? -7.438 3.984 -2.374 1.00 0.00 422 GLU A C 14
ATOM 22414 O O . GLU A 1 38 ? -6.316 4.449 -2.176 1.00 0.00 422 GLU A O 14
ATOM 22426 N N . ARG A 1 39 ? -7.682 3.042 -3.279 1.00 0.00 423 ARG A N 14
ATOM 22427 C CA . ARG A 1 39 ? -6.620 2.487 -4.110 1.00 0.00 423 ARG A CA 14
ATOM 22428 C C . ARG A 1 39 ? -5.896 3.591 -4.875 1.00 0.00 423 ARG A C 14
ATOM 22429 O O . ARG A 1 39 ? -4.673 3.564 -5.015 1.00 0.00 423 ARG A O 14
ATOM 22450 N N . ASP A 1 40 ? -6.659 4.559 -5.370 1.00 0.00 424 ASP A N 14
ATOM 22451 C CA . ASP A 1 40 ? -6.090 5.673 -6.121 1.00 0.00 424 ASP A CA 14
ATOM 22452 C C . ASP A 1 40 ? -5.312 6.608 -5.201 1.00 0.00 424 ASP A C 14
ATOM 22453 O O . ASP A 1 40 ? -4.107 6.795 -5.366 1.00 0.00 424 ASP A O 14
ATOM 22462 N N . GLU A 1 41 ? -6.010 7.193 -4.233 1.00 0.00 425 GLU A N 14
ATOM 22463 C CA . GLU A 1 41 ? -5.384 8.111 -3.288 1.00 0.00 425 GLU A CA 14
ATOM 22464 C C . GLU A 1 41 ? -4.046 7.561 -2.802 1.00 0.00 425 GLU A C 14
ATOM 22465 O O . GLU A 1 41 ? -3.040 8.270 -2.788 1.00 0.00 425 GLU A O 14
ATOM 22477 N N . ALA A 1 42 ? -4.043 6.294 -2.402 1.00 0.00 426 ALA A N 14
ATOM 22478 C CA . ALA A 1 42 ? -2.830 5.648 -1.917 1.00 0.00 426 ALA A CA 14
ATOM 22479 C C . ALA A 1 42 ? -1.791 5.527 -3.026 1.00 0.00 426 ALA A C 14
ATOM 22480 O O . ALA A 1 42 ? -0.604 5.773 -2.810 1.00 0.00 426 ALA A O 14
ATOM 22487 N N . LYS A 1 43 ? -2.244 5.146 -4.216 1.00 0.00 427 LYS A N 14
ATOM 22488 C CA . LYS A 1 43 ? -1.355 4.991 -5.361 1.00 0.00 427 LYS A CA 14
ATOM 22489 C C . LYS A 1 43 ? -0.568 6.273 -5.615 1.00 0.00 427 LYS A C 14
ATOM 22490 O O . LYS A 1 43 ? 0.659 6.250 -5.715 1.00 0.00 427 LYS A O 14
ATOM 22509 N N . SER A 1 44 ? -1.281 7.390 -5.716 1.00 0.00 428 SER A N 14
ATOM 22510 C CA . SER A 1 44 ? -0.650 8.681 -5.961 1.00 0.00 428 SER A CA 14
ATOM 22511 C C . SER A 1 44 ? 0.425 8.967 -4.916 1.00 0.00 428 SER A C 14
ATOM 22512 O O . SER A 1 44 ? 1.491 9.497 -5.234 1.00 0.00 428 SER A O 14
ATOM 22520 N N . LEU A 1 45 ? 0.139 8.611 -3.669 1.00 0.00 429 LEU A N 14
ATOM 22521 C CA . LEU A 1 45 ? 1.080 8.827 -2.576 1.00 0.00 429 LEU A CA 14
ATOM 22522 C C . LEU A 1 45 ? 2.390 8.088 -2.830 1.00 0.00 429 LEU A C 14
ATOM 22523 O O . LEU A 1 45 ? 3.459 8.696 -2.873 1.00 0.00 429 LEU A O 14
ATOM 22539 N N . ILE A 1 46 ? 2.297 6.773 -3.000 1.00 0.00 430 ILE A N 14
ATOM 22540 C CA . ILE A 1 46 ? 3.474 5.951 -3.254 1.00 0.00 430 ILE A CA 14
ATOM 22541 C C . ILE A 1 46 ? 4.330 6.546 -4.367 1.00 0.00 430 ILE A C 14
ATOM 22542 O O . ILE A 1 46 ? 5.541 6.704 -4.214 1.00 0.00 430 ILE A O 14
ATOM 22558 N N . GLU A 1 47 ? 3.692 6.875 -5.485 1.00 0.00 431 GLU A N 14
ATOM 22559 C CA . GLU A 1 47 ? 4.396 7.454 -6.624 1.00 0.00 431 GLU A CA 14
ATOM 22560 C C . GLU A 1 47 ? 4.940 8.838 -6.281 1.00 0.00 431 GLU A C 14
ATOM 22561 O O . GLU A 1 47 ? 6.011 9.228 -6.746 1.00 0.00 431 GLU A O 14
ATOM 22573 N N . ARG A 1 48 ? 4.195 9.574 -5.464 1.00 0.00 432 ARG A N 14
ATOM 22574 C CA . ARG A 1 48 ? 4.601 10.915 -5.060 1.00 0.00 432 ARG A CA 14
ATOM 22575 C C . ARG A 1 48 ? 5.956 10.885 -4.359 1.00 0.00 432 ARG A C 14
ATOM 22576 O O . ARG A 1 48 ? 6.615 11.914 -4.216 1.00 0.00 432 ARG A O 14
ATOM 22597 N N . TYR A 1 49 ? 6.364 9.698 -3.924 1.00 0.00 433 TYR A N 14
ATOM 22598 C CA . TYR A 1 49 ? 7.639 9.534 -3.236 1.00 0.00 433 TYR A CA 14
ATOM 22599 C C . TYR A 1 49 ? 8.609 8.707 -4.075 1.00 0.00 433 TYR A C 14
ATOM 22600 O O . TYR A 1 49 ? 9.657 8.280 -3.593 1.00 0.00 433 TYR A O 14
ATOM 22618 N N . GLY A 1 50 ? 8.250 8.485 -5.336 1.00 0.00 434 GLY A N 14
ATOM 22619 C CA . GLY A 1 50 ? 9.098 7.711 -6.223 1.00 0.00 434 GLY A CA 14
ATOM 22620 C C . GLY A 1 50 ? 8.667 6.260 -6.318 1.00 0.00 434 GLY A C 14
ATOM 22621 O O . GLY A 1 50 ? 8.881 5.607 -7.338 1.00 0.00 434 GLY A O 14
ATOM 22625 N N . GLY A 1 51 ? 8.059 5.754 -5.249 1.00 0.00 435 GLY A N 14
ATOM 22626 C CA . GLY A 1 51 ? 7.608 4.375 -5.235 1.00 0.00 435 GLY A CA 14
ATOM 22627 C C . GLY A 1 51 ? 6.788 4.021 -6.459 1.00 0.00 435 GLY A C 14
ATOM 22628 O O . GLY A 1 51 ? 6.382 4.900 -7.220 1.00 0.00 435 GLY A O 14
ATOM 22632 N N . LYS A 1 52 ? 6.543 2.729 -6.652 1.00 0.00 436 LYS A N 14
ATOM 22633 C CA . LYS A 1 52 ? 5.766 2.259 -7.793 1.00 0.00 436 LYS A CA 14
ATOM 22634 C C . LYS A 1 52 ? 4.537 1.483 -7.331 1.00 0.00 436 LYS A C 14
ATOM 22635 O O . LYS A 1 52 ? 4.539 0.878 -6.259 1.00 0.00 436 LYS A O 14
ATOM 22654 N N . VAL A 1 53 ? 3.489 1.502 -8.148 1.00 0.00 437 VAL A N 14
ATOM 22655 C CA . VAL A 1 53 ? 2.254 0.798 -7.825 1.00 0.00 437 VAL A CA 14
ATOM 22656 C C . VAL A 1 53 ? 1.823 -0.111 -8.970 1.00 0.00 437 VAL A C 14
ATOM 22657 O O . VAL A 1 53 ? 1.720 0.323 -10.118 1.00 0.00 437 VAL A O 14
ATOM 22670 N N . THR A 1 54 ? 1.572 -1.377 -8.651 1.00 0.00 438 THR A N 14
ATOM 22671 C CA . THR A 1 54 ? 1.153 -2.349 -9.653 1.00 0.00 438 THR A CA 14
ATOM 22672 C C . THR A 1 54 ? 0.126 -3.320 -9.082 1.00 0.00 438 THR A C 14
ATOM 22673 O O . THR A 1 54 ? -0.117 -3.343 -7.876 1.00 0.00 438 THR A O 14
ATOM 22684 N N . GLY A 1 55 ? -0.475 -4.120 -9.957 1.00 0.00 439 GLY A N 14
ATOM 22685 C CA . GLY A 1 55 ? -1.470 -5.083 -9.520 1.00 0.00 439 GLY A CA 14
ATOM 22686 C C . GLY A 1 55 ? -0.904 -6.483 -9.393 1.00 0.00 439 GLY A C 14
ATOM 22687 O O . GLY A 1 55 ? -1.402 -7.293 -8.611 1.00 0.00 439 GLY A O 14
ATOM 22691 N N . ASN A 1 56 ? 0.139 -6.771 -10.164 1.00 0.00 440 ASN A N 14
ATOM 22692 C CA . ASN A 1 56 ? 0.772 -8.085 -10.136 1.00 0.00 440 ASN A CA 14
ATOM 22693 C C . ASN A 1 56 ? 1.939 -8.105 -9.154 1.00 0.00 440 ASN A C 14
ATOM 22694 O O . ASN A 1 56 ? 2.729 -7.163 -9.091 1.00 0.00 440 ASN A O 14
ATOM 22705 N N . VAL A 1 57 ? 2.042 -9.187 -8.388 1.00 0.00 441 VAL A N 14
ATOM 22706 C CA . VAL A 1 57 ? 3.114 -9.332 -7.409 1.00 0.00 441 VAL A CA 14
ATOM 22707 C C . VAL A 1 57 ? 4.278 -10.131 -7.984 1.00 0.00 441 VAL A C 14
ATOM 22708 O O . VAL A 1 57 ? 4.174 -11.340 -8.190 1.00 0.00 441 VAL A O 14
ATOM 22721 N N . SER A 1 58 ? 5.388 -9.446 -8.242 1.00 0.00 442 SER A N 14
ATOM 22722 C CA . SER A 1 58 ? 6.573 -10.091 -8.796 1.00 0.00 442 SER A CA 14
ATOM 22723 C C . SER A 1 58 ? 7.771 -9.915 -7.869 1.00 0.00 442 SER A C 14
ATOM 22724 O O . SER A 1 58 ? 7.671 -9.281 -6.818 1.00 0.00 442 SER A O 14
ATOM 22732 N N . LYS A 1 59 ? 8.906 -10.481 -8.266 1.00 0.00 443 LYS A N 14
ATOM 22733 C CA . LYS A 1 59 ? 10.126 -10.387 -7.473 1.00 0.00 443 LYS A CA 14
ATOM 22734 C C . LYS A 1 59 ? 10.470 -8.932 -7.173 1.00 0.00 443 LYS A C 14
ATOM 22735 O O . LYS A 1 59 ? 10.790 -8.580 -6.037 1.00 0.00 443 LYS A O 14
ATOM 22754 N N . LYS A 1 60 ? 10.400 -8.089 -8.198 1.00 0.00 444 LYS A N 14
ATOM 22755 C CA . LYS A 1 60 ? 10.701 -6.671 -8.044 1.00 0.00 444 LYS A CA 14
ATOM 22756 C C . LYS A 1 60 ? 9.883 -6.061 -6.910 1.00 0.00 444 LYS A C 14
ATOM 22757 O O . LYS A 1 60 ? 10.295 -5.079 -6.291 1.00 0.00 444 LYS A O 14
ATOM 22776 N N . THR A 1 61 ? 8.722 -6.649 -6.641 1.00 0.00 445 THR A N 14
ATOM 22777 C CA . THR A 1 61 ? 7.847 -6.164 -5.581 1.00 0.00 445 THR A CA 14
ATOM 22778 C C . THR A 1 61 ? 8.584 -6.093 -4.249 1.00 0.00 445 THR A C 14
ATOM 22779 O O . THR A 1 61 ? 9.044 -7.108 -3.728 1.00 0.00 445 THR A O 14
ATOM 22790 N N . ASN A 1 62 ? 8.693 -4.886 -3.702 1.00 0.00 446 ASN A N 14
ATOM 22791 C CA . ASN A 1 62 ? 9.375 -4.683 -2.429 1.00 0.00 446 ASN A CA 14
ATOM 22792 C C . ASN A 1 62 ? 8.397 -4.802 -1.263 1.00 0.00 446 ASN A C 14
ATOM 22793 O O . ASN A 1 62 ? 8.725 -5.369 -0.220 1.00 0.00 446 ASN A O 14
ATOM 22804 N N . TYR A 1 63 ? 7.197 -4.265 -1.447 1.00 0.00 447 TYR A N 14
ATOM 22805 C CA . TYR A 1 63 ? 6.172 -4.309 -0.411 1.00 0.00 447 TYR A CA 14
ATOM 22806 C C . TYR A 1 63 ? 4.807 -4.634 -1.009 1.00 0.00 447 TYR A C 14
ATOM 22807 O O . TYR A 1 63 ? 4.558 -4.390 -2.190 1.00 0.00 447 TYR A O 14
ATOM 22825 N N . LEU A 1 64 ? 3.923 -5.186 -0.184 1.00 0.00 448 LEU A N 14
ATOM 22826 C CA . LEU A 1 64 ? 2.581 -5.544 -0.628 1.00 0.00 448 LEU A CA 14
ATOM 22827 C C . LEU A 1 64 ? 1.522 -4.897 0.259 1.00 0.00 448 LEU A C 14
ATOM 22828 O O . LEU A 1 64 ? 1.320 -5.307 1.402 1.00 0.00 448 LEU A O 14
ATOM 22844 N N . VAL A 1 65 ? 0.847 -3.885 -0.276 1.00 0.00 449 VAL A N 14
ATOM 22845 C CA . VAL A 1 65 ? -0.194 -3.183 0.465 1.00 0.00 449 VAL A CA 14
ATOM 22846 C C . VAL A 1 65 ? -1.498 -3.973 0.463 1.00 0.00 449 VAL A C 14
ATOM 22847 O O . VAL A 1 65 ? -2.192 -4.042 -0.551 1.00 0.00 449 VAL A O 14
ATOM 22860 N N . MET A 1 66 ? -1.825 -4.568 1.605 1.00 0.00 450 MET A N 14
ATOM 22861 C CA . MET A 1 66 ? -3.047 -5.352 1.736 1.00 0.00 450 MET A CA 14
ATOM 22862 C C . MET A 1 66 ? -4.188 -4.495 2.276 1.00 0.00 450 MET A C 14
ATOM 22863 O O . MET A 1 66 ? -3.958 -3.469 2.914 1.00 0.00 450 MET A O 14
ATOM 22877 N N . GLY A 1 67 ? -5.419 -4.924 2.016 1.00 0.00 451 GLY A N 14
ATOM 22878 C CA . GLY A 1 67 ? -6.577 -4.184 2.483 1.00 0.00 451 GLY A CA 14
ATOM 22879 C C . GLY A 1 67 ? -7.687 -5.092 2.974 1.00 0.00 451 GLY A C 14
ATOM 22880 O O . GLY A 1 67 ? -7.510 -5.832 3.941 1.00 0.00 451 GLY A O 14
ATOM 22884 N N . ARG A 1 68 ? -8.834 -5.035 2.306 1.00 0.00 452 ARG A N 14
ATOM 22885 C CA . ARG A 1 68 ? -9.978 -5.857 2.682 1.00 0.00 452 ARG A CA 14
ATOM 22886 C C . ARG A 1 68 ? -10.437 -6.719 1.509 1.00 0.00 452 ARG A C 14
ATOM 22887 O O . ARG A 1 68 ? -9.976 -6.546 0.381 1.00 0.00 452 ARG A O 14
ATOM 22908 N N . ASP A 1 69 ? -11.346 -7.648 1.784 1.00 0.00 453 ASP A N 14
ATOM 22909 C CA . ASP A 1 69 ? -11.868 -8.536 0.753 1.00 0.00 453 ASP A CA 14
ATOM 22910 C C . ASP A 1 69 ? -10.789 -8.871 -0.272 1.00 0.00 453 ASP A C 14
ATOM 22911 O O . ASP A 1 69 ? -11.065 -8.975 -1.468 1.00 0.00 453 ASP A O 14
ATOM 22920 N N . SER A 1 70 ? -9.559 -9.039 0.203 1.00 0.00 454 SER A N 14
ATOM 22921 C CA . SER A 1 70 ? -8.438 -9.357 -0.672 1.00 0.00 454 SER A CA 14
ATOM 22922 C C . SER A 1 70 ? -8.192 -10.862 -0.715 1.00 0.00 454 SER A C 14
ATOM 22923 O O . SER A 1 70 ? -8.471 -11.576 0.248 1.00 0.00 454 SER A O 14
ATOM 22931 N N . GLY A 1 71 ? -7.668 -11.338 -1.841 1.00 0.00 455 GLY A N 14
ATOM 22932 C CA . GLY A 1 71 ? -7.393 -12.755 -1.990 1.00 0.00 455 GLY A CA 14
ATOM 22933 C C . GLY A 1 71 ? -6.167 -13.193 -1.215 1.00 0.00 455 GLY A C 14
ATOM 22934 O O . GLY A 1 71 ? -5.333 -12.367 -0.843 1.00 0.00 455 GLY A O 14
ATOM 22938 N N . GLN A 1 72 ? -6.057 -14.495 -0.969 1.00 0.00 456 GLN A N 14
ATOM 22939 C CA . GLN A 1 72 ? -4.924 -15.039 -0.230 1.00 0.00 456 GLN A CA 14
ATOM 22940 C C . GLN A 1 72 ? -3.744 -15.303 -1.160 1.00 0.00 456 GLN A C 14
ATOM 22941 O O . GLN A 1 72 ? -2.586 -15.165 -0.765 1.00 0.00 456 GLN A O 14
ATOM 22955 N N . SER A 1 73 ? -4.045 -15.682 -2.398 1.00 0.00 457 SER A N 14
ATOM 22956 C CA . SER A 1 73 ? -3.009 -15.969 -3.383 1.00 0.00 457 SER A CA 14
ATOM 22957 C C . SER A 1 73 ? -2.053 -14.790 -3.525 1.00 0.00 457 SER A C 14
ATOM 22958 O O . SER A 1 73 ? -0.833 -14.960 -3.530 1.00 0.00 457 SER A O 14
ATOM 22966 N N . LYS A 1 74 ? -2.615 -13.591 -3.640 1.00 0.00 458 LYS A N 14
ATOM 22967 C CA . LYS A 1 74 ? -1.814 -12.380 -3.781 1.00 0.00 458 LYS A CA 14
ATOM 22968 C C . LYS A 1 74 ? -0.680 -12.356 -2.761 1.00 0.00 458 LYS A C 14
ATOM 22969 O O . LYS A 1 74 ? 0.367 -11.755 -2.997 1.00 0.00 458 LYS A O 14
ATOM 22988 N N . SER A 1 75 ? -0.896 -13.015 -1.627 1.00 0.00 459 SER A N 14
ATOM 22989 C CA . SER A 1 75 ? 0.107 -13.067 -0.570 1.00 0.00 459 SER A CA 14
ATOM 22990 C C . SER A 1 75 ? 1.049 -14.250 -0.772 1.00 0.00 459 SER A C 14
ATOM 22991 O O . SER A 1 75 ? 2.269 -14.109 -0.685 1.00 0.00 459 SER A O 14
ATOM 22999 N N . ASP A 1 76 ? 0.473 -15.417 -1.043 1.00 0.00 460 ASP A N 14
ATOM 23000 C CA . ASP A 1 76 ? 1.260 -16.625 -1.260 1.00 0.00 460 ASP A CA 14
ATOM 23001 C C . ASP A 1 76 ? 2.481 -16.332 -2.125 1.00 0.00 460 ASP A C 14
ATOM 23002 O O . ASP A 1 76 ? 3.582 -16.808 -1.847 1.00 0.00 460 ASP A O 14
ATOM 23011 N N . LYS A 1 77 ? 2.279 -15.545 -3.177 1.00 0.00 461 LYS A N 14
ATOM 23012 C CA . LYS A 1 77 ? 3.363 -15.187 -4.084 1.00 0.00 461 LYS A CA 14
ATOM 23013 C C . LYS A 1 77 ? 4.305 -14.178 -3.435 1.00 0.00 461 LYS A C 14
ATOM 23014 O O . LYS A 1 77 ? 5.522 -14.258 -3.597 1.00 0.00 461 LYS A O 14
ATOM 23033 N N . ALA A 1 78 ? 3.733 -13.230 -2.699 1.00 0.00 462 ALA A N 14
ATOM 23034 C CA . ALA A 1 78 ? 4.523 -12.208 -2.022 1.00 0.00 462 ALA A CA 14
ATOM 23035 C C . ALA A 1 78 ? 5.530 -12.837 -1.065 1.00 0.00 462 ALA A C 14
ATOM 23036 O O . ALA A 1 78 ? 6.734 -12.610 -1.179 1.00 0.00 462 ALA A O 14
ATOM 23043 N N . ALA A 1 79 ? 5.028 -13.627 -0.121 1.00 0.00 463 ALA A N 14
ATOM 23044 C CA . ALA A 1 79 ? 5.885 -14.289 0.855 1.00 0.00 463 ALA A CA 14
ATOM 23045 C C . ALA A 1 79 ? 6.903 -15.193 0.168 1.00 0.00 463 ALA A C 14
ATOM 23046 O O . ALA A 1 79 ? 8.096 -15.136 0.463 1.00 0.00 463 ALA A O 14
ATOM 23053 N N . ALA A 1 80 ? 6.424 -16.027 -0.749 1.00 0.00 464 ALA A N 14
ATOM 23054 C CA . ALA A 1 80 ? 7.293 -16.942 -1.478 1.00 0.00 464 ALA A CA 14
ATOM 23055 C C . ALA A 1 80 ? 8.579 -16.249 -1.912 1.00 0.00 464 ALA A C 14
ATOM 23056 O O . ALA A 1 80 ? 9.677 -16.770 -1.708 1.00 0.00 464 ALA A O 14
ATOM 23063 N N . LEU A 1 81 ? 8.438 -15.072 -2.512 1.00 0.00 465 LEU A N 14
ATOM 23064 C CA . LEU A 1 81 ? 9.590 -14.307 -2.976 1.00 0.00 465 LEU A CA 14
ATOM 23065 C C . LEU A 1 81 ? 10.255 -13.568 -1.819 1.00 0.00 465 LEU A C 14
ATOM 23066 O O . LEU A 1 81 ? 11.397 -13.123 -1.927 1.00 0.00 465 LEU A O 14
ATOM 23082 N N . GLY A 1 82 ? 9.532 -13.442 -0.710 1.00 0.00 466 GLY A N 14
ATOM 23083 C CA . GLY A 1 82 ? 10.069 -12.759 0.452 1.00 0.00 466 GLY A CA 14
ATOM 23084 C C . GLY A 1 82 ? 9.788 -11.269 0.430 1.00 0.00 466 GLY A C 14
ATOM 23085 O O . GLY A 1 82 ? 10.707 -10.455 0.521 1.00 0.00 466 GLY A O 14
ATOM 23089 N N . THR A 1 83 ? 8.514 -10.910 0.307 1.00 0.00 467 THR A N 14
ATOM 23090 C CA . THR A 1 83 ? 8.115 -9.509 0.269 1.00 0.00 467 THR A CA 14
ATOM 23091 C C . THR A 1 83 ? 7.383 -9.112 1.546 1.00 0.00 467 THR A C 14
ATOM 23092 O O . THR A 1 83 ? 6.555 -9.864 2.060 1.00 0.00 467 THR A O 14
ATOM 23103 N N . LYS A 1 84 ? 7.693 -7.924 2.054 1.00 0.00 468 LYS A N 14
ATOM 23104 C CA . LYS A 1 84 ? 7.063 -7.424 3.271 1.00 0.00 468 LYS A CA 14
ATOM 23105 C C . LYS A 1 84 ? 5.628 -6.984 3.000 1.00 0.00 468 LYS A C 14
ATOM 23106 O O . LYS A 1 84 ? 5.373 -6.189 2.095 1.00 0.00 468 LYS A O 14
ATOM 23125 N N . ILE A 1 85 ? 4.695 -7.506 3.789 1.00 0.00 469 ILE A N 14
ATOM 23126 C CA . ILE A 1 85 ? 3.286 -7.164 3.635 1.00 0.00 469 ILE A CA 14
ATOM 23127 C C . ILE A 1 85 ? 2.859 -6.119 4.660 1.00 0.00 469 ILE A C 14
ATOM 23128 O O . ILE A 1 85 ? 3.014 -6.318 5.865 1.00 0.00 469 ILE A O 14
ATOM 23144 N N . ILE A 1 86 ? 2.318 -5.008 4.173 1.00 0.00 470 ILE A N 14
ATOM 23145 C CA . ILE A 1 86 ? 1.864 -3.933 5.047 1.00 0.00 470 ILE A CA 14
ATOM 23146 C C . ILE A 1 86 ? 0.450 -3.492 4.688 1.00 0.00 470 ILE A C 14
ATOM 23147 O O . ILE A 1 86 ? -0.146 -3.997 3.737 1.00 0.00 470 ILE A O 14
ATOM 23163 N N . ASP A 1 87 ? -0.081 -2.545 5.454 1.00 0.00 471 ASP A N 14
ATOM 23164 C CA . ASP A 1 87 ? -1.425 -2.032 5.214 1.00 0.00 471 ASP A CA 14
ATOM 23165 C C . ASP A 1 87 ? -1.398 -0.525 4.981 1.00 0.00 471 ASP A C 14
ATOM 23166 O O . ASP A 1 87 ? -0.336 0.096 4.994 1.00 0.00 471 ASP A O 14
ATOM 23175 N N . GLU A 1 88 ? -2.574 0.057 4.766 1.00 0.00 472 GLU A N 14
ATOM 23176 C CA . GLU A 1 88 ? -2.684 1.491 4.527 1.00 0.00 472 GLU A CA 14
ATOM 23177 C C . GLU A 1 88 ? -1.972 2.281 5.621 1.00 0.00 472 GLU A C 14
ATOM 23178 O O . GLU A 1 88 ? -1.490 3.389 5.388 1.00 0.00 472 GLU A O 14
ATOM 23190 N N . ASP A 1 89 ? -1.911 1.702 6.816 1.00 0.00 473 ASP A N 14
ATOM 23191 C CA . ASP A 1 89 ? -1.258 2.351 7.947 1.00 0.00 473 ASP A CA 14
ATOM 23192 C C . ASP A 1 89 ? 0.252 2.137 7.898 1.00 0.00 473 ASP A C 14
ATOM 23193 O O . ASP A 1 89 ? 1.028 3.070 8.101 1.00 0.00 473 ASP A O 14
ATOM 23202 N N . GLY A 1 90 ? 0.662 0.902 7.628 1.00 0.00 474 GLY A N 14
ATOM 23203 C CA . GLY A 1 90 ? 2.077 0.588 7.559 1.00 0.00 474 GLY A CA 14
ATOM 23204 C C . GLY A 1 90 ? 2.778 1.316 6.430 1.00 0.00 474 GLY A C 14
ATOM 23205 O O . GLY A 1 90 ? 3.974 1.599 6.511 1.00 0.00 474 GLY A O 14
ATOM 23209 N N . LEU A 1 91 ? 2.033 1.620 5.372 1.00 0.00 475 LEU A N 14
ATOM 23210 C CA . LEU A 1 91 ? 2.591 2.320 4.220 1.00 0.00 475 LEU A CA 14
ATOM 23211 C C . LEU A 1 91 ? 2.967 3.753 4.582 1.00 0.00 475 LEU A C 14
ATOM 23212 O O . LEU A 1 91 ? 4.002 4.262 4.149 1.00 0.00 475 LEU A O 14
ATOM 23228 N N . LEU A 1 92 ? 2.122 4.397 5.378 1.00 0.00 476 LEU A N 14
ATOM 23229 C CA . LEU A 1 92 ? 2.367 5.772 5.801 1.00 0.00 476 LEU A CA 14
ATOM 23230 C C . LEU A 1 92 ? 3.614 5.859 6.676 1.00 0.00 476 LEU A C 14
ATOM 23231 O O . LEU A 1 92 ? 4.306 6.875 6.687 1.00 0.00 476 LEU A O 14
ATOM 23247 N N . ASN A 1 93 ? 3.894 4.784 7.406 1.00 0.00 477 ASN A N 14
ATOM 23248 C CA . ASN A 1 93 ? 5.059 4.738 8.283 1.00 0.00 477 ASN A CA 14
ATOM 23249 C C . ASN A 1 93 ? 6.348 4.667 7.471 1.00 0.00 477 ASN A C 14
ATOM 23250 O O . ASN A 1 93 ? 7.352 5.288 7.823 1.00 0.00 477 ASN A O 14
ATOM 23261 N N . LEU A 1 94 ? 6.314 3.906 6.382 1.00 0.00 478 LEU A N 14
ATOM 23262 C CA . LEU A 1 94 ? 7.480 3.753 5.519 1.00 0.00 478 LEU A CA 14
ATOM 23263 C C . LEU A 1 94 ? 7.925 5.101 4.961 1.00 0.00 478 LEU A C 14
ATOM 23264 O O . LEU A 1 94 ? 9.050 5.245 4.482 1.00 0.00 478 LEU A O 14
ATOM 23280 N N . ILE A 1 95 ? 7.035 6.086 5.028 1.00 0.00 479 ILE A N 14
ATOM 23281 C CA . ILE A 1 95 ? 7.338 7.423 4.533 1.00 0.00 479 ILE A CA 14
ATOM 23282 C C . ILE A 1 95 ? 8.019 8.266 5.607 1.00 0.00 479 ILE A C 14
ATOM 23283 O O . ILE A 1 95 ? 8.745 9.211 5.300 1.00 0.00 479 ILE A O 14
ATOM 23299 N N . ARG A 1 96 ? 7.779 7.916 6.866 1.00 0.00 480 ARG A N 14
ATOM 23300 C CA . ARG A 1 96 ? 8.369 8.640 7.986 1.00 0.00 480 ARG A CA 14
ATOM 23301 C C . ARG A 1 96 ? 9.602 7.912 8.514 1.00 0.00 480 ARG A C 14
ATOM 23302 O O . ARG A 1 96 ? 10.347 8.445 9.337 1.00 0.00 480 ARG A O 14
ATOM 23323 N N . THR A 1 97 ? 9.811 6.689 8.036 1.00 0.00 481 THR A N 14
ATOM 23324 C CA . THR A 1 97 ? 10.951 5.887 8.462 1.00 0.00 481 THR A CA 14
ATOM 23325 C C . THR A 1 97 ? 12.040 5.869 7.394 1.00 0.00 481 THR A C 14
ATOM 23326 O O . THR A 1 97 ? 13.227 5.971 7.704 1.00 0.00 481 THR A O 14
ATOM 23337 N N . MET A 1 98 ? 11.627 5.741 6.138 1.00 0.00 482 MET A N 14
ATOM 23338 C CA . MET A 1 98 ? 12.569 5.712 5.024 1.00 0.00 482 MET A CA 14
ATOM 23339 C C . MET A 1 98 ? 13.257 7.063 4.859 1.00 0.00 482 MET A C 14
ATOM 23340 O O . MET A 1 98 ? 12.641 8.121 4.993 1.00 0.00 482 MET A O 14
ATOM 23354 N N . PRO A 1 99 ? 14.565 7.030 4.563 1.00 0.00 483 PRO A N 14
ATOM 23355 C CA . PRO A 1 99 ? 15.365 8.244 4.373 1.00 0.00 483 PRO A CA 14
ATOM 23356 C C . PRO A 1 99 ? 14.993 8.989 3.096 1.00 0.00 483 PRO A C 14
ATOM 23357 O O . PRO A 1 99 ? 13.950 8.732 2.496 1.00 0.00 483 PRO A O 14
ATOM 23368 N N . GLY A 1 100 ? 15.855 9.914 2.683 1.00 0.00 484 GLY A N 14
ATOM 23369 C CA . GLY A 1 100 ? 15.600 10.682 1.479 1.00 0.00 484 GLY A CA 14
ATOM 23370 C C . GLY A 1 100 ? 16.746 10.607 0.490 1.00 0.00 484 GLY A C 14
ATOM 23371 O O . GLY A 1 100 ? 17.820 10.098 0.809 1.00 0.00 484 GLY A O 14
ATOM 23375 N N . LYS A 1 101 ? 16.518 11.115 -0.717 1.00 0.00 485 LYS A N 14
ATOM 23376 C CA . LYS A 1 101 ? 17.539 11.104 -1.758 1.00 0.00 485 LYS A CA 14
ATOM 23377 C C . LYS A 1 101 ? 17.562 12.430 -2.512 1.00 0.00 485 LYS A C 14
ATOM 23378 O O . LYS A 1 101 ? 16.592 13.188 -2.485 1.00 0.00 485 LYS A O 14
ATOM 23397 N N . LYS A 1 102 ? 18.674 12.704 -3.186 1.00 0.00 486 LYS A N 14
ATOM 23398 C CA . LYS A 1 102 ? 18.822 13.936 -3.950 1.00 0.00 486 LYS A CA 14
ATOM 23399 C C . LYS A 1 102 ? 18.563 13.691 -5.433 1.00 0.00 486 LYS A C 14
ATOM 23400 O O . LYS A 1 102 ? 19.268 12.913 -6.076 1.00 0.00 486 LYS A O 14
ATOM 23419 N N . SER A 1 103 ? 17.547 14.359 -5.970 1.00 0.00 487 SER A N 14
ATOM 23420 C CA . SER A 1 103 ? 17.194 14.212 -7.377 1.00 0.00 487 SER A CA 14
ATOM 23421 C C . SER A 1 103 ? 17.264 15.554 -8.099 1.00 0.00 487 SER A C 14
ATOM 23422 O O . SER A 1 103 ? 17.444 16.600 -7.474 1.00 0.00 487 SER A O 14
ATOM 23430 N N . LYS A 1 104 ? 17.122 15.517 -9.420 1.00 0.00 488 LYS A N 14
ATOM 23431 C CA . LYS A 1 104 ? 17.168 16.729 -10.229 1.00 0.00 488 LYS A CA 14
ATOM 23432 C C . LYS A 1 104 ? 15.862 17.510 -10.114 1.00 0.00 488 LYS A C 14
ATOM 23433 O O . LYS A 1 104 ? 15.869 18.735 -9.996 1.00 0.00 488 LYS A O 14
ATOM 23452 N N . TYR A 1 105 ? 14.745 16.793 -10.149 1.00 0.00 489 TYR A N 14
ATOM 23453 C CA . TYR A 1 105 ? 13.432 17.419 -10.050 1.00 0.00 489 TYR A CA 14
ATOM 23454 C C . TYR A 1 105 ? 13.197 17.973 -8.648 1.00 0.00 489 TYR A C 14
ATOM 23455 O O . TYR A 1 105 ? 13.690 17.426 -7.663 1.00 0.00 489 TYR A O 14
ATOM 23473 N N . GLU A 1 106 ? 12.439 19.063 -8.569 1.00 0.00 490 GLU A N 14
ATOM 23474 C CA . GLU A 1 106 ? 12.139 19.692 -7.288 1.00 0.00 490 GLU A CA 14
ATOM 23475 C C . GLU A 1 106 ? 10.647 19.992 -7.166 1.00 0.00 490 GLU A C 14
ATOM 23476 O O . GLU A 1 106 ? 9.923 20.006 -8.162 1.00 0.00 490 GLU A O 14
ATOM 23488 N N . ILE A 1 107 ? 10.196 20.231 -5.940 1.00 0.00 491 ILE A N 14
ATOM 23489 C CA . ILE A 1 107 ? 8.793 20.532 -5.687 1.00 0.00 491 ILE A CA 14
ATOM 23490 C C . ILE A 1 107 ? 8.630 21.912 -5.060 1.00 0.00 491 ILE A C 14
ATOM 23491 O O . ILE A 1 107 ? 9.265 22.226 -4.053 1.00 0.00 491 ILE A O 14
ATOM 23507 N N . ALA A 1 108 ? 7.774 22.732 -5.661 1.00 0.00 492 ALA A N 14
ATOM 23508 C CA . ALA A 1 108 ? 7.525 24.078 -5.159 1.00 0.00 492 ALA A CA 14
ATOM 23509 C C . ALA A 1 108 ? 6.201 24.146 -4.405 1.00 0.00 492 ALA A C 14
ATOM 23510 O O . ALA A 1 108 ? 5.325 23.300 -4.591 1.00 0.00 492 ALA A O 14
ATOM 23517 N N . VAL A 1 109 ? 6.061 25.157 -3.554 1.00 0.00 493 VAL A N 14
ATOM 23518 C CA . VAL A 1 109 ? 4.843 25.336 -2.772 1.00 0.00 493 VAL A CA 14
ATOM 23519 C C . VAL A 1 109 ? 4.249 26.723 -2.989 1.00 0.00 493 VAL A C 14
ATOM 23520 O O . VAL A 1 109 ? 4.909 27.734 -2.751 1.00 0.00 493 VAL A O 14
ATOM 23533 N N . GLU A 1 110 ? 3.000 26.762 -3.441 1.00 0.00 494 GLU A N 14
ATOM 23534 C CA . GLU A 1 110 ? 2.318 28.027 -3.690 1.00 0.00 494 GLU A CA 14
ATOM 23535 C C . GLU A 1 110 ? 1.591 28.508 -2.438 1.00 0.00 494 GLU A C 14
ATOM 23536 O O . GLU A 1 110 ? 1.132 27.706 -1.624 1.00 0.00 494 GLU A O 14
ATOM 23548 N N . THR A 1 111 ? 1.489 29.826 -2.289 1.00 0.00 495 THR A N 14
ATOM 23549 C CA . THR A 1 111 ? 0.821 30.416 -1.136 1.00 0.00 495 THR A CA 14
ATOM 23550 C C . THR A 1 111 ? -0.671 30.592 -1.397 1.00 0.00 495 THR A C 14
ATOM 23551 O O . THR A 1 111 ? -1.074 31.043 -2.469 1.00 0.00 495 THR A O 14
ATOM 23562 N N . GLU A 1 112 ? -1.486 30.234 -0.410 1.00 0.00 496 GLU A N 14
ATOM 23563 C CA . GLU A 1 112 ? -2.934 30.353 -0.534 1.00 0.00 496 GLU A CA 14
ATOM 23564 C C . GLU A 1 112 ? -3.333 31.779 -0.903 1.00 0.00 496 GLU A C 14
ATOM 23565 O O . GLU A 1 112 ? -3.633 32.595 -0.032 1.00 0.00 496 GLU A O 14
ATOM 23577 N N . GLY A 1 1 ? -29.664 14.540 -11.155 1.00 0.00 385 GLY A N 15
ATOM 23578 C CA . GLY A 1 1 ? -28.395 14.518 -10.451 1.00 0.00 385 GLY A CA 15
ATOM 23579 C C . GLY A 1 1 ? -28.412 13.589 -9.253 1.00 0.00 385 GLY A C 15
ATOM 23580 O O . GLY A 1 1 ? -29.382 13.559 -8.496 1.00 0.00 385 GLY A O 15
ATOM 23584 N N . SER A 1 2 ? -27.336 12.827 -9.082 1.00 0.00 386 SER A N 15
ATOM 23585 C CA . SER A 1 2 ? -27.233 11.889 -7.971 1.00 0.00 386 SER A CA 15
ATOM 23586 C C . SER A 1 2 ? -26.052 12.239 -7.071 1.00 0.00 386 SER A C 15
ATOM 23587 O O . SER A 1 2 ? -26.167 12.230 -5.845 1.00 0.00 386 SER A O 15
ATOM 23595 N N . SER A 1 3 ? -24.917 12.548 -7.689 1.00 0.00 387 SER A N 15
ATOM 23596 C CA . SER A 1 3 ? -23.712 12.898 -6.945 1.00 0.00 387 SER A CA 15
ATOM 23597 C C . SER A 1 3 ? -23.986 14.042 -5.975 1.00 0.00 387 SER A C 15
ATOM 23598 O O . SER A 1 3 ? -24.526 15.080 -6.357 1.00 0.00 387 SER A O 15
ATOM 23606 N N . GLY A 1 4 ? -23.610 13.845 -4.715 1.00 0.00 388 GLY A N 15
ATOM 23607 C CA . GLY A 1 4 ? -23.823 14.868 -3.708 1.00 0.00 388 GLY A CA 15
ATOM 23608 C C . GLY A 1 4 ? -22.524 15.398 -3.135 1.00 0.00 388 GLY A C 15
ATOM 23609 O O . GLY A 1 4 ? -21.577 14.641 -2.923 1.00 0.00 388 GLY A O 15
ATOM 23613 N N . SER A 1 5 ? -22.477 16.702 -2.885 1.00 0.00 389 SER A N 15
ATOM 23614 C CA . SER A 1 5 ? -21.282 17.334 -2.338 1.00 0.00 389 SER A CA 15
ATOM 23615 C C . SER A 1 5 ? -20.655 16.463 -1.254 1.00 0.00 389 SER A C 15
ATOM 23616 O O . SER A 1 5 ? -21.118 16.444 -0.113 1.00 0.00 389 SER A O 15
ATOM 23624 N N . SER A 1 6 ? -19.599 15.743 -1.618 1.00 0.00 390 SER A N 15
ATOM 23625 C CA . SER A 1 6 ? -18.910 14.866 -0.679 1.00 0.00 390 SER A CA 15
ATOM 23626 C C . SER A 1 6 ? -17.397 15.028 -0.793 1.00 0.00 390 SER A C 15
ATOM 23627 O O . SER A 1 6 ? -16.831 14.923 -1.881 1.00 0.00 390 SER A O 15
ATOM 23635 N N . GLY A 1 7 ? -16.748 15.286 0.338 1.00 0.00 391 GLY A N 15
ATOM 23636 C CA . GLY A 1 7 ? -15.308 15.459 0.344 1.00 0.00 391 GLY A CA 15
ATOM 23637 C C . GLY A 1 7 ? -14.603 14.430 1.205 1.00 0.00 391 GLY A C 15
ATOM 23638 O O . GLY A 1 7 ? -14.095 14.751 2.280 1.00 0.00 391 GLY A O 15
ATOM 23642 N N . LYS A 1 8 ? -14.574 13.187 0.735 1.00 0.00 392 LYS A N 15
ATOM 23643 C CA . LYS A 1 8 ? -13.928 12.106 1.469 1.00 0.00 392 LYS A CA 15
ATOM 23644 C C . LYS A 1 8 ? -12.410 12.207 1.361 1.00 0.00 392 LYS A C 15
ATOM 23645 O O . LYS A 1 8 ? -11.837 11.982 0.295 1.00 0.00 392 LYS A O 15
ATOM 23664 N N . ALA A 1 9 ? -11.763 12.545 2.472 1.00 0.00 393 ALA A N 15
ATOM 23665 C CA . ALA A 1 9 ? -10.312 12.671 2.503 1.00 0.00 393 ALA A CA 15
ATOM 23666 C C . ALA A 1 9 ? -9.747 12.191 3.836 1.00 0.00 393 ALA A C 15
ATOM 23667 O O . ALA A 1 9 ? -10.247 12.554 4.901 1.00 0.00 393 ALA A O 15
ATOM 23674 N N . LEU A 1 10 ? -8.704 11.371 3.769 1.00 0.00 394 LEU A N 15
ATOM 23675 C CA . LEU A 1 10 ? -8.071 10.839 4.971 1.00 0.00 394 LEU A CA 15
ATOM 23676 C C . LEU A 1 10 ? -8.037 11.888 6.078 1.00 0.00 394 LEU A C 15
ATOM 23677 O O . LEU A 1 10 ? -7.158 12.749 6.105 1.00 0.00 394 LEU A O 15
ATOM 23693 N N . GLY A 1 11 ? -8.999 11.808 6.992 1.00 0.00 395 GLY A N 15
ATOM 23694 C CA . GLY A 1 11 ? -9.059 12.755 8.090 1.00 0.00 395 GLY A CA 15
ATOM 23695 C C . GLY A 1 11 ? -8.835 12.096 9.437 1.00 0.00 395 GLY A C 15
ATOM 23696 O O . GLY A 1 11 ? -8.383 12.741 10.383 1.00 0.00 395 GLY A O 15
ATOM 23700 N N . SER A 1 12 ? -9.153 10.809 9.525 1.00 0.00 396 SER A N 15
ATOM 23701 C CA . SER A 1 12 ? -8.989 10.064 10.767 1.00 0.00 396 SER A CA 15
ATOM 23702 C C . SER A 1 12 ? -7.524 9.707 10.998 1.00 0.00 396 SER A C 15
ATOM 23703 O O . SER A 1 12 ? -7.179 9.051 11.980 1.00 0.00 396 SER A O 15
ATOM 23711 N N . LYS A 1 13 ? -6.664 10.145 10.084 1.00 0.00 397 LYS A N 15
ATOM 23712 C CA . LYS A 1 13 ? -5.235 9.875 10.185 1.00 0.00 397 LYS A CA 15
ATOM 23713 C C . LYS A 1 13 ? -4.420 11.102 9.789 1.00 0.00 397 LYS A C 15
ATOM 23714 O O . LYS A 1 13 ? -4.978 12.149 9.461 1.00 0.00 397 LYS A O 15
ATOM 23733 N N . GLU A 1 14 ? -3.098 10.965 9.821 1.00 0.00 398 GLU A N 15
ATOM 23734 C CA . GLU A 1 14 ? -2.208 12.063 9.464 1.00 0.00 398 GLU A CA 15
ATOM 23735 C C . GLU A 1 14 ? -1.072 11.574 8.570 1.00 0.00 398 GLU A C 15
ATOM 23736 O O . GLU A 1 14 ? -0.333 10.658 8.932 1.00 0.00 398 GLU A O 15
ATOM 23748 N N . ILE A 1 15 ? -0.939 12.191 7.401 1.00 0.00 399 ILE A N 15
ATOM 23749 C CA . ILE A 1 15 ? 0.106 11.820 6.455 1.00 0.00 399 ILE A CA 15
ATOM 23750 C C . ILE A 1 15 ? 1.489 12.146 7.009 1.00 0.00 399 ILE A C 15
ATOM 23751 O O . ILE A 1 15 ? 1.768 13.271 7.425 1.00 0.00 399 ILE A O 15
ATOM 23767 N N . PRO A 1 16 ? 2.377 11.141 7.012 1.00 0.00 400 PRO A N 15
ATOM 23768 C CA . PRO A 1 16 ? 3.747 11.298 7.509 1.00 0.00 400 PRO A CA 15
ATOM 23769 C C . PRO A 1 16 ? 4.598 12.176 6.598 1.00 0.00 400 PRO A C 15
ATOM 23770 O O . PRO A 1 16 ? 4.833 11.840 5.438 1.00 0.00 400 PRO A O 15
ATOM 23781 N N . LYS A 1 17 ? 5.057 13.304 7.132 1.00 0.00 401 LYS A N 15
ATOM 23782 C CA . LYS A 1 17 ? 5.883 14.231 6.368 1.00 0.00 401 LYS A CA 15
ATOM 23783 C C . LYS A 1 17 ? 7.331 13.753 6.316 1.00 0.00 401 LYS A C 15
ATOM 23784 O O . LYS A 1 17 ? 8.164 14.179 7.115 1.00 0.00 401 LYS A O 15
ATOM 23803 N N . GLY A 1 18 ? 7.624 12.867 5.369 1.00 0.00 402 GLY A N 15
ATOM 23804 C CA . GLY A 1 18 ? 8.972 12.348 5.230 1.00 0.00 402 GLY A CA 15
ATOM 23805 C C . GLY A 1 18 ? 9.743 13.029 4.116 1.00 0.00 402 GLY A C 15
ATOM 23806 O O . GLY A 1 18 ? 9.671 14.247 3.957 1.00 0.00 402 GLY A O 15
ATOM 23810 N N . ALA A 1 19 ? 10.486 12.241 3.345 1.00 0.00 403 ALA A N 15
ATOM 23811 C CA . ALA A 1 19 ? 11.273 12.774 2.241 1.00 0.00 403 ALA A CA 15
ATOM 23812 C C . ALA A 1 19 ? 10.481 12.748 0.939 1.00 0.00 403 ALA A C 15
ATOM 23813 O O . ALA A 1 19 ? 9.300 12.405 0.927 1.00 0.00 403 ALA A O 15
ATOM 23820 N N . GLU A 1 20 ? 11.140 13.114 -0.157 1.00 0.00 404 GLU A N 15
ATOM 23821 C CA . GLU A 1 20 ? 10.495 13.134 -1.464 1.00 0.00 404 GLU A CA 15
ATOM 23822 C C . GLU A 1 20 ? 10.861 11.890 -2.270 1.00 0.00 404 GLU A C 15
ATOM 23823 O O . GLU A 1 20 ? 10.155 11.514 -3.205 1.00 0.00 404 GLU A O 15
ATOM 23835 N N . ASN A 1 21 ? 11.969 11.257 -1.899 1.00 0.00 405 ASN A N 15
ATOM 23836 C CA . ASN A 1 21 ? 12.430 10.056 -2.587 1.00 0.00 405 ASN A CA 15
ATOM 23837 C C . ASN A 1 21 ? 12.662 8.918 -1.598 1.00 0.00 405 ASN A C 15
ATOM 23838 O O . ASN A 1 21 ? 13.555 8.091 -1.787 1.00 0.00 405 ASN A O 15
ATOM 23849 N N . CYS A 1 22 ? 11.852 8.881 -0.546 1.00 0.00 406 CYS A N 15
ATOM 23850 C CA . CYS A 1 22 ? 11.969 7.845 0.473 1.00 0.00 406 CYS A CA 15
ATOM 23851 C C . CYS A 1 22 ? 11.382 6.527 -0.022 1.00 0.00 406 CYS A C 15
ATOM 23852 O O . CYS A 1 22 ? 11.551 5.483 0.609 1.00 0.00 406 CYS A O 15
ATOM 23860 N N . LEU A 1 23 ? 10.690 6.582 -1.155 1.00 0.00 407 LEU A N 15
ATOM 23861 C CA . LEU A 1 23 ? 10.076 5.393 -1.735 1.00 0.00 407 LEU A CA 15
ATOM 23862 C C . LEU A 1 23 ? 10.469 5.237 -3.201 1.00 0.00 407 LEU A C 15
ATOM 23863 O O . LEU A 1 23 ? 9.956 4.365 -3.901 1.00 0.00 407 LEU A O 15
ATOM 23879 N N . GLU A 1 24 ? 11.383 6.088 -3.657 1.00 0.00 408 GLU A N 15
ATOM 23880 C CA . GLU A 1 24 ? 11.844 6.043 -5.040 1.00 0.00 408 GLU A CA 15
ATOM 23881 C C . GLU A 1 24 ? 12.602 4.748 -5.318 1.00 0.00 408 GLU A C 15
ATOM 23882 O O . GLU A 1 24 ? 13.634 4.476 -4.706 1.00 0.00 408 GLU A O 15
ATOM 23894 N N . GLY A 1 25 ? 12.081 3.952 -6.247 1.00 0.00 409 GLY A N 15
ATOM 23895 C CA . GLY A 1 25 ? 12.720 2.695 -6.591 1.00 0.00 409 GLY A CA 15
ATOM 23896 C C . GLY A 1 25 ? 11.967 1.496 -6.051 1.00 0.00 409 GLY A C 15
ATOM 23897 O O . GLY A 1 25 ? 11.987 0.420 -6.650 1.00 0.00 409 GLY A O 15
ATOM 23901 N N . LEU A 1 26 ? 11.302 1.678 -4.916 1.00 0.00 410 LEU A N 15
ATOM 23902 C CA . LEU A 1 26 ? 10.540 0.601 -4.294 1.00 0.00 410 LEU A CA 15
ATOM 23903 C C . LEU A 1 26 ? 9.185 0.430 -4.974 1.00 0.00 410 LEU A C 15
ATOM 23904 O O . LEU A 1 26 ? 8.529 1.410 -5.328 1.00 0.00 410 LEU A O 15
ATOM 23920 N N . ILE A 1 27 ? 8.771 -0.820 -5.150 1.00 0.00 411 ILE A N 15
ATOM 23921 C CA . ILE A 1 27 ? 7.492 -1.119 -5.783 1.00 0.00 411 ILE A CA 15
ATOM 23922 C C . ILE A 1 27 ? 6.468 -1.591 -4.758 1.00 0.00 411 ILE A C 15
ATOM 23923 O O . ILE A 1 27 ? 6.803 -2.305 -3.812 1.00 0.00 411 ILE A O 15
ATOM 23939 N N . PHE A 1 28 ? 5.216 -1.189 -4.951 1.00 0.00 412 PHE A N 15
ATOM 23940 C CA . PHE A 1 28 ? 4.141 -1.572 -4.044 1.00 0.00 412 PHE A CA 15
ATOM 23941 C C . PHE A 1 28 ? 2.945 -2.121 -4.818 1.00 0.00 412 PHE A C 15
ATOM 23942 O O . PHE A 1 28 ? 2.677 -1.706 -5.945 1.00 0.00 412 PHE A O 15
ATOM 23959 N N . VAL A 1 29 ? 2.231 -3.059 -4.203 1.00 0.00 413 VAL A N 15
ATOM 23960 C CA . VAL A 1 29 ? 1.064 -3.665 -4.833 1.00 0.00 413 VAL A CA 15
ATOM 23961 C C . VAL A 1 29 ? -0.182 -3.483 -3.973 1.00 0.00 413 VAL A C 15
ATOM 23962 O O . VAL A 1 29 ? -0.376 -4.193 -2.985 1.00 0.00 413 VAL A O 15
ATOM 23975 N N . ILE A 1 30 ? -1.023 -2.527 -4.354 1.00 0.00 414 ILE A N 15
ATOM 23976 C CA . ILE A 1 30 ? -2.251 -2.253 -3.618 1.00 0.00 414 ILE A CA 15
ATOM 23977 C C . ILE A 1 30 ? -3.372 -3.191 -4.051 1.00 0.00 414 ILE A C 15
ATOM 23978 O O . ILE A 1 30 ? -3.724 -3.255 -5.230 1.00 0.00 414 ILE A O 15
ATOM 23994 N N . THR A 1 31 ? -3.933 -3.917 -3.090 1.00 0.00 415 THR A N 15
ATOM 23995 C CA . THR A 1 31 ? -5.016 -4.852 -3.370 1.00 0.00 415 THR A CA 15
ATOM 23996 C C . THR A 1 31 ? -6.253 -4.525 -2.541 1.00 0.00 415 THR A C 15
ATOM 23997 O O . THR A 1 31 ? -6.147 -4.102 -1.391 1.00 0.00 415 THR A O 15
ATOM 24008 N N . GLY A 1 32 ? -7.426 -4.726 -3.133 1.00 0.00 416 GLY A N 15
ATOM 24009 C CA . GLY A 1 32 ? -8.667 -4.448 -2.434 1.00 0.00 416 GLY A CA 15
ATOM 24010 C C . GLY A 1 32 ? -8.953 -2.963 -2.328 1.00 0.00 416 GLY A C 15
ATOM 24011 O O . GLY A 1 32 ? -8.511 -2.177 -3.166 1.00 0.00 416 GLY A O 15
ATOM 24015 N N . VAL A 1 33 ? -9.698 -2.577 -1.297 1.00 0.00 417 VAL A N 15
ATOM 24016 C CA . VAL A 1 33 ? -10.043 -1.177 -1.085 1.00 0.00 417 VAL A CA 15
ATOM 24017 C C . VAL A 1 33 ? -9.764 -0.753 0.353 1.00 0.00 417 VAL A C 15
ATOM 24018 O O . VAL A 1 33 ? -9.647 -1.592 1.247 1.00 0.00 417 VAL A O 15
ATOM 24031 N N . LEU A 1 34 ? -9.659 0.553 0.569 1.00 0.00 418 LEU A N 15
ATOM 24032 C CA . LEU A 1 34 ? -9.394 1.090 1.900 1.00 0.00 418 LEU A CA 15
ATOM 24033 C C . LEU A 1 34 ? -10.258 2.316 2.174 1.00 0.00 418 LEU A C 15
ATOM 24034 O O . LEU A 1 34 ? -10.638 3.038 1.253 1.00 0.00 418 LEU A O 15
ATOM 24050 N N . GLU A 1 35 ? -10.563 2.546 3.448 1.00 0.00 419 GLU A N 15
ATOM 24051 C CA . GLU A 1 35 ? -11.381 3.687 3.843 1.00 0.00 419 GLU A CA 15
ATOM 24052 C C . GLU A 1 35 ? -10.573 4.980 3.793 1.00 0.00 419 GLU A C 15
ATOM 24053 O O . GLU A 1 35 ? -10.884 5.890 3.025 1.00 0.00 419 GLU A O 15
ATOM 24065 N N . SER A 1 36 ? -9.533 5.053 4.618 1.00 0.00 420 SER A N 15
ATOM 24066 C CA . SER A 1 36 ? -8.682 6.236 4.672 1.00 0.00 420 SER A CA 15
ATOM 24067 C C . SER A 1 36 ? -8.429 6.787 3.272 1.00 0.00 420 SER A C 15
ATOM 24068 O O . SER A 1 36 ? -8.471 7.998 3.053 1.00 0.00 420 SER A O 15
ATOM 24076 N N . ILE A 1 37 ? -8.166 5.890 2.328 1.00 0.00 421 ILE A N 15
ATOM 24077 C CA . ILE A 1 37 ? -7.907 6.286 0.949 1.00 0.00 421 ILE A CA 15
ATOM 24078 C C . ILE A 1 37 ? -8.341 5.196 -0.026 1.00 0.00 421 ILE A C 15
ATOM 24079 O O . ILE A 1 37 ? -8.528 4.043 0.360 1.00 0.00 421 ILE A O 15
ATOM 24095 N N . GLU A 1 38 ? -8.496 5.571 -1.292 1.00 0.00 422 GLU A N 15
ATOM 24096 C CA . GLU A 1 38 ? -8.907 4.624 -2.323 1.00 0.00 422 GLU A CA 15
ATOM 24097 C C . GLU A 1 38 ? -7.715 4.196 -3.174 1.00 0.00 422 GLU A C 15
ATOM 24098 O O . GLU A 1 38 ? -6.722 4.916 -3.277 1.00 0.00 422 GLU A O 15
ATOM 24110 N N . ARG A 1 39 ? -7.821 3.019 -3.781 1.00 0.00 423 ARG A N 15
ATOM 24111 C CA . ARG A 1 39 ? -6.752 2.493 -4.621 1.00 0.00 423 ARG A CA 15
ATOM 24112 C C . ARG A 1 39 ? -6.060 3.617 -5.386 1.00 0.00 423 ARG A C 15
ATOM 24113 O O . ARG A 1 39 ? -4.860 3.552 -5.653 1.00 0.00 423 ARG A O 15
ATOM 24134 N N . ASP A 1 40 ? -6.824 4.645 -5.737 1.00 0.00 424 ASP A N 15
ATOM 24135 C CA . ASP A 1 40 ? -6.284 5.784 -6.471 1.00 0.00 424 ASP A CA 15
ATOM 24136 C C . ASP A 1 40 ? -5.429 6.661 -5.562 1.00 0.00 424 ASP A C 15
ATOM 24137 O O . ASP A 1 40 ? -4.216 6.760 -5.742 1.00 0.00 424 ASP A O 15
ATOM 24146 N N . GLU A 1 41 ? -6.071 7.295 -4.586 1.00 0.00 425 GLU A N 15
ATOM 24147 C CA . GLU A 1 41 ? -5.369 8.166 -3.650 1.00 0.00 425 GLU A CA 15
ATOM 24148 C C . GLU A 1 41 ? -4.035 7.553 -3.234 1.00 0.00 425 GLU A C 15
ATOM 24149 O O . GLU A 1 41 ? -2.971 8.092 -3.536 1.00 0.00 425 GLU A O 15
ATOM 24161 N N . ALA A 1 42 ? -4.101 6.423 -2.537 1.00 0.00 426 ALA A N 15
ATOM 24162 C CA . ALA A 1 42 ? -2.899 5.736 -2.080 1.00 0.00 426 ALA A CA 15
ATOM 24163 C C . ALA A 1 42 ? -1.819 5.745 -3.156 1.00 0.00 426 ALA A C 15
ATOM 24164 O O . ALA A 1 42 ? -0.649 6.005 -2.874 1.00 0.00 426 ALA A O 15
ATOM 24171 N N . LYS A 1 43 ? -2.218 5.460 -4.391 1.00 0.00 427 LYS A N 15
ATOM 24172 C CA . LYS A 1 43 ? -1.284 5.436 -5.511 1.00 0.00 427 LYS A CA 15
ATOM 24173 C C . LYS A 1 43 ? -0.500 6.742 -5.594 1.00 0.00 427 LYS A C 15
ATOM 24174 O O . LYS A 1 43 ? 0.730 6.736 -5.635 1.00 0.00 427 LYS A O 15
ATOM 24193 N N . SER A 1 44 ? -1.220 7.859 -5.616 1.00 0.00 428 SER A N 15
ATOM 24194 C CA . SER A 1 44 ? -0.592 9.172 -5.696 1.00 0.00 428 SER A CA 15
ATOM 24195 C C . SER A 1 44 ? 0.490 9.323 -4.630 1.00 0.00 428 SER A C 15
ATOM 24196 O O . SER A 1 44 ? 1.551 9.895 -4.882 1.00 0.00 428 SER A O 15
ATOM 24204 N N . LEU A 1 45 ? 0.212 8.805 -3.438 1.00 0.00 429 LEU A N 15
ATOM 24205 C CA . LEU A 1 45 ? 1.160 8.881 -2.332 1.00 0.00 429 LEU A CA 15
ATOM 24206 C C . LEU A 1 45 ? 2.443 8.125 -2.662 1.00 0.00 429 LEU A C 15
ATOM 24207 O O . LEU A 1 45 ? 3.528 8.707 -2.690 1.00 0.00 429 LEU A O 15
ATOM 24223 N N . ILE A 1 46 ? 2.311 6.827 -2.912 1.00 0.00 430 ILE A N 15
ATOM 24224 C CA . ILE A 1 46 ? 3.460 5.993 -3.243 1.00 0.00 430 ILE A CA 15
ATOM 24225 C C . ILE A 1 46 ? 4.223 6.556 -4.437 1.00 0.00 430 ILE A C 15
ATOM 24226 O O . ILE A 1 46 ? 5.452 6.608 -4.432 1.00 0.00 430 ILE A O 15
ATOM 24242 N N . GLU A 1 47 ? 3.484 6.980 -5.459 1.00 0.00 431 GLU A N 15
ATOM 24243 C CA . GLU A 1 47 ? 4.092 7.541 -6.659 1.00 0.00 431 GLU A CA 15
ATOM 24244 C C . GLU A 1 47 ? 4.692 8.914 -6.375 1.00 0.00 431 GLU A C 15
ATOM 24245 O O . GLU A 1 47 ? 5.684 9.309 -6.987 1.00 0.00 431 GLU A O 15
ATOM 24257 N N . ARG A 1 48 ? 4.082 9.638 -5.441 1.00 0.00 432 ARG A N 15
ATOM 24258 C CA . ARG A 1 48 ? 4.554 10.968 -5.076 1.00 0.00 432 ARG A CA 15
ATOM 24259 C C . ARG A 1 48 ? 5.956 10.902 -4.476 1.00 0.00 432 ARG A C 15
ATOM 24260 O O . ARG A 1 48 ? 6.748 11.834 -4.618 1.00 0.00 432 ARG A O 15
ATOM 24281 N N . TYR A 1 49 ? 6.255 9.795 -3.806 1.00 0.00 433 TYR A N 15
ATOM 24282 C CA . TYR A 1 49 ? 7.560 9.608 -3.182 1.00 0.00 433 TYR A CA 15
ATOM 24283 C C . TYR A 1 49 ? 8.488 8.807 -4.091 1.00 0.00 433 TYR A C 15
ATOM 24284 O O . TYR A 1 49 ? 9.608 8.468 -3.709 1.00 0.00 433 TYR A O 15
ATOM 24302 N N . GLY A 1 50 ? 8.014 8.510 -5.297 1.00 0.00 434 GLY A N 15
ATOM 24303 C CA . GLY A 1 50 ? 8.813 7.752 -6.242 1.00 0.00 434 GLY A CA 15
ATOM 24304 C C . GLY A 1 50 ? 8.390 6.299 -6.326 1.00 0.00 434 GLY A C 15
ATOM 24305 O O . GLY A 1 50 ? 8.567 5.652 -7.356 1.00 0.00 434 GLY A O 15
ATOM 24309 N N . GLY A 1 51 ? 7.829 5.784 -5.236 1.00 0.00 435 GLY A N 15
ATOM 24310 C CA . GLY A 1 51 ? 7.389 4.401 -5.210 1.00 0.00 435 GLY A CA 15
ATOM 24311 C C . GLY A 1 51 ? 6.559 4.034 -6.424 1.00 0.00 435 GLY A C 15
ATOM 24312 O O . GLY A 1 51 ? 6.031 4.908 -7.112 1.00 0.00 435 GLY A O 15
ATOM 24316 N N . LYS A 1 52 ? 6.442 2.738 -6.689 1.00 0.00 436 LYS A N 15
ATOM 24317 C CA . LYS A 1 52 ? 5.670 2.256 -7.828 1.00 0.00 436 LYS A CA 15
ATOM 24318 C C . LYS A 1 52 ? 4.405 1.541 -7.365 1.00 0.00 436 LYS A C 15
ATOM 24319 O O . LYS A 1 52 ? 4.346 1.022 -6.250 1.00 0.00 436 LYS A O 15
ATOM 24338 N N . VAL A 1 53 ? 3.394 1.517 -8.229 1.00 0.00 437 VAL A N 15
ATOM 24339 C CA . VAL A 1 53 ? 2.131 0.864 -7.909 1.00 0.00 437 VAL A CA 15
ATOM 24340 C C . VAL A 1 53 ? 1.707 -0.089 -9.021 1.00 0.00 437 VAL A C 15
ATOM 24341 O O . VAL A 1 53 ? 1.421 0.335 -10.142 1.00 0.00 437 VAL A O 15
ATOM 24354 N N . THR A 1 54 ? 1.669 -1.380 -8.705 1.00 0.00 438 THR A N 15
ATOM 24355 C CA . THR A 1 54 ? 1.281 -2.393 -9.677 1.00 0.00 438 THR A CA 15
ATOM 24356 C C . THR A 1 54 ? 0.226 -3.332 -9.102 1.00 0.00 438 THR A C 15
ATOM 24357 O O . THR A 1 54 ? -0.062 -3.300 -7.907 1.00 0.00 438 THR A O 15
ATOM 24368 N N . GLY A 1 55 ? -0.347 -4.169 -9.962 1.00 0.00 439 GLY A N 15
ATOM 24369 C CA . GLY A 1 55 ? -1.363 -5.106 -9.520 1.00 0.00 439 GLY A CA 15
ATOM 24370 C C . GLY A 1 55 ? -0.897 -6.546 -9.596 1.00 0.00 439 GLY A C 15
ATOM 24371 O O . GLY A 1 55 ? -1.572 -7.394 -10.176 1.00 0.00 439 GLY A O 15
ATOM 24375 N N . ASN A 1 56 ? 0.263 -6.822 -9.009 1.00 0.00 440 ASN A N 15
ATOM 24376 C CA . ASN A 1 56 ? 0.821 -8.170 -9.015 1.00 0.00 440 ASN A CA 15
ATOM 24377 C C . ASN A 1 56 ? 2.056 -8.251 -8.123 1.00 0.00 440 ASN A C 15
ATOM 24378 O O . ASN A 1 56 ? 2.781 -7.270 -7.956 1.00 0.00 440 ASN A O 15
ATOM 24389 N N . VAL A 1 57 ? 2.290 -9.428 -7.551 1.00 0.00 441 VAL A N 15
ATOM 24390 C CA . VAL A 1 57 ? 3.438 -9.639 -6.678 1.00 0.00 441 VAL A CA 15
ATOM 24391 C C . VAL A 1 57 ? 4.548 -10.394 -7.401 1.00 0.00 441 VAL A C 15
ATOM 24392 O O . VAL A 1 57 ? 4.421 -11.585 -7.684 1.00 0.00 441 VAL A O 15
ATOM 24405 N N . SER A 1 58 ? 5.637 -9.692 -7.698 1.00 0.00 442 SER A N 15
ATOM 24406 C CA . SER A 1 58 ? 6.769 -10.295 -8.392 1.00 0.00 442 SER A CA 15
ATOM 24407 C C . SER A 1 58 ? 8.068 -10.045 -7.631 1.00 0.00 442 SER A C 15
ATOM 24408 O O . SER A 1 58 ? 8.063 -9.470 -6.542 1.00 0.00 442 SER A O 15
ATOM 24416 N N . LYS A 1 59 ? 9.180 -10.482 -8.213 1.00 0.00 443 LYS A N 15
ATOM 24417 C CA . LYS A 1 59 ? 10.488 -10.306 -7.593 1.00 0.00 443 LYS A CA 15
ATOM 24418 C C . LYS A 1 59 ? 10.808 -8.826 -7.408 1.00 0.00 443 LYS A C 15
ATOM 24419 O O . LYS A 1 59 ? 11.359 -8.422 -6.384 1.00 0.00 443 LYS A O 15
ATOM 24438 N N . LYS A 1 60 ? 10.459 -8.021 -8.406 1.00 0.00 444 LYS A N 15
ATOM 24439 C CA . LYS A 1 60 ? 10.707 -6.585 -8.354 1.00 0.00 444 LYS A CA 15
ATOM 24440 C C . LYS A 1 60 ? 9.904 -5.935 -7.231 1.00 0.00 444 LYS A C 15
ATOM 24441 O O . LYS A 1 60 ? 10.283 -4.886 -6.709 1.00 0.00 444 LYS A O 15
ATOM 24460 N N . THR A 1 61 ? 8.794 -6.566 -6.862 1.00 0.00 445 THR A N 15
ATOM 24461 C CA . THR A 1 61 ? 7.938 -6.050 -5.801 1.00 0.00 445 THR A CA 15
ATOM 24462 C C . THR A 1 61 ? 8.685 -5.986 -4.474 1.00 0.00 445 THR A C 15
ATOM 24463 O O . THR A 1 61 ? 9.407 -6.914 -4.113 1.00 0.00 445 THR A O 15
ATOM 24474 N N . ASN A 1 62 ? 8.507 -4.885 -3.752 1.00 0.00 446 ASN A N 15
ATOM 24475 C CA . ASN A 1 62 ? 9.165 -4.701 -2.463 1.00 0.00 446 ASN A CA 15
ATOM 24476 C C . ASN A 1 62 ? 8.174 -4.878 -1.316 1.00 0.00 446 ASN A C 15
ATOM 24477 O O . ASN A 1 62 ? 8.436 -5.613 -0.364 1.00 0.00 446 ASN A O 15
ATOM 24488 N N . TYR A 1 63 ? 7.036 -4.199 -1.415 1.00 0.00 447 TYR A N 15
ATOM 24489 C CA . TYR A 1 63 ? 6.007 -4.280 -0.386 1.00 0.00 447 TYR A CA 15
ATOM 24490 C C . TYR A 1 63 ? 4.644 -4.581 -1.001 1.00 0.00 447 TYR A C 15
ATOM 24491 O O . TYR A 1 63 ? 4.397 -4.283 -2.170 1.00 0.00 447 TYR A O 15
ATOM 24509 N N . LEU A 1 64 ? 3.761 -5.174 -0.205 1.00 0.00 448 LEU A N 15
ATOM 24510 C CA . LEU A 1 64 ? 2.421 -5.517 -0.669 1.00 0.00 448 LEU A CA 15
ATOM 24511 C C . LEU A 1 64 ? 1.358 -4.865 0.210 1.00 0.00 448 LEU A C 15
ATOM 24512 O O . LEU A 1 64 ? 1.083 -5.328 1.317 1.00 0.00 448 LEU A O 15
ATOM 24528 N N . VAL A 1 65 ? 0.760 -3.789 -0.293 1.00 0.00 449 VAL A N 15
ATOM 24529 C CA . VAL A 1 65 ? -0.276 -3.076 0.444 1.00 0.00 449 VAL A CA 15
ATOM 24530 C C . VAL A 1 65 ? -1.607 -3.815 0.376 1.00 0.00 449 VAL A C 15
ATOM 24531 O O . VAL A 1 65 ? -2.289 -3.792 -0.648 1.00 0.00 449 VAL A O 15
ATOM 24544 N N . MET A 1 66 ? -1.971 -4.470 1.473 1.00 0.00 450 MET A N 15
ATOM 24545 C CA . MET A 1 66 ? -3.223 -5.216 1.538 1.00 0.00 450 MET A CA 15
ATOM 24546 C C . MET A 1 66 ? -4.408 -4.273 1.722 1.00 0.00 450 MET A C 15
ATOM 24547 O O . MET A 1 66 ? -4.238 -3.059 1.820 1.00 0.00 450 MET A O 15
ATOM 24561 N N . GLY A 1 67 ? -5.609 -4.841 1.766 1.00 0.00 451 GLY A N 15
ATOM 24562 C CA . GLY A 1 67 ? -6.805 -4.037 1.937 1.00 0.00 451 GLY A CA 15
ATOM 24563 C C . GLY A 1 67 ? -8.044 -4.880 2.166 1.00 0.00 451 GLY A C 15
ATOM 24564 O O . GLY A 1 67 ? -7.984 -6.109 2.119 1.00 0.00 451 GLY A O 15
ATOM 24568 N N . ARG A 1 68 ? -9.169 -4.219 2.416 1.00 0.00 452 ARG A N 15
ATOM 24569 C CA . ARG A 1 68 ? -10.427 -4.916 2.656 1.00 0.00 452 ARG A CA 15
ATOM 24570 C C . ARG A 1 68 ? -10.732 -5.893 1.524 1.00 0.00 452 ARG A C 15
ATOM 24571 O O . ARG A 1 68 ? -10.392 -5.644 0.367 1.00 0.00 452 ARG A O 15
ATOM 24592 N N . ASP A 1 69 ? -11.373 -7.005 1.866 1.00 0.00 453 ASP A N 15
ATOM 24593 C CA . ASP A 1 69 ? -11.724 -8.019 0.878 1.00 0.00 453 ASP A CA 15
ATOM 24594 C C . ASP A 1 69 ? -10.562 -8.272 -0.078 1.00 0.00 453 ASP A C 15
ATOM 24595 O O . ASP A 1 69 ? -10.718 -8.184 -1.296 1.00 0.00 453 ASP A O 15
ATOM 24604 N N . SER A 1 70 ? -9.399 -8.586 0.483 1.00 0.00 454 SER A N 15
ATOM 24605 C CA . SER A 1 70 ? -8.209 -8.847 -0.320 1.00 0.00 454 SER A CA 15
ATOM 24606 C C . SER A 1 70 ? -7.880 -10.336 -0.335 1.00 0.00 454 SER A C 15
ATOM 24607 O O . SER A 1 70 ? -7.781 -10.973 0.713 1.00 0.00 454 SER A O 15
ATOM 24615 N N . GLY A 1 71 ? -7.712 -10.886 -1.534 1.00 0.00 455 GLY A N 15
ATOM 24616 C CA . GLY A 1 71 ? -7.396 -12.297 -1.665 1.00 0.00 455 GLY A CA 15
ATOM 24617 C C . GLY A 1 71 ? -6.203 -12.704 -0.823 1.00 0.00 455 GLY A C 15
ATOM 24618 O O . GLY A 1 71 ? -5.306 -11.899 -0.576 1.00 0.00 455 GLY A O 15
ATOM 24622 N N . GLN A 1 72 ? -6.194 -13.958 -0.380 1.00 0.00 456 GLN A N 15
ATOM 24623 C CA . GLN A 1 72 ? -5.104 -14.469 0.441 1.00 0.00 456 GLN A CA 15
ATOM 24624 C C . GLN A 1 72 ? -3.938 -14.931 -0.427 1.00 0.00 456 GLN A C 15
ATOM 24625 O O . GLN A 1 72 ? -2.775 -14.713 -0.089 1.00 0.00 456 GLN A O 15
ATOM 24639 N N . SER A 1 73 ? -4.259 -15.570 -1.547 1.00 0.00 457 SER A N 15
ATOM 24640 C CA . SER A 1 73 ? -3.238 -16.067 -2.463 1.00 0.00 457 SER A CA 15
ATOM 24641 C C . SER A 1 73 ? -2.147 -15.023 -2.678 1.00 0.00 457 SER A C 15
ATOM 24642 O O . SER A 1 73 ? -0.962 -15.350 -2.750 1.00 0.00 457 SER A O 15
ATOM 24650 N N . LYS A 1 74 ? -2.556 -13.762 -2.781 1.00 0.00 458 LYS A N 15
ATOM 24651 C CA . LYS A 1 74 ? -1.615 -12.667 -2.987 1.00 0.00 458 LYS A CA 15
ATOM 24652 C C . LYS A 1 74 ? -0.481 -12.725 -1.969 1.00 0.00 458 LYS A C 15
ATOM 24653 O O . LYS A 1 74 ? 0.683 -12.511 -2.310 1.00 0.00 458 LYS A O 15
ATOM 24672 N N . SER A 1 75 ? -0.827 -13.017 -0.720 1.00 0.00 459 SER A N 15
ATOM 24673 C CA . SER A 1 75 ? 0.162 -13.100 0.348 1.00 0.00 459 SER A CA 15
ATOM 24674 C C . SER A 1 75 ? 0.995 -14.372 0.218 1.00 0.00 459 SER A C 15
ATOM 24675 O O . SER A 1 75 ? 2.157 -14.410 0.623 1.00 0.00 459 SER A O 15
ATOM 24683 N N . ASP A 1 76 ? 0.393 -15.411 -0.350 1.00 0.00 460 ASP A N 15
ATOM 24684 C CA . ASP A 1 76 ? 1.079 -16.685 -0.535 1.00 0.00 460 ASP A CA 15
ATOM 24685 C C . ASP A 1 76 ? 2.383 -16.493 -1.302 1.00 0.00 460 ASP A C 15
ATOM 24686 O O . ASP A 1 76 ? 3.457 -16.860 -0.824 1.00 0.00 460 ASP A O 15
ATOM 24695 N N . LYS A 1 77 ? 2.283 -15.918 -2.495 1.00 0.00 461 LYS A N 15
ATOM 24696 C CA . LYS A 1 77 ? 3.454 -15.677 -3.330 1.00 0.00 461 LYS A CA 15
ATOM 24697 C C . LYS A 1 77 ? 4.416 -14.707 -2.651 1.00 0.00 461 LYS A C 15
ATOM 24698 O O . LYS A 1 77 ? 5.620 -14.954 -2.589 1.00 0.00 461 LYS A O 15
ATOM 24717 N N . ALA A 1 78 ? 3.876 -13.605 -2.142 1.00 0.00 462 ALA A N 15
ATOM 24718 C CA . ALA A 1 78 ? 4.687 -12.600 -1.464 1.00 0.00 462 ALA A CA 15
ATOM 24719 C C . ALA A 1 78 ? 5.706 -13.252 -0.536 1.00 0.00 462 ALA A C 15
ATOM 24720 O O . ALA A 1 78 ? 6.908 -13.015 -0.654 1.00 0.00 462 ALA A O 15
ATOM 24727 N N . ALA A 1 79 ? 5.218 -14.074 0.388 1.00 0.00 463 ALA A N 15
ATOM 24728 C CA . ALA A 1 79 ? 6.087 -14.761 1.335 1.00 0.00 463 ALA A CA 15
ATOM 24729 C C . ALA A 1 79 ? 7.121 -15.616 0.611 1.00 0.00 463 ALA A C 15
ATOM 24730 O O . ALA A 1 79 ? 8.284 -15.673 1.011 1.00 0.00 463 ALA A O 15
ATOM 24737 N N . ALA A 1 80 ? 6.690 -16.280 -0.457 1.00 0.00 464 ALA A N 15
ATOM 24738 C CA . ALA A 1 80 ? 7.580 -17.131 -1.238 1.00 0.00 464 ALA A CA 15
ATOM 24739 C C . ALA A 1 80 ? 8.759 -16.336 -1.787 1.00 0.00 464 ALA A C 15
ATOM 24740 O O . ALA A 1 80 ? 9.917 -16.696 -1.573 1.00 0.00 464 ALA A O 15
ATOM 24747 N N . LEU A 1 81 ? 8.458 -15.253 -2.495 1.00 0.00 465 LEU A N 15
ATOM 24748 C CA . LEU A 1 81 ? 9.494 -14.406 -3.076 1.00 0.00 465 LEU A CA 15
ATOM 24749 C C . LEU A 1 81 ? 10.256 -13.655 -1.989 1.00 0.00 465 LEU A C 15
ATOM 24750 O O . LEU A 1 81 ? 11.442 -13.364 -2.137 1.00 0.00 465 LEU A O 15
ATOM 24766 N N . GLY A 1 82 ? 9.567 -13.347 -0.895 1.00 0.00 466 GLY A N 15
ATOM 24767 C CA . GLY A 1 82 ? 10.196 -12.635 0.202 1.00 0.00 466 GLY A CA 15
ATOM 24768 C C . GLY A 1 82 ? 9.834 -11.163 0.222 1.00 0.00 466 GLY A C 15
ATOM 24769 O O . GLY A 1 82 ? 10.692 -10.308 0.444 1.00 0.00 466 GLY A O 15
ATOM 24773 N N . THR A 1 83 ? 8.560 -10.865 -0.014 1.00 0.00 467 THR A N 15
ATOM 24774 C CA . THR A 1 83 ? 8.087 -9.487 -0.026 1.00 0.00 467 THR A CA 15
ATOM 24775 C C . THR A 1 83 ? 7.462 -9.109 1.312 1.00 0.00 467 THR A C 15
ATOM 24776 O O . THR A 1 83 ? 6.755 -9.908 1.927 1.00 0.00 467 THR A O 15
ATOM 24787 N N . LYS A 1 84 ? 7.726 -7.885 1.758 1.00 0.00 468 LYS A N 15
ATOM 24788 C CA . LYS A 1 84 ? 7.187 -7.399 3.023 1.00 0.00 468 LYS A CA 15
ATOM 24789 C C . LYS A 1 84 ? 5.753 -6.909 2.851 1.00 0.00 468 LYS A C 15
ATOM 24790 O O . LYS A 1 84 ? 5.512 -5.874 2.228 1.00 0.00 468 LYS A O 15
ATOM 24809 N N . ILE A 1 85 ? 4.806 -7.657 3.408 1.00 0.00 469 ILE A N 15
ATOM 24810 C CA . ILE A 1 85 ? 3.397 -7.296 3.318 1.00 0.00 469 ILE A CA 15
ATOM 24811 C C . ILE A 1 85 ? 3.022 -6.274 4.386 1.00 0.00 469 ILE A C 15
ATOM 24812 O O . ILE A 1 85 ? 3.314 -6.460 5.567 1.00 0.00 469 ILE A O 15
ATOM 24828 N N . ILE A 1 86 ? 2.372 -5.195 3.962 1.00 0.00 470 ILE A N 15
ATOM 24829 C CA . ILE A 1 86 ? 1.954 -4.145 4.883 1.00 0.00 470 ILE A CA 15
ATOM 24830 C C . ILE A 1 86 ? 0.570 -3.617 4.523 1.00 0.00 470 ILE A C 15
ATOM 24831 O O . ILE A 1 86 ? 0.001 -3.986 3.495 1.00 0.00 470 ILE A O 15
ATOM 24847 N N . ASP A 1 87 ? 0.033 -2.750 5.374 1.00 0.00 471 ASP A N 15
ATOM 24848 C CA . ASP A 1 87 ? -1.284 -2.168 5.145 1.00 0.00 471 ASP A CA 15
ATOM 24849 C C . ASP A 1 87 ? -1.199 -0.647 5.064 1.00 0.00 471 ASP A C 15
ATOM 24850 O O . ASP A 1 87 ? -0.148 -0.060 5.320 1.00 0.00 471 ASP A O 15
ATOM 24859 N N . GLU A 1 88 ? -2.313 -0.016 4.704 1.00 0.00 472 GLU A N 15
ATOM 24860 C CA . GLU A 1 88 ? -2.362 1.437 4.587 1.00 0.00 472 GLU A CA 15
ATOM 24861 C C . GLU A 1 88 ? -1.482 2.098 5.644 1.00 0.00 472 GLU A C 15
ATOM 24862 O O . GLU A 1 88 ? -0.744 3.040 5.352 1.00 0.00 472 GLU A O 15
ATOM 24874 N N . ASP A 1 89 ? -1.566 1.599 6.872 1.00 0.00 473 ASP A N 15
ATOM 24875 C CA . ASP A 1 89 ? -0.777 2.140 7.973 1.00 0.00 473 ASP A CA 15
ATOM 24876 C C . ASP A 1 89 ? 0.711 1.887 7.751 1.00 0.00 473 ASP A C 15
ATOM 24877 O O . ASP A 1 89 ? 1.522 2.810 7.805 1.00 0.00 473 ASP A O 15
ATOM 24886 N N . GLY A 1 90 ? 1.061 0.629 7.502 1.00 0.00 474 GLY A N 15
ATOM 24887 C CA . GLY A 1 90 ? 2.451 0.277 7.277 1.00 0.00 474 GLY A CA 15
ATOM 24888 C C . GLY A 1 90 ? 3.111 1.158 6.235 1.00 0.00 474 GLY A C 15
ATOM 24889 O O . GLY A 1 90 ? 4.256 1.580 6.402 1.00 0.00 474 GLY A O 15
ATOM 24893 N N . LEU A 1 91 ? 2.389 1.436 5.155 1.00 0.00 475 LEU A N 15
ATOM 24894 C CA . LEU A 1 91 ? 2.912 2.271 4.080 1.00 0.00 475 LEU A CA 15
ATOM 24895 C C . LEU A 1 91 ? 3.323 3.643 4.606 1.00 0.00 475 LEU A C 15
ATOM 24896 O O . LEU A 1 91 ? 4.448 4.093 4.385 1.00 0.00 475 LEU A O 15
ATOM 24912 N N . LEU A 1 92 ? 2.405 4.301 5.305 1.00 0.00 476 LEU A N 15
ATOM 24913 C CA . LEU A 1 92 ? 2.673 5.621 5.866 1.00 0.00 476 LEU A CA 15
ATOM 24914 C C . LEU A 1 92 ? 3.949 5.610 6.701 1.00 0.00 476 LEU A C 15
ATOM 24915 O O . LEU A 1 92 ? 4.840 6.434 6.502 1.00 0.00 476 LEU A O 15
ATOM 24931 N N . ASN A 1 93 ? 4.030 4.668 7.636 1.00 0.00 477 ASN A N 15
ATOM 24932 C CA . ASN A 1 93 ? 5.198 4.548 8.500 1.00 0.00 477 ASN A CA 15
ATOM 24933 C C . ASN A 1 93 ? 6.475 4.419 7.675 1.00 0.00 477 ASN A C 15
ATOM 24934 O O . ASN A 1 93 ? 7.524 4.946 8.048 1.00 0.00 477 ASN A O 15
ATOM 24945 N N . LEU A 1 94 ? 6.379 3.717 6.551 1.00 0.00 478 LEU A N 15
ATOM 24946 C CA . LEU A 1 94 ? 7.525 3.520 5.672 1.00 0.00 478 LEU A CA 15
ATOM 24947 C C . LEU A 1 94 ? 7.985 4.845 5.071 1.00 0.00 478 LEU A C 15
ATOM 24948 O O . LEU A 1 94 ? 9.151 5.001 4.708 1.00 0.00 478 LEU A O 15
ATOM 24964 N N . ILE A 1 95 ? 7.062 5.795 4.970 1.00 0.00 479 ILE A N 15
ATOM 24965 C CA . ILE A 1 95 ? 7.373 7.107 4.417 1.00 0.00 479 ILE A CA 15
ATOM 24966 C C . ILE A 1 95 ? 8.067 7.988 5.449 1.00 0.00 479 ILE A C 15
ATOM 24967 O O . ILE A 1 95 ? 8.835 8.884 5.100 1.00 0.00 479 ILE A O 15
ATOM 24983 N N . ARG A 1 96 ? 7.792 7.726 6.723 1.00 0.00 480 ARG A N 15
ATOM 24984 C CA . ARG A 1 96 ? 8.390 8.496 7.807 1.00 0.00 480 ARG A CA 15
ATOM 24985 C C . ARG A 1 96 ? 9.689 7.849 8.280 1.00 0.00 480 ARG A C 15
ATOM 24986 O O . ARG A 1 96 ? 10.592 8.529 8.770 1.00 0.00 480 ARG A O 15
ATOM 25007 N N . THR A 1 97 ? 9.777 6.531 8.131 1.00 0.00 481 THR A N 15
ATOM 25008 C CA . THR A 1 97 ? 10.963 5.793 8.544 1.00 0.00 481 THR A CA 15
ATOM 25009 C C . THR A 1 97 ? 12.042 5.839 7.468 1.00 0.00 481 THR A C 15
ATOM 25010 O O . THR A 1 97 ? 13.206 6.116 7.755 1.00 0.00 481 THR A O 15
ATOM 25021 N N . MET A 1 98 ? 11.647 5.565 6.229 1.00 0.00 482 MET A N 15
ATOM 25022 C CA . MET A 1 98 ? 12.581 5.578 5.109 1.00 0.00 482 MET A CA 15
ATOM 25023 C C . MET A 1 98 ? 13.258 6.939 4.981 1.00 0.00 482 MET A C 15
ATOM 25024 O O . MET A 1 98 ? 12.644 7.986 5.186 1.00 0.00 482 MET A O 15
ATOM 25038 N N . PRO A 1 99 ? 14.554 6.926 4.635 1.00 0.00 483 PRO A N 15
ATOM 25039 C CA . PRO A 1 99 ? 15.342 8.152 4.471 1.00 0.00 483 PRO A CA 15
ATOM 25040 C C . PRO A 1 99 ? 14.920 8.953 3.244 1.00 0.00 483 PRO A C 15
ATOM 25041 O O . PRO A 1 99 ? 13.891 8.673 2.632 1.00 0.00 483 PRO A O 15
ATOM 25052 N N . GLY A 1 100 ? 15.724 9.951 2.890 1.00 0.00 484 GLY A N 15
ATOM 25053 C CA . GLY A 1 100 ? 15.417 10.777 1.737 1.00 0.00 484 GLY A CA 15
ATOM 25054 C C . GLY A 1 100 ? 16.614 10.973 0.829 1.00 0.00 484 GLY A C 15
ATOM 25055 O O . GLY A 1 100 ? 17.739 10.622 1.187 1.00 0.00 484 GLY A O 15
ATOM 25059 N N . LYS A 1 101 ? 16.374 11.534 -0.352 1.00 0.00 485 LYS A N 15
ATOM 25060 C CA . LYS A 1 101 ? 17.442 11.776 -1.315 1.00 0.00 485 LYS A CA 15
ATOM 25061 C C . LYS A 1 101 ? 17.332 13.178 -1.907 1.00 0.00 485 LYS A C 15
ATOM 25062 O O . LYS A 1 101 ? 16.387 13.484 -2.633 1.00 0.00 485 LYS A O 15
ATOM 25081 N N . LYS A 1 102 ? 18.306 14.025 -1.593 1.00 0.00 486 LYS A N 15
ATOM 25082 C CA . LYS A 1 102 ? 18.322 15.394 -2.096 1.00 0.00 486 LYS A CA 15
ATOM 25083 C C . LYS A 1 102 ? 18.293 15.414 -3.621 1.00 0.00 486 LYS A C 15
ATOM 25084 O O . LYS A 1 102 ? 19.108 14.764 -4.275 1.00 0.00 486 LYS A O 15
ATOM 25103 N N . SER A 1 103 ? 17.351 16.166 -4.180 1.00 0.00 487 SER A N 15
ATOM 25104 C CA . SER A 1 103 ? 17.215 16.268 -5.629 1.00 0.00 487 SER A CA 15
ATOM 25105 C C . SER A 1 103 ? 17.154 17.729 -6.066 1.00 0.00 487 SER A C 15
ATOM 25106 O O . SER A 1 103 ? 16.607 18.578 -5.363 1.00 0.00 487 SER A O 15
ATOM 25114 N N . LYS A 1 104 ? 17.720 18.014 -7.234 1.00 0.00 488 LYS A N 15
ATOM 25115 C CA . LYS A 1 104 ? 17.730 19.370 -7.769 1.00 0.00 488 LYS A CA 15
ATOM 25116 C C . LYS A 1 104 ? 16.322 19.816 -8.148 1.00 0.00 488 LYS A C 15
ATOM 25117 O O . LYS A 1 104 ? 15.914 20.939 -7.848 1.00 0.00 488 LYS A O 15
ATOM 25136 N N . TYR A 1 105 ? 15.583 18.931 -8.807 1.00 0.00 489 TYR A N 15
ATOM 25137 C CA . TYR A 1 105 ? 14.220 19.235 -9.227 1.00 0.00 489 TYR A CA 15
ATOM 25138 C C . TYR A 1 105 ? 13.204 18.583 -8.294 1.00 0.00 489 TYR A C 15
ATOM 25139 O O . TYR A 1 105 ? 13.571 17.962 -7.297 1.00 0.00 489 TYR A O 15
ATOM 25157 N N . GLU A 1 106 ? 11.926 18.730 -8.626 1.00 0.00 490 GLU A N 15
ATOM 25158 C CA . GLU A 1 106 ? 10.856 18.156 -7.818 1.00 0.00 490 GLU A CA 15
ATOM 25159 C C . GLU A 1 106 ? 10.101 17.084 -8.598 1.00 0.00 490 GLU A C 15
ATOM 25160 O O . GLU A 1 106 ? 10.397 16.826 -9.765 1.00 0.00 490 GLU A O 15
ATOM 25172 N N . ILE A 1 107 ? 9.125 16.463 -7.944 1.00 0.00 491 ILE A N 15
ATOM 25173 C CA . ILE A 1 107 ? 8.327 15.419 -8.575 1.00 0.00 491 ILE A CA 15
ATOM 25174 C C . ILE A 1 107 ? 6.988 15.967 -9.058 1.00 0.00 491 ILE A C 15
ATOM 25175 O O . ILE A 1 107 ? 6.155 16.391 -8.258 1.00 0.00 491 ILE A O 15
ATOM 25191 N N . ALA A 1 108 ? 6.788 15.953 -10.372 1.00 0.00 492 ALA A N 15
ATOM 25192 C CA . ALA A 1 108 ? 5.549 16.444 -10.962 1.00 0.00 492 ALA A CA 15
ATOM 25193 C C . ALA A 1 108 ? 4.714 15.297 -11.520 1.00 0.00 492 ALA A C 15
ATOM 25194 O O . ALA A 1 108 ? 5.025 14.746 -12.576 1.00 0.00 492 ALA A O 15
ATOM 25201 N N . VAL A 1 109 ? 3.652 14.941 -10.804 1.00 0.00 493 VAL A N 15
ATOM 25202 C CA . VAL A 1 109 ? 2.772 13.859 -11.228 1.00 0.00 493 VAL A CA 15
ATOM 25203 C C . VAL A 1 109 ? 2.414 13.989 -12.705 1.00 0.00 493 VAL A C 15
ATOM 25204 O O . VAL A 1 109 ? 2.114 15.080 -13.187 1.00 0.00 493 VAL A O 15
ATOM 25217 N N . GLU A 1 110 ? 2.448 12.867 -13.417 1.00 0.00 494 GLU A N 15
ATOM 25218 C CA . GLU A 1 110 ? 2.128 12.855 -14.839 1.00 0.00 494 GLU A CA 15
ATOM 25219 C C . GLU A 1 110 ? 1.174 11.712 -15.173 1.00 0.00 494 GLU A C 15
ATOM 25220 O O . GLU A 1 110 ? 1.434 10.554 -14.845 1.00 0.00 494 GLU A O 15
ATOM 25232 N N . THR A 1 111 ? 0.066 12.046 -15.827 1.00 0.00 495 THR A N 15
ATOM 25233 C CA . THR A 1 111 ? -0.929 11.050 -16.205 1.00 0.00 495 THR A CA 15
ATOM 25234 C C . THR A 1 111 ? -0.633 10.473 -17.584 1.00 0.00 495 THR A C 15
ATOM 25235 O O . THR A 1 111 ? -0.745 11.167 -18.594 1.00 0.00 495 THR A O 15
ATOM 25246 N N . GLU A 1 112 ? -0.256 9.198 -17.619 1.00 0.00 496 GLU A N 15
ATOM 25247 C CA . GLU A 1 112 ? 0.055 8.529 -18.877 1.00 0.00 496 GLU A CA 15
ATOM 25248 C C . GLU A 1 112 ? -0.983 7.457 -19.194 1.00 0.00 496 GLU A C 15
ATOM 25249 O O . GLU A 1 112 ? -0.706 6.508 -19.927 1.00 0.00 496 GLU A O 15
ATOM 25261 N N . GLY A 1 1 ? -8.975 32.968 -13.282 1.00 0.00 385 GLY A N 16
ATOM 25262 C CA . GLY A 1 1 ? -7.733 32.682 -13.976 1.00 0.00 385 GLY A CA 16
ATOM 25263 C C . GLY A 1 1 ? -7.290 31.243 -13.802 1.00 0.00 385 GLY A C 16
ATOM 25264 O O . GLY A 1 1 ? -7.688 30.367 -14.570 1.00 0.00 385 GLY A O 16
ATOM 25268 N N . SER A 1 2 ? -6.462 30.998 -12.792 1.00 0.00 386 SER A N 16
ATOM 25269 C CA . SER A 1 2 ? -5.959 29.656 -12.523 1.00 0.00 386 SER A CA 16
ATOM 25270 C C . SER A 1 2 ? -6.864 28.924 -11.537 1.00 0.00 386 SER A C 16
ATOM 25271 O O . SER A 1 2 ? -7.709 29.535 -10.881 1.00 0.00 386 SER A O 16
ATOM 25279 N N . SER A 1 3 ? -6.682 27.611 -11.437 1.00 0.00 387 SER A N 16
ATOM 25280 C CA . SER A 1 3 ? -7.484 26.794 -10.534 1.00 0.00 387 SER A CA 16
ATOM 25281 C C . SER A 1 3 ? -6.726 25.535 -10.124 1.00 0.00 387 SER A C 16
ATOM 25282 O O . SER A 1 3 ? -6.017 24.933 -10.929 1.00 0.00 387 SER A O 16
ATOM 25290 N N . GLY A 1 4 ? -6.883 25.142 -8.863 1.00 0.00 388 GLY A N 16
ATOM 25291 C CA . GLY A 1 4 ? -6.208 23.958 -8.366 1.00 0.00 388 GLY A CA 16
ATOM 25292 C C . GLY A 1 4 ? -7.156 22.997 -7.676 1.00 0.00 388 GLY A C 16
ATOM 25293 O O . GLY A 1 4 ? -8.257 22.742 -8.165 1.00 0.00 388 GLY A O 16
ATOM 25297 N N . SER A 1 5 ? -6.729 22.460 -6.538 1.00 0.00 389 SER A N 16
ATOM 25298 C CA . SER A 1 5 ? -7.546 21.517 -5.783 1.00 0.00 389 SER A CA 16
ATOM 25299 C C . SER A 1 5 ? -7.532 21.856 -4.296 1.00 0.00 389 SER A C 16
ATOM 25300 O O . SER A 1 5 ? -6.471 21.960 -3.681 1.00 0.00 389 SER A O 16
ATOM 25308 N N . SER A 1 6 ? -8.720 22.028 -3.724 1.00 0.00 390 SER A N 16
ATOM 25309 C CA . SER A 1 6 ? -8.846 22.359 -2.309 1.00 0.00 390 SER A CA 16
ATOM 25310 C C . SER A 1 6 ? -8.613 21.127 -1.440 1.00 0.00 390 SER A C 16
ATOM 25311 O O . SER A 1 6 ? -9.171 20.060 -1.693 1.00 0.00 390 SER A O 16
ATOM 25319 N N . GLY A 1 7 ? -7.784 21.283 -0.412 1.00 0.00 391 GLY A N 16
ATOM 25320 C CA . GLY A 1 7 ? -7.491 20.177 0.479 1.00 0.00 391 GLY A CA 16
ATOM 25321 C C . GLY A 1 7 ? -6.020 20.095 0.838 1.00 0.00 391 GLY A C 16
ATOM 25322 O O . GLY A 1 7 ? -5.194 19.694 0.017 1.00 0.00 391 GLY A O 16
ATOM 25326 N N . LYS A 1 8 ? -5.690 20.476 2.067 1.00 0.00 392 LYS A N 16
ATOM 25327 C CA . LYS A 1 8 ? -4.309 20.444 2.534 1.00 0.00 392 LYS A CA 16
ATOM 25328 C C . LYS A 1 8 ? -3.989 19.109 3.198 1.00 0.00 392 LYS A C 16
ATOM 25329 O O . LYS A 1 8 ? -3.042 18.424 2.812 1.00 0.00 392 LYS A O 16
ATOM 25348 N N . ALA A 1 9 ? -4.786 18.744 4.197 1.00 0.00 393 ALA A N 16
ATOM 25349 C CA . ALA A 1 9 ? -4.590 17.489 4.911 1.00 0.00 393 ALA A CA 16
ATOM 25350 C C . ALA A 1 9 ? -5.534 16.409 4.393 1.00 0.00 393 ALA A C 16
ATOM 25351 O O . ALA A 1 9 ? -6.733 16.641 4.238 1.00 0.00 393 ALA A O 16
ATOM 25358 N N . LEU A 1 10 ? -4.985 15.228 4.128 1.00 0.00 394 LEU A N 16
ATOM 25359 C CA . LEU A 1 10 ? -5.779 14.112 3.626 1.00 0.00 394 LEU A CA 16
ATOM 25360 C C . LEU A 1 10 ? -6.908 13.769 4.593 1.00 0.00 394 LEU A C 16
ATOM 25361 O O . LEU A 1 10 ? -6.666 13.310 5.708 1.00 0.00 394 LEU A O 16
ATOM 25377 N N . GLY A 1 11 ? -8.143 13.993 4.155 1.00 0.00 395 GLY A N 16
ATOM 25378 C CA . GLY A 1 11 ? -9.292 13.700 4.993 1.00 0.00 395 GLY A CA 16
ATOM 25379 C C . GLY A 1 11 ? -9.039 14.015 6.454 1.00 0.00 395 GLY A C 16
ATOM 25380 O O . GLY A 1 11 ? -8.488 15.066 6.783 1.00 0.00 395 GLY A O 16
ATOM 25384 N N . SER A 1 12 ? -9.444 13.105 7.333 1.00 0.00 396 SER A N 16
ATOM 25385 C CA . SER A 1 12 ? -9.264 13.293 8.767 1.00 0.00 396 SER A CA 16
ATOM 25386 C C . SER A 1 12 ? -8.006 12.581 9.255 1.00 0.00 396 SER A C 16
ATOM 25387 O O . SER A 1 12 ? -7.959 12.073 10.376 1.00 0.00 396 SER A O 16
ATOM 25395 N N . LYS A 1 13 ? -6.985 12.547 8.404 1.00 0.00 397 LYS A N 16
ATOM 25396 C CA . LYS A 1 13 ? -5.725 11.899 8.746 1.00 0.00 397 LYS A CA 16
ATOM 25397 C C . LYS A 1 13 ? -4.570 12.894 8.694 1.00 0.00 397 LYS A C 16
ATOM 25398 O O . LYS A 1 13 ? -4.767 14.072 8.397 1.00 0.00 397 LYS A O 16
ATOM 25417 N N . GLU A 1 14 ? -3.365 12.412 8.984 1.00 0.00 398 GLU A N 16
ATOM 25418 C CA . GLU A 1 14 ? -2.180 13.260 8.969 1.00 0.00 398 GLU A CA 16
ATOM 25419 C C . GLU A 1 14 ? -1.081 12.645 8.108 1.00 0.00 398 GLU A C 16
ATOM 25420 O O . GLU A 1 14 ? -0.610 11.540 8.380 1.00 0.00 398 GLU A O 16
ATOM 25432 N N . ILE A 1 15 ? -0.677 13.367 7.068 1.00 0.00 399 ILE A N 16
ATOM 25433 C CA . ILE A 1 15 ? 0.366 12.893 6.168 1.00 0.00 399 ILE A CA 16
ATOM 25434 C C . ILE A 1 15 ? 1.752 13.149 6.749 1.00 0.00 399 ILE A C 16
ATOM 25435 O O . ILE A 1 15 ? 2.133 14.285 7.034 1.00 0.00 399 ILE A O 16
ATOM 25451 N N . PRO A 1 16 ? 2.527 12.069 6.928 1.00 0.00 400 PRO A N 16
ATOM 25452 C CA . PRO A 1 16 ? 3.885 12.152 7.474 1.00 0.00 400 PRO A CA 16
ATOM 25453 C C . PRO A 1 16 ? 4.861 12.813 6.506 1.00 0.00 400 PRO A C 16
ATOM 25454 O O . PRO A 1 16 ? 5.119 12.296 5.419 1.00 0.00 400 PRO A O 16
ATOM 25465 N N . LYS A 1 17 ? 5.400 13.959 6.908 1.00 0.00 401 LYS A N 16
ATOM 25466 C CA . LYS A 1 17 ? 6.349 14.690 6.077 1.00 0.00 401 LYS A CA 16
ATOM 25467 C C . LYS A 1 17 ? 7.721 14.025 6.103 1.00 0.00 401 LYS A C 16
ATOM 25468 O O . LYS A 1 17 ? 8.603 14.428 6.861 1.00 0.00 401 LYS A O 16
ATOM 25487 N N . GLY A 1 18 ? 7.895 13.004 5.269 1.00 0.00 402 GLY A N 16
ATOM 25488 C CA . GLY A 1 18 ? 9.163 12.301 5.212 1.00 0.00 402 GLY A CA 16
ATOM 25489 C C . GLY A 1 18 ? 10.051 12.796 4.087 1.00 0.00 402 GLY A C 16
ATOM 25490 O O . GLY A 1 18 ? 10.089 13.991 3.798 1.00 0.00 402 GLY A O 16
ATOM 25494 N N . ALA A 1 19 ? 10.768 11.874 3.452 1.00 0.00 403 ALA A N 16
ATOM 25495 C CA . ALA A 1 19 ? 11.659 12.224 2.353 1.00 0.00 403 ALA A CA 16
ATOM 25496 C C . ALA A 1 19 ? 10.880 12.425 1.057 1.00 0.00 403 ALA A C 16
ATOM 25497 O O . ALA A 1 19 ? 9.650 12.381 1.049 1.00 0.00 403 ALA A O 16
ATOM 25504 N N . GLU A 1 20 ? 11.604 12.646 -0.035 1.00 0.00 404 GLU A N 16
ATOM 25505 C CA . GLU A 1 20 ? 10.980 12.855 -1.336 1.00 0.00 404 GLU A CA 16
ATOM 25506 C C . GLU A 1 20 ? 11.091 11.603 -2.201 1.00 0.00 404 GLU A C 16
ATOM 25507 O O . GLU A 1 20 ? 10.207 11.310 -3.004 1.00 0.00 404 GLU A O 16
ATOM 25519 N N . ASN A 1 21 ? 12.186 10.870 -2.031 1.00 0.00 405 ASN A N 16
ATOM 25520 C CA . ASN A 1 21 ? 12.416 9.650 -2.797 1.00 0.00 405 ASN A CA 16
ATOM 25521 C C . ASN A 1 21 ? 12.608 8.453 -1.869 1.00 0.00 405 ASN A C 16
ATOM 25522 O O . ASN A 1 21 ? 13.263 7.475 -2.230 1.00 0.00 405 ASN A O 16
ATOM 25533 N N . CYS A 1 22 ? 12.033 8.539 -0.675 1.00 0.00 406 CYS A N 16
ATOM 25534 C CA . CYS A 1 22 ? 12.141 7.464 0.305 1.00 0.00 406 CYS A CA 16
ATOM 25535 C C . CYS A 1 22 ? 11.486 6.188 -0.214 1.00 0.00 406 CYS A C 16
ATOM 25536 O O . CYS A 1 22 ? 11.717 5.100 0.315 1.00 0.00 406 CYS A O 16
ATOM 25544 N N . LEU A 1 23 ? 10.666 6.329 -1.250 1.00 0.00 407 LEU A N 16
ATOM 25545 C CA . LEU A 1 23 ? 9.975 5.188 -1.840 1.00 0.00 407 LEU A CA 16
ATOM 25546 C C . LEU A 1 23 ? 10.427 4.963 -3.279 1.00 0.00 407 LEU A C 16
ATOM 25547 O O . LEU A 1 23 ? 9.865 4.132 -3.993 1.00 0.00 407 LEU A O 16
ATOM 25563 N N . GLU A 1 24 ? 11.446 5.707 -3.698 1.00 0.00 408 GLU A N 16
ATOM 25564 C CA . GLU A 1 24 ? 11.973 5.586 -5.052 1.00 0.00 408 GLU A CA 16
ATOM 25565 C C . GLU A 1 24 ? 12.718 4.266 -5.231 1.00 0.00 408 GLU A C 16
ATOM 25566 O O . GLU A 1 24 ? 13.596 3.925 -4.440 1.00 0.00 408 GLU A O 16
ATOM 25578 N N . GLY A 1 25 ? 12.359 3.528 -6.277 1.00 0.00 409 GLY A N 16
ATOM 25579 C CA . GLY A 1 25 ? 13.001 2.254 -6.541 1.00 0.00 409 GLY A CA 16
ATOM 25580 C C . GLY A 1 25 ? 12.206 1.081 -6.004 1.00 0.00 409 GLY A C 16
ATOM 25581 O O . GLY A 1 25 ? 12.303 -0.033 -6.520 1.00 0.00 409 GLY A O 16
ATOM 25585 N N . LEU A 1 26 ? 11.419 1.329 -4.963 1.00 0.00 410 LEU A N 16
ATOM 25586 C CA . LEU A 1 26 ? 10.604 0.284 -4.354 1.00 0.00 410 LEU A CA 16
ATOM 25587 C C . LEU A 1 26 ? 9.250 0.175 -5.048 1.00 0.00 410 LEU A C 16
ATOM 25588 O O . LEU A 1 26 ? 8.688 1.175 -5.494 1.00 0.00 410 LEU A O 16
ATOM 25604 N N . ILE A 1 27 ? 8.731 -1.046 -5.133 1.00 0.00 411 ILE A N 16
ATOM 25605 C CA . ILE A 1 27 ? 7.442 -1.285 -5.769 1.00 0.00 411 ILE A CA 16
ATOM 25606 C C . ILE A 1 27 ? 6.390 -1.692 -4.744 1.00 0.00 411 ILE A C 16
ATOM 25607 O O . ILE A 1 27 ? 6.699 -2.345 -3.747 1.00 0.00 411 ILE A O 16
ATOM 25623 N N . PHE A 1 28 ? 5.144 -1.304 -4.996 1.00 0.00 412 PHE A N 16
ATOM 25624 C CA . PHE A 1 28 ? 4.045 -1.630 -4.095 1.00 0.00 412 PHE A CA 16
ATOM 25625 C C . PHE A 1 28 ? 2.849 -2.174 -4.871 1.00 0.00 412 PHE A C 16
ATOM 25626 O O . PHE A 1 28 ? 2.510 -1.674 -5.944 1.00 0.00 412 PHE A O 16
ATOM 25643 N N . VAL A 1 29 ? 2.212 -3.203 -4.321 1.00 0.00 413 VAL A N 16
ATOM 25644 C CA . VAL A 1 29 ? 1.054 -3.816 -4.959 1.00 0.00 413 VAL A CA 16
ATOM 25645 C C . VAL A 1 29 ? -0.190 -3.681 -4.088 1.00 0.00 413 VAL A C 16
ATOM 25646 O O . VAL A 1 29 ? -0.366 -4.424 -3.121 1.00 0.00 413 VAL A O 16
ATOM 25659 N N . ILE A 1 30 ? -1.050 -2.730 -4.436 1.00 0.00 414 ILE A N 16
ATOM 25660 C CA . ILE A 1 30 ? -2.278 -2.499 -3.686 1.00 0.00 414 ILE A CA 16
ATOM 25661 C C . ILE A 1 30 ? -3.364 -3.490 -4.091 1.00 0.00 414 ILE A C 16
ATOM 25662 O O . ILE A 1 30 ? -3.774 -3.540 -5.251 1.00 0.00 414 ILE A O 16
ATOM 25678 N N . THR A 1 31 ? -3.827 -4.279 -3.126 1.00 0.00 415 THR A N 16
ATOM 25679 C CA . THR A 1 31 ? -4.866 -5.269 -3.381 1.00 0.00 415 THR A CA 16
ATOM 25680 C C . THR A 1 31 ? -6.086 -5.024 -2.501 1.00 0.00 415 THR A C 16
ATOM 25681 O O . THR A 1 31 ? -6.010 -5.120 -1.276 1.00 0.00 415 THR A O 16
ATOM 25692 N N . GLY A 1 32 ? -7.213 -4.709 -3.133 1.00 0.00 416 GLY A N 16
ATOM 25693 C CA . GLY A 1 32 ? -8.434 -4.457 -2.390 1.00 0.00 416 GLY A CA 16
ATOM 25694 C C . GLY A 1 32 ? -8.744 -2.978 -2.270 1.00 0.00 416 GLY A C 16
ATOM 25695 O O . GLY A 1 32 ? -8.346 -2.181 -3.120 1.00 0.00 416 GLY A O 16
ATOM 25699 N N . VAL A 1 33 ? -9.459 -2.609 -1.212 1.00 0.00 417 VAL A N 16
ATOM 25700 C CA . VAL A 1 33 ? -9.823 -1.215 -0.983 1.00 0.00 417 VAL A CA 16
ATOM 25701 C C . VAL A 1 33 ? -9.618 -0.826 0.477 1.00 0.00 417 VAL A C 16
ATOM 25702 O O . VAL A 1 33 ? -9.590 -1.683 1.361 1.00 0.00 417 VAL A O 16
ATOM 25715 N N . LEU A 1 34 ? -9.477 0.471 0.723 1.00 0.00 418 LEU A N 16
ATOM 25716 C CA . LEU A 1 34 ? -9.276 0.976 2.077 1.00 0.00 418 LEU A CA 16
ATOM 25717 C C . LEU A 1 34 ? -10.153 2.195 2.340 1.00 0.00 418 LEU A C 16
ATOM 25718 O O . LEU A 1 34 ? -10.444 2.970 1.429 1.00 0.00 418 LEU A O 16
ATOM 25734 N N . GLU A 1 35 ? -10.570 2.359 3.592 1.00 0.00 419 GLU A N 16
ATOM 25735 C CA . GLU A 1 35 ? -11.414 3.485 3.974 1.00 0.00 419 GLU A CA 16
ATOM 25736 C C . GLU A 1 35 ? -10.619 4.788 3.965 1.00 0.00 419 GLU A C 16
ATOM 25737 O O . GLU A 1 35 ? -10.966 5.734 3.257 1.00 0.00 419 GLU A O 16
ATOM 25749 N N . SER A 1 36 ? -9.551 4.829 4.755 1.00 0.00 420 SER A N 16
ATOM 25750 C CA . SER A 1 36 ? -8.709 6.016 4.842 1.00 0.00 420 SER A CA 16
ATOM 25751 C C . SER A 1 36 ? -8.423 6.582 3.454 1.00 0.00 420 SER A C 16
ATOM 25752 O O . SER A 1 36 ? -8.451 7.796 3.249 1.00 0.00 420 SER A O 16
ATOM 25760 N N . ILE A 1 37 ? -8.148 5.693 2.505 1.00 0.00 421 ILE A N 16
ATOM 25761 C CA . ILE A 1 37 ? -7.858 6.103 1.137 1.00 0.00 421 ILE A CA 16
ATOM 25762 C C . ILE A 1 37 ? -8.243 5.012 0.143 1.00 0.00 421 ILE A C 16
ATOM 25763 O O . ILE A 1 37 ? -8.405 3.850 0.515 1.00 0.00 421 ILE A O 16
ATOM 25779 N N . GLU A 1 38 ? -8.384 5.394 -1.122 1.00 0.00 422 GLU A N 16
ATOM 25780 C CA . GLU A 1 38 ? -8.749 4.448 -2.169 1.00 0.00 422 GLU A CA 16
ATOM 25781 C C . GLU A 1 38 ? -7.525 4.040 -2.984 1.00 0.00 422 GLU A C 16
ATOM 25782 O O . GLU A 1 38 ? -6.460 4.648 -2.870 1.00 0.00 422 GLU A O 16
ATOM 25794 N N . ARG A 1 39 ? -7.685 3.008 -3.806 1.00 0.00 423 ARG A N 16
ATOM 25795 C CA . ARG A 1 39 ? -6.594 2.518 -4.639 1.00 0.00 423 ARG A CA 16
ATOM 25796 C C . ARG A 1 39 ? -5.869 3.674 -5.322 1.00 0.00 423 ARG A C 16
ATOM 25797 O O . ARG A 1 39 ? -4.652 3.636 -5.505 1.00 0.00 423 ARG A O 16
ATOM 25818 N N . ASP A 1 40 ? -6.625 4.700 -5.696 1.00 0.00 424 ASP A N 16
ATOM 25819 C CA . ASP A 1 40 ? -6.056 5.868 -6.359 1.00 0.00 424 ASP A CA 16
ATOM 25820 C C . ASP A 1 40 ? -5.358 6.777 -5.352 1.00 0.00 424 ASP A C 16
ATOM 25821 O O . ASP A 1 40 ? -4.145 6.974 -5.416 1.00 0.00 424 ASP A O 16
ATOM 25830 N N . GLU A 1 41 ? -6.133 7.329 -4.424 1.00 0.00 425 GLU A N 16
ATOM 25831 C CA . GLU A 1 41 ? -5.589 8.219 -3.406 1.00 0.00 425 GLU A CA 16
ATOM 25832 C C . GLU A 1 41 ? -4.227 7.727 -2.924 1.00 0.00 425 GLU A C 16
ATOM 25833 O O . GLU A 1 41 ? -3.268 8.494 -2.852 1.00 0.00 425 GLU A O 16
ATOM 25845 N N . ALA A 1 42 ? -4.152 6.441 -2.595 1.00 0.00 426 ALA A N 16
ATOM 25846 C CA . ALA A 1 42 ? -2.909 5.845 -2.122 1.00 0.00 426 ALA A CA 16
ATOM 25847 C C . ALA A 1 42 ? -1.851 5.837 -3.221 1.00 0.00 426 ALA A C 16
ATOM 25848 O O . ALA A 1 42 ? -0.667 6.048 -2.959 1.00 0.00 426 ALA A O 16
ATOM 25855 N N . LYS A 1 43 ? -2.286 5.590 -4.452 1.00 0.00 427 LYS A N 16
ATOM 25856 C CA . LYS A 1 43 ? -1.377 5.554 -5.592 1.00 0.00 427 LYS A CA 16
ATOM 25857 C C . LYS A 1 43 ? -0.647 6.885 -5.748 1.00 0.00 427 LYS A C 16
ATOM 25858 O O . LYS A 1 43 ? 0.565 6.917 -5.960 1.00 0.00 427 LYS A O 16
ATOM 25877 N N . SER A 1 44 ? -1.393 7.980 -5.641 1.00 0.00 428 SER A N 16
ATOM 25878 C CA . SER A 1 44 ? -0.817 9.313 -5.772 1.00 0.00 428 SER A CA 16
ATOM 25879 C C . SER A 1 44 ? 0.238 9.557 -4.698 1.00 0.00 428 SER A C 16
ATOM 25880 O O . SER A 1 44 ? 1.122 10.400 -4.859 1.00 0.00 428 SER A O 16
ATOM 25888 N N . LEU A 1 45 ? 0.140 8.814 -3.601 1.00 0.00 429 LEU A N 16
ATOM 25889 C CA . LEU A 1 45 ? 1.085 8.949 -2.498 1.00 0.00 429 LEU A CA 16
ATOM 25890 C C . LEU A 1 45 ? 2.367 8.172 -2.782 1.00 0.00 429 LEU A C 16
ATOM 25891 O O . LEU A 1 45 ? 3.443 8.757 -2.911 1.00 0.00 429 LEU A O 16
ATOM 25907 N N . ILE A 1 46 ? 2.244 6.853 -2.879 1.00 0.00 430 ILE A N 16
ATOM 25908 C CA . ILE A 1 46 ? 3.392 5.997 -3.151 1.00 0.00 430 ILE A CA 16
ATOM 25909 C C . ILE A 1 46 ? 4.211 6.531 -4.321 1.00 0.00 430 ILE A C 16
ATOM 25910 O O . ILE A 1 46 ? 5.438 6.444 -4.323 1.00 0.00 430 ILE A O 16
ATOM 25926 N N . GLU A 1 47 ? 3.523 7.086 -5.314 1.00 0.00 431 GLU A N 16
ATOM 25927 C CA . GLU A 1 47 ? 4.187 7.636 -6.489 1.00 0.00 431 GLU A CA 16
ATOM 25928 C C . GLU A 1 47 ? 4.816 8.991 -6.175 1.00 0.00 431 GLU A C 16
ATOM 25929 O O . GLU A 1 47 ? 5.825 9.372 -6.769 1.00 0.00 431 GLU A O 16
ATOM 25941 N N . ARG A 1 48 ? 4.212 9.714 -5.238 1.00 0.00 432 ARG A N 16
ATOM 25942 C CA . ARG A 1 48 ? 4.710 11.026 -4.846 1.00 0.00 432 ARG A CA 16
ATOM 25943 C C . ARG A 1 48 ? 6.079 10.912 -4.181 1.00 0.00 432 ARG A C 16
ATOM 25944 O O . ARG A 1 48 ? 6.787 11.906 -4.018 1.00 0.00 432 ARG A O 16
ATOM 25965 N N . TYR A 1 49 ? 6.445 9.693 -3.799 1.00 0.00 433 TYR A N 16
ATOM 25966 C CA . TYR A 1 49 ? 7.728 9.449 -3.150 1.00 0.00 433 TYR A CA 16
ATOM 25967 C C . TYR A 1 49 ? 8.632 8.594 -4.033 1.00 0.00 433 TYR A C 16
ATOM 25968 O O . TYR A 1 49 ? 9.709 8.173 -3.615 1.00 0.00 433 TYR A O 16
ATOM 25986 N N . GLY A 1 50 ? 8.184 8.343 -5.260 1.00 0.00 434 GLY A N 16
ATOM 25987 C CA . GLY A 1 50 ? 8.963 7.540 -6.184 1.00 0.00 434 GLY A CA 16
ATOM 25988 C C . GLY A 1 50 ? 8.443 6.121 -6.301 1.00 0.00 434 GLY A C 16
ATOM 25989 O O . GLY A 1 50 ? 8.625 5.468 -7.327 1.00 0.00 434 GLY A O 16
ATOM 25993 N N . GLY A 1 51 ? 7.794 5.641 -5.244 1.00 0.00 435 GLY A N 16
ATOM 25994 C CA . GLY A 1 51 ? 7.258 4.293 -5.252 1.00 0.00 435 GLY A CA 16
ATOM 25995 C C . GLY A 1 51 ? 6.343 4.040 -6.434 1.00 0.00 435 GLY A C 16
ATOM 25996 O O . GLY A 1 51 ? 5.916 4.976 -7.111 1.00 0.00 435 GLY A O 16
ATOM 26000 N N . LYS A 1 52 ? 6.041 2.771 -6.685 1.00 0.00 436 LYS A N 16
ATOM 26001 C CA . LYS A 1 52 ? 5.171 2.396 -7.794 1.00 0.00 436 LYS A CA 16
ATOM 26002 C C . LYS A 1 52 ? 3.961 1.612 -7.295 1.00 0.00 436 LYS A C 16
ATOM 26003 O O . LYS A 1 52 ? 3.978 1.057 -6.196 1.00 0.00 436 LYS A O 16
ATOM 26022 N N . VAL A 1 53 ? 2.911 1.571 -8.109 1.00 0.00 437 VAL A N 16
ATOM 26023 C CA . VAL A 1 53 ? 1.694 0.853 -7.752 1.00 0.00 437 VAL A CA 16
ATOM 26024 C C . VAL A 1 53 ? 1.203 -0.008 -8.910 1.00 0.00 437 VAL A C 16
ATOM 26025 O O . VAL A 1 53 ? 0.866 0.503 -9.979 1.00 0.00 437 VAL A O 16
ATOM 26038 N N . THR A 1 54 ? 1.164 -1.319 -8.691 1.00 0.00 438 THR A N 16
ATOM 26039 C CA . THR A 1 54 ? 0.715 -2.252 -9.717 1.00 0.00 438 THR A CA 16
ATOM 26040 C C . THR A 1 54 ? -0.294 -3.245 -9.152 1.00 0.00 438 THR A C 16
ATOM 26041 O O . THR A 1 54 ? -0.423 -3.392 -7.938 1.00 0.00 438 THR A O 16
ATOM 26052 N N . GLY A 1 55 ? -1.008 -3.928 -10.043 1.00 0.00 439 GLY A N 16
ATOM 26053 C CA . GLY A 1 55 ? -1.995 -4.901 -9.613 1.00 0.00 439 GLY A CA 16
ATOM 26054 C C . GLY A 1 55 ? -1.564 -6.327 -9.891 1.00 0.00 439 GLY A C 16
ATOM 26055 O O . GLY A 1 55 ? -2.323 -7.114 -10.454 1.00 0.00 439 GLY A O 16
ATOM 26059 N N . ASN A 1 56 ? -0.339 -6.661 -9.495 1.00 0.00 440 ASN A N 16
ATOM 26060 C CA . ASN A 1 56 ? 0.193 -8.002 -9.707 1.00 0.00 440 ASN A CA 16
ATOM 26061 C C . ASN A 1 56 ? 1.499 -8.195 -8.942 1.00 0.00 440 ASN A C 16
ATOM 26062 O O . ASN A 1 56 ? 2.382 -7.337 -8.972 1.00 0.00 440 ASN A O 16
ATOM 26073 N N . VAL A 1 57 ? 1.616 -9.329 -8.258 1.00 0.00 441 VAL A N 16
ATOM 26074 C CA . VAL A 1 57 ? 2.814 -9.636 -7.487 1.00 0.00 441 VAL A CA 16
ATOM 26075 C C . VAL A 1 57 ? 3.930 -10.153 -8.388 1.00 0.00 441 VAL A C 16
ATOM 26076 O O . VAL A 1 57 ? 3.771 -11.164 -9.073 1.00 0.00 441 VAL A O 16
ATOM 26089 N N . SER A 1 58 ? 5.060 -9.453 -8.382 1.00 0.00 442 SER A N 16
ATOM 26090 C CA . SER A 1 58 ? 6.202 -9.840 -9.202 1.00 0.00 442 SER A CA 16
ATOM 26091 C C . SER A 1 58 ? 7.468 -9.941 -8.357 1.00 0.00 442 SER A C 16
ATOM 26092 O O . SER A 1 58 ? 7.442 -9.709 -7.148 1.00 0.00 442 SER A O 16
ATOM 26100 N N . LYS A 1 59 ? 8.576 -10.289 -9.002 1.00 0.00 443 LYS A N 16
ATOM 26101 C CA . LYS A 1 59 ? 9.854 -10.421 -8.312 1.00 0.00 443 LYS A CA 16
ATOM 26102 C C . LYS A 1 59 ? 10.397 -9.054 -7.907 1.00 0.00 443 LYS A C 16
ATOM 26103 O O . LYS A 1 59 ? 11.163 -8.937 -6.950 1.00 0.00 443 LYS A O 16
ATOM 26122 N N . LYS A 1 60 ? 9.996 -8.022 -8.641 1.00 0.00 444 LYS A N 16
ATOM 26123 C CA . LYS A 1 60 ? 10.439 -6.662 -8.357 1.00 0.00 444 LYS A CA 16
ATOM 26124 C C . LYS A 1 60 ? 9.647 -6.061 -7.201 1.00 0.00 444 LYS A C 16
ATOM 26125 O O . LYS A 1 60 ? 10.041 -5.047 -6.625 1.00 0.00 444 LYS A O 16
ATOM 26144 N N . THR A 1 61 ? 8.527 -6.694 -6.865 1.00 0.00 445 THR A N 16
ATOM 26145 C CA . THR A 1 61 ? 7.679 -6.222 -5.778 1.00 0.00 445 THR A CA 16
ATOM 26146 C C . THR A 1 61 ? 8.426 -6.243 -4.449 1.00 0.00 445 THR A C 16
ATOM 26147 O O . THR A 1 61 ? 8.866 -7.296 -3.990 1.00 0.00 445 THR A O 16
ATOM 26158 N N . ASN A 1 62 ? 8.566 -5.072 -3.836 1.00 0.00 446 ASN A N 16
ATOM 26159 C CA . ASN A 1 62 ? 9.261 -4.956 -2.559 1.00 0.00 446 ASN A CA 16
ATOM 26160 C C . ASN A 1 62 ? 8.277 -5.032 -1.396 1.00 0.00 446 ASN A C 16
ATOM 26161 O O . ASN A 1 62 ? 8.551 -5.668 -0.378 1.00 0.00 446 ASN A O 16
ATOM 26172 N N . TYR A 1 63 ? 7.131 -4.380 -1.554 1.00 0.00 447 TYR A N 16
ATOM 26173 C CA . TYR A 1 63 ? 6.106 -4.372 -0.517 1.00 0.00 447 TYR A CA 16
ATOM 26174 C C . TYR A 1 63 ? 4.730 -4.661 -1.108 1.00 0.00 447 TYR A C 16
ATOM 26175 O O . TYR A 1 63 ? 4.480 -4.401 -2.286 1.00 0.00 447 TYR A O 16
ATOM 26193 N N . LEU A 1 64 ? 3.840 -5.200 -0.282 1.00 0.00 448 LEU A N 16
ATOM 26194 C CA . LEU A 1 64 ? 2.487 -5.525 -0.721 1.00 0.00 448 LEU A CA 16
ATOM 26195 C C . LEU A 1 64 ? 1.449 -4.866 0.182 1.00 0.00 448 LEU A C 16
ATOM 26196 O O . LEU A 1 64 ? 1.264 -5.269 1.330 1.00 0.00 448 LEU A O 16
ATOM 26212 N N . VAL A 1 65 ? 0.772 -3.851 -0.346 1.00 0.00 449 VAL A N 16
ATOM 26213 C CA . VAL A 1 65 ? -0.250 -3.138 0.411 1.00 0.00 449 VAL A CA 16
ATOM 26214 C C . VAL A 1 65 ? -1.599 -3.841 0.310 1.00 0.00 449 VAL A C 16
ATOM 26215 O O . VAL A 1 65 ? -2.292 -3.733 -0.701 1.00 0.00 449 VAL A O 16
ATOM 26228 N N . MET A 1 66 ? -1.965 -4.562 1.365 1.00 0.00 450 MET A N 16
ATOM 26229 C CA . MET A 1 66 ? -3.233 -5.282 1.395 1.00 0.00 450 MET A CA 16
ATOM 26230 C C . MET A 1 66 ? -4.254 -4.549 2.260 1.00 0.00 450 MET A C 16
ATOM 26231 O O . MET A 1 66 ? -3.920 -3.589 2.953 1.00 0.00 450 MET A O 16
ATOM 26245 N N . GLY A 1 67 ? -5.501 -5.009 2.215 1.00 0.00 451 GLY A N 16
ATOM 26246 C CA . GLY A 1 67 ? -6.551 -4.385 2.999 1.00 0.00 451 GLY A CA 16
ATOM 26247 C C . GLY A 1 67 ? -7.844 -5.175 2.969 1.00 0.00 451 GLY A C 16
ATOM 26248 O O . GLY A 1 67 ? -7.969 -6.199 3.642 1.00 0.00 451 GLY A O 16
ATOM 26252 N N . ARG A 1 68 ? -8.809 -4.699 2.189 1.00 0.00 452 ARG A N 16
ATOM 26253 C CA . ARG A 1 68 ? -10.100 -5.367 2.077 1.00 0.00 452 ARG A CA 16
ATOM 26254 C C . ARG A 1 68 ? -10.094 -6.373 0.931 1.00 0.00 452 ARG A C 16
ATOM 26255 O O . ARG A 1 68 ? -9.267 -6.290 0.023 1.00 0.00 452 ARG A O 16
ATOM 26276 N N . ASP A 1 69 ? -11.021 -7.324 0.980 1.00 0.00 453 ASP A N 16
ATOM 26277 C CA . ASP A 1 69 ? -11.123 -8.346 -0.055 1.00 0.00 453 ASP A CA 16
ATOM 26278 C C . ASP A 1 69 ? -9.744 -8.717 -0.591 1.00 0.00 453 ASP A C 16
ATOM 26279 O O . ASP A 1 69 ? -9.574 -8.950 -1.787 1.00 0.00 453 ASP A O 16
ATOM 26288 N N . SER A 1 70 ? -8.761 -8.768 0.303 1.00 0.00 454 SER A N 16
ATOM 26289 C CA . SER A 1 70 ? -7.396 -9.105 -0.080 1.00 0.00 454 SER A CA 16
ATOM 26290 C C . SER A 1 70 ? -7.214 -10.618 -0.169 1.00 0.00 454 SER A C 16
ATOM 26291 O O . SER A 1 70 ? -7.142 -11.306 0.849 1.00 0.00 454 SER A O 16
ATOM 26299 N N . GLY A 1 71 ? -7.140 -11.128 -1.394 1.00 0.00 455 GLY A N 16
ATOM 26300 C CA . GLY A 1 71 ? -6.968 -12.555 -1.594 1.00 0.00 455 GLY A CA 16
ATOM 26301 C C . GLY A 1 71 ? -5.742 -13.096 -0.886 1.00 0.00 455 GLY A C 16
ATOM 26302 O O . GLY A 1 71 ? -4.955 -12.333 -0.326 1.00 0.00 455 GLY A O 16
ATOM 26306 N N . GLN A 1 72 ? -5.580 -14.415 -0.910 1.00 0.00 456 GLN A N 16
ATOM 26307 C CA . GLN A 1 72 ? -4.442 -15.056 -0.263 1.00 0.00 456 GLN A CA 16
ATOM 26308 C C . GLN A 1 72 ? -3.517 -15.693 -1.295 1.00 0.00 456 GLN A C 16
ATOM 26309 O O . GLN A 1 72 ? -2.464 -16.231 -0.951 1.00 0.00 456 GLN A O 16
ATOM 26323 N N . SER A 1 73 ? -3.917 -15.630 -2.560 1.00 0.00 457 SER A N 16
ATOM 26324 C CA . SER A 1 73 ? -3.126 -16.204 -3.642 1.00 0.00 457 SER A CA 16
ATOM 26325 C C . SER A 1 73 ? -1.918 -15.327 -3.956 1.00 0.00 457 SER A C 16
ATOM 26326 O O . SER A 1 73 ? -0.859 -15.824 -4.343 1.00 0.00 457 SER A O 16
ATOM 26334 N N . LYS A 1 74 ? -2.083 -14.020 -3.787 1.00 0.00 458 LYS A N 16
ATOM 26335 C CA . LYS A 1 74 ? -1.008 -13.071 -4.051 1.00 0.00 458 LYS A CA 16
ATOM 26336 C C . LYS A 1 74 ? -0.053 -12.988 -2.864 1.00 0.00 458 LYS A C 16
ATOM 26337 O O . LYS A 1 74 ? 1.145 -13.234 -3.001 1.00 0.00 458 LYS A O 16
ATOM 26356 N N . SER A 1 75 ? -0.592 -12.642 -1.700 1.00 0.00 459 SER A N 16
ATOM 26357 C CA . SER A 1 75 ? 0.212 -12.524 -0.489 1.00 0.00 459 SER A CA 16
ATOM 26358 C C . SER A 1 75 ? 1.145 -13.722 -0.338 1.00 0.00 459 SER A C 16
ATOM 26359 O O . SER A 1 75 ? 2.364 -13.569 -0.272 1.00 0.00 459 SER A O 16
ATOM 26367 N N . ASP A 1 76 ? 0.561 -14.915 -0.284 1.00 0.00 460 ASP A N 16
ATOM 26368 C CA . ASP A 1 76 ? 1.338 -16.140 -0.142 1.00 0.00 460 ASP A CA 16
ATOM 26369 C C . ASP A 1 76 ? 2.625 -16.066 -0.957 1.00 0.00 460 ASP A C 16
ATOM 26370 O O . ASP A 1 76 ? 3.696 -16.450 -0.485 1.00 0.00 460 ASP A O 16
ATOM 26379 N N . LYS A 1 77 ? 2.513 -15.570 -2.185 1.00 0.00 461 LYS A N 16
ATOM 26380 C CA . LYS A 1 77 ? 3.667 -15.444 -3.068 1.00 0.00 461 LYS A CA 16
ATOM 26381 C C . LYS A 1 77 ? 4.625 -14.370 -2.562 1.00 0.00 461 LYS A C 16
ATOM 26382 O O . LYS A 1 77 ? 5.828 -14.601 -2.451 1.00 0.00 461 LYS A O 16
ATOM 26401 N N . ALA A 1 78 ? 4.082 -13.196 -2.256 1.00 0.00 462 ALA A N 16
ATOM 26402 C CA . ALA A 1 78 ? 4.888 -12.088 -1.758 1.00 0.00 462 ALA A CA 16
ATOM 26403 C C . ALA A 1 78 ? 5.935 -12.575 -0.762 1.00 0.00 462 ALA A C 16
ATOM 26404 O O . ALA A 1 78 ? 7.134 -12.386 -0.966 1.00 0.00 462 ALA A O 16
ATOM 26411 N N . ALA A 1 79 ? 5.474 -13.201 0.315 1.00 0.00 463 ALA A N 16
ATOM 26412 C CA . ALA A 1 79 ? 6.372 -13.716 1.342 1.00 0.00 463 ALA A CA 16
ATOM 26413 C C . ALA A 1 79 ? 7.468 -14.582 0.729 1.00 0.00 463 ALA A C 16
ATOM 26414 O O . ALA A 1 79 ? 8.651 -14.389 1.006 1.00 0.00 463 ALA A O 16
ATOM 26421 N N . ALA A 1 80 ? 7.065 -15.536 -0.103 1.00 0.00 464 ALA A N 16
ATOM 26422 C CA . ALA A 1 80 ? 8.014 -16.431 -0.756 1.00 0.00 464 ALA A CA 16
ATOM 26423 C C . ALA A 1 80 ? 9.010 -15.649 -1.605 1.00 0.00 464 ALA A C 16
ATOM 26424 O O . ALA A 1 80 ? 10.119 -16.117 -1.868 1.00 0.00 464 ALA A O 16
ATOM 26431 N N . LEU A 1 81 ? 8.610 -14.456 -2.031 1.00 0.00 465 LEU A N 16
ATOM 26432 C CA . LEU A 1 81 ? 9.468 -13.609 -2.852 1.00 0.00 465 LEU A CA 16
ATOM 26433 C C . LEU A 1 81 ? 10.161 -12.549 -2.001 1.00 0.00 465 LEU A C 16
ATOM 26434 O O . LEU A 1 81 ? 10.661 -11.552 -2.519 1.00 0.00 465 LEU A O 16
ATOM 26450 N N . GLY A 1 82 ? 10.188 -12.774 -0.691 1.00 0.00 466 GLY A N 16
ATOM 26451 C CA . GLY A 1 82 ? 10.824 -11.832 0.211 1.00 0.00 466 GLY A CA 16
ATOM 26452 C C . GLY A 1 82 ? 10.212 -10.448 0.129 1.00 0.00 466 GLY A C 16
ATOM 26453 O O . GLY A 1 82 ? 10.924 -9.443 0.134 1.00 0.00 466 GLY A O 16
ATOM 26457 N N . THR A 1 83 ? 8.885 -10.393 0.052 1.00 0.00 467 THR A N 16
ATOM 26458 C CA . THR A 1 83 ? 8.177 -9.122 -0.035 1.00 0.00 467 THR A CA 16
ATOM 26459 C C . THR A 1 83 ? 7.543 -8.754 1.302 1.00 0.00 467 THR A C 16
ATOM 26460 O O . THR A 1 83 ? 6.797 -9.541 1.885 1.00 0.00 467 THR A O 16
ATOM 26471 N N . LYS A 1 84 ? 7.844 -7.553 1.783 1.00 0.00 468 LYS A N 16
ATOM 26472 C CA . LYS A 1 84 ? 7.302 -7.078 3.051 1.00 0.00 468 LYS A CA 16
ATOM 26473 C C . LYS A 1 84 ? 5.820 -6.743 2.918 1.00 0.00 468 LYS A C 16
ATOM 26474 O O . LYS A 1 84 ? 5.450 -5.782 2.244 1.00 0.00 468 LYS A O 16
ATOM 26493 N N . ILE A 1 85 ? 4.978 -7.541 3.566 1.00 0.00 469 ILE A N 16
ATOM 26494 C CA . ILE A 1 85 ? 3.537 -7.326 3.522 1.00 0.00 469 ILE A CA 16
ATOM 26495 C C . ILE A 1 85 ? 3.108 -6.259 4.523 1.00 0.00 469 ILE A C 16
ATOM 26496 O O . ILE A 1 85 ? 3.358 -6.383 5.723 1.00 0.00 469 ILE A O 16
ATOM 26512 N N . ILE A 1 86 ? 2.461 -5.212 4.023 1.00 0.00 470 ILE A N 16
ATOM 26513 C CA . ILE A 1 86 ? 1.996 -4.124 4.875 1.00 0.00 470 ILE A CA 16
ATOM 26514 C C . ILE A 1 86 ? 0.595 -3.674 4.475 1.00 0.00 470 ILE A C 16
ATOM 26515 O O . ILE A 1 86 ? 0.057 -4.114 3.459 1.00 0.00 470 ILE A O 16
ATOM 26531 N N . ASP A 1 87 ? 0.009 -2.795 5.281 1.00 0.00 471 ASP A N 16
ATOM 26532 C CA . ASP A 1 87 ? -1.329 -2.283 5.010 1.00 0.00 471 ASP A CA 16
ATOM 26533 C C . ASP A 1 87 ? -1.306 -0.767 4.840 1.00 0.00 471 ASP A C 16
ATOM 26534 O O . ASP A 1 87 ? -0.269 -0.129 5.016 1.00 0.00 471 ASP A O 16
ATOM 26543 N N . GLU A 1 88 ? -2.457 -0.198 4.495 1.00 0.00 472 GLU A N 16
ATOM 26544 C CA . GLU A 1 88 ? -2.568 1.243 4.299 1.00 0.00 472 GLU A CA 16
ATOM 26545 C C . GLU A 1 88 ? -1.737 1.998 5.333 1.00 0.00 472 GLU A C 16
ATOM 26546 O O . GLU A 1 88 ? -0.995 2.920 4.995 1.00 0.00 472 GLU A O 16
ATOM 26558 N N . ASP A 1 89 ? -1.867 1.600 6.593 1.00 0.00 473 ASP A N 16
ATOM 26559 C CA . ASP A 1 89 ? -1.129 2.237 7.677 1.00 0.00 473 ASP A CA 16
ATOM 26560 C C . ASP A 1 89 ? 0.365 1.952 7.558 1.00 0.00 473 ASP A C 16
ATOM 26561 O O . ASP A 1 89 ? 1.189 2.863 7.626 1.00 0.00 473 ASP A O 16
ATOM 26570 N N . GLY A 1 90 ? 0.707 0.679 7.381 1.00 0.00 474 GLY A N 16
ATOM 26571 C CA . GLY A 1 90 ? 2.102 0.296 7.257 1.00 0.00 474 GLY A CA 16
ATOM 26572 C C . GLY A 1 90 ? 2.852 1.154 6.257 1.00 0.00 474 GLY A C 16
ATOM 26573 O O . GLY A 1 90 ? 4.055 1.375 6.397 1.00 0.00 474 GLY A O 16
ATOM 26577 N N . LEU A 1 91 ? 2.141 1.639 5.245 1.00 0.00 475 LEU A N 16
ATOM 26578 C CA . LEU A 1 91 ? 2.747 2.477 4.216 1.00 0.00 475 LEU A CA 16
ATOM 26579 C C . LEU A 1 91 ? 3.084 3.858 4.768 1.00 0.00 475 LEU A C 16
ATOM 26580 O O . LEU A 1 91 ? 4.249 4.256 4.807 1.00 0.00 475 LEU A O 16
ATOM 26596 N N . LEU A 1 92 ? 2.057 4.585 5.195 1.00 0.00 476 LEU A N 16
ATOM 26597 C CA . LEU A 1 92 ? 2.244 5.923 5.747 1.00 0.00 476 LEU A CA 16
ATOM 26598 C C . LEU A 1 92 ? 3.440 5.959 6.692 1.00 0.00 476 LEU A C 16
ATOM 26599 O O . LEU A 1 92 ? 4.231 6.902 6.672 1.00 0.00 476 LEU A O 16
ATOM 26615 N N . ASN A 1 93 ? 3.568 4.926 7.517 1.00 0.00 477 ASN A N 16
ATOM 26616 C CA . ASN A 1 93 ? 4.670 4.839 8.469 1.00 0.00 477 ASN A CA 16
ATOM 26617 C C . ASN A 1 93 ? 6.001 4.663 7.745 1.00 0.00 477 ASN A C 16
ATOM 26618 O O . ASN A 1 93 ? 7.026 5.201 8.167 1.00 0.00 477 ASN A O 16
ATOM 26629 N N . LEU A 1 94 ? 5.979 3.907 6.653 1.00 0.00 478 LEU A N 16
ATOM 26630 C CA . LEU A 1 94 ? 7.184 3.660 5.868 1.00 0.00 478 LEU A CA 16
ATOM 26631 C C . LEU A 1 94 ? 7.714 4.956 5.262 1.00 0.00 478 LEU A C 16
ATOM 26632 O O . LEU A 1 94 ? 8.897 5.062 4.937 1.00 0.00 478 LEU A O 16
ATOM 26648 N N . ILE A 1 95 ? 6.832 5.938 5.114 1.00 0.00 479 ILE A N 16
ATOM 26649 C CA . ILE A 1 95 ? 7.212 7.227 4.550 1.00 0.00 479 ILE A CA 16
ATOM 26650 C C . ILE A 1 95 ? 7.872 8.114 5.601 1.00 0.00 479 ILE A C 16
ATOM 26651 O O . ILE A 1 95 ? 8.514 9.111 5.271 1.00 0.00 479 ILE A O 16
ATOM 26667 N N . ARG A 1 96 ? 7.710 7.742 6.866 1.00 0.00 480 ARG A N 16
ATOM 26668 C CA . ARG A 1 96 ? 8.291 8.504 7.966 1.00 0.00 480 ARG A CA 16
ATOM 26669 C C . ARG A 1 96 ? 9.504 7.783 8.546 1.00 0.00 480 ARG A C 16
ATOM 26670 O O . ARG A 1 96 ? 10.231 8.334 9.373 1.00 0.00 480 ARG A O 16
ATOM 26691 N N . THR A 1 97 ? 9.717 6.546 8.106 1.00 0.00 481 THR A N 16
ATOM 26692 C CA . THR A 1 97 ? 10.840 5.749 8.582 1.00 0.00 481 THR A CA 16
ATOM 26693 C C . THR A 1 97 ? 11.904 5.598 7.501 1.00 0.00 481 THR A C 16
ATOM 26694 O O . THR A 1 97 ? 13.101 5.634 7.785 1.00 0.00 481 THR A O 16
ATOM 26705 N N . MET A 1 98 ? 11.460 5.429 6.260 1.00 0.00 482 MET A N 16
ATOM 26706 C CA . MET A 1 98 ? 12.376 5.274 5.135 1.00 0.00 482 MET A CA 16
ATOM 26707 C C . MET A 1 98 ? 13.224 6.529 4.948 1.00 0.00 482 MET A C 16
ATOM 26708 O O . MET A 1 98 ? 12.756 7.654 5.121 1.00 0.00 482 MET A O 16
ATOM 26722 N N . PRO A 1 99 ? 14.501 6.332 4.588 1.00 0.00 483 PRO A N 16
ATOM 26723 C CA . PRO A 1 99 ? 15.441 7.436 4.370 1.00 0.00 483 PRO A CA 16
ATOM 26724 C C . PRO A 1 99 ? 15.109 8.241 3.119 1.00 0.00 483 PRO A C 16
ATOM 26725 O O . PRO A 1 99 ? 14.095 8.000 2.464 1.00 0.00 483 PRO A O 16
ATOM 26736 N N . GLY A 1 100 ? 15.970 9.199 2.791 1.00 0.00 484 GLY A N 16
ATOM 26737 C CA . GLY A 1 100 ? 15.751 10.025 1.618 1.00 0.00 484 GLY A CA 16
ATOM 26738 C C . GLY A 1 100 ? 16.921 9.988 0.655 1.00 0.00 484 GLY A C 16
ATOM 26739 O O . GLY A 1 100 ? 18.054 9.715 1.053 1.00 0.00 484 GLY A O 16
ATOM 26743 N N . LYS A 1 101 ? 16.648 10.262 -0.616 1.00 0.00 485 LYS A N 16
ATOM 26744 C CA . LYS A 1 101 ? 17.687 10.259 -1.640 1.00 0.00 485 LYS A CA 16
ATOM 26745 C C . LYS A 1 101 ? 17.483 11.405 -2.625 1.00 0.00 485 LYS A C 16
ATOM 26746 O O . LYS A 1 101 ? 16.351 11.791 -2.920 1.00 0.00 485 LYS A O 16
ATOM 26765 N N . LYS A 1 102 ? 18.585 11.946 -3.134 1.00 0.00 486 LYS A N 16
ATOM 26766 C CA . LYS A 1 102 ? 18.528 13.046 -4.089 1.00 0.00 486 LYS A CA 16
ATOM 26767 C C . LYS A 1 102 ? 17.985 12.572 -5.433 1.00 0.00 486 LYS A C 16
ATOM 26768 O O . LYS A 1 102 ? 18.332 11.490 -5.906 1.00 0.00 486 LYS A O 16
ATOM 26787 N N . SER A 1 103 ? 17.133 13.390 -6.044 1.00 0.00 487 SER A N 16
ATOM 26788 C CA . SER A 1 103 ? 16.541 13.052 -7.333 1.00 0.00 487 SER A CA 16
ATOM 26789 C C . SER A 1 103 ? 17.603 13.024 -8.428 1.00 0.00 487 SER A C 16
ATOM 26790 O O . SER A 1 103 ? 18.673 13.617 -8.287 1.00 0.00 487 SER A O 16
ATOM 26798 N N . LYS A 1 104 ? 17.300 12.329 -9.519 1.00 0.00 488 LYS A N 16
ATOM 26799 C CA . LYS A 1 104 ? 18.226 12.222 -10.640 1.00 0.00 488 LYS A CA 16
ATOM 26800 C C . LYS A 1 104 ? 18.242 13.510 -11.458 1.00 0.00 488 LYS A C 16
ATOM 26801 O O . LYS A 1 104 ? 19.289 13.932 -11.949 1.00 0.00 488 LYS A O 16
ATOM 26820 N N . TYR A 1 105 ? 17.076 14.130 -11.598 1.00 0.00 489 TYR A N 16
ATOM 26821 C CA . TYR A 1 105 ? 16.956 15.369 -12.357 1.00 0.00 489 TYR A CA 16
ATOM 26822 C C . TYR A 1 105 ? 17.378 16.568 -11.513 1.00 0.00 489 TYR A C 16
ATOM 26823 O O . TYR A 1 105 ? 17.448 16.483 -10.287 1.00 0.00 489 TYR A O 16
ATOM 26841 N N . GLU A 1 106 ? 17.657 17.684 -12.179 1.00 0.00 490 GLU A N 16
ATOM 26842 C CA . GLU A 1 106 ? 18.072 18.901 -11.491 1.00 0.00 490 GLU A CA 16
ATOM 26843 C C . GLU A 1 106 ? 16.860 19.701 -11.022 1.00 0.00 490 GLU A C 16
ATOM 26844 O O . GLU A 1 106 ? 15.731 19.438 -11.437 1.00 0.00 490 GLU A O 16
ATOM 26856 N N . ILE A 1 107 ? 17.104 20.678 -10.156 1.00 0.00 491 ILE A N 16
ATOM 26857 C CA . ILE A 1 107 ? 16.033 21.517 -9.631 1.00 0.00 491 ILE A CA 16
ATOM 26858 C C . ILE A 1 107 ? 15.873 22.786 -10.461 1.00 0.00 491 ILE A C 16
ATOM 26859 O O . ILE A 1 107 ? 16.835 23.518 -10.687 1.00 0.00 491 ILE A O 16
ATOM 26875 N N . ALA A 1 108 ? 14.648 23.041 -10.911 1.00 0.00 492 ALA A N 16
ATOM 26876 C CA . ALA A 1 108 ? 14.360 24.224 -11.713 1.00 0.00 492 ALA A CA 16
ATOM 26877 C C . ALA A 1 108 ? 13.912 25.387 -10.834 1.00 0.00 492 ALA A C 16
ATOM 26878 O O . ALA A 1 108 ? 13.097 25.216 -9.928 1.00 0.00 492 ALA A O 16
ATOM 26885 N N . VAL A 1 109 ? 14.452 26.571 -11.107 1.00 0.00 493 VAL A N 16
ATOM 26886 C CA . VAL A 1 109 ? 14.107 27.763 -10.342 1.00 0.00 493 VAL A CA 16
ATOM 26887 C C . VAL A 1 109 ? 12.679 28.209 -10.632 1.00 0.00 493 VAL A C 16
ATOM 26888 O O . VAL A 1 109 ? 12.225 28.164 -11.774 1.00 0.00 493 VAL A O 16
ATOM 26901 N N . GLU A 1 110 ? 11.975 28.639 -9.589 1.00 0.00 494 GLU A N 16
ATOM 26902 C CA . GLU A 1 110 ? 10.597 29.093 -9.732 1.00 0.00 494 GLU A CA 16
ATOM 26903 C C . GLU A 1 110 ? 10.506 30.251 -10.722 1.00 0.00 494 GLU A C 16
ATOM 26904 O O . GLU A 1 110 ? 11.084 31.316 -10.503 1.00 0.00 494 GLU A O 16
ATOM 26916 N N . THR A 1 111 ? 9.777 30.035 -11.812 1.00 0.00 495 THR A N 16
ATOM 26917 C CA . THR A 1 111 ? 9.611 31.059 -12.836 1.00 0.00 495 THR A CA 16
ATOM 26918 C C . THR A 1 111 ? 8.186 31.601 -12.845 1.00 0.00 495 THR A C 16
ATOM 26919 O O . THR A 1 111 ? 7.271 30.957 -13.356 1.00 0.00 495 THR A O 16
ATOM 26930 N N . GLU A 1 112 ? 8.007 32.790 -12.276 1.00 0.00 496 GLU A N 16
ATOM 26931 C CA . GLU A 1 112 ? 6.692 33.418 -12.220 1.00 0.00 496 GLU A CA 16
ATOM 26932 C C . GLU A 1 112 ? 6.309 34.000 -13.577 1.00 0.00 496 GLU A C 16
ATOM 26933 O O . GLU A 1 112 ? 6.825 35.040 -13.986 1.00 0.00 496 GLU A O 16
ATOM 26945 N N . GLY A 1 1 ? -16.572 10.645 -8.571 1.00 0.00 385 GLY A N 17
ATOM 26946 C CA . GLY A 1 1 ? -16.622 11.568 -9.689 1.00 0.00 385 GLY A CA 17
ATOM 26947 C C . GLY A 1 1 ? -15.381 12.433 -9.783 1.00 0.00 385 GLY A C 17
ATOM 26948 O O . GLY A 1 1 ? -14.275 11.926 -9.966 1.00 0.00 385 GLY A O 17
ATOM 26952 N N . SER A 1 2 ? -15.565 13.744 -9.659 1.00 0.00 386 SER A N 17
ATOM 26953 C CA . SER A 1 2 ? -14.451 14.682 -9.736 1.00 0.00 386 SER A CA 17
ATOM 26954 C C . SER A 1 2 ? -13.224 14.130 -9.017 1.00 0.00 386 SER A C 17
ATOM 26955 O O . SER A 1 2 ? -13.344 13.397 -8.035 1.00 0.00 386 SER A O 17
ATOM 26963 N N . SER A 1 3 ? -12.044 14.487 -9.515 1.00 0.00 387 SER A N 17
ATOM 26964 C CA . SER A 1 3 ? -10.794 14.024 -8.924 1.00 0.00 387 SER A CA 17
ATOM 26965 C C . SER A 1 3 ? -10.486 14.788 -7.639 1.00 0.00 387 SER A C 17
ATOM 26966 O O . SER A 1 3 ? -10.955 15.907 -7.441 1.00 0.00 387 SER A O 17
ATOM 26974 N N . GLY A 1 4 ? -9.691 14.172 -6.769 1.00 0.00 388 GLY A N 17
ATOM 26975 C CA . GLY A 1 4 ? -9.332 14.807 -5.514 1.00 0.00 388 GLY A CA 17
ATOM 26976 C C . GLY A 1 4 ? -9.042 13.802 -4.417 1.00 0.00 388 GLY A C 17
ATOM 26977 O O . GLY A 1 4 ? -8.139 12.975 -4.548 1.00 0.00 388 GLY A O 17
ATOM 26981 N N . SER A 1 5 ? -9.807 13.873 -3.333 1.00 0.00 389 SER A N 17
ATOM 26982 C CA . SER A 1 5 ? -9.623 12.966 -2.207 1.00 0.00 389 SER A CA 17
ATOM 26983 C C . SER A 1 5 ? -10.883 12.140 -1.963 1.00 0.00 389 SER A C 17
ATOM 26984 O O . SER A 1 5 ? -11.974 12.511 -2.395 1.00 0.00 389 SER A O 17
ATOM 26992 N N . SER A 1 6 ? -10.722 11.018 -1.269 1.00 0.00 390 SER A N 17
ATOM 26993 C CA . SER A 1 6 ? -11.845 10.136 -0.970 1.00 0.00 390 SER A CA 17
ATOM 26994 C C . SER A 1 6 ? -12.907 10.866 -0.153 1.00 0.00 390 SER A C 17
ATOM 26995 O O . SER A 1 6 ? -14.100 10.769 -0.436 1.00 0.00 390 SER A O 17
ATOM 27003 N N . GLY A 1 7 ? -12.462 11.599 0.863 1.00 0.00 391 GLY A N 17
ATOM 27004 C CA . GLY A 1 7 ? -13.385 12.335 1.707 1.00 0.00 391 GLY A CA 17
ATOM 27005 C C . GLY A 1 7 ? -12.855 13.702 2.092 1.00 0.00 391 GLY A C 17
ATOM 27006 O O . GLY A 1 7 ? -11.728 14.059 1.749 1.00 0.00 391 GLY A O 17
ATOM 27010 N N . LYS A 1 8 ? -13.671 14.472 2.805 1.00 0.00 392 LYS A N 17
ATOM 27011 C CA . LYS A 1 8 ? -13.279 15.808 3.237 1.00 0.00 392 LYS A CA 17
ATOM 27012 C C . LYS A 1 8 ? -13.370 15.938 4.754 1.00 0.00 392 LYS A C 17
ATOM 27013 O O . LYS A 1 8 ? -14.460 15.907 5.325 1.00 0.00 392 LYS A O 17
ATOM 27032 N N . ALA A 1 9 ? -12.219 16.084 5.402 1.00 0.00 393 ALA A N 17
ATOM 27033 C CA . ALA A 1 9 ? -12.170 16.222 6.852 1.00 0.00 393 ALA A CA 17
ATOM 27034 C C . ALA A 1 9 ? -12.602 14.932 7.541 1.00 0.00 393 ALA A C 17
ATOM 27035 O O . ALA A 1 9 ? -13.503 14.936 8.381 1.00 0.00 393 ALA A O 17
ATOM 27042 N N . LEU A 1 10 ? -11.954 13.830 7.181 1.00 0.00 394 LEU A N 17
ATOM 27043 C CA . LEU A 1 10 ? -12.271 12.531 7.765 1.00 0.00 394 LEU A CA 17
ATOM 27044 C C . LEU A 1 10 ? -11.513 12.321 9.072 1.00 0.00 394 LEU A C 17
ATOM 27045 O O . LEU A 1 10 ? -11.844 11.435 9.858 1.00 0.00 394 LEU A O 17
ATOM 27061 N N . GLY A 1 11 ? -10.495 13.146 9.298 1.00 0.00 395 GLY A N 17
ATOM 27062 C CA . GLY A 1 11 ? -9.707 13.036 10.512 1.00 0.00 395 GLY A CA 17
ATOM 27063 C C . GLY A 1 11 ? -9.568 11.603 10.985 1.00 0.00 395 GLY A C 17
ATOM 27064 O O . GLY A 1 11 ? -9.703 11.318 12.175 1.00 0.00 395 GLY A O 17
ATOM 27068 N N . SER A 1 12 ? -9.298 10.696 10.051 1.00 0.00 396 SER A N 17
ATOM 27069 C CA . SER A 1 12 ? -9.146 9.283 10.378 1.00 0.00 396 SER A CA 17
ATOM 27070 C C . SER A 1 12 ? -7.775 8.771 9.948 1.00 0.00 396 SER A C 17
ATOM 27071 O O . SER A 1 12 ? -7.467 7.588 10.094 1.00 0.00 396 SER A O 17
ATOM 27079 N N . LYS A 1 13 ? -6.954 9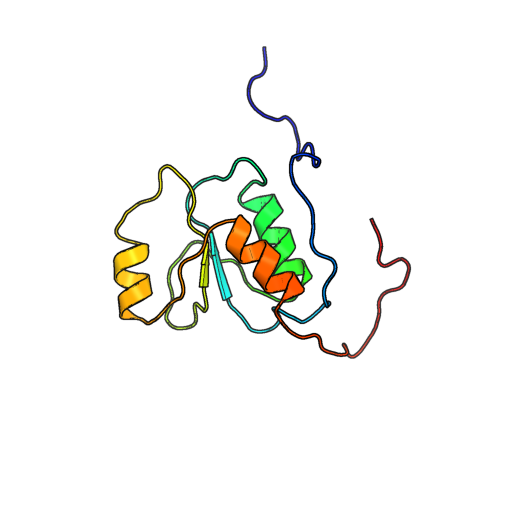.671 9.417 1.00 0.00 397 LYS A N 17
ATOM 27080 C CA . LYS A 1 13 ? -5.614 9.313 8.966 1.00 0.00 397 LYS A CA 17
ATOM 27081 C C . LYS A 1 13 ? -4.714 10.543 8.906 1.00 0.00 397 LYS A C 17
ATOM 27082 O O . LYS A 1 13 ? -5.172 11.643 8.601 1.00 0.00 397 LYS A O 17
ATOM 27101 N N . GLU A 1 14 ? -3.432 10.347 9.197 1.00 0.00 398 GLU A N 17
ATOM 27102 C CA . GLU A 1 14 ? -2.468 11.441 9.175 1.00 0.00 398 GLU A CA 17
ATOM 27103 C C . GLU A 1 14 ? -1.322 11.137 8.215 1.00 0.00 398 GLU A C 17
ATOM 27104 O O . GLU A 1 14 ? -0.646 10.116 8.342 1.00 0.00 398 GLU A O 17
ATOM 27116 N N . ILE A 1 15 ? -1.110 12.030 7.254 1.00 0.00 399 ILE A N 17
ATOM 27117 C CA . ILE A 1 15 ? -0.046 11.858 6.273 1.00 0.00 399 ILE A CA 17
ATOM 27118 C C . ILE A 1 15 ? 1.325 12.078 6.904 1.00 0.00 399 ILE A C 17
ATOM 27119 O O . ILE A 1 15 ? 1.621 13.142 7.450 1.00 0.00 399 ILE A O 17
ATOM 27135 N N . PRO A 1 16 ? 2.183 11.051 6.827 1.00 0.00 400 PRO A N 17
ATOM 27136 C CA . PRO A 1 16 ? 3.538 11.108 7.383 1.00 0.00 400 PRO A CA 17
ATOM 27137 C C . PRO A 1 16 ? 4.446 12.052 6.602 1.00 0.00 400 PRO A C 17
ATOM 27138 O O . PRO A 1 16 ? 4.582 11.933 5.384 1.00 0.00 400 PRO A O 17
ATOM 27149 N N . LYS A 1 17 ? 5.066 12.990 7.310 1.00 0.00 401 LYS A N 17
ATOM 27150 C CA . LYS A 1 17 ? 5.963 13.954 6.684 1.00 0.00 401 LYS A CA 17
ATOM 27151 C C . LYS A 1 17 ? 7.392 13.423 6.646 1.00 0.00 401 LYS A C 17
ATOM 27152 O O . LYS A 1 17 ? 8.144 13.567 7.609 1.00 0.00 401 LYS A O 17
ATOM 27171 N N . GLY A 1 18 ? 7.761 12.809 5.526 1.00 0.00 402 GLY A N 17
ATOM 27172 C CA . GLY A 1 18 ? 9.100 12.267 5.384 1.00 0.00 402 GLY A CA 17
ATOM 27173 C C . GLY A 1 18 ? 9.884 12.943 4.277 1.00 0.00 402 GLY A C 17
ATOM 27174 O O . GLY A 1 18 ? 9.868 14.167 4.154 1.00 0.00 402 GLY A O 17
ATOM 27178 N N . ALA A 1 19 ? 10.574 12.143 3.469 1.00 0.00 403 ALA A N 17
ATOM 27179 C CA . ALA A 1 19 ? 11.368 12.672 2.367 1.00 0.00 403 ALA A CA 17
ATOM 27180 C C . ALA A 1 19 ? 10.563 12.693 1.072 1.00 0.00 403 ALA A C 17
ATOM 27181 O O . ALA A 1 19 ? 9.372 12.385 1.066 1.00 0.00 403 ALA A O 17
ATOM 27188 N N . GLU A 1 20 ? 11.222 13.061 -0.023 1.00 0.00 404 GLU A N 17
ATOM 27189 C CA . GLU A 1 20 ? 10.565 13.124 -1.323 1.00 0.00 404 GLU A CA 17
ATOM 27190 C C . GLU A 1 20 ? 10.895 11.890 -2.159 1.00 0.00 404 GLU A C 17
ATOM 27191 O O . GLU A 1 20 ? 10.188 11.567 -3.113 1.00 0.00 404 GLU A O 17
ATOM 27203 N N . ASN A 1 21 ? 11.974 11.206 -1.794 1.00 0.00 405 ASN A N 17
ATOM 27204 C CA . ASN A 1 21 ? 12.399 10.008 -2.510 1.00 0.00 405 ASN A CA 17
ATOM 27205 C C . ASN A 1 21 ? 12.612 8.845 -1.547 1.00 0.00 405 ASN A C 17
ATOM 27206 O O . ASN A 1 21 ? 13.452 7.976 -1.783 1.00 0.00 405 ASN A O 17
ATOM 27217 N N . CYS A 1 22 ? 11.845 8.835 -0.462 1.00 0.00 406 CYS A N 17
ATOM 27218 C CA . CYS A 1 22 ? 11.950 7.778 0.538 1.00 0.00 406 CYS A CA 17
ATOM 27219 C C . CYS A 1 22 ? 11.381 6.467 0.005 1.00 0.00 406 CYS A C 17
ATOM 27220 O O . CYS A 1 22 ? 11.557 5.409 0.612 1.00 0.00 406 CYS A O 17
ATOM 27228 N N . LEU A 1 23 ? 10.697 6.543 -1.131 1.00 0.00 407 LEU A N 17
ATOM 27229 C CA . LEU A 1 23 ? 10.100 5.363 -1.746 1.00 0.00 407 LEU A CA 17
ATOM 27230 C C . LEU A 1 23 ? 10.455 5.282 -3.227 1.00 0.00 407 LEU A C 17
ATOM 27231 O O . LEU A 1 23 ? 9.860 4.508 -3.976 1.00 0.00 407 LEU A O 17
ATOM 27247 N N . GLU A 1 24 ? 11.430 6.084 -3.641 1.00 0.00 408 GLU A N 17
ATOM 27248 C CA . GLU A 1 24 ? 11.865 6.101 -5.033 1.00 0.00 408 GLU A CA 17
ATOM 27249 C C . GLU A 1 24 ? 12.699 4.865 -5.358 1.00 0.00 408 GLU A C 17
ATOM 27250 O O . GLU A 1 24 ? 13.719 4.606 -4.720 1.00 0.00 408 GLU A O 17
ATOM 27262 N N . GLY A 1 25 ? 12.256 4.105 -6.355 1.00 0.00 409 GLY A N 17
ATOM 27263 C CA . GLY A 1 25 ? 12.972 2.905 -6.747 1.00 0.00 409 GLY A CA 17
ATOM 27264 C C . GLY A 1 25 ? 12.255 1.638 -6.324 1.00 0.00 409 GLY A C 17
ATOM 27265 O O . GLY A 1 25 ? 12.289 0.631 -7.032 1.00 0.00 409 GLY A O 17
ATOM 27269 N N . LEU A 1 26 ? 11.606 1.686 -5.166 1.00 0.00 410 LEU A N 17
ATOM 27270 C CA . LEU A 1 26 ? 10.879 0.532 -4.648 1.00 0.00 410 LEU A CA 17
ATOM 27271 C C . LEU A 1 26 ? 9.539 0.369 -5.359 1.00 0.00 410 LEU A C 17
ATOM 27272 O O . LEU A 1 26 ? 9.004 1.325 -5.922 1.00 0.00 410 LEU A O 17
ATOM 27288 N N . ILE A 1 27 ? 9.002 -0.845 -5.326 1.00 0.00 411 ILE A N 17
ATOM 27289 C CA . ILE A 1 27 ? 7.723 -1.132 -5.964 1.00 0.00 411 ILE A CA 17
ATOM 27290 C C . ILE A 1 27 ? 6.668 -1.514 -4.932 1.00 0.00 411 ILE A C 17
ATOM 27291 O O . ILE A 1 27 ? 6.990 -2.008 -3.852 1.00 0.00 411 ILE A O 17
ATOM 27307 N N . PHE A 1 28 ? 5.404 -1.284 -5.273 1.00 0.00 412 PHE A N 17
ATOM 27308 C CA . PHE A 1 28 ? 4.300 -1.604 -4.376 1.00 0.00 412 PHE A CA 17
ATOM 27309 C C . PHE A 1 28 ? 3.104 -2.143 -5.157 1.00 0.00 412 PHE A C 17
ATOM 27310 O O . PHE A 1 28 ? 2.924 -1.829 -6.334 1.00 0.00 412 PHE A O 17
ATOM 27327 N N . VAL A 1 29 ? 2.290 -2.957 -4.493 1.00 0.00 413 VAL A N 17
ATOM 27328 C CA . VAL A 1 29 ? 1.111 -3.540 -5.123 1.00 0.00 413 VAL A CA 17
ATOM 27329 C C . VAL A 1 29 ? -0.115 -3.404 -4.228 1.00 0.00 413 VAL A C 17
ATOM 27330 O O . VAL A 1 29 ? -0.274 -4.147 -3.259 1.00 0.00 413 VAL A O 17
ATOM 27343 N N . ILE A 1 30 ? -0.979 -2.449 -4.558 1.00 0.00 414 ILE A N 17
ATOM 27344 C CA . ILE A 1 30 ? -2.192 -2.217 -3.784 1.00 0.00 414 ILE A CA 17
ATOM 27345 C C . ILE A 1 30 ? -3.309 -3.161 -4.215 1.00 0.00 414 ILE A C 17
ATOM 27346 O O . ILE A 1 30 ? -3.695 -3.191 -5.384 1.00 0.00 414 ILE A O 17
ATOM 27362 N N . THR A 1 31 ? -3.826 -3.931 -3.263 1.00 0.00 415 THR A N 17
ATOM 27363 C CA . THR A 1 31 ? -4.900 -4.876 -3.544 1.00 0.00 415 THR A CA 17
ATOM 27364 C C . THR A 1 31 ? -6.088 -4.650 -2.617 1.00 0.00 415 THR A C 17
ATOM 27365 O O . THR A 1 31 ? -5.927 -4.525 -1.404 1.00 0.00 415 THR A O 17
ATOM 27376 N N . GLY A 1 32 ? -7.284 -4.599 -3.196 1.00 0.00 416 GLY A N 17
ATOM 27377 C CA . GLY A 1 32 ? -8.483 -4.388 -2.406 1.00 0.00 416 GLY A CA 17
ATOM 27378 C C . GLY A 1 32 ? -8.813 -2.918 -2.235 1.00 0.00 416 GLY A C 17
ATOM 27379 O O . GLY A 1 32 ? -8.448 -2.091 -3.070 1.00 0.00 416 GLY A O 17
ATOM 27383 N N . VAL A 1 33 ? -9.508 -2.592 -1.150 1.00 0.00 417 VAL A N 17
ATOM 27384 C CA . VAL A 1 33 ? -9.889 -1.212 -0.872 1.00 0.00 417 VAL A CA 17
ATOM 27385 C C . VAL A 1 33 ? -9.617 -0.849 0.584 1.00 0.00 417 VAL A C 17
ATOM 27386 O O . VAL A 1 33 ? -9.623 -1.713 1.462 1.00 0.00 417 VAL A O 17
ATOM 27399 N N . LEU A 1 34 ? -9.380 0.434 0.833 1.00 0.00 418 LEU A N 17
ATOM 27400 C CA . LEU A 1 34 ? -9.106 0.912 2.184 1.00 0.00 418 LEU A CA 17
ATOM 27401 C C . LEU A 1 34 ? -9.948 2.143 2.506 1.00 0.00 418 LEU A C 17
ATOM 27402 O O . LEU A 1 34 ? -10.500 2.780 1.610 1.00 0.00 418 LEU A O 17
ATOM 27418 N N . GLU A 1 35 ? -10.038 2.472 3.791 1.00 0.00 419 GLU A N 17
ATOM 27419 C CA . GLU A 1 35 ? -10.811 3.627 4.231 1.00 0.00 419 GLU A CA 17
ATOM 27420 C C . GLU A 1 35 ? -9.975 4.901 4.157 1.00 0.00 419 GLU A C 17
ATOM 27421 O O . GLU A 1 35 ? -10.254 5.794 3.358 1.00 0.00 419 GLU A O 17
ATOM 27433 N N . SER A 1 36 ? -8.948 4.977 4.998 1.00 0.00 420 SER A N 17
ATOM 27434 C CA . SER A 1 36 ? -8.073 6.143 5.032 1.00 0.00 420 SER A CA 17
ATOM 27435 C C . SER A 1 36 ? -7.753 6.624 3.620 1.00 0.00 420 SER A C 17
ATOM 27436 O O . SER A 1 36 ? -7.477 7.804 3.402 1.00 0.00 420 SER A O 17
ATOM 27444 N N . ILE A 1 37 ? -7.792 5.701 2.665 1.00 0.00 421 ILE A N 17
ATOM 27445 C CA . ILE A 1 37 ? -7.507 6.030 1.274 1.00 0.00 421 ILE A CA 17
ATOM 27446 C C . ILE A 1 37 ? -8.037 4.952 0.335 1.00 0.00 421 ILE A C 17
ATOM 27447 O O . ILE A 1 37 ? -8.373 3.850 0.766 1.00 0.00 421 ILE A O 17
ATOM 27463 N N . GLU A 1 38 ? -8.107 5.278 -0.952 1.00 0.00 422 GLU A N 17
ATOM 27464 C CA . GLU A 1 38 ? -8.595 4.337 -1.953 1.00 0.00 422 GLU A CA 17
ATOM 27465 C C . GLU A 1 38 ? -7.469 3.903 -2.887 1.00 0.00 422 GLU A C 17
ATOM 27466 O O . GLU A 1 38 ? -6.412 4.531 -2.936 1.00 0.00 422 GLU A O 17
ATOM 27478 N N . ARG A 1 39 ? -7.705 2.823 -3.626 1.00 0.00 423 ARG A N 17
ATOM 27479 C CA . ARG A 1 39 ? -6.710 2.304 -4.557 1.00 0.00 423 ARG A CA 17
ATOM 27480 C C . ARG A 1 39 ? -5.987 3.442 -5.271 1.00 0.00 423 ARG A C 17
ATOM 27481 O O . ARG A 1 39 ? -4.788 3.357 -5.539 1.00 0.00 423 ARG A O 17
ATOM 27502 N N . ASP A 1 40 ? -6.722 4.505 -5.575 1.00 0.00 424 ASP A N 17
ATOM 27503 C CA . ASP A 1 40 ? -6.151 5.660 -6.257 1.00 0.00 424 ASP A CA 17
ATOM 27504 C C . ASP A 1 40 ? -5.274 6.472 -5.309 1.00 0.00 424 ASP A C 17
ATOM 27505 O O . ASP A 1 40 ? -4.058 6.544 -5.483 1.00 0.00 424 ASP A O 17
ATOM 27514 N N . GLU A 1 41 ? -5.900 7.083 -4.308 1.00 0.00 425 GLU A N 17
ATOM 27515 C CA . GLU A 1 41 ? -5.176 7.891 -3.335 1.00 0.00 425 GLU A CA 17
ATOM 27516 C C . GLU A 1 41 ? -3.816 7.275 -3.020 1.00 0.00 425 GLU A C 17
ATOM 27517 O O . GLU A 1 41 ? -2.784 7.938 -3.122 1.00 0.00 425 GLU A O 17
ATOM 27529 N N . ALA A 1 42 ? -3.823 6.003 -2.637 1.00 0.00 426 ALA A N 17
ATOM 27530 C CA . ALA A 1 42 ? -2.591 5.296 -2.310 1.00 0.00 426 ALA A CA 17
ATOM 27531 C C . ALA A 1 42 ? -1.609 5.336 -3.475 1.00 0.00 426 ALA A C 17
ATOM 27532 O O . ALA A 1 42 ? -0.408 5.532 -3.283 1.00 0.00 426 ALA A O 17
ATOM 27539 N N . LYS A 1 43 ? -2.125 5.149 -4.685 1.00 0.00 427 LYS A N 17
ATOM 27540 C CA . LYS A 1 43 ? -1.294 5.164 -5.883 1.00 0.00 427 LYS A CA 17
ATOM 27541 C C . LYS A 1 43 ? -0.559 6.493 -6.018 1.00 0.00 427 LYS A C 17
ATOM 27542 O O . LYS A 1 43 ? 0.641 6.525 -6.291 1.00 0.00 427 LYS A O 17
ATOM 27561 N N . SER A 1 44 ? -1.286 7.589 -5.824 1.00 0.00 428 SER A N 17
ATOM 27562 C CA . SER A 1 44 ? -0.702 8.922 -5.927 1.00 0.00 428 SER A CA 17
ATOM 27563 C C . SER A 1 44 ? 0.392 9.117 -4.883 1.00 0.00 428 SER A C 17
ATOM 27564 O O . SER A 1 44 ? 1.440 9.701 -5.166 1.00 0.00 428 SER A O 17
ATOM 27572 N N . LEU A 1 45 ? 0.143 8.625 -3.675 1.00 0.00 429 LEU A N 17
ATOM 27573 C CA . LEU A 1 45 ? 1.107 8.745 -2.586 1.00 0.00 429 LEU A CA 17
ATOM 27574 C C . LEU A 1 45 ? 2.392 7.990 -2.910 1.00 0.00 429 LEU A C 17
ATOM 27575 O O . LEU A 1 45 ? 3.465 8.585 -3.011 1.00 0.00 429 LEU A O 17
ATOM 27591 N N . ILE A 1 46 ? 2.274 6.677 -3.075 1.00 0.00 430 ILE A N 17
ATOM 27592 C CA . ILE A 1 46 ? 3.426 5.841 -3.392 1.00 0.00 430 ILE A CA 17
ATOM 27593 C C . ILE A 1 46 ? 4.291 6.483 -4.470 1.00 0.00 430 ILE A C 17
ATOM 27594 O O . ILE A 1 46 ? 5.518 6.490 -4.372 1.00 0.00 430 ILE A O 17
ATOM 27610 N N . GLU A 1 47 ? 3.643 7.024 -5.497 1.00 0.00 431 GLU A N 17
ATOM 27611 C CA . GLU A 1 47 ? 4.355 7.670 -6.594 1.00 0.00 431 GLU A CA 17
ATOM 27612 C C . GLU A 1 47 ? 4.876 9.040 -6.171 1.00 0.00 431 GLU A C 17
ATOM 27613 O O . GLU A 1 47 ? 5.956 9.461 -6.588 1.00 0.00 431 GLU A O 17
ATOM 27625 N N . ARG A 1 48 ? 4.102 9.732 -5.342 1.00 0.00 432 ARG A N 17
ATOM 27626 C CA . ARG A 1 48 ? 4.484 11.055 -4.864 1.00 0.00 432 ARG A CA 17
ATOM 27627 C C . ARG A 1 48 ? 5.868 11.022 -4.222 1.00 0.00 432 ARG A C 17
ATOM 27628 O O . ARG A 1 48 ? 6.540 12.049 -4.118 1.00 0.00 432 ARG A O 17
ATOM 27649 N N . TYR A 1 49 ? 6.288 9.838 -3.793 1.00 0.00 433 TYR A N 17
ATOM 27650 C CA . TYR A 1 49 ? 7.590 9.672 -3.158 1.00 0.00 433 TYR A CA 17
ATOM 27651 C C . TYR A 1 49 ? 8.555 8.932 -4.080 1.00 0.00 433 TYR A C 17
ATOM 27652 O O . TYR A 1 49 ? 9.728 8.753 -3.756 1.00 0.00 433 TYR A O 17
ATOM 27670 N N . GLY A 1 50 ? 8.050 8.504 -5.234 1.00 0.00 434 GLY A N 17
ATOM 27671 C CA . GLY A 1 50 ? 8.879 7.789 -6.187 1.00 0.00 434 GLY A CA 17
ATOM 27672 C C . GLY A 1 50 ? 8.420 6.360 -6.397 1.00 0.00 434 GLY A C 17
ATOM 27673 O O . GLY A 1 50 ? 8.423 5.859 -7.521 1.00 0.00 434 GLY A O 17
ATOM 27677 N N . GLY A 1 51 ? 8.025 5.701 -5.312 1.00 0.00 435 GLY A N 17
ATOM 27678 C CA . GLY A 1 51 ? 7.568 4.327 -5.405 1.00 0.00 435 GLY A CA 17
ATOM 27679 C C . GLY A 1 51 ? 6.669 4.094 -6.603 1.00 0.00 435 GLY A C 17
ATOM 27680 O O . GLY A 1 51 ? 6.131 5.040 -7.178 1.00 0.00 435 GLY A O 17
ATOM 27684 N N . LYS A 1 52 ? 6.505 2.831 -6.981 1.00 0.00 436 LYS A N 17
ATOM 27685 C CA . LYS A 1 52 ? 5.665 2.475 -8.118 1.00 0.00 436 LYS A CA 17
ATOM 27686 C C . LYS A 1 52 ? 4.486 1.614 -7.676 1.00 0.00 436 LYS A C 17
ATOM 27687 O O . LYS A 1 52 ? 4.533 0.973 -6.626 1.00 0.00 436 LYS A O 17
ATOM 27706 N N . VAL A 1 53 ? 3.431 1.603 -8.484 1.00 0.00 437 VAL A N 17
ATOM 27707 C CA . VAL A 1 53 ? 2.241 0.818 -8.178 1.00 0.00 437 VAL A CA 17
ATOM 27708 C C . VAL A 1 53 ? 1.882 -0.110 -9.333 1.00 0.00 437 VAL A C 17
ATOM 27709 O O . VAL A 1 53 ? 1.724 0.330 -10.472 1.00 0.00 437 VAL A O 17
ATOM 27722 N N . THR A 1 54 ? 1.753 -1.398 -9.031 1.00 0.00 438 THR A N 17
ATOM 27723 C CA . THR A 1 54 ? 1.412 -2.389 -10.044 1.00 0.00 438 THR A CA 17
ATOM 27724 C C . THR A 1 54 ? 0.384 -3.383 -9.517 1.00 0.00 438 THR A C 17
ATOM 27725 O O . THR A 1 54 ? 0.453 -3.811 -8.365 1.00 0.00 438 THR A O 17
ATOM 27736 N N . GLY A 1 55 ? -0.570 -3.749 -10.368 1.00 0.00 439 GLY A N 17
ATOM 27737 C CA . GLY A 1 55 ? -1.599 -4.691 -9.969 1.00 0.00 439 GLY A CA 17
ATOM 27738 C C . GLY A 1 55 ? -1.175 -6.132 -10.168 1.00 0.00 439 GLY A C 17
ATOM 27739 O O . GLY A 1 55 ? -1.928 -6.938 -10.712 1.00 0.00 439 GLY A O 17
ATOM 27743 N N . ASN A 1 56 ? 0.036 -6.457 -9.728 1.00 0.00 440 ASN A N 17
ATOM 27744 C CA . ASN A 1 56 ? 0.561 -7.811 -9.864 1.00 0.00 440 ASN A CA 17
ATOM 27745 C C . ASN A 1 56 ? 1.669 -8.069 -8.847 1.00 0.00 440 ASN A C 17
ATOM 27746 O O . ASN A 1 56 ? 2.635 -7.311 -8.759 1.00 0.00 440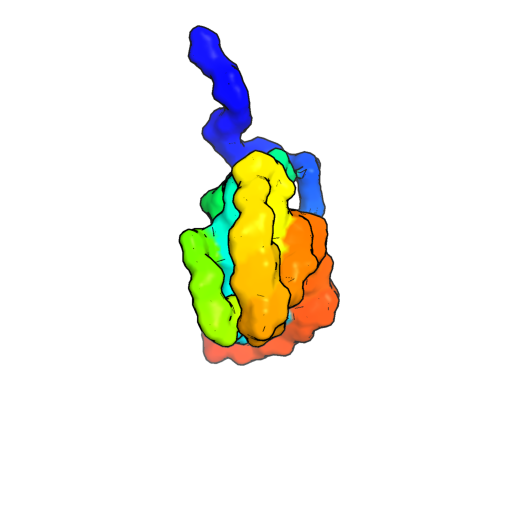 ASN A O 17
ATOM 27757 N N . VAL A 1 57 ? 1.522 -9.145 -8.080 1.00 0.00 441 VAL A N 17
ATOM 27758 C CA . VAL A 1 57 ? 2.511 -9.506 -7.071 1.00 0.00 441 VAL A CA 17
ATOM 27759 C C . VAL A 1 57 ? 3.698 -10.227 -7.697 1.00 0.00 441 VAL A C 17
ATOM 27760 O O . VAL A 1 57 ? 3.628 -11.420 -7.993 1.00 0.00 441 VAL A O 17
ATOM 27773 N N . SER A 1 58 ? 4.790 -9.495 -7.897 1.00 0.00 442 SER A N 17
ATOM 27774 C CA . SER A 1 58 ? 5.994 -10.064 -8.492 1.00 0.00 442 SER A CA 17
ATOM 27775 C C . SER A 1 58 ? 7.185 -9.921 -7.550 1.00 0.00 442 SER A C 17
ATOM 27776 O O . SER A 1 58 ? 7.143 -9.153 -6.589 1.00 0.00 442 SER A O 17
ATOM 27784 N N . LYS A 1 59 ? 8.248 -10.666 -7.833 1.00 0.00 443 LYS A N 17
ATOM 27785 C CA . LYS A 1 59 ? 9.453 -10.623 -7.014 1.00 0.00 443 LYS A CA 17
ATOM 27786 C C . LYS A 1 59 ? 9.919 -9.186 -6.805 1.00 0.00 443 LYS A C 17
ATOM 27787 O O . LYS A 1 59 ? 10.124 -8.746 -5.673 1.00 0.00 443 LYS A O 17
ATOM 27806 N N . LYS A 1 60 ? 10.082 -8.456 -7.904 1.00 0.00 444 LYS A N 17
ATOM 27807 C CA . LYS A 1 60 ? 10.521 -7.067 -7.842 1.00 0.00 444 LYS A CA 17
ATOM 27808 C C . LYS A 1 60 ? 9.792 -6.316 -6.732 1.00 0.00 444 LYS A C 17
ATOM 27809 O O . LYS A 1 60 ? 10.352 -5.414 -6.107 1.00 0.00 444 LYS A O 17
ATOM 27828 N N . THR A 1 61 ? 8.541 -6.693 -6.491 1.00 0.00 445 THR A N 17
ATOM 27829 C CA . THR A 1 61 ? 7.736 -6.055 -5.456 1.00 0.00 445 THR A CA 17
ATOM 27830 C C . THR A 1 61 ? 8.501 -5.967 -4.141 1.00 0.00 445 THR A C 17
ATOM 27831 O O . THR A 1 61 ? 9.069 -6.954 -3.675 1.00 0.00 445 THR A O 17
ATOM 27842 N N . ASN A 1 62 ? 8.511 -4.779 -3.546 1.00 0.00 446 ASN A N 17
ATOM 27843 C CA . ASN A 1 62 ? 9.207 -4.562 -2.282 1.00 0.00 446 ASN A CA 17
ATOM 27844 C C . ASN A 1 62 ? 8.232 -4.606 -1.110 1.00 0.00 446 ASN A C 17
ATOM 27845 O O . ASN A 1 62 ? 8.597 -4.992 0.001 1.00 0.00 446 ASN A O 17
ATOM 27856 N N . TYR A 1 63 ? 6.991 -4.208 -1.365 1.00 0.00 447 TYR A N 17
ATOM 27857 C CA . TYR A 1 63 ? 5.963 -4.199 -0.331 1.00 0.00 447 TYR A CA 17
ATOM 27858 C C . TYR A 1 63 ? 4.585 -4.466 -0.929 1.00 0.00 447 TYR A C 17
ATOM 27859 O O . TYR A 1 63 ? 4.293 -4.055 -2.053 1.00 0.00 447 TYR A O 17
ATOM 27877 N N . LEU A 1 64 ? 3.742 -5.156 -0.170 1.00 0.00 448 LEU A N 17
ATOM 27878 C CA . LEU A 1 64 ? 2.393 -5.479 -0.624 1.00 0.00 448 LEU A CA 17
ATOM 27879 C C . LEU A 1 64 ? 1.347 -4.800 0.254 1.00 0.00 448 LEU A C 17
ATOM 27880 O O . LEU A 1 64 ? 1.018 -5.287 1.336 1.00 0.00 448 LEU A O 17
ATOM 27896 N N . VAL A 1 65 ? 0.824 -3.673 -0.220 1.00 0.00 449 VAL A N 17
ATOM 27897 C CA . VAL A 1 65 ? -0.188 -2.929 0.520 1.00 0.00 449 VAL A CA 17
ATOM 27898 C C . VAL A 1 65 ? -1.560 -3.577 0.378 1.00 0.00 449 VAL A C 17
ATOM 27899 O O . VAL A 1 65 ? -2.196 -3.485 -0.672 1.00 0.00 449 VAL A O 17
ATOM 27912 N N . MET A 1 66 ? -2.012 -4.233 1.442 1.00 0.00 450 MET A N 17
ATOM 27913 C CA . MET A 1 66 ? -3.311 -4.896 1.436 1.00 0.00 450 MET A CA 17
ATOM 27914 C C . MET A 1 66 ? -4.083 -4.590 2.715 1.00 0.00 450 MET A C 17
ATOM 27915 O O . MET A 1 66 ? -3.514 -4.569 3.806 1.00 0.00 450 MET A O 17
ATOM 27929 N N . GLY A 1 67 ? -5.384 -4.352 2.574 1.00 0.00 451 GLY A N 17
ATOM 27930 C CA . GLY A 1 67 ? -6.212 -4.050 3.727 1.00 0.00 451 GLY A CA 17
ATOM 27931 C C . GLY A 1 67 ? -7.366 -5.021 3.882 1.00 0.00 451 GLY A C 17
ATOM 27932 O O . GLY A 1 67 ? -7.158 -6.206 4.144 1.00 0.00 451 GLY A O 17
ATOM 27936 N N . ARG A 1 68 ? -8.586 -4.518 3.722 1.00 0.00 452 ARG A N 17
ATOM 27937 C CA . ARG A 1 68 ? -9.777 -5.349 3.849 1.00 0.00 452 ARG A CA 17
ATOM 27938 C C . ARG A 1 68 ? -10.198 -5.908 2.493 1.00 0.00 452 ARG A C 17
ATOM 27939 O O . ARG A 1 68 ? -9.705 -5.473 1.452 1.00 0.00 452 ARG A O 17
ATOM 27960 N N . ASP A 1 69 ? -11.110 -6.873 2.513 1.00 0.00 453 ASP A N 17
ATOM 27961 C CA . ASP A 1 69 ? -11.597 -7.491 1.286 1.00 0.00 453 ASP A CA 17
ATOM 27962 C C . ASP A 1 69 ? -10.466 -7.658 0.275 1.00 0.00 453 ASP A C 17
ATOM 27963 O O . ASP A 1 69 ? -10.625 -7.348 -0.905 1.00 0.00 453 ASP A O 17
ATOM 27972 N N . SER A 1 70 ? -9.325 -8.149 0.748 1.00 0.00 454 SER A N 17
ATOM 27973 C CA . SER A 1 70 ? -8.166 -8.352 -0.113 1.00 0.00 454 SER A CA 17
ATOM 27974 C C . SER A 1 70 ? -8.026 -9.823 -0.496 1.00 0.00 454 SER A C 17
ATOM 27975 O O . SER A 1 70 ? -8.751 -10.679 0.007 1.00 0.00 454 SER A O 17
ATOM 27983 N N . GLY A 1 71 ? -7.085 -10.107 -1.392 1.00 0.00 455 GLY A N 17
ATOM 27984 C CA . GLY A 1 71 ? -6.865 -11.473 -1.829 1.00 0.00 455 GLY A CA 17
ATOM 27985 C C . GLY A 1 71 ? -5.697 -12.128 -1.120 1.00 0.00 455 GLY A C 17
ATOM 27986 O O . GLY A 1 71 ? -4.725 -11.461 -0.767 1.00 0.00 455 GLY A O 17
ATOM 27990 N N . GLN A 1 72 ? -5.793 -13.437 -0.908 1.00 0.00 456 GLN A N 17
ATOM 27991 C CA . GLN A 1 72 ? -4.736 -14.181 -0.233 1.00 0.00 456 GLN A CA 17
ATOM 27992 C C . GLN A 1 72 ? -3.627 -14.558 -1.210 1.00 0.00 456 GLN A C 17
ATOM 27993 O O . GLN A 1 72 ? -2.445 -14.369 -0.924 1.00 0.00 456 GLN A O 17
ATOM 28007 N N . SER A 1 73 ? -4.017 -15.091 -2.363 1.00 0.00 457 SER A N 17
ATOM 28008 C CA . SER A 1 73 ? -3.055 -15.498 -3.381 1.00 0.00 457 SER A CA 17
ATOM 28009 C C . SER A 1 73 ? -1.871 -14.537 -3.426 1.00 0.00 457 SER A C 17
ATOM 28010 O O . SER A 1 73 ? -0.715 -14.958 -3.467 1.00 0.00 457 SER A O 17
ATOM 28018 N N . LYS A 1 74 ? -2.169 -13.242 -3.417 1.00 0.00 458 LYS A N 17
ATOM 28019 C CA . LYS A 1 74 ? -1.131 -12.218 -3.455 1.00 0.00 458 LYS A CA 17
ATOM 28020 C C . LYS A 1 74 ? -0.134 -12.411 -2.317 1.00 0.00 458 LYS A C 17
ATOM 28021 O O . LYS A 1 74 ? 1.039 -12.702 -2.549 1.00 0.00 458 LYS A O 17
ATOM 28040 N N . SER A 1 75 ? -0.609 -12.247 -1.086 1.00 0.00 459 SER A N 17
ATOM 28041 C CA . SER A 1 75 ? 0.242 -12.401 0.088 1.00 0.00 459 SER A CA 17
ATOM 28042 C C . SER A 1 75 ? 1.010 -13.718 0.033 1.00 0.00 459 SER A C 17
ATOM 28043 O O . SER A 1 75 ? 2.209 -13.762 0.309 1.00 0.00 459 SER A O 17
ATOM 28051 N N . ASP A 1 76 ? 0.310 -14.789 -0.324 1.00 0.00 460 ASP A N 17
ATOM 28052 C CA . ASP A 1 76 ? 0.925 -16.108 -0.416 1.00 0.00 460 ASP A CA 17
ATOM 28053 C C . ASP A 1 76 ? 2.246 -16.040 -1.177 1.00 0.00 460 ASP A C 17
ATOM 28054 O O . ASP A 1 76 ? 3.296 -16.413 -0.655 1.00 0.00 460 ASP A O 17
ATOM 28063 N N . LYS A 1 77 ? 2.185 -15.562 -2.415 1.00 0.00 461 LYS A N 17
ATOM 28064 C CA . LYS A 1 77 ? 3.375 -15.444 -3.250 1.00 0.00 461 LYS A CA 17
ATOM 28065 C C . LYS A 1 77 ? 4.331 -14.397 -2.689 1.00 0.00 461 LYS A C 17
ATOM 28066 O O . LYS A 1 77 ? 5.542 -14.612 -2.639 1.00 0.00 461 LYS A O 17
ATOM 28085 N N . ALA A 1 78 ? 3.780 -13.264 -2.267 1.00 0.00 462 ALA A N 17
ATOM 28086 C CA . ALA A 1 78 ? 4.583 -12.185 -1.706 1.00 0.00 462 ALA A CA 17
ATOM 28087 C C . ALA A 1 78 ? 5.601 -12.722 -0.706 1.00 0.00 462 ALA A C 17
ATOM 28088 O O . ALA A 1 78 ? 6.790 -12.413 -0.789 1.00 0.00 462 ALA A O 17
ATOM 28095 N N . ALA A 1 79 ? 5.127 -13.527 0.240 1.00 0.00 463 ALA A N 17
ATOM 28096 C CA . ALA A 1 79 ? 5.997 -14.107 1.256 1.00 0.00 463 ALA A CA 17
ATOM 28097 C C . ALA A 1 79 ? 7.065 -14.993 0.623 1.00 0.00 463 ALA A C 17
ATOM 28098 O O . ALA A 1 79 ? 8.245 -14.896 0.959 1.00 0.00 463 ALA A O 17
ATOM 28105 N N . ALA A 1 80 ? 6.643 -15.857 -0.295 1.00 0.00 464 ALA A N 17
ATOM 28106 C CA . ALA A 1 80 ? 7.563 -16.759 -0.975 1.00 0.00 464 ALA A CA 17
ATOM 28107 C C . ALA A 1 80 ? 8.651 -15.983 -1.709 1.00 0.00 464 ALA A C 17
ATOM 28108 O O . ALA A 1 80 ? 9.795 -16.431 -1.800 1.00 0.00 464 ALA A O 17
ATOM 28115 N N . LEU A 1 81 ? 8.289 -14.816 -2.231 1.00 0.00 465 LEU A N 17
ATOM 28116 C CA . LEU A 1 81 ? 9.235 -13.977 -2.958 1.00 0.00 465 LEU A CA 17
ATOM 28117 C C . LEU A 1 81 ? 9.875 -12.948 -2.031 1.00 0.00 465 LEU A C 17
ATOM 28118 O O . LEU A 1 81 ? 10.358 -11.909 -2.478 1.00 0.00 465 LEU A O 17
ATOM 28134 N N . GLY A 1 82 ? 9.876 -13.247 -0.735 1.00 0.00 466 GLY A N 17
ATOM 28135 C CA . GLY A 1 82 ? 10.461 -12.340 0.235 1.00 0.00 466 GLY A CA 17
ATOM 28136 C C . GLY A 1 82 ? 9.933 -10.926 0.099 1.00 0.00 466 GLY A C 17
ATOM 28137 O O . GLY A 1 82 ? 10.705 -9.974 -0.011 1.00 0.00 466 GLY A O 17
ATOM 28141 N N . THR A 1 83 ? 8.610 -10.787 0.105 1.00 0.00 467 THR A N 17
ATOM 28142 C CA . THR A 1 83 ? 7.979 -9.480 -0.022 1.00 0.00 467 THR A CA 17
ATOM 28143 C C . THR A 1 83 ? 7.330 -9.053 1.290 1.00 0.00 467 THR A C 17
ATOM 28144 O O . THR A 1 83 ? 6.521 -9.785 1.861 1.00 0.00 467 THR A O 17
ATOM 28155 N N . LYS A 1 84 ? 7.689 -7.865 1.763 1.00 0.00 468 LYS A N 17
ATOM 28156 C CA . LYS A 1 84 ? 7.141 -7.339 3.008 1.00 0.00 468 LYS A CA 17
ATOM 28157 C C . LYS A 1 84 ? 5.683 -6.928 2.829 1.00 0.00 468 LYS A C 17
ATOM 28158 O O . LYS A 1 84 ? 5.388 -5.908 2.205 1.00 0.00 468 LYS A O 17
ATOM 28177 N N . ILE A 1 85 ? 4.776 -7.727 3.381 1.00 0.00 469 ILE A N 17
ATOM 28178 C CA . ILE A 1 85 ? 3.349 -7.444 3.284 1.00 0.00 469 ILE A CA 17
ATOM 28179 C C . ILE A 1 85 ? 2.906 -6.474 4.374 1.00 0.00 469 ILE A C 17
ATOM 28180 O O . ILE A 1 85 ? 3.123 -6.717 5.561 1.00 0.00 469 ILE A O 17
ATOM 28196 N N . ILE A 1 86 ? 2.283 -5.375 3.962 1.00 0.00 470 ILE A N 17
ATOM 28197 C CA . ILE A 1 86 ? 1.806 -4.370 4.904 1.00 0.00 470 ILE A CA 17
ATOM 28198 C C . ILE A 1 86 ? 0.425 -3.858 4.509 1.00 0.00 470 ILE A C 17
ATOM 28199 O O . ILE A 1 86 ? -0.103 -4.214 3.455 1.00 0.00 470 ILE A O 17
ATOM 28215 N N . ASP A 1 87 ? -0.155 -3.019 5.360 1.00 0.00 471 ASP A N 17
ATOM 28216 C CA . ASP A 1 87 ? -1.474 -2.455 5.100 1.00 0.00 471 ASP A CA 17
ATOM 28217 C C . ASP A 1 87 ? -1.396 -0.939 4.946 1.00 0.00 471 ASP A C 17
ATOM 28218 O O . ASP A 1 87 ? -0.328 -0.346 5.091 1.00 0.00 471 ASP A O 17
ATOM 28227 N N . GLU A 1 88 ? -2.535 -0.320 4.651 1.00 0.00 472 GLU A N 17
ATOM 28228 C CA . GLU A 1 88 ? -2.594 1.126 4.476 1.00 0.00 472 GLU A CA 17
ATOM 28229 C C . GLU A 1 88 ? -1.704 1.834 5.493 1.00 0.00 472 GLU A C 17
ATOM 28230 O O . GLU A 1 88 ? -0.943 2.738 5.145 1.00 0.00 472 GLU A O 17
ATOM 28242 N N . ASP A 1 89 ? -1.804 1.417 6.750 1.00 0.00 473 ASP A N 17
ATOM 28243 C CA . ASP A 1 89 ? -1.008 2.010 7.818 1.00 0.00 473 ASP A CA 17
ATOM 28244 C C . ASP A 1 89 ? 0.482 1.802 7.565 1.00 0.00 473 ASP A C 17
ATOM 28245 O O . ASP A 1 89 ? 1.254 2.759 7.522 1.00 0.00 473 ASP A O 17
ATOM 28254 N N . GLY A 1 90 ? 0.879 0.544 7.399 1.00 0.00 474 GLY A N 17
ATOM 28255 C CA . GLY A 1 90 ? 2.275 0.234 7.153 1.00 0.00 474 GLY A CA 17
ATOM 28256 C C . GLY A 1 90 ? 2.880 1.101 6.067 1.00 0.00 474 GLY A C 17
ATOM 28257 O O . GLY A 1 90 ? 4.037 1.511 6.162 1.00 0.00 474 GLY A O 17
ATOM 28261 N N . LEU A 1 91 ? 2.097 1.380 5.031 1.00 0.00 475 LEU A N 17
ATOM 28262 C CA . LEU A 1 91 ? 2.562 2.203 3.920 1.00 0.00 475 LEU A CA 17
ATOM 28263 C C . LEU A 1 91 ? 2.996 3.581 4.409 1.00 0.00 475 LEU A C 17
ATOM 28264 O O . LEU A 1 91 ? 4.100 4.039 4.110 1.00 0.00 475 LEU A O 17
ATOM 28280 N N . LEU A 1 92 ? 2.122 4.239 5.162 1.00 0.00 476 LEU A N 17
ATOM 28281 C CA . LEU A 1 92 ? 2.415 5.565 5.695 1.00 0.00 476 LEU A CA 17
ATOM 28282 C C . LEU A 1 92 ? 3.689 5.546 6.532 1.00 0.00 476 LEU A C 17
ATOM 28283 O O . LEU A 1 92 ? 4.586 6.365 6.335 1.00 0.00 476 LEU A O 17
ATOM 28299 N N . ASN A 1 93 ? 3.763 4.604 7.467 1.00 0.00 477 ASN A N 17
ATOM 28300 C CA . ASN A 1 93 ? 4.928 4.476 8.334 1.00 0.00 477 ASN A CA 17
ATOM 28301 C C . ASN A 1 93 ? 6.203 4.310 7.512 1.00 0.00 477 ASN A C 17
ATOM 28302 O O . ASN A 1 93 ? 7.274 4.774 7.904 1.00 0.00 477 ASN A O 17
ATOM 28313 N N . LEU A 1 94 ? 6.079 3.644 6.369 1.00 0.00 478 LEU A N 17
ATOM 28314 C CA . LEU A 1 94 ? 7.220 3.416 5.489 1.00 0.00 478 LEU A CA 17
ATOM 28315 C C . LEU A 1 94 ? 7.720 4.728 4.894 1.00 0.00 478 LEU A C 17
ATOM 28316 O O . LEU A 1 94 ? 8.833 4.800 4.371 1.00 0.00 478 LEU A O 17
ATOM 28332 N N . ILE A 1 95 ? 6.893 5.764 4.981 1.00 0.00 479 ILE A N 17
ATOM 28333 C CA . ILE A 1 95 ? 7.253 7.075 4.454 1.00 0.00 479 ILE A CA 17
ATOM 28334 C C . ILE A 1 95 ? 7.978 7.909 5.504 1.00 0.00 479 ILE A C 17
ATOM 28335 O O . ILE A 1 95 ? 8.754 8.806 5.172 1.00 0.00 479 ILE A O 17
ATOM 28351 N N . ARG A 1 96 ? 7.722 7.607 6.772 1.00 0.00 480 ARG A N 17
ATOM 28352 C CA . ARG A 1 96 ? 8.351 8.329 7.872 1.00 0.00 480 ARG A CA 17
ATOM 28353 C C . ARG A 1 96 ? 9.618 7.616 8.335 1.00 0.00 480 ARG A C 17
ATOM 28354 O O . ARG A 1 96 ? 10.546 8.245 8.846 1.00 0.00 480 ARG A O 17
ATOM 28375 N N . THR A 1 97 ? 9.650 6.299 8.155 1.00 0.00 481 THR A N 17
ATOM 28376 C CA . THR A 1 97 ? 10.802 5.501 8.555 1.00 0.00 481 THR A CA 17
ATOM 28377 C C . THR A 1 97 ? 11.879 5.509 7.476 1.00 0.00 481 THR A C 17
ATOM 28378 O O . THR A 1 97 ? 13.068 5.612 7.774 1.00 0.00 481 THR A O 17
ATOM 28389 N N . MET A 1 98 ? 11.454 5.400 6.222 1.00 0.00 482 MET A N 17
ATOM 28390 C CA . MET A 1 98 ? 12.383 5.396 5.098 1.00 0.00 482 MET A CA 17
ATOM 28391 C C . MET A 1 98 ? 13.085 6.744 4.969 1.00 0.00 482 MET A C 17
ATOM 28392 O O . MET A 1 98 ? 12.486 7.804 5.156 1.00 0.00 482 MET A O 17
ATOM 28406 N N . PRO A 1 99 ? 14.386 6.706 4.643 1.00 0.00 483 PRO A N 17
ATOM 28407 C CA . PRO A 1 99 ? 15.197 7.917 4.483 1.00 0.00 483 PRO A CA 17
ATOM 28408 C C . PRO A 1 99 ? 14.809 8.714 3.242 1.00 0.00 483 PRO A C 17
ATOM 28409 O O . PRO A 1 99 ? 13.744 8.502 2.664 1.00 0.00 483 PRO A O 17
ATOM 28420 N N . GLY A 1 100 ? 15.680 9.634 2.838 1.00 0.00 484 GLY A N 17
ATOM 28421 C CA . GLY A 1 100 ? 15.410 10.449 1.669 1.00 0.00 484 GLY A CA 17
ATOM 28422 C C . GLY A 1 100 ? 16.602 10.539 0.737 1.00 0.00 484 GLY A C 17
ATOM 28423 O O . GLY A 1 100 ? 17.686 10.046 1.052 1.00 0.00 484 GLY A O 17
ATOM 28427 N N . LYS A 1 101 ? 16.403 11.168 -0.417 1.00 0.00 485 LYS A N 17
ATOM 28428 C CA . LYS A 1 101 ? 17.470 11.321 -1.399 1.00 0.00 485 LYS A CA 17
ATOM 28429 C C . LYS A 1 101 ? 17.436 12.711 -2.027 1.00 0.00 485 LYS A C 17
ATOM 28430 O O . LYS A 1 101 ? 16.392 13.168 -2.492 1.00 0.00 485 LYS A O 17
ATOM 28449 N N . LYS A 1 102 ? 18.585 13.378 -2.037 1.00 0.00 486 LYS A N 17
ATOM 28450 C CA . LYS A 1 102 ? 18.689 14.715 -2.610 1.00 0.00 486 LYS A CA 17
ATOM 28451 C C . LYS A 1 102 ? 18.676 14.657 -4.134 1.00 0.00 486 LYS A C 17
ATOM 28452 O O . LYS A 1 102 ? 19.569 14.076 -4.750 1.00 0.00 486 LYS A O 17
ATOM 28471 N N . SER A 1 103 ? 17.658 15.263 -4.736 1.00 0.00 487 SER A N 17
ATOM 28472 C CA . SER A 1 103 ? 17.528 15.278 -6.188 1.00 0.00 487 SER A CA 17
ATOM 28473 C C . SER A 1 103 ? 18.872 15.561 -6.852 1.00 0.00 487 SER A C 17
ATOM 28474 O O . SER A 1 103 ? 19.606 16.458 -6.436 1.00 0.00 487 SER A O 17
ATOM 28482 N N . LYS A 1 104 ? 19.189 14.789 -7.886 1.00 0.00 488 LYS A N 17
ATOM 28483 C CA . LYS A 1 104 ? 20.444 14.955 -8.609 1.00 0.00 488 LYS A CA 17
ATOM 28484 C C . LYS A 1 104 ? 20.680 16.421 -8.959 1.00 0.00 488 LYS A C 17
ATOM 28485 O O . LYS A 1 104 ? 21.769 16.953 -8.743 1.00 0.00 488 LYS A O 17
ATOM 28504 N N . TYR A 1 105 ? 19.653 17.068 -9.499 1.00 0.00 489 TYR A N 17
ATOM 28505 C CA . TYR A 1 105 ? 19.750 18.473 -9.879 1.00 0.00 489 TYR A CA 17
ATOM 28506 C C . TYR A 1 105 ? 19.078 19.366 -8.841 1.00 0.00 489 TYR A C 17
ATOM 28507 O O . TYR A 1 105 ? 18.193 18.926 -8.108 1.00 0.00 489 TYR A O 17
ATOM 28525 N N . GLU A 1 106 ? 19.505 20.624 -8.786 1.00 0.00 490 GLU A N 17
ATOM 28526 C CA . GLU A 1 106 ? 18.944 21.579 -7.838 1.00 0.00 490 GLU A CA 17
ATOM 28527 C C . GLU A 1 106 ? 17.444 21.747 -8.058 1.00 0.00 490 GLU A C 17
ATOM 28528 O O . GLU A 1 106 ? 16.968 21.746 -9.194 1.00 0.00 490 GLU A O 17
ATOM 28540 N N . ILE A 1 107 ? 16.704 21.892 -6.963 1.00 0.00 491 ILE A N 17
ATOM 28541 C CA . ILE A 1 107 ? 15.258 22.061 -7.036 1.00 0.00 491 ILE A CA 17
ATOM 28542 C C . ILE A 1 107 ? 14.871 23.532 -6.925 1.00 0.00 491 ILE A C 17
ATOM 28543 O O . ILE A 1 107 ? 15.476 24.288 -6.165 1.00 0.00 491 ILE A O 17
ATOM 28559 N N . ALA A 1 108 ? 13.857 23.930 -7.687 1.00 0.00 492 ALA A N 17
ATOM 28560 C CA . ALA A 1 108 ? 13.386 25.310 -7.671 1.00 0.00 492 ALA A CA 17
ATOM 28561 C C . ALA A 1 108 ? 12.127 25.450 -6.822 1.00 0.00 492 ALA A C 17
ATOM 28562 O O . ALA A 1 108 ? 11.019 25.184 -7.288 1.00 0.00 492 ALA A O 17
ATOM 28569 N N . VAL A 1 109 ? 12.305 25.870 -5.574 1.00 0.00 493 VAL A N 17
ATOM 28570 C CA . VAL A 1 109 ? 11.182 26.046 -4.660 1.00 0.00 493 VAL A CA 17
ATOM 28571 C C . VAL A 1 109 ? 11.328 27.331 -3.851 1.00 0.00 493 VAL A C 17
ATOM 28572 O O . VAL A 1 109 ? 12.373 27.582 -3.251 1.00 0.00 493 VAL A O 17
ATOM 28585 N N . GLU A 1 110 ? 10.274 28.140 -3.840 1.00 0.00 494 GLU A N 17
ATOM 28586 C CA . GLU A 1 110 ? 10.285 29.399 -3.104 1.00 0.00 494 GLU A CA 17
ATOM 28587 C C . GLU A 1 110 ? 11.629 30.105 -3.257 1.00 0.00 494 GLU A C 17
ATOM 28588 O O . GLU A 1 110 ? 12.199 30.598 -2.283 1.00 0.00 494 GLU A O 17
ATOM 28600 N N . THR A 1 111 ? 12.132 30.150 -4.487 1.00 0.00 495 THR A N 17
ATOM 28601 C CA . THR A 1 111 ? 13.409 30.794 -4.768 1.00 0.00 495 THR A CA 17
ATOM 28602 C C . THR A 1 111 ? 13.205 32.171 -5.387 1.00 0.00 495 THR A C 17
ATOM 28603 O O . THR A 1 111 ? 12.428 32.330 -6.328 1.00 0.00 495 THR A O 17
ATOM 28614 N N . GLU A 1 112 ? 13.910 33.165 -4.854 1.00 0.00 496 GLU A N 17
ATOM 28615 C CA . GLU A 1 112 ? 13.805 34.530 -5.356 1.00 0.00 496 GLU A CA 17
ATOM 28616 C C . GLU A 1 112 ? 14.846 34.792 -6.441 1.00 0.00 496 GLU A C 17
ATOM 28617 O O . GLU A 1 112 ? 15.213 35.938 -6.698 1.00 0.00 496 GLU A O 17
ATOM 28629 N N . GLY A 1 1 ? 10.478 26.004 -6.711 1.00 0.00 385 GLY A N 18
ATOM 28630 C CA . GLY A 1 1 ? 10.042 26.084 -5.329 1.00 0.00 385 GLY A CA 18
ATOM 28631 C C . GLY A 1 1 ? 8.568 25.774 -5.166 1.00 0.00 385 GLY A C 18
ATOM 28632 O O . GLY A 1 1 ? 7.854 25.585 -6.151 1.00 0.00 385 GLY A O 18
ATOM 28636 N N . SER A 1 2 ? 8.110 25.719 -3.920 1.00 0.00 386 SER A N 18
ATOM 28637 C CA . SER A 1 2 ? 6.711 25.423 -3.631 1.00 0.00 386 SER A CA 18
ATOM 28638 C C . SER A 1 2 ? 5.985 26.668 -3.130 1.00 0.00 386 SER A C 18
ATOM 28639 O O . SER A 1 2 ? 6.258 27.159 -2.034 1.00 0.00 386 SER A O 18
ATOM 28647 N N . SER A 1 3 ? 5.060 27.172 -3.939 1.00 0.00 387 SER A N 18
ATOM 28648 C CA . SER A 1 3 ? 4.296 28.361 -3.581 1.00 0.00 387 SER A CA 18
ATOM 28649 C C . SER A 1 3 ? 2.889 27.987 -3.125 1.00 0.00 387 SER A C 18
ATOM 28650 O O . SER A 1 3 ? 1.943 28.009 -3.912 1.00 0.00 387 SER A O 18
ATOM 28658 N N . GLY A 1 4 ? 2.760 27.642 -1.847 1.00 0.00 388 GLY A N 18
ATOM 28659 C CA . GLY A 1 4 ? 1.466 27.267 -1.308 1.00 0.00 388 GLY A CA 18
ATOM 28660 C C . GLY A 1 4 ? 1.472 27.177 0.205 1.00 0.00 388 GLY A C 18
ATOM 28661 O O . GLY A 1 4 ? 2.412 27.634 0.857 1.00 0.00 388 GLY A O 18
ATOM 28665 N N . SER A 1 5 ? 0.421 26.589 0.766 1.00 0.00 389 SER A N 18
ATOM 28666 C CA . SER A 1 5 ? 0.307 26.446 2.213 1.00 0.00 389 SER A CA 18
ATOM 28667 C C . SER A 1 5 ? -0.168 25.044 2.585 1.00 0.00 389 SER A C 18
ATOM 28668 O O . SER A 1 5 ? -1.025 24.469 1.913 1.00 0.00 389 SER A O 18
ATOM 28676 N N . SER A 1 6 ? 0.394 24.501 3.659 1.00 0.00 390 SER A N 18
ATOM 28677 C CA . SER A 1 6 ? 0.032 23.166 4.119 1.00 0.00 390 SER A CA 18
ATOM 28678 C C . SER A 1 6 ? -1.253 23.204 4.941 1.00 0.00 390 SER A C 18
ATOM 28679 O O . SER A 1 6 ? -1.218 23.347 6.163 1.00 0.00 390 SER A O 18
ATOM 28687 N N . GLY A 1 7 ? -2.388 23.075 4.260 1.00 0.00 391 GLY A N 18
ATOM 28688 C CA . GLY A 1 7 ? -3.668 23.097 4.942 1.00 0.00 391 GLY A CA 18
ATOM 28689 C C . GLY A 1 7 ? -4.765 22.429 4.138 1.00 0.00 391 GLY A C 18
ATOM 28690 O O . GLY A 1 7 ? -5.729 23.077 3.729 1.00 0.00 391 GLY A O 18
ATOM 28694 N N . LYS A 1 8 ? -4.619 21.128 3.907 1.00 0.00 392 LYS A N 18
ATOM 28695 C CA . LYS A 1 8 ? -5.605 20.370 3.146 1.00 0.00 392 LYS A CA 18
ATOM 28696 C C . LYS A 1 8 ? -5.755 18.958 3.704 1.00 0.00 392 LYS A C 18
ATOM 28697 O O . LYS A 1 8 ? -4.770 18.319 4.073 1.00 0.00 392 LYS A O 18
ATOM 28716 N N . ALA A 1 9 ? -6.993 18.478 3.761 1.00 0.00 393 ALA A N 18
ATOM 28717 C CA . ALA A 1 9 ? -7.270 17.141 4.270 1.00 0.00 393 ALA A CA 18
ATOM 28718 C C . ALA A 1 9 ? -7.914 16.268 3.198 1.00 0.00 393 ALA A C 18
ATOM 28719 O O . ALA A 1 9 ? -8.497 16.774 2.239 1.00 0.00 393 ALA A O 18
ATOM 28726 N N . LEU A 1 10 ? -7.804 14.955 3.367 1.00 0.00 394 LEU A N 18
ATOM 28727 C CA . LEU A 1 10 ? -8.374 14.010 2.413 1.00 0.00 394 LEU A CA 18
ATOM 28728 C C . LEU A 1 10 ? -9.231 12.968 3.124 1.00 0.00 394 LEU A C 18
ATOM 28729 O O . LEU A 1 10 ? -9.671 11.992 2.518 1.00 0.00 394 LEU A O 18
ATOM 28745 N N . GLY A 1 11 ? -9.466 13.184 4.415 1.00 0.00 395 GLY A N 18
ATOM 28746 C CA . GLY A 1 11 ? -10.271 12.256 5.188 1.00 0.00 395 GLY A CA 18
ATOM 28747 C C . GLY A 1 11 ? -9.948 12.301 6.668 1.00 0.00 395 GLY A C 18
ATOM 28748 O O . GLY A 1 11 ? -10.013 11.282 7.356 1.00 0.00 395 GLY A O 18
ATOM 28752 N N . SER A 1 12 ? -9.596 13.484 7.160 1.00 0.00 396 SER A N 18
ATOM 28753 C CA . SER A 1 12 ? -9.256 13.657 8.567 1.00 0.00 396 SER A CA 18
ATOM 28754 C C . SER A 1 12 ? -8.103 12.739 8.963 1.00 0.00 396 SER A C 18
ATOM 28755 O O . SER A 1 12 ? -8.082 12.188 10.064 1.00 0.00 396 SER A O 18
ATOM 28763 N N . LYS A 1 13 ? -7.144 12.580 8.057 1.00 0.00 397 LYS A N 18
ATOM 28764 C CA . LYS A 1 13 ? -5.985 11.731 8.310 1.00 0.00 397 LYS A CA 18
ATOM 28765 C C . LYS A 1 13 ? -4.752 12.572 8.622 1.00 0.00 397 LYS A C 18
ATOM 28766 O O . LYS A 1 13 ? -4.790 13.799 8.540 1.00 0.00 397 LYS A O 18
ATOM 28785 N N . GLU A 1 14 ? -3.659 11.904 8.978 1.00 0.00 398 GLU A N 18
ATOM 28786 C CA . GLU A 1 14 ? -2.415 12.591 9.301 1.00 0.00 398 GLU A CA 18
ATOM 28787 C C . GLU A 1 14 ? -1.272 12.089 8.423 1.00 0.00 398 GLU A C 18
ATOM 28788 O O . GLU A 1 14 ? -0.726 11.010 8.654 1.00 0.00 398 GLU A O 18
ATOM 28800 N N . ILE A 1 15 ? -0.917 12.879 7.415 1.00 0.00 399 ILE A N 18
ATOM 28801 C CA . ILE A 1 15 ? 0.160 12.516 6.503 1.00 0.00 399 ILE A CA 18
ATOM 28802 C C . ILE A 1 15 ? 1.524 12.797 7.124 1.00 0.00 399 ILE A C 18
ATOM 28803 O O . ILE A 1 15 ? 1.853 13.931 7.473 1.00 0.00 399 ILE A O 18
ATOM 28819 N N . PRO A 1 16 ? 2.340 11.741 7.264 1.00 0.00 400 PRO A N 18
ATOM 28820 C CA . PRO A 1 16 ? 3.683 11.849 7.840 1.00 0.00 400 PRO A CA 18
ATOM 28821 C C . PRO A 1 16 ? 4.648 12.597 6.926 1.00 0.00 400 PRO A C 18
ATOM 28822 O O . PRO A 1 16 ? 4.854 12.212 5.775 1.00 0.00 400 PRO A O 18
ATOM 28833 N N . LYS A 1 17 ? 5.237 13.669 7.446 1.00 0.00 401 LYS A N 18
ATOM 28834 C CA . LYS A 1 17 ? 6.182 14.471 6.678 1.00 0.00 401 LYS A CA 18
ATOM 28835 C C . LYS A 1 17 ? 7.515 13.744 6.526 1.00 0.00 401 LYS A C 18
ATOM 28836 O O . LYS A 1 17 ? 8.178 13.431 7.513 1.00 0.00 401 LYS A O 18
ATOM 28855 N N . GLY A 1 18 ? 7.901 13.480 5.281 1.00 0.00 402 GLY A N 18
ATOM 28856 C CA . GLY A 1 18 ? 9.154 12.793 5.023 1.00 0.00 402 GLY A CA 18
ATOM 28857 C C . GLY A 1 18 ? 9.906 13.383 3.847 1.00 0.00 402 GLY A C 18
ATOM 28858 O O . GLY A 1 18 ? 9.708 14.545 3.494 1.00 0.00 402 GLY A O 18
ATOM 28862 N N . ALA A 1 19 ? 10.774 12.580 3.239 1.00 0.00 403 ALA A N 18
ATOM 28863 C CA . ALA A 1 19 ? 11.559 13.030 2.096 1.00 0.00 403 ALA A CA 18
ATOM 28864 C C . ALA A 1 19 ? 10.730 13.001 0.816 1.00 0.00 403 ALA A C 18
ATOM 28865 O O . ALA A 1 19 ? 9.532 12.720 0.848 1.00 0.00 403 ALA A O 18
ATOM 28872 N N . GLU A 1 20 ? 11.376 13.294 -0.308 1.00 0.00 404 GLU A N 18
ATOM 28873 C CA . GLU A 1 20 ? 10.697 13.303 -1.598 1.00 0.00 404 GLU A CA 18
ATOM 28874 C C . GLU A 1 20 ? 10.995 12.027 -2.379 1.00 0.00 404 GLU A C 18
ATOM 28875 O O . GLU A 1 20 ? 10.257 11.658 -3.292 1.00 0.00 404 GLU A O 18
ATOM 28887 N N . ASN A 1 21 ? 12.083 11.357 -2.013 1.00 0.00 405 ASN A N 18
ATOM 28888 C CA . ASN A 1 21 ? 12.481 10.122 -2.680 1.00 0.00 405 ASN A CA 18
ATOM 28889 C C . ASN A 1 21 ? 12.688 9.000 -1.667 1.00 0.00 405 ASN A C 18
ATOM 28890 O O . ASN A 1 21 ? 13.495 8.095 -1.884 1.00 0.00 405 ASN A O 18
ATOM 28901 N N . CYS A 1 22 ? 11.954 9.065 -0.562 1.00 0.00 406 CYS A N 18
ATOM 28902 C CA . CYS A 1 22 ? 12.057 8.054 0.484 1.00 0.00 406 CYS A CA 18
ATOM 28903 C C . CYS A 1 22 ? 11.494 6.719 0.008 1.00 0.00 406 CYS A C 18
ATOM 28904 O O . CYS A 1 22 ? 11.782 5.670 0.586 1.00 0.00 406 CYS A O 18
ATOM 28912 N N . LEU A 1 23 ? 10.689 6.765 -1.047 1.00 0.00 407 LEU A N 18
ATOM 28913 C CA . LEU A 1 23 ? 10.084 5.559 -1.601 1.00 0.00 407 LEU A CA 18
ATOM 28914 C C . LEU A 1 23 ? 10.423 5.409 -3.081 1.00 0.00 407 LEU A C 18
ATOM 28915 O O . LEU A 1 23 ? 9.786 4.638 -3.798 1.00 0.00 407 LEU A O 18
ATOM 28931 N N . GLU A 1 24 ? 11.431 6.150 -3.529 1.00 0.0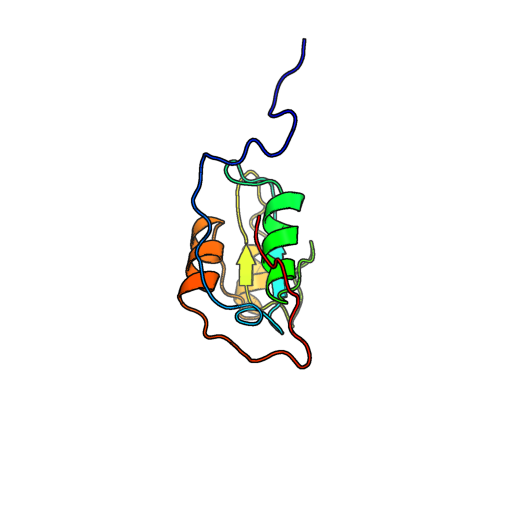0 408 GLU A N 18
ATOM 28932 C CA . GLU A 1 24 ? 11.855 6.098 -4.924 1.00 0.00 408 GLU A CA 18
ATOM 28933 C C . GLU A 1 24 ? 12.712 4.864 -5.186 1.00 0.00 408 GLU A C 18
ATOM 28934 O O . GLU A 1 24 ? 13.753 4.672 -4.558 1.00 0.00 408 GLU A O 18
ATOM 28946 N N . GLY A 1 25 ? 12.266 4.027 -6.118 1.00 0.00 409 GLY A N 18
ATOM 28947 C CA . GLY A 1 25 ? 13.003 2.821 -6.447 1.00 0.00 409 GLY A CA 18
ATOM 28948 C C . GLY A 1 25 ? 12.307 1.566 -5.960 1.00 0.00 409 GLY A C 18
ATOM 28949 O O . GLY A 1 25 ? 12.516 0.480 -6.503 1.00 0.00 409 GLY A O 18
ATOM 28953 N N . LEU A 1 26 ? 11.478 1.712 -4.932 1.00 0.00 410 LEU A N 18
ATOM 28954 C CA . LEU A 1 26 ? 10.749 0.580 -4.370 1.00 0.00 410 LEU A CA 18
ATOM 28955 C C . LEU A 1 26 ? 9.403 0.399 -5.064 1.00 0.00 410 LEU A C 18
ATOM 28956 O O . LEU A 1 26 ? 8.802 1.366 -5.534 1.00 0.00 410 LEU A O 18
ATOM 28972 N N . ILE A 1 27 ? 8.935 -0.843 -5.123 1.00 0.00 411 ILE A N 18
ATOM 28973 C CA . ILE A 1 27 ? 7.659 -1.149 -5.757 1.00 0.00 411 ILE A CA 18
ATOM 28974 C C . ILE A 1 27 ? 6.633 -1.615 -4.730 1.00 0.00 411 ILE A C 18
ATOM 28975 O O . ILE A 1 27 ? 6.972 -2.301 -3.765 1.00 0.00 411 ILE A O 18
ATOM 28991 N N . PHE A 1 28 ? 5.376 -1.240 -4.944 1.00 0.00 412 PHE A N 18
ATOM 28992 C CA . PHE A 1 28 ? 4.300 -1.620 -4.037 1.00 0.00 412 PHE A CA 18
ATOM 28993 C C . PHE A 1 28 ? 3.106 -2.171 -4.812 1.00 0.00 412 PHE A C 18
ATOM 28994 O O . PHE A 1 28 ? 2.883 -1.814 -5.968 1.00 0.00 412 PHE A O 18
ATOM 29011 N N . VAL A 1 29 ? 2.341 -3.045 -4.165 1.00 0.00 413 VAL A N 18
ATOM 29012 C CA . VAL A 1 29 ? 1.169 -3.646 -4.791 1.00 0.00 413 VAL A CA 18
ATOM 29013 C C . VAL A 1 29 ? -0.048 -3.559 -3.877 1.00 0.00 413 VAL A C 18
ATOM 29014 O O . VAL A 1 29 ? -0.110 -4.228 -2.845 1.00 0.00 413 VAL A O 18
ATOM 29027 N N . ILE A 1 30 ? -1.013 -2.732 -4.262 1.00 0.00 414 ILE A N 18
ATOM 29028 C CA . ILE A 1 30 ? -2.230 -2.559 -3.478 1.00 0.00 414 ILE A CA 18
ATOM 29029 C C . ILE A 1 30 ? -3.324 -3.513 -3.944 1.00 0.00 414 ILE A C 18
ATOM 29030 O O . ILE A 1 30 ? -3.724 -3.496 -5.109 1.00 0.00 414 ILE A O 18
ATOM 29046 N N . THR A 1 31 ? -3.808 -4.344 -3.026 1.00 0.00 415 THR A N 18
ATOM 29047 C CA . THR A 1 31 ? -4.857 -5.305 -3.342 1.00 0.00 415 THR A CA 18
ATOM 29048 C C . THR A 1 31 ? -6.051 -5.142 -2.409 1.00 0.00 415 THR A C 18
ATOM 29049 O O . THR A 1 31 ? -5.945 -5.366 -1.204 1.00 0.00 415 THR A O 18
ATOM 29060 N N . GLY A 1 32 ? -7.189 -4.750 -2.974 1.00 0.00 416 GLY A N 18
ATOM 29061 C CA . GLY A 1 32 ? -8.388 -4.563 -2.178 1.00 0.00 416 GLY A CA 18
ATOM 29062 C C . GLY A 1 32 ? -8.751 -3.101 -2.010 1.00 0.00 416 GLY A C 18
ATOM 29063 O O . GLY A 1 32 ? -8.407 -2.268 -2.849 1.00 0.00 416 GLY A O 18
ATOM 29067 N N . VAL A 1 33 ? -9.449 -2.788 -0.923 1.00 0.00 417 VAL A N 18
ATOM 29068 C CA . VAL A 1 33 ? -9.860 -1.416 -0.647 1.00 0.00 417 VAL A CA 18
ATOM 29069 C C . VAL A 1 33 ? -9.522 -1.019 0.785 1.00 0.00 417 VAL A C 18
ATOM 29070 O O . VAL A 1 33 ? -9.486 -1.861 1.683 1.00 0.00 417 VAL A O 18
ATOM 29083 N N . LEU A 1 34 ? -9.276 0.270 0.993 1.00 0.00 418 LEU A N 18
ATOM 29084 C CA . LEU A 1 34 ? -8.941 0.781 2.318 1.00 0.00 418 LEU A CA 18
ATOM 29085 C C . LEU A 1 34 ? -9.795 1.997 2.664 1.00 0.00 418 LEU A C 18
ATOM 29086 O O . LEU A 1 34 ? -10.127 2.801 1.794 1.00 0.00 418 LEU A O 18
ATOM 29102 N N . GLU A 1 35 ? -10.144 2.125 3.940 1.00 0.00 419 GLU A N 18
ATOM 29103 C CA . GLU A 1 35 ? -10.957 3.244 4.401 1.00 0.00 419 GLU A CA 18
ATOM 29104 C C . GLU A 1 35 ? -10.149 4.538 4.408 1.00 0.00 419 GLU A C 18
ATOM 29105 O O . GLU A 1 35 ? -10.630 5.585 3.976 1.00 0.00 419 GLU A O 18
ATOM 29117 N N . SER A 1 36 ? -8.918 4.456 4.903 1.00 0.00 420 SER A N 18
ATOM 29118 C CA . SER A 1 36 ? -8.043 5.621 4.971 1.00 0.00 420 SER A CA 18
ATOM 29119 C C . SER A 1 36 ? -7.892 6.268 3.597 1.00 0.00 420 SER A C 18
ATOM 29120 O O . SER A 1 36 ? -7.916 7.493 3.470 1.00 0.00 420 SER A O 18
ATOM 29128 N N . ILE A 1 37 ? -7.736 5.437 2.573 1.00 0.00 421 ILE A N 18
ATOM 29129 C CA . ILE A 1 37 ? -7.582 5.927 1.209 1.00 0.00 421 ILE A CA 18
ATOM 29130 C C . ILE A 1 37 ? -7.995 4.867 0.194 1.00 0.00 421 ILE A C 18
ATOM 29131 O O . ILE A 1 37 ? -8.061 3.680 0.513 1.00 0.00 421 ILE A O 18
ATOM 29147 N N . GLU A 1 38 ? -8.272 5.304 -1.031 1.00 0.00 422 GLU A N 18
ATOM 29148 C CA . GLU A 1 38 ? -8.678 4.391 -2.093 1.00 0.00 422 GLU A CA 18
ATOM 29149 C C . GLU A 1 38 ? -7.471 3.931 -2.906 1.00 0.00 422 GLU A C 18
ATOM 29150 O O . GLU A 1 38 ? -6.371 4.463 -2.759 1.00 0.00 422 GLU A O 18
ATOM 29162 N N . ARG A 1 39 ? -7.687 2.938 -3.763 1.00 0.00 423 ARG A N 18
ATOM 29163 C CA . ARG A 1 39 ? -6.617 2.404 -4.598 1.00 0.00 423 ARG A CA 18
ATOM 29164 C C . ARG A 1 39 ? -5.910 3.524 -5.357 1.00 0.00 423 ARG A C 18
ATOM 29165 O O . ARG A 1 39 ? -4.719 3.430 -5.653 1.00 0.00 423 ARG A O 18
ATOM 29186 N N . ASP A 1 40 ? -6.652 4.580 -5.669 1.00 0.00 424 ASP A N 18
ATOM 29187 C CA . ASP A 1 40 ? -6.097 5.718 -6.393 1.00 0.00 424 ASP A CA 18
ATOM 29188 C C . ASP A 1 40 ? -5.372 6.666 -5.442 1.00 0.00 424 ASP A C 18
ATOM 29189 O O . ASP A 1 40 ? -4.195 6.969 -5.631 1.00 0.00 424 ASP A O 18
ATOM 29198 N N . GLU A 1 41 ? -6.085 7.131 -4.421 1.00 0.00 425 GLU A N 18
ATOM 29199 C CA . GLU A 1 41 ? -5.510 8.046 -3.442 1.00 0.00 425 GLU A CA 18
ATOM 29200 C C . GLU A 1 41 ? -4.149 7.546 -2.965 1.00 0.00 425 GLU A C 18
ATOM 29201 O O . GLU A 1 41 ? -3.153 8.265 -3.035 1.00 0.00 425 GLU A O 18
ATOM 29213 N N . ALA A 1 42 ? -4.117 6.310 -2.479 1.00 0.00 426 ALA A N 18
ATOM 29214 C CA . ALA A 1 42 ? -2.880 5.713 -1.991 1.00 0.00 426 ALA A CA 18
ATOM 29215 C C . ALA A 1 42 ? -1.814 5.689 -3.081 1.00 0.00 426 ALA A C 18
ATOM 29216 O O . ALA A 1 42 ? -0.647 5.991 -2.831 1.00 0.00 426 ALA A O 18
ATOM 29223 N N . LYS A 1 43 ? -2.222 5.329 -4.293 1.00 0.00 427 LYS A N 18
ATOM 29224 C CA . LYS A 1 43 ? -1.304 5.266 -5.424 1.00 0.00 427 LYS A CA 18
ATOM 29225 C C . LYS A 1 43 ? -0.555 6.584 -5.590 1.00 0.00 427 LYS A C 18
ATOM 29226 O O . LYS A 1 43 ? 0.675 6.608 -5.639 1.00 0.00 427 LYS A O 18
ATOM 29245 N N . SER A 1 44 ? -1.304 7.678 -5.675 1.00 0.00 428 SER A N 18
ATOM 29246 C CA . SER A 1 44 ? -0.711 9.000 -5.838 1.00 0.00 428 SER A CA 18
ATOM 29247 C C . SER A 1 44 ? 0.357 9.251 -4.778 1.00 0.00 428 SER A C 18
ATOM 29248 O O . SER A 1 44 ? 1.412 9.819 -5.065 1.00 0.00 428 SER A O 18
ATOM 29256 N N . LEU A 1 45 ? 0.076 8.825 -3.552 1.00 0.00 429 LEU A N 18
ATOM 29257 C CA . LEU A 1 45 ? 1.011 9.002 -2.447 1.00 0.00 429 LEU A CA 18
ATOM 29258 C C . LEU A 1 45 ? 2.295 8.214 -2.688 1.00 0.00 429 LEU A C 18
ATOM 29259 O O . LEU A 1 45 ? 3.393 8.768 -2.638 1.00 0.00 429 LEU A O 18
ATOM 29275 N N . ILE A 1 46 ? 2.148 6.920 -2.952 1.00 0.00 430 ILE A N 18
ATOM 29276 C CA . ILE A 1 46 ? 3.296 6.058 -3.204 1.00 0.00 430 ILE A CA 18
ATOM 29277 C C . ILE A 1 46 ? 4.168 6.617 -4.323 1.00 0.00 430 ILE A C 18
ATOM 29278 O O . ILE A 1 46 ? 5.395 6.553 -4.257 1.00 0.00 430 ILE A O 18
ATOM 29294 N N . GLU A 1 47 ? 3.525 7.166 -5.349 1.00 0.00 431 GLU A N 18
ATOM 29295 C CA . GLU A 1 47 ? 4.243 7.737 -6.483 1.00 0.00 431 GLU A CA 18
ATOM 29296 C C . GLU A 1 47 ? 4.802 9.113 -6.134 1.00 0.00 431 GLU A C 18
ATOM 29297 O O . GLU A 1 47 ? 5.839 9.524 -6.656 1.00 0.00 431 GLU A O 18
ATOM 29309 N N . ARG A 1 48 ? 4.108 9.821 -5.249 1.00 0.00 432 ARG A N 18
ATOM 29310 C CA . ARG A 1 48 ? 4.533 11.152 -4.832 1.00 0.00 432 ARG A CA 18
ATOM 29311 C C . ARG A 1 48 ? 5.937 11.112 -4.236 1.00 0.00 432 ARG A C 18
ATOM 29312 O O . ARG A 1 48 ? 6.650 12.116 -4.231 1.00 0.00 432 ARG A O 18
ATOM 29333 N N . TYR A 1 49 ? 6.328 9.946 -3.733 1.00 0.00 433 TYR A N 18
ATOM 29334 C CA . TYR A 1 49 ? 7.645 9.775 -3.132 1.00 0.00 433 TYR A CA 18
ATOM 29335 C C . TYR A 1 49 ? 8.531 8.890 -4.003 1.00 0.00 433 TYR A C 18
ATOM 29336 O O . TYR A 1 49 ? 9.653 8.553 -3.626 1.00 0.00 433 TYR A O 18
ATOM 29354 N N . GLY A 1 50 ? 8.018 8.516 -5.171 1.00 0.00 434 GLY A N 18
ATOM 29355 C CA . GLY A 1 50 ? 8.775 7.674 -6.078 1.00 0.00 434 GLY A CA 18
ATOM 29356 C C . GLY A 1 50 ? 8.249 6.254 -6.126 1.00 0.00 434 GLY A C 18
ATOM 29357 O O . GLY A 1 50 ? 8.304 5.598 -7.165 1.00 0.00 434 GLY A O 18
ATOM 29361 N N . GLY A 1 51 ? 7.737 5.775 -4.996 1.00 0.00 435 GLY A N 18
ATOM 29362 C CA . GLY A 1 51 ? 7.208 4.425 -4.934 1.00 0.00 435 GLY A CA 18
ATOM 29363 C C . GLY A 1 51 ? 6.357 4.080 -6.140 1.00 0.00 435 GLY A C 18
ATOM 29364 O O . GLY A 1 51 ? 5.678 4.942 -6.699 1.00 0.00 435 GLY A O 18
ATOM 29368 N N . LYS A 1 52 ? 6.395 2.815 -6.546 1.00 0.00 436 LYS A N 18
ATOM 29369 C CA . LYS A 1 52 ? 5.623 2.357 -7.695 1.00 0.00 436 LYS A CA 18
ATOM 29370 C C . LYS A 1 52 ? 4.400 1.563 -7.246 1.00 0.00 436 LYS A C 18
ATOM 29371 O O . LYS A 1 52 ? 4.352 1.058 -6.124 1.00 0.00 436 LYS A O 18
ATOM 29390 N N . VAL A 1 53 ? 3.413 1.455 -8.131 1.00 0.00 437 VAL A N 18
ATOM 29391 C CA . VAL A 1 53 ? 2.191 0.720 -7.826 1.00 0.00 437 VAL A CA 18
ATOM 29392 C C . VAL A 1 53 ? 1.813 -0.214 -8.970 1.00 0.00 437 VAL A C 18
ATOM 29393 O O . VAL A 1 53 ? 1.528 0.231 -10.083 1.00 0.00 437 VAL A O 18
ATOM 29406 N N . THR A 1 54 ? 1.811 -1.514 -8.690 1.00 0.00 438 THR A N 18
ATOM 29407 C CA . THR A 1 54 ? 1.468 -2.512 -9.695 1.00 0.00 438 THR A CA 18
ATOM 29408 C C . THR A 1 54 ? 0.463 -3.520 -9.149 1.00 0.00 438 THR A C 18
ATOM 29409 O O . THR A 1 54 ? 0.463 -3.828 -7.958 1.00 0.00 438 THR A O 18
ATOM 29420 N N . GLY A 1 55 ? -0.392 -4.033 -10.028 1.00 0.00 439 GLY A N 18
ATOM 29421 C CA . GLY A 1 55 ? -1.390 -5.002 -9.614 1.00 0.00 439 GLY A CA 18
ATOM 29422 C C . GLY A 1 55 ? -0.955 -6.430 -9.877 1.00 0.00 439 GLY A C 18
ATOM 29423 O O . GLY A 1 55 ? -1.671 -7.196 -10.520 1.00 0.00 439 GLY A O 18
ATOM 29427 N N . ASN A 1 56 ? 0.224 -6.788 -9.379 1.00 0.00 440 ASN A N 18
ATOM 29428 C CA . ASN A 1 56 ? 0.755 -8.134 -9.565 1.00 0.00 440 ASN A CA 18
ATOM 29429 C C . ASN A 1 56 ? 1.971 -8.367 -8.673 1.00 0.00 440 ASN A C 18
ATOM 29430 O O . ASN A 1 56 ? 3.015 -7.739 -8.852 1.00 0.00 440 ASN A O 18
ATOM 29441 N N . VAL A 1 57 ? 1.829 -9.275 -7.713 1.00 0.00 441 VAL A N 18
ATOM 29442 C CA . VAL A 1 57 ? 2.915 -9.593 -6.795 1.00 0.00 441 VAL A CA 18
ATOM 29443 C C . VAL A 1 57 ? 4.027 -10.359 -7.503 1.00 0.00 441 VAL A C 18
ATOM 29444 O O . VAL A 1 57 ? 3.930 -11.570 -7.705 1.00 0.00 441 VAL A O 18
ATOM 29457 N N . SER A 1 58 ? 5.084 -9.646 -7.877 1.00 0.00 442 SER A N 18
ATOM 29458 C CA . SER A 1 58 ? 6.214 -10.257 -8.566 1.00 0.00 442 SER A CA 18
ATOM 29459 C C . SER A 1 58 ? 7.498 -10.089 -7.759 1.00 0.00 442 SER A C 18
ATOM 29460 O O . SER A 1 58 ? 7.479 -9.581 -6.638 1.00 0.00 442 SER A O 18
ATOM 29468 N N . LYS A 1 59 ? 8.614 -10.521 -8.338 1.00 0.00 443 LYS A N 18
ATOM 29469 C CA . LYS A 1 59 ? 9.909 -10.418 -7.675 1.00 0.00 443 LYS A CA 18
ATOM 29470 C C . LYS A 1 59 ? 10.286 -8.959 -7.442 1.00 0.00 443 LYS A C 18
ATOM 29471 O O . LYS A 1 59 ? 10.570 -8.553 -6.314 1.00 0.00 443 LYS A O 18
ATOM 29490 N N . LYS A 1 60 ? 10.287 -8.174 -8.513 1.00 0.00 444 LYS A N 18
ATOM 29491 C CA . LYS A 1 60 ? 10.627 -6.759 -8.426 1.00 0.00 444 LYS A CA 18
ATOM 29492 C C . LYS A 1 60 ? 9.887 -6.092 -7.271 1.00 0.00 444 LYS A C 18
ATOM 29493 O O . LYS A 1 60 ? 10.365 -5.115 -6.694 1.00 0.00 444 LYS A O 18
ATOM 29512 N N . THR A 1 61 ? 8.717 -6.627 -6.936 1.00 0.00 445 THR A N 18
ATOM 29513 C CA . THR A 1 61 ? 7.911 -6.085 -5.849 1.00 0.00 445 THR A CA 18
ATOM 29514 C C . THR A 1 61 ? 8.683 -6.092 -4.535 1.00 0.00 445 THR A C 18
ATOM 29515 O O . THR A 1 61 ? 9.194 -7.128 -4.111 1.00 0.00 445 THR A O 18
ATOM 29526 N N . ASN A 1 62 ? 8.763 -4.931 -3.894 1.00 0.00 446 ASN A N 18
ATOM 29527 C CA . ASN A 1 62 ? 9.474 -4.804 -2.627 1.00 0.00 446 ASN A CA 18
ATOM 29528 C C . ASN A 1 62 ? 8.512 -4.928 -1.449 1.00 0.00 446 ASN A C 18
ATOM 29529 O O . ASN A 1 62 ? 8.809 -5.597 -0.459 1.00 0.00 446 ASN A O 18
ATOM 29540 N N . TYR A 1 63 ? 7.358 -4.281 -1.565 1.00 0.00 447 TYR A N 18
ATOM 29541 C CA . TYR A 1 63 ? 6.352 -4.317 -0.510 1.00 0.00 447 TYR A CA 18
ATOM 29542 C C . TYR A 1 63 ? 4.972 -4.624 -1.082 1.00 0.00 447 TYR A C 18
ATOM 29543 O O . TYR A 1 63 ? 4.668 -4.273 -2.223 1.00 0.00 447 TYR A O 18
ATOM 29561 N N . LEU A 1 64 ? 4.140 -5.282 -0.283 1.00 0.00 448 LEU A N 18
ATOM 29562 C CA . LEU A 1 64 ? 2.790 -5.637 -0.708 1.00 0.00 448 LEU A CA 18
ATOM 29563 C C . LEU A 1 64 ? 1.747 -5.007 0.209 1.00 0.00 448 LEU A C 18
ATOM 29564 O O . LEU A 1 64 ? 1.566 -5.436 1.348 1.00 0.00 448 LEU A O 18
ATOM 29580 N N . VAL A 1 65 ? 1.061 -3.987 -0.298 1.00 0.00 449 VAL A N 18
ATOM 29581 C CA . VAL A 1 65 ? 0.033 -3.298 0.474 1.00 0.00 449 VAL A CA 18
ATOM 29582 C C . VAL A 1 65 ? -1.276 -4.079 0.464 1.00 0.00 449 VAL A C 18
ATOM 29583 O O . VAL A 1 65 ? -2.015 -4.058 -0.520 1.00 0.00 449 VAL A O 18
ATOM 29596 N N . MET A 1 66 ? -1.558 -4.767 1.566 1.00 0.00 450 MET A N 18
ATOM 29597 C CA . MET A 1 66 ? -2.780 -5.553 1.684 1.00 0.00 450 MET A CA 18
ATOM 29598 C C . MET A 1 66 ? -3.956 -4.672 2.093 1.00 0.00 450 MET A C 18
ATOM 29599 O O . MET A 1 66 ? -3.769 -3.564 2.594 1.00 0.00 450 MET A O 18
ATOM 29613 N N . GLY A 1 67 ? -5.169 -5.173 1.876 1.00 0.00 451 GLY A N 18
ATOM 29614 C CA . GLY A 1 67 ? -6.357 -4.417 2.228 1.00 0.00 451 GLY A CA 18
ATOM 29615 C C . GLY A 1 67 ? -7.553 -5.309 2.493 1.00 0.00 451 GLY A C 18
ATOM 29616 O O . GLY A 1 67 ? -7.417 -6.529 2.590 1.00 0.00 451 GLY A O 18
ATOM 29620 N N . ARG A 1 68 ? -8.728 -4.700 2.612 1.00 0.00 452 ARG A N 18
ATOM 29621 C CA . ARG A 1 68 ? -9.953 -5.447 2.871 1.00 0.00 452 ARG A CA 18
ATOM 29622 C C . ARG A 1 68 ? -10.330 -6.308 1.669 1.00 0.00 452 ARG A C 18
ATOM 29623 O O . ARG A 1 68 ? -10.080 -5.934 0.523 1.00 0.00 452 ARG A O 18
ATOM 29644 N N . ASP A 1 69 ? -10.930 -7.461 1.938 1.00 0.00 453 ASP A N 18
ATOM 29645 C CA . ASP A 1 69 ? -11.342 -8.375 0.879 1.00 0.00 453 ASP A CA 18
ATOM 29646 C C . ASP A 1 69 ? -10.255 -8.499 -0.184 1.00 0.00 453 ASP A C 18
ATOM 29647 O O . ASP A 1 69 ? -10.515 -8.325 -1.375 1.00 0.00 453 ASP A O 18
ATOM 29656 N N . SER A 1 70 ? -9.036 -8.799 0.254 1.00 0.00 454 SER A N 18
ATOM 29657 C CA . SER A 1 70 ? -7.909 -8.941 -0.659 1.00 0.00 454 SER A CA 18
ATOM 29658 C C . SER A 1 70 ? -7.897 -10.327 -1.297 1.00 0.00 454 SER A C 18
ATOM 29659 O O . SER A 1 70 ? -8.723 -11.179 -0.972 1.00 0.00 454 SER A O 18
ATOM 29667 N N . GLY A 1 71 ? -6.953 -10.545 -2.207 1.00 0.00 455 GLY A N 18
ATOM 29668 C CA . GLY A 1 71 ? -6.850 -11.829 -2.876 1.00 0.00 455 GLY A CA 18
ATOM 29669 C C . GLY A 1 71 ? -5.875 -12.764 -2.189 1.00 0.00 455 GLY A C 18
ATOM 29670 O O . GLY A 1 71 ? -4.825 -12.334 -1.712 1.00 0.00 455 GLY A O 18
ATOM 29674 N N . GLN A 1 72 ? -6.223 -14.046 -2.139 1.00 0.00 456 GLN A N 18
ATOM 29675 C CA . GLN A 1 72 ? -5.370 -15.044 -1.503 1.00 0.00 456 GLN A CA 18
ATOM 29676 C C . GLN A 1 72 ? -4.166 -15.370 -2.380 1.00 0.00 456 GLN A C 18
ATOM 29677 O O . GLN A 1 72 ? -3.079 -15.656 -1.877 1.00 0.00 456 GLN A O 18
ATOM 29691 N N . SER A 1 73 ? -4.367 -15.324 -3.693 1.00 0.00 457 SER A N 18
ATOM 29692 C CA . SER A 1 73 ? -3.298 -15.619 -4.640 1.00 0.00 457 SER A CA 18
ATOM 29693 C C . SER A 1 73 ? -2.117 -14.675 -4.437 1.00 0.00 457 SER A C 18
ATOM 29694 O O . SER A 1 73 ? -0.959 -15.091 -4.483 1.00 0.00 457 SER A O 18
ATOM 29702 N N . LYS A 1 74 ? -2.418 -13.400 -4.212 1.00 0.00 458 LYS A N 18
ATOM 29703 C CA . LYS A 1 74 ? -1.383 -12.395 -4.001 1.00 0.00 458 LYS A CA 18
ATOM 29704 C C . LYS A 1 74 ? -0.453 -12.803 -2.863 1.00 0.00 458 LYS A C 18
ATOM 29705 O O . LYS A 1 74 ? 0.748 -12.981 -3.064 1.00 0.00 458 LYS A O 18
ATOM 29724 N N . SER A 1 75 ? -1.016 -12.950 -1.668 1.00 0.00 459 SER A N 18
ATOM 29725 C CA . SER A 1 75 ? -0.236 -13.334 -0.497 1.00 0.00 459 SER A CA 18
ATOM 29726 C C . SER A 1 75 ? 0.588 -14.586 -0.781 1.00 0.00 459 SER A C 18
ATOM 29727 O O . SER A 1 75 ? 1.768 -14.658 -0.437 1.00 0.00 459 SER A O 18
ATOM 29735 N N . ASP A 1 76 ? -0.043 -15.571 -1.411 1.00 0.00 460 ASP A N 18
ATOM 29736 C CA . ASP A 1 76 ? 0.631 -16.821 -1.743 1.00 0.00 460 ASP A CA 18
ATOM 29737 C C . ASP A 1 76 ? 2.090 -16.571 -2.114 1.00 0.00 460 ASP A C 18
ATOM 29738 O O . ASP A 1 76 ? 3.003 -16.972 -1.393 1.00 0.00 460 ASP A O 18
ATOM 29747 N N . LYS A 1 77 ? 2.301 -15.906 -3.244 1.00 0.00 461 LYS A N 18
ATOM 29748 C CA . LYS A 1 77 ? 3.648 -15.600 -3.713 1.00 0.00 461 LYS A CA 18
ATOM 29749 C C . LYS A 1 77 ? 4.416 -14.792 -2.672 1.00 0.00 461 LYS A C 18
ATOM 29750 O O . LYS A 1 77 ? 5.494 -15.192 -2.233 1.00 0.00 461 LYS A O 18
ATOM 29769 N N . ALA A 1 78 ? 3.853 -13.654 -2.280 1.00 0.00 462 ALA A N 18
ATOM 29770 C CA . ALA A 1 78 ? 4.483 -12.791 -1.288 1.00 0.00 462 ALA A CA 18
ATOM 29771 C C . ALA A 1 78 ? 5.234 -13.612 -0.245 1.00 0.00 462 ALA A C 18
ATOM 29772 O O . ALA A 1 78 ? 6.390 -13.330 0.066 1.00 0.00 462 ALA A O 18
ATOM 29779 N N . ALA A 1 79 ? 4.567 -14.629 0.293 1.00 0.00 463 ALA A N 18
ATOM 29780 C CA . ALA A 1 79 ? 5.172 -15.491 1.301 1.00 0.00 463 ALA A CA 18
ATOM 29781 C C . ALA A 1 79 ? 6.373 -16.240 0.733 1.00 0.00 463 ALA A C 18
ATOM 29782 O O . ALA A 1 79 ? 7.435 -16.292 1.353 1.00 0.00 463 ALA A O 18
ATOM 29789 N N . ALA A 1 80 ? 6.197 -16.820 -0.450 1.00 0.00 464 ALA A N 18
ATOM 29790 C CA . ALA A 1 80 ? 7.266 -17.566 -1.102 1.00 0.00 464 ALA A CA 18
ATOM 29791 C C . ALA A 1 80 ? 8.388 -16.636 -1.553 1.00 0.00 464 ALA A C 18
ATOM 29792 O O . ALA A 1 80 ? 9.522 -16.742 -1.084 1.00 0.00 464 ALA A O 18
ATOM 29799 N N . LEU A 1 81 ? 8.065 -15.726 -2.465 1.00 0.00 465 LEU A N 18
ATOM 29800 C CA . LEU A 1 81 ? 9.046 -14.777 -2.980 1.00 0.00 465 LEU A CA 18
ATOM 29801 C C . LEU A 1 81 ? 9.707 -14.006 -1.842 1.00 0.00 465 LEU A C 18
ATOM 29802 O O . LEU A 1 81 ? 10.876 -13.631 -1.929 1.00 0.00 465 LEU A O 18
ATOM 29818 N N . GLY A 1 82 ? 8.951 -13.774 -0.773 1.00 0.00 466 GLY A N 18
ATOM 29819 C CA . GLY A 1 82 ? 9.481 -13.051 0.368 1.00 0.00 466 GLY A CA 18
ATOM 29820 C C . GLY A 1 82 ? 9.329 -11.549 0.224 1.00 0.00 466 GLY A C 18
ATOM 29821 O O . GLY A 1 82 ? 10.319 -10.819 0.171 1.00 0.00 466 GLY A O 18
ATOM 29825 N N . THR A 1 83 ? 8.085 -11.085 0.159 1.00 0.00 467 THR A N 18
ATOM 29826 C CA . THR A 1 83 ? 7.806 -9.662 0.018 1.00 0.00 467 THR A CA 18
ATOM 29827 C C . THR A 1 83 ? 7.269 -9.075 1.318 1.00 0.00 467 THR A C 18
ATOM 29828 O O . THR A 1 83 ? 6.456 -9.697 2.003 1.00 0.00 467 THR A O 18
ATOM 29839 N N . LYS A 1 84 ? 7.726 -7.873 1.653 1.00 0.00 468 LYS A N 18
ATOM 29840 C CA . LYS A 1 84 ? 7.289 -7.200 2.870 1.00 0.00 468 LYS A CA 18
ATOM 29841 C C . LYS A 1 84 ? 5.828 -6.776 2.763 1.00 0.00 468 LYS A C 18
ATOM 29842 O O . LYS A 1 84 ? 5.501 -5.812 2.070 1.00 0.00 468 LYS A O 18
ATOM 29861 N N . ILE A 1 85 ? 4.955 -7.500 3.455 1.00 0.00 469 ILE A N 18
ATOM 29862 C CA . ILE A 1 85 ? 3.529 -7.196 3.439 1.00 0.00 469 ILE A CA 18
ATOM 29863 C C . ILE A 1 85 ? 3.181 -6.138 4.481 1.00 0.00 469 ILE A C 18
ATOM 29864 O O . ILE A 1 85 ? 3.576 -6.243 5.642 1.00 0.00 469 ILE A O 18
ATOM 29880 N N . ILE A 1 86 ? 2.439 -5.121 4.057 1.00 0.00 470 ILE A N 18
ATOM 29881 C CA . ILE A 1 86 ? 2.035 -4.045 4.954 1.00 0.00 470 ILE A CA 18
ATOM 29882 C C . ILE A 1 86 ? 0.617 -3.575 4.646 1.00 0.00 470 ILE A C 18
ATOM 29883 O O . ILE A 1 86 ? -0.018 -4.058 3.707 1.00 0.00 470 ILE A O 18
ATOM 29899 N N . ASP A 1 87 ? 0.127 -2.631 5.441 1.00 0.00 471 ASP A N 18
ATOM 29900 C CA . ASP A 1 87 ? -1.215 -2.093 5.251 1.00 0.00 471 ASP A CA 18
ATOM 29901 C C . ASP A 1 87 ? -1.180 -0.572 5.136 1.00 0.00 471 ASP A C 18
ATOM 29902 O O . ASP A 1 87 ? -0.121 0.044 5.252 1.00 0.00 471 ASP A O 18
ATOM 29911 N N . GLU A 1 88 ? -2.345 0.026 4.905 1.00 0.00 472 GLU A N 18
ATOM 29912 C CA . GLU A 1 88 ? -2.445 1.475 4.772 1.00 0.00 472 GLU A CA 18
ATOM 29913 C C . GLU A 1 88 ? -1.527 2.178 5.767 1.00 0.00 472 GLU A C 18
ATOM 29914 O O . GLU A 1 88 ? -0.777 3.084 5.403 1.00 0.00 472 GLU A O 18
ATOM 29926 N N . ASP A 1 89 ? -1.591 1.754 7.024 1.00 0.00 473 ASP A N 18
ATOM 29927 C CA . ASP A 1 89 ? -0.766 2.342 8.073 1.00 0.00 473 ASP A CA 18
ATOM 29928 C C . ASP A 1 89 ? 0.716 2.112 7.791 1.00 0.00 473 ASP A C 18
ATOM 29929 O O . ASP A 1 89 ? 1.519 3.042 7.840 1.00 0.00 473 ASP A O 18
ATOM 29938 N N . GLY A 1 90 ? 1.070 0.865 7.495 1.00 0.00 474 GLY A N 18
ATOM 29939 C CA . GLY A 1 90 ? 2.455 0.535 7.211 1.00 0.00 474 GLY A CA 18
ATOM 29940 C C . GLY A 1 90 ? 3.025 1.357 6.072 1.00 0.00 474 GLY A C 18
ATOM 29941 O O . GLY A 1 90 ? 4.235 1.575 5.999 1.00 0.00 474 GLY A O 18
ATOM 29945 N N . LEU A 1 91 ? 2.153 1.813 5.180 1.00 0.00 475 LEU A N 18
ATOM 29946 C CA . LEU A 1 91 ? 2.576 2.615 4.037 1.00 0.00 475 LEU A CA 18
ATOM 29947 C C . LEU A 1 91 ? 2.960 4.025 4.474 1.00 0.00 475 LEU A C 18
ATOM 29948 O O . LEU A 1 91 ? 4.013 4.539 4.095 1.00 0.00 475 LEU A O 18
ATOM 29964 N N . LEU A 1 92 ? 2.100 4.646 5.274 1.00 0.00 476 LEU A N 18
ATOM 29965 C CA . LEU A 1 92 ? 2.349 5.996 5.765 1.00 0.00 476 LEU A CA 18
ATOM 29966 C C . LEU A 1 92 ? 3.605 6.038 6.630 1.00 0.00 476 LEU A C 18
ATOM 29967 O O . LEU A 1 92 ? 4.431 6.941 6.499 1.00 0.00 476 LEU A O 18
ATOM 29983 N N . ASN A 1 93 ? 3.743 5.054 7.512 1.00 0.00 477 ASN A N 18
ATOM 29984 C CA . ASN A 1 93 ? 4.899 4.977 8.397 1.00 0.00 477 ASN A CA 18
ATOM 29985 C C . ASN A 1 93 ? 6.189 4.833 7.596 1.00 0.00 477 ASN A C 18
ATOM 29986 O O . ASN A 1 93 ? 7.257 5.262 8.035 1.00 0.00 477 ASN A O 18
ATOM 29997 N N . LEU A 1 94 ? 6.083 4.228 6.418 1.00 0.00 478 LEU A N 18
ATOM 29998 C CA . LEU A 1 94 ? 7.241 4.028 5.554 1.00 0.00 478 LEU A CA 18
ATOM 29999 C C . LEU A 1 94 ? 7.715 5.351 4.962 1.00 0.00 478 LEU A C 18
ATOM 30000 O O . LEU A 1 94 ? 8.831 5.450 4.451 1.00 0.00 478 LEU A O 18
ATOM 30016 N N . ILE A 1 95 ? 6.860 6.366 5.038 1.00 0.00 479 ILE A N 18
ATOM 30017 C CA . ILE A 1 95 ? 7.193 7.685 4.512 1.00 0.00 479 ILE A CA 18
ATOM 30018 C C . ILE A 1 95 ? 7.925 8.523 5.555 1.00 0.00 479 ILE A C 18
ATOM 30019 O O . ILE A 1 95 ? 8.566 9.521 5.225 1.00 0.00 479 ILE A O 18
ATOM 30035 N N . ARG A 1 96 ? 7.828 8.108 6.814 1.00 0.00 480 ARG A N 18
ATOM 30036 C CA . ARG A 1 96 ? 8.482 8.821 7.905 1.00 0.00 480 ARG A CA 18
ATOM 30037 C C . ARG A 1 96 ? 9.749 8.094 8.346 1.00 0.00 480 ARG A C 18
ATOM 30038 O O . ARG A 1 96 ? 10.700 8.715 8.823 1.00 0.00 480 ARG A O 18
ATOM 30059 N N . THR A 1 97 ? 9.756 6.775 8.184 1.00 0.00 481 THR A N 18
ATOM 30060 C CA . THR A 1 97 ? 10.904 5.963 8.567 1.00 0.00 481 THR A CA 18
ATOM 30061 C C . THR A 1 97 ? 11.962 5.955 7.469 1.00 0.00 481 THR A C 18
ATOM 30062 O O . THR A 1 97 ? 13.151 6.118 7.740 1.00 0.00 481 THR A O 18
ATOM 30073 N N . MET A 1 98 ? 11.521 5.766 6.230 1.00 0.00 482 MET A N 18
ATOM 30074 C CA . MET A 1 98 ? 12.431 5.739 5.091 1.00 0.00 482 MET A CA 18
ATOM 30075 C C . MET A 1 98 ? 13.179 7.062 4.962 1.00 0.00 482 MET A C 18
ATOM 30076 O O . MET A 1 98 ? 12.629 8.139 5.192 1.00 0.00 482 MET A O 18
ATOM 30090 N N . PRO A 1 99 ? 14.465 6.982 4.586 1.00 0.00 483 PRO A N 18
ATOM 30091 C CA . PRO A 1 99 ? 15.315 8.164 4.419 1.00 0.00 483 PRO A CA 18
ATOM 30092 C C . PRO A 1 99 ? 14.912 9.001 3.209 1.00 0.00 483 PRO A C 18
ATOM 30093 O O . PRO A 1 99 ? 13.838 8.812 2.641 1.00 0.00 483 PRO A O 18
ATOM 30104 N N . GLY A 1 100 ? 15.782 9.928 2.821 1.00 0.00 484 GLY A N 18
ATOM 30105 C CA . GLY A 1 100 ? 15.499 10.781 1.681 1.00 0.00 484 GLY A CA 18
ATOM 30106 C C . GLY A 1 100 ? 16.679 10.900 0.738 1.00 0.00 484 GLY A C 18
ATOM 30107 O O . GLY A 1 100 ? 17.805 10.548 1.092 1.00 0.00 484 GLY A O 18
ATOM 30111 N N . LYS A 1 101 ? 16.424 11.396 -0.468 1.00 0.00 485 LYS A N 18
ATOM 30112 C CA . LYS A 1 101 ? 17.473 11.561 -1.467 1.00 0.00 485 LYS A CA 18
ATOM 30113 C C . LYS A 1 101 ? 17.364 12.919 -2.152 1.00 0.00 485 LYS A C 18
ATOM 30114 O O . LYS A 1 101 ? 16.346 13.236 -2.768 1.00 0.00 485 LYS A O 18
ATOM 30133 N N . LYS A 1 102 ? 18.420 13.719 -2.042 1.00 0.00 486 LYS A N 18
ATOM 30134 C CA . LYS A 1 102 ? 18.445 15.042 -2.653 1.00 0.00 486 LYS A CA 18
ATOM 30135 C C . LYS A 1 102 ? 18.595 14.940 -4.168 1.00 0.00 486 LYS A C 18
ATOM 30136 O O . LYS A 1 102 ? 19.706 14.990 -4.695 1.00 0.00 486 LYS A O 18
ATOM 30155 N N . SER A 1 103 ? 17.470 14.797 -4.861 1.00 0.00 487 SER A N 18
ATOM 30156 C CA . SER A 1 103 ? 17.478 14.685 -6.315 1.00 0.00 487 SER A CA 18
ATOM 30157 C C . SER A 1 103 ? 17.014 15.986 -6.962 1.00 0.00 487 SER A C 18
ATOM 30158 O O . SER A 1 103 ? 16.037 16.597 -6.527 1.00 0.00 487 SER A O 18
ATOM 30166 N N . LYS A 1 104 ? 17.721 16.406 -8.006 1.00 0.00 488 LYS A N 18
ATOM 30167 C CA . LYS A 1 104 ? 17.383 17.634 -8.716 1.00 0.00 488 LYS A CA 18
ATOM 30168 C C . LYS A 1 104 ? 16.160 17.429 -9.605 1.00 0.00 488 LYS A C 18
ATOM 30169 O O . LYS A 1 104 ? 15.272 18.280 -9.660 1.00 0.00 488 LYS A O 18
ATOM 30188 N N . TYR A 1 105 ? 16.120 16.296 -10.296 1.00 0.00 489 TYR A N 18
ATOM 30189 C CA . TYR A 1 105 ? 15.006 15.980 -11.183 1.00 0.00 489 TYR A CA 18
ATOM 30190 C C . TYR A 1 105 ? 13.694 15.917 -10.407 1.00 0.00 489 TYR A C 18
ATOM 30191 O O . TYR A 1 105 ? 13.461 14.986 -9.637 1.00 0.00 489 TYR A O 18
ATOM 30209 N N . GLU A 1 106 ? 12.840 16.913 -10.618 1.00 0.00 490 GLU A N 18
ATOM 30210 C CA . GLU A 1 106 ? 11.551 16.971 -9.939 1.00 0.00 490 GLU A CA 18
ATOM 30211 C C . GLU A 1 106 ? 10.622 15.870 -10.442 1.00 0.00 490 GLU A C 18
ATOM 30212 O O . GLU A 1 106 ? 10.907 15.212 -11.443 1.00 0.00 490 GLU A O 18
ATOM 30224 N N . ILE A 1 107 ? 9.510 15.677 -9.741 1.00 0.00 491 ILE A N 18
ATOM 30225 C CA . ILE A 1 107 ? 8.538 14.657 -10.116 1.00 0.00 491 ILE A CA 18
ATOM 30226 C C . ILE A 1 107 ? 7.230 15.288 -10.580 1.00 0.00 491 ILE A C 18
ATOM 30227 O O . ILE A 1 107 ? 6.211 15.204 -9.895 1.00 0.00 491 ILE A O 18
ATOM 30243 N N . ALA A 1 108 ? 7.266 15.920 -11.748 1.00 0.00 492 ALA A N 18
ATOM 30244 C CA . ALA A 1 108 ? 6.082 16.562 -12.306 1.00 0.00 492 ALA A CA 18
ATOM 30245 C C . ALA A 1 108 ? 5.405 17.457 -11.274 1.00 0.00 492 ALA A C 18
ATOM 30246 O O . ALA A 1 108 ? 4.196 17.367 -11.057 1.00 0.00 492 ALA A O 18
ATOM 30253 N N . VAL A 1 109 ? 6.191 18.319 -10.638 1.00 0.00 493 VAL A N 18
ATOM 30254 C CA . VAL A 1 109 ? 5.667 19.231 -9.628 1.00 0.00 493 VAL A CA 18
ATOM 30255 C C . VAL A 1 109 ? 4.388 19.906 -10.108 1.00 0.00 493 VAL A C 18
ATOM 30256 O O . VAL A 1 109 ? 4.376 20.570 -11.144 1.00 0.00 493 VAL A O 18
ATOM 30269 N N . GLU A 1 110 ? 3.312 19.732 -9.347 1.00 0.00 494 GLU A N 18
ATOM 30270 C CA . GLU A 1 110 ? 2.026 20.325 -9.696 1.00 0.00 494 GLU A CA 18
ATOM 30271 C C . GLU A 1 110 ? 1.736 21.546 -8.828 1.00 0.00 494 GLU A C 18
ATOM 30272 O O . GLU A 1 110 ? 1.938 21.521 -7.613 1.00 0.00 494 GLU A O 18
ATOM 30284 N N . THR A 1 111 ? 1.262 22.615 -9.460 1.00 0.00 495 THR A N 18
ATOM 30285 C CA . THR A 1 111 ? 0.946 23.846 -8.747 1.00 0.00 495 THR A CA 18
ATOM 30286 C C . THR A 1 111 ? -0.526 24.209 -8.902 1.00 0.00 495 THR A C 18
ATOM 30287 O O . THR A 1 111 ? -0.928 24.792 -9.909 1.00 0.00 495 THR A O 18
ATOM 30298 N N . GLU A 1 112 ? -1.326 23.862 -7.899 1.00 0.00 496 GLU A N 18
ATOM 30299 C CA . GLU A 1 112 ? -2.755 24.152 -7.926 1.00 0.00 496 GLU A CA 18
ATOM 30300 C C . GLU A 1 112 ? -3.174 24.939 -6.688 1.00 0.00 496 GLU A C 18
ATOM 30301 O O . GLU A 1 112 ? -4.342 25.293 -6.532 1.00 0.00 496 GLU A O 18
ATOM 30313 N N . GLY A 1 1 ? 4.196 30.717 17.759 1.00 0.00 385 GLY A N 19
ATOM 30314 C CA . GLY A 1 1 ? 2.917 31.225 18.220 1.00 0.00 385 GLY A CA 19
ATOM 30315 C C . GLY A 1 1 ? 1.853 30.147 18.281 1.00 0.00 385 GLY A C 19
ATOM 30316 O O . GLY A 1 1 ? 1.462 29.712 19.364 1.00 0.00 385 GLY A O 19
ATOM 30320 N N . SER A 1 2 ? 1.382 29.716 17.115 1.00 0.00 386 SER A N 19
ATOM 30321 C CA . SER A 1 2 ? 0.352 28.686 17.040 1.00 0.00 386 SER A CA 19
ATOM 30322 C C . SER A 1 2 ? 0.921 27.321 17.415 1.00 0.00 386 SER A C 19
ATOM 30323 O O . SER A 1 2 ? 2.062 27.000 17.084 1.00 0.00 386 SER A O 19
ATOM 30331 N N . SER A 1 3 ? 0.117 26.523 18.110 1.00 0.00 387 SER A N 19
ATOM 30332 C CA . SER A 1 3 ? 0.540 25.193 18.534 1.00 0.00 387 SER A CA 19
ATOM 30333 C C . SER A 1 3 ? -0.504 24.146 18.160 1.00 0.00 387 SER A C 19
ATOM 30334 O O . SER A 1 3 ? -1.552 24.043 18.796 1.00 0.00 387 SER A O 19
ATOM 30342 N N . GLY A 1 4 ? -0.208 23.369 17.122 1.00 0.00 388 GLY A N 19
ATOM 30343 C CA . GLY A 1 4 ? -1.129 22.339 16.680 1.00 0.00 388 GLY A CA 19
ATOM 30344 C C . GLY A 1 4 ? -0.655 21.637 15.423 1.00 0.00 388 GLY A C 19
ATOM 30345 O O . GLY A 1 4 ? 0.521 21.716 15.066 1.00 0.00 388 GLY A O 19
ATOM 30349 N N . SER A 1 5 ? -1.570 20.947 14.751 1.00 0.00 389 SER A N 19
ATOM 30350 C CA . SER A 1 5 ? -1.238 20.223 13.529 1.00 0.00 389 SER A CA 19
ATOM 30351 C C . SER A 1 5 ? -0.757 21.182 12.444 1.00 0.00 389 SER A C 19
ATOM 30352 O O . SER A 1 5 ? -1.287 22.282 12.293 1.00 0.00 389 SER A O 19
ATOM 30360 N N . SER A 1 6 ? 0.252 20.755 11.691 1.00 0.00 390 SER A N 19
ATOM 30361 C CA . SER A 1 6 ? 0.808 21.576 10.621 1.00 0.00 390 SER A CA 19
ATOM 30362 C C . SER A 1 6 ? 0.459 20.996 9.254 1.00 0.00 390 SER A C 19
ATOM 30363 O O . SER A 1 6 ? 0.809 19.858 8.942 1.00 0.00 390 SER A O 19
ATOM 30371 N N . GLY A 1 7 ? -0.234 21.788 8.441 1.00 0.00 391 GLY A N 19
ATOM 30372 C CA . GLY A 1 7 ? -0.619 21.337 7.117 1.00 0.00 391 GLY A CA 19
ATOM 30373 C C . GLY A 1 7 ? -2.044 20.822 7.072 1.00 0.00 391 GLY A C 19
ATOM 30374 O O . GLY A 1 7 ? -2.629 20.499 8.106 1.00 0.00 391 GLY A O 19
ATOM 30378 N N . LYS A 1 8 ? -2.607 20.746 5.870 1.00 0.00 392 LYS A N 19
ATOM 30379 C CA . LYS A 1 8 ? -3.972 20.267 5.693 1.00 0.00 392 LYS A CA 19
ATOM 30380 C C . LYS A 1 8 ? -4.018 18.742 5.685 1.00 0.00 392 LYS A C 19
ATOM 30381 O O . LYS A 1 8 ? -3.503 18.102 4.769 1.00 0.00 392 LYS A O 19
ATOM 30400 N N . ALA A 1 9 ? -4.638 18.168 6.710 1.00 0.00 393 ALA A N 19
ATOM 30401 C CA . ALA A 1 9 ? -4.753 16.719 6.819 1.00 0.00 393 ALA A CA 19
ATOM 30402 C C . ALA A 1 9 ? -5.956 16.204 6.036 1.00 0.00 393 ALA A C 19
ATOM 30403 O O . ALA A 1 9 ? -6.793 16.984 5.580 1.00 0.00 393 ALA A O 19
ATOM 30410 N N . LEU A 1 10 ? -6.037 14.887 5.884 1.00 0.00 394 LEU A N 19
ATOM 30411 C CA . LEU A 1 10 ? -7.138 14.267 5.155 1.00 0.00 394 LEU A CA 19
ATOM 30412 C C . LEU A 1 10 ? -8.384 14.170 6.030 1.00 0.00 394 LEU A C 19
ATOM 30413 O O . LEU A 1 10 ? -9.478 13.896 5.540 1.00 0.00 394 LEU A O 19
ATOM 30429 N N . GLY A 1 11 ? -8.209 14.400 7.328 1.00 0.00 395 GLY A N 19
ATOM 30430 C CA . GLY A 1 11 ? -9.327 14.336 8.250 1.00 0.00 395 GLY A CA 19
ATOM 30431 C C . GLY A 1 11 ? -9.329 13.062 9.072 1.00 0.00 395 GLY A C 19
ATOM 30432 O O . GLY A 1 11 ? -9.156 13.102 10.290 1.00 0.00 395 GLY A O 19
ATOM 30436 N N . SER A 1 12 ? -9.526 11.929 8.406 1.00 0.00 396 SER A N 19
ATOM 30437 C CA . SER A 1 12 ? -9.554 10.639 9.084 1.00 0.00 396 SER A CA 19
ATOM 30438 C C . SER A 1 12 ? -8.145 10.078 9.244 1.00 0.00 396 SER A C 19
ATOM 30439 O O . SER A 1 12 ? -7.957 8.976 9.760 1.00 0.00 396 SER A O 19
ATOM 30447 N N . LYS A 1 13 ? -7.155 10.845 8.799 1.00 0.00 397 LYS A N 19
ATOM 30448 C CA . LYS A 1 13 ? -5.762 10.427 8.892 1.00 0.00 397 LYS A CA 19
ATOM 30449 C C . LYS A 1 13 ? -4.824 11.612 8.684 1.00 0.00 397 LYS A C 19
ATOM 30450 O O . LYS A 1 13 ? -5.271 12.735 8.454 1.00 0.00 397 LYS A O 19
ATOM 30469 N N . GLU A 1 14 ? -3.522 11.353 8.765 1.00 0.00 398 GLU A N 19
ATOM 30470 C CA . GLU A 1 14 ? -2.523 12.399 8.584 1.00 0.00 398 GLU A CA 19
ATOM 30471 C C . GLU A 1 14 ? -1.375 11.908 7.707 1.00 0.00 398 GLU A C 19
ATOM 30472 O O . GLU A 1 14 ? -0.955 10.755 7.803 1.00 0.00 398 GLU A O 19
ATOM 30484 N N . ILE A 1 15 ? -0.872 12.793 6.852 1.00 0.00 399 ILE A N 19
ATOM 30485 C CA . ILE A 1 15 ? 0.228 12.451 5.958 1.00 0.00 399 ILE A CA 19
ATOM 30486 C C . ILE A 1 15 ? 1.576 12.674 6.634 1.00 0.00 399 ILE A C 19
ATOM 30487 O O . ILE A 1 15 ? 1.899 13.775 7.082 1.00 0.00 399 ILE A O 19
ATOM 30503 N N . PRO A 1 16 ? 2.384 11.606 6.710 1.00 0.00 400 PRO A N 19
ATOM 30504 C CA . PRO A 1 16 ? 3.712 11.661 7.328 1.00 0.00 400 PRO A CA 19
ATOM 30505 C C . PRO A 1 16 ? 4.703 12.475 6.502 1.00 0.00 400 PRO A C 19
ATOM 30506 O O . PRO A 1 16 ? 5.006 12.131 5.360 1.00 0.00 400 PRO A O 19
ATOM 30517 N N . LYS A 1 17 ? 5.206 13.557 7.088 1.00 0.00 401 LYS A N 19
ATOM 30518 C CA . LYS A 1 17 ? 6.164 14.420 6.408 1.00 0.00 401 LYS A CA 19
ATOM 30519 C C . LYS A 1 17 ? 7.524 13.739 6.294 1.00 0.00 401 LYS A C 19
ATOM 30520 O O . LYS A 1 17 ? 8.282 13.678 7.261 1.00 0.00 401 LYS A O 19
ATOM 30539 N N . GLY A 1 18 ? 7.828 13.229 5.104 1.00 0.00 402 GLY A N 19
ATOM 30540 C CA . GLY A 1 18 ? 9.098 12.560 4.886 1.00 0.00 402 GLY A CA 19
ATOM 30541 C C . GLY A 1 18 ? 9.865 13.142 3.715 1.00 0.00 402 GLY A C 19
ATOM 30542 O O . GLY A 1 18 ? 9.598 14.263 3.285 1.00 0.00 402 GLY A O 19
ATOM 30546 N N . ALA A 1 19 ? 10.823 12.378 3.199 1.00 0.00 403 ALA A N 19
ATOM 30547 C CA . ALA A 1 19 ? 11.631 12.824 2.071 1.00 0.00 403 ALA A CA 19
ATOM 30548 C C . ALA A 1 19 ? 10.826 12.802 0.776 1.00 0.00 403 ALA A C 19
ATOM 30549 O O . ALA A 1 19 ? 9.626 12.529 0.786 1.00 0.00 403 ALA A O 19
ATOM 30556 N N . GLU A 1 20 ? 11.494 13.093 -0.335 1.00 0.00 404 GLU A N 19
ATOM 30557 C CA . GLU A 1 20 ? 10.839 13.108 -1.638 1.00 0.00 404 GLU A CA 19
ATOM 30558 C C . GLU A 1 20 ? 11.144 11.831 -2.415 1.00 0.00 404 GLU A C 19
ATOM 30559 O O . GLU A 1 20 ? 10.418 11.466 -3.339 1.00 0.00 404 GLU A O 19
ATOM 30571 N N . ASN A 1 21 ? 12.224 11.157 -2.034 1.00 0.00 405 ASN A N 19
ATOM 30572 C CA . ASN A 1 21 ? 12.626 9.921 -2.695 1.00 0.00 405 ASN A CA 19
ATOM 30573 C C . ASN A 1 21 ? 12.794 8.792 -1.683 1.00 0.00 405 ASN A C 19
ATOM 30574 O O . ASN A 1 21 ? 13.685 7.952 -1.816 1.00 0.00 405 ASN A O 19
ATOM 30585 N N . CYS A 1 22 ? 11.931 8.778 -0.673 1.00 0.00 406 CYS A N 19
ATOM 30586 C CA . CYS A 1 22 ? 11.983 7.752 0.362 1.00 0.00 406 CYS A CA 19
ATOM 30587 C C . CYS A 1 22 ? 11.357 6.451 -0.130 1.00 0.00 406 CYS A C 19
ATOM 30588 O O . CYS A 1 22 ? 11.406 5.428 0.555 1.00 0.00 406 CYS A O 19
ATOM 30596 N N . LEU A 1 23 ? 10.766 6.497 -1.319 1.00 0.00 407 LEU A N 19
ATOM 30597 C CA . LEU A 1 23 ? 10.128 5.322 -1.903 1.00 0.00 407 LEU A CA 19
ATOM 30598 C C . LEU A 1 23 ? 10.544 5.144 -3.359 1.00 0.00 407 LEU A C 19
ATOM 30599 O O . LEU A 1 23 ? 10.035 4.267 -4.057 1.00 0.00 407 LEU A O 19
ATOM 30615 N N . GLU A 1 24 ? 11.473 5.981 -3.811 1.00 0.00 408 GLU A N 19
ATOM 30616 C CA . GLU A 1 24 ? 11.957 5.915 -5.185 1.00 0.00 408 GLU A CA 19
ATOM 30617 C C . GLU A 1 24 ? 12.781 4.650 -5.411 1.00 0.00 408 GLU A C 19
ATOM 30618 O O . GLU A 1 24 ? 13.831 4.463 -4.799 1.00 0.00 408 GLU A O 19
ATOM 30630 N N . GLY A 1 25 ? 12.295 3.784 -6.295 1.00 0.00 409 GLY A N 19
ATOM 30631 C CA . GLY A 1 25 ? 12.997 2.548 -6.586 1.00 0.00 409 GLY A CA 19
ATOM 30632 C C . GLY A 1 25 ? 12.290 1.332 -6.021 1.00 0.00 409 GLY A C 19
ATOM 30633 O O . GLY A 1 25 ? 12.564 0.202 -6.425 1.00 0.00 409 GLY A O 19
ATOM 30637 N N . LEU A 1 26 ? 11.378 1.563 -5.083 1.00 0.00 410 LEU A N 19
ATOM 30638 C CA . LEU A 1 26 ? 10.630 0.478 -4.459 1.00 0.00 410 LEU A CA 19
ATOM 30639 C C . LEU A 1 26 ? 9.245 0.341 -5.084 1.00 0.00 410 LEU A C 19
ATOM 30640 O O . LEU A 1 26 ? 8.576 1.338 -5.356 1.00 0.00 410 LEU A O 19
ATOM 30656 N N . ILE A 1 27 ? 8.821 -0.898 -5.306 1.00 0.00 411 ILE A N 19
ATOM 30657 C CA . ILE A 1 27 ? 7.515 -1.164 -5.895 1.00 0.00 411 ILE A CA 19
ATOM 30658 C C . ILE A 1 27 ? 6.508 -1.588 -4.831 1.00 0.00 411 ILE A C 19
ATOM 30659 O O . ILE A 1 27 ? 6.875 -2.169 -3.810 1.00 0.00 411 ILE A O 19
ATOM 30675 N N . PHE A 1 28 ? 5.236 -1.294 -5.078 1.00 0.00 412 PHE A N 19
ATOM 30676 C CA . PHE A 1 28 ? 4.174 -1.645 -4.142 1.00 0.00 412 PHE A CA 19
ATOM 30677 C C . PHE A 1 28 ? 2.965 -2.213 -4.879 1.00 0.00 412 PHE A C 19
ATOM 30678 O O . PHE A 1 28 ? 2.632 -1.773 -5.979 1.00 0.00 412 PHE A O 19
ATOM 30695 N N . VAL A 1 29 ? 2.311 -3.193 -4.263 1.00 0.00 413 VAL A N 19
ATOM 30696 C CA . VAL A 1 29 ? 1.139 -3.822 -4.859 1.00 0.00 413 VAL A CA 19
ATOM 30697 C C . VAL A 1 29 ? -0.081 -3.679 -3.955 1.00 0.00 413 VAL A C 19
ATOM 30698 O O . VAL A 1 29 ? -0.156 -4.300 -2.895 1.00 0.00 413 VAL A O 19
ATOM 30711 N N . ILE A 1 30 ? -1.033 -2.857 -4.382 1.00 0.00 414 ILE A N 19
ATOM 30712 C CA . ILE A 1 30 ? -2.250 -2.634 -3.612 1.00 0.00 414 ILE A CA 19
ATOM 30713 C C . ILE A 1 30 ? -3.342 -3.622 -4.009 1.00 0.00 414 ILE A C 19
ATOM 30714 O O . ILE A 1 30 ? -3.764 -3.667 -5.165 1.00 0.00 414 ILE A O 19
ATOM 30730 N N . THR A 1 31 ? -3.797 -4.413 -3.042 1.00 0.00 415 THR A N 19
ATOM 30731 C CA . THR A 1 31 ? -4.840 -5.400 -3.290 1.00 0.00 415 THR A CA 19
ATOM 30732 C C . THR A 1 31 ? -6.077 -5.118 -2.444 1.00 0.00 415 THR A C 19
ATOM 30733 O O . THR A 1 31 ? -6.041 -5.230 -1.220 1.00 0.00 415 THR A O 19
ATOM 30744 N N . GLY A 1 32 ? -7.170 -4.752 -3.106 1.00 0.00 416 GLY A N 19
ATOM 30745 C CA . GLY A 1 32 ? -8.403 -4.461 -2.398 1.00 0.00 416 GLY A CA 19
ATOM 30746 C C . GLY A 1 32 ? -8.620 -2.974 -2.199 1.00 0.00 416 GLY A C 19
ATOM 30747 O O . GLY A 1 32 ? -7.759 -2.162 -2.540 1.00 0.00 416 GLY A O 19
ATOM 30751 N N . VAL A 1 33 ? -9.774 -2.614 -1.647 1.00 0.00 417 VAL A N 19
ATOM 30752 C CA . VAL A 1 33 ? -10.102 -1.214 -1.403 1.00 0.00 417 VAL A CA 19
ATOM 30753 C C . VAL A 1 33 ? -9.735 -0.803 0.018 1.00 0.00 417 VAL A C 19
ATOM 30754 O O . VAL A 1 33 ? -10.207 -1.395 0.989 1.00 0.00 417 VAL A O 19
ATOM 30767 N N . LEU A 1 34 ? -8.890 0.215 0.133 1.00 0.00 418 LEU A N 19
ATOM 30768 C CA . LEU A 1 34 ? -8.458 0.708 1.437 1.00 0.00 418 LEU A CA 19
ATOM 30769 C C . LEU A 1 34 ? -9.391 1.805 1.940 1.00 0.00 418 LEU A C 19
ATOM 30770 O O . LEU A 1 34 ? -9.288 2.958 1.524 1.00 0.00 418 LEU A O 19
ATOM 30786 N N . GLU A 1 35 ? -10.298 1.437 2.840 1.00 0.00 419 GLU A N 19
ATOM 30787 C CA . GLU A 1 35 ? -11.247 2.392 3.401 1.00 0.00 419 GLU A CA 19
ATOM 30788 C C . GLU A 1 35 ? -10.568 3.726 3.695 1.00 0.00 419 GLU A C 19
ATOM 30789 O O . GLU A 1 35 ? -11.215 4.773 3.718 1.00 0.00 419 GLU A O 19
ATOM 30801 N N . SER A 1 36 ? -9.258 3.680 3.920 1.00 0.00 420 SER A N 19
ATOM 30802 C CA . SER A 1 36 ? -8.491 4.883 4.218 1.00 0.00 420 SER A CA 19
ATOM 30803 C C . SER A 1 36 ? -8.339 5.753 2.973 1.00 0.00 420 SER A C 19
ATOM 30804 O O . SER A 1 36 ? -8.817 6.887 2.933 1.00 0.00 420 SER A O 19
ATOM 30812 N N . ILE A 1 37 ? -7.672 5.212 1.959 1.00 0.00 421 ILE A N 19
ATOM 30813 C CA . ILE A 1 37 ? -7.458 5.937 0.713 1.00 0.00 421 ILE A CA 19
ATOM 30814 C C . ILE A 1 37 ? -7.602 5.013 -0.492 1.00 0.00 421 ILE A C 19
ATOM 30815 O O . ILE A 1 37 ? -7.043 3.918 -0.516 1.00 0.00 421 ILE A O 19
ATOM 30831 N N . GLU A 1 38 ? -8.355 5.465 -1.491 1.00 0.00 422 GLU A N 19
ATOM 30832 C CA . GLU A 1 38 ? -8.571 4.679 -2.700 1.00 0.00 422 GLU A CA 19
ATOM 30833 C C . GLU A 1 38 ? -7.268 4.501 -3.473 1.00 0.00 422 GLU A C 19
ATOM 30834 O O . GLU A 1 38 ? -6.202 4.920 -3.020 1.00 0.00 422 GLU A O 19
ATOM 30846 N N . ARG A 1 39 ? -7.361 3.877 -4.643 1.00 0.00 423 ARG A N 19
ATOM 30847 C CA . ARG A 1 39 ? -6.190 3.641 -5.479 1.00 0.00 423 ARG A CA 19
ATOM 30848 C C . ARG A 1 39 ? -5.508 4.957 -5.842 1.00 0.00 423 ARG A C 19
ATOM 30849 O O . ARG A 1 39 ? -4.330 5.159 -5.547 1.00 0.00 423 ARG A O 19
ATOM 30870 N N . ASP A 1 40 ? -6.256 5.848 -6.484 1.00 0.00 424 ASP A N 19
ATOM 30871 C CA . ASP A 1 40 ? -5.724 7.145 -6.886 1.00 0.00 424 ASP A CA 19
ATOM 30872 C C . ASP A 1 40 ? -5.246 7.937 -5.673 1.00 0.00 424 ASP A C 19
ATOM 30873 O O . ASP A 1 40 ? -4.327 8.748 -5.773 1.00 0.00 424 ASP A O 19
ATOM 30882 N N . GLU A 1 41 ? -5.878 7.695 -4.529 1.00 0.00 425 GLU A N 19
ATOM 30883 C CA . GLU A 1 41 ? -5.518 8.388 -3.297 1.00 0.00 425 GLU A CA 19
ATOM 30884 C C . GLU A 1 41 ? -4.165 7.909 -2.779 1.00 0.00 425 GLU A C 19
ATOM 30885 O O . GLU A 1 41 ? -3.204 8.676 -2.721 1.00 0.00 425 GLU A O 19
ATOM 30897 N N . ALA A 1 42 ? -4.098 6.636 -2.405 1.00 0.00 426 ALA A N 19
ATOM 30898 C CA . ALA A 1 42 ? -2.863 6.053 -1.894 1.00 0.00 426 ALA A CA 19
ATOM 30899 C C . ALA A 1 42 ? -1.756 6.109 -2.940 1.00 0.00 426 ALA A C 19
ATOM 30900 O O . ALA A 1 42 ? -0.601 6.397 -2.624 1.00 0.00 426 ALA A O 19
ATOM 30907 N N . LYS A 1 43 ? -2.114 5.830 -4.189 1.00 0.00 427 LYS A N 19
ATOM 30908 C CA . LYS A 1 43 ? -1.151 5.848 -5.284 1.00 0.00 427 LYS A CA 19
ATOM 30909 C C . LYS A 1 43 ? -0.415 7.183 -5.339 1.00 0.00 427 LYS A C 19
ATOM 30910 O O . LYS A 1 43 ? 0.804 7.238 -5.173 1.00 0.00 427 LYS A O 19
ATOM 30929 N N . SER A 1 44 ? -1.163 8.257 -5.573 1.00 0.00 428 SER A N 19
ATOM 30930 C CA . SER A 1 44 ? -0.580 9.591 -5.652 1.00 0.00 428 SER A CA 19
ATOM 30931 C C . SER A 1 44 ? 0.469 9.792 -4.562 1.00 0.00 428 SER A C 19
ATOM 30932 O O . SER A 1 44 ? 1.403 10.579 -4.720 1.00 0.00 428 SER A O 19
ATOM 30940 N N . LEU A 1 45 ? 0.308 9.074 -3.456 1.00 0.00 429 LEU A N 19
ATOM 30941 C CA . LEU A 1 45 ? 1.240 9.172 -2.338 1.00 0.00 429 LEU A CA 19
ATOM 30942 C C . LEU A 1 45 ? 2.491 8.340 -2.598 1.00 0.00 429 LEU A C 19
ATOM 30943 O O . LEU A 1 45 ? 3.613 8.835 -2.482 1.00 0.00 429 LEU A O 19
ATOM 30959 N N . ILE A 1 46 ? 2.291 7.075 -2.953 1.00 0.00 430 ILE A N 19
ATOM 30960 C CA . ILE A 1 46 ? 3.404 6.176 -3.233 1.00 0.00 430 ILE A CA 19
ATOM 30961 C C . ILE A 1 46 ? 4.242 6.686 -4.401 1.00 0.00 430 ILE A C 19
ATOM 30962 O O . ILE A 1 46 ? 5.464 6.539 -4.411 1.00 0.00 430 ILE A O 19
ATOM 30978 N N . GLU A 1 47 ? 3.576 7.287 -5.382 1.00 0.00 431 GLU A N 19
ATOM 30979 C CA . GLU A 1 47 ? 4.261 7.819 -6.554 1.00 0.00 431 GLU A CA 19
ATOM 30980 C C . GLU A 1 47 ? 4.883 9.179 -6.250 1.00 0.00 431 GLU A C 19
ATOM 30981 O O . GLU A 1 47 ? 5.901 9.552 -6.833 1.00 0.00 431 GLU A O 19
ATOM 30993 N N . ARG A 1 48 ? 4.263 9.915 -5.333 1.00 0.00 432 ARG A N 19
ATOM 30994 C CA . ARG A 1 48 ? 4.754 11.234 -4.952 1.00 0.00 432 ARG A CA 19
ATOM 30995 C C . ARG A 1 48 ? 6.165 11.143 -4.378 1.00 0.00 432 ARG A C 19
ATOM 30996 O O . ARG A 1 48 ? 6.902 12.130 -4.357 1.00 0.00 432 ARG A O 19
ATOM 31017 N N . TYR A 1 49 ? 6.534 9.955 -3.913 1.00 0.00 433 TYR A N 19
ATOM 31018 C CA . TYR A 1 49 ? 7.855 9.737 -3.336 1.00 0.00 433 TYR A CA 19
ATOM 31019 C C . TYR A 1 49 ? 8.701 8.840 -4.235 1.00 0.00 433 TYR A C 19
ATOM 31020 O O . TYR A 1 49 ? 9.836 8.500 -3.902 1.00 0.00 433 TYR A O 19
ATOM 31038 N N . GLY A 1 50 ? 8.139 8.461 -5.379 1.00 0.00 434 GLY A N 19
ATOM 31039 C CA . GLY A 1 50 ? 8.855 7.608 -6.310 1.00 0.00 434 GLY A CA 19
ATOM 31040 C C . GLY A 1 50 ? 8.310 6.194 -6.337 1.00 0.00 434 GLY A C 19
ATOM 31041 O O . GLY A 1 50 ? 8.416 5.499 -7.347 1.00 0.00 434 GLY A O 19
ATOM 31045 N N . GLY A 1 51 ? 7.727 5.765 -5.222 1.00 0.00 435 GLY A N 19
ATOM 31046 C CA . GLY A 1 51 ? 7.174 4.425 -5.142 1.00 0.00 435 GLY A CA 19
ATOM 31047 C C . GLY A 1 51 ? 6.291 4.091 -6.328 1.00 0.00 435 GLY A C 19
ATOM 31048 O O . GLY A 1 51 ? 5.767 4.984 -6.993 1.00 0.00 435 GLY A O 19
ATOM 31052 N N . LYS A 1 52 ? 6.127 2.800 -6.596 1.00 0.00 436 LYS A N 19
ATOM 31053 C CA . LYS A 1 52 ? 5.302 2.348 -7.710 1.00 0.00 436 LYS A CA 19
ATOM 31054 C C . LYS A 1 52 ? 4.080 1.586 -7.208 1.00 0.00 436 LYS A C 19
ATOM 31055 O O . LYS A 1 52 ? 4.077 1.062 -6.094 1.00 0.00 436 LYS A O 19
ATOM 31074 N N . VAL A 1 53 ? 3.043 1.526 -8.038 1.00 0.00 437 VAL A N 19
ATOM 31075 C CA . VAL A 1 53 ? 1.816 0.825 -7.679 1.00 0.00 437 VAL A CA 19
ATOM 31076 C C . VAL A 1 53 ? 1.365 -0.103 -8.801 1.00 0.00 437 VAL A C 19
ATOM 31077 O O . VAL A 1 53 ? 1.159 0.330 -9.936 1.00 0.00 437 VAL A O 19
ATOM 31090 N N . THR A 1 54 ? 1.211 -1.383 -8.477 1.00 0.00 438 THR A N 19
ATOM 31091 C CA . THR A 1 54 ? 0.784 -2.374 -9.458 1.00 0.00 438 THR A CA 19
ATOM 31092 C C . THR A 1 54 ? -0.300 -3.281 -8.887 1.00 0.00 438 THR A C 19
ATOM 31093 O O . THR A 1 54 ? -0.406 -3.450 -7.673 1.00 0.00 438 THR A O 19
ATOM 31104 N N . GLY A 1 55 ? -1.104 -3.863 -9.772 1.00 0.00 439 GLY A N 19
ATOM 31105 C CA . GLY A 1 55 ? -2.170 -4.747 -9.336 1.00 0.00 439 GLY A CA 19
ATOM 31106 C C . GLY A 1 55 ? -1.811 -6.211 -9.498 1.00 0.00 439 GLY A C 19
ATOM 31107 O O . GLY A 1 55 ? -2.662 -7.030 -9.842 1.00 0.00 439 GLY A O 19
ATOM 31111 N N . ASN A 1 56 ? -0.548 -6.540 -9.250 1.00 0.00 440 ASN A N 19
ATOM 31112 C CA . ASN A 1 56 ? -0.078 -7.915 -9.372 1.00 0.00 440 ASN A CA 19
ATOM 31113 C C . ASN A 1 56 ? 1.216 -8.119 -8.591 1.00 0.00 440 ASN A C 19
ATOM 31114 O O . ASN A 1 56 ? 2.197 -7.403 -8.794 1.00 0.00 440 ASN A O 19
ATOM 31125 N N . VAL A 1 57 ? 1.212 -9.102 -7.696 1.00 0.00 441 VAL A N 19
ATOM 31126 C CA . VAL A 1 57 ? 2.386 -9.403 -6.885 1.00 0.00 441 VAL A CA 19
ATOM 31127 C C . VAL A 1 57 ? 3.523 -9.947 -7.743 1.00 0.00 441 VAL A C 19
ATOM 31128 O O . VAL A 1 57 ? 3.390 -10.995 -8.375 1.00 0.00 441 VAL A O 19
ATOM 31141 N N . SER A 1 58 ? 4.640 -9.228 -7.761 1.00 0.00 442 SER A N 19
ATOM 31142 C CA . SER A 1 58 ? 5.800 -9.636 -8.544 1.00 0.00 442 SER A CA 19
ATOM 31143 C C . SER A 1 58 ? 7.034 -9.774 -7.657 1.00 0.00 442 SER A C 19
ATOM 31144 O O . SER A 1 58 ? 7.103 -9.192 -6.575 1.00 0.00 442 SER A O 19
ATOM 31152 N N . LYS A 1 59 ? 8.006 -10.550 -8.124 1.00 0.00 443 LYS A N 19
ATOM 31153 C CA . LYS A 1 59 ? 9.239 -10.766 -7.376 1.00 0.00 443 LYS A CA 19
ATOM 31154 C C . LYS A 1 59 ? 9.986 -9.453 -7.168 1.00 0.00 443 LYS A C 19
ATOM 31155 O O . LYS A 1 59 ? 10.901 -9.370 -6.349 1.00 0.00 443 LYS A O 19
ATOM 31174 N N . LYS A 1 60 ? 9.590 -8.428 -7.915 1.00 0.00 444 LYS A N 19
ATOM 31175 C CA . LYS A 1 60 ? 10.220 -7.117 -7.811 1.00 0.00 444 LYS A CA 19
ATOM 31176 C C . LYS A 1 60 ? 9.571 -6.287 -6.708 1.00 0.00 444 LYS A C 19
ATOM 31177 O O . LYS A 1 60 ? 10.180 -5.359 -6.174 1.00 0.00 444 LYS A O 19
ATOM 31196 N N . THR A 1 61 ? 8.332 -6.628 -6.368 1.00 0.00 445 THR A N 19
ATOM 31197 C CA . THR A 1 61 ? 7.601 -5.915 -5.328 1.00 0.00 445 THR A CA 19
ATOM 31198 C C . THR A 1 61 ? 8.420 -5.822 -4.046 1.00 0.00 445 THR A C 19
ATOM 31199 O O . THR A 1 61 ? 8.999 -6.810 -3.595 1.00 0.00 445 THR A O 19
ATOM 31210 N N . ASN A 1 62 ? 8.464 -4.629 -3.462 1.00 0.00 446 ASN A N 19
ATOM 31211 C CA . ASN A 1 62 ? 9.212 -4.407 -2.230 1.00 0.00 446 ASN A CA 19
ATOM 31212 C C . ASN A 1 62 ? 8.293 -4.480 -1.014 1.00 0.00 446 ASN A C 19
ATOM 31213 O O . ASN A 1 62 ? 8.736 -4.779 0.095 1.00 0.00 446 ASN A O 19
ATOM 31224 N N . TYR A 1 63 ? 7.012 -4.205 -1.231 1.00 0.00 447 TYR A N 19
ATOM 31225 C CA . TYR A 1 63 ? 6.030 -4.237 -0.154 1.00 0.00 447 TYR A CA 19
ATOM 31226 C C . TYR A 1 63 ? 4.622 -4.436 -0.706 1.00 0.00 447 TYR A C 19
ATOM 31227 O O . TYR A 1 63 ? 4.204 -3.747 -1.637 1.00 0.00 447 TYR A O 19
ATOM 31245 N N . LEU A 1 64 ? 3.894 -5.383 -0.123 1.00 0.00 448 LEU A N 19
ATOM 31246 C CA . LEU A 1 64 ? 2.531 -5.674 -0.555 1.00 0.00 448 LEU A CA 19
ATOM 31247 C C . LEU A 1 64 ? 1.515 -4.979 0.346 1.00 0.00 448 LEU A C 19
ATOM 31248 O O . LEU A 1 64 ? 1.423 -5.271 1.538 1.00 0.00 448 LEU A O 19
ATOM 31264 N N . VAL A 1 65 ? 0.751 -4.058 -0.234 1.00 0.00 449 VAL A N 19
ATOM 31265 C CA . VAL A 1 65 ? -0.262 -3.323 0.515 1.00 0.00 449 VAL A CA 19
ATOM 31266 C C . VAL A 1 65 ? -1.580 -4.088 0.553 1.00 0.00 449 VAL A C 19
ATOM 31267 O O . VAL A 1 65 ? -2.396 -3.984 -0.362 1.00 0.00 449 VAL A O 19
ATOM 31280 N N . MET A 1 66 ? -1.781 -4.857 1.618 1.00 0.00 450 MET A N 19
ATOM 31281 C CA . MET A 1 66 ? -3.002 -5.639 1.776 1.00 0.00 450 MET A CA 19
ATOM 31282 C C . MET A 1 66 ? -4.100 -4.806 2.430 1.00 0.00 450 MET A C 19
ATOM 31283 O O . MET A 1 66 ? -3.839 -3.733 2.973 1.00 0.00 450 MET A O 19
ATOM 31297 N N . GLY A 1 67 ? -5.330 -5.308 2.375 1.00 0.00 451 GLY A N 19
ATOM 31298 C CA . GLY A 1 67 ? -6.449 -4.597 2.965 1.00 0.00 451 GLY A CA 19
ATOM 31299 C C . GLY A 1 67 ? -7.631 -5.504 3.243 1.00 0.00 451 GLY A C 19
ATOM 31300 O O . GLY A 1 67 ? -7.592 -6.321 4.163 1.00 0.00 451 GLY A O 19
ATOM 31304 N N . ARG A 1 68 ? -8.686 -5.359 2.448 1.00 0.00 452 ARG A N 19
ATOM 31305 C CA . ARG A 1 68 ? -9.886 -6.170 2.615 1.00 0.00 452 ARG A CA 19
ATOM 31306 C C . ARG A 1 68 ? -10.269 -6.850 1.304 1.00 0.00 452 ARG A C 19
ATOM 31307 O O . ARG A 1 68 ? -9.734 -6.524 0.245 1.00 0.00 452 ARG A O 19
ATOM 31328 N N . ASP A 1 69 ? -11.199 -7.796 1.384 1.00 0.00 453 ASP A N 19
ATOM 31329 C CA . ASP A 1 69 ? -11.655 -8.522 0.205 1.00 0.00 453 ASP A CA 19
ATOM 31330 C C . ASP A 1 69 ? -10.494 -8.795 -0.748 1.00 0.00 453 ASP A C 19
ATOM 31331 O O . ASP A 1 69 ? -10.602 -8.572 -1.953 1.00 0.00 453 ASP A O 19
ATOM 31340 N N . SER A 1 70 ? -9.385 -9.278 -0.197 1.00 0.00 454 SER A N 19
ATOM 31341 C CA . SER A 1 70 ? -8.203 -9.577 -0.997 1.00 0.00 454 SER A CA 19
ATOM 31342 C C . SER A 1 70 ? -8.112 -11.070 -1.295 1.00 0.00 454 SER A C 19
ATOM 31343 O O . SER A 1 70 ? -8.925 -11.861 -0.818 1.00 0.00 454 SER A O 19
ATOM 31351 N N . GLY A 1 71 ? -7.115 -11.449 -2.090 1.00 0.00 455 GLY A N 19
ATOM 31352 C CA . GLY A 1 71 ? -6.936 -12.846 -2.440 1.00 0.00 455 GLY A CA 19
ATOM 31353 C C . GLY A 1 71 ? -5.975 -13.558 -1.507 1.00 0.00 455 GLY A C 19
ATOM 31354 O O . GLY A 1 71 ? -5.479 -12.967 -0.549 1.00 0.00 455 GLY A O 19
ATOM 31358 N N . GLN A 1 72 ? -5.715 -14.831 -1.789 1.00 0.00 456 GLN A N 19
ATOM 31359 C CA . GLN A 1 72 ? -4.809 -15.624 -0.966 1.00 0.00 456 GLN A CA 19
ATOM 31360 C C . GLN A 1 72 ? -3.571 -16.033 -1.757 1.00 0.00 456 GLN A C 19
ATOM 31361 O O . GLN A 1 72 ? -2.542 -16.383 -1.180 1.00 0.00 456 GLN A O 19
ATOM 31375 N N . SER A 1 73 ? -3.679 -15.986 -3.081 1.00 0.00 457 SER A N 19
ATOM 31376 C CA . SER A 1 73 ? -2.569 -16.355 -3.952 1.00 0.00 457 SER A CA 19
ATOM 31377 C C . SER A 1 73 ? -1.537 -15.234 -4.021 1.00 0.00 457 SER A C 19
ATOM 31378 O O . SER A 1 73 ? -0.386 -15.455 -4.400 1.00 0.00 457 SER A O 19
ATOM 31386 N N . LYS A 1 74 ? -1.956 -14.028 -3.653 1.00 0.00 458 LYS A N 19
ATOM 31387 C CA . LYS A 1 74 ? -1.070 -12.870 -3.671 1.00 0.00 458 LYS A CA 19
ATOM 31388 C C . LYS A 1 74 ? -0.050 -12.948 -2.539 1.00 0.00 458 LYS A C 19
ATOM 31389 O O . LYS A 1 74 ? 1.118 -12.602 -2.719 1.00 0.00 458 LYS A O 19
ATOM 31408 N N . SER A 1 75 ? -0.498 -13.406 -1.375 1.00 0.00 459 SER A N 19
ATOM 31409 C CA . SER A 1 75 ? 0.376 -13.528 -0.214 1.00 0.00 459 SER A CA 19
ATOM 31410 C C . SER A 1 75 ? 1.327 -14.711 -0.371 1.00 0.00 459 SER A C 19
ATOM 31411 O O . SER A 1 75 ? 2.541 -14.569 -0.227 1.00 0.00 459 SER A O 19
ATOM 31419 N N . ASP A 1 76 ? 0.765 -15.877 -0.667 1.00 0.00 460 ASP A N 19
ATOM 31420 C CA . ASP A 1 76 ? 1.562 -17.086 -0.845 1.00 0.00 460 ASP A CA 19
ATOM 31421 C C . ASP A 1 76 ? 2.798 -16.802 -1.693 1.00 0.00 460 ASP A C 19
ATOM 31422 O O . ASP A 1 76 ? 3.900 -17.246 -1.371 1.00 0.00 460 ASP A O 19
ATOM 31431 N N . LYS A 1 77 ? 2.607 -16.061 -2.779 1.00 0.00 461 LYS A N 19
ATOM 31432 C CA . LYS A 1 77 ? 3.705 -15.717 -3.674 1.00 0.00 461 LYS A CA 19
ATOM 31433 C C . LYS A 1 77 ? 4.623 -14.680 -3.035 1.00 0.00 461 LYS A C 19
ATOM 31434 O O . LYS A 1 77 ? 5.845 -14.825 -3.052 1.00 0.00 461 LYS A O 19
ATOM 31453 N N . ALA A 1 78 ? 4.026 -13.635 -2.471 1.00 0.00 462 ALA A N 19
ATOM 31454 C CA . ALA A 1 78 ? 4.790 -12.576 -1.824 1.00 0.00 462 ALA A CA 19
ATOM 31455 C C . ALA A 1 78 ? 5.751 -13.148 -0.787 1.00 0.00 462 ALA A C 19
ATOM 31456 O O . ALA A 1 78 ? 6.951 -12.876 -0.822 1.00 0.00 462 ALA A O 19
ATOM 31463 N N . ALA A 1 79 ? 5.216 -13.942 0.135 1.00 0.00 463 ALA A N 19
ATOM 31464 C CA . ALA A 1 79 ? 6.027 -14.553 1.181 1.00 0.00 463 ALA A CA 19
ATOM 31465 C C . ALA A 1 79 ? 7.196 -15.329 0.586 1.00 0.00 463 ALA A C 19
ATOM 31466 O O . ALA A 1 79 ? 8.334 -15.196 1.035 1.00 0.00 463 ALA A O 19
ATOM 31473 N N . ALA A 1 80 ? 6.908 -16.140 -0.427 1.00 0.00 464 ALA A N 19
ATOM 31474 C CA . ALA A 1 80 ? 7.937 -16.937 -1.084 1.00 0.00 464 ALA A CA 19
ATOM 31475 C C . ALA A 1 80 ? 9.082 -16.057 -1.575 1.00 0.00 464 ALA A C 19
ATOM 31476 O O . ALA A 1 80 ? 10.235 -16.246 -1.185 1.00 0.00 464 ALA A O 19
ATOM 31483 N N . LEU A 1 81 ? 8.757 -15.097 -2.434 1.00 0.00 465 LEU A N 19
ATOM 31484 C CA . LEU A 1 81 ? 9.760 -14.188 -2.980 1.00 0.00 465 LEU A CA 19
ATOM 31485 C C . LEU A 1 81 ? 10.424 -13.381 -1.870 1.00 0.00 465 LEU A C 19
ATOM 31486 O O . LEU A 1 81 ? 11.546 -12.900 -2.025 1.00 0.00 465 LEU A O 19
ATOM 31502 N N . GLY A 1 82 ? 9.724 -13.237 -0.749 1.00 0.00 466 GLY A N 19
ATOM 31503 C CA . GLY A 1 82 ? 10.263 -12.489 0.372 1.00 0.00 466 GLY A CA 19
ATOM 31504 C C . GLY A 1 82 ? 9.833 -11.035 0.359 1.00 0.00 466 GLY A C 19
ATOM 31505 O O . GLY A 1 82 ? 10.668 -10.132 0.413 1.00 0.00 466 GLY A O 19
ATOM 31509 N N . THR A 1 83 ? 8.525 -10.807 0.286 1.00 0.00 467 THR A N 19
ATOM 31510 C CA . THR A 1 83 ? 7.985 -9.454 0.263 1.00 0.00 467 THR A CA 19
ATOM 31511 C C . THR A 1 83 ? 7.298 -9.114 1.580 1.00 0.00 467 THR A C 19
ATOM 31512 O O . THR A 1 83 ? 6.528 -9.912 2.115 1.00 0.00 467 THR A O 19
ATOM 31523 N N . LYS A 1 84 ? 7.580 -7.924 2.100 1.00 0.00 468 LYS A N 19
ATOM 31524 C CA . LYS A 1 84 ? 6.987 -7.476 3.354 1.00 0.00 468 LYS A CA 19
ATOM 31525 C C . LYS A 1 84 ? 5.529 -7.076 3.155 1.00 0.00 468 LYS A C 19
ATOM 31526 O O . LYS A 1 84 ? 5.229 -6.133 2.423 1.00 0.00 468 LYS A O 19
ATOM 31545 N N . ILE A 1 85 ? 4.627 -7.799 3.812 1.00 0.00 469 ILE A N 19
ATOM 31546 C CA . ILE A 1 85 ? 3.201 -7.518 3.708 1.00 0.00 469 ILE A CA 19
ATOM 31547 C C . ILE A 1 85 ? 2.771 -6.474 4.733 1.00 0.00 469 ILE A C 19
ATOM 31548 O O . ILE A 1 85 ? 2.973 -6.650 5.935 1.00 0.00 469 ILE A O 19
ATOM 31564 N N . ILE A 1 86 ? 2.176 -5.388 4.250 1.00 0.00 470 ILE A N 19
ATOM 31565 C CA . ILE A 1 86 ? 1.715 -4.318 5.125 1.00 0.00 470 ILE A CA 19
ATOM 31566 C C . ILE A 1 86 ? 0.368 -3.771 4.662 1.00 0.00 470 ILE A C 19
ATOM 31567 O O . ILE A 1 86 ? -0.095 -4.082 3.564 1.00 0.00 470 ILE A O 19
ATOM 31583 N N . ASP A 1 87 ? -0.254 -2.955 5.505 1.00 0.00 471 ASP A N 19
ATOM 31584 C CA . ASP A 1 87 ? -1.547 -2.362 5.182 1.00 0.00 471 ASP A CA 19
ATOM 31585 C C . ASP A 1 87 ? -1.434 -0.846 5.062 1.00 0.00 471 ASP A C 19
ATOM 31586 O O . ASP A 1 87 ? -0.384 -0.269 5.339 1.00 0.00 471 ASP A O 19
ATOM 31595 N N . GLU A 1 88 ? -2.524 -0.208 4.647 1.00 0.00 472 GLU A N 19
ATOM 31596 C CA . GLU A 1 88 ? -2.546 1.242 4.489 1.00 0.00 472 GLU A CA 19
ATOM 31597 C C . GLU A 1 88 ? -1.672 1.917 5.542 1.00 0.00 472 GLU A C 19
ATOM 31598 O O . GLU A 1 88 ? -0.899 2.824 5.233 1.00 0.00 472 GLU A O 19
ATOM 31610 N N . ASP A 1 89 ? -1.803 1.470 6.785 1.00 0.00 473 ASP A N 19
ATOM 31611 C CA . ASP A 1 89 ? -1.025 2.030 7.885 1.00 0.00 473 ASP A CA 19
ATOM 31612 C C . ASP A 1 89 ? 0.470 1.940 7.594 1.00 0.00 473 ASP A C 19
ATOM 31613 O O . ASP A 1 89 ? 1.163 2.955 7.535 1.00 0.00 473 ASP A O 19
ATOM 31622 N N . GLY A 1 90 ? 0.961 0.718 7.415 1.00 0.00 474 GLY A N 19
ATOM 31623 C CA . GLY A 1 90 ? 2.370 0.519 7.134 1.00 0.00 474 GLY A CA 19
ATOM 31624 C C . GLY A 1 90 ? 2.888 1.462 6.066 1.00 0.00 474 GLY A C 19
ATOM 31625 O O . GLY A 1 90 ? 3.867 2.178 6.281 1.00 0.00 474 GLY A O 19
ATOM 31629 N N . LEU A 1 91 ? 2.232 1.463 4.911 1.00 0.00 475 LEU A N 19
ATOM 31630 C CA . LEU A 1 91 ? 2.632 2.325 3.804 1.00 0.00 475 LEU A CA 19
ATOM 31631 C C . LEU A 1 91 ? 2.943 3.735 4.297 1.00 0.00 475 LEU A C 19
ATOM 31632 O O . LEU A 1 91 ? 3.954 4.327 3.918 1.00 0.00 475 LEU A O 19
ATOM 31648 N N . LEU A 1 92 ? 2.069 4.266 5.145 1.00 0.00 476 LEU A N 19
ATOM 31649 C CA . LEU A 1 92 ? 2.252 5.606 5.692 1.00 0.00 476 LEU A CA 19
ATOM 31650 C C . LEU A 1 92 ? 3.511 5.677 6.551 1.00 0.00 476 LEU A C 19
ATOM 31651 O O . LEU A 1 92 ? 4.312 6.600 6.418 1.00 0.00 476 LEU A O 19
ATOM 31667 N N . ASN A 1 93 ? 3.678 4.694 7.429 1.00 0.00 477 ASN A N 19
ATOM 31668 C CA . ASN A 1 93 ? 4.841 4.644 8.308 1.00 0.00 477 ASN A CA 19
ATOM 31669 C C . ASN A 1 93 ? 6.129 4.523 7.499 1.00 0.00 477 ASN A C 19
ATOM 31670 O O . ASN A 1 93 ? 7.181 5.014 7.910 1.00 0.00 477 ASN A O 19
ATOM 31681 N N . LEU A 1 94 ? 6.039 3.866 6.348 1.00 0.00 478 LEU A N 19
ATOM 31682 C CA . LEU A 1 94 ? 7.197 3.680 5.481 1.00 0.00 478 LEU A CA 19
ATOM 31683 C C . LEU A 1 94 ? 7.669 5.014 4.911 1.00 0.00 478 LEU A C 19
ATOM 31684 O O . LEU A 1 94 ? 8.824 5.152 4.506 1.00 0.00 478 LEU A O 19
ATOM 31700 N N . ILE A 1 95 ? 6.771 5.992 4.884 1.00 0.00 479 ILE A N 19
ATOM 31701 C CA . ILE A 1 95 ? 7.097 7.315 4.367 1.00 0.00 479 ILE A CA 19
ATOM 31702 C C . ILE A 1 95 ? 7.785 8.166 5.429 1.00 0.00 479 ILE A C 19
ATOM 31703 O O . ILE A 1 95 ? 8.421 9.172 5.116 1.00 0.00 479 ILE A O 19
ATOM 31719 N N . ARG A 1 96 ? 7.654 7.754 6.685 1.00 0.00 480 ARG A N 19
ATOM 31720 C CA . ARG A 1 96 ? 8.263 8.478 7.795 1.00 0.00 480 ARG A CA 19
ATOM 31721 C C . ARG A 1 96 ? 9.480 7.729 8.329 1.00 0.00 480 ARG A C 19
ATOM 31722 O O . ARG A 1 96 ? 10.309 8.297 9.042 1.00 0.00 480 ARG A O 19
ATOM 31743 N N . THR A 1 97 ? 9.583 6.450 7.981 1.00 0.00 481 THR A N 19
ATOM 31744 C CA . THR A 1 97 ? 10.697 5.624 8.426 1.00 0.00 481 THR A CA 19
ATOM 31745 C C . THR A 1 97 ? 11.785 5.547 7.361 1.00 0.00 481 THR A C 19
ATOM 31746 O O . THR A 1 97 ? 12.972 5.473 7.678 1.00 0.00 481 THR A O 19
ATOM 31757 N N . MET A 1 98 ? 11.373 5.567 6.098 1.00 0.00 482 MET A N 19
ATOM 31758 C CA . MET A 1 98 ? 12.314 5.502 4.986 1.00 0.00 482 MET A CA 19
ATOM 31759 C C . MET A 1 98 ? 13.083 6.813 4.847 1.00 0.00 482 MET A C 19
ATOM 31760 O O . MET A 1 98 ? 12.542 7.901 5.045 1.00 0.00 482 MET A O 19
ATOM 31774 N N . PRO A 1 99 ? 14.374 6.709 4.499 1.00 0.00 483 PRO A N 19
ATOM 31775 C CA . PRO A 1 99 ? 15.243 7.876 4.326 1.00 0.00 483 PRO A CA 19
ATOM 31776 C C . PRO A 1 99 ? 14.875 8.695 3.093 1.00 0.00 483 PRO A C 19
ATOM 31777 O O . PRO A 1 99 ? 13.800 8.524 2.520 1.00 0.00 483 PRO A O 19
ATOM 31788 N N . GLY A 1 100 ? 15.776 9.586 2.689 1.00 0.00 484 GLY A N 19
ATOM 31789 C CA . GLY A 1 100 ? 15.527 10.418 1.527 1.00 0.00 484 GLY A CA 19
ATOM 31790 C C . GLY A 1 100 ? 16.743 10.542 0.631 1.00 0.00 484 GLY A C 19
ATOM 31791 O O . GLY A 1 100 ? 17.844 10.138 1.006 1.00 0.00 484 GLY A O 19
ATOM 31795 N N . LYS A 1 101 ? 16.546 11.100 -0.559 1.00 0.00 485 LYS A N 19
ATOM 31796 C CA . LYS A 1 101 ? 17.635 11.275 -1.512 1.00 0.00 485 LYS A CA 19
ATOM 31797 C C . LYS A 1 101 ? 17.577 12.657 -2.157 1.00 0.00 485 LYS A C 19
ATOM 31798 O O . LYS A 1 101 ? 16.534 13.074 -2.661 1.00 0.00 485 LYS A O 19
ATOM 31817 N N . LYS A 1 102 ? 18.703 13.361 -2.138 1.00 0.00 486 LYS A N 19
ATOM 31818 C CA . LYS A 1 102 ? 18.781 14.695 -2.722 1.00 0.00 486 LYS A CA 19
ATOM 31819 C C . LYS A 1 102 ? 18.700 14.627 -4.244 1.00 0.00 486 LYS A C 19
ATOM 31820 O O . LYS A 1 102 ? 19.653 14.220 -4.908 1.00 0.00 486 LYS A O 19
ATOM 31839 N N . SER A 1 103 ? 17.557 15.031 -4.790 1.00 0.00 487 SER A N 19
ATOM 31840 C CA . SER A 1 103 ? 17.352 15.013 -6.233 1.00 0.00 487 SER A CA 19
ATOM 31841 C C . SER A 1 103 ? 18.241 16.045 -6.921 1.00 0.00 487 SER A C 19
ATOM 31842 O O . SER A 1 103 ? 18.498 17.121 -6.380 1.00 0.00 487 SER A O 19
ATOM 31850 N N . LYS A 1 104 ? 18.708 15.710 -8.119 1.00 0.00 488 LYS A N 19
ATOM 31851 C CA . LYS A 1 104 ? 19.568 16.605 -8.884 1.00 0.00 488 LYS A CA 19
ATOM 31852 C C . LYS A 1 104 ? 18.897 17.960 -9.088 1.00 0.00 488 LYS A C 19
ATOM 31853 O O . LYS A 1 104 ? 19.546 18.933 -9.473 1.00 0.00 488 LYS A O 19
ATOM 31872 N N . TYR A 1 105 ? 17.596 18.016 -8.827 1.00 0.00 489 TYR A N 19
ATOM 31873 C CA . TYR A 1 105 ? 16.838 19.252 -8.983 1.00 0.00 489 TYR A CA 19
ATOM 31874 C C . TYR A 1 105 ? 16.221 19.684 -7.656 1.00 0.00 489 TYR A C 19
ATOM 31875 O O . TYR A 1 105 ? 15.849 18.850 -6.832 1.00 0.00 489 TYR A O 19
ATOM 31893 N N . GLU A 1 106 ? 16.115 20.994 -7.459 1.00 0.00 490 GLU A N 19
ATOM 31894 C CA . GLU A 1 106 ? 15.543 21.538 -6.233 1.00 0.00 490 GLU A CA 19
ATOM 31895 C C . GLU A 1 106 ? 14.087 21.942 -6.444 1.00 0.00 490 GLU A C 19
ATOM 31896 O O . GLU A 1 106 ? 13.677 22.266 -7.559 1.00 0.00 490 GLU A O 19
ATOM 31908 N N . ILE A 1 107 ? 13.311 21.918 -5.366 1.00 0.00 491 ILE A N 19
ATOM 31909 C CA . ILE A 1 107 ? 11.901 22.282 -5.432 1.00 0.00 491 ILE A CA 19
ATOM 31910 C C . ILE A 1 107 ? 11.668 23.684 -4.881 1.00 0.00 491 ILE A C 19
ATOM 31911 O O . ILE A 1 107 ? 12.164 24.031 -3.809 1.00 0.00 491 ILE A O 19
ATOM 31927 N N . ALA A 1 108 ? 10.909 24.487 -5.620 1.00 0.00 492 ALA A N 19
ATOM 31928 C CA . ALA A 1 108 ? 10.607 25.850 -5.203 1.00 0.00 492 ALA A CA 19
ATOM 31929 C C . ALA A 1 108 ? 9.514 25.870 -4.139 1.00 0.00 492 ALA A C 19
ATOM 31930 O O . ALA A 1 108 ? 8.389 25.433 -4.382 1.00 0.00 492 ALA A O 19
ATOM 31937 N N . VAL A 1 109 ? 9.853 26.379 -2.959 1.00 0.00 493 VAL A N 19
ATOM 31938 C CA . VAL A 1 109 ? 8.901 26.456 -1.858 1.00 0.00 493 VAL A CA 19
ATOM 31939 C C . VAL A 1 109 ? 7.615 27.152 -2.291 1.00 0.00 493 VAL A C 19
ATOM 31940 O O . VAL A 1 109 ? 7.651 28.224 -2.893 1.00 0.00 493 VAL A O 19
ATOM 31953 N N . GLU A 1 110 ? 6.480 26.534 -1.979 1.00 0.00 494 GLU A N 19
ATOM 31954 C CA . GLU A 1 110 ? 5.183 27.094 -2.337 1.00 0.00 494 GLU A CA 19
ATOM 31955 C C . GLU A 1 110 ? 4.084 26.545 -1.431 1.00 0.00 494 GLU A C 19
ATOM 31956 O O . GLU A 1 110 ? 4.059 25.354 -1.117 1.00 0.00 494 GLU A O 19
ATOM 31968 N N . THR A 1 111 ? 3.176 27.422 -1.013 1.00 0.00 495 THR A N 19
ATOM 31969 C CA . THR A 1 111 ? 2.077 27.026 -0.142 1.00 0.00 495 THR A CA 19
ATOM 31970 C C . THR A 1 111 ? 1.061 26.171 -0.892 1.00 0.00 495 THR A C 19
ATOM 31971 O O . THR A 1 111 ? 1.006 26.193 -2.121 1.00 0.00 495 THR A O 19
ATOM 31982 N N . GLU A 1 112 ? 0.259 25.421 -0.143 1.00 0.00 496 GLU A N 19
ATOM 31983 C CA . GLU A 1 112 ? -0.755 24.558 -0.739 1.00 0.00 496 GLU A CA 19
ATOM 31984 C C . GLU A 1 112 ? -2.143 25.175 -0.601 1.00 0.00 496 GLU A C 19
ATOM 31985 O O . GLU A 1 112 ? -2.750 25.591 -1.588 1.00 0.00 496 GLU A O 19
ATOM 31997 N N . GLY A 1 1 ? 7.032 28.182 -12.183 1.00 0.00 385 GLY A N 20
ATOM 31998 C CA . GLY A 1 1 ? 6.754 28.688 -10.851 1.00 0.00 385 GLY A CA 20
ATOM 31999 C C . GLY A 1 1 ? 7.020 27.657 -9.772 1.00 0.00 385 GLY A C 20
ATOM 32000 O O . GLY A 1 1 ? 7.356 26.510 -10.069 1.00 0.00 385 GLY A O 20
ATOM 32004 N N . SER A 1 2 ? 6.871 28.065 -8.516 1.00 0.00 386 SER A N 20
ATOM 32005 C CA . SER A 1 2 ? 7.104 27.170 -7.389 1.00 0.00 386 SER A CA 20
ATOM 32006 C C . SER A 1 2 ? 5.879 27.112 -6.481 1.00 0.00 386 SER A C 20
ATOM 32007 O O . SER A 1 2 ? 5.430 28.132 -5.959 1.00 0.00 386 SER A O 20
ATOM 32015 N N . SER A 1 3 ? 5.344 25.909 -6.297 1.00 0.00 387 SER A N 20
ATOM 32016 C CA . SER A 1 3 ? 4.169 25.716 -5.455 1.00 0.00 387 SER A CA 20
ATOM 32017 C C . SER A 1 3 ? 4.570 25.239 -4.062 1.00 0.00 387 SER A C 20
ATOM 32018 O O . SER A 1 3 ? 5.346 24.295 -3.916 1.00 0.00 387 SER A O 20
ATOM 32026 N N . GLY A 1 4 ? 4.036 25.901 -3.040 1.00 0.00 388 GLY A N 20
ATOM 32027 C CA . GLY A 1 4 ? 4.350 25.532 -1.672 1.00 0.00 388 GLY A CA 20
ATOM 32028 C C . GLY A 1 4 ? 3.127 25.083 -0.897 1.00 0.00 388 GLY A C 20
ATOM 32029 O O . GLY A 1 4 ? 2.513 25.873 -0.180 1.00 0.00 388 GLY A O 20
ATOM 32033 N N . SER A 1 5 ? 2.769 23.811 -1.043 1.00 0.00 389 SER A N 20
ATOM 32034 C CA . SER A 1 5 ? 1.608 23.260 -0.356 1.00 0.00 389 SER A CA 20
ATOM 32035 C C . SER A 1 5 ? 1.938 22.941 1.099 1.00 0.00 389 SER A C 20
ATOM 32036 O O . SER A 1 5 ? 2.767 22.077 1.384 1.00 0.00 389 SER A O 20
ATOM 32044 N N . SER A 1 6 ? 1.283 23.646 2.016 1.00 0.00 390 SER A N 20
ATOM 32045 C CA . SER A 1 6 ? 1.509 23.443 3.442 1.00 0.00 390 SER A CA 20
ATOM 32046 C C . SER A 1 6 ? 0.253 22.902 4.119 1.00 0.00 390 SER A C 20
ATOM 32047 O O . SER A 1 6 ? -0.782 23.565 4.153 1.00 0.00 390 SER A O 20
ATOM 32055 N N . GLY A 1 7 ? 0.354 21.691 4.659 1.00 0.00 391 GLY A N 20
ATOM 32056 C CA . GLY A 1 7 ? -0.779 21.080 5.328 1.00 0.00 391 GLY A CA 20
ATOM 32057 C C . GLY A 1 7 ? -0.512 19.641 5.724 1.00 0.00 391 GLY A C 20
ATOM 32058 O O . GLY A 1 7 ? -0.810 19.233 6.847 1.00 0.00 391 GLY A O 20
ATOM 32062 N N . LYS A 1 8 ? 0.049 18.869 4.800 1.00 0.00 392 LYS A N 20
ATOM 32063 C CA . LYS A 1 8 ? 0.356 17.467 5.057 1.00 0.00 392 LYS A CA 20
ATOM 32064 C C . LYS A 1 8 ? -0.808 16.775 5.758 1.00 0.00 392 LYS A C 20
ATOM 32065 O O . LYS A 1 8 ? -0.618 16.064 6.744 1.00 0.00 392 LYS A O 20
ATOM 32084 N N . ALA A 1 9 ? -2.014 16.986 5.240 1.00 0.00 393 ALA A N 20
ATOM 32085 C CA . ALA A 1 9 ? -3.209 16.379 5.814 1.00 0.00 393 ALA A CA 20
ATOM 32086 C C . ALA A 1 9 ? -4.280 16.162 4.750 1.00 0.00 393 ALA A C 20
ATOM 32087 O O . ALA A 1 9 ? -4.471 17.001 3.868 1.00 0.00 393 ALA A O 20
ATOM 32094 N N . LEU A 1 10 ? -4.975 15.034 4.838 1.00 0.00 394 LEU A N 20
ATOM 32095 C CA . LEU A 1 10 ? -6.027 14.707 3.882 1.00 0.00 394 LEU A CA 20
ATOM 32096 C C . LEU A 1 10 ? -7.342 14.416 4.598 1.00 0.00 394 LEU A C 20
ATOM 32097 O O . LEU A 1 10 ? -7.456 14.603 5.809 1.00 0.00 394 LEU A O 20
ATOM 32113 N N . GLY A 1 11 ? -8.333 13.956 3.841 1.00 0.00 395 GLY A N 20
ATOM 32114 C CA . GLY A 1 11 ? -9.627 13.645 4.421 1.00 0.00 395 GLY A CA 20
ATOM 32115 C C . GLY A 1 11 ? -9.534 13.301 5.894 1.00 0.00 395 GLY A C 20
ATOM 32116 O O . GLY A 1 11 ? -9.620 14.181 6.750 1.00 0.00 395 GLY A O 20
ATOM 32120 N N . SER A 1 12 ? -9.361 12.017 6.191 1.00 0.00 396 SER A N 20
ATOM 32121 C CA . SER A 1 12 ? -9.263 11.558 7.572 1.00 0.00 396 SER A CA 20
ATOM 32122 C C . SER A 1 12 ? -7.927 10.863 7.819 1.00 0.00 396 SER A C 20
ATOM 32123 O O . SER A 1 12 ? -7.840 9.925 8.612 1.00 0.00 396 SER A O 20
ATOM 32131 N N . LYS A 1 13 ? -6.889 11.329 7.134 1.00 0.00 397 LYS A N 20
ATOM 32132 C CA . LYS A 1 13 ? -5.556 10.755 7.279 1.00 0.00 397 LYS A CA 20
ATOM 32133 C C . LYS A 1 13 ? -4.497 11.850 7.354 1.00 0.00 397 LYS A C 20
ATOM 32134 O O . LYS A 1 13 ? -4.681 12.941 6.817 1.00 0.00 397 LYS A O 20
ATOM 32153 N N . GLU A 1 14 ? -3.388 11.549 8.023 1.00 0.00 398 GLU A N 20
ATOM 32154 C CA . GLU A 1 14 ? -2.300 12.509 8.167 1.00 0.00 398 GLU A CA 20
ATOM 32155 C C . GLU A 1 14 ? -1.015 11.973 7.541 1.00 0.00 398 GLU A C 20
ATOM 32156 O O . GLU A 1 14 ? -0.497 10.935 7.955 1.00 0.00 398 GLU A O 20
ATOM 32168 N N . ILE A 1 15 ? -0.507 12.687 6.543 1.00 0.00 399 ILE A N 20
ATOM 32169 C CA . ILE A 1 15 ? 0.716 12.284 5.861 1.00 0.00 399 ILE A CA 20
ATOM 32170 C C . ILE A 1 15 ? 1.948 12.833 6.572 1.00 0.00 399 ILE A C 20
ATOM 32171 O O . ILE A 1 15 ? 2.108 14.041 6.748 1.00 0.00 399 ILE A O 20
ATOM 32187 N N . PRO A 1 16 ? 2.843 11.926 6.991 1.00 0.00 400 PRO A N 20
ATOM 32188 C CA . PRO A 1 16 ? 4.079 12.295 7.688 1.00 0.00 400 PRO A CA 20
ATOM 32189 C C . PRO A 1 16 ? 5.074 12.998 6.770 1.00 0.00 400 PRO A C 20
ATOM 32190 O O . PRO A 1 16 ? 5.391 12.505 5.687 1.00 0.00 400 PRO A O 20
ATOM 32201 N N . LYS A 1 17 ? 5.564 14.151 7.210 1.00 0.00 401 LYS A N 20
ATOM 32202 C CA . LYS A 1 17 ? 6.525 14.922 6.430 1.00 0.00 401 LYS A CA 20
ATOM 32203 C C . LYS A 1 17 ? 7.840 14.162 6.283 1.00 0.00 401 LYS A C 20
ATOM 32204 O O . LYS A 1 17 ? 8.640 14.100 7.216 1.00 0.00 401 LYS A O 20
ATOM 32223 N N . GLY A 1 18 ? 8.058 13.587 5.104 1.00 0.00 402 GLY A N 20
ATOM 32224 C CA . GLY A 1 18 ? 9.278 12.841 4.857 1.00 0.00 402 GLY A CA 20
ATOM 32225 C C . GLY A 1 18 ? 10.036 13.353 3.648 1.00 0.00 402 GLY A C 20
ATOM 32226 O O . GLY A 1 18 ? 9.815 14.478 3.199 1.00 0.00 402 GLY A O 20
ATOM 32230 N N . ALA A 1 19 ? 10.933 12.527 3.121 1.00 0.00 403 ALA A N 20
ATOM 32231 C CA . ALA A 1 19 ? 11.726 12.903 1.957 1.00 0.00 403 ALA A CA 20
ATOM 32232 C C . ALA A 1 19 ? 10.886 12.867 0.685 1.00 0.00 403 ALA A C 20
ATOM 32233 O O . ALA A 1 19 ? 9.677 12.642 0.736 1.00 0.00 403 ALA A O 20
ATOM 32240 N N . GLU A 1 20 ? 11.534 13.093 -0.454 1.00 0.00 404 GLU A N 20
ATOM 32241 C CA . GLU A 1 20 ? 10.844 13.088 -1.738 1.00 0.00 404 GLU A CA 20
ATOM 32242 C C . GLU A 1 20 ? 11.088 11.778 -2.482 1.00 0.00 404 GLU A C 20
ATOM 32243 O O . GLU A 1 20 ? 10.296 11.379 -3.335 1.00 0.00 404 GLU A O 20
ATOM 32255 N N . ASN A 1 21 ? 12.190 11.113 -2.151 1.00 0.00 405 ASN A N 20
ATOM 32256 C CA . ASN A 1 21 ? 12.540 9.848 -2.788 1.00 0.00 405 ASN A CA 20
ATOM 32257 C C . ASN A 1 21 ? 12.752 8.755 -1.745 1.00 0.00 405 ASN A C 20
ATOM 32258 O O . ASN A 1 21 ? 13.550 7.838 -1.946 1.00 0.00 405 ASN A O 20
ATOM 32269 N N . CYS A 1 22 ? 12.033 8.858 -0.633 1.00 0.00 406 CYS A N 20
ATOM 32270 C CA . CYS A 1 22 ? 12.142 7.877 0.441 1.00 0.00 406 CYS A CA 20
ATOM 32271 C C . CYS A 1 22 ? 11.552 6.537 0.017 1.00 0.00 406 CYS A C 20
ATOM 32272 O O . CYS A 1 22 ? 11.755 5.519 0.680 1.00 0.00 406 CYS A O 20
ATOM 32280 N N . LEU A 1 23 ? 10.819 6.543 -1.091 1.00 0.00 407 LEU A N 20
ATOM 32281 C CA . LEU A 1 23 ? 10.197 5.328 -1.604 1.00 0.00 407 LEU A CA 20
ATOM 32282 C C . LEU A 1 23 ? 10.602 5.079 -3.054 1.00 0.00 407 LEU A C 20
ATOM 32283 O O . LEU A 1 23 ? 10.081 4.175 -3.707 1.00 0.00 407 LEU A O 20
ATOM 32299 N N . GLU A 1 24 ? 11.535 5.885 -3.549 1.00 0.00 408 GLU A N 20
ATOM 32300 C CA . GLU A 1 24 ? 12.011 5.751 -4.921 1.00 0.00 408 GLU A CA 20
ATOM 32301 C C . GLU A 1 24 ? 12.699 4.405 -5.129 1.00 0.00 408 GLU A C 20
ATOM 32302 O O . GLU A 1 24 ? 13.472 3.954 -4.285 1.00 0.00 408 GLU A O 20
ATOM 32314 N N . GLY A 1 25 ? 12.411 3.767 -6.260 1.00 0.00 409 GLY A N 20
ATOM 32315 C CA . GLY A 1 25 ? 13.009 2.480 -6.559 1.00 0.00 409 GLY A CA 20
ATOM 32316 C C . GLY A 1 25 ? 12.207 1.323 -5.995 1.00 0.00 409 GLY A C 20
ATOM 32317 O O . GLY A 1 25 ? 12.208 0.226 -6.555 1.00 0.00 409 GLY A O 20
ATOM 32321 N N . LEU A 1 26 ? 11.522 1.567 -4.883 1.00 0.00 410 LEU A N 20
ATOM 32322 C CA . LEU A 1 26 ? 10.713 0.536 -4.242 1.00 0.00 410 LEU A CA 20
ATOM 32323 C C . LEU A 1 26 ? 9.377 0.369 -4.959 1.00 0.00 410 LEU A C 20
ATOM 32324 O O . LEU A 1 26 ? 8.833 1.326 -5.510 1.00 0.00 410 LEU A O 20
ATOM 32340 N N . ILE A 1 27 ? 8.852 -0.852 -4.944 1.00 0.00 411 ILE A N 20
ATOM 32341 C CA . ILE A 1 27 ? 7.578 -1.143 -5.590 1.00 0.00 411 ILE A CA 20
ATOM 32342 C C . ILE A 1 27 ? 6.558 -1.663 -4.582 1.00 0.00 411 ILE A C 20
ATOM 32343 O O . ILE A 1 27 ? 6.907 -2.374 -3.639 1.00 0.00 411 ILE A O 20
ATOM 32359 N N . PHE A 1 28 ? 5.295 -1.306 -4.790 1.00 0.00 412 PHE A N 20
ATOM 32360 C CA . PHE A 1 28 ? 4.223 -1.737 -3.900 1.00 0.00 412 PHE A CA 20
ATOM 32361 C C . PHE A 1 28 ? 3.042 -2.283 -4.697 1.00 0.00 412 PHE A C 20
ATOM 32362 O O . PHE A 1 28 ? 2.831 -1.910 -5.851 1.00 0.00 412 PHE A O 20
ATOM 32379 N N . VAL A 1 29 ? 2.274 -3.171 -4.073 1.00 0.00 413 VAL A N 20
ATOM 32380 C CA . VAL A 1 29 ? 1.114 -3.769 -4.722 1.00 0.00 413 VAL A CA 20
ATOM 32381 C C . VAL A 1 29 ? -0.130 -3.642 -3.850 1.00 0.00 413 VAL A C 20
ATOM 32382 O O . VAL A 1 29 ? -0.298 -4.380 -2.879 1.00 0.00 413 VAL A O 20
ATOM 32395 N N . ILE A 1 30 ? -1.001 -2.702 -4.205 1.00 0.00 414 ILE A N 20
ATOM 32396 C CA . ILE A 1 30 ? -2.231 -2.480 -3.455 1.00 0.00 414 ILE A CA 20
ATOM 32397 C C . ILE A 1 30 ? -3.337 -3.419 -3.923 1.00 0.00 414 ILE A C 20
ATOM 32398 O O . ILE A 1 30 ? -3.677 -3.456 -5.106 1.00 0.00 414 ILE A O 20
ATOM 32414 N N . THR A 1 31 ? -3.898 -4.177 -2.986 1.00 0.00 415 THR A N 20
ATOM 32415 C CA . THR A 1 31 ? -4.967 -5.116 -3.301 1.00 0.00 415 THR A CA 20
ATOM 32416 C C . THR A 1 31 ? -6.215 -4.826 -2.476 1.00 0.00 415 THR A C 20
ATOM 32417 O O . THR A 1 31 ? -6.127 -4.510 -1.290 1.00 0.00 415 THR A O 20
ATOM 32428 N N . GLY A 1 32 ? -7.378 -4.937 -3.111 1.00 0.00 416 GLY A N 20
ATOM 32429 C CA . GLY A 1 32 ? -8.628 -4.683 -2.419 1.00 0.00 416 GLY A CA 20
ATOM 32430 C C . GLY A 1 32 ? -9.003 -3.215 -2.418 1.00 0.00 416 GLY A C 20
ATOM 32431 O O . GLY A 1 32 ? -8.557 -2.452 -3.276 1.00 0.00 416 GLY A O 20
ATOM 32435 N N . VAL A 1 33 ? -9.827 -2.816 -1.454 1.00 0.00 417 VAL A N 20
ATOM 32436 C CA . VAL A 1 33 ? -10.262 -1.429 -1.346 1.00 0.00 417 VAL A CA 20
ATOM 32437 C C . VAL A 1 33 ? -10.192 -0.942 0.097 1.00 0.00 417 VAL A C 20
ATOM 32438 O O . VAL A 1 33 ? -10.788 -1.537 0.995 1.00 0.00 417 VAL A O 20
ATOM 32451 N N . LEU A 1 34 ? -9.459 0.145 0.313 1.00 0.00 418 LEU A N 20
ATOM 32452 C CA . LEU A 1 34 ? -9.309 0.714 1.648 1.00 0.00 418 LEU A CA 20
ATOM 32453 C C . LEU A 1 34 ? -10.235 1.912 1.836 1.00 0.00 418 LEU A C 20
ATOM 32454 O O . LEU A 1 34 ? -10.540 2.627 0.882 1.00 0.00 418 LEU A O 20
ATOM 32470 N N . GLU A 1 35 ? -10.676 2.125 3.072 1.00 0.00 419 GLU A N 20
ATOM 32471 C CA . GLU A 1 35 ? -11.565 3.237 3.384 1.00 0.00 419 GLU A CA 20
ATOM 32472 C C . GLU A 1 35 ? -10.790 4.550 3.454 1.00 0.00 419 GLU A C 20
ATOM 32473 O O . GLU A 1 35 ? -11.121 5.516 2.766 1.00 0.00 419 GLU A O 20
ATOM 32485 N N . SER A 1 36 ? -9.758 4.577 4.291 1.00 0.00 420 SER A N 20
ATOM 32486 C CA . SER A 1 36 ? -8.938 5.772 4.455 1.00 0.00 420 SER A CA 20
ATOM 32487 C C . SER A 1 36 ? -8.592 6.384 3.101 1.00 0.00 420 SER A C 20
ATOM 32488 O O . SER A 1 36 ? -8.832 7.568 2.863 1.00 0.00 420 SER A O 20
ATOM 32496 N N . ILE A 1 37 ? -8.026 5.568 2.218 1.00 0.00 421 ILE A N 20
ATOM 32497 C CA . ILE A 1 37 ? -7.648 6.028 0.887 1.00 0.00 421 ILE A CA 20
ATOM 32498 C C . ILE A 1 37 ? -7.912 4.952 -0.162 1.00 0.00 421 ILE A C 20
ATOM 32499 O O . ILE A 1 37 ? -7.481 3.809 -0.014 1.00 0.00 421 ILE A O 20
ATOM 32515 N N . GLU A 1 38 ? -8.620 5.329 -1.222 1.00 0.00 422 GLU A N 20
ATOM 32516 C CA . GLU A 1 38 ? -8.940 4.396 -2.296 1.00 0.00 422 GLU A CA 20
ATOM 32517 C C . GLU A 1 38 ? -7.694 4.055 -3.109 1.00 0.00 422 GLU A C 20
ATOM 32518 O O . GLU A 1 38 ? -6.673 4.736 -3.015 1.00 0.00 422 GLU A O 20
ATOM 32530 N N . ARG A 1 39 ? -7.788 2.996 -3.907 1.00 0.00 423 ARG A N 20
ATOM 32531 C CA . ARG A 1 39 ? -6.669 2.563 -4.736 1.00 0.00 423 ARG A CA 20
ATOM 32532 C C . ARG A 1 39 ? -5.971 3.760 -5.376 1.00 0.00 423 ARG A C 20
ATOM 32533 O O . ARG A 1 39 ? -4.742 3.831 -5.408 1.00 0.00 423 ARG A O 20
ATOM 32554 N N . ASP A 1 40 ? -6.763 4.698 -5.884 1.00 0.00 424 ASP A N 20
ATOM 32555 C CA . ASP A 1 40 ? -6.222 5.892 -6.523 1.00 0.00 424 ASP A CA 20
ATOM 32556 C C . ASP A 1 40 ? -5.451 6.743 -5.519 1.00 0.00 424 ASP A C 20
ATOM 32557 O O . ASP A 1 40 ? -4.235 6.896 -5.626 1.00 0.00 424 ASP A O 20
ATOM 32566 N N . GLU A 1 41 ? -6.167 7.295 -4.545 1.00 0.00 425 GLU A N 20
ATOM 32567 C CA . GLU A 1 41 ? -5.549 8.132 -3.523 1.00 0.00 425 GLU A CA 20
ATOM 32568 C C . GLU A 1 41 ? -4.169 7.601 -3.147 1.00 0.00 425 GLU A C 20
ATOM 32569 O O . GLU A 1 41 ? -3.149 8.205 -3.477 1.00 0.00 425 GLU A O 20
ATOM 32581 N N . ALA A 1 42 ? -4.146 6.468 -2.452 1.00 0.00 426 ALA A N 20
ATOM 32582 C CA . ALA A 1 42 ? -2.893 5.855 -2.032 1.00 0.00 426 ALA A CA 20
ATOM 32583 C C . ALA A 1 42 ? -1.847 5.928 -3.139 1.00 0.00 426 ALA A C 20
ATOM 32584 O O . ALA A 1 42 ? -0.751 6.453 -2.940 1.00 0.00 426 ALA A O 20
ATOM 32591 N N . LYS A 1 43 ? -2.192 5.397 -4.308 1.00 0.00 427 LYS A N 20
ATOM 32592 C CA . LYS A 1 43 ? -1.284 5.402 -5.448 1.00 0.00 427 LYS A CA 20
ATOM 32593 C C . LYS A 1 43 ? -0.529 6.724 -5.538 1.00 0.00 427 LYS A C 20
ATOM 32594 O O . LYS A 1 43 ? 0.698 6.758 -5.436 1.00 0.00 427 LYS A O 20
ATOM 32613 N N . SER A 1 44 ? -1.270 7.812 -5.726 1.00 0.00 428 SER A N 20
ATOM 32614 C CA . SER A 1 44 ? -0.670 9.137 -5.831 1.00 0.00 428 SER A CA 20
ATOM 32615 C C . SER A 1 44 ? 0.413 9.328 -4.773 1.00 0.00 428 SER A C 20
ATOM 32616 O O . SER A 1 44 ? 1.412 10.009 -5.006 1.00 0.00 428 SER A O 20
ATOM 32624 N N . LEU A 1 45 ? 0.206 8.723 -3.608 1.00 0.00 429 LEU A N 20
ATOM 32625 C CA . LEU A 1 45 ? 1.163 8.826 -2.512 1.00 0.00 429 LEU A CA 20
ATOM 32626 C C . LEU A 1 45 ? 2.424 8.021 -2.813 1.00 0.00 429 LEU A C 20
ATOM 32627 O O . LEU A 1 45 ? 3.506 8.584 -2.982 1.00 0.00 429 LEU A O 20
ATOM 32643 N N . ILE A 1 46 ? 2.276 6.702 -2.879 1.00 0.00 430 ILE A N 20
ATOM 32644 C CA . ILE A 1 46 ? 3.401 5.821 -3.163 1.00 0.00 430 ILE A CA 20
ATOM 32645 C C . ILE A 1 46 ? 4.231 6.347 -4.330 1.00 0.00 430 ILE A C 20
ATOM 32646 O O . ILE A 1 46 ? 5.449 6.174 -4.365 1.00 0.00 430 ILE A O 20
ATOM 32662 N N . GLU A 1 47 ? 3.562 6.991 -5.281 1.00 0.00 431 GLU A N 20
ATOM 32663 C CA . GLU A 1 47 ? 4.239 7.543 -6.449 1.00 0.00 431 GLU A CA 20
ATOM 32664 C C . GLU A 1 47 ? 4.781 8.938 -6.154 1.00 0.00 431 GLU A C 20
ATOM 32665 O O . GLU A 1 47 ? 5.737 9.390 -6.785 1.00 0.00 431 GLU A O 20
ATOM 32677 N N . ARG A 1 48 ? 4.164 9.616 -5.192 1.00 0.00 432 ARG A N 20
ATOM 32678 C CA . ARG A 1 48 ? 4.583 10.960 -4.814 1.00 0.00 432 ARG A CA 20
ATOM 32679 C C . ARG A 1 48 ? 5.986 10.944 -4.215 1.00 0.00 432 ARG A C 20
ATOM 32680 O O . ARG A 1 48 ? 6.642 11.981 -4.118 1.00 0.00 432 ARG A O 20
ATOM 32701 N N . TYR A 1 49 ? 6.439 9.761 -3.815 1.00 0.00 433 TYR A N 20
ATOM 32702 C CA . TYR A 1 49 ? 7.763 9.611 -3.223 1.00 0.00 433 TYR A CA 20
ATOM 32703 C C . TYR A 1 49 ? 8.657 8.740 -4.101 1.00 0.00 433 TYR A C 20
ATOM 32704 O O . TYR A 1 49 ? 9.771 8.389 -3.717 1.00 0.00 433 TYR A O 20
ATOM 32722 N N . GLY A 1 50 ? 8.157 8.395 -5.284 1.00 0.00 434 GLY A N 20
ATOM 32723 C CA . GLY A 1 50 ? 8.922 7.568 -6.200 1.00 0.00 434 GLY A CA 20
ATOM 32724 C C . GLY A 1 50 ? 8.403 6.146 -6.269 1.00 0.00 434 GLY A C 20
ATOM 32725 O O . GLY A 1 50 ? 8.388 5.534 -7.336 1.00 0.00 434 GLY A O 20
ATOM 32729 N N . GLY A 1 51 ? 7.976 5.617 -5.126 1.00 0.00 435 GLY A N 20
ATOM 32730 C CA . GLY A 1 51 ? 7.462 4.261 -5.082 1.00 0.00 435 GLY A CA 20
ATOM 32731 C C . GLY A 1 51 ? 6.557 3.946 -6.257 1.00 0.00 435 GLY A C 20
ATOM 32732 O O . GLY A 1 51 ? 5.877 4.828 -6.781 1.00 0.00 435 GLY A O 20
ATOM 32736 N N . LYS A 1 52 ? 6.550 2.685 -6.675 1.00 0.00 436 LYS A N 20
ATOM 32737 C CA . LYS A 1 52 ? 5.724 2.254 -7.797 1.00 0.00 436 LYS A CA 20
ATOM 32738 C C . LYS A 1 52 ? 4.513 1.465 -7.308 1.00 0.00 436 LYS A C 20
ATOM 32739 O O . LYS A 1 52 ? 4.461 1.041 -6.154 1.00 0.00 436 LYS A O 20
ATOM 32758 N N . VAL A 1 53 ? 3.543 1.270 -8.196 1.00 0.00 437 VAL A N 20
ATOM 32759 C CA . VAL A 1 53 ? 2.334 0.528 -7.856 1.00 0.00 437 VAL A CA 20
ATOM 32760 C C . VAL A 1 53 ? 1.962 -0.453 -8.961 1.00 0.00 437 VAL A C 20
ATOM 32761 O O . VAL A 1 53 ? 1.942 -0.099 -10.141 1.00 0.00 437 VAL A O 20
ATOM 32774 N N . THR A 1 54 ? 1.668 -1.690 -8.573 1.00 0.00 438 THR A N 20
ATOM 32775 C CA . THR A 1 54 ? 1.297 -2.724 -9.530 1.00 0.00 438 THR A CA 20
ATOM 32776 C C . THR A 1 54 ? 0.221 -3.641 -8.961 1.00 0.00 438 THR A C 20
ATOM 32777 O O . THR A 1 54 ? 0.348 -4.147 -7.847 1.00 0.00 438 THR A O 20
ATOM 32788 N N . GLY A 1 55 ? -0.841 -3.851 -9.733 1.00 0.00 439 GLY A N 20
ATOM 32789 C CA . GLY A 1 55 ? -1.925 -4.708 -9.288 1.00 0.00 439 GLY A CA 20
ATOM 32790 C C . GLY A 1 55 ? -1.477 -6.138 -9.060 1.00 0.00 439 GLY A C 20
ATOM 32791 O O . GLY A 1 55 ? -2.024 -6.839 -8.210 1.00 0.00 439 GLY A O 20
ATOM 32795 N N . ASN A 1 56 ? -0.479 -6.573 -9.823 1.00 0.00 440 ASN A N 20
ATOM 32796 C CA . ASN A 1 56 ? 0.040 -7.930 -9.702 1.00 0.00 440 ASN A CA 20
ATOM 32797 C C . ASN A 1 56 ? 1.383 -7.936 -8.978 1.00 0.00 440 ASN A C 20
ATOM 32798 O O . ASN A 1 56 ? 2.225 -7.067 -9.202 1.00 0.00 440 ASN A O 20
ATOM 32809 N N . VAL A 1 57 ? 1.575 -8.923 -8.108 1.00 0.00 441 VAL A N 20
ATOM 32810 C CA . VAL A 1 57 ? 2.815 -9.044 -7.351 1.00 0.00 441 VAL A CA 20
ATOM 32811 C C . VAL A 1 57 ? 3.941 -9.588 -8.224 1.00 0.00 441 VAL A C 20
ATOM 32812 O O . VAL A 1 57 ? 3.795 -10.629 -8.865 1.00 0.00 441 VAL A O 20
ATOM 32825 N N . SER A 1 58 ? 5.064 -8.878 -8.243 1.00 0.00 442 SER A N 20
ATOM 32826 C CA . SER A 1 58 ? 6.214 -9.289 -9.040 1.00 0.00 442 SER A CA 20
ATOM 32827 C C . SER A 1 58 ? 7.453 -9.447 -8.163 1.00 0.00 442 SER A C 20
ATOM 32828 O O . SER A 1 58 ? 7.452 -9.070 -6.992 1.00 0.00 442 SER A O 20
ATOM 32836 N N . LYS A 1 59 ? 8.510 -10.009 -8.741 1.00 0.00 443 LYS A N 20
ATOM 32837 C CA . LYS A 1 59 ? 9.758 -10.217 -8.015 1.00 0.00 443 LYS A CA 20
ATOM 32838 C C . LYS A 1 59 ? 10.354 -8.888 -7.565 1.00 0.00 443 LYS A C 20
ATOM 32839 O O . LYS A 1 59 ? 10.988 -8.804 -6.513 1.00 0.00 443 LYS A O 20
ATOM 32858 N N . LYS A 1 60 ? 10.147 -7.849 -8.368 1.00 0.00 444 LYS A N 20
ATOM 32859 C CA . LYS A 1 60 ? 10.661 -6.522 -8.051 1.00 0.00 444 LYS A CA 20
ATOM 32860 C C . LYS A 1 60 ? 9.908 -5.913 -6.873 1.00 0.00 444 LYS A C 20
ATOM 32861 O O . LYS A 1 60 ? 10.392 -4.983 -6.227 1.00 0.00 444 LYS A O 20
ATOM 32880 N N . THR A 1 61 ? 8.722 -6.445 -6.596 1.00 0.00 445 THR A N 20
ATOM 32881 C CA . THR A 1 61 ? 7.902 -5.954 -5.496 1.00 0.00 445 THR A CA 20
ATOM 32882 C C . THR A 1 61 ? 8.704 -5.885 -4.201 1.00 0.00 445 THR A C 20
ATOM 32883 O O . THR A 1 61 ? 9.418 -6.824 -3.851 1.00 0.00 445 THR A O 20
ATOM 32894 N N . ASN A 1 62 ? 8.581 -4.767 -3.493 1.00 0.00 446 ASN A N 20
ATOM 32895 C CA . ASN A 1 62 ? 9.296 -4.576 -2.236 1.00 0.00 446 ASN A CA 20
ATOM 32896 C C . ASN A 1 62 ? 8.344 -4.680 -1.049 1.00 0.00 446 ASN A C 20
ATOM 32897 O O . ASN A 1 62 ? 8.763 -4.965 0.073 1.00 0.00 446 ASN A O 20
ATOM 32908 N N . TYR A 1 63 ? 7.061 -4.448 -1.303 1.00 0.00 447 TYR A N 20
ATOM 32909 C CA . TYR A 1 63 ? 6.050 -4.514 -0.255 1.00 0.00 447 TYR A CA 20
ATOM 32910 C C . TYR A 1 63 ? 4.671 -4.797 -0.845 1.00 0.00 447 TYR A C 20
ATOM 32911 O O . TYR A 1 63 ? 4.408 -4.496 -2.010 1.00 0.00 447 TYR A O 20
ATOM 32929 N N . LEU A 1 64 ? 3.795 -5.377 -0.033 1.00 0.00 448 LEU A N 20
ATOM 32930 C CA . LEU A 1 64 ? 2.443 -5.702 -0.472 1.00 0.00 448 LEU A CA 20
ATOM 32931 C C . LEU A 1 64 ? 1.405 -5.006 0.403 1.00 0.00 448 LEU A C 20
ATOM 32932 O O . LEU A 1 64 ? 1.183 -5.395 1.550 1.00 0.00 448 LEU A O 20
ATOM 32948 N N . VAL A 1 65 ? 0.769 -3.976 -0.147 1.00 0.00 449 VAL A N 20
ATOM 32949 C CA . VAL A 1 65 ? -0.248 -3.228 0.582 1.00 0.00 449 VAL A CA 20
ATOM 32950 C C . VAL A 1 65 ? -1.573 -3.982 0.605 1.00 0.00 449 VAL A C 20
ATOM 32951 O O . VAL A 1 65 ? -2.351 -3.919 -0.347 1.00 0.00 449 VAL A O 20
ATOM 32964 N N . MET A 1 66 ? -1.823 -4.694 1.699 1.00 0.00 450 MET A N 20
ATOM 32965 C CA . MET A 1 66 ? -3.056 -5.459 1.846 1.00 0.00 450 MET A CA 20
ATOM 32966 C C . MET A 1 66 ? -4.219 -4.549 2.227 1.00 0.00 450 MET A C 20
ATOM 32967 O O . MET A 1 66 ? -4.024 -3.375 2.540 1.00 0.00 450 MET A O 20
ATOM 32981 N N . GLY A 1 67 ? -5.429 -5.098 2.198 1.00 0.00 451 GLY A N 20
ATOM 32982 C CA . GLY A 1 67 ? -6.605 -4.320 2.542 1.00 0.00 451 GLY A CA 20
ATOM 32983 C C . GLY A 1 67 ? -7.776 -5.190 2.953 1.00 0.00 451 GLY A C 20
ATOM 32984 O O . GLY A 1 67 ? -7.776 -5.770 4.039 1.00 0.00 451 GLY A O 20
ATOM 32988 N N . ARG A 1 68 ? -8.778 -5.281 2.084 1.00 0.00 452 ARG A N 20
ATOM 32989 C CA . ARG A 1 68 ? -9.962 -6.084 2.364 1.00 0.00 452 ARG A CA 20
ATOM 32990 C C . ARG A 1 68 ? -10.293 -6.993 1.184 1.00 0.00 452 ARG A C 20
ATOM 32991 O O . ARG A 1 68 ? -9.682 -6.894 0.120 1.00 0.00 452 ARG A O 20
ATOM 33012 N N . ASP A 1 69 ? -11.263 -7.879 1.380 1.00 0.00 453 ASP A N 20
ATOM 33013 C CA . ASP A 1 69 ? -11.677 -8.806 0.333 1.00 0.00 453 ASP A CA 20
ATOM 33014 C C . ASP A 1 69 ? -10.485 -9.229 -0.520 1.00 0.00 453 ASP A C 20
ATOM 33015 O O . ASP A 1 69 ? -10.598 -9.370 -1.737 1.00 0.00 453 ASP A O 20
ATOM 33024 N N . SER A 1 70 ? -9.341 -9.428 0.128 1.00 0.00 454 SER A N 20
ATOM 33025 C CA . SER A 1 70 ? -8.127 -9.831 -0.571 1.00 0.00 454 SER A CA 20
ATOM 33026 C C . SER A 1 70 ? -8.102 -11.340 -0.793 1.00 0.00 454 SER A C 20
ATOM 33027 O O . SER A 1 70 ? -9.065 -12.040 -0.483 1.00 0.00 454 SER A O 20
ATOM 33035 N N . GLY A 1 71 ? -6.992 -11.835 -1.332 1.00 0.00 455 GLY A N 20
ATOM 33036 C CA . GLY A 1 71 ? -6.861 -13.257 -1.587 1.00 0.00 455 GLY A CA 20
ATOM 33037 C C . GLY A 1 71 ? -5.599 -13.841 -0.982 1.00 0.00 455 GLY A C 20
ATOM 33038 O O . GLY A 1 71 ? -4.548 -13.200 -0.986 1.00 0.00 455 GLY A O 20
ATOM 33042 N N . GLN A 1 72 ? -5.704 -15.059 -0.460 1.00 0.00 456 GLN A N 20
ATOM 33043 C CA . GLN A 1 72 ? -4.562 -15.727 0.153 1.00 0.00 456 GLN A CA 20
ATOM 33044 C C . GLN A 1 72 ? -3.516 -16.090 -0.896 1.00 0.00 456 GLN A C 20
ATOM 33045 O O . GLN A 1 72 ? -2.383 -16.437 -0.562 1.00 0.00 456 GLN A O 20
ATOM 33059 N N . SER A 1 73 ? -3.903 -16.006 -2.164 1.00 0.00 457 SER A N 20
ATOM 33060 C CA . SER A 1 73 ? -3.000 -16.330 -3.262 1.00 0.00 457 SER A CA 20
ATOM 33061 C C . SER A 1 73 ? -1.953 -15.235 -3.445 1.00 0.00 457 SER A C 20
ATOM 33062 O O . SER A 1 73 ? -0.767 -15.515 -3.619 1.00 0.00 457 SER A O 20
ATOM 33070 N N . LYS A 1 74 ? -2.401 -13.984 -3.405 1.00 0.00 458 LYS A N 20
ATOM 33071 C CA . LYS A 1 74 ? -1.505 -12.845 -3.564 1.00 0.00 458 LYS A CA 20
ATOM 33072 C C . LYS A 1 74 ? -0.374 -12.895 -2.542 1.00 0.00 458 LYS A C 20
ATOM 33073 O O . LYS A 1 74 ? 0.796 -12.734 -2.889 1.00 0.00 458 LYS A O 20
ATOM 33092 N N . SER A 1 75 ? -0.731 -13.119 -1.282 1.00 0.00 459 SER A N 20
ATOM 33093 C CA . SER A 1 75 ? 0.255 -13.188 -0.209 1.00 0.00 459 SER A CA 20
ATOM 33094 C C . SER A 1 75 ? 1.121 -14.436 -0.347 1.00 0.00 459 SER A C 20
ATOM 33095 O O . SER A 1 75 ? 2.306 -14.422 -0.012 1.00 0.00 459 SER A O 20
ATOM 33103 N N . ASP A 1 76 ? 0.522 -15.513 -0.841 1.00 0.00 460 ASP A N 20
ATOM 33104 C CA . ASP A 1 76 ? 1.238 -16.770 -1.025 1.00 0.00 460 ASP A CA 20
ATOM 33105 C C . ASP A 1 76 ? 2.421 -16.588 -1.969 1.00 0.00 460 ASP A C 20
ATOM 33106 O O . ASP A 1 76 ? 3.510 -17.109 -1.726 1.00 0.00 460 ASP A O 20
ATOM 33115 N N . LYS A 1 77 ? 2.201 -15.847 -3.050 1.00 0.00 461 LYS A N 20
ATOM 33116 C CA . LYS A 1 77 ? 3.248 -15.596 -4.033 1.00 0.00 461 LYS A CA 20
ATOM 33117 C C . LYS A 1 77 ? 4.225 -14.538 -3.528 1.00 0.00 461 LYS A C 20
ATOM 33118 O O . LYS A 1 77 ? 5.420 -14.596 -3.816 1.00 0.00 461 LYS A O 20
ATOM 33137 N N . ALA A 1 78 ? 3.708 -13.574 -2.774 1.00 0.00 462 ALA A N 20
ATOM 33138 C CA . ALA A 1 78 ? 4.536 -12.506 -2.227 1.00 0.00 462 ALA A CA 20
ATOM 33139 C C . ALA A 1 78 ? 5.576 -13.059 -1.258 1.00 0.00 462 ALA A C 20
ATOM 33140 O O . ALA A 1 78 ? 6.773 -12.821 -1.416 1.00 0.00 462 ALA A O 20
ATOM 33147 N N . ALA A 1 79 ? 5.111 -13.796 -0.255 1.00 0.00 463 ALA A N 20
ATOM 33148 C CA . ALA A 1 79 ? 6.002 -14.384 0.738 1.00 0.00 463 ALA A CA 20
ATOM 33149 C C . ALA A 1 79 ? 7.063 -15.255 0.076 1.00 0.00 463 ALA A C 20
ATOM 33150 O O . ALA A 1 79 ? 8.210 -15.300 0.522 1.00 0.00 463 ALA A O 20
ATOM 33157 N N . ALA A 1 80 ? 6.674 -15.948 -0.990 1.00 0.00 464 ALA A N 20
ATOM 33158 C CA . ALA A 1 80 ? 7.593 -16.817 -1.713 1.00 0.00 464 ALA A CA 20
ATOM 33159 C C . ALA A 1 80 ? 8.798 -16.036 -2.227 1.00 0.00 464 ALA A C 20
ATOM 33160 O O . ALA A 1 80 ? 9.944 -16.443 -2.031 1.00 0.00 464 ALA A O 20
ATOM 33167 N N . LEU A 1 81 ? 8.532 -14.914 -2.886 1.00 0.00 465 LEU A N 20
ATOM 33168 C CA . LEU A 1 81 ? 9.595 -14.076 -3.430 1.00 0.00 465 LEU A CA 20
ATOM 33169 C C . LEU A 1 81 ? 10.349 -13.361 -2.313 1.00 0.00 465 LEU A C 20
ATOM 33170 O O . LEU A 1 81 ? 11.516 -13.003 -2.468 1.00 0.00 465 LEU A O 20
ATOM 33186 N N . GLY A 1 82 ? 9.673 -13.157 -1.186 1.00 0.00 466 GLY A N 20
ATOM 33187 C CA . GLY A 1 82 ? 10.296 -12.487 -0.059 1.00 0.00 466 GLY A CA 20
ATOM 33188 C C . GLY A 1 82 ? 9.856 -11.042 0.072 1.00 0.00 466 GLY A C 20
ATOM 33189 O O . GLY A 1 82 ? 10.687 -10.138 0.171 1.00 0.00 466 GLY A O 20
ATOM 33193 N N . THR A 1 83 ? 8.545 -10.822 0.072 1.00 0.00 467 THR A N 20
ATOM 33194 C CA . THR A 1 83 ? 7.996 -9.477 0.189 1.00 0.00 467 THR A CA 20
ATOM 33195 C C . THR A 1 83 ? 7.236 -9.305 1.499 1.00 0.00 467 THR A C 20
ATOM 33196 O O . THR A 1 83 ? 6.546 -10.218 1.952 1.00 0.00 467 THR A O 20
ATOM 33207 N N . LYS A 1 84 ? 7.365 -8.129 2.103 1.00 0.00 468 LYS A N 20
ATOM 33208 C CA . LYS A 1 84 ? 6.689 -7.835 3.360 1.00 0.00 468 LYS A CA 20
ATOM 33209 C C . LYS A 1 84 ? 5.270 -7.334 3.111 1.00 0.00 468 LYS A C 20
ATOM 33210 O O . LYS A 1 84 ? 5.029 -6.560 2.184 1.00 0.00 468 LYS A O 20
ATOM 33229 N N . ILE A 1 85 ? 4.335 -7.780 3.944 1.00 0.00 469 ILE A N 20
ATOM 33230 C CA . ILE A 1 85 ? 2.941 -7.374 3.814 1.00 0.00 469 ILE A CA 20
ATOM 33231 C C . ILE A 1 85 ? 2.580 -6.311 4.846 1.00 0.00 469 ILE A C 20
ATOM 33232 O O . ILE A 1 85 ? 2.711 -6.532 6.051 1.00 0.00 469 ILE A O 20
ATOM 33248 N N . ILE A 1 86 ? 2.123 -5.160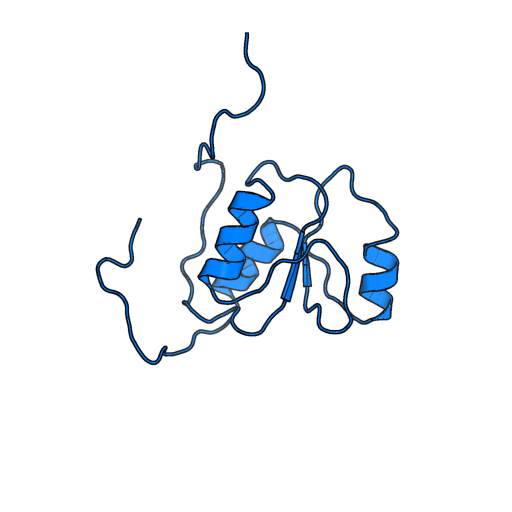 4.367 1.00 0.00 470 ILE A N 20
ATOM 33249 C CA . ILE A 1 86 ? 1.739 -4.064 5.248 1.00 0.00 470 ILE A CA 20
ATOM 33250 C C . ILE A 1 86 ? 0.316 -3.599 4.960 1.00 0.00 470 ILE A C 20
ATOM 33251 O O . ILE A 1 86 ? -0.353 -4.127 4.071 1.00 0.00 470 ILE A O 20
ATOM 33267 N N . ASP A 1 87 ? -0.141 -2.607 5.716 1.00 0.00 471 ASP A N 20
ATOM 33268 C CA . ASP A 1 87 ? -1.484 -2.067 5.540 1.00 0.00 471 ASP A CA 20
ATOM 33269 C C . ASP A 1 87 ? -1.439 -0.560 5.308 1.00 0.00 471 ASP A C 20
ATOM 33270 O O . ASP A 1 87 ? -0.410 0.079 5.522 1.00 0.00 471 ASP A O 20
ATOM 33279 N N . GLU A 1 88 ? -2.561 -0.001 4.867 1.00 0.00 472 GLU A N 20
ATOM 33280 C CA . GLU A 1 88 ? -2.648 1.431 4.604 1.00 0.00 472 GLU A CA 20
ATOM 33281 C C . GLU A 1 88 ? -1.886 2.225 5.660 1.00 0.00 472 GLU A C 20
ATOM 33282 O O . GLU A 1 88 ? -1.351 3.298 5.379 1.00 0.00 472 GLU A O 20
ATOM 33294 N N . ASP A 1 89 ? -1.841 1.691 6.875 1.00 0.00 473 ASP A N 20
ATOM 33295 C CA . ASP A 1 89 ? -1.144 2.349 7.975 1.00 0.00 473 ASP A CA 20
ATOM 33296 C C . ASP A 1 89 ? 0.367 2.188 7.834 1.00 0.00 473 ASP A C 20
ATOM 33297 O O . ASP A 1 89 ? 1.124 3.134 8.045 1.00 0.00 473 ASP A O 20
ATOM 33306 N N . GLY A 1 90 ? 0.798 0.982 7.477 1.00 0.00 474 GLY A N 20
ATOM 33307 C CA . GLY A 1 90 ? 2.216 0.719 7.316 1.00 0.00 474 GLY A CA 20
ATOM 33308 C C . GLY A 1 90 ? 2.854 1.603 6.262 1.00 0.00 474 GLY A C 20
ATOM 33309 O O . GLY A 1 90 ? 4.009 2.007 6.396 1.00 0.00 474 GLY A O 20
ATOM 33313 N N . LEU A 1 91 ? 2.100 1.904 5.210 1.00 0.00 475 LEU A N 20
ATOM 33314 C CA . LEU A 1 91 ? 2.599 2.744 4.127 1.00 0.00 475 LEU A CA 20
ATOM 33315 C C . LEU A 1 91 ? 3.011 4.117 4.649 1.00 0.00 475 LEU A C 20
ATOM 33316 O O . LEU A 1 91 ? 4.125 4.579 4.400 1.00 0.00 475 LEU A O 20
ATOM 33332 N N . LEU A 1 92 ? 2.107 4.763 5.377 1.00 0.00 476 LEU A N 20
ATOM 33333 C CA . LEU A 1 92 ? 2.377 6.083 5.937 1.00 0.00 476 LEU A CA 20
ATOM 33334 C C . LEU A 1 92 ? 3.700 6.092 6.696 1.00 0.00 476 LEU A C 20
ATOM 33335 O O . LEU A 1 92 ? 4.539 6.967 6.488 1.00 0.00 476 LEU A O 20
ATOM 33351 N N . ASN A 1 93 ? 3.880 5.111 7.574 1.00 0.00 477 ASN A N 20
ATOM 33352 C CA . ASN A 1 93 ? 5.102 5.005 8.363 1.00 0.00 477 ASN A CA 20
ATOM 33353 C C . ASN A 1 93 ? 6.327 4.915 7.458 1.00 0.00 477 ASN A C 20
ATOM 33354 O O . ASN A 1 93 ? 7.340 5.573 7.698 1.00 0.00 477 ASN A O 20
ATOM 33365 N N . LEU A 1 94 ? 6.227 4.096 6.417 1.00 0.00 478 LEU A N 20
ATOM 33366 C CA . LEU A 1 94 ? 7.326 3.919 5.474 1.00 0.00 478 LEU A CA 20
ATOM 33367 C C . LEU A 1 94 ? 7.784 5.262 4.913 1.00 0.00 478 LEU A C 20
ATOM 33368 O O . LEU A 1 94 ? 8.883 5.376 4.369 1.00 0.00 478 LEU A O 20
ATOM 33384 N N . ILE A 1 95 ? 6.936 6.275 5.052 1.00 0.00 479 ILE A N 20
ATOM 33385 C CA . ILE A 1 95 ? 7.255 7.610 4.562 1.00 0.00 479 ILE A CA 20
ATOM 33386 C C . ILE A 1 95 ? 8.024 8.410 5.608 1.00 0.00 479 ILE A C 20
ATOM 33387 O O . ILE A 1 95 ? 8.810 9.296 5.272 1.00 0.00 479 ILE A O 20
ATOM 33403 N N . ARG A 1 96 ? 7.791 8.092 6.877 1.00 0.00 480 ARG A N 20
ATOM 33404 C CA . ARG A 1 96 ? 8.462 8.780 7.973 1.00 0.00 480 ARG A CA 20
ATOM 33405 C C . ARG A 1 96 ? 9.656 7.973 8.473 1.00 0.00 480 ARG A C 20
ATOM 33406 O O . ARG A 1 96 ? 10.494 8.480 9.220 1.00 0.00 480 ARG A O 20
ATOM 33427 N N . THR A 1 97 ? 9.728 6.712 8.057 1.00 0.00 481 THR A N 20
ATOM 33428 C CA . THR A 1 97 ? 10.817 5.834 8.463 1.00 0.00 481 THR A CA 20
ATOM 33429 C C . THR A 1 97 ? 11.909 5.784 7.401 1.00 0.00 481 THR A C 20
ATOM 33430 O O . THR A 1 97 ? 13.097 5.834 7.716 1.00 0.00 481 THR A O 20
ATOM 33441 N N . MET A 1 98 ? 11.498 5.686 6.141 1.00 0.00 482 MET A N 20
ATOM 33442 C CA . MET A 1 98 ? 12.442 5.631 5.031 1.00 0.00 482 MET A CA 20
ATOM 33443 C C . MET A 1 98 ? 13.193 6.952 4.891 1.00 0.00 482 MET A C 20
ATOM 33444 O O . MET A 1 98 ? 12.639 8.033 5.088 1.00 0.00 482 MET A O 20
ATOM 33458 N N . PRO A 1 99 ? 14.486 6.864 4.544 1.00 0.00 483 PRO A N 20
ATOM 33459 C CA . PRO A 1 99 ? 15.340 8.043 4.370 1.00 0.00 483 PRO A CA 20
ATOM 33460 C C . PRO A 1 99 ? 14.963 8.856 3.137 1.00 0.00 483 PRO A C 20
ATOM 33461 O O . PRO A 1 99 ? 13.882 8.683 2.574 1.00 0.00 483 PRO A O 20
ATOM 33472 N N . GLY A 1 100 ? 15.861 9.744 2.721 1.00 0.00 484 GLY A N 20
ATOM 33473 C CA . GLY A 1 100 ? 15.603 10.570 1.556 1.00 0.00 484 GLY A CA 20
ATOM 33474 C C . GLY A 1 100 ? 16.706 10.475 0.521 1.00 0.00 484 GLY A C 20
ATOM 33475 O O . GLY A 1 100 ? 17.838 10.111 0.841 1.00 0.00 484 GLY A O 20
ATOM 33479 N N . LYS A 1 101 ? 16.377 10.801 -0.724 1.00 0.00 485 LYS A N 20
ATOM 33480 C CA . LYS A 1 101 ? 17.347 10.750 -1.811 1.00 0.00 485 LYS A CA 20
ATOM 33481 C C . LYS A 1 101 ? 17.250 11.995 -2.686 1.00 0.00 485 LYS A C 20
ATOM 33482 O O . LYS A 1 101 ? 16.233 12.230 -3.340 1.00 0.00 485 LYS A O 20
ATOM 33501 N N . LYS A 1 102 ? 18.314 12.791 -2.695 1.00 0.00 486 LYS A N 20
ATOM 33502 C CA . LYS A 1 102 ? 18.350 14.012 -3.492 1.00 0.00 486 LYS A CA 20
ATOM 33503 C C . LYS A 1 102 ? 18.478 13.688 -4.978 1.00 0.00 486 LYS A C 20
ATOM 33504 O O . LYS A 1 102 ? 19.261 12.822 -5.368 1.00 0.00 486 LYS A O 20
ATOM 33523 N N . SER A 1 103 ? 17.706 14.390 -5.801 1.00 0.00 487 SER A N 20
ATOM 33524 C CA . SER A 1 103 ? 17.732 14.176 -7.243 1.00 0.00 487 SER A CA 20
ATOM 33525 C C . SER A 1 103 ? 17.779 15.506 -7.989 1.00 0.00 487 SER A C 20
ATOM 33526 O O . SER A 1 103 ? 17.324 16.532 -7.483 1.00 0.00 487 SER A O 20
ATOM 33534 N N . LYS A 1 104 ? 18.333 15.480 -9.196 1.00 0.00 488 LYS A N 20
ATOM 33535 C CA . LYS A 1 104 ? 18.440 16.681 -10.015 1.00 0.00 488 LYS A CA 20
ATOM 33536 C C . LYS A 1 104 ? 17.723 16.496 -11.349 1.00 0.00 488 LYS A C 20
ATOM 33537 O O . LYS A 1 104 ? 17.241 17.460 -11.944 1.00 0.00 488 LYS A O 20
ATOM 33556 N N . TYR A 1 105 ? 17.655 15.253 -11.811 1.00 0.00 489 TYR A N 20
ATOM 33557 C CA . TYR A 1 105 ? 16.997 14.942 -13.075 1.00 0.00 489 TYR A CA 20
ATOM 33558 C C . TYR A 1 105 ? 15.481 14.912 -12.907 1.00 0.00 489 TYR A C 20
ATOM 33559 O O . TYR A 1 105 ? 14.756 14.480 -13.802 1.00 0.00 489 TYR A O 20
ATOM 33577 N N . GLU A 1 106 ? 15.011 15.374 -11.752 1.00 0.00 490 GLU A N 20
ATOM 33578 C CA . GLU A 1 106 ? 13.581 15.400 -11.466 1.00 0.00 490 GLU A CA 20
ATOM 33579 C C . GLU A 1 106 ? 12.796 15.930 -12.662 1.00 0.00 490 GLU A C 20
ATOM 33580 O O . GLU A 1 106 ? 13.226 16.869 -13.333 1.00 0.00 490 GLU A O 20
ATOM 33592 N N . ILE A 1 107 ? 11.645 15.320 -12.924 1.00 0.00 491 ILE A N 20
ATOM 33593 C CA . ILE A 1 107 ? 10.800 15.730 -14.038 1.00 0.00 491 ILE A CA 20
ATOM 33594 C C . ILE A 1 107 ? 9.455 16.252 -13.545 1.00 0.00 491 ILE A C 20
ATOM 33595 O O . ILE A 1 107 ? 8.433 15.577 -13.669 1.00 0.00 491 ILE A O 20
ATOM 33611 N N . ALA A 1 108 ? 9.462 17.458 -12.988 1.00 0.00 492 ALA A N 20
ATOM 33612 C CA . ALA A 1 108 ? 8.242 18.072 -12.479 1.00 0.00 492 ALA A CA 20
ATOM 33613 C C . ALA A 1 108 ? 7.350 17.040 -11.799 1.00 0.00 492 ALA A C 20
ATOM 33614 O O . ALA A 1 108 ? 6.167 16.920 -12.118 1.00 0.00 492 ALA A O 20
ATOM 33621 N N . VAL A 1 109 ? 7.924 16.294 -10.860 1.00 0.00 493 VAL A N 20
ATOM 33622 C CA . VAL A 1 109 ? 7.181 15.272 -10.134 1.00 0.00 493 VAL A CA 20
ATOM 33623 C C . VAL A 1 109 ? 5.976 15.872 -9.419 1.00 0.00 493 VAL A C 20
ATOM 33624 O O . VAL A 1 109 ? 6.125 16.654 -8.481 1.00 0.00 493 VAL A O 20
ATOM 33637 N N . GLU A 1 110 ? 4.781 15.500 -9.870 1.00 0.00 494 GLU A N 20
ATOM 33638 C CA . GLU A 1 110 ? 3.550 16.003 -9.272 1.00 0.00 494 GLU A CA 20
ATOM 33639 C C . GLU A 1 110 ? 2.429 14.974 -9.388 1.00 0.00 494 GLU A C 20
ATOM 33640 O O . GLU A 1 110 ? 2.435 14.130 -10.285 1.00 0.00 494 GLU A O 20
ATOM 33652 N N . THR A 1 111 ? 1.467 15.049 -8.474 1.00 0.00 495 THR A N 20
ATOM 33653 C CA . THR A 1 111 ? 0.341 14.125 -8.471 1.00 0.00 495 THR A CA 20
ATOM 33654 C C . THR A 1 111 ? -0.947 14.829 -8.059 1.00 0.00 495 THR A C 20
ATOM 33655 O O . THR A 1 111 ? -0.985 15.532 -7.050 1.00 0.00 495 THR A O 20
ATOM 33666 N N . GLU A 1 112 ? -2.001 14.634 -8.847 1.00 0.00 496 GLU A N 20
ATOM 33667 C CA . GLU A 1 112 ? -3.291 15.251 -8.562 1.00 0.00 496 GLU A CA 20
ATOM 33668 C C . GLU A 1 112 ? -3.983 14.551 -7.396 1.00 0.00 496 GLU A C 20
ATOM 33669 O O . GLU A 1 112 ? -4.173 13.336 -7.413 1.00 0.00 496 GLU A O 20
#

Solvent-accessible surface area: 7904 Å² total; per-residue (Å²): 134,116,119,69,80,129,44,124,82,83,61,87,35,150,77,20,206,41,29,86,14,6,0,94,66,34,21,0,0,3,14,25,93,22,140,23,5,64,115,105,20,0,78,65,15,0,85,177,17,32,2,124,26,55,39,103,38,51,166,144,8,53,46,0,0,41,38,165,144,40,39,148,81,63,31,98,116,0,65,82,69,61,7,122,63,32,77,38,89,20,1,20,69,24,0,154,76,56,94,43,117,195,53,194,186,145,135,77,131,126,114,205

Foldseek 3Di:
DDDDDPDQDDDDDGADDAAQQLLAQAEEEEDDAADVAGPQRVQLVCVSSRYYYDPADDLSHAEYAYHPPGDPVRVVVQVVSPHYYDYPVVVRVSRVVGHYDDDDPDDPRDGD

Sequence (112 aa):
GSSGSSGKALGSKEIPKGAENCLEGLIFVITGVLESIERDEAKSLIERYGGKVTGNVSKKTNYLVMGRDSGQSKSDKAAALGTKIIDEDGLLNLIRTMPGKKSKYEIAVETEGSSGSSGKALGSKEIPKGAENCLEGLIFVITGVLESIERDEAKSLIERYGGKVTGNVSKKTNYLVMGRDSGQSKSDKAAALGTKIIDEDGLLNLIRTMPGKKSKYEIAVETEGSSGSSGKALGSKEIPKGAENCLEGLIFVITGVLESIERDEAKSLIERYGGKVTGNVSKKTNYLVMGRDSGQSKSDKAAALGTKIIDEDGLLNLIRTMPGKKSKYEIAVETEGSSGSSGKALGSKEIPKGAENCLEGLIFVITGVLESIERDEAKSLIERYGGKVTGNVSKKTNYLVMGRDSGQSKSDKAAALGTKIIDEDGLLNLIRTMPGKKSKYEIAVETEGSSGSSGKALGSKEIPKGAENCLEGLIFVITGVLESIERDEAKSLIERYGGKVTGNVSKKTNYLVMGRDSGQSKSDKAAALGTKIIDEDGLLNLIRTMPGKKSKYEIAVETEGSSGSSGKALGSKEIPKGAENCLEGLIFVITGVLESIERDEAKSLIERYGGKVTGNVSKKTNYLVMGRDSGQSKSDKAAALGTKIIDEDGLLNLIRTMPGKKSKYEIAVETEGSSGSSGKALGSKEIPKGAENCLEGLIFVITGVLESIERDEAKSLIERYGGKVTGNVSKKTNYLVMGRDSGQSKSDKAAALGTKIIDEDGLLNLIRTMPGKKSKYEIAVETEGSSGSSGKALGSKEIPKGAENCLEGLIFVITGVLESIERDEAKSLIERYGGKVTGNVSKKTNYLVMGRDSGQSKSDKAAALGTKIIDEDGLLNLIRTMPGKKSKYEIAVETEGSSGSSGKALGSKEIPKGAENCLEGLIFVITGVLESIERDEAKSLIERYGGKVTGNVSKKTNYLVMGRDSGQSKSDKAAALGTKIIDEDGLLNLIRTMPGKKSKYEIAVETEGSSGSSGKALGSKEIPKGAENCLEGLIFVITGVLESIERDEAKSLIERYGGKVTGNVSKKTNYLVMGRDSGQSKSDKAAALGTKIIDEDGLLNLIRTMPGKKSKYEIAVETEGSSGSSGKALGSKEIPKGAENCLEGLIFVITGVLESIERDEAKSLIERYGGKVTGNVSKKTNYLVMGRDSGQSKSDKAAALGTKIIDEDGLLNLIRTMPGKKSKYEIAVETEGSSGSSGKALGSKEIPKGAENCLEGLIFVITGVLESIERDEAKSLIERYGGKVTGNVSKKTNYLVMGRDSGQSKSDKAAALGTKIIDEDGLLNLIRTMPGKKSKYEIAVETEGSSGSSGKALGSKEIPKGAENCLEGLIFVITGVLESIERDEAKSLIERYGGKVTGNVSKKTNYLVMGRDSGQSKSDKAAALGTKIIDEDGLLNLIRTMPGKKSKYEIAVETEGSSGSSGKALGSKEIPKGAENCLEGLIFVITGVLESIERDEAKSLIERYGGKVTGNVSKKTNYLVMGRDSGQSKSDKAAALGTKIIDEDGLLNLIRTMPGKKSKYEIAVETEGSSGSSGKALGSKEIPKGAENCLEGLIFVITGVLESIERDEAKSLIERYGGKVTGNVSKKTNYLVMGRDSGQSKSDKAAALGTKIIDEDGLLNLIRTMPGKKSKYEIAVETEGSSGSSGKALGSKEIPKGAENCLEGLIFVITGVLESIERDEAKSLIERYGGKVTGNVSKKTNYLVMGRDSGQSKSDKAAALGTKIIDEDGLLNLIRTMPGKKSKYEIAVETEGSSGSSGKALGSKEIPKGAENCLEGLIFVITGVLESIERDEAKSLIERYGGKVTGNVSKKTNYLVMGRDSGQSKSDKAAALGTKIIDEDGLLNLIRTMPGKKSKYEIAVETEGSSGSSGKALGSKEIPKGAENCLEGLIFVITGVLESIERDEAKSLIERYGGKVTGNVSKKTNYLVMGRDSGQSKSDKAAALGTKIIDEDGLLNLIRTMPGKKSKYEIAVETEGSSGSSGKALGSKEIPKGAENCLEGLIFVITGVLESIERDEAKSLIERYGGKVTGNVSKKTNYLVMGRDSGQSKSDKAAALGTKIIDEDGLLNLIRTMPGKKSKYEIAVETEGSSGSSGKALGSKEIPKGAENCLEGLIFVITGVLESIERDEAKSLIERYGGKVTGNVSKKTNYLVMGRDSGQSKSDKAAALGTKIIDEDGLLNLIRTMPGKKSKYEIAVETE

Radius of gyration: 14.83 Å; Cα contacts (8 Å, |Δi|>4): 169; chains: 1; bounding box: 48×43×18 Å

Secondary structure (DSSP, 8-state):
---S-SS--TTSS------SSSSTT-EEEE-S--SSS-HHHHHHHHHHTT-EE-SS--SS--EEEE-SS--SHHHHHHHHHT-EEEEHHHHHHHHHHS-----SS--SS---

GO terms:
  GO:0005524 ATP binding (F, TAS)
  GO:0008047 enzyme activator activity (F, TAS)
  GO:0006261 DNA-templated DNA replication (P, TAS)
  GO:0007004 telomere maintenance via telomerase (P, TAS)
  GO:0005654 nucleoplasm (C, TAS)
  GO:0005515 protein binding (F, IPI)
  GO:0005654 nucleoplasm (C, IDA)
  GO:0006261 DNA-templated DNA replication (P, IDA)
  GO:0005663 DNA replication factor C complex (C, IDA)
  GO:0031391 Elg1 RFC-like complex (C, IDA)
  GO:0061860 DNA clamp unloader activity (F, IMP)
  GO:0070062 extracellular exosome (C, HDA)

CATH classification: 3.40.50.10190

Organism: Homo sapiens (NCBI:txid9606)